Protein 8BES (pdb70)

Nearest PDB structures (foldseek):
  8bes-assembly1_A  TM=1.002E+00  e=0.000E+00  Rhodotorula dairenensis
  8bes-assembly2_D  TM=1.001E+00  e=0.000E+00  Rhodotorula dairenensis
  8bet-assembly1_B  TM=1.001E+00  e=0.000E+00  Rhodotorula dairenensis
  8bet-assembly2_C  TM=1.001E+00  e=0.000E+00  Rhodotorula dairenensis
  8beu-assembly2_C  TM=1.000E+00  e=0.000E+00  Rhodotorula dairenensis

Organism: NCBI:txid86832

Radius of gyration: 52.95 Å; Cα contacts (8 Å, |Δi|>4): 6449; chains: 4; bounding box: 134×66×147 Å

InterPro domains:
  IPR001362 Glycoside hydrolase, family 32 [SM00640] (178-631)
  IPR013148 Glycosyl hydrolase family 32, N-terminal [PF00251] (178-472)
  IPR013189 Glycosyl hydrolase family 32, C-terminal [PF08244] (577-649)
  IPR013320 Concanavalin A-like lectin/glucanase domain superfamily [SSF49899] (571-672)
  IPR018053 Glycoside hydrolase, family 32, active site [PS00609] (178-191)
  IPR023296 Glycosyl hydrolase, five-bladed beta-propeller domain superfamily [G3DSA:2.115.10.20] (169-485)
  IPR023296 Glycosyl hydrolase, five-bladed beta-propeller domain superfamily [SSF75005] (170-477)

Structure (mmCIF, N/CA/C/O backbone):
data_8BES
#
_entry.id   8BES
#
_cell.length_a   80.846
_cell.length_b   112.693
_cell.length_c   139.617
_cell.angle_alpha   90.00
_cell.angle_beta   104.90
_cell.angle_gamma   90.00
#
_symmetry.space_group_name_H-M   'P 1 21 1'
#
loop_
_entity.id
_entity.type
_entity.pdbx_description
1 polymer Beta-fructofuranosidase
2 branched alpha-D-mannopyranose-(1-3)-beta-D-mannopyranose-(1-4)-2-acetamido-2-deoxy-beta-D-glucopyranose-(1-4)-2-acetamido-2-deoxy-beta-D-glucopyranose
3 branched beta-D-mannopyranose-(1-4)-2-acetamido-2-deoxy-beta-D-glucopyranose-(1-4)-2-acetamido-2-deoxy-beta-D-glucopyranose
4 branched 2-acetamido-2-deoxy-beta-D-glucopyranose-(1-4)-2-acetamido-2-deoxy-beta-D-glucopyranose
5 branched alpha-D-mannopyranose-(1-3)-alpha-D-mannopyranose-(1-6)-[alpha-D-mannopyranose-(1-3)]beta-D-mannopyranose-(1-4)-2-acetamido-2-deoxy-beta-D-glucopyranose-(1-4)-2-acetamido-2-deoxy-beta-D-glucopyranose
6 non-polymer alpha-D-mannopyranose
7 non-polymer 2-acetamido-2-deoxy-beta-D-glucopyranose
8 non-polymer 2-[BIS-(2-HYDROXY-ETHYL)-AMINO]-2-HYDROXYMETHYL-PROPANE-1,3-DIOL
9 non-polymer beta-D-fructofuranose
10 non-polymer DI(HYDROXYETHYL)ETHER
11 water water
#
loop_
_atom_site.group_PDB
_atom_site.id
_atom_site.type_symbol
_atom_site.label_atom_id
_atom_site.label_alt_id
_atom_site.label_comp_id
_atom_site.label_asym_id
_atom_site.label_entity_id
_atom_site.label_seq_id
_atom_site.pdbx_PDB_ins_code
_atom_site.Cartn_x
_atom_site.Cartn_y
_atom_site.Cartn_z
_atom_site.occupancy
_atom_site.B_iso_or_equiv
_atom_site.auth_seq_id
_atom_site.auth_comp_id
_atom_site.auth_asym_id
_atom_site.auth_atom_id
_atom_site.pdbx_PDB_model_num
ATOM 1 N N . SER A 1 142 ? 20.294 -30.438 24.633 1.00 56.37 142 SER A N 1
ATOM 2 C CA . SER A 1 142 ? 19.422 -29.768 25.643 1.00 56.27 142 SER A CA 1
ATOM 3 C C . SER A 1 142 ? 18.364 -28.909 24.935 1.00 55.81 142 SER A C 1
ATOM 4 O O . SER A 1 142 ? 18.752 -28.006 24.171 1.00 59.14 142 SER A O 1
ATOM 7 N N . CYS A 1 143 ? 17.080 -29.202 25.162 1.00 52.45 143 CYS A N 1
ATOM 8 C CA . CYS A 1 143 ? 15.934 -28.319 24.812 1.00 49.93 143 CYS A CA 1
ATOM 9 C C . CYS A 1 143 ? 15.844 -27.190 25.845 1.00 45.20 143 CYS A C 1
ATOM 10 O O . CYS A 1 143 ? 16.062 -27.466 27.045 1.00 41.50 143 CYS A O 1
ATOM 13 N N . ALA A 1 144 ? 15.529 -25.968 25.407 1.00 39.08 144 ALA A N 1
ATOM 14 C CA . ALA A 1 144 ? 15.298 -24.812 26.306 1.00 36.98 144 ALA A CA 1
ATOM 15 C C . ALA A 1 144 ? 14.164 -25.163 27.269 1.00 34.18 144 ALA A C 1
ATOM 16 O O . ALA A 1 144 ? 13.154 -25.732 26.857 1.00 29.91 144 ALA A O 1
ATOM 18 N N . PRO A 1 145 ? 14.301 -24.876 28.584 1.00 34.45 145 PRO A N 1
ATOM 19 C CA . PRO A 1 145 ? 13.240 -25.183 29.545 1.00 34.80 145 PRO A CA 1
ATOM 20 C C . PRO A 1 145 ? 11.965 -24.353 29.326 1.00 35.05 145 PRO A C 1
ATOM 21 O O . PRO A 1 145 ? 12.072 -23.203 28.930 1.00 31.60 145 PRO A O 1
ATOM 25 N N . THR A 1 146 ? 10.804 -24.956 29.599 1.00 37.02 146 THR A N 1
ATOM 26 C CA . THR A 1 146 ? 9.450 -24.343 29.473 1.00 42.21 146 THR A CA 1
ATOM 27 C C . THR A 1 146 ? 8.982 -23.808 30.833 1.00 43.38 146 THR A C 1
ATOM 28 O O . THR A 1 146 ? 8.023 -23.004 30.848 1.00 45.34 146 THR A O 1
ATOM 32 N N . SER A 1 147 ? 9.628 -24.250 31.918 1.00 43.86 147 SER A N 1
ATOM 33 C CA . SER A 1 147 ? 9.438 -23.770 33.311 1.00 45.87 147 SER A CA 1
ATOM 34 C C . SER A 1 147 ? 10.813 -23.690 33.982 1.00 44.98 147 SER A C 1
ATOM 35 O O . SER A 1 147 ? 11.659 -24.547 33.668 1.00 47.38 147 SER A O 1
ATOM 38 N N . LEU A 1 148 ? 11.028 -22.705 34.860 1.00 43.30 148 LEU A N 1
ATOM 39 C CA . LEU A 1 148 ? 12.346 -22.433 35.498 1.00 41.79 148 LEU A CA 1
ATOM 40 C C . LEU A 1 148 ? 12.309 -22.803 36.981 1.00 43.36 148 LEU A C 1
ATOM 41 O O . LEU A 1 148 ? 11.235 -22.980 37.552 1.00 43.12 148 LEU A O 1
ATOM 46 N N . PRO A 1 149 ? 13.485 -22.934 37.641 1.00 44.16 149 PRO A N 1
ATOM 47 C CA . PRO A 1 149 ? 13.547 -23.064 39.097 1.00 46.29 149 PRO A CA 1
ATOM 48 C C . PRO A 1 149 ? 12.762 -21.952 39.816 1.00 48.96 149 PRO A C 1
ATOM 49 O O . PRO A 1 149 ? 12.678 -20.849 39.290 1.00 47.33 149 PRO A O 1
ATOM 53 N N . ALA A 1 150 ? 12.225 -22.256 41.002 1.00 49.05 150 ALA A N 1
ATOM 54 C CA . ALA A 1 150 ? 11.429 -21.331 41.845 1.00 48.43 150 ALA A CA 1
ATOM 55 C C . ALA A 1 150 ? 12.206 -20.031 42.097 1.00 46.93 150 ALA A C 1
ATOM 56 O O . ALA A 1 150 ? 11.581 -18.959 42.043 1.00 47.35 150 ALA A O 1
ATOM 58 N N . SER A 1 151 ? 13.517 -20.118 42.348 1.00 46.38 151 SER A N 1
ATOM 59 C CA . SER A 1 151 ? 14.391 -18.962 42.686 1.00 47.00 151 SER A CA 1
ATOM 60 C C . SER A 1 151 ? 14.488 -17.993 41.498 1.00 46.42 151 SER A C 1
ATOM 61 O O . SER A 1 151 ? 14.733 -16.789 41.737 1.00 46.81 151 SER A O 1
ATOM 64 N N . ALA A 1 152 ? 14.318 -18.496 40.271 1.00 43.05 152 ALA A N 1
ATOM 65 C CA . ALA A 1 152 ? 14.373 -17.697 39.026 1.00 40.98 152 ALA A CA 1
ATOM 66 C C . ALA A 1 152 ? 13.081 -16.887 38.855 1.00 38.24 152 ALA A C 1
ATOM 67 O O . ALA A 1 152 ? 13.179 -15.762 38.327 1.00 39.05 152 ALA A O 1
ATOM 69 N N . THR A 1 153 ? 11.921 -17.428 39.250 1.00 37.28 153 THR A N 1
ATOM 70 C CA . THR A 1 153 ? 10.592 -16.815 38.965 1.00 40.60 153 THR A CA 1
ATOM 71 C C . THR A 1 153 ? 10.020 -16.093 40.192 1.00 40.02 153 THR A C 1
ATOM 72 O O . THR A 1 153 ? 9.187 -15.194 39.978 1.00 37.55 153 THR A O 1
ATOM 76 N N . GLU A 1 154 ? 10.402 -16.475 41.417 1.00 40.62 154 GLU A N 1
ATOM 77 C CA . GLU A 1 154 ? 9.839 -15.865 42.656 1.00 41.81 154 GLU A CA 1
ATOM 78 C C . GLU A 1 154 ? 10.283 -14.402 42.727 1.00 38.22 154 GLU A C 1
ATOM 79 O O . GLU A 1 154 ? 11.502 -14.144 42.670 1.00 37.35 154 GLU A O 1
ATOM 85 N N . LEU A 1 155 ? 9.320 -13.483 42.811 1.00 38.85 155 LEU A N 1
ATOM 86 C CA . LEU A 1 155 ? 9.584 -12.022 42.870 1.00 38.61 155 LEU A CA 1
ATOM 87 C C . LEU A 1 155 ? 9.758 -11.611 44.326 1.00 38.95 155 LEU A C 1
ATOM 88 O O . LEU A 1 155 ? 9.073 -12.137 45.201 1.00 37.50 155 LEU A O 1
ATOM 93 N N . PRO A 1 156 ? 10.657 -10.645 44.622 1.00 40.08 156 PRO A N 1
ATOM 94 C CA . PRO A 1 156 ? 10.830 -10.164 45.992 1.00 41.14 156 PRO A CA 1
ATOM 95 C C . PRO A 1 156 ? 9.560 -9.426 46.438 1.00 41.64 156 PRO A C 1
ATOM 96 O O . PRO A 1 156 ? 8.799 -9.011 45.576 1.00 43.03 156 PRO A O 1
ATOM 100 N N . THR A 1 157 ? 9.343 -9.313 47.751 1.00 41.24 157 THR A N 1
ATOM 101 C CA . THR A 1 157 ? 8.189 -8.594 48.357 1.00 41.87 157 THR A CA 1
ATOM 102 C C . THR A 1 157 ? 8.568 -7.130 48.603 1.00 39.14 157 THR A C 1
ATOM 103 O O . THR A 1 157 ? 7.652 -6.325 48.827 1.00 39.56 157 THR A O 1
ATOM 107 N N . THR A 1 158 ? 9.863 -6.809 48.557 1.00 39.72 158 THR A N 1
ATOM 108 C CA . THR A 1 158 ? 10.398 -5.426 48.652 1.00 40.31 158 THR A CA 1
ATOM 109 C C . THR A 1 158 ? 11.239 -5.135 47.404 1.00 38.00 158 THR A C 1
ATOM 110 O O . THR A 1 158 ? 11.920 -6.057 46.913 1.00 38.12 158 THR A O 1
ATOM 114 N N . VAL A 1 159 ? 11.206 -3.892 46.928 1.00 35.89 159 VAL A N 1
ATOM 115 C CA . VAL A 1 159 ? 11.935 -3.459 45.701 1.00 34.13 159 VAL A CA 1
ATOM 116 C C . VAL A 1 159 ? 13.425 -3.414 46.028 1.00 34.69 159 VAL A C 1
ATOM 117 O O . VAL A 1 159 ? 13.824 -2.788 47.003 1.00 33.70 159 VAL A O 1
ATOM 121 N N . PRO A 1 160 ? 14.298 -4.083 45.242 1.00 34.70 160 PRO A N 1
ATOM 122 C CA . PRO A 1 160 ? 15.739 -3.986 45.456 1.00 36.06 160 PRO A CA 1
ATOM 123 C C . PRO A 1 160 ? 16.270 -2.598 45.068 1.00 36.82 160 PRO A C 1
ATOM 124 O O . PRO A 1 160 ? 15.913 -2.121 44.011 1.00 37.21 160 PRO A O 1
ATOM 128 N N . THR A 1 161 ? 17.101 -2.005 45.928 1.00 35.44 161 THR A N 1
ATOM 129 C CA . THR A 1 161 ? 17.777 -0.696 45.721 1.00 36.59 161 THR A CA 1
ATOM 130 C C . THR A 1 161 ? 19.284 -0.934 45.592 1.00 36.44 161 THR A C 1
ATOM 131 O O . THR A 1 161 ? 19.821 -1.727 46.391 1.00 37.70 161 THR A O 1
ATOM 135 N N . GLY A 1 162 ? 19.924 -0.290 44.611 1.00 35.70 162 GLY A N 1
ATOM 136 C CA . GLY A 1 162 ? 21.392 -0.194 44.482 1.00 34.44 162 GLY A CA 1
ATOM 137 C C . GLY A 1 162 ? 22.053 -1.517 44.135 1.00 32.87 162 GLY A C 1
ATOM 138 O O . GLY A 1 162 ? 23.286 -1.617 44.301 1.00 31.34 162 GLY A O 1
ATOM 139 N N . THR A 1 163 ? 21.283 -2.496 43.655 1.00 32.76 163 THR A N 1
ATOM 140 C CA . THR A 1 163 ? 21.789 -3.845 43.284 1.00 33.44 163 THR A CA 1
ATOM 141 C C . THR A 1 163 ? 21.077 -4.325 42.012 1.00 34.22 163 THR A C 1
ATOM 142 O O . THR A 1 163 ? 19.871 -4.022 41.842 1.00 33.12 163 THR A O 1
ATOM 146 N N . VAL A 1 164 ? 21.800 -5.063 41.167 1.00 35.13 164 VAL A N 1
ATOM 147 C CA . VAL A 1 164 ? 21.284 -5.602 39.876 1.00 36.95 164 VAL A CA 1
ATOM 148 C C . VAL A 1 164 ? 20.399 -6.806 40.197 1.00 38.72 164 VAL A C 1
ATOM 149 O O . VAL A 1 164 ? 20.837 -7.676 40.971 1.00 38.11 164 VAL A O 1
ATOM 153 N N . ILE A 1 165 ? 19.188 -6.828 39.639 1.00 41.67 165 ILE A N 1
ATOM 154 C CA . ILE A 1 165 ? 18.250 -7.983 39.729 1.00 42.07 165 ILE A CA 1
ATOM 155 C C . ILE A 1 165 ? 18.767 -9.064 38.772 1.00 42.08 165 ILE A C 1
ATOM 156 O O . ILE A 1 165 ? 18.874 -8.789 37.563 1.00 43.66 165 ILE A O 1
ATOM 161 N N A THR A 1 166 ? 19.097 -10.247 39.301 0.50 41.60 166 THR A N 1
ATOM 162 N N B THR A 1 166 ? 19.090 -10.245 39.304 0.50 40.61 166 THR A N 1
ATOM 163 C CA A THR A 1 166 ? 19.665 -11.376 38.520 0.50 41.62 166 THR A CA 1
ATOM 164 C CA B THR A 1 166 ? 19.647 -11.392 38.542 0.50 40.09 166 THR A CA 1
ATOM 165 C C A THR A 1 166 ? 18.541 -12.022 37.702 0.50 39.26 166 THR A C 1
ATOM 166 C C B THR A 1 166 ? 18.530 -12.013 37.697 0.50 38.35 166 THR A C 1
ATOM 167 O O A THR A 1 166 ? 17.412 -12.141 38.231 0.50 39.00 166 THR A O 1
ATOM 168 O O B THR A 1 166 ? 17.388 -12.109 38.204 0.50 38.00 166 THR A O 1
ATOM 175 N N . GLY A 1 167 ? 18.848 -12.398 36.456 1.00 36.05 167 GLY A N 1
ATOM 176 C CA . GLY A 1 167 ? 17.872 -12.940 35.496 1.00 32.63 167 GLY A CA 1
ATOM 177 C C . GLY A 1 167 ? 18.317 -14.278 34.937 1.00 29.08 167 GLY A C 1
ATOM 178 O O . GLY A 1 167 ? 19.512 -14.427 34.647 1.00 27.95 167 GLY A O 1
ATOM 179 N N . ASP A 1 168 ? 17.377 -15.209 34.797 1.00 27.26 168 ASP A N 1
ATOM 180 C CA . ASP A 1 168 ? 17.545 -16.478 34.042 1.00 25.99 168 ASP A CA 1
ATOM 181 C C . ASP A 1 168 ? 16.910 -16.267 32.664 1.00 23.41 168 ASP A C 1
ATOM 182 O O . ASP A 1 168 ? 15.671 -16.154 32.598 1.00 24.33 168 ASP A O 1
ATOM 187 N N . TYR A 1 169 ? 17.739 -16.207 31.621 1.00 22.87 169 TYR A N 1
ATOM 188 C CA . TYR A 1 169 ? 17.339 -15.837 30.237 1.00 22.00 169 TYR A CA 1
ATOM 189 C C . TYR A 1 169 ? 17.264 -17.095 29.352 1.00 22.08 169 TYR A C 1
ATOM 190 O O . TYR A 1 169 ? 17.418 -16.956 28.130 1.00 21.78 169 TYR A O 1
ATOM 199 N N . THR A 1 170 ? 17.004 -18.278 29.930 1.00 21.94 170 THR A N 1
ATOM 200 C CA . THR A 1 170 ? 17.093 -19.587 29.215 1.00 21.45 170 THR A CA 1
ATOM 201 C C . THR A 1 170 ? 15.714 -20.114 28.797 1.00 20.71 170 THR A C 1
ATOM 202 O O . THR A 1 170 ? 15.696 -21.102 28.051 1.00 21.76 170 THR A O 1
ATOM 206 N N . GLY A 1 171 ? 14.609 -19.493 29.224 1.00 19.76 171 GLY A N 1
ATOM 207 C CA . GLY A 1 171 ? 13.237 -19.901 28.852 1.00 18.66 171 GLY A CA 1
ATOM 208 C C . GLY A 1 171 ? 13.041 -20.089 27.348 1.00 18.62 171 GLY A C 1
ATOM 209 O O . GLY A 1 171 ? 13.609 -19.298 26.563 1.00 17.48 171 GLY A O 1
ATOM 210 N N . SER A 1 172 ? 12.227 -21.077 26.950 1.00 18.63 172 SER A N 1
ATOM 211 C CA . SER A 1 172 ? 11.913 -21.412 25.532 1.00 19.39 172 SER A CA 1
ATOM 212 C C . SER A 1 172 ? 11.265 -20.226 24.794 1.00 19.52 172 SER A C 1
ATOM 213 O O . SER A 1 172 ? 11.289 -20.236 23.547 1.00 19.03 172 SER A O 1
ATOM 216 N N . TYR A 1 173 ? 10.662 -19.272 25.510 1.00 19.61 173 TYR A N 1
ATOM 217 C CA . TYR A 1 173 ? 10.039 -18.060 24.904 1.00 19.50 173 TYR A CA 1
ATOM 218 C C . TYR A 1 173 ? 10.892 -16.803 25.136 1.00 19.11 173 TYR A C 1
ATOM 219 O O . TYR A 1 173 ? 10.479 -15.713 24.646 1.00 17.79 173 TYR A O 1
ATOM 228 N N . ARG A 1 174 ? 12.012 -16.906 25.855 1.00 18.19 174 ARG A N 1
ATOM 229 C CA . ARG A 1 174 ? 12.850 -15.728 26.202 1.00 18.79 174 ARG A CA 1
ATOM 230 C C . ARG A 1 174 ? 13.625 -15.303 24.960 1.00 18.87 174 ARG A C 1
ATOM 231 O O . ARG A 1 174 ? 14.466 -16.051 24.470 1.00 19.54 174 ARG A O 1
ATOM 239 N N . PRO A 1 175 ? 13.380 -14.095 24.405 1.00 18.60 175 PRO A N 1
ATOM 240 C CA . PRO A 1 175 ? 14.137 -13.640 23.241 1.00 18.39 175 PRO A CA 1
ATOM 241 C C . PRO A 1 175 ? 15.622 -13.486 23.602 1.00 18.50 175 PRO A C 1
ATOM 242 O O . PRO A 1 175 ? 15.919 -13.070 24.708 1.00 19.13 175 PRO A O 1
ATOM 246 N N . GLN A 1 176 ? 16.513 -13.825 22.674 1.00 17.88 176 GLN A N 1
ATOM 247 C CA . GLN A 1 176 ? 17.975 -13.857 22.916 1.00 18.24 176 GLN A CA 1
ATOM 248 C C . GLN A 1 176 ? 18.669 -12.624 22.328 1.00 18.51 176 GLN A C 1
ATOM 249 O O . GLN A 1 176 ? 19.806 -12.385 22.741 1.00 19.11 176 GLN A O 1
ATOM 255 N N . VAL A 1 177 ? 18.028 -11.863 21.431 1.00 18.81 177 VAL A N 1
ATOM 256 C CA . VAL A 1 177 ? 18.633 -10.620 20.857 1.00 19.36 177 VAL A CA 1
ATOM 257 C C . VAL A 1 177 ? 17.714 -9.409 21.093 1.00 19.27 177 VAL A C 1
ATOM 258 O O . VAL A 1 177 ? 18.043 -8.331 20.582 1.00 20.20 177 VAL A O 1
ATOM 262 N N . HIS A 1 178 ? 16.615 -9.567 21.829 1.00 19.25 178 HIS A N 1
ATOM 263 C CA . HIS A 1 178 ? 15.738 -8.441 22.256 1.00 18.68 178 HIS A CA 1
ATOM 264 C C . HIS A 1 178 ? 15.935 -8.199 23.747 1.00 19.15 178 HIS A C 1
ATOM 265 O O . HIS A 1 178 ? 16.209 -9.178 24.476 1.00 19.15 178 HIS A O 1
ATOM 272 N N . TYR A 1 179 ? 15.743 -6.959 24.202 1.00 18.33 179 TYR A N 1
ATOM 273 C CA . TYR A 1 179 ? 15.754 -6.672 25.656 1.00 17.74 179 TYR A CA 1
ATOM 274 C C . TYR A 1 179 ? 14.458 -7.183 26.301 1.00 17.18 179 TYR A C 1
ATOM 275 O O . TYR A 1 179 ? 13.348 -6.975 25.787 1.00 16.44 179 TYR A O 1
ATOM 284 N N . SER A 1 180 ? 14.607 -7.852 27.447 1.00 17.24 180 SER A N 1
ATOM 285 C CA . SER A 1 180 ? 13.499 -8.159 28.383 1.00 17.78 180 SER A CA 1
ATOM 286 C C . SER A 1 180 ? 14.063 -8.072 29.801 1.00 17.70 180 SER A C 1
ATOM 287 O O . SER A 1 180 ? 15.265 -8.235 29.999 1.00 16.49 180 SER A O 1
ATOM 290 N N . PRO A 1 181 ? 13.234 -7.768 30.820 1.00 19.40 181 PRO A N 1
ATOM 291 C CA . PRO A 1 181 ? 13.750 -7.530 32.169 1.00 20.56 181 PRO A CA 1
ATOM 292 C C . PRO A 1 181 ? 14.163 -8.839 32.838 1.00 21.07 181 PRO A C 1
ATOM 293 O O . PRO A 1 181 ? 13.588 -9.883 32.550 1.00 19.88 181 PRO A O 1
ATOM 297 N N . PRO A 1 182 ? 15.162 -8.833 33.752 1.00 23.12 182 PRO A N 1
ATOM 298 C CA . PRO A 1 182 ? 15.644 -10.073 34.367 1.00 23.81 182 PRO A CA 1
ATOM 299 C C . PRO A 1 182 ? 14.482 -10.841 35.015 1.00 24.44 182 PRO A C 1
ATOM 300 O O . PRO A 1 182 ? 14.407 -12.057 34.871 1.00 24.81 182 PRO A O 1
ATOM 304 N N . LYS A 1 183 ? 13.584 -10.114 35.678 1.00 24.98 183 LYS A N 1
ATOM 305 C CA . LYS A 1 183 ? 12.350 -10.662 36.289 1.00 27.83 183 LYS A CA 1
ATOM 306 C C . LYS A 1 183 ? 11.301 -9.555 36.343 1.00 26.36 183 LYS A C 1
ATOM 307 O O . LYS A 1 183 ? 11.697 -8.390 36.445 1.00 28.78 183 LYS A O 1
ATOM 313 N N . GLY A 1 184 ? 10.024 -9.914 36.285 1.00 24.41 184 GLY A N 1
ATOM 314 C CA . GLY A 1 184 ? 8.911 -8.968 36.483 1.00 24.20 184 GLY A CA 1
ATOM 315 C C . GLY A 1 184 ? 8.256 -8.550 35.175 1.00 23.46 184 GLY A C 1
ATOM 316 O O . GLY A 1 184 ? 8.467 -9.224 34.148 1.00 23.31 184 GLY A O 1
ATOM 317 N N . PHE A 1 185 ? 7.480 -7.466 35.220 1.00 22.80 185 PHE A N 1
ATOM 318 C CA . PHE A 1 185 ? 6.646 -6.976 34.094 1.00 21.42 185 PHE A CA 1
ATOM 319 C C . PHE A 1 185 ? 7.183 -5.631 33.604 1.00 21.54 185 PHE A C 1
ATOM 320 O O . PHE A 1 185 ? 7.364 -4.691 34.411 1.00 20.21 185 PHE A O 1
ATOM 328 N N . MET A 1 186 ? 7.408 -5.543 32.293 1.00 20.69 186 MET A N 1
ATOM 329 C CA . MET A 1 186 ? 7.954 -4.339 31.622 1.00 20.99 186 MET A CA 1
ATOM 330 C C . MET A 1 186 ? 6.921 -3.822 30.618 1.00 20.97 186 MET A C 1
ATOM 331 O O . MET A 1 186 ? 6.199 -4.652 30.028 1.00 19.72 186 MET A O 1
ATOM 336 N N . ASN A 1 187 ? 6.834 -2.499 30.441 1.00 21.27 187 ASN A N 1
ATOM 337 C CA . ASN A 1 187 ? 6.135 -1.912 29.268 1.00 21.09 187 ASN A CA 1
ATOM 338 C C . ASN A 1 187 ? 7.041 -0.850 28.635 1.00 20.19 187 ASN A C 1
ATOM 339 O O . ASN A 1 187 ? 8.152 -1.214 28.202 1.00 19.91 187 ASN A O 1
ATOM 344 N N . ALA A 1 188 ? 6.586 0.398 28.541 1.00 19.56 188 ALA A N 1
ATOM 345 C CA . ALA A 1 188 ? 7.127 1.406 27.604 1.00 18.80 188 ALA A CA 1
ATOM 346 C C . ALA A 1 188 ? 8.609 1.659 27.857 1.00 17.98 188 ALA A C 1
ATOM 347 O O . ALA A 1 188 ? 9.058 1.698 29.003 1.00 17.91 188 ALA A O 1
ATOM 349 N N . PRO A 1 189 ? 9.407 1.858 26.781 1.00 17.06 189 PRO A N 1
ATOM 350 C CA . PRO A 1 189 ? 10.768 2.361 26.902 1.00 16.49 189 PRO A CA 1
ATOM 351 C C . PRO A 1 189 ? 10.712 3.813 27.383 1.00 17.01 189 PRO A C 1
ATOM 352 O O . PRO A 1 189 ? 9.780 4.515 27.024 1.00 16.67 189 PRO A O 1
ATOM 356 N N . ASN A 1 190 ? 11.705 4.212 28.173 1.00 17.23 190 ASN A N 1
ATOM 357 C CA . ASN A 1 190 ? 11.765 5.550 28.812 1.00 18.12 190 ASN A CA 1
ATOM 358 C C . ASN A 1 190 ? 13.216 6.025 28.856 1.00 18.20 190 ASN A C 1
ATOM 359 O O . ASN A 1 190 ? 14.131 5.176 28.828 1.00 17.99 190 ASN A O 1
ATOM 364 N N . GLY A 1 191 ? 13.414 7.343 28.920 1.00 18.25 191 GLY A N 1
ATOM 365 C CA . GLY A 1 191 ? 14.720 7.975 29.181 1.00 18.69 191 GLY A CA 1
ATOM 366 C C . GLY A 1 191 ? 15.773 7.622 28.151 1.00 18.99 191 GLY A C 1
ATOM 367 O O . GLY A 1 191 ? 16.960 7.776 28.459 1.00 20.54 191 GLY A O 1
ATOM 368 N N . CYS A 1 192 ? 15.366 7.171 26.962 1.00 19.19 192 CYS A N 1
ATOM 369 C CA . CYS A 1 192 ? 16.288 6.651 25.924 1.00 19.44 192 CYS A CA 1
ATOM 370 C C . CYS A 1 192 ? 17.251 7.754 25.492 1.00 20.09 192 CYS A C 1
ATOM 371 O O . CYS A 1 192 ? 16.783 8.792 24.996 1.00 18.94 192 CYS A O 1
ATOM 374 N N . HIS A 1 193 ? 18.550 7.535 25.680 1.00 19.90 193 HIS A N 1
ATOM 375 C CA . HIS A 1 193 ? 19.594 8.496 25.249 1.00 20.19 193 HIS A CA 1
ATOM 376 C C . HIS A 1 193 ? 20.941 7.790 25.139 1.00 20.85 193 HIS A C 1
ATOM 377 O O . HIS A 1 193 ? 21.108 6.719 25.751 1.00 21.02 193 HIS A O 1
ATOM 384 N N . ARG A 1 194 ? 21.854 8.395 24.382 1.00 21.41 194 ARG A N 1
ATOM 385 C CA . ARG A 1 194 ? 23.256 7.950 24.222 1.00 23.76 194 ARG A CA 1
ATOM 386 C C . ARG A 1 194 ? 24.145 8.943 24.975 1.00 24.47 194 ARG A C 1
ATOM 387 O O . ARG A 1 194 ? 24.044 10.143 24.689 1.00 23.18 194 ARG A O 1
ATOM 395 N N . ASP A 1 195 ? 24.991 8.468 25.887 1.00 25.80 195 ASP A N 1
ATOM 396 C CA . ASP A 1 195 ? 25.929 9.352 26.632 1.00 28.02 195 ASP A CA 1
ATOM 397 C C . ASP A 1 195 ? 27.138 9.648 25.734 1.00 29.94 195 ASP A C 1
ATOM 398 O O . ASP A 1 195 ? 27.261 9.018 24.662 1.00 27.96 195 ASP A O 1
ATOM 403 N N . ARG A 1 196 ? 27.986 10.594 26.151 1.00 32.74 196 ARG A N 1
ATOM 404 C CA . ARG A 1 196 ? 29.127 11.129 25.356 1.00 36.44 196 ARG A CA 1
ATOM 405 C C . ARG A 1 196 ? 30.133 10.004 25.064 1.00 36.41 196 ARG A C 1
ATOM 406 O O . ARG A 1 196 ? 30.851 10.094 24.048 1.00 35.29 196 ARG A O 1
ATOM 414 N N . ASN A 1 197 ? 30.176 8.987 25.926 1.00 35.91 197 ASN A N 1
ATOM 415 C CA . ASN A 1 197 ? 31.091 7.817 25.840 1.00 37.96 197 ASN A CA 1
ATOM 416 C C . ASN A 1 197 ? 30.580 6.795 24.811 1.00 35.12 197 ASN A C 1
ATOM 417 O O . ASN A 1 197 ? 31.332 5.852 24.511 1.00 34.98 197 ASN A O 1
ATOM 422 N N . GLY A 1 198 ? 29.351 6.956 24.307 1.00 32.68 198 GLY A N 1
ATOM 423 C CA . GLY A 1 198 ? 28.744 6.061 23.303 1.00 30.15 198 GLY A CA 1
ATOM 424 C C . GLY A 1 198 ? 27.890 4.968 23.924 1.00 27.73 198 GLY A C 1
ATOM 425 O O . GLY A 1 198 ? 27.444 4.085 23.172 1.00 28.16 198 GLY A O 1
ATOM 426 N N . THR A 1 199 ? 27.644 5.005 25.236 1.00 25.44 199 THR A N 1
ATOM 427 C CA . THR A 1 199 ? 26.741 4.032 25.903 1.00 24.63 199 THR A CA 1
ATOM 428 C C . THR A 1 199 ? 25.292 4.467 25.677 1.00 22.84 199 THR A C 1
ATOM 429 O O . THR A 1 199 ? 24.942 5.612 26.030 1.00 23.65 199 THR A O 1
ATOM 433 N N . TYR A 1 200 ? 24.485 3.571 25.112 1.00 21.26 200 TYR A N 1
ATOM 434 C CA . TYR A 1 200 ? 23.011 3.709 25.018 1.00 20.57 200 TYR A CA 1
ATOM 435 C C . TYR A 1 200 ? 22.393 3.327 26.364 1.00 19.62 200 TYR A C 1
ATOM 436 O O . TYR A 1 200 ? 22.679 2.243 26.894 1.00 19.93 200 TYR A O 1
ATOM 445 N N . HIS A 1 201 ? 21.578 4.225 26.910 1.00 19.24 201 HIS A N 1
ATOM 446 C CA . HIS A 1 201 ? 20.783 3.998 28.144 1.00 19.97 201 HIS A CA 1
ATOM 447 C C . HIS A 1 201 ? 19.330 3.729 27.754 1.00 20.20 201 HIS A C 1
ATOM 448 O O . HIS A 1 201 ? 18.685 4.632 27.166 1.00 20.41 201 HIS A O 1
ATOM 455 N N . LEU A 1 202 ? 18.850 2.521 28.048 1.00 18.80 202 LEU A N 1
ATOM 456 C CA . LEU A 1 202 ? 17.424 2.145 27.944 1.00 18.68 202 LEU A CA 1
ATOM 457 C C . LEU A 1 202 ? 16.840 2.144 29.356 1.00 18.91 202 LEU A C 1
ATOM 458 O O . LEU A 1 202 ? 17.307 1.349 30.193 1.00 18.66 202 LEU A O 1
ATOM 463 N N . TYR A 1 203 ? 15.860 3.002 29.630 1.00 18.39 203 TYR A N 1
ATOM 464 C CA . TYR A 1 203 ? 15.035 2.853 30.850 1.00 18.07 203 TYR A CA 1
ATOM 465 C C . TYR A 1 203 ? 13.705 2.272 30.399 1.00 18.54 203 TYR A C 1
ATOM 466 O O . TYR A 1 203 ? 13.416 2.261 29.173 1.00 17.96 203 TYR A O 1
ATOM 475 N N . TYR A 1 204 ? 12.930 1.761 31.342 1.00 17.97 204 TYR A N 1
ATOM 476 C CA . TYR A 1 204 ? 11.667 1.070 31.009 1.00 18.64 204 TYR A CA 1
ATOM 477 C C . TYR A 1 204 ? 10.718 1.065 32.201 1.00 19.12 204 TYR A C 1
ATOM 478 O O . TYR A 1 204 ? 11.175 0.953 33.357 1.00 18.82 204 TYR A O 1
ATOM 487 N N . GLN A 1 205 ? 9.428 1.204 31.897 1.00 19.41 205 GLN A N 1
ATOM 488 C CA . GLN A 1 205 ? 8.323 1.036 32.871 1.00 19.80 205 GLN A CA 1
ATOM 489 C C . GLN A 1 205 ? 8.453 -0.372 33.441 1.00 20.86 205 GLN A C 1
ATOM 490 O O . GLN A 1 205 ? 8.569 -1.322 32.645 1.00 20.49 205 GLN A O 1
ATOM 496 N N . TYR A 1 206 ? 8.495 -0.493 34.764 1.00 21.54 206 TYR A N 1
ATOM 497 C CA . TYR A 1 206 ? 8.936 -1.737 35.443 1.00 22.31 206 TYR A CA 1
ATOM 498 C C . TYR A 1 206 ? 8.135 -1.940 36.727 1.00 22.36 206 TYR A C 1
ATOM 499 O O . TYR A 1 206 ? 8.154 -1.056 37.606 1.00 21.57 206 TYR A O 1
ATOM 508 N N . ASN A 1 207 ? 7.430 -3.068 36.802 1.00 22.36 207 ASN A N 1
ATOM 509 C CA . ASN A 1 207 ? 6.850 -3.593 38.060 1.00 23.24 207 ASN A CA 1
ATOM 510 C C . ASN A 1 207 ? 7.810 -4.652 38.589 1.00 24.03 207 ASN A C 1
ATOM 511 O O . ASN A 1 207 ? 7.823 -5.774 38.092 1.00 22.78 207 ASN A O 1
ATOM 516 N N . PRO A 1 208 ? 8.647 -4.336 39.601 1.00 26.17 208 PRO A N 1
ATOM 517 C CA . PRO A 1 208 ? 9.576 -5.324 40.149 1.00 27.39 208 PRO A CA 1
ATOM 518 C C . PRO A 1 208 ? 8.880 -6.396 41.009 1.00 28.23 208 PRO A C 1
ATOM 519 O O . PRO A 1 208 ? 9.522 -7.397 41.318 1.00 28.96 208 PRO A O 1
ATOM 523 N N . LEU A 1 209 ? 7.607 -6.186 41.366 1.00 27.30 209 LEU A N 1
ATOM 524 C CA . LEU A 1 209 ? 6.897 -6.963 42.420 1.00 27.34 209 LEU A CA 1
ATOM 525 C C . LEU A 1 209 ? 5.878 -7.943 41.831 1.00 26.11 209 LEU A C 1
ATOM 526 O O . LEU A 1 209 ? 5.389 -8.779 42.606 1.00 24.68 209 LEU A O 1
ATOM 531 N N . GLU A 1 210 ? 5.536 -7.840 40.542 1.00 25.21 210 GLU A N 1
ATOM 532 C CA . GLU A 1 210 ? 4.450 -8.653 39.925 1.00 25.20 210 GLU A CA 1
ATOM 533 C C . GLU A 1 210 ? 4.751 -8.892 38.443 1.00 23.93 210 GLU A C 1
ATOM 534 O O . GLU A 1 210 ? 5.611 -8.182 37.896 1.00 23.38 210 GLU A O 1
ATOM 540 N N . TYR A 1 211 ? 4.035 -9.840 37.832 1.00 22.74 211 TYR A N 1
ATOM 541 C CA . TYR A 1 211 ? 4.085 -10.148 36.379 1.00 24.17 211 TYR A CA 1
ATOM 542 C C . TYR A 1 211 ? 2.918 -9.446 35.666 1.00 23.26 211 TYR A C 1
ATOM 543 O O . TYR A 1 211 ? 2.544 -9.873 34.568 1.00 23.58 211 TYR A O 1
ATOM 552 N N . VAL A 1 212 ? 2.369 -8.387 36.273 1.00 23.36 212 VAL A N 1
ATOM 553 C CA . VAL A 1 212 ? 1.308 -7.529 35.668 1.00 23.54 212 VAL A CA 1
ATOM 554 C C . VAL A 1 212 ? 1.703 -6.068 35.883 1.00 23.22 212 VAL A C 1
ATOM 555 O O . VAL A 1 212 ? 2.711 -5.814 36.582 1.00 21.40 212 VAL A O 1
ATOM 559 N N . ALA A 1 213 ? 0.964 -5.147 35.264 1.00 23.65 213 ALA A N 1
ATOM 560 C CA . ALA A 1 213 ? 1.228 -3.695 35.327 1.00 24.40 213 ALA A CA 1
ATOM 561 C C . ALA A 1 213 ? 1.004 -3.220 36.768 1.00 24.47 213 ALA A C 1
ATOM 562 O O . ALA A 1 213 ? 0.078 -3.739 37.424 1.00 24.17 213 ALA A O 1
ATOM 564 N N . GLY A 1 214 ? 1.826 -2.279 37.234 1.00 25.48 214 GLY A N 1
ATOM 565 C CA . GLY A 1 214 ? 1.675 -1.647 38.561 1.00 25.40 214 GLY A CA 1
ATOM 566 C C . GLY A 1 214 ? 3.008 -1.226 39.146 1.00 26.01 214 GLY A C 1
ATOM 567 O O . GLY A 1 214 ? 4.056 -1.565 38.558 1.00 25.24 214 GLY A O 1
ATOM 568 N N . ASN A 1 215 ? 2.970 -0.491 40.258 1.00 24.94 215 ASN A N 1
ATOM 569 C CA . ASN A 1 215 ? 4.151 -0.203 41.109 1.00 25.74 215 ASN A CA 1
ATOM 570 C C . ASN A 1 215 ? 5.273 0.355 40.236 1.00 24.05 215 ASN A C 1
ATOM 571 O O . ASN A 1 215 ? 6.427 -0.011 40.468 1.00 23.76 215 ASN A O 1
ATOM 576 N N . GLN A 1 216 ? 4.950 1.206 39.257 1.00 23.42 216 GLN A N 1
ATOM 577 C CA . GLN A 1 216 ? 5.896 1.510 38.152 1.00 23.43 216 GLN A CA 1
ATOM 578 C C . GLN A 1 216 ? 7.143 2.196 38.713 1.00 21.80 216 GLN A C 1
ATOM 579 O O . GLN A 1 216 ? 7.004 3.184 39.455 1.00 21.57 216 GLN A O 1
ATOM 585 N N . HIS A 1 217 ? 8.303 1.632 38.376 1.00 19.86 217 HIS A N 1
ATOM 586 C CA . HIS A 1 217 ? 9.658 2.212 38.513 1.00 20.13 217 HIS A CA 1
ATOM 587 C C . HIS A 1 217 ? 10.255 2.370 37.112 1.00 19.16 217 HIS A C 1
ATOM 588 O O . HIS A 1 217 ? 9.714 1.763 36.163 1.00 19.69 217 HIS A O 1
ATOM 595 N N . TRP A 1 218 ? 11.328 3.145 36.980 1.00 19.14 218 TRP A N 1
ATOM 596 C CA . TRP A 1 218 ? 12.204 3.092 35.782 1.00 18.72 218 TRP A CA 1
ATOM 597 C C . TRP A 1 218 ? 13.302 2.051 36.020 1.00 19.17 218 TRP A C 1
ATOM 598 O O . TRP A 1 218 ? 14.247 2.328 36.803 1.00 19.57 218 TRP A O 1
ATOM 609 N N . GLY A 1 219 ? 13.199 0.912 35.335 1.00 19.44 219 GLY A N 1
ATOM 610 C CA . GLY A 1 219 ? 14.311 -0.032 35.165 1.00 19.77 219 GLY A CA 1
ATOM 611 C C . GLY A 1 219 ? 15.372 0.586 34.285 1.00 20.97 219 GLY A C 1
ATOM 612 O O . GLY A 1 219 ? 15.077 1.612 33.627 1.00 20.06 219 GLY A O 1
ATOM 613 N N . HIS A 1 220 ? 16.566 0.000 34.265 1.00 19.74 220 HIS A N 1
ATOM 614 C CA . HIS A 1 220 ? 17.731 0.547 33.532 1.00 20.20 220 HIS A CA 1
ATOM 615 C C . HIS A 1 220 ? 18.576 -0.598 32.974 1.00 20.06 220 HIS A C 1
ATOM 616 O O . HIS A 1 220 ? 18.904 -1.518 33.744 1.00 20.13 220 HIS A O 1
ATOM 623 N N . ALA A 1 221 ? 18.914 -0.524 31.684 1.00 19.37 221 ALA A N 1
ATOM 624 C CA . ALA A 1 221 ? 19.898 -1.407 31.022 1.00 19.47 221 ALA A CA 1
ATOM 625 C C . ALA A 1 221 ? 20.759 -0.548 30.100 1.00 20.14 221 ALA A C 1
ATOM 626 O O . ALA A 1 221 ? 20.254 0.485 29.596 1.00 20.21 221 ALA A O 1
ATOM 628 N N . THR A 1 222 ? 22.012 -0.944 29.901 1.00 18.88 222 THR A N 1
ATOM 629 C CA . THR A 1 222 ? 22.993 -0.206 29.077 1.00 19.74 222 THR A CA 1
ATOM 630 C C . THR A 1 222 ? 23.550 -1.140 28.006 1.00 20.19 222 THR A C 1
ATOM 631 O O . THR A 1 222 ? 23.596 -2.360 28.227 1.00 19.82 222 THR A O 1
ATOM 635 N N A SER A 1 223 ? 23.965 -0.560 26.882 0.50 20.62 223 SER A N 1
ATOM 636 N N B SER A 1 223 ? 23.954 -0.565 26.874 0.50 20.80 223 SER A N 1
ATOM 637 C CA A SER A 1 223 ? 24.571 -1.266 25.727 0.50 21.28 223 SER A CA 1
ATOM 638 C CA B SER A 1 223 ? 24.577 -1.272 25.729 0.50 21.60 223 SER A CA 1
ATOM 639 C C A SER A 1 223 ? 25.362 -0.254 24.897 0.50 22.19 223 SER A C 1
ATOM 640 C C B SER A 1 223 ? 25.362 -0.254 24.899 0.50 22.57 223 SER A C 1
ATOM 641 O O A SER A 1 223 ? 24.977 0.933 24.891 0.50 22.91 223 SER A O 1
ATOM 642 O O B SER A 1 223 ? 24.971 0.931 24.897 0.50 23.27 223 SER A O 1
ATOM 647 N N A ASP A 1 224 ? 26.431 -0.693 24.234 0.50 23.21 224 ASP A N 1
ATOM 648 N N B ASP A 1 224 ? 26.432 -0.684 24.230 0.50 23.71 224 ASP A N 1
ATOM 649 C CA A ASP A 1 224 ? 27.178 0.152 23.269 0.50 23.83 224 ASP A CA 1
ATOM 650 C CA B ASP A 1 224 ? 27.163 0.172 23.261 0.50 24.44 224 ASP A CA 1
ATOM 651 C C A ASP A 1 224 ? 26.691 -0.146 21.844 0.50 23.25 224 ASP A C 1
ATOM 652 C C B ASP A 1 224 ? 26.682 -0.138 21.838 0.50 23.57 224 ASP A C 1
ATOM 653 O O A ASP A 1 224 ? 27.086 0.608 20.930 0.50 23.31 224 ASP A O 1
ATOM 654 O O B ASP A 1 224 ? 27.081 0.606 20.918 0.50 23.55 224 ASP A O 1
ATOM 663 N N . ASP A 1 225 ? 25.857 -1.179 21.653 1.00 22.43 225 ASP A N 1
ATOM 664 C CA . ASP A 1 225 ? 25.432 -1.623 20.295 1.00 21.64 225 ASP A CA 1
ATOM 665 C C . ASP A 1 225 ? 23.922 -1.882 20.184 1.00 20.18 225 ASP A C 1
ATOM 666 O O . ASP A 1 225 ? 23.495 -2.285 19.084 1.00 19.76 225 ASP A O 1
ATOM 671 N N . LEU A 1 226 ? 23.150 -1.659 21.250 1.00 18.73 226 LEU A N 1
ATOM 672 C CA . LEU A 1 226 ? 21.668 -1.819 21.302 1.00 19.01 226 LEU A CA 1
ATOM 673 C C . LEU A 1 226 ? 21.264 -3.297 21.181 1.00 18.43 226 LEU A C 1
ATOM 674 O O . LEU A 1 226 ? 20.062 -3.554 20.974 1.00 18.99 226 LEU A O 1
ATOM 679 N N . TYR A 1 227 ? 22.200 -4.238 21.364 1.00 17.91 227 TYR A N 1
ATOM 680 C CA . TYR A 1 227 ? 21.901 -5.693 21.406 1.00 18.27 227 TYR A CA 1
ATOM 681 C C . TYR A 1 227 ? 22.489 -6.357 22.656 1.00 18.08 227 TYR A C 1
ATOM 682 O O . TYR A 1 227 ? 21.783 -7.191 23.246 1.00 17.98 227 TYR A O 1
ATOM 691 N N . HIS A 1 228 ? 23.730 -6.041 23.024 1.00 18.01 228 HIS A N 1
ATOM 692 C CA . HIS A 1 228 ? 24.394 -6.647 24.211 1.00 19.74 228 HIS A CA 1
ATOM 693 C C . HIS A 1 228 ? 24.080 -5.788 25.434 1.00 19.59 228 HIS A C 1
ATOM 694 O O . HIS A 1 228 ? 24.827 -4.828 25.686 1.00 22.02 228 HIS A O 1
ATOM 701 N N . TRP A 1 229 ? 23.002 -6.129 26.142 1.00 19.63 229 TRP A N 1
ATOM 702 C CA . TRP A 1 229 ? 22.462 -5.332 27.271 1.00 20.12 229 TRP A CA 1
ATOM 703 C C . TRP A 1 229 ? 23.106 -5.806 28.573 1.00 21.60 229 TRP A C 1
ATOM 704 O O . TRP A 1 229 ? 23.255 -7.033 28.747 1.00 21.11 229 TRP A O 1
ATOM 715 N N . THR A 1 230 ? 23.458 -4.861 29.444 1.00 20.89 230 THR A N 1
ATOM 716 C CA . THR A 1 230 ? 23.821 -5.124 30.857 1.00 21.21 230 THR A CA 1
ATOM 717 C C . THR A 1 230 ? 22.734 -4.515 31.744 1.00 20.85 230 THR A C 1
ATOM 718 O O . THR A 1 230 ? 22.452 -3.300 31.618 1.00 19.14 230 THR A O 1
ATOM 722 N N . ASN A 1 231 ? 22.132 -5.339 32.595 1.00 20.04 231 ASN A N 1
ATOM 723 C CA . ASN A 1 231 ? 21.100 -4.888 33.557 1.00 21.21 231 ASN A CA 1
ATOM 724 C C . ASN A 1 231 ? 21.781 -4.028 34.622 1.00 22.15 231 ASN A C 1
ATOM 725 O O . ASN A 1 231 ? 22.939 -4.337 35.010 1.00 20.87 231 ASN A O 1
ATOM 730 N N . GLN A 1 232 ? 21.094 -2.963 35.029 1.00 21.82 232 GLN A N 1
ATOM 731 C CA . GLN A 1 232 ? 21.586 -1.984 36.024 1.00 22.35 232 GLN A CA 1
ATOM 732 C C . GLN A 1 232 ? 20.584 -1.947 37.166 1.00 21.64 232 GLN A C 1
ATOM 733 O O . GLN A 1 232 ? 19.479 -2.482 37.051 1.00 21.46 232 GLN A O 1
ATOM 739 N N . PRO A 1 233 ? 20.952 -1.345 38.316 1.00 21.68 233 PRO A N 1
ATOM 740 C CA . PRO A 1 233 ? 19.995 -1.142 39.394 1.00 21.71 233 PRO A CA 1
ATOM 741 C C . PRO A 1 233 ? 18.859 -0.241 38.894 1.00 22.25 233 PRO A C 1
ATOM 742 O O . PRO A 1 233 ? 19.083 0.528 37.960 1.00 22.00 233 PRO A O 1
ATOM 746 N N . ILE A 1 234 ? 17.685 -0.363 39.511 1.00 22.66 234 ILE A N 1
ATOM 747 C CA . ILE A 1 234 ? 16.513 0.520 39.243 1.00 24.02 234 ILE A CA 1
ATOM 748 C C . ILE A 1 234 ? 16.995 1.974 39.371 1.00 24.63 234 ILE A C 1
ATOM 749 O O . ILE A 1 234 ? 17.764 2.264 40.313 1.00 23.31 234 ILE A O 1
ATOM 754 N N . ALA A 1 235 ? 16.611 2.831 38.418 1.00 24.22 235 ALA A N 1
ATOM 755 C CA . ALA A 1 235 ? 17.135 4.206 38.234 1.00 23.90 235 ALA A CA 1
ATOM 756 C C . ALA A 1 235 ? 16.236 5.238 38.925 1.00 24.16 235 ALA A C 1
ATOM 757 O O . ALA A 1 235 ? 16.790 6.181 39.529 1.00 25.28 235 ALA A O 1
ATOM 759 N N . ILE A 1 236 ? 14.913 5.106 38.809 1.00 23.91 236 ILE A N 1
ATOM 760 C CA . ILE A 1 236 ? 13.944 6.085 39.388 1.00 25.04 236 ILE A CA 1
ATOM 761 C C . ILE A 1 236 ? 12.872 5.330 40.171 1.00 25.18 236 ILE A C 1
ATOM 762 O O . ILE A 1 236 ? 12.236 4.414 39.603 1.00 23.61 236 ILE A O 1
ATOM 767 N N . PHE A 1 237 ? 12.697 5.735 41.431 1.00 25.36 237 PHE A N 1
ATOM 768 C CA . PHE A 1 237 ? 11.748 5.155 42.408 1.00 25.35 237 PHE A CA 1
ATOM 769 C C . PHE A 1 237 ? 10.644 6.167 42.683 1.00 25.61 237 PHE A C 1
ATOM 770 O O . PHE A 1 237 ? 10.894 7.374 42.731 1.00 25.31 237 PHE A O 1
ATOM 778 N N . PRO A 1 238 ? 9.399 5.707 42.912 1.00 24.90 238 PRO A N 1
ATOM 779 C CA . PRO A 1 238 ? 8.344 6.593 43.381 1.00 27.12 238 PRO A CA 1
ATOM 780 C C . PRO A 1 238 ? 8.684 7.006 44.811 1.00 29.05 238 PRO A C 1
ATOM 781 O O . PRO A 1 238 ? 9.470 6.335 45.481 1.00 27.40 238 PRO A O 1
ATOM 785 N N . PRO A 1 239 ? 8.125 8.129 45.307 1.00 31.29 239 PRO A N 1
ATOM 786 C CA . PRO A 1 239 ? 8.451 8.624 46.644 1.00 33.33 239 PRO A CA 1
ATOM 787 C C . PRO A 1 239 ? 7.870 7.741 47.757 1.00 34.16 239 PRO A C 1
ATOM 788 O O . PRO A 1 239 ? 8.353 7.824 48.871 1.00 35.88 239 PRO A O 1
ATOM 792 N N . ASN A 1 240 ? 6.865 6.924 47.429 1.00 34.21 240 ASN A N 1
ATOM 793 C CA . ASN A 1 240 ? 6.162 6.046 48.400 1.00 35.29 240 ASN A CA 1
ATOM 794 C C . ASN A 1 240 ? 5.438 4.925 47.646 1.00 35.98 240 ASN A C 1
ATOM 795 O O . ASN A 1 240 ? 5.643 4.807 46.421 1.00 35.26 240 ASN A O 1
ATOM 800 N N . SER A 1 241 ? 4.611 4.152 48.356 1.00 36.44 241 SER A N 1
ATOM 801 C CA . SER A 1 241 ? 3.960 2.917 47.851 1.00 38.84 241 SER A CA 1
ATOM 802 C C . SER A 1 241 ? 2.610 3.229 47.192 1.00 38.02 241 SER A C 1
ATOM 803 O O . SER A 1 241 ? 2.004 2.288 46.651 1.00 41.04 241 SER A O 1
ATOM 806 N N . THR A 1 242 ? 2.143 4.481 47.245 1.00 36.73 242 THR A N 1
ATOM 807 C CA . THR A 1 242 ? 0.831 4.902 46.679 1.00 35.91 242 THR A CA 1
ATOM 808 C C . THR A 1 242 ? 1.037 5.869 45.507 1.00 33.88 242 THR A C 1
ATOM 809 O O . THR A 1 242 ? 0.088 6.616 45.193 1.00 35.32 242 THR A O 1
ATOM 813 N N . SER A 1 243 ? 2.223 5.865 44.893 1.00 30.61 243 SER A N 1
ATOM 814 C CA . SER A 1 243 ? 2.564 6.696 43.707 1.00 28.41 243 SER A CA 1
ATOM 815 C C . SER A 1 243 ? 3.445 5.873 42.756 1.00 25.87 243 SER A C 1
ATOM 816 O O . SER A 1 243 ? 4.041 4.877 43.209 1.00 23.51 243 SER A O 1
ATOM 819 N N . GLN A 1 244 ? 3.478 6.235 41.474 1.00 23.93 244 GLN A N 1
ATOM 820 C CA . GLN A 1 244 ? 4.158 5.440 40.417 1.00 24.24 244 GLN A CA 1
A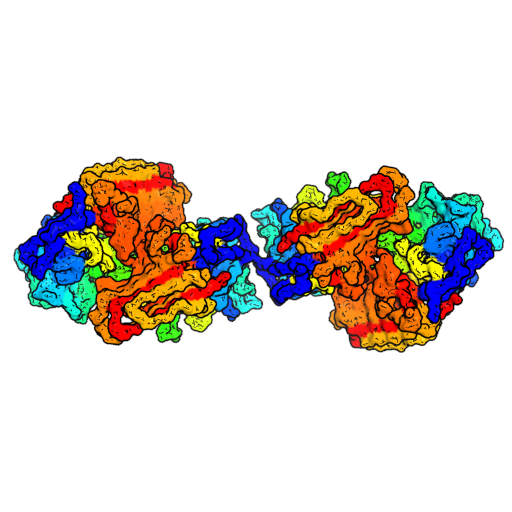TOM 821 C C . GLN A 1 244 ? 4.925 6.386 39.498 1.00 22.77 244 GLN A C 1
ATOM 822 O O . GLN A 1 244 ? 4.436 7.515 39.272 1.00 20.65 244 GLN A O 1
ATOM 828 N N . VAL A 1 245 ? 6.088 5.937 39.023 1.00 21.70 245 VAL A N 1
ATOM 829 C CA . VAL A 1 245 ? 6.934 6.666 38.039 1.00 21.37 245 VAL A CA 1
ATOM 830 C C . VAL A 1 245 ? 6.497 6.193 36.650 1.00 21.27 245 VAL A C 1
ATOM 831 O O . VAL A 1 245 ? 6.921 5.109 36.218 1.00 20.04 245 VAL A O 1
ATOM 835 N N . PHE A 1 246 ? 5.634 6.973 36.003 1.00 20.83 246 PHE A N 1
ATOM 836 C CA . PHE A 1 246 ? 5.098 6.694 34.647 1.00 20.61 246 PHE A CA 1
ATOM 837 C C . PHE A 1 246 ? 6.133 7.165 33.621 1.00 19.45 246 PHE A C 1
ATOM 838 O O . PHE A 1 246 ? 7.263 7.524 33.992 1.00 18.29 246 PHE A O 1
ATOM 846 N N . SER A 1 247 ? 5.777 7.131 32.338 1.00 18.93 247 SER A N 1
ATOM 847 C CA . SER A 1 247 ? 6.747 7.284 31.230 1.00 18.36 247 SER A CA 1
ATOM 848 C C . SER A 1 247 ? 7.330 8.698 31.197 1.00 18.25 247 SER A C 1
ATOM 849 O O . SER A 1 247 ? 6.760 9.628 31.818 1.00 19.64 247 SER A O 1
ATOM 852 N N . GLY A 1 248 ? 8.455 8.826 30.508 1.00 17.51 248 GLY A N 1
ATOM 853 C CA . GLY A 1 248 ? 9.168 10.097 30.333 1.00 17.79 248 GLY A CA 1
ATOM 854 C C . GLY A 1 248 ? 10.416 9.891 29.520 1.00 18.58 248 GLY A C 1
ATOM 855 O O . GLY A 1 248 ? 10.615 8.779 28.962 1.00 18.89 248 GLY A O 1
ATOM 856 N N . SER A 1 249 ? 11.232 10.929 29.459 1.00 18.41 249 SER A N 1
ATOM 857 C CA . SER A 1 249 ? 12.377 11.041 28.537 1.00 19.16 249 SER A CA 1
ATOM 858 C C . SER A 1 249 ? 13.584 11.502 29.342 1.00 19.00 249 SER A C 1
ATOM 859 O O . SER A 1 249 ? 13.424 11.789 30.539 1.00 19.98 249 SER A O 1
ATOM 862 N N . ALA A 1 250 ? 14.743 11.562 28.700 1.00 20.11 250 ALA A N 1
ATOM 863 C CA . ALA A 1 250 ? 15.986 12.072 29.309 1.00 20.28 250 ALA A CA 1
ATOM 864 C C . ALA A 1 250 ? 16.761 12.847 28.255 1.00 21.93 250 ALA A C 1
ATOM 865 O O . ALA A 1 250 ? 16.658 12.523 27.052 1.00 22.56 250 ALA A O 1
ATOM 867 N N . VAL A 1 251 ? 17.492 13.857 28.703 1.00 21.57 251 VAL A N 1
ATOM 868 C CA . VAL A 1 251 ? 18.351 14.694 27.830 1.00 22.16 251 VAL A CA 1
ATOM 869 C C . VAL A 1 251 ? 19.684 14.900 28.548 1.00 22.78 251 VAL A C 1
ATOM 870 O O . VAL A 1 251 ? 19.687 14.933 29.790 1.00 23.92 251 VAL A O 1
ATOM 874 N N . LEU A 1 252 ? 20.763 15.011 27.780 1.00 24.11 252 LEU A N 1
ATOM 875 C CA . LEU A 1 252 ? 22.069 15.511 28.272 1.00 24.19 252 LEU A CA 1
ATOM 876 C C . LEU A 1 252 ? 21.949 17.028 28.415 1.00 24.78 252 LEU A C 1
ATOM 877 O O . LEU A 1 252 ? 21.269 17.640 27.583 1.00 23.43 252 LEU A O 1
ATOM 882 N N . ASP A 1 253 ? 22.539 17.600 29.465 1.00 25.42 253 ASP A N 1
ATOM 883 C CA . ASP A 1 253 ? 22.541 19.065 29.717 1.00 26.02 253 ASP A CA 1
ATOM 884 C C . ASP A 1 253 ? 23.990 19.501 29.885 1.00 27.05 253 ASP A C 1
ATOM 885 O O . ASP A 1 253 ? 24.373 19.969 30.953 1.00 28.50 253 ASP A O 1
ATOM 890 N N . PRO A 1 254 ? 24.834 19.358 28.839 1.00 28.42 254 PRO A N 1
ATOM 891 C CA . PRO A 1 254 ? 26.270 19.609 28.962 1.00 30.36 254 PRO A CA 1
ATOM 892 C C . PRO A 1 254 ? 26.617 21.072 29.281 1.00 32.07 254 PRO A C 1
ATOM 893 O O . PRO A 1 254 ? 27.698 21.314 29.790 1.00 33.28 254 PRO A O 1
ATOM 897 N N . ASN A 1 255 ? 25.693 21.992 28.989 1.00 33.89 255 ASN A N 1
ATOM 898 C CA . ASN A 1 255 ? 25.867 23.458 29.162 1.00 34.34 255 ASN A CA 1
ATOM 899 C C . ASN A 1 255 ? 25.223 23.924 30.473 1.00 32.20 255 ASN A C 1
ATOM 900 O O . ASN A 1 255 ? 25.220 25.148 30.710 1.00 32.26 255 ASN A O 1
ATOM 905 N N . ASN A 1 256 ? 24.702 23.001 31.288 1.00 29.94 256 ASN A N 1
ATOM 906 C CA . ASN A 1 256 ? 24.154 23.290 32.640 1.00 30.13 256 ASN A CA 1
ATOM 907 C C . ASN A 1 256 ? 23.068 24.372 32.544 1.00 29.87 256 ASN A C 1
ATOM 908 O O . ASN A 1 256 ? 23.050 25.283 33.395 1.00 28.32 256 ASN A O 1
ATOM 913 N N . THR A 1 257 ? 22.170 24.278 31.560 1.00 28.80 257 THR A N 1
ATOM 914 C CA . THR A 1 257 ? 20.994 25.180 31.458 1.00 27.49 257 THR A CA 1
ATOM 915 C C . THR A 1 257 ? 20.110 24.978 32.695 1.00 26.61 257 THR A C 1
ATOM 916 O O . THR A 1 257 ? 19.429 25.927 33.080 1.00 25.51 257 THR A O 1
ATOM 920 N N . SER A 1 258 ? 20.124 23.782 33.292 1.00 26.16 258 SER A N 1
ATOM 921 C CA . SER A 1 258 ? 19.267 23.410 34.449 1.00 25.91 258 SER A CA 1
ATOM 922 C C . SER A 1 258 ? 19.786 24.031 35.751 1.00 25.71 258 SER A C 1
ATOM 923 O O . SER A 1 258 ? 18.976 24.188 36.673 1.00 27.30 258 SER A O 1
ATOM 926 N N . GLY A 1 259 ? 21.090 24.298 35.840 1.00 27.57 259 GLY A N 1
ATOM 927 C CA . GLY A 1 259 ? 21.768 24.711 37.085 1.00 28.25 259 GLY A CA 1
ATOM 928 C C . GLY A 1 259 ? 22.105 23.533 37.990 1.00 30.10 259 GLY A C 1
ATOM 929 O O . GLY A 1 259 ? 22.655 23.787 39.072 1.00 30.91 259 GLY A O 1
ATOM 930 N N . PHE A 1 260 ? 21.813 22.289 37.584 1.00 29.08 260 PHE A N 1
ATOM 931 C CA . PHE A 1 260 ? 22.055 21.071 38.410 1.00 28.22 260 PHE A CA 1
ATOM 932 C C . PHE A 1 260 ? 23.524 20.636 38.348 1.00 27.43 260 PHE A C 1
ATOM 933 O O . PHE A 1 260 ? 23.909 19.802 39.180 1.00 28.48 260 PHE A O 1
ATOM 941 N N . PHE A 1 261 ? 24.312 21.159 37.403 1.00 26.99 261 PHE A N 1
ATOM 942 C CA . PHE A 1 261 ? 25.611 20.572 36.980 1.00 27.59 261 PHE A CA 1
ATOM 943 C C . PHE A 1 261 ? 26.717 21.626 36.981 1.00 29.11 261 PHE A C 1
ATOM 944 O O . PHE A 1 261 ? 27.387 21.827 35.965 1.00 29.16 261 PHE A O 1
ATOM 952 N N . PRO A 1 262 ? 26.989 22.294 38.129 1.00 32.27 262 PRO A N 1
ATOM 953 C CA . PRO A 1 262 ? 28.064 23.288 38.196 1.00 35.01 262 PRO A CA 1
ATOM 954 C C . PRO A 1 262 ? 29.470 22.735 37.898 1.00 37.73 262 PRO A C 1
ATOM 955 O O . PRO A 1 262 ? 30.295 23.514 37.469 1.00 40.96 262 PRO A O 1
ATOM 959 N N . ASN A 1 263 ? 29.717 21.431 38.083 1.00 39.44 263 ASN A N 1
ATOM 960 C CA . ASN A 1 263 ? 31.087 20.851 37.995 1.00 41.95 263 ASN A CA 1
ATOM 961 C C . ASN A 1 263 ? 31.153 19.660 37.029 1.00 40.72 263 ASN A C 1
ATOM 962 O O . ASN A 1 263 ? 32.142 18.908 37.119 1.00 40.89 263 ASN A O 1
ATOM 967 N N . THR A 1 264 ? 30.188 19.494 36.115 1.00 37.90 264 THR A N 1
ATOM 968 C CA . THR A 1 264 ? 30.208 18.399 35.103 1.00 36.44 264 THR A CA 1
ATOM 969 C C . THR A 1 264 ? 29.521 18.855 33.813 1.00 35.20 264 THR A C 1
ATOM 970 O O . THR A 1 264 ? 28.592 19.680 33.890 1.00 35.00 264 THR A O 1
ATOM 974 N N . THR A 1 265 ? 29.987 18.330 32.678 1.00 35.09 265 THR A N 1
ATOM 975 C CA . THR A 1 265 ? 29.372 18.505 31.337 1.00 34.99 265 THR A CA 1
ATOM 976 C C . THR A 1 265 ? 28.648 17.215 30.930 1.00 33.78 265 THR A C 1
ATOM 977 O O . THR A 1 265 ? 28.198 17.152 29.773 1.00 33.52 265 THR A O 1
ATOM 981 N N . ASP A 1 266 ? 28.532 16.236 31.838 1.00 33.55 266 ASP A N 1
ATOM 982 C CA . ASP A 1 266 ? 27.939 14.901 31.550 1.00 32.69 266 ASP A CA 1
ATOM 983 C C . ASP A 1 266 ? 26.609 14.733 32.293 1.00 28.98 266 ASP A C 1
ATOM 984 O O . ASP A 1 266 ? 26.124 13.586 32.376 1.00 27.52 266 ASP A O 1
ATOM 989 N N . GLY A 1 267 ? 26.020 15.827 32.784 1.00 25.19 267 GLY A N 1
ATOM 990 C CA . GLY A 1 267 ? 24.726 15.802 33.487 1.00 24.20 267 GLY A CA 1
ATOM 991 C C . GLY A 1 267 ? 23.619 15.239 32.606 1.00 22.95 267 GLY A C 1
ATOM 992 O O . GLY A 1 267 ? 23.610 15.553 31.396 1.00 21.31 267 GLY A O 1
ATOM 993 N N . VAL A 1 268 ? 22.748 14.420 33.201 1.00 22.25 268 VAL A N 1
ATOM 994 C CA . VAL A 1 268 ? 21.530 13.818 32.578 1.00 22.57 268 VAL A CA 1
ATOM 995 C C . VAL A 1 268 ? 20.330 14.344 33.355 1.00 21.65 268 VAL A C 1
ATOM 996 O O . VAL A 1 268 ? 20.369 14.254 34.587 1.00 22.42 268 VAL A O 1
ATOM 1000 N N . VAL A 1 269 ? 19.281 14.790 32.665 1.00 19.91 269 VAL A N 1
ATOM 1001 C CA . VAL A 1 269 ? 17.999 15.186 33.305 1.00 19.82 269 VAL A CA 1
ATOM 1002 C C . VAL A 1 269 ? 16.894 14.256 32.800 1.00 20.10 269 VAL A C 1
ATOM 1003 O O . VAL A 1 269 ? 16.724 14.132 31.567 1.00 18.78 269 VAL A O 1
ATOM 1007 N N . ALA A 1 270 ? 16.204 13.592 33.727 1.00 19.76 270 ALA A N 1
ATOM 1008 C CA . ALA A 1 270 ? 14.971 12.833 33.449 1.00 20.97 270 ALA A CA 1
ATOM 1009 C C . ALA A 1 270 ? 13.778 13.759 33.667 1.00 22.62 270 ALA A C 1
ATOM 1010 O O . ALA A 1 270 ? 13.736 14.465 34.703 1.00 22.05 270 ALA A O 1
ATOM 1012 N N . VAL A 1 271 ? 12.853 13.753 32.713 1.00 21.78 271 VAL A N 1
ATOM 1013 C CA . VAL A 1 271 ? 11.536 14.431 32.816 1.00 21.65 271 VAL A CA 1
ATOM 1014 C C . VAL A 1 271 ? 10.481 13.346 32.654 1.00 20.76 271 VAL A C 1
ATOM 1015 O O . VAL A 1 271 ? 10.474 12.688 31.602 1.00 20.02 271 VAL A O 1
ATOM 1019 N N . TYR A 1 272 ? 9.646 13.148 33.666 1.00 21.25 272 TYR A N 1
ATOM 1020 C CA . TYR A 1 272 ? 8.735 11.982 33.726 1.00 22.28 272 TYR A CA 1
ATOM 1021 C C . TYR A 1 272 ? 7.438 12.379 34.413 1.00 21.82 272 TYR A C 1
ATOM 1022 O O . TYR A 1 272 ? 7.388 13.407 35.124 1.00 21.48 272 TYR A O 1
ATOM 1031 N N . THR A 1 273 ? 6.413 11.561 34.200 1.00 20.98 273 THR A N 1
ATOM 1032 C CA . THR A 1 273 ? 5.096 11.697 34.855 1.00 20.57 273 THR A CA 1
ATOM 1033 C C . THR A 1 273 ? 5.137 10.987 36.209 1.00 21.31 273 THR A C 1
ATOM 1034 O O . THR A 1 273 ? 5.489 9.786 36.251 1.00 20.21 273 THR A O 1
ATOM 1038 N N . LEU A 1 274 ? 4.783 11.708 37.272 1.00 21.89 274 LEU A N 1
ATOM 1039 C CA . LEU A 1 274 ? 4.440 11.096 38.577 1.00 23.36 274 LEU A CA 1
ATOM 1040 C C . LEU A 1 274 ? 2.932 10.883 38.617 1.00 23.54 274 LEU A C 1
ATOM 1041 O O . LEU A 1 274 ? 2.178 11.872 38.503 1.00 25.23 274 LEU A O 1
ATOM 1046 N N . ASN A 1 275 ? 2.522 9.630 38.781 1.00 23.12 275 ASN A N 1
ATOM 1047 C CA . ASN A 1 275 ? 1.106 9.243 38.945 1.00 24.27 275 ASN A CA 1
ATOM 1048 C C . ASN A 1 275 ? 0.789 9.200 40.440 1.00 27.14 275 ASN A C 1
ATOM 1049 O O . ASN A 1 275 ? 1.422 8.386 41.150 1.00 24.62 275 ASN A O 1
ATOM 1054 N N . THR A 1 276 ? -0.121 10.078 40.879 1.00 30.48 276 THR A N 1
ATOM 1055 C CA . THR A 1 276 ? -0.747 10.103 42.230 1.00 34.97 276 THR A CA 1
ATOM 1056 C C . THR A 1 276 ? -2.127 9.468 42.101 1.00 37.34 276 THR A C 1
ATOM 1057 O O . THR A 1 276 ? -2.608 9.283 40.983 1.00 38.41 276 THR A O 1
ATOM 1061 N N . PRO A 1 277 ? -2.812 9.110 43.214 1.00 40.22 277 PRO A N 1
ATOM 1062 C CA . PRO A 1 277 ? -4.186 8.611 43.125 1.00 40.60 277 PRO A CA 1
ATOM 1063 C C . PRO A 1 277 ? -5.149 9.589 42.427 1.00 39.19 277 PRO A C 1
ATOM 1064 O O . PRO A 1 277 ? -6.120 9.114 41.853 1.00 40.33 277 PRO A O 1
ATOM 1068 N N . THR A 1 278 ? -4.870 10.901 42.463 1.00 35.47 278 THR A N 1
ATOM 1069 C CA . THR A 1 278 ? -5.785 11.955 41.941 1.00 34.68 278 THR A CA 1
ATOM 1070 C C . THR A 1 278 ? -5.186 12.719 40.749 1.00 32.32 278 THR A C 1
ATOM 1071 O O . THR A 1 278 ? -5.983 13.374 40.049 1.00 32.31 278 THR A O 1
ATOM 1075 N N . LEU A 1 279 ? -3.864 12.689 40.532 1.00 28.74 279 LEU A N 1
ATOM 1076 C CA . LEU A 1 279 ? -3.210 13.566 39.522 1.00 28.43 279 LEU A CA 1
ATOM 1077 C C . LEU A 1 279 ? -2.114 12.835 38.744 1.00 26.86 279 LEU A C 1
ATOM 1078 O O . LEU A 1 279 ? -1.529 11.854 39.250 1.00 27.42 279 LEU A O 1
ATOM 1083 N N . GLN A 1 280 ? -1.838 13.358 37.552 1.00 24.20 280 GLN A N 1
ATOM 1084 C CA . GLN A 1 280 ? -0.612 13.089 36.770 1.00 23.04 280 GLN A CA 1
ATOM 1085 C C . GLN A 1 280 ? 0.102 14.426 36.584 1.00 21.87 280 GLN A C 1
ATOM 1086 O O . GLN A 1 280 ? -0.512 15.363 36.025 1.00 21.02 280 GLN A O 1
ATOM 1092 N N . VAL A 1 281 ? 1.342 14.515 37.062 1.00 22.00 281 VAL A N 1
ATOM 1093 C CA . VAL A 1 281 ? 2.157 15.761 37.021 1.00 21.83 281 VAL A CA 1
ATOM 1094 C C . VAL A 1 281 ? 3.519 15.424 36.425 1.00 21.42 281 VAL A C 1
ATOM 1095 O O . VAL A 1 281 ? 3.938 14.251 36.503 1.00 23.18 281 VAL A O 1
ATOM 1099 N N . GLN A 1 282 ? 4.190 16.416 35.852 1.00 21.22 282 GLN A N 1
ATOM 1100 C CA . GLN A 1 282 ? 5.548 16.235 35.288 1.00 21.42 282 GLN A CA 1
ATOM 1101 C C . GLN A 1 282 ? 6.572 16.629 36.350 1.00 22.69 282 GLN A C 1
ATOM 1102 O O . GLN A 1 282 ? 6.406 17.702 37.002 1.00 23.57 282 GLN A O 1
ATOM 1108 N N . GLU A 1 283 ? 7.572 15.770 36.519 1.00 23.71 283 GLU A N 1
ATOM 1109 C CA . GLU A 1 283 ? 8.660 15.928 37.507 1.00 25.00 283 GLU A CA 1
ATOM 1110 C C . GLU A 1 283 ? 10.003 15.839 36.795 1.00 25.18 283 GLU A C 1
ATOM 1111 O O . GLU A 1 283 ? 10.072 15.311 35.656 1.00 25.80 283 GLU A O 1
ATOM 1117 N N . VAL A 1 284 ? 11.032 16.332 37.471 1.00 23.73 284 VAL A N 1
ATOM 1118 C CA . VAL A 1 284 ? 12.428 16.366 36.976 1.00 25.37 284 VAL A CA 1
ATOM 1119 C C . VAL A 1 284 ? 13.300 15.651 38.010 1.00 25.27 284 VAL A C 1
ATOM 1120 O O . VAL A 1 284 ? 13.026 15.778 39.226 1.00 24.72 284 VAL A O 1
ATOM 1124 N N . ALA A 1 285 ? 14.271 14.879 37.535 1.00 23.44 285 ALA A N 1
ATOM 1125 C CA . ALA A 1 285 ? 15.328 14.275 38.370 1.00 23.26 285 ALA A CA 1
ATOM 1126 C C . ALA A 1 285 ? 16.633 14.374 37.589 1.00 24.16 285 ALA A C 1
ATOM 1127 O O . ALA A 1 285 ? 16.577 14.388 36.342 1.00 24.06 285 ALA A O 1
ATOM 1129 N N . TYR A 1 286 ? 17.762 14.506 38.284 1.00 23.52 286 TYR A N 1
ATOM 1130 C CA . TYR A 1 286 ? 19.067 14.737 37.625 1.00 24.99 286 TYR A CA 1
ATOM 1131 C C . TYR A 1 286 ? 20.080 13.715 38.139 1.00 24.84 286 TYR A C 1
ATOM 1132 O O . TYR A 1 286 ? 19.943 13.245 39.287 1.00 25.04 286 TYR A O 1
ATOM 1141 N N . SER A 1 287 ? 21.035 13.365 37.275 1.00 24.01 287 SER A N 1
ATOM 1142 C CA . SER A 1 287 ? 22.122 12.388 37.531 1.00 23.50 287 SER A CA 1
ATOM 1143 C C . SER A 1 287 ? 23.466 13.027 37.191 1.00 23.99 287 SER A C 1
ATOM 1144 O O . SER A 1 287 ? 23.604 13.581 36.078 1.00 23.67 287 SER A O 1
ATOM 1147 N N . THR A 1 288 ? 24.418 12.951 38.121 1.00 24.85 288 THR A N 1
ATOM 1148 C CA . THR A 1 288 ? 25.815 13.415 37.935 1.00 26.09 288 THR A CA 1
ATOM 1149 C C . THR A 1 288 ? 26.739 12.217 37.672 1.00 27.82 288 THR A C 1
ATOM 1150 O O . THR A 1 288 ? 27.936 12.460 37.408 1.00 29.72 288 THR A O 1
ATOM 1154 N N . ASP A 1 289 ? 26.219 10.983 37.702 1.00 27.50 289 ASP A N 1
ATOM 1155 C CA . ASP A 1 289 ? 27.048 9.745 37.639 1.00 28.26 289 ASP A CA 1
ATOM 1156 C C . ASP A 1 289 ? 26.832 9.003 36.309 1.00 28.94 289 ASP A C 1
ATOM 1157 O O . ASP A 1 289 ? 27.216 7.812 36.228 1.00 29.00 289 ASP A O 1
ATOM 1162 N N . GLY A 1 290 ? 26.270 9.669 35.296 1.00 27.81 290 GLY A N 1
ATOM 1163 C CA . GLY A 1 290 ? 26.081 9.097 33.948 1.00 27.64 290 GLY A CA 1
ATOM 1164 C C . GLY A 1 290 ? 24.727 8.423 33.764 1.00 26.52 290 GLY A C 1
ATOM 1165 O O . GLY A 1 290 ? 24.579 7.684 32.765 1.00 27.95 290 GLY A O 1
ATOM 1166 N N . GLY A 1 291 ? 23.772 8.660 34.671 1.00 24.19 291 GLY A N 1
ATOM 1167 C CA . GLY A 1 291 ? 22.363 8.237 34.527 1.00 24.19 291 GLY A CA 1
ATOM 1168 C C . GLY A 1 291 ? 22.023 6.946 35.261 1.00 24.43 291 GLY A C 1
ATOM 1169 O O . GLY A 1 291 ? 21.016 6.311 34.885 1.00 24.21 291 GLY A O 1
ATOM 1170 N N . TYR A 1 292 ? 22.788 6.582 36.294 1.00 24.50 292 TYR A N 1
ATOM 1171 C CA . TYR A 1 292 ? 22.574 5.361 37.118 1.00 25.19 292 TYR A CA 1
ATOM 1172 C C . TYR A 1 292 ? 21.766 5.717 38.367 1.00 26.34 292 TYR A C 1
ATOM 1173 O O . TYR A 1 292 ? 20.837 4.960 38.700 1.00 25.10 292 TYR A O 1
ATOM 1182 N N . ASN A 1 293 ? 22.103 6.842 39.009 1.00 27.16 293 ASN A N 1
ATOM 1183 C CA . ASN A 1 293 ? 21.418 7.360 40.220 1.00 29.34 293 ASN A CA 1
ATOM 1184 C C . ASN A 1 293 ? 20.869 8.756 39.924 1.00 27.11 293 ASN A C 1
ATOM 1185 O O . ASN A 1 293 ? 21.626 9.579 39.375 1.00 26.66 293 ASN A O 1
ATOM 1190 N N . PHE A 1 294 ? 19.611 8.991 40.296 1.00 26.79 294 PHE A N 1
ATOM 1191 C CA . PHE A 1 294 ? 18.864 10.247 40.038 1.00 27.40 294 PHE A CA 1
ATOM 1192 C C . PHE A 1 294 ? 18.421 10.874 41.361 1.00 28.02 294 PHE A C 1
ATOM 1193 O O . PHE A 1 294 ? 17.889 10.165 42.230 1.00 29.33 294 PHE A O 1
ATOM 1201 N N . THR A 1 295 ? 18.644 12.182 41.485 1.00 28.66 295 THR A N 1
ATOM 1202 C CA . THR A 1 295 ? 18.142 13.023 42.597 1.00 28.49 295 THR A CA 1
ATOM 1203 C C . THR A 1 295 ? 16.901 13.758 42.114 1.00 27.94 295 THR A C 1
ATOM 1204 O O . THR A 1 295 ? 16.966 14.463 41.113 1.00 26.87 295 THR A O 1
ATOM 1208 N N . PRO A 1 296 ? 15.746 13.623 42.802 1.00 28.70 296 PRO A N 1
ATOM 1209 C CA . PRO A 1 296 ? 14.564 14.400 42.450 1.00 29.88 296 PRO A CA 1
ATOM 1210 C C . PRO A 1 296 ? 14.835 15.894 42.666 1.00 30.46 296 PRO A C 1
ATOM 1211 O O . PRO A 1 296 ? 15.477 16.238 43.643 1.00 28.94 296 PRO A O 1
ATOM 1215 N N . TYR A 1 297 ? 14.384 16.722 41.722 1.00 30.24 297 TYR A N 1
ATOM 1216 C CA . TYR A 1 297 ? 14.382 18.202 41.826 1.00 31.24 297 TYR A CA 1
ATOM 1217 C C . TYR A 1 297 ? 13.625 18.594 43.099 1.00 30.71 297 TYR A C 1
ATOM 1218 O O . TYR A 1 297 ? 12.534 18.041 43.340 1.00 27.59 297 TYR A O 1
ATOM 1227 N N . GLU A 1 298 ? 14.202 19.510 43.884 1.00 33.24 298 GLU A N 1
ATOM 1228 C CA . GLU A 1 298 ? 13.689 19.922 45.220 1.00 34.99 298 GLU A CA 1
ATOM 1229 C C . GLU A 1 298 ? 12.316 20.607 45.098 1.00 33.62 298 GLU A C 1
ATOM 1230 O O . GLU A 1 298 ? 11.536 20.492 46.062 1.00 34.39 298 GLU A O 1
ATOM 1236 N N . ASN A 1 299 ? 12.007 21.271 43.977 1.00 30.87 299 ASN A N 1
ATOM 1237 C CA . ASN A 1 299 ? 10.732 22.028 43.825 1.00 30.07 299 ASN A CA 1
ATOM 1238 C C . ASN A 1 299 ? 9.795 21.335 42.827 1.00 28.19 299 ASN A C 1
ATOM 1239 O O . ASN A 1 299 ? 9.002 22.044 42.194 1.00 26.45 299 ASN A O 1
ATOM 1244 N N . ASN A 1 300 ? 9.845 20.001 42.723 1.00 26.63 300 ASN A N 1
ATOM 1245 C CA . ASN A 1 300 ? 8.866 19.198 41.943 1.00 25.86 300 ASN A CA 1
ATOM 1246 C C . ASN A 1 300 ? 7.478 19.377 42.545 1.00 26.15 300 ASN A C 1
ATOM 1247 O O . ASN A 1 300 ? 7.358 19.612 43.744 1.00 28.26 300 ASN A O 1
ATOM 1252 N N . PRO A 1 301 ? 6.387 19.209 41.763 1.00 25.05 301 PRO A N 1
ATOM 1253 C CA . PRO A 1 301 ? 6.462 19.029 40.309 1.00 24.90 301 PRO A CA 1
ATOM 1254 C C . PRO A 1 301 ? 6.724 20.327 39.530 1.00 25.43 301 PRO A C 1
ATOM 1255 O O . PRO A 1 301 ? 6.519 21.410 40.073 1.00 23.70 301 PRO A O 1
ATOM 1259 N N . VAL A 1 302 ? 7.158 20.194 38.276 1.00 23.78 302 VAL A N 1
ATOM 1260 C CA . VAL A 1 302 ? 7.539 21.347 37.410 1.00 24.24 302 VAL A CA 1
ATOM 1261 C C . VAL A 1 302 ? 6.348 21.748 36.531 1.00 24.94 302 VAL A C 1
ATOM 1262 O O . VAL A 1 302 ? 6.344 22.900 36.074 1.00 26.63 302 VAL A O 1
ATOM 1266 N N . LEU A 1 303 ? 5.369 20.864 36.321 1.00 24.44 303 LEU A N 1
ATOM 1267 C CA . LEU A 1 303 ? 4.223 21.145 35.415 1.00 24.00 303 LEU A CA 1
ATOM 1268 C C . LEU A 1 303 ? 3.013 20.298 35.805 1.00 22.27 303 LEU A C 1
ATOM 1269 O O . LEU A 1 303 ? 3.140 19.067 35.920 1.00 23.08 303 LEU A O 1
ATOM 1274 N N . SER A 1 304 ? 1.872 20.953 35.984 1.00 21.73 304 SER A N 1
ATOM 1275 C CA . SER A 1 304 ? 0.550 20.326 36.212 1.00 21.96 304 SER A CA 1
ATOM 1276 C C . SER A 1 304 ? -0.515 21.180 35.522 1.00 23.97 304 SER A C 1
ATOM 1277 O O . SER A 1 304 ? -0.300 22.404 35.383 1.00 25.93 304 SER A O 1
ATOM 1280 N N . VAL A 1 305 ? -1.609 20.550 35.101 1.00 24.71 305 VAL A N 1
ATOM 1281 C CA . VAL A 1 305 ? -2.834 21.241 34.606 1.00 25.12 305 VAL A CA 1
ATOM 1282 C C . VAL A 1 305 ? -4.029 20.751 35.426 1.00 24.73 305 VAL A C 1
ATOM 1283 O O . VAL A 1 305 ? -5.167 20.919 34.966 1.00 26.17 305 VAL A O 1
ATOM 1287 N N . GLY A 1 306 ? -3.777 20.174 36.604 1.00 25.39 306 GLY A N 1
ATOM 1288 C CA . GLY A 1 306 ? -4.827 19.711 37.530 1.00 24.76 306 GLY A CA 1
ATOM 1289 C C . GLY A 1 306 ? -5.613 18.537 36.978 1.00 24.43 306 GLY A C 1
ATOM 1290 O O . GLY A 1 306 ? -6.805 18.420 37.313 1.00 24.36 306 GLY A O 1
ATOM 1291 N N . SER A 1 307 ? -4.968 17.666 36.197 1.00 24.73 307 SER A N 1
ATOM 1292 C CA . SER A 1 307 ? -5.614 16.525 35.496 1.00 24.74 307 SER A CA 1
ATOM 1293 C C . SER A 1 307 ? -4.978 15.203 35.930 1.00 24.74 307 SER A C 1
ATOM 1294 O O . SER A 1 307 ? -3.780 15.193 36.284 1.00 25.21 307 SER A O 1
ATOM 1297 N N A ASN A 1 308 ? -5.754 14.117 35.907 0.50 24.93 308 ASN A N 1
ATOM 1298 N N B ASN A 1 308 ? -5.771 14.132 35.874 0.50 24.72 308 ASN A N 1
ATOM 1299 C CA A ASN A 1 308 ? -5.239 12.735 36.099 0.50 25.49 308 ASN A CA 1
ATOM 1300 C CA B ASN A 1 308 ? -5.324 12.733 36.081 0.50 25.17 308 ASN A CA 1
ATOM 1301 C C A ASN A 1 308 ? -5.056 12.064 34.730 0.50 24.37 308 ASN A C 1
ATOM 1302 C C B ASN A 1 308 ? -5.034 12.068 34.730 0.50 24.16 308 ASN A C 1
ATOM 1303 O O A ASN A 1 308 ? -4.991 10.819 34.695 0.50 24.39 308 ASN A O 1
ATOM 1304 O O B ASN A 1 308 ? -4.897 10.829 34.705 0.50 24.19 308 ASN A O 1
ATOM 1313 N N . GLN A 1 309 ? -4.989 12.849 33.648 1.00 23.86 309 GLN A N 1
ATOM 1314 C CA . GLN A 1 309 ? -4.772 12.329 32.267 1.00 23.52 309 GLN A CA 1
ATOM 1315 C C . GLN A 1 309 ? -3.845 13.300 31.534 1.00 23.00 309 GLN A C 1
ATOM 1316 O O . GLN A 1 309 ? -4.311 14.029 30.640 1.00 23.15 309 GLN A O 1
ATOM 1322 N N . PHE A 1 310 ? -2.569 13.300 31.916 1.00 22.25 310 PHE A N 1
ATOM 1323 C CA . PHE A 1 310 ? -1.576 14.327 31.529 1.00 22.24 310 PHE A CA 1
ATOM 1324 C C . PHE A 1 310 ? -0.179 13.726 31.701 1.00 22.27 310 PHE A C 1
ATOM 1325 O O . PHE A 1 310 ? 0.374 13.795 32.817 1.00 21.93 310 PHE A O 1
ATOM 1333 N N . ARG A 1 311 ? 0.377 13.108 30.657 1.00 19.50 311 ARG A N 1
ATOM 1334 C CA . ARG A 1 311 ? 1.518 12.189 30.879 1.00 18.86 311 ARG A CA 1
ATOM 1335 C C . ARG A 1 311 ? 2.419 12.041 29.655 1.00 19.03 311 ARG A C 1
ATOM 1336 O O . ARG A 1 311 ? 2.014 12.423 28.531 1.00 18.00 311 ARG A O 1
ATOM 1344 N N . ASP A 1 312 ? 3.605 11.487 29.914 1.00 18.34 312 ASP A N 1
ATOM 1345 C CA . ASP A 1 312 ? 4.568 10.970 28.913 1.00 19.18 312 ASP A CA 1
ATOM 1346 C C . ASP A 1 312 ? 5.308 12.130 28.256 1.00 18.24 312 ASP A C 1
ATOM 1347 O O . ASP A 1 312 ? 5.313 12.220 27.031 1.00 17.78 312 ASP A O 1
ATOM 1352 N N . PRO A 1 313 ? 6.007 12.998 29.032 1.00 18.27 313 PRO A N 1
ATOM 1353 C CA . PRO A 1 313 ? 6.751 14.117 28.455 1.00 18.97 313 PRO A CA 1
ATOM 1354 C C . PRO A 1 313 ? 7.980 13.657 27.661 1.00 19.08 313 PRO A C 1
ATOM 1355 O O . PRO A 1 313 ? 8.793 12.897 28.175 1.00 19.65 313 PRO A O 1
ATOM 1359 N N . LYS A 1 314 ? 8.094 14.136 26.425 1.00 18.76 314 LYS A N 1
ATOM 1360 C CA . LYS A 1 314 ? 9.276 13.912 25.566 1.00 19.70 314 LYS A CA 1
ATOM 1361 C C . LYS A 1 314 ? 9.956 15.262 25.345 1.00 19.34 314 LYS A C 1
ATOM 1362 O O . LYS A 1 314 ? 9.356 16.137 24.688 1.00 19.63 314 LYS A O 1
ATOM 1368 N N . VAL A 1 315 ? 11.156 15.417 25.889 1.00 19.30 315 VAL A N 1
ATOM 1369 C CA . VAL A 1 315 ? 11.877 16.716 25.919 1.00 19.69 315 VAL A CA 1
ATOM 1370 C C . VAL A 1 315 ? 13.064 16.645 24.965 1.00 19.90 315 VAL A C 1
ATOM 1371 O O . VAL A 1 315 ? 13.701 15.581 24.875 1.00 20.45 315 VAL A O 1
ATOM 1375 N N . PHE A 1 316 ? 13.336 17.747 24.269 1.00 20.00 316 PHE A N 1
ATOM 1376 C CA . PHE A 1 316 ? 14.484 17.886 23.343 1.00 20.93 316 PHE A CA 1
ATOM 1377 C C . PHE A 1 316 ? 14.841 19.369 23.218 1.00 21.23 316 PHE A C 1
ATOM 1378 O O . PHE A 1 316 ? 13.992 20.231 23.509 1.00 19.56 316 PHE A O 1
ATOM 1386 N N . TRP A 1 317 ? 16.077 19.631 22.800 1.00 23.36 317 TRP A N 1
ATOM 1387 C CA . TRP A 1 317 ? 16.613 20.991 22.543 1.00 24.98 317 TRP A CA 1
ATOM 1388 C C . TRP A 1 317 ? 16.234 21.417 21.123 1.00 25.04 317 TRP A C 1
ATOM 1389 O O . TRP A 1 317 ? 16.483 20.640 20.181 1.00 24.33 317 TRP A O 1
ATOM 1400 N N . TYR A 1 318 ? 15.661 22.612 20.987 1.00 25.93 318 TYR A N 1
ATOM 1401 C CA . TYR A 1 318 ? 15.418 23.280 19.685 1.00 26.72 318 TYR A CA 1
ATOM 1402 C C . TYR A 1 318 ? 16.088 24.660 19.695 1.00 27.62 318 TYR A C 1
ATOM 1403 O O . TYR A 1 318 ? 15.470 25.632 20.165 1.00 26.72 318 TYR A O 1
ATOM 1412 N N . GLU A 1 319 ? 17.330 24.704 19.208 1.00 29.97 319 GLU A N 1
ATOM 1413 C CA . GLU A 1 319 ? 18.104 25.923 18.849 1.00 32.13 319 GLU A CA 1
ATOM 1414 C C . GLU A 1 319 ? 18.534 26.678 20.113 1.00 32.26 319 GLU A C 1
ATOM 1415 O O . GLU A 1 319 ? 19.752 26.777 20.342 1.00 34.62 319 GLU A O 1
ATOM 1421 N N . ASP A 1 320 ? 17.578 27.217 20.871 1.00 33.00 320 ASP A N 1
ATOM 1422 C CA . ASP A 1 320 ? 17.844 28.148 22.000 1.00 33.62 320 ASP A CA 1
ATOM 1423 C C . ASP A 1 320 ? 16.914 27.852 23.180 1.00 31.64 320 ASP A C 1
ATOM 1424 O O . ASP A 1 320 ? 16.882 28.666 24.120 1.00 30.31 320 ASP A O 1
ATOM 1429 N N . HIS A 1 321 ? 16.171 26.744 23.147 1.00 29.03 321 HIS A N 1
ATOM 1430 C CA . HIS A 1 321 ? 15.252 26.385 24.254 1.00 26.73 321 HIS A CA 1
ATOM 1431 C C . HIS A 1 321 ? 14.941 24.887 24.237 1.00 24.70 321 HIS A C 1
ATOM 1432 O O . HIS A 1 321 ? 15.178 24.221 23.209 1.00 24.32 321 HIS A O 1
ATOM 1439 N N . TRP A 1 322 ? 14.449 24.411 25.376 1.00 23.40 322 TRP A N 1
ATOM 1440 C CA . TRP A 1 322 ? 13.907 23.046 25.568 1.00 23.08 322 TRP A CA 1
ATOM 1441 C C . TRP A 1 322 ? 12.456 23.035 25.097 1.00 21.99 322 TRP A C 1
ATOM 1442 O O . TRP A 1 322 ? 11.736 24.018 25.340 1.00 21.31 322 TRP A O 1
ATOM 1453 N N . VAL A 1 323 ? 12.052 21.944 24.457 1.00 21.11 323 VAL A N 1
ATOM 1454 C CA . VAL A 1 323 ? 10.644 21.697 24.059 1.00 20.20 323 VAL A CA 1
ATOM 1455 C C . VAL A 1 323 ? 10.180 20.438 24.782 1.00 20.69 323 VAL A C 1
ATOM 1456 O O . VAL A 1 323 ? 10.966 19.472 24.842 1.00 21.64 323 VAL A O 1
ATOM 1460 N N . MET A 1 324 ? 8.951 20.454 25.284 1.00 20.07 324 MET A N 1
ATOM 1461 C CA . MET A 1 324 ? 8.270 19.257 25.825 1.00 20.86 324 MET A CA 1
ATOM 1462 C C . MET A 1 324 ? 7.026 18.978 24.980 1.00 19.98 324 MET A C 1
ATOM 1463 O O . MET A 1 324 ? 6.202 19.895 24.841 1.00 20.36 324 MET A O 1
ATOM 1468 N N . ALA A 1 325 ? 6.900 17.764 24.437 1.00 18.68 325 ALA A N 1
ATOM 1469 C CA . ALA A 1 325 ? 5.620 17.215 23.944 1.00 18.42 325 ALA A CA 1
ATOM 1470 C C . ALA A 1 325 ? 5.042 16.316 25.039 1.00 18.09 325 ALA A C 1
ATOM 1471 O O . ALA A 1 325 ? 5.768 15.420 25.507 1.00 18.15 325 ALA A O 1
ATOM 1473 N N . VAL A 1 326 ? 3.801 16.556 25.454 1.00 17.25 326 VAL A N 1
ATOM 1474 C CA . VAL A 1 326 ? 3.161 15.789 26.557 1.00 17.73 326 VAL A CA 1
ATOM 1475 C C . VAL A 1 326 ? 1.695 15.559 26.191 1.00 18.14 326 VAL A C 1
ATOM 1476 O O . VAL A 1 326 ? 1.114 16.413 25.492 1.00 17.70 326 VAL A O 1
ATOM 1480 N N . ALA A 1 327 ? 1.126 14.421 26.597 1.00 18.44 327 ALA A N 1
ATOM 1481 C CA . ALA A 1 327 ? -0.231 13.998 26.184 1.00 18.84 327 ALA A CA 1
ATOM 1482 C C . ALA A 1 327 ? -1.264 14.424 27.223 1.00 19.55 327 ALA A C 1
ATOM 1483 O O . ALA A 1 327 ? -1.199 13.918 28.367 1.00 19.47 327 ALA A O 1
ATOM 1485 N N . ALA A 1 328 ? -2.198 15.295 26.834 1.00 19.50 328 ALA A N 1
ATOM 1486 C CA . ALA A 1 328 ? -3.529 15.393 27.473 1.00 19.64 328 ALA A CA 1
ATOM 1487 C C . ALA A 1 328 ? -4.336 14.205 26.953 1.00 19.49 328 ALA A C 1
ATOM 1488 O O . ALA A 1 328 ? -5.113 14.364 25.983 1.00 18.57 328 ALA A O 1
ATOM 1490 N N . ALA A 1 329 ? -4.109 13.043 27.568 1.00 19.78 329 ALA A N 1
ATOM 1491 C CA . ALA A 1 329 ? -4.334 11.707 26.976 1.00 19.68 329 ALA A CA 1
ATOM 1492 C C . ALA A 1 329 ? -5.791 11.550 26.537 1.00 19.96 329 ALA A C 1
ATOM 1493 O O . ALA A 1 329 ? -6.012 11.182 25.374 1.00 18.58 329 ALA A O 1
ATOM 1495 N N . ASN A 1 330 ? -6.753 11.857 27.408 1.00 19.95 330 ASN A N 1
ATOM 1496 C CA . ASN A 1 330 ? -8.190 11.572 27.151 1.00 20.28 330 ASN A CA 1
ATOM 1497 C C . ASN A 1 330 ? -8.852 12.752 26.426 1.00 19.87 330 ASN A C 1
ATOM 1498 O O . ASN A 1 330 ? -10.037 12.634 26.093 1.00 20.42 330 ASN A O 1
ATOM 1503 N N . ASP A 1 331 ? -8.105 13.820 26.146 1.00 21.36 331 ASP A N 1
ATOM 1504 C CA . ASP A 1 331 ? -8.563 14.968 25.317 1.00 22.59 331 ASP A CA 1
ATOM 1505 C C . ASP A 1 331 ? -8.019 14.846 23.889 1.00 21.51 331 ASP A C 1
ATOM 1506 O O . ASP A 1 331 ? -8.311 15.748 23.091 1.00 21.49 331 ASP A O 1
ATOM 1511 N N . PHE A 1 332 ? -7.255 13.792 23.576 1.00 19.25 332 PHE A N 1
ATOM 1512 C CA . PHE A 1 332 ? -6.644 13.576 22.236 1.00 18.95 332 PHE A CA 1
ATOM 1513 C C . PHE A 1 332 ? -5.893 14.843 21.818 1.00 18.71 332 PHE A C 1
ATOM 1514 O O . PHE A 1 332 ? -6.065 15.341 20.685 1.00 18.42 332 PHE A O 1
ATOM 1522 N N . THR A 1 333 ? -5.062 15.351 22.724 1.00 18.03 333 THR A N 1
ATOM 1523 C CA . THR A 1 333 ? -4.243 16.560 22.497 1.00 18.66 333 THR A CA 1
ATOM 1524 C C . THR A 1 333 ? -2.806 16.284 22.932 1.00 17.51 333 THR A C 1
ATOM 1525 O O . THR A 1 333 ? -2.602 15.783 24.047 1.00 17.45 333 THR A O 1
ATOM 1529 N N . ILE A 1 334 ? -1.853 16.586 22.063 1.00 18.15 334 ILE A N 1
ATOM 1530 C CA . ILE A 1 334 ? -0.429 16.740 22.454 1.00 18.16 334 ILE A CA 1
ATOM 1531 C C . ILE A 1 334 ? -0.218 18.222 22.743 1.00 18.58 334 ILE A C 1
ATOM 1532 O O . ILE A 1 334 ? -0.460 19.046 21.831 1.00 18.18 334 ILE A O 1
ATOM 1537 N N . GLU A 1 335 ? 0.151 18.534 23.982 1.00 19.47 335 GLU A N 1
ATOM 1538 C CA . GLU A 1 335 ? 0.505 19.914 24.393 1.00 20.47 335 GLU A CA 1
ATOM 1539 C C . GLU A 1 335 ? 2.012 20.094 24.232 1.00 20.24 335 GLU A C 1
ATOM 1540 O O . GLU A 1 335 ? 2.782 19.164 24.589 1.00 20.72 335 GLU A O 1
ATOM 1546 N N . ILE A 1 336 ? 2.415 21.232 23.678 1.00 19.99 336 ILE A N 1
ATOM 1547 C CA . ILE A 1 336 ? 3.844 21.618 23.535 1.00 20.75 336 ILE A CA 1
ATOM 1548 C C . ILE A 1 336 ? 4.116 22.766 24.509 1.00 21.03 336 ILE A C 1
ATOM 1549 O O . ILE A 1 336 ? 3.376 23.776 24.460 1.00 19.94 336 ILE A O 1
ATOM 1554 N N . TYR A 1 337 ? 5.129 22.582 25.356 1.00 20.70 337 TYR A N 1
ATOM 1555 C CA . TYR A 1 337 ? 5.654 23.576 26.323 1.00 20.79 337 TYR A CA 1
ATOM 1556 C C . TYR A 1 337 ? 7.116 23.866 25.991 1.00 21.58 337 TYR A C 1
ATOM 1557 O O . TYR A 1 337 ? 7.784 23.007 25.374 1.00 20.99 337 TYR A O 1
ATOM 1566 N N . THR A 1 338 ? 7.605 25.044 26.389 1.00 21.38 338 THR A N 1
ATOM 1567 C CA . THR A 1 338 ? 9.017 25.459 26.197 1.00 21.54 338 THR A CA 1
ATOM 1568 C C . THR A 1 338 ? 9.610 25.832 27.559 1.00 21.97 338 THR A C 1
ATOM 1569 O O . THR A 1 338 ? 8.834 26.171 28.475 1.00 21.47 338 THR A O 1
ATOM 1573 N N . SER A 1 339 ? 10.934 25.762 27.670 1.00 23.85 339 SER A N 1
ATOM 1574 C CA . SER A 1 339 ? 11.688 26.063 28.913 1.00 24.82 339 SER A CA 1
ATOM 1575 C C . SER A 1 339 ? 13.123 26.442 28.574 1.00 25.40 339 SER A C 1
ATOM 1576 O O . SER A 1 339 ? 13.745 25.831 27.708 1.00 23.78 339 SER A O 1
ATOM 1579 N N . PRO A 1 340 ? 13.693 27.462 29.254 1.00 26.01 340 PRO A N 1
ATOM 1580 C CA . PRO A 1 340 ? 15.126 27.727 29.160 1.00 26.24 340 PRO A CA 1
ATOM 1581 C C . PRO A 1 340 ? 15.981 26.785 30.025 1.00 26.62 340 PRO A C 1
ATOM 1582 O O . PRO A 1 340 ? 17.158 26.674 29.738 1.00 26.49 340 PRO A O 1
ATOM 1586 N N . ASN A 1 341 ? 15.395 26.148 31.046 1.00 27.29 341 ASN A N 1
ATOM 1587 C CA . ASN A 1 341 ? 16.170 25.482 32.134 1.00 30.61 341 ASN A CA 1
ATOM 1588 C C . ASN A 1 341 ? 15.550 24.158 32.617 1.00 29.54 341 ASN A C 1
ATOM 1589 O O . ASN A 1 341 ? 16.053 23.633 33.630 1.00 28.46 341 ASN A O 1
ATOM 1594 N N . LEU A 1 342 ? 14.511 23.638 31.954 1.00 27.80 342 LEU A N 1
ATOM 1595 C CA . LEU A 1 342 ? 13.904 22.299 32.211 1.00 27.31 342 LEU A CA 1
ATOM 1596 C C . LEU A 1 342 ? 13.017 22.288 33.467 1.00 27.03 342 LEU A C 1
ATOM 1597 O O . LEU A 1 342 ? 12.417 21.230 33.713 1.00 27.43 342 LEU A O 1
ATOM 1602 N N . THR A 1 343 ? 12.904 23.386 34.232 1.00 26.68 343 THR A N 1
ATOM 1603 C CA . THR A 1 343 ? 12.099 23.439 35.490 1.00 28.06 343 THR A CA 1
ATOM 1604 C C . THR A 1 343 ? 10.947 24.442 35.352 1.00 28.74 343 THR A C 1
ATOM 1605 O O . THR A 1 343 ? 9.892 24.208 35.959 1.00 30.56 343 THR A O 1
ATOM 1609 N N . SER A 1 344 ? 11.142 25.518 34.589 1.00 29.65 344 SER A N 1
ATOM 1610 C CA . SER A 1 344 ? 10.108 26.545 34.301 1.00 29.73 344 SER A CA 1
ATOM 1611 C C . SER A 1 344 ? 9.541 26.335 32.896 1.00 26.39 344 SER A C 1
ATOM 1612 O O . SER A 1 344 ? 10.257 26.627 31.917 1.00 27.57 344 SER A O 1
ATOM 1615 N N . TRP A 1 345 ? 8.289 25.889 32.811 1.00 25.41 345 TRP A N 1
ATOM 1616 C CA . TRP A 1 345 ? 7.624 25.505 31.535 1.00 24.95 345 TRP A CA 1
ATOM 1617 C C . TRP A 1 345 ? 6.520 26.507 31.191 1.00 24.92 345 TRP A C 1
ATOM 1618 O O . TRP A 1 345 ? 5.747 26.876 32.095 1.00 24.57 345 TRP A O 1
ATOM 1629 N N . THR A 1 346 ? 6.473 26.925 29.923 1.00 25.23 346 THR A N 1
ATOM 1630 C CA . THR A 1 346 ? 5.470 27.869 29.369 1.00 25.52 346 THR A CA 1
ATOM 1631 C C . THR A 1 346 ? 4.725 27.187 28.224 1.00 23.90 346 THR A C 1
ATOM 1632 O O . THR A 1 346 ? 5.397 26.613 27.351 1.00 22.81 346 THR A O 1
ATOM 1636 N N . PHE A 1 347 ? 3.394 27.250 28.237 1.00 23.84 347 PHE A N 1
ATOM 1637 C CA . PHE A 1 347 ? 2.540 26.679 27.168 1.00 23.82 347 PHE A CA 1
ATOM 1638 C C . PHE A 1 347 ? 2.891 27.348 25.836 1.00 24.24 347 PHE A C 1
ATOM 1639 O O . PHE A 1 347 ? 2.991 28.593 25.785 1.00 23.44 347 PHE A O 1
ATOM 1647 N N . ALA A 1 348 ? 3.051 26.544 24.781 1.00 22.35 348 ALA A N 1
ATOM 1648 C CA . ALA A 1 348 ? 3.320 27.013 23.403 1.00 22.20 348 ALA A CA 1
ATOM 1649 C C . ALA A 1 348 ? 2.113 26.734 22.497 1.00 22.30 348 ALA A C 1
ATOM 1650 O O . ALA A 1 348 ? 1.596 27.688 21.897 1.00 19.33 348 ALA A O 1
ATOM 1652 N N . SER A 1 349 ? 1.683 25.478 22.361 1.00 21.26 349 SER A N 1
ATOM 1653 C CA . SER A 1 349 ? 0.640 25.118 21.365 1.00 21.56 349 SER A CA 1
ATOM 1654 C C . SER A 1 349 ? -0.001 23.767 21.678 1.00 21.63 349 SER A C 1
ATOM 1655 O O . SER A 1 349 ? 0.552 22.989 22.490 1.00 19.85 349 SER A O 1
ATOM 1658 N N . ASN A 1 350 ? -1.149 23.529 21.042 1.00 21.38 350 ASN A N 1
ATOM 1659 C CA . ASN A 1 350 ? -1.905 22.257 21.097 1.00 21.32 350 ASN A CA 1
ATOM 1660 C C . ASN A 1 350 ? -1.923 21.618 19.706 1.00 21.15 350 ASN A C 1
ATOM 1661 O O . ASN A 1 350 ? -2.016 22.356 18.701 1.00 20.03 350 ASN A O 1
ATOM 1666 N N . PHE A 1 351 ? -1.828 20.291 19.666 1.00 20.28 351 PHE A N 1
ATOM 1667 C CA . PHE A 1 351 ? -2.046 19.453 18.459 1.00 19.54 351 PHE A CA 1
ATOM 1668 C C . PHE A 1 351 ? -3.167 18.466 18.796 1.00 19.84 351 PHE A C 1
ATOM 1669 O O . PHE A 1 351 ? -2.895 17.538 19.569 1.00 19.86 351 PHE A O 1
ATOM 1677 N N . THR A 1 352 ? -4.394 18.680 18.303 1.00 19.68 352 THR A N 1
ATOM 1678 C CA . THR A 1 352 ? -5.599 17.980 18.829 1.00 20.35 352 THR A CA 1
ATOM 1679 C C . THR A 1 352 ? -6.426 17.316 17.723 1.00 19.84 352 THR A C 1
ATOM 1680 O O . THR A 1 352 ? -6.555 17.896 16.636 1.00 20.21 352 THR A O 1
ATOM 1684 N N . HIS A 1 353 ? -6.991 16.149 18.043 1.00 19.53 353 HIS A N 1
ATOM 1685 C CA . HIS A 1 353 ? -7.959 15.385 17.205 1.00 19.46 353 HIS A CA 1
ATOM 1686 C C . HIS A 1 353 ? -7.367 15.162 15.807 1.00 18.94 353 HIS A C 1
ATOM 1687 O O . HIS A 1 353 ? -8.041 15.488 14.806 1.00 18.97 353 HIS A O 1
ATOM 1694 N N . HIS A 1 354 ? -6.149 14.611 15.756 1.00 18.26 354 HIS A N 1
ATOM 1695 C CA . HIS A 1 354 ? -5.461 14.201 14.505 1.00 17.95 354 HIS A CA 1
ATOM 1696 C C . HIS A 1 354 ? -5.416 12.672 14.419 1.00 17.17 354 HIS A C 1
ATOM 1697 O O . HIS A 1 354 ? -5.203 12.011 15.458 1.00 15.84 354 HIS A O 1
ATOM 1704 N N . GLY A 1 355 ? -5.614 12.143 13.211 1.00 16.26 355 GLY A N 1
ATOM 1705 C CA . GLY A 1 355 ? -5.513 10.703 12.914 1.00 16.06 355 GLY A CA 1
ATOM 1706 C C . GLY A 1 355 ? -6.530 9.902 13.701 1.00 16.13 355 GLY A C 1
ATOM 1707 O O . GLY A 1 355 ? -7.612 10.432 14.010 1.00 15.10 355 GLY A O 1
ATOM 1708 N N . LEU A 1 356 ? -6.188 8.663 14.046 1.00 16.20 356 LEU A N 1
ATOM 1709 C CA . LEU A 1 356 ? -7.066 7.779 14.845 1.00 16.92 356 LEU A CA 1
ATOM 1710 C C . LEU A 1 356 ? -7.042 8.265 16.293 1.00 16.90 356 LEU A C 1
ATOM 1711 O O . LEU A 1 356 ? -5.930 8.544 16.793 1.00 17.49 356 LEU A O 1
ATOM 1716 N N . LEU A 1 357 ? -8.211 8.394 16.925 1.00 17.13 357 LEU A N 1
ATOM 1717 C CA . LEU A 1 357 ? -8.293 8.836 18.341 1.00 17.81 357 LEU A CA 1
ATOM 1718 C C . LEU A 1 357 ? -7.995 7.643 19.263 1.00 18.08 357 LEU A C 1
ATOM 1719 O O . LEU A 1 357 ? -7.255 7.835 20.254 1.00 17.79 357 LEU A O 1
ATOM 1724 N N . GLY A 1 358 ? -8.524 6.457 18.948 1.00 17.46 358 GLY A N 1
ATOM 1725 C CA . GLY A 1 358 ? -8.613 5.364 19.931 1.00 17.84 358 GLY A CA 1
ATOM 1726 C C . GLY A 1 358 ? -9.299 5.874 21.192 1.00 18.33 358 GLY A C 1
ATOM 1727 O O . GLY A 1 358 ? -10.264 6.662 21.064 1.00 18.44 358 GLY A O 1
ATOM 1728 N N . LEU A 1 359 ? -8.814 5.482 22.371 1.00 18.46 359 LEU A N 1
ATOM 1729 C CA . LEU A 1 359 ? -9.402 5.901 23.674 1.00 18.94 359 LEU A CA 1
ATOM 1730 C C . LEU A 1 359 ? -8.476 6.882 24.403 1.00 19.12 359 LEU A C 1
ATOM 1731 O O . LEU A 1 359 ? -8.931 7.445 25.422 1.00 20.47 359 LEU A O 1
ATOM 1736 N N . ALA A 1 360 ? -7.238 7.069 23.935 1.00 19.12 360 ALA A N 1
ATOM 1737 C CA . ALA A 1 360 ? -6.249 7.990 24.545 1.00 18.95 360 ALA A CA 1
ATOM 1738 C C . ALA A 1 360 ? -5.041 8.168 23.631 1.00 18.55 360 ALA A C 1
ATOM 1739 O O . ALA A 1 360 ? -4.662 7.206 22.930 1.00 18.67 360 ALA A O 1
ATOM 1741 N N . TYR A 1 361 ? -4.461 9.366 23.655 1.00 17.47 361 TYR A N 1
ATOM 1742 C CA . TYR A 1 361 ? -3.110 9.666 23.131 1.00 17.59 361 TYR A CA 1
ATOM 1743 C C . TYR A 1 361 ? -2.084 9.363 24.221 1.00 18.23 361 TYR A C 1
ATOM 1744 O O . TYR A 1 361 ? -2.274 9.818 25.366 1.00 18.54 361 TYR A O 1
ATOM 1753 N N . GLU A 1 362 ? -1.001 8.680 23.861 1.00 18.56 362 GLU A N 1
ATOM 1754 C CA . GLU A 1 362 ? 0.094 8.339 24.809 1.00 19.16 362 GLU A CA 1
ATOM 1755 C C . GLU A 1 362 ? 1.451 8.494 24.124 1.00 18.39 362 GLU A C 1
ATOM 1756 O O . GLU A 1 362 ? 1.501 8.485 22.882 1.00 19.20 362 GLU A O 1
ATOM 1762 N N . CYS A 1 363 ? 2.510 8.644 24.929 1.00 17.87 363 CYS A N 1
ATOM 1763 C CA . CYS A 1 363 ? 3.939 8.554 24.530 1.00 17.58 363 CYS A CA 1
ATOM 1764 C C . CYS A 1 363 ? 4.207 9.309 23.234 1.00 17.37 363 CYS A C 1
ATOM 1765 O O . CYS A 1 363 ? 4.777 8.761 22.294 1.00 16.74 363 CYS A O 1
ATOM 1768 N N . PRO A 1 364 ? 3.843 10.607 23.165 1.00 16.85 364 PRO A N 1
ATOM 1769 C CA . PRO A 1 364 ? 4.160 11.426 22.000 1.00 17.17 364 PRO A CA 1
ATOM 1770 C C . PRO A 1 364 ? 5.677 11.560 21.820 1.00 16.93 364 PRO A C 1
ATOM 1771 O O . PRO A 1 364 ? 6.378 11.767 22.787 1.00 17.59 364 PRO A O 1
ATOM 1775 N N . ASN A 1 365 ? 6.147 11.433 20.584 1.00 16.79 365 ASN A N 1
ATOM 1776 C CA . ASN A 1 365 ? 7.532 11.772 20.189 1.00 17.20 365 ASN A CA 1
ATOM 1777 C C . ASN A 1 365 ? 7.469 12.770 19.033 1.00 18.23 365 ASN A C 1
ATOM 1778 O O . ASN A 1 365 ? 6.750 12.504 18.048 1.00 17.11 365 ASN A O 1
ATOM 1783 N N . LEU A 1 366 ? 8.175 13.888 19.181 1.00 18.19 366 LEU A N 1
ATOM 1784 C CA . LEU A 1 366 ? 8.307 14.937 18.141 1.00 19.04 366 LEU A CA 1
ATOM 1785 C C . LEU A 1 366 ? 9.769 14.983 17.713 1.00 19.04 366 LEU A C 1
ATOM 1786 O O . LEU A 1 366 ? 10.610 15.450 18.507 1.00 20.40 366 LEU A O 1
ATOM 1791 N N . VAL A 1 367 ? 10.067 14.474 16.521 1.00 18.93 367 VAL A N 1
ATOM 1792 C CA . VAL A 1 367 ? 11.463 14.153 16.115 1.00 18.98 367 VAL A CA 1
ATOM 1793 C C . VAL A 1 367 ? 11.684 14.541 14.661 1.00 19.46 367 VAL A C 1
ATOM 1794 O O . VAL A 1 367 ? 10.721 14.526 13.869 1.00 19.57 367 VAL A O 1
ATOM 1798 N N . GLN A 1 368 ? 12.945 14.827 14.356 1.00 19.51 368 GLN A N 1
ATOM 1799 C CA . GLN A 1 368 ? 13.446 15.163 13.011 1.00 21.71 368 GLN A CA 1
ATOM 1800 C C . GLN A 1 368 ? 13.975 13.868 12.394 1.00 20.58 368 GLN A C 1
ATOM 1801 O O . GLN A 1 368 ? 14.899 13.259 12.971 1.00 20.87 368 GLN A O 1
ATOM 1807 N N . VAL A 1 369 ? 13.373 13.426 11.294 1.00 19.20 369 VAL A N 1
ATOM 1808 C CA . VAL A 1 369 ? 13.690 12.115 10.668 1.00 18.42 369 VAL A CA 1
ATOM 1809 C C . VAL A 1 369 ? 14.264 12.374 9.284 1.00 18.50 369 VAL A C 1
ATOM 1810 O O . VAL A 1 369 ? 13.649 13.052 8.461 1.00 18.82 369 VAL A O 1
ATOM 1814 N N . PRO A 1 370 ? 15.467 11.845 8.987 1.00 18.74 370 PRO A N 1
ATOM 1815 C CA . PRO A 1 370 ? 16.087 12.062 7.683 1.00 19.49 370 PRO A CA 1
ATOM 1816 C C . PRO A 1 370 ? 15.399 11.244 6.582 1.00 18.92 370 PRO A C 1
ATOM 1817 O O . PRO A 1 370 ? 14.817 10.208 6.875 1.00 18.02 370 PRO A O 1
ATOM 1821 N N . PHE A 1 371 ? 15.501 11.723 5.341 1.00 19.38 371 PHE A N 1
ATOM 1822 C CA . PHE A 1 371 ? 14.985 11.027 4.136 1.00 19.94 371 PHE A CA 1
ATOM 1823 C C . PHE A 1 371 ? 15.899 9.839 3.835 1.00 20.39 371 PHE A C 1
ATOM 1824 O O . PHE A 1 371 ? 17.139 9.979 3.916 1.00 20.44 371 PHE A O 1
ATOM 1832 N N . GLN A 1 372 ? 15.304 8.688 3.510 1.00 20.44 372 GLN A N 1
ATOM 1833 C CA . GLN A 1 372 ? 16.059 7.430 3.265 1.00 21.72 372 GLN A CA 1
ATOM 1834 C C . GLN A 1 372 ? 17.033 7.619 2.092 1.00 23.63 372 GLN A C 1
ATOM 1835 O O . GLN A 1 372 ? 18.172 7.129 2.190 1.00 24.40 372 GLN A O 1
ATOM 1841 N N . ASP A 1 373 ? 16.601 8.313 1.038 1.00 26.71 373 ASP A N 1
ATOM 1842 C CA . ASP A 1 373 ? 17.345 8.419 -0.246 1.00 31.17 373 ASP A CA 1
ATOM 1843 C C . ASP A 1 373 ? 18.270 9.648 -0.236 1.00 31.64 373 ASP A C 1
ATOM 1844 O O . ASP A 1 373 ? 19.047 9.787 -1.196 1.00 32.60 373 ASP A O 1
ATOM 1849 N N . ASP A 1 374 ? 18.192 10.511 0.783 1.00 32.25 374 ASP A N 1
ATOM 1850 C CA . ASP A 1 374 ? 18.974 11.780 0.840 1.00 32.30 374 ASP A CA 1
ATOM 1851 C C . ASP A 1 374 ? 19.164 12.209 2.293 1.00 32.18 374 ASP A C 1
ATOM 1852 O O . ASP A 1 374 ? 18.336 12.926 2.855 1.00 27.56 374 ASP A O 1
ATOM 1857 N N . PRO A 1 375 ? 20.291 11.798 2.921 1.00 34.82 375 PRO A N 1
ATOM 1858 C CA . PRO A 1 375 ? 20.612 12.157 4.305 1.00 35.75 375 PRO A CA 1
ATOM 1859 C C . PRO A 1 375 ? 20.586 13.654 4.650 1.00 34.72 375 PRO A C 1
ATOM 1860 O O . PRO A 1 375 ? 20.383 13.974 5.802 1.00 33.65 375 PRO A O 1
ATOM 1864 N N . SER A 1 376 ? 20.817 14.524 3.663 1.00 33.77 376 SER A N 1
ATOM 1865 C CA . SER A 1 376 ? 20.893 15.999 3.835 1.00 32.83 376 SER A CA 1
ATOM 1866 C C . SER A 1 376 ? 19.490 16.595 4.021 1.00 31.50 376 SER A C 1
ATOM 1867 O O . SER A 1 376 ? 19.396 17.767 4.409 1.00 31.01 376 SER A O 1
ATOM 1870 N N . LYS A 1 377 ? 18.433 15.834 3.729 1.00 29.37 377 LYS A N 1
ATOM 1871 C CA . LYS A 1 377 ? 17.033 16.302 3.898 1.00 28.80 377 LYS A CA 1
ATOM 1872 C C . LYS A 1 377 ? 16.386 15.569 5.079 1.00 25.65 377 LYS A C 1
ATOM 1873 O O . LYS A 1 377 ? 16.772 14.425 5.376 1.00 22.60 377 LYS A O 1
ATOM 1879 N N . SER A 1 378 ? 15.416 16.214 5.710 1.00 24.51 378 SER A N 1
ATOM 1880 C CA . SER A 1 378 ? 14.665 15.659 6.860 1.00 24.83 378 SER A CA 1
ATOM 1881 C C . SER A 1 378 ? 13.309 16.353 6.946 1.00 23.58 378 SER A C 1
ATOM 1882 O O . SER A 1 378 ? 13.125 17.404 6.303 1.00 22.54 378 SER A O 1
ATOM 1885 N N . ALA A 1 379 ? 12.385 15.771 7.698 1.00 21.62 379 ALA A N 1
ATOM 1886 C CA . ALA A 1 379 ? 11.129 16.435 8.093 1.00 20.92 379 ALA A CA 1
ATOM 1887 C C . ALA A 1 379 ? 10.845 16.087 9.547 1.00 19.66 379 ALA A C 1
ATOM 1888 O O . ALA A 1 379 ? 11.365 15.060 10.039 1.00 19.13 379 ALA A O 1
ATOM 1890 N N . TRP A 1 380 ? 10.047 16.926 10.188 1.00 19.32 380 TRP A N 1
ATOM 1891 C CA . TRP A 1 380 ? 9.534 16.685 11.554 1.00 19.78 380 TRP A CA 1
ATOM 1892 C C . TRP A 1 380 ? 8.410 15.658 11.484 1.00 19.90 380 TRP A C 1
ATOM 1893 O O . TRP A 1 380 ? 7.658 15.628 10.485 1.00 18.94 380 TRP A O 1
ATOM 1904 N N . LEU A 1 381 ? 8.329 14.844 12.526 1.00 19.76 381 LEU A N 1
ATOM 1905 C CA . LEU A 1 381 ? 7.349 13.754 12.635 1.00 20.84 381 LEU A CA 1
ATOM 1906 C C . LEU A 1 381 ? 6.818 13.769 14.059 1.00 19.16 381 LEU A C 1
ATOM 1907 O O . LEU A 1 381 ? 7.642 13.788 15.002 1.00 19.66 381 LEU A O 1
ATOM 1912 N N . MET A 1 382 ? 5.500 13.841 14.192 1.00 17.00 382 MET A N 1
ATOM 1913 C CA . MET A 1 382 ? 4.801 13.607 15.474 1.00 17.08 382 MET A CA 1
ATOM 1914 C C . MET A 1 382 ? 4.382 12.134 15.472 1.00 16.47 382 MET A C 1
ATOM 1915 O O . MET A 1 382 ? 3.614 11.738 14.576 1.00 15.22 382 MET A O 1
ATOM 1920 N N . TYR A 1 383 ? 4.934 11.344 16.391 1.00 15.50 383 TYR A N 1
ATOM 1921 C CA . TYR A 1 383 ? 4.541 9.931 16.604 1.00 15.50 383 TYR A CA 1
ATOM 1922 C C . TYR A 1 383 ? 3.657 9.879 17.843 1.00 15.03 383 TYR A C 1
ATOM 1923 O O . TYR A 1 383 ? 4.065 10.447 18.873 1.00 16.23 383 TYR A O 1
ATOM 1932 N N . ILE A 1 384 ? 2.481 9.262 17.743 1.00 14.77 384 ILE A N 1
ATOM 1933 C CA . ILE A 1 384 ? 1.536 9.152 18.889 1.00 15.16 384 ILE A CA 1
ATOM 1934 C C . ILE A 1 384 ? 1.124 7.689 19.012 1.00 15.58 384 ILE A C 1
ATOM 1935 O O . ILE A 1 384 ? 0.724 7.084 17.986 1.00 15.98 384 ILE A O 1
ATOM 1940 N N . SER A 1 385 ? 1.208 7.157 20.231 1.00 15.47 385 SER A N 1
ATOM 1941 C CA . SER A 1 385 ? 0.669 5.824 20.593 1.00 15.81 385 SER A CA 1
ATOM 1942 C C . SER A 1 385 ? -0.777 6.003 21.064 1.00 16.10 385 SER A C 1
ATOM 1943 O O . SER A 1 385 ? -1.047 6.989 21.803 1.00 16.69 385 SER A O 1
ATOM 1946 N N . ILE A 1 386 ? -1.684 5.112 20.657 1.00 15.92 386 ILE A N 1
ATOM 1947 C CA . ILE A 1 386 ? -3.096 5.136 21.134 1.00 16.02 386 ILE A CA 1
ATOM 1948 C C . ILE A 1 386 ? -3.460 3.794 21.756 1.00 16.63 386 ILE A C 1
ATOM 1949 O O . ILE A 1 386 ? -3.045 2.741 21.226 1.00 16.48 386 ILE A O 1
ATOM 1954 N N . ASN A 1 387 ? -4.201 3.847 22.864 1.00 16.38 387 ASN A N 1
ATOM 1955 C CA . ASN A 1 387 ? -4.673 2.635 23.567 1.00 16.72 387 ASN A CA 1
ATOM 1956 C C . ASN A 1 387 ? -5.763 2.991 24.567 1.00 16.73 387 ASN A C 1
ATOM 1957 O O . ASN A 1 387 ? -5.642 3.994 25.264 1.00 17.60 387 ASN A O 1
ATOM 1962 N N . PRO A 1 388 ? -6.830 2.173 24.701 1.00 16.96 388 PRO A N 1
ATOM 1963 C CA . PRO A 1 388 ? -7.202 1.186 23.689 1.00 17.17 388 PRO A CA 1
ATOM 1964 C C . PRO A 1 388 ? -7.805 1.852 22.440 1.00 17.28 388 PRO A C 1
ATOM 1965 O O . PRO A 1 388 ? -7.585 3.042 22.230 1.00 18.07 388 PRO A O 1
ATOM 1969 N N . GLY A 1 389 ? -8.532 1.074 21.634 1.00 17.23 389 GLY A N 1
ATOM 1970 C CA . GLY A 1 389 ? -9.328 1.582 20.502 1.00 17.96 389 GLY A CA 1
ATOM 1971 C C . GLY A 1 389 ? -8.609 1.518 19.161 1.00 17.76 389 GLY A C 1
ATOM 1972 O O . GLY A 1 389 ? -9.183 2.030 18.184 1.00 17.75 389 GLY A O 1
ATOM 1973 N N . ALA A 1 390 ? -7.439 0.881 19.082 1.00 17.87 390 ALA A N 1
ATOM 1974 C CA . ALA A 1 390 ? -6.712 0.654 17.809 1.00 17.58 390 ALA A CA 1
ATOM 1975 C C . ALA A 1 390 ? -7.572 -0.215 16.897 1.00 18.67 390 ALA A C 1
ATOM 1976 O O . ALA A 1 390 ? -8.326 -1.065 17.373 1.00 18.01 390 ALA A O 1
ATOM 1978 N N . PRO A 1 391 ? -7.481 -0.044 15.558 1.00 18.57 391 PRO A N 1
ATOM 1979 C CA . PRO A 1 391 ? -8.282 -0.845 14.628 1.00 19.11 391 PRO A CA 1
ATOM 1980 C C . PRO A 1 391 ? -8.182 -2.370 14.817 1.00 18.90 391 PRO A C 1
ATOM 1981 O O . PRO A 1 391 ? -9.210 -3.016 14.755 1.00 19.97 391 PRO A O 1
ATOM 1985 N N . LEU A 1 392 ? -6.979 -2.914 15.040 1.00 18.93 392 LEU A N 1
ATOM 1986 C CA . LEU A 1 392 ? -6.768 -4.375 15.259 1.00 19.25 392 LEU A CA 1
ATOM 1987 C C . LEU A 1 392 ? -7.137 -4.766 16.694 1.00 19.00 392 LEU A C 1
ATOM 1988 O O . LEU A 1 392 ? -7.047 -5.965 17.015 1.00 19.92 392 LEU A O 1
ATOM 1993 N N . GLY A 1 393 ? -7.490 -3.791 17.528 1.00 18.39 393 GLY A N 1
ATOM 1994 C CA . GLY A 1 393 ? -7.765 -3.994 18.961 1.00 18.30 393 GLY A CA 1
ATOM 1995 C C . GLY A 1 393 ? -6.607 -3.516 19.809 1.00 18.21 393 GLY A C 1
ATOM 1996 O O . GLY A 1 393 ? -5.430 -3.777 19.444 1.00 17.13 393 GLY A O 1
ATOM 1997 N N . GLY A 1 394 ? -6.923 -2.833 20.910 1.00 18.05 394 GLY A N 1
ATOM 1998 C CA . GLY A 1 394 ? -5.930 -2.415 21.910 1.00 17.84 394 GLY A CA 1
ATOM 1999 C C . GLY A 1 394 ? -5.072 -1.258 21.430 1.00 17.41 394 GLY A C 1
ATOM 2000 O O . GLY A 1 394 ? -5.625 -0.189 21.097 1.00 17.66 394 GLY A O 1
ATOM 2001 N N . SER A 1 395 ? -3.762 -1.483 21.398 1.00 17.83 395 SER A N 1
ATOM 2002 C CA . SER A 1 395 ? -2.706 -0.447 21.300 1.00 17.26 395 SER A CA 1
ATOM 2003 C C . SER A 1 395 ? -2.100 -0.433 19.891 1.00 17.35 395 SER A C 1
ATOM 2004 O O . SER A 1 395 ? -1.936 -1.519 19.282 1.00 17.21 395 SER A O 1
ATOM 2007 N N . VAL A 1 396 ? -1.765 0.753 19.383 1.00 16.63 396 VAL A N 1
ATOM 2008 C CA . VAL A 1 396 ? -1.022 0.884 18.098 1.00 16.88 396 VAL A CA 1
ATOM 2009 C C . VAL A 1 396 ? -0.341 2.253 18.045 1.00 15.89 396 VAL A C 1
ATOM 2010 O O . VAL A 1 396 ? -0.797 3.177 18.744 1.00 15.54 396 VAL A O 1
ATOM 2014 N N . GLY A 1 397 ? 0.701 2.367 17.226 1.00 15.55 397 GLY A N 1
ATOM 2015 C CA . GLY A 1 397 ? 1.388 3.642 16.956 1.00 15.45 397 GLY A CA 1
ATOM 2016 C C . GLY A 1 397 ? 0.941 4.237 15.636 1.00 15.55 397 GLY A C 1
ATOM 2017 O O . GLY A 1 397 ? 0.641 3.475 14.702 1.00 15.38 397 GLY A O 1
ATOM 2018 N N . GLN A 1 398 ? 0.891 5.567 15.555 1.00 15.07 398 GLN A N 1
ATOM 2019 C CA . GLN A 1 398 ? 0.596 6.297 14.297 1.00 15.05 398 GLN A CA 1
ATOM 2020 C C . GLN A 1 398 ? 1.532 7.504 14.227 1.00 14.78 398 GLN A C 1
ATOM 2021 O O . GLN A 1 398 ? 2.173 7.837 15.239 1.00 13.23 398 GLN A O 1
ATOM 2027 N N . TYR A 1 399 ? 1.636 8.137 13.066 1.00 14.43 399 TYR A N 1
ATOM 2028 C CA . TYR A 1 399 ? 2.574 9.267 12.896 1.00 14.02 399 TYR A CA 1
ATOM 2029 C C . TYR A 1 399 ? 1.997 10.271 11.903 1.00 14.54 399 TYR A C 1
ATOM 2030 O O . TYR A 1 399 ? 1.082 9.940 11.110 1.00 13.64 399 TYR A O 1
ATOM 2039 N N . PHE A 1 400 ? 2.562 11.473 11.959 1.00 14.42 400 PHE A N 1
ATOM 2040 C CA . PHE A 1 400 ? 2.158 12.657 11.168 1.00 15.24 400 PHE A CA 1
ATOM 2041 C C . PHE A 1 400 ? 3.426 13.370 10.718 1.00 15.77 400 PHE A C 1
ATOM 2042 O O . PHE A 1 400 ? 4.141 13.912 11.556 1.00 15.86 400 PHE A O 1
ATOM 2050 N N . PRO A 1 401 ? 3.765 13.359 9.410 1.00 16.44 401 PRO A N 1
ATOM 2051 C CA . PRO A 1 401 ? 4.856 14.182 8.896 1.00 16.88 401 PRO A CA 1
ATOM 2052 C C . PRO A 1 401 ? 4.424 15.650 8.848 1.00 17.09 401 PRO A C 1
ATOM 2053 O O . PRO A 1 401 ? 3.256 15.944 8.574 1.00 16.75 401 PRO A O 1
ATOM 2057 N N . GLY A 1 402 ? 5.356 16.556 9.122 1.00 16.95 402 GLY A N 1
ATOM 2058 C CA . GLY A 1 402 ? 4.994 17.979 9.196 1.00 17.63 402 GLY A CA 1
ATOM 2059 C C . GLY A 1 402 ? 6.170 18.889 9.485 1.00 18.00 402 GLY A C 1
ATOM 2060 O O . GLY A 1 402 ? 7.325 18.470 9.319 1.00 18.58 402 GLY A O 1
ATOM 2061 N N . ASP A 1 403 ? 5.842 20.117 9.874 1.00 20.59 403 ASP A N 1
ATOM 2062 C CA . ASP A 1 403 ? 6.808 21.210 10.141 1.00 22.97 403 ASP A CA 1
ATOM 2063 C C . ASP A 1 403 ? 6.748 21.548 11.629 1.00 21.16 403 ASP A C 1
ATOM 2064 O O . ASP A 1 403 ? 5.639 21.628 12.167 1.00 20.66 403 ASP A O 1
ATOM 2069 N N . PHE A 1 404 ? 7.907 21.765 12.245 1.00 21.37 404 PHE A N 1
ATOM 2070 C CA . PHE A 1 404 ? 8.037 22.261 13.636 1.00 21.09 404 PHE A CA 1
ATOM 2071 C C . PHE A 1 404 ? 8.966 23.475 13.629 1.00 21.01 404 PHE A C 1
ATOM 2072 O O . PHE A 1 404 ? 10.037 23.389 13.012 1.00 20.30 404 PHE A O 1
ATOM 2080 N N . ASN A 1 405 ? 8.566 24.557 14.299 1.00 23.03 405 ASN A N 1
ATOM 2081 C CA . ASN A 1 405 ? 9.297 25.853 14.257 1.00 25.03 405 ASN A CA 1
ATOM 2082 C C . ASN A 1 405 ? 9.768 26.249 15.663 1.00 25.31 405 ASN A C 1
ATOM 2083 O O . ASN A 1 405 ? 10.179 27.414 15.826 1.00 24.44 405 ASN A O 1
ATOM 2088 N N . GLY A 1 406 ? 9.719 25.327 16.632 1.00 24.26 406 GLY A N 1
ATOM 2089 C CA . GLY A 1 406 ? 10.144 25.571 18.024 1.00 23.88 406 GLY A CA 1
ATOM 2090 C C . GLY A 1 406 ? 8.971 25.744 18.974 1.00 23.17 406 GLY A C 1
ATOM 2091 O O . GLY A 1 406 ? 9.180 25.553 20.190 1.00 22.88 406 GLY A O 1
ATOM 2092 N N . THR A 1 407 ? 7.783 26.103 18.468 1.00 22.41 407 THR A N 1
ATOM 2093 C CA . THR A 1 407 ? 6.555 26.313 19.285 1.00 22.34 407 THR A CA 1
ATOM 2094 C C . THR A 1 407 ? 5.353 25.530 18.736 1.00 21.90 407 THR A C 1
ATOM 2095 O O . THR A 1 407 ? 4.534 25.093 19.556 1.00 21.13 407 THR A O 1
ATOM 2099 N N . HIS A 1 408 ? 5.217 25.406 17.412 1.00 21.28 408 HIS A N 1
ATOM 2100 C CA . HIS A 1 408 ? 4.026 24.785 16.775 1.00 20.97 408 HIS A CA 1
ATOM 2101 C C . HIS A 1 408 ? 4.450 23.680 15.814 1.00 18.92 408 HIS A C 1
ATOM 2102 O O . HIS A 1 408 ? 5.356 23.915 14.983 1.00 18.51 408 HIS A O 1
ATOM 2109 N N . PHE A 1 409 ? 3.769 22.539 15.907 1.00 18.51 409 PHE A N 1
ATOM 2110 C CA . PHE A 1 409 ? 3.819 21.445 14.909 1.00 18.15 409 PHE A CA 1
ATOM 2111 C C . PHE A 1 409 ? 2.584 21.549 14.003 1.00 17.89 409 PHE A C 1
ATOM 2112 O O . PHE A 1 409 ? 1.458 21.548 14.521 1.00 17.83 409 PHE A O 1
ATOM 2120 N N . VAL A 1 410 ? 2.799 21.624 12.690 1.00 19.11 410 VAL A N 1
ATOM 2121 C CA . VAL A 1 410 ? 1.716 21.655 11.668 1.00 20.04 410 VAL A CA 1
ATOM 2122 C C . VAL A 1 410 ? 1.921 20.469 10.721 1.00 18.70 410 VAL A C 1
ATOM 2123 O O . VAL A 1 410 ? 2.946 20.440 10.005 1.00 18.55 410 VAL A O 1
ATOM 2127 N N . ALA A 1 411 ? 0.973 19.533 10.729 1.00 18.62 411 ALA A N 1
ATOM 2128 C CA . ALA A 1 411 ? 0.980 18.340 9.851 1.00 18.52 411 ALA A CA 1
ATOM 2129 C C . ALA A 1 411 ? 0.843 18.798 8.395 1.00 18.49 411 ALA A C 1
ATOM 2130 O O . ALA A 1 411 ? 0.101 19.763 8.133 1.00 17.69 411 ALA A O 1
ATOM 2132 N N . TYR A 1 412 ? 1.497 18.106 7.470 1.00 18.16 412 TYR A N 1
ATOM 2133 C CA . TYR A 1 412 ? 1.449 18.447 6.026 1.00 19.06 412 TYR A CA 1
ATOM 2134 C C . TYR A 1 412 ? 0.043 18.207 5.459 1.00 19.64 412 TYR A C 1
ATOM 2135 O O . TYR A 1 412 ? -0.326 18.923 4.499 1.00 18.82 412 TYR A O 1
ATOM 2144 N N . ASP A 1 413 ? -0.721 17.263 6.023 1.00 18.09 413 ASP A N 1
ATOM 2145 C CA . ASP A 1 413 ? -2.100 16.946 5.562 1.00 18.73 413 ASP A CA 1
ATOM 2146 C C . ASP A 1 413 ? -2.911 16.372 6.725 1.00 19.16 413 ASP A C 1
ATOM 2147 O O . ASP A 1 413 ? -2.375 16.303 7.848 1.00 20.24 413 ASP A O 1
ATOM 2152 N N . SER A 1 414 ? -4.160 15.983 6.458 1.00 19.01 414 SER A N 1
ATOM 2153 C CA . SER A 1 414 ? -5.120 15.499 7.481 1.00 18.76 414 SER A CA 1
ATOM 2154 C C . SER A 1 414 ? -5.206 13.968 7.478 1.00 17.68 414 SER A C 1
ATOM 2155 O O . SER A 1 414 ? -6.198 13.452 8.034 1.00 17.92 414 SER A O 1
ATOM 2158 N N . ALA A 1 415 ? -4.227 13.276 6.884 1.00 17.15 415 ALA A N 1
ATOM 2159 C CA . ALA A 1 415 ? -4.225 11.800 6.764 1.00 16.41 415 ALA A CA 1
ATOM 2160 C C . ALA A 1 415 ? -3.797 11.171 8.094 1.00 16.41 415 ALA A C 1
ATOM 2161 O O . ALA A 1 415 ? -3.046 11.805 8.882 1.00 16.39 415 ALA A O 1
ATOM 2163 N N . ALA A 1 416 ? -4.280 9.956 8.330 1.00 15.74 416 ALA A N 1
ATOM 2164 C CA . ALA A 1 416 ? -3.861 9.063 9.428 1.00 15.64 416 ALA A CA 1
ATOM 2165 C C . ALA A 1 416 ? -2.957 7.988 8.820 1.00 15.13 416 ALA A C 1
ATOM 2166 O O . ALA A 1 416 ? -3.306 7.486 7.731 1.00 13.70 416 ALA A O 1
ATOM 2168 N N . ARG A 1 417 ? -1.838 7.675 9.476 1.00 14.93 417 ARG A N 1
ATOM 2169 C CA . ARG A 1 417 ? -0.830 6.703 8.977 1.00 15.53 417 ARG A CA 1
ATOM 2170 C C . ARG A 1 417 ? -0.400 5.800 10.136 1.00 15.99 417 ARG A C 1
ATOM 2171 O O . ARG A 1 417 ? 0.144 6.326 11.125 1.00 15.22 417 ARG A O 1
ATOM 2179 N N . ILE A 1 418 ? -0.649 4.493 10.006 1.00 16.41 418 ILE A N 1
ATOM 2180 C CA . ILE A 1 418 ? -0.311 3.457 11.028 1.00 17.10 418 ILE A CA 1
ATOM 2181 C C . ILE A 1 418 ? 1.118 2.969 10.768 1.00 16.91 418 ILE A C 1
ATOM 2182 O O . ILE A 1 418 ? 1.439 2.660 9.608 1.00 16.86 418 ILE A O 1
ATOM 2187 N N . ALA A 1 419 ? 1.922 2.857 11.826 1.00 17.68 419 ALA A N 1
ATOM 2188 C CA . ALA A 1 419 ? 3.389 2.649 11.769 1.00 18.76 419 ALA A CA 1
ATOM 2189 C C . ALA A 1 419 ? 3.741 1.177 11.498 1.00 19.32 419 ALA A C 1
ATOM 2190 O O . ALA A 1 419 ? 4.766 0.930 10.855 1.00 22.84 419 ALA A O 1
ATOM 2192 N N . ASP A 1 420 ? 2.918 0.245 11.968 1.00 18.85 420 ASP A N 1
ATOM 2193 C CA . ASP A 1 420 ? 3.213 -1.219 11.958 1.00 19.12 420 ASP A CA 1
ATOM 2194 C C . ASP A 1 420 ? 1.910 -1.926 11.583 1.00 17.76 420 ASP A C 1
ATOM 2195 O O . ASP A 1 420 ? 0.872 -1.492 12.104 1.00 19.03 420 ASP A O 1
ATOM 2200 N N . PHE A 1 421 ? 1.930 -2.938 10.706 1.00 16.70 421 PHE A N 1
ATOM 2201 C CA . PHE A 1 421 ? 0.679 -3.551 10.188 1.00 15.78 421 PHE A CA 1
ATOM 2202 C C . PHE A 1 421 ? 0.274 -4.787 11.008 1.00 15.84 421 PHE A C 1
ATOM 2203 O O . PHE A 1 421 ? -0.739 -5.394 10.635 1.00 15.42 421 PHE A O 1
ATOM 2211 N N . ALA A 1 422 ? 0.961 -5.108 12.108 1.00 15.64 422 ALA A N 1
ATOM 2212 C CA . ALA A 1 422 ? 0.491 -6.124 13.080 1.00 16.09 422 ALA A CA 1
ATOM 2213 C C . ALA A 1 422 ? 0.090 -5.420 14.383 1.00 17.08 422 ALA A C 1
ATOM 2214 O O . ALA A 1 422 ? -0.189 -4.212 14.326 1.00 17.69 422 ALA A O 1
ATOM 2216 N N . LYS A 1 423 ? 0.008 -6.113 15.523 1.00 18.58 423 LYS A N 1
ATOM 2217 C CA . LYS A 1 423 ? -0.575 -5.465 16.731 1.00 19.48 423 LYS A CA 1
ATOM 2218 C C . LYS A 1 423 ? 0.383 -5.483 17.928 1.00 18.96 423 LYS A C 1
ATOM 2219 O O . LYS A 1 423 ? -0.077 -5.038 18.993 1.00 19.36 423 LYS A O 1
ATOM 2225 N N . ASP A 1 424 ? 1.665 -5.843 17.762 1.00 17.16 424 ASP A N 1
ATOM 2226 C CA . ASP A 1 424 ? 2.633 -5.966 18.893 1.00 16.49 424 ASP A CA 1
ATOM 2227 C C . ASP A 1 424 ? 3.773 -4.955 18.757 1.00 15.93 424 ASP A C 1
ATOM 2228 O O . ASP A 1 424 ? 4.937 -5.334 18.917 1.00 15.12 424 ASP A O 1
ATOM 2233 N N . ASN A 1 425 ? 3.441 -3.682 18.539 1.00 16.56 425 ASN A N 1
ATOM 2234 C CA . ASN A 1 425 ? 4.448 -2.592 18.482 1.00 16.56 425 ASN A CA 1
ATOM 2235 C C . ASN A 1 425 ? 3.805 -1.336 19.071 1.00 16.77 425 ASN A C 1
ATOM 2236 O O . ASN A 1 425 ? 2.833 -0.821 18.470 1.00 16.26 425 ASN A O 1
ATOM 2241 N N . TYR A 1 426 ? 4.302 -0.875 20.216 1.00 16.55 426 TYR A N 1
ATOM 2242 C CA . TYR A 1 426 ? 3.651 0.220 20.974 1.00 16.27 426 TYR A CA 1
ATOM 2243 C C . TYR A 1 426 ? 4.682 1.048 21.741 1.00 15.99 426 TYR A C 1
ATOM 2244 O O . TYR A 1 426 ? 5.755 0.540 22.120 1.00 15.38 426 TYR A O 1
ATOM 2253 N N . ALA A 1 427 ? 4.344 2.323 21.950 1.00 15.94 427 ALA A N 1
ATOM 2254 C CA . ALA A 1 427 ? 5.074 3.239 22.848 1.00 15.47 427 ALA A CA 1
ATOM 2255 C C . ALA A 1 427 ? 6.506 3.426 22.347 1.00 15.62 427 ALA A C 1
ATOM 2256 O O . ALA A 1 427 ? 7.419 3.580 23.191 1.00 15.91 427 ALA A O 1
ATOM 2258 N N . SER A 1 428 ? 6.707 3.446 21.024 1.00 15.40 428 SER A N 1
ATOM 2259 C CA . SER A 1 428 ? 8.010 3.798 20.407 1.00 16.33 428 SER A CA 1
ATOM 2260 C C . SER A 1 428 ? 8.553 5.046 21.112 1.00 16.50 428 SER A C 1
ATOM 2261 O O . SER A 1 428 ? 7.778 5.994 21.341 1.00 17.07 428 SER A O 1
ATOM 2264 N N . GLN A 1 429 ? 9.815 5.013 21.522 1.00 16.76 429 GLN A N 1
ATOM 2265 C CA . GLN A 1 429 ? 10.538 6.232 21.960 1.00 16.93 429 GLN A CA 1
ATOM 2266 C C . GLN A 1 429 ? 11.845 6.359 21.177 1.00 16.84 429 GLN A C 1
ATOM 2267 O O . GLN A 1 429 ? 12.530 5.347 20.942 1.00 16.50 429 GLN A O 1
ATOM 2273 N N . TRP A 1 430 ? 12.187 7.591 20.813 1.00 16.40 430 TRP A N 1
ATOM 2274 C CA . TRP A 1 430 ? 13.430 7.920 20.083 1.00 16.96 430 TRP A CA 1
ATOM 2275 C C . TRP A 1 430 ? 14.548 8.233 21.086 1.00 17.89 430 TRP A C 1
ATOM 2276 O O . TRP A 1 430 ? 14.293 8.926 22.095 1.00 18.54 430 TRP A O 1
ATOM 2287 N N . PHE A 1 431 ? 15.742 7.715 20.822 1.00 18.66 431 PHE A N 1
ATOM 2288 C CA . PHE A 1 431 ? 16.971 8.007 21.605 1.00 19.55 431 PHE A CA 1
ATOM 2289 C C . PHE A 1 431 ? 17.372 9.469 21.385 1.00 19.21 431 PHE A C 1
ATOM 2290 O O . PHE A 1 431 ? 17.433 9.919 20.237 1.00 18.73 431 PHE A O 1
ATOM 2298 N N . ALA A 1 432 ? 17.605 10.186 22.482 1.00 20.52 432 ALA A N 1
ATOM 2299 C CA . ALA A 1 432 ? 18.180 11.547 22.499 1.00 21.70 432 ALA A CA 1
ATOM 2300 C C . ALA A 1 432 ? 19.696 11.455 22.298 1.00 23.37 432 ALA A C 1
ATOM 2301 O O . ALA A 1 432 ? 20.310 10.448 22.727 1.00 21.87 432 ALA A O 1
ATOM 2303 N N . ASP A 1 433 ? 20.287 12.468 21.662 1.00 25.00 433 ASP A N 1
ATOM 2304 C CA . ASP A 1 433 ? 21.761 12.669 21.617 1.00 26.72 433 ASP A CA 1
ATOM 2305 C C . ASP A 1 433 ? 22.424 11.561 20.786 1.00 27.61 433 ASP A C 1
ATOM 2306 O O . ASP A 1 433 ? 23.536 11.132 21.151 1.00 26.09 433 ASP A O 1
ATOM 2311 N N . THR A 1 434 ? 21.791 11.136 19.686 1.00 27.91 434 THR A N 1
ATOM 2312 C CA . THR A 1 434 ? 22.371 10.155 18.732 1.00 30.04 434 THR A CA 1
ATOM 2313 C C . THR A 1 434 ? 23.528 10.816 17.973 1.00 31.77 434 THR A C 1
ATOM 2314 O O . THR A 1 434 ? 23.601 12.056 17.959 1.00 29.14 434 THR A O 1
ATOM 2318 N N . GLU A 1 435 ? 24.387 10.000 17.369 1.00 36.10 435 GLU A N 1
ATOM 2319 C CA . GLU A 1 435 ? 25.538 10.445 16.541 1.00 41.61 435 GLU A CA 1
ATOM 2320 C C . GLU A 1 435 ? 25.126 10.450 15.068 1.00 42.50 435 GLU A C 1
ATOM 2321 O O . GLU A 1 435 ? 24.347 9.553 14.676 1.00 42.53 435 GLU A O 1
ATOM 2327 N N . ASN A 1 436 ? 25.636 11.414 14.294 1.00 42.62 436 ASN A N 1
ATOM 2328 C CA . ASN A 1 436 ? 25.595 11.407 12.806 1.00 42.98 436 ASN A CA 1
ATOM 2329 C C . ASN A 1 436 ? 24.151 11.446 12.294 1.00 43.02 436 ASN A C 1
ATOM 2330 O O . ASN A 1 436 ? 23.853 10.682 11.349 1.00 47.17 436 ASN A O 1
ATOM 2335 N N . GLY A 1 437 ? 23.302 12.309 12.863 1.00 42.78 437 GLY A N 1
ATOM 2336 C CA . GLY A 1 437 ? 21.906 12.488 12.418 1.00 42.78 437 GLY A CA 1
ATOM 2337 C C . GLY A 1 437 ? 21.199 11.153 12.224 1.00 40.72 437 GLY A C 1
ATOM 2338 O O . GLY A 1 437 ? 20.389 11.048 11.285 1.00 42.22 437 GLY A O 1
ATOM 2339 N N . GLU A 1 438 ? 21.511 10.159 13.061 1.00 37.54 438 GLU A N 1
ATOM 2340 C CA . GLU A 1 438 ? 20.825 8.840 13.064 1.00 33.44 438 GLU A CA 1
ATOM 2341 C C . GLU A 1 438 ? 19.523 9.000 13.848 1.00 28.24 438 GLU A C 1
ATOM 2342 O O . GLU A 1 438 ? 19.572 9.540 14.975 1.00 27.58 438 GLU A O 1
ATOM 2348 N N . SER A 1 439 ? 18.402 8.582 13.260 1.00 23.44 439 SER A N 1
ATOM 2349 C CA . SER A 1 439 ? 17.092 8.463 13.942 1.00 20.43 439 SER A CA 1
ATOM 2350 C C . SER A 1 439 ? 16.987 7.030 14.463 1.00 19.40 439 SER A C 1
ATOM 2351 O O . SER A 1 439 ? 16.904 6.111 13.629 1.00 17.84 439 SER A O 1
ATOM 2354 N N . ILE A 1 440 ? 17.076 6.853 15.782 1.00 18.36 440 ILE A N 1
ATOM 2355 C CA . ILE A 1 440 ? 17.125 5.515 16.437 1.00 17.31 440 ILE A CA 1
ATOM 2356 C C . ILE A 1 440 ? 15.990 5.459 17.438 1.00 16.62 440 ILE A C 1
ATOM 2357 O O . ILE A 1 440 ? 15.914 6.363 18.290 1.00 17.54 440 ILE A O 1
ATOM 2362 N N . SER A 1 441 ? 15.139 4.442 17.324 1.00 15.41 441 SER A N 1
ATOM 2363 C CA . SER A 1 441 ? 13.965 4.246 18.202 1.00 15.66 441 SER A CA 1
ATOM 2364 C C . SER A 1 441 ? 13.921 2.795 18.683 1.00 16.04 441 SER A C 1
ATOM 2365 O O . SER A 1 441 ? 14.655 1.929 18.126 1.00 15.96 441 SER A O 1
ATOM 2368 N N . ILE A 1 442 ? 13.125 2.565 19.722 1.00 16.12 442 ILE A N 1
ATOM 2369 C CA . ILE A 1 442 ? 12.794 1.203 20.216 1.00 16.18 442 ILE A CA 1
ATOM 2370 C C . ILE A 1 442 ? 11.359 1.238 20.729 1.00 15.63 442 ILE A C 1
ATOM 2371 O O . ILE A 1 442 ? 10.919 2.292 21.217 1.00 16.24 442 ILE A O 1
ATOM 2376 N N . ALA A 1 443 ? 10.631 0.138 20.568 1.00 15.39 443 ALA A N 1
ATOM 2377 C CA . ALA A 1 443 ? 9.229 0.025 21.008 1.00 15.65 443 ALA A CA 1
ATOM 2378 C C . ALA A 1 443 ? 9.099 -1.126 21.993 1.00 15.94 443 ALA A C 1
ATOM 2379 O O . ALA A 1 443 ? 10.005 -1.987 22.068 1.00 16.37 443 ALA A O 1
ATOM 2381 N N . TRP A 1 444 ? 7.987 -1.122 22.701 1.00 15.95 444 TRP A N 1
ATOM 2382 C CA . TRP A 1 444 ? 7.500 -2.269 23.494 1.00 17.07 444 TRP A CA 1
ATOM 2383 C C . TRP A 1 444 ? 6.772 -3.224 22.543 1.00 16.49 444 TRP A C 1
ATOM 2384 O O . TRP A 1 444 ? 5.828 -2.789 21.864 1.00 16.62 444 TRP A O 1
ATOM 2395 N N . ALA A 1 445 ? 7.257 -4.462 22.434 1.00 16.32 445 ALA A N 1
ATOM 2396 C CA . ALA A 1 445 ? 6.762 -5.458 21.457 1.00 16.75 445 ALA A CA 1
ATOM 2397 C C . ALA A 1 445 ? 5.642 -6.283 22.092 1.00 17.54 445 ALA A C 1
ATOM 2398 O O . ALA A 1 445 ? 5.852 -7.485 22.367 1.00 18.85 445 ALA A O 1
ATOM 2400 N N . SER A 1 446 ? 4.487 -5.658 22.311 1.00 17.21 446 SER A N 1
ATOM 2401 C CA . SER A 1 446 ? 3.301 -6.295 22.935 1.00 17.07 446 SER A CA 1
ATOM 2402 C C . SER A 1 446 ? 2.045 -5.487 22.614 1.00 17.48 446 SER A C 1
ATOM 2403 O O . SER A 1 446 ? 2.139 -4.509 21.831 1.00 17.47 446 SER A O 1
ATOM 2406 N N . ASN A 1 447 ? 0.907 -5.924 23.153 1.00 17.10 447 ASN A N 1
ATOM 2407 C CA . ASN A 1 447 ? -0.405 -5.253 23.001 1.00 17.17 447 ASN A CA 1
ATOM 2408 C C . ASN A 1 447 ? -1.089 -5.262 24.365 1.00 17.98 447 ASN A C 1
ATOM 2409 O O . ASN A 1 447 ? -1.121 -6.346 25.012 1.00 16.59 447 ASN A O 1
ATOM 2414 N N . TRP A 1 448 ? -1.630 -4.118 24.787 1.00 17.96 448 TRP A N 1
ATOM 2415 C CA . TRP A 1 448 ? -2.296 -3.982 26.110 1.00 18.92 448 TRP A CA 1
ATOM 2416 C C . TRP A 1 448 ? -3.459 -4.973 26.263 1.00 19.37 448 TRP A C 1
ATOM 2417 O O . TRP A 1 448 ? -3.816 -5.260 27.429 1.00 19.44 448 TRP A O 1
ATOM 2428 N N . GLN A 1 449 ? -4.043 -5.494 25.181 1.00 18.96 449 GLN A N 1
ATOM 2429 C CA . GLN A 1 449 ? -5.198 -6.422 25.307 1.00 19.79 449 GLN A CA 1
ATOM 2430 C C . GLN A 1 449 ? -4.761 -7.780 25.877 1.00 19.50 449 GLN A C 1
ATOM 2431 O O . GLN A 1 449 ? -5.644 -8.470 26.401 1.00 23.11 449 GLN A O 1
ATOM 2437 N N . TYR A 1 450 ? -3.497 -8.193 25.757 1.00 18.70 450 TYR A N 1
ATOM 2438 C CA . TYR A 1 450 ? -3.069 -9.522 26.282 1.00 18.12 450 TYR A CA 1
ATOM 2439 C C . TYR A 1 450 ? -1.672 -9.519 26.911 1.00 18.02 450 TYR A C 1
ATOM 2440 O O . TYR A 1 450 ? -1.237 -10.616 27.330 1.00 19.55 450 TYR A O 1
ATOM 2449 N N . THR A 1 451 ? -0.994 -8.374 27.041 1.00 17.66 451 THR A N 1
ATOM 2450 C CA . THR A 1 451 ? 0.402 -8.323 27.550 1.00 18.82 451 THR A CA 1
ATOM 2451 C C . THR A 1 451 ? 0.492 -8.893 28.975 1.00 18.77 451 THR A C 1
ATOM 2452 O O . THR A 1 451 ? 1.544 -9.451 29.293 1.00 19.26 451 THR A O 1
ATOM 2456 N N . GLN A 1 452 ? -0.555 -8.747 29.791 1.00 19.65 452 GLN A N 1
ATOM 2457 C CA . GLN A 1 452 ? -0.548 -9.173 31.219 1.00 21.05 452 GLN A CA 1
ATOM 2458 C C . GLN A 1 452 ? -0.991 -10.639 31.337 1.00 21.92 452 GLN A C 1
ATOM 2459 O O . GLN A 1 452 ? -1.029 -11.144 32.470 1.00 21.48 452 GLN A O 1
ATOM 2465 N N . GLN A 1 453 ? -1.312 -11.289 30.217 1.00 22.84 453 GLN A N 1
ATOM 2466 C CA . GLN A 1 453 ? -1.828 -12.684 30.176 1.00 23.95 453 GLN A CA 1
ATOM 2467 C C . GLN A 1 453 ? -0.919 -13.608 29.347 1.00 22.91 453 GLN A C 1
ATOM 2468 O O . GLN A 1 453 ? -1.186 -14.822 29.366 1.00 21.66 453 GLN A O 1
ATOM 2474 N N . VAL A 1 454 ? 0.111 -13.100 28.656 1.00 22.82 454 VAL A N 1
ATOM 2475 C CA . VAL A 1 454 ? 0.986 -13.942 27.778 1.00 21.94 454 VAL A CA 1
ATOM 2476 C C . VAL A 1 454 ? 1.689 -14.996 28.636 1.00 22.37 454 VAL A C 1
ATOM 2477 O O . VAL A 1 454 ? 2.062 -14.736 29.781 1.00 21.46 454 VAL A O 1
ATOM 2481 N N . PRO A 1 455 ? 1.892 -16.223 28.103 1.00 22.62 455 PRO A N 1
ATOM 2482 C CA . PRO A 1 455 ? 2.381 -17.344 28.914 1.00 23.35 455 PRO A CA 1
ATOM 2483 C C . PRO A 1 455 ? 3.907 -17.405 29.097 1.00 22.99 455 PRO A C 1
ATOM 2484 O O . PRO A 1 455 ? 4.487 -18.428 28.809 1.00 25.12 455 PRO A O 1
ATOM 2488 N N . THR A 1 456 ? 4.523 -16.328 29.591 1.00 21.65 456 THR A N 1
ATOM 2489 C CA . THR A 1 456 ? 5.989 -16.229 29.798 1.00 21.51 456 THR A CA 1
ATOM 2490 C C . THR A 1 456 ? 6.329 -16.086 31.290 1.00 21.09 456 THR A C 1
ATOM 2491 O O . THR A 1 456 ? 7.530 -16.117 31.606 1.00 20.17 456 THR A O 1
ATOM 2495 N N . SER A 1 457 ? 5.342 -15.913 32.172 1.00 22.32 457 SER A N 1
ATOM 2496 C CA . SER A 1 457 ? 5.586 -15.649 33.620 1.00 23.72 457 SER A CA 1
ATOM 2497 C C . SER A 1 457 ? 6.284 -16.858 34.264 1.00 24.00 457 SER A C 1
ATOM 2498 O O . SER A 1 457 ? 7.132 -16.645 35.146 1.00 25.16 457 SER A O 1
ATOM 2501 N N . ALA A 1 458 ? 6.013 -18.073 33.784 1.00 24.41 458 ALA A N 1
ATOM 2502 C CA . ALA A 1 458 ? 6.707 -19.304 34.235 1.00 25.74 458 ALA A CA 1
ATOM 2503 C C . ALA A 1 458 ? 8.172 -19.287 33.777 1.00 25.45 458 ALA A C 1
ATOM 2504 O O . ALA A 1 458 ? 8.953 -20.097 34.301 1.00 26.11 458 ALA A O 1
ATOM 2506 N N . GLN A 1 459 ? 8.548 -18.378 32.869 1.00 23.90 459 GLN A N 1
ATOM 2507 C CA . GLN A 1 459 ? 9.950 -18.212 32.401 1.00 23.47 459 GLN A CA 1
ATOM 2508 C C . GLN A 1 459 ? 10.542 -16.906 32.947 1.00 23.70 459 GLN A C 1
ATOM 2509 O O . GLN A 1 459 ? 11.583 -16.478 32.422 1.00 24.82 459 GLN A O 1
ATOM 2515 N N . ALA A 1 460 ? 9.950 -16.339 34.005 1.00 23.66 460 ALA A N 1
ATOM 2516 C CA . ALA A 1 460 ? 10.543 -15.267 34.846 1.00 24.77 460 ALA A CA 1
ATOM 2517 C C . ALA A 1 460 ? 10.443 -13.891 34.175 1.00 24.90 460 ALA A C 1
ATOM 2518 O O . ALA A 1 460 ? 11.261 -13.022 34.527 1.00 27.20 460 ALA A O 1
ATOM 2520 N N . PHE A 1 461 ? 9.493 -13.657 33.263 1.00 23.73 461 PHE A N 1
ATOM 2521 C CA . PHE A 1 461 ? 9.324 -12.299 32.675 1.00 22.25 461 PHE A CA 1
ATOM 2522 C C . PHE A 1 461 ? 7.984 -12.161 31.961 1.00 21.59 461 PHE A C 1
ATOM 2523 O O . PHE A 1 461 ? 7.394 -13.159 31.504 1.00 20.29 461 PHE A O 1
ATOM 2531 N N . ARG A 1 462 ? 7.548 -10.910 31.827 1.00 21.36 462 ARG A N 1
ATOM 2532 C CA . ARG A 1 462 ? 6.489 -10.515 30.873 1.00 21.01 462 ARG A CA 1
ATOM 2533 C C . ARG A 1 462 ? 6.978 -9.270 30.128 1.00 21.67 462 ARG A C 1
ATOM 2534 O O . ARG A 1 462 ? 7.388 -8.283 30.802 1.00 19.93 462 ARG A O 1
ATOM 2542 N N . SER A 1 463 ? 7.041 -9.373 28.795 1.00 20.51 463 SER A N 1
ATOM 2543 C CA . SER A 1 463 ? 7.261 -8.258 27.844 1.00 20.04 463 SER A CA 1
ATOM 2544 C C . SER A 1 463 ? 8.725 -8.193 27.406 1.00 19.78 463 SER A C 1
ATOM 2545 O O . SER A 1 463 ? 9.651 -8.342 28.245 1.00 18.70 463 SER A O 1
ATOM 2548 N N . ALA A 1 464 ? 8.916 -7.930 26.116 1.00 18.39 464 ALA A N 1
ATOM 2549 C CA . ALA A 1 464 ? 10.213 -7.589 25.510 1.00 17.46 464 ALA A CA 1
ATOM 2550 C C . ALA A 1 464 ? 10.063 -6.330 24.659 1.00 16.29 464 ALA A C 1
ATOM 2551 O O . ALA A 1 464 ? 8.927 -6.011 24.250 1.00 16.62 464 ALA A O 1
ATOM 2553 N N . MET A 1 465 ? 11.176 -5.651 24.431 1.00 16.41 465 MET A N 1
ATOM 2554 C CA . MET A 1 465 ? 11.274 -4.541 23.454 1.00 16.42 465 MET A CA 1
ATOM 2555 C C . MET A 1 465 ? 11.345 -5.141 22.052 1.00 16.23 465 MET A C 1
ATOM 2556 O O . MET A 1 465 ? 11.705 -6.329 21.915 1.00 15.76 465 MET A O 1
ATOM 2561 N N . SER A 1 466 ? 10.991 -4.339 21.053 1.00 15.07 466 SER A N 1
ATOM 2562 C CA . SER A 1 466 ? 11.237 -4.622 19.622 1.00 14.98 466 SER A CA 1
ATOM 2563 C C . SER A 1 466 ? 12.746 -4.668 19.387 1.00 15.25 466 SER A C 1
ATOM 2564 O O . SER A 1 466 ? 13.514 -4.225 20.266 1.00 15.84 466 SER A O 1
ATOM 2567 N N . LEU A 1 467 ? 13.172 -5.136 18.217 1.00 15.02 467 LEU A N 1
ATOM 2568 C CA . LEU A 1 467 ? 14.523 -4.795 17.735 1.00 15.29 467 LEU A CA 1
ATOM 2569 C C . LEU A 1 467 ? 14.650 -3.277 17.803 1.00 15.52 467 LEU A C 1
ATOM 2570 O O . LEU A 1 467 ? 13.681 -2.550 17.548 1.00 15.68 467 LEU A O 1
ATOM 2575 N N . PRO A 1 468 ? 15.853 -2.767 18.129 1.00 15.85 468 PRO A N 1
ATOM 2576 C CA . PRO A 1 468 ? 16.145 -1.343 17.993 1.00 15.82 468 PRO A CA 1
ATOM 2577 C C . PRO A 1 468 ? 16.054 -1.010 16.501 1.00 16.22 468 PRO A C 1
ATOM 2578 O O . PRO A 1 468 ? 16.427 -1.863 15.699 1.00 16.47 468 PRO A O 1
ATOM 2582 N N . ARG A 1 469 ? 15.543 0.177 16.172 1.00 16.15 469 ARG A N 1
ATOM 2583 C CA . ARG A 1 469 ? 15.192 0.562 14.785 1.00 16.22 469 ARG A CA 1
ATOM 2584 C C . ARG A 1 469 ? 15.997 1.786 14.349 1.00 16.44 469 ARG A C 1
ATOM 2585 O O . ARG A 1 469 ? 16.194 2.722 15.158 1.00 15.69 469 ARG A O 1
ATOM 2593 N N . ARG A 1 470 ? 16.439 1.740 13.101 1.00 16.08 470 ARG A N 1
ATOM 2594 C CA . ARG A 1 470 ? 16.882 2.899 12.300 1.00 17.23 470 ARG A CA 1
ATOM 2595 C C . ARG A 1 470 ? 15.653 3.420 11.547 1.00 16.59 470 ARG A C 1
ATOM 2596 O O . ARG A 1 470 ? 14.987 2.603 10.879 1.00 16.40 470 ARG A O 1
ATOM 2604 N N . ASN A 1 471 ? 15.336 4.706 11.681 1.00 15.92 471 ASN A N 1
ATOM 2605 C CA . ASN A 1 471 ? 14.138 5.307 11.045 1.00 15.89 471 ASN A CA 1
ATOM 2606 C C . ASN A 1 471 ? 14.548 6.289 9.953 1.00 16.07 471 ASN A C 1
ATOM 2607 O O . ASN A 1 471 ? 15.559 6.995 10.104 1.00 16.30 471 ASN A O 1
ATOM 2612 N N . TYR A 1 472 ? 13.744 6.326 8.901 1.00 16.48 472 TYR A N 1
ATOM 2613 C CA . TYR A 1 472 ? 13.830 7.315 7.805 1.00 16.61 472 TYR A CA 1
ATOM 2614 C C . TYR A 1 472 ? 12.414 7.676 7.385 1.00 16.82 472 TYR A C 1
ATOM 2615 O O . TYR A 1 472 ? 11.453 6.979 7.777 1.00 15.54 472 TYR A O 1
ATOM 2624 N N . LEU A 1 473 ? 12.302 8.729 6.585 1.00 17.27 473 LEU A N 1
ATOM 2625 C CA . LEU A 1 473 ? 11.072 9.044 5.826 1.00 17.28 473 LEU A CA 1
ATOM 2626 C C . LEU A 1 473 ? 11.349 8.783 4.351 1.00 17.45 473 LEU A C 1
ATOM 2627 O O . LEU A 1 473 ? 12.482 9.035 3.893 1.00 15.95 473 LEU A O 1
ATOM 2632 N N . THR A 1 474 ? 10.356 8.262 3.638 1.00 17.06 474 THR A N 1
ATOM 2633 C CA . THR A 1 474 ? 10.416 8.123 2.169 1.00 17.98 474 THR A CA 1
ATOM 2634 C C . THR A 1 474 ? 9.023 8.390 1.606 1.00 17.90 474 THR A C 1
ATOM 2635 O O . THR A 1 474 ? 8.061 8.463 2.394 1.00 18.13 474 THR A O 1
ATOM 2639 N N . ASN A 1 475 ? 8.951 8.590 0.294 1.00 17.60 475 ASN A N 1
ATOM 2640 C CA . ASN A 1 475 ? 7.674 8.590 -0.450 1.00 17.36 475 ASN A CA 1
ATOM 2641 C C . ASN A 1 475 ? 7.552 7.237 -1.143 1.00 16.84 475 ASN A C 1
ATOM 2642 O O . ASN A 1 475 ? 8.472 6.879 -1.907 1.00 16.62 475 ASN A O 1
ATOM 2647 N N . ILE A 1 476 ? 6.462 6.522 -0.887 1.00 15.47 476 ILE A N 1
ATOM 2648 C CA . ILE A 1 476 ? 6.180 5.236 -1.584 1.00 15.47 476 ILE A CA 1
ATOM 2649 C C . ILE A 1 476 ? 5.139 5.506 -2.670 1.00 15.25 476 ILE A C 1
ATOM 2650 O O . ILE A 1 476 ? 4.384 6.515 -2.586 1.00 14.01 476 ILE A O 1
ATOM 2655 N N . THR A 1 477 ? 5.120 4.639 -3.673 1.00 14.92 477 THR A N 1
ATOM 2656 C CA . THR A 1 477 ? 4.253 4.781 -4.860 1.00 15.56 477 THR A CA 1
ATOM 2657 C C . THR A 1 477 ? 2.812 5.013 -4.405 1.00 14.70 477 THR A C 1
ATOM 2658 O O . THR A 1 477 ? 2.318 4.239 -3.551 1.00 14.44 477 THR A O 1
ATOM 2662 N N . ARG A 1 478 ? 2.192 6.070 -4.940 1.00 14.23 478 ARG A N 1
ATOM 2663 C CA . ARG A 1 478 ? 0.767 6.446 -4.759 1.00 14.13 478 ARG A CA 1
ATOM 2664 C C . ARG A 1 478 ? 0.506 6.993 -3.349 1.00 14.25 478 ARG A C 1
ATOM 2665 O O . ARG A 1 478 ? -0.042 8.096 -3.263 1.00 14.83 478 ARG A O 1
ATOM 2673 N N . LEU A 1 479 ? 0.809 6.229 -2.295 1.00 14.37 479 LEU A N 1
ATOM 2674 C CA . LEU A 1 479 ? 0.456 6.588 -0.895 1.00 14.59 479 LEU A CA 1
ATOM 2675 C C . LEU A 1 479 ? 1.243 7.831 -0.445 1.00 14.68 479 LEU A C 1
ATOM 2676 O O . LEU A 1 479 ? 0.730 8.575 0.412 1.00 15.55 479 LEU A O 1
ATOM 2681 N N . GLY A 1 480 ? 2.456 8.035 -0.954 1.00 14.22 480 GLY A N 1
ATOM 2682 C CA . GLY A 1 480 ? 3.309 9.168 -0.544 1.00 14.58 480 GLY A CA 1
ATOM 2683 C C . GLY A 1 480 ? 4.014 8.898 0.775 1.00 14.55 480 GLY A C 1
ATOM 2684 O O . GLY A 1 480 ? 4.746 7.905 0.861 1.00 14.23 480 GLY A O 1
ATOM 2685 N N . TRP A 1 481 ? 3.823 9.759 1.773 1.00 14.93 481 TRP A N 1
ATOM 2686 C CA . TRP A 1 481 ? 4.651 9.780 3.005 1.00 15.67 481 TRP A CA 1
ATOM 2687 C C . TRP A 1 481 ? 4.666 8.397 3.669 1.00 15.25 481 TRP A C 1
ATOM 2688 O O . TRP A 1 481 ? 3.590 7.791 3.823 1.00 15.20 481 TRP A O 1
ATOM 2699 N N . ASP A 1 482 ? 5.841 7.949 4.102 1.00 14.91 482 ASP A N 1
ATOM 2700 C CA . ASP A 1 482 ? 5.982 6.636 4.773 1.00 15.48 482 ASP A CA 1
ATOM 2701 C C . ASP A 1 482 ? 7.106 6.707 5.808 1.00 15.40 482 ASP A C 1
ATOM 2702 O O . ASP A 1 482 ? 8.194 7.207 5.465 1.00 16.61 482 ASP A O 1
ATOM 2707 N N . LEU A 1 483 ? 6.835 6.223 7.020 1.00 15.47 483 LEU A N 1
ATOM 2708 C CA . LEU A 1 483 ? 7.856 6.045 8.081 1.00 16.08 483 LEU A CA 1
ATOM 2709 C C . LEU A 1 483 ? 8.547 4.704 7.852 1.00 16.58 483 LEU A C 1
ATOM 2710 O O . LEU A 1 483 ? 7.871 3.636 7.939 1.00 17.05 483 LEU A O 1
ATOM 2715 N N . VAL A 1 484 ? 9.832 4.775 7.520 1.00 15.92 484 VAL A N 1
ATOM 2716 C CA . VAL A 1 484 ? 10.702 3.596 7.278 1.00 16.23 484 VAL A CA 1
ATOM 2717 C C . VAL A 1 484 ? 11.230 3.144 8.635 1.00 16.49 484 VAL A C 1
ATOM 2718 O O . VAL A 1 484 ? 11.591 4.008 9.464 1.00 16.15 484 VAL A O 1
ATOM 2722 N N . SER A 1 485 ? 11.258 1.833 8.851 1.00 17.13 485 SER A N 1
ATOM 2723 C CA . SER A 1 485 ? 11.836 1.206 10.063 1.00 17.03 485 SER A CA 1
ATOM 2724 C C . SER A 1 485 ? 12.662 0.005 9.606 1.00 17.27 485 SER A C 1
ATOM 2725 O O . SER A 1 485 ? 12.117 -0.834 8.852 1.00 16.90 485 SER A O 1
ATOM 2728 N N . LEU A 1 486 ? 13.944 -0.023 9.976 1.00 17.03 486 LEU A N 1
ATOM 2729 C CA . LEU A 1 486 ? 14.859 -1.158 9.718 1.00 17.84 486 LEU A CA 1
ATOM 2730 C C . LEU A 1 486 ? 15.524 -1.558 11.029 1.00 17.74 486 LEU A C 1
ATOM 2731 O O . LEU A 1 486 ? 15.678 -0.732 11.926 1.00 16.96 486 LEU A O 1
ATOM 2736 N N . PRO A 1 487 ? 15.920 -2.840 11.186 1.00 18.01 487 PRO A N 1
ATOM 2737 C CA . PRO A 1 487 ? 16.663 -3.260 12.369 1.00 17.87 487 PRO A CA 1
ATOM 2738 C C . PRO A 1 487 ? 17.971 -2.467 12.420 1.00 18.66 487 PRO A C 1
ATOM 2739 O O . PRO A 1 487 ? 18.659 -2.390 11.409 1.00 17.75 487 PRO A O 1
ATOM 2743 N N . TYR A 1 488 ? 18.265 -1.862 13.567 1.00 18.61 488 TYR A N 1
ATOM 2744 C CA . TYR A 1 488 ? 19.574 -1.220 13.829 1.00 20.14 488 TYR A CA 1
ATOM 2745 C C . TYR A 1 488 ? 20.679 -2.262 13.610 1.00 19.85 488 TYR A C 1
ATOM 2746 O O . TYR A 1 488 ? 20.488 -3.422 14.018 1.00 19.38 488 TYR A O 1
ATOM 2755 N N . ASP A 1 489 ? 21.774 -1.851 12.959 1.00 19.95 489 ASP A N 1
ATOM 2756 C CA . ASP A 1 489 ? 22.957 -2.689 12.612 1.00 21.23 489 ASP A CA 1
ATOM 2757 C C . ASP A 1 489 ? 22.983 -3.990 13.429 1.00 20.61 489 ASP A C 1
ATOM 2758 O O . ASP A 1 489 ? 23.410 -3.953 14.592 1.00 19.47 489 ASP A O 1
ATOM 2763 N N . LEU A 1 490 ? 22.585 -5.108 12.818 1.00 21.53 490 LEU A N 1
ATOM 2764 C CA . LEU A 1 490 ? 22.497 -6.437 13.487 1.00 22.86 490 LEU A CA 1
ATOM 2765 C C . LEU A 1 490 ? 23.855 -7.155 13.491 1.00 23.07 490 LEU A C 1
ATOM 2766 O O . LEU A 1 490 ? 23.934 -8.216 14.138 1.00 22.19 490 LEU A O 1
ATOM 2771 N N . SER A 1 491 ? 24.892 -6.616 12.840 1.00 24.03 491 SER A N 1
ATOM 2772 C CA . SER A 1 491 ? 26.184 -7.328 12.635 1.00 26.26 491 SER A CA 1
ATOM 2773 C C . SER A 1 491 ? 26.746 -7.869 13.957 1.00 25.67 491 SER A C 1
ATOM 2774 O O . SER A 1 491 ? 27.319 -8.950 13.964 1.00 25.09 491 SER A O 1
ATOM 2777 N N . PRO A 1 492 ? 26.595 -7.210 15.130 1.00 24.44 492 PRO A N 1
ATOM 2778 C CA . PRO A 1 492 ? 27.132 -7.773 16.376 1.00 24.25 492 PRO A CA 1
ATOM 2779 C C . PRO A 1 492 ? 26.482 -9.072 16.891 1.00 23.54 492 PRO A C 1
ATOM 2780 O O . PRO A 1 492 ? 27.044 -9.671 17.800 1.00 22.42 492 PRO A O 1
ATOM 2784 N N . VAL A 1 493 ? 25.344 -9.497 16.329 1.00 21.71 493 VAL A N 1
ATOM 2785 C CA . VAL A 1 493 ? 24.632 -10.734 16.777 1.00 21.80 493 VAL A CA 1
ATOM 2786 C C . VAL A 1 493 ? 24.538 -11.750 15.631 1.00 21.92 493 VAL A C 1
ATOM 2787 O O . VAL A 1 493 ? 23.981 -12.832 15.875 1.00 21.78 493 VAL A O 1
ATOM 2791 N N . VAL A 1 494 ? 25.011 -11.425 14.428 1.00 20.93 494 VAL A N 1
ATOM 2792 C CA . VAL A 1 494 ? 24.853 -12.329 13.252 1.00 22.94 494 VAL A CA 1
ATOM 2793 C C . VAL A 1 494 ? 25.906 -13.435 13.364 1.00 22.52 494 VAL A C 1
ATOM 2794 O O . VAL A 1 494 ? 27.096 -13.114 13.464 1.00 21.79 494 VAL A O 1
ATOM 2798 N N . GLY A 1 495 ? 25.451 -14.688 13.396 1.00 23.05 495 GLY A N 1
ATOM 2799 C CA . GLY A 1 495 ? 26.310 -15.881 13.457 1.00 23.47 495 GLY A CA 1
ATOM 2800 C C . GLY A 1 495 ? 26.529 -16.481 12.074 1.00 24.49 495 GLY A C 1
ATOM 2801 O O . GLY A 1 495 ? 26.332 -15.821 11.053 1.00 24.60 495 GLY A O 1
ATOM 2802 N N . PRO A 1 496 ? 26.969 -17.753 12.008 1.00 25.67 496 PRO A N 1
ATOM 2803 C CA . PRO A 1 496 ? 27.310 -18.361 10.728 1.00 25.06 496 PRO A CA 1
ATOM 2804 C C . PRO A 1 496 ? 26.086 -18.555 9.819 1.00 22.94 496 PRO A C 1
ATOM 2805 O O . PRO A 1 496 ? 24.968 -18.677 10.310 1.00 22.06 496 PRO A O 1
ATOM 2809 N N . SER A 1 497 ? 26.341 -18.569 8.511 1.00 22.21 497 SER A N 1
ATOM 2810 C CA . SER A 1 497 ? 25.336 -18.788 7.441 1.00 21.48 497 SER A CA 1
ATOM 2811 C C . SER A 1 497 ? 24.714 -20.177 7.604 1.00 21.54 497 SER A C 1
ATOM 2812 O O . SER A 1 497 ? 25.473 -21.140 7.818 1.00 21.05 497 SER A O 1
ATOM 2815 N N . LEU A 1 498 ? 23.385 -20.270 7.525 1.00 20.59 498 LEU A N 1
ATOM 2816 C CA . LEU A 1 498 ? 22.640 -21.555 7.477 1.00 21.13 498 LEU A CA 1
ATOM 2817 C C . LEU A 1 498 ? 22.338 -21.906 6.018 1.00 21.37 498 LEU A C 1
ATOM 2818 O O . LEU A 1 498 ? 22.271 -23.116 5.690 1.00 21.47 498 LEU A O 1
ATOM 2823 N N . LEU A 1 499 ? 22.149 -20.896 5.170 1.00 21.07 499 LEU A N 1
ATOM 2824 C CA . LEU A 1 499 ? 21.849 -21.105 3.736 1.00 22.60 499 LEU A CA 1
ATOM 2825 C C . LEU A 1 499 ? 22.131 -19.827 2.948 1.00 22.83 499 LEU A C 1
ATOM 2826 O O . LEU A 1 499 ? 21.740 -18.746 3.406 1.00 22.16 499 LEU A O 1
ATOM 2831 N N . SER A 1 500 ? 22.765 -19.989 1.789 1.00 23.00 500 SER A N 1
ATOM 2832 C CA . SER A 1 500 ? 22.889 -18.976 0.715 1.00 24.01 500 SER A CA 1
ATOM 2833 C C . SER A 1 500 ? 22.356 -19.627 -0.563 1.00 23.73 500 SER A C 1
ATOM 2834 O O . SER A 1 500 ? 22.854 -20.713 -0.905 1.00 22.78 500 SER A O 1
ATOM 2837 N N . SER A 1 501 ? 21.322 -19.056 -1.185 1.00 22.02 501 SER A N 1
ATOM 2838 C CA . SER A 1 501 ? 20.625 -19.666 -2.348 1.00 22.95 501 SER A CA 1
ATOM 2839 C C . SER A 1 501 ? 20.275 -18.588 -3.375 1.00 23.48 501 SER A C 1
ATOM 2840 O O . SER A 1 501 ? 19.853 -17.487 -2.975 1.00 21.99 501 SER A O 1
ATOM 2843 N N . SER A 1 502 ? 20.457 -18.904 -4.655 1.00 24.74 502 SER A N 1
ATOM 2844 C CA . SER A 1 502 ? 20.068 -18.042 -5.800 1.00 26.69 502 SER A CA 1
ATOM 2845 C C . SER A 1 502 ? 18.987 -18.748 -6.627 1.00 27.01 502 SER A C 1
ATOM 2846 O O . SER A 1 502 ? 18.730 -18.305 -7.750 1.00 27.38 502 SER A O 1
ATOM 2849 N N . GLU A 1 503 ? 18.355 -19.780 -6.058 1.00 28.79 503 GLU A N 1
ATOM 2850 C CA . GLU A 1 503 ? 17.344 -20.639 -6.731 1.00 30.39 503 GLU A CA 1
ATOM 2851 C C . GLU A 1 503 ? 15.994 -19.911 -6.776 1.00 29.08 503 GLU A C 1
ATOM 2852 O O . GLU A 1 503 ? 15.498 -19.513 -5.705 1.00 28.61 503 GLU A O 1
ATOM 2858 N N . ALA A 1 504 ? 15.420 -19.761 -7.972 1.00 27.50 504 ALA A N 1
ATOM 2859 C CA . ALA A 1 504 ? 14.051 -19.241 -8.204 1.00 26.23 504 ALA A CA 1
ATOM 2860 C C . ALA A 1 504 ? 13.095 -20.419 -8.419 1.00 25.73 504 ALA A C 1
ATOM 2861 O O . ALA A 1 504 ? 13.562 -21.460 -8.919 1.00 24.09 504 ALA A O 1
ATOM 2863 N N . ASN A 1 505 ? 11.812 -20.258 -8.065 1.00 24.08 505 ASN A N 1
ATOM 2864 C CA . ASN A 1 505 ? 10.743 -21.275 -8.272 1.00 24.43 505 ASN A CA 1
ATOM 2865 C C . ASN A 1 505 ? 11.115 -22.566 -7.533 1.00 25.03 505 ASN A C 1
ATOM 2866 O O . ASN A 1 505 ? 10.935 -23.669 -8.098 1.00 23.01 505 ASN A O 1
ATOM 2871 N N . SER A 1 506 ? 11.621 -22.434 -6.312 1.00 26.30 506 SER A N 1
ATOM 2872 C CA . SER A 1 506 ? 12.071 -23.569 -5.473 1.00 26.10 506 SER A CA 1
ATOM 2873 C C . SER A 1 506 ? 11.609 -23.340 -4.036 1.00 25.48 506 SER A C 1
ATOM 2874 O O . SER A 1 506 ? 11.114 -22.228 -3.727 1.00 21.24 506 SER A O 1
ATOM 2877 N N . THR A 1 507 ? 11.735 -24.376 -3.210 1.00 23.58 507 THR A N 1
ATOM 2878 C CA . THR A 1 507 ? 11.534 -24.304 -1.746 1.00 24.04 507 THR A CA 1
ATOM 2879 C C . THR A 1 507 ? 12.896 -24.552 -1.098 1.00 23.31 507 THR A C 1
ATOM 2880 O O . THR A 1 507 ? 13.524 -25.579 -1.426 1.00 21.94 507 THR A O 1
ATOM 2884 N N . ALA A 1 508 ? 13.361 -23.599 -0.285 1.00 21.78 508 ALA A N 1
ATOM 2885 C CA . ALA A 1 508 ? 14.558 -23.745 0.567 1.00 22.72 508 ALA A CA 1
ATOM 2886 C C . ALA A 1 508 ? 14.096 -24.174 1.961 1.00 23.46 508 ALA A C 1
ATOM 2887 O O . ALA A 1 508 ? 13.304 -23.450 2.589 1.00 22.50 508 ALA A O 1
ATOM 2889 N N . ASP A 1 509 ? 14.558 -25.335 2.414 1.00 23.70 509 ASP A N 1
ATOM 2890 C CA . ASP A 1 509 ? 14.192 -25.910 3.730 1.00 25.96 509 ASP A CA 1
ATOM 2891 C C . ASP A 1 509 ? 15.406 -25.730 4.643 1.00 25.39 509 ASP A C 1
ATOM 2892 O O . ASP A 1 509 ? 16.448 -26.348 4.354 1.00 25.09 509 ASP A O 1
ATOM 2897 N N . VAL A 1 510 ? 15.300 -24.874 5.663 1.00 23.63 510 VAL A N 1
ATOM 2898 C CA . VAL A 1 510 ? 16.457 -24.453 6.504 1.00 23.87 510 VAL A CA 1
ATOM 2899 C C . VAL A 1 510 ? 16.198 -24.890 7.945 1.00 22.42 510 VAL A C 1
ATOM 2900 O O . VAL A 1 510 ? 15.319 -24.292 8.591 1.00 21.61 510 VAL A O 1
ATOM 2904 N N . ASP A 1 511 ? 16.938 -25.889 8.423 1.00 22.26 511 ASP A N 1
ATOM 2905 C CA . ASP A 1 511 ? 16.862 -26.366 9.826 1.00 22.54 511 ASP A CA 1
ATOM 2906 C C . ASP A 1 511 ? 17.760 -25.471 10.685 1.00 21.45 511 ASP A C 1
ATOM 2907 O O . ASP A 1 511 ? 18.858 -25.135 10.221 1.00 22.14 511 ASP A O 1
ATOM 2912 N N . PHE A 1 512 ? 17.306 -25.077 11.876 1.00 21.11 512 PHE A N 1
ATOM 2913 C CA . PHE A 1 512 ? 18.140 -24.327 12.851 1.00 21.38 512 PHE A CA 1
ATOM 2914 C C . PHE A 1 512 ? 17.980 -24.911 14.261 1.00 21.92 512 PHE A C 1
ATOM 2915 O O . PHE A 1 512 ? 18.175 -24.179 15.239 1.00 20.69 512 PHE A O 1
ATOM 2923 N N . THR A 1 513 ? 17.748 -26.221 14.375 1.00 22.63 513 THR A N 1
ATOM 2924 C CA . THR A 1 513 ? 17.698 -26.907 15.693 1.00 23.20 513 THR A CA 1
ATOM 2925 C C . THR A 1 513 ? 19.075 -26.846 16.369 1.00 24.04 513 THR A C 1
ATOM 2926 O O . THR A 1 513 ? 19.081 -26.919 17.614 1.00 25.28 513 THR A O 1
ATOM 2930 N N . ASN A 1 514 ? 20.181 -26.712 15.615 1.00 23.93 514 ASN A N 1
ATOM 2931 C CA . ASN A 1 514 ? 21.565 -26.647 16.176 1.00 26.40 514 ASN A CA 1
ATOM 2932 C C . ASN A 1 514 ? 21.962 -25.197 16.498 1.00 24.64 514 ASN A C 1
ATOM 2933 O O . ASN A 1 514 ? 23.119 -24.987 16.925 1.00 24.18 514 ASN A O 1
ATOM 2938 N N . VAL A 1 515 ? 21.064 -24.231 16.284 1.00 21.56 515 VAL A N 1
ATOM 2939 C CA . VAL A 1 515 ? 21.283 -22.803 16.663 1.00 20.69 515 VAL A CA 1
ATOM 2940 C C . VAL A 1 515 ? 20.705 -22.625 18.073 1.00 19.35 515 VAL A C 1
ATOM 2941 O O . VAL A 1 515 ? 19.473 -22.578 18.203 1.00 19.43 515 VAL A O 1
ATOM 2945 N N . THR A 1 516 ? 21.571 -22.573 19.088 1.00 20.10 516 THR A N 1
ATOM 2946 C CA . THR A 1 516 ? 21.181 -22.634 20.526 1.00 20.68 516 THR A CA 1
ATOM 2947 C C . THR A 1 516 ? 20.311 -21.418 20.875 1.00 18.67 516 THR A C 1
ATOM 2948 O O . THR A 1 516 ? 19.422 -21.566 21.717 1.00 16.82 516 THR A O 1
ATOM 2952 N N . SER A 1 517 ? 20.535 -20.274 20.222 1.00 18.28 517 SER A N 1
ATOM 2953 C CA . SER A 1 517 ? 19.722 -19.034 20.382 1.00 18.17 517 SER A CA 1
ATOM 2954 C C . SER A 1 517 ? 18.250 -19.292 20.049 1.00 17.67 517 SER A C 1
ATOM 2955 O O . SER A 1 517 ? 17.400 -18.592 20.610 1.00 17.31 517 SER A O 1
ATOM 2958 N N . ASN A 1 518 ? 17.958 -20.212 19.119 1.00 17.88 518 ASN A N 1
ATOM 2959 C CA . ASN A 1 518 ? 16.606 -20.396 18.531 1.00 17.50 518 ASN A CA 1
ATOM 2960 C C . ASN A 1 518 ? 16.170 -19.059 17.908 1.00 17.30 518 ASN A C 1
ATOM 2961 O O . ASN A 1 518 ? 14.976 -18.711 17.983 1.00 16.44 518 ASN A O 1
ATOM 2966 N N . ALA A 1 519 ? 17.123 -18.348 17.313 1.00 17.24 519 ALA A N 1
ATOM 2967 C CA . ALA A 1 519 ? 16.909 -17.043 16.650 1.00 17.11 519 ALA A CA 1
ATOM 2968 C C . ALA A 1 519 ? 17.662 -17.031 15.321 1.00 17.15 519 ALA A C 1
ATOM 2969 O O . ALA A 1 519 ? 18.825 -17.503 15.276 1.00 16.77 519 ALA A O 1
ATOM 2971 N N . VAL A 1 520 ? 17.014 -16.514 14.273 1.00 16.92 520 VAL A N 1
ATOM 2972 C CA . VAL A 1 520 ? 17.593 -16.445 12.908 1.00 17.13 520 VAL A CA 1
ATOM 2973 C C . VAL A 1 520 ? 17.234 -15.098 12.282 1.00 16.45 520 VAL A C 1
ATOM 2974 O O . VAL A 1 520 ? 16.212 -14.506 12.670 1.00 16.27 520 VAL A O 1
ATOM 2978 N N . TRP A 1 521 ? 18.094 -14.657 11.375 1.00 16.70 521 TRP A N 1
ATOM 2979 C CA . TRP A 1 521 ? 17.887 -13.523 10.448 1.00 17.17 521 TRP A CA 1
ATOM 2980 C C . TRP A 1 521 ? 17.781 -14.120 9.050 1.00 16.97 521 TRP A C 1
ATOM 2981 O O . TRP A 1 521 ? 18.495 -15.086 8.785 1.00 16.65 521 TRP A O 1
ATOM 2992 N N . PHE A 1 522 ? 16.898 -13.589 8.212 1.00 16.89 522 PHE A N 1
ATOM 2993 C CA . PHE A 1 522 ? 16.826 -13.972 6.785 1.00 17.98 522 PHE A CA 1
ATOM 2994 C C . PHE A 1 522 ? 16.667 -12.698 5.957 1.00 17.33 522 PHE A C 1
ATOM 2995 O O . PHE A 1 522 ? 16.076 -11.691 6.433 1.00 16.24 522 PHE A O 1
ATOM 3003 N N . SER A 1 523 ? 17.183 -12.767 4.738 1.00 16.64 523 SER A N 1
ATOM 3004 C CA . SER A 1 523 ? 17.069 -11.711 3.712 1.00 17.07 523 SER A CA 1
ATOM 3005 C C . SER A 1 523 ? 16.697 -12.387 2.396 1.00 17.11 523 SER A C 1
ATOM 3006 O O . SER A 1 523 ? 17.354 -13.379 2.045 1.00 16.93 523 SER A O 1
ATOM 3009 N N . LEU A 1 524 ? 15.610 -11.939 1.772 1.00 17.28 524 LEU A N 1
ATOM 3010 C CA A LEU A 1 524 ? 15.166 -12.428 0.444 0.50 17.47 524 LEU A CA 1
ATOM 3011 C CA B LEU A 1 524 ? 15.166 -12.428 0.444 0.50 17.47 524 LEU A CA 1
ATOM 3012 C C . LEU A 1 524 ? 15.081 -11.225 -0.495 1.00 17.28 524 LEU A C 1
ATOM 3013 O O . LEU A 1 524 ? 14.306 -10.306 -0.184 1.00 17.35 524 LEU A O 1
ATOM 3022 N N . ASN A 1 525 ? 15.879 -11.235 -1.562 1.00 17.96 525 ASN A N 1
ATOM 3023 C CA . ASN A 1 525 ? 15.787 -10.229 -2.649 1.00 18.73 525 ASN A CA 1
ATOM 3024 C C . ASN A 1 525 ? 15.190 -10.925 -3.871 1.00 17.84 525 ASN A C 1
ATOM 3025 O O . ASN A 1 525 ? 15.635 -12.050 -4.195 1.00 17.20 525 ASN A O 1
ATOM 3030 N N . VAL A 1 526 ? 14.198 -10.288 -4.491 1.00 17.34 526 VAL A N 1
ATOM 3031 C CA . VAL A 1 526 ? 13.576 -10.752 -5.761 1.00 17.68 526 VAL A CA 1
ATOM 3032 C C . VAL A 1 526 ? 13.636 -9.567 -6.718 1.00 18.15 526 VAL A C 1
ATOM 3033 O O . VAL A 1 526 ? 13.035 -8.540 -6.381 1.00 17.23 526 VAL A O 1
ATOM 3037 N N . THR A 1 527 ? 14.369 -9.698 -7.824 1.00 19.22 527 THR A N 1
ATOM 3038 C CA . THR A 1 527 ? 14.497 -8.641 -8.856 1.00 20.33 527 THR A CA 1
ATOM 3039 C C . THR A 1 527 ? 13.834 -9.162 -10.132 1.00 20.01 527 THR A C 1
ATOM 3040 O O . THR A 1 527 ? 14.394 -10.067 -10.780 1.00 18.96 527 THR A O 1
ATOM 3044 N N . LEU A 1 528 ? 12.629 -8.669 -10.412 1.00 19.73 528 LEU A N 1
ATOM 3045 C CA . LEU A 1 528 ? 11.880 -9.009 -11.643 1.00 19.68 528 LEU A CA 1
ATOM 3046 C C . LEU A 1 528 ? 12.687 -8.506 -12.834 1.00 19.02 528 LEU A C 1
ATOM 3047 O O . LEU A 1 528 ? 13.429 -7.528 -12.724 1.00 18.49 528 LEU A O 1
ATOM 3052 N N . PRO A 1 529 ? 12.561 -9.143 -14.016 1.00 18.73 529 PRO A N 1
ATOM 3053 C CA . PRO A 1 529 ? 13.150 -8.587 -15.232 1.00 18.92 529 PRO A CA 1
ATOM 3054 C C . PRO A 1 529 ? 12.440 -7.258 -15.518 1.00 18.39 529 PRO A C 1
ATOM 3055 O O . PRO A 1 529 ? 11.276 -7.143 -15.162 1.00 17.62 529 PRO A O 1
ATOM 3059 N N . ASP A 1 530 ? 13.115 -6.295 -16.149 1.00 18.88 530 ASP A N 1
ATOM 3060 C CA . ASP A 1 530 ? 12.510 -4.957 -16.384 1.00 20.65 530 ASP A CA 1
ATOM 3061 C C . ASP A 1 530 ? 11.250 -5.107 -17.247 1.00 19.19 530 ASP A C 1
ATOM 3062 O O . ASP A 1 530 ? 10.348 -4.280 -17.086 1.00 19.59 530 ASP A O 1
ATOM 3067 N N . ALA A 1 531 ? 11.160 -6.141 -18.094 1.00 18.82 531 ALA A N 1
ATOM 3068 C CA . ALA A 1 531 ? 9.963 -6.398 -18.930 1.00 18.74 531 ALA A CA 1
ATOM 3069 C C . ALA A 1 531 ? 8.709 -6.518 -18.049 1.00 19.27 531 ALA A C 1
ATOM 3070 O O . ALA A 1 531 ? 7.643 -6.031 -18.485 1.00 18.87 531 ALA A O 1
ATOM 3072 N N . ALA A 1 532 ? 8.828 -7.130 -16.864 1.00 19.55 532 ALA A N 1
ATOM 3073 C CA . ALA A 1 532 ? 7.704 -7.377 -15.927 1.00 20.50 532 ALA A CA 1
ATOM 3074 C C . ALA A 1 532 ? 7.386 -6.114 -15.119 1.00 21.24 532 ALA A C 1
ATOM 3075 O O . ALA A 1 532 ? 6.276 -6.030 -14.578 1.00 21.85 532 ALA A O 1
ATOM 3077 N N . ILE A 1 533 ? 8.317 -5.162 -15.033 1.00 21.98 533 ILE A N 1
ATOM 3078 C CA . ILE A 1 533 ? 8.061 -3.832 -14.404 1.00 23.19 533 ILE A CA 1
ATOM 3079 C C . ILE A 1 533 ? 7.278 -2.963 -15.392 1.00 23.60 533 ILE A C 1
ATOM 3080 O O . ILE A 1 533 ? 6.307 -2.328 -14.965 1.00 23.38 533 ILE A O 1
ATOM 3085 N N . GLN A 1 534 ? 7.670 -2.951 -16.669 1.00 22.76 534 GLN A N 1
ATOM 3086 C CA . GLN A 1 534 ? 7.000 -2.148 -17.723 1.00 22.71 534 GLN A CA 1
ATOM 3087 C C . GLN A 1 534 ? 5.609 -2.725 -18.005 1.00 22.48 534 GLN A C 1
ATOM 3088 O O . GLN A 1 534 ? 4.713 -1.925 -18.307 1.00 22.33 534 GLN A O 1
ATOM 3094 N N . ASN A 1 535 ? 5.446 -4.050 -17.917 1.00 22.71 535 ASN A N 1
ATOM 3095 C CA . ASN A 1 535 ? 4.166 -4.742 -18.223 1.00 22.90 535 ASN A CA 1
ATOM 3096 C C . ASN A 1 535 ? 3.867 -5.807 -17.159 1.00 21.37 535 ASN A C 1
ATOM 3097 O O . ASN A 1 535 ? 4.234 -6.980 -17.368 1.00 19.90 535 ASN A O 1
ATOM 3102 N N . ALA A 1 536 ? 3.194 -5.420 -16.074 1.00 21.22 536 ALA A N 1
ATOM 3103 C CA . ALA A 1 536 ? 2.828 -6.330 -14.961 1.00 21.92 536 ALA A CA 1
ATOM 3104 C C . ALA A 1 536 ? 1.913 -7.457 -15.459 1.00 20.84 536 ALA A C 1
ATOM 3105 O O . ALA A 1 536 ? 1.928 -8.511 -14.821 1.00 20.32 536 ALA A O 1
ATOM 3107 N N . SER A 1 537 ? 1.180 -7.276 -16.568 1.00 22.16 537 SER A N 1
ATOM 3108 C CA . SER A 1 537 ? 0.271 -8.313 -17.136 1.00 23.25 537 SER A CA 1
ATOM 3109 C C . SER A 1 537 ? 1.072 -9.552 -17.563 1.00 23.33 537 SER A C 1
ATOM 3110 O O . SER A 1 537 ? 0.449 -10.613 -17.737 1.00 23.58 537 SER A O 1
ATOM 3113 N N . LEU A 1 538 ? 2.398 -9.434 -17.715 1.00 23.18 538 LEU A N 1
ATOM 3114 C CA . LEU A 1 538 ? 3.292 -10.572 -18.063 1.00 23.03 538 LEU A CA 1
ATOM 3115 C C . LEU A 1 538 ? 3.519 -11.477 -16.847 1.00 22.45 538 LEU A C 1
ATOM 3116 O O . LEU A 1 538 ? 3.997 -12.601 -17.062 1.00 22.29 538 LEU A O 1
ATOM 3121 N N . ILE A 1 539 ? 3.244 -11.016 -15.620 1.00 20.37 539 ILE A N 1
ATOM 3122 C CA . ILE A 1 539 ? 3.474 -11.836 -14.390 1.00 19.55 539 ILE A CA 1
ATOM 3123 C C . ILE A 1 539 ? 2.339 -12.861 -14.252 1.00 19.89 539 ILE A C 1
ATOM 3124 O O . ILE A 1 539 ? 1.167 -12.470 -14.344 1.00 20.34 539 ILE A O 1
ATOM 3129 N N . SER A 1 540 ? 2.679 -14.126 -14.007 1.00 21.11 540 SER A N 1
ATOM 3130 C CA . SER A 1 540 ? 1.721 -15.231 -13.742 1.00 22.88 540 SER A CA 1
ATOM 3131 C C . SER A 1 540 ? 0.853 -14.914 -12.515 1.00 22.99 540 SER A C 1
ATOM 3132 O O . SER A 1 540 ? 1.394 -14.415 -11.516 1.00 21.43 540 SER A O 1
ATOM 3135 N N . ALA A 1 541 ? -0.437 -15.256 -12.569 1.00 23.81 541 ALA A N 1
ATOM 3136 C CA . ALA A 1 541 ? -1.391 -15.127 -11.440 1.00 24.66 541 ALA A CA 1
ATOM 3137 C C . ALA A 1 541 ? -0.848 -15.861 -10.204 1.00 25.22 541 ALA A C 1
ATOM 3138 O O . ALA A 1 541 ? -1.205 -15.460 -9.087 1.00 25.80 541 ALA A O 1
ATOM 3140 N N . ASP A 1 542 ? -0.011 -16.882 -10.407 1.00 25.91 542 ASP A N 1
ATOM 3141 C CA . ASP A 1 542 ? 0.548 -17.769 -9.350 1.00 27.95 542 ASP A CA 1
ATOM 3142 C C . ASP A 1 542 ? 1.874 -17.235 -8.787 1.00 24.44 542 ASP A C 1
ATOM 3143 O O . ASP A 1 542 ? 2.404 -17.883 -7.871 1.00 24.20 542 ASP A O 1
ATOM 3148 N N . ALA A 1 543 ? 2.427 -16.139 -9.316 1.00 20.70 543 ALA A N 1
ATOM 3149 C CA . ALA A 1 543 ? 3.718 -15.583 -8.842 1.00 19.45 543 ALA A CA 1
ATOM 3150 C C . ALA A 1 543 ? 3.575 -15.237 -7.355 1.00 18.78 543 ALA A C 1
ATOM 3151 O O . ALA A 1 543 ? 2.737 -14.367 -7.028 1.00 18.60 543 ALA A O 1
ATOM 3153 N N . SER A 1 544 ? 4.328 -15.905 -6.475 1.00 17.89 544 SER A N 1
ATOM 3154 C CA . SER A 1 544 ? 4.138 -15.774 -5.008 1.00 18.32 544 SER A CA 1
ATOM 3155 C C . SER A 1 544 ? 5.403 -16.117 -4.217 1.00 17.62 544 SER A C 1
ATOM 3156 O O . SER A 1 544 ? 6.317 -16.762 -4.756 1.00 16.19 544 SER A O 1
ATOM 3159 N N . ILE A 1 545 ? 5.425 -15.654 -2.965 1.00 17.49 545 ILE A N 1
ATOM 3160 C CA . ILE A 1 545 ? 6.438 -15.977 -1.924 1.00 17.16 545 ILE A CA 1
ATOM 3161 C C . ILE A 1 545 ? 5.674 -16.554 -0.734 1.00 17.86 545 ILE A C 1
ATOM 3162 O O . ILE A 1 545 ? 4.683 -15.935 -0.319 1.00 15.78 545 ILE A O 1
ATOM 3167 N N . ASN A 1 546 ? 6.127 -17.687 -0.205 1.00 18.29 546 ASN A N 1
ATOM 3168 C CA . ASN A 1 546 ? 5.547 -18.327 1.000 1.00 20.95 546 ASN A CA 1
ATOM 3169 C C . ASN A 1 546 ? 6.689 -18.639 1.957 1.00 19.55 546 ASN A C 1
ATOM 3170 O O . ASN A 1 546 ? 7.623 -19.336 1.545 1.00 20.41 546 ASN A O 1
ATOM 3175 N N . ILE A 1 547 ? 6.606 -18.126 3.182 1.00 18.42 547 ILE A N 1
ATOM 3176 C CA . ILE A 1 547 ? 7.576 -18.426 4.268 1.00 18.70 547 ILE A CA 1
ATOM 3177 C C . ILE A 1 547 ? 6.789 -19.085 5.401 1.00 18.07 547 ILE A C 1
ATOM 3178 O O . ILE A 1 547 ? 5.700 -18.596 5.730 1.00 17.04 547 ILE A O 1
ATOM 3183 N N . THR A 1 548 ? 7.294 -20.196 5.931 1.00 18.16 548 THR A N 1
ATOM 3184 C CA . THR A 1 548 ? 6.669 -20.908 7.072 1.00 18.89 548 THR A CA 1
ATOM 3185 C C . THR A 1 548 ? 7.761 -21.223 8.097 1.00 18.13 548 THR A C 1
ATOM 3186 O O . THR A 1 548 ? 8.865 -21.609 7.694 1.00 18.07 548 THR A O 1
ATOM 3190 N N . PHE A 1 549 ? 7.454 -20.993 9.370 1.00 17.30 549 PHE A N 1
ATOM 3191 C CA . PHE A 1 549 ? 8.263 -21.405 10.540 1.00 17.59 549 PHE A CA 1
ATOM 3192 C C . PHE A 1 549 ? 7.604 -22.657 11.112 1.00 17.89 549 PHE A C 1
ATOM 3193 O O . PHE A 1 549 ? 6.407 -22.599 11.435 1.00 17.91 549 PHE A O 1
ATOM 3201 N N . LEU A 1 550 ? 8.356 -23.756 11.178 1.00 19.45 550 LEU A N 1
ATOM 3202 C CA . LEU A 1 550 ? 7.809 -25.105 11.464 1.00 20.14 550 LEU A CA 1
ATOM 3203 C C . LEU A 1 550 ? 8.311 -25.598 12.813 1.00 20.39 550 LEU A C 1
ATOM 3204 O O . LEU A 1 550 ? 9.428 -25.291 13.232 1.00 19.77 550 LEU A O 1
ATOM 3209 N N . PRO A 1 551 ? 7.487 -26.388 13.527 1.00 20.77 551 PRO A N 1
ATOM 3210 C CA . PRO A 1 551 ? 7.885 -26.928 14.822 1.00 21.72 551 PRO A CA 1
ATOM 3211 C C . PRO A 1 551 ? 9.110 -27.849 14.720 1.00 22.04 551 PRO A C 1
ATOM 3212 O O . PRO A 1 551 ? 9.267 -28.566 13.731 1.00 20.94 551 PRO A O 1
ATOM 3216 N N . SER A 1 552 ? 9.946 -27.779 15.755 1.00 22.98 552 SER A N 1
ATOM 3217 C CA . SER A 1 552 ? 11.197 -28.550 15.941 1.00 24.20 552 SER A CA 1
ATOM 3218 C C . SER A 1 552 ? 10.883 -30.050 15.965 1.00 26.14 552 SER A C 1
ATOM 3219 O O . SER A 1 552 ? 9.894 -30.455 16.614 1.00 24.13 552 SER A O 1
ATOM 3222 N N . THR A 1 553 ? 11.714 -30.835 15.278 1.00 27.37 553 THR A N 1
ATOM 3223 C CA . THR A 1 553 ? 11.695 -32.318 15.304 1.00 30.19 553 THR A CA 1
ATOM 3224 C C . THR A 1 553 ? 12.342 -32.821 16.601 1.00 34.42 553 THR A C 1
ATOM 3225 O O . THR A 1 553 ? 12.141 -34.007 16.917 1.00 36.66 553 THR A O 1
ATOM 3229 N N . LYS A 1 554 ? 13.078 -31.962 17.318 1.00 37.28 554 LYS A N 1
ATOM 3230 C CA . LYS A 1 554 ? 13.907 -32.351 18.494 1.00 42.44 554 LYS A CA 1
ATOM 3231 C C . LYS A 1 554 ? 13.234 -31.982 19.823 1.00 45.41 554 LYS A C 1
ATOM 3232 O O . LYS A 1 554 ? 13.467 -32.723 20.801 1.00 46.20 554 LYS A O 1
ATOM 3238 N N . CYS A 1 555 ? 12.447 -30.901 19.882 1.00 48.21 555 CYS A N 1
ATOM 3239 C CA . CYS A 1 555 ? 11.948 -30.323 21.161 1.00 49.73 555 CYS A CA 1
ATOM 3240 C C . CYS A 1 555 ? 10.414 -30.263 21.209 1.00 51.92 555 CYS A C 1
ATOM 3241 O O . CYS A 1 555 ? 9.891 -29.457 22.000 1.00 51.32 555 CYS A O 1
ATOM 3244 N N . SER A 1 556 ? 9.721 -31.113 20.444 1.00 55.00 556 SER A N 1
ATOM 3245 C CA . SER A 1 556 ? 8.240 -31.278 20.482 1.00 57.85 556 SER A CA 1
ATOM 3246 C C . SER A 1 556 ? 7.717 -31.090 21.915 1.00 59.76 556 SER A C 1
ATOM 3247 O O . SER A 1 556 ? 7.615 -32.107 22.631 1.00 61.84 556 SER A O 1
ATOM 3250 N N . GLY A 1 562 ? 1.048 -32.660 19.703 1.00 61.45 562 GLY A N 1
ATOM 3251 C CA . GLY A 1 562 ? 1.712 -31.570 18.962 1.00 60.16 562 GLY A CA 1
ATOM 3252 C C . GLY A 1 562 ? 1.287 -31.545 17.505 1.00 58.38 562 GLY A C 1
ATOM 3253 O O . GLY A 1 562 ? 1.706 -32.450 16.760 1.00 58.69 562 GLY A O 1
ATOM 3254 N N . SER A 1 563 ? 0.487 -30.552 17.103 1.00 56.31 563 SER A N 1
ATOM 3255 C CA . SER A 1 563 ? 0.060 -30.372 15.690 1.00 53.22 563 SER A CA 1
ATOM 3256 C C . SER A 1 563 ? 1.288 -30.019 14.841 1.00 49.52 563 SER A C 1
ATOM 3257 O O . SER A 1 563 ? 2.296 -29.512 15.400 1.00 46.22 563 SER A O 1
ATOM 3260 N N . ASP A 1 564 ? 1.205 -30.299 13.540 1.00 44.19 564 ASP A N 1
ATOM 3261 C CA . ASP A 1 564 ? 2.271 -30.010 12.548 1.00 43.81 564 ASP A CA 1
ATOM 3262 C C . ASP A 1 564 ? 2.101 -28.576 12.032 1.00 38.14 564 ASP A C 1
ATOM 3263 O O . ASP A 1 564 ? 2.855 -28.193 11.108 1.00 37.80 564 ASP A O 1
ATOM 3268 N N . SER A 1 565 ? 1.151 -27.814 12.590 1.00 31.39 565 SER A N 1
ATOM 3269 C CA . SER A 1 565 ? 0.844 -26.435 12.135 1.00 28.01 565 SER A CA 1
ATOM 3270 C C . SER A 1 565 ? 2.109 -25.588 12.201 1.00 24.13 565 SER A C 1
ATOM 3271 O O . SER A 1 565 ? 2.876 -25.675 13.160 1.00 21.77 565 SER A O 1
ATOM 3274 N N . PRO A 1 566 ? 2.350 -24.729 11.189 1.00 22.21 566 PRO A N 1
ATOM 3275 C CA . PRO A 1 566 ? 3.381 -23.702 11.289 1.00 20.86 566 PRO A CA 1
ATOM 3276 C C . PRO A 1 566 ? 3.082 -22.802 12.493 1.00 18.53 566 PRO A C 1
ATOM 3277 O O . PRO A 1 566 ? 1.922 -22.637 12.802 1.00 17.94 566 PRO A O 1
ATOM 3281 N N . ALA A 1 567 ? 4.124 -22.258 13.119 1.00 17.50 567 ALA A N 1
ATOM 3282 C CA . ALA A 1 567 ? 4.042 -21.250 14.204 1.00 16.91 567 ALA A CA 1
ATOM 3283 C C . ALA A 1 567 ? 3.773 -19.858 13.616 1.00 17.17 567 ALA A C 1
ATOM 3284 O O . ALA A 1 567 ? 3.188 -19.010 14.323 1.00 15.90 567 ALA A O 1
ATOM 3286 N N . ALA A 1 568 ? 4.234 -19.617 12.392 1.00 17.14 568 ALA A N 1
ATOM 3287 C CA . ALA A 1 568 ? 4.141 -18.299 11.717 1.00 16.94 568 ALA A CA 1
ATOM 3288 C C . ALA A 1 568 ? 4.270 -18.509 10.217 1.00 17.01 568 ALA A C 1
ATOM 3289 O O . ALA A 1 568 ? 5.065 -19.377 9.806 1.00 16.49 568 ALA A O 1
ATOM 3291 N N . THR A 1 569 ? 3.522 -17.728 9.441 1.00 17.26 569 THR A N 1
ATOM 3292 C CA . THR A 1 569 ? 3.555 -17.779 7.964 1.00 17.83 569 THR A CA 1
ATOM 3293 C C . THR A 1 569 ? 3.625 -16.352 7.427 1.00 17.73 569 THR A C 1
ATOM 3294 O O . THR A 1 569 ? 3.112 -15.436 8.093 1.00 16.75 569 THR A O 1
ATOM 3298 N N . LEU A 1 570 ? 4.275 -16.197 6.281 1.00 17.57 570 LEU A N 1
ATOM 3299 C CA . LEU A 1 570 ? 4.172 -14.993 5.430 1.00 17.29 570 LEU A CA 1
ATOM 3300 C C . LEU A 1 570 ? 3.848 -15.473 4.017 1.00 17.50 570 LEU A C 1
ATOM 3301 O O . LEU A 1 570 ? 4.545 -16.393 3.544 1.00 17.64 570 LEU A O 1
ATOM 3306 N N . THR A 1 571 ? 2.812 -14.897 3.404 1.00 17.09 571 THR A N 1
ATOM 3307 C CA . THR A 1 571 ? 2.340 -15.203 2.031 1.00 17.82 571 THR A CA 1
ATOM 3308 C C . THR A 1 571 ? 2.210 -13.879 1.278 1.00 17.54 571 THR A C 1
ATOM 3309 O O . THR A 1 571 ? 1.527 -12.985 1.793 1.00 16.40 571 THR A O 1
ATOM 3313 N N . TYR A 1 572 ? 2.854 -13.761 0.116 1.00 16.70 572 TYR A N 1
ATOM 3314 C CA . TYR A 1 572 ? 2.778 -12.552 -0.738 1.00 16.14 572 TYR A CA 1
ATOM 3315 C C . TYR A 1 572 ? 2.456 -12.963 -2.176 1.00 16.45 572 TYR A C 1
ATOM 3316 O O . TYR A 1 572 ? 3.045 -13.943 -2.671 1.00 16.43 572 TYR A O 1
ATOM 3325 N N . PHE A 1 573 ? 1.560 -12.212 -2.823 1.00 16.55 573 PHE A N 1
ATOM 3326 C CA . PHE A 1 573 ? 1.153 -12.399 -4.237 1.00 16.90 573 PHE A CA 1
ATOM 3327 C C . PHE A 1 573 ? 1.597 -11.196 -5.075 1.00 16.39 573 PHE A C 1
ATOM 3328 O O . PHE A 1 573 ? 1.210 -10.058 -4.716 1.00 14.54 573 PHE A O 1
ATOM 3336 N N . TYR A 1 574 ? 2.331 -11.449 -6.165 1.00 15.50 574 TYR A N 1
ATOM 3337 C CA . TYR A 1 574 ? 2.759 -10.420 -7.155 1.00 16.14 574 TYR A CA 1
ATOM 3338 C C . TYR A 1 574 ? 1.565 -9.985 -8.006 1.00 16.78 574 TYR A C 1
ATOM 3339 O O . TYR A 1 574 ? 1.553 -8.837 -8.472 1.00 17.68 574 TYR A O 1
ATOM 3348 N N . ALA A 1 575 ? 0.604 -10.881 -8.233 1.00 16.45 575 ALA A N 1
ATOM 3349 C CA . ALA A 1 575 ? -0.509 -10.649 -9.180 1.00 17.79 575 ALA A CA 1
ATOM 3350 C C . ALA A 1 575 ? -1.751 -11.395 -8.693 1.00 18.29 575 ALA A C 1
ATOM 3351 O O . ALA A 1 575 ? -1.898 -11.530 -7.468 1.00 18.23 575 ALA A O 1
ATOM 3353 N N . GLY A 1 576 ? -2.621 -11.842 -9.606 1.00 18.86 576 GLY A N 1
ATOM 3354 C CA . GLY A 1 576 ? -3.827 -12.612 -9.253 1.00 19.36 576 GLY A CA 1
ATOM 3355 C C . GLY A 1 576 ? -4.913 -11.724 -8.672 1.00 19.84 576 GLY A C 1
ATOM 3356 O O . GLY A 1 576 ? -4.839 -10.497 -8.856 1.00 19.61 576 GLY A O 1
ATOM 3357 N N . LEU A 1 577 ? -5.882 -12.317 -7.971 1.00 20.11 577 LEU A N 1
ATOM 3358 C CA . LEU A 1 577 ? -7.101 -11.603 -7.501 1.00 20.72 577 LEU A CA 1
ATOM 3359 C C . LEU A 1 577 ? -6.789 -10.718 -6.281 1.00 20.49 577 LEU A C 1
ATOM 3360 O O . LEU A 1 577 ? -7.531 -9.749 -6.069 1.00 20.86 577 LEU A O 1
ATOM 3365 N N . THR A 1 578 ? -5.734 -11.024 -5.521 1.00 19.65 578 THR A N 1
ATOM 3366 C CA . THR A 1 578 ? -5.271 -10.234 -4.346 1.00 20.05 578 THR A CA 1
ATOM 3367 C C . THR A 1 578 ? -3.853 -9.731 -4.639 1.00 18.87 578 THR A C 1
ATOM 3368 O O . THR A 1 578 ? -2.940 -9.999 -3.853 1.00 17.48 578 THR A O 1
ATOM 3372 N N . ASN A 1 579 ? -3.691 -9.026 -5.758 1.00 17.50 579 ASN A N 1
ATOM 3373 C CA . ASN A 1 579 ? -2.381 -8.513 -6.238 1.00 17.78 579 ASN A CA 1
ATOM 3374 C C . ASN A 1 579 ? -1.744 -7.603 -5.178 1.00 16.04 579 ASN A C 1
ATOM 3375 O O . ASN A 1 579 ? -2.407 -6.652 -4.728 1.00 15.61 579 ASN A O 1
ATOM 3380 N N . GLY A 1 580 ? -0.499 -7.895 -4.797 1.00 15.04 580 GLY A N 1
ATOM 3381 C CA . GLY A 1 580 ? 0.306 -7.078 -3.872 1.00 15.43 580 GLY A CA 1
ATOM 3382 C C . GLY A 1 580 ? 0.019 -7.389 -2.416 1.00 15.17 580 GLY A C 1
ATOM 3383 O O . GLY A 1 580 ? 0.709 -6.808 -1.564 1.00 15.52 580 GLY A O 1
ATOM 3384 N N . ALA A 1 581 ? -0.946 -8.268 -2.123 1.00 14.87 581 ALA A N 1
ATOM 3385 C CA . ALA A 1 581 ? -1.378 -8.566 -0.737 1.00 15.38 581 ALA A CA 1
ATOM 3386 C C . ALA A 1 581 ? -0.298 -9.402 -0.052 1.00 16.02 581 ALA A C 1
ATOM 3387 O O . ALA A 1 581 ? 0.121 -10.441 -0.613 1.00 15.96 581 ALA A O 1
ATOM 3389 N N . LEU A 1 582 ? 0.139 -8.952 1.122 1.00 16.29 582 LEU A N 1
ATOM 3390 C CA . LEU A 1 582 ? 1.073 -9.700 1.990 1.00 16.05 582 LEU A CA 1
ATOM 3391 C C . LEU A 1 582 ? 0.322 -10.063 3.269 1.00 15.56 582 LEU A C 1
ATOM 3392 O O . LEU A 1 582 ? -0.163 -9.139 3.934 1.00 15.78 582 LEU A O 1
ATOM 3397 N N . ALA A 1 583 ? 0.212 -11.360 3.564 1.00 15.29 583 ALA A N 1
ATOM 3398 C CA . ALA A 1 583 ? -0.388 -11.898 4.801 1.00 15.30 583 ALA A CA 1
ATOM 3399 C C . ALA A 1 583 ? 0.730 -12.341 5.751 1.00 15.41 583 ALA A C 1
ATOM 3400 O O . ALA A 1 583 ? 1.666 -13.039 5.315 1.00 16.29 583 ALA A O 1
ATOM 3402 N N . LEU A 1 584 ? 0.636 -11.916 7.007 1.00 15.40 584 LEU A N 1
ATOM 3403 C CA . LEU A 1 584 ? 1.494 -12.388 8.114 1.00 16.16 584 LEU A CA 1
ATOM 3404 C C . LEU A 1 584 ? 0.580 -13.080 9.125 1.00 16.23 584 LEU A C 1
ATOM 3405 O O . LEU A 1 584 ? -0.372 -12.429 9.564 1.00 15.81 584 LEU A O 1
ATOM 3410 N N . THR A 1 585 ? 0.819 -14.358 9.446 1.00 16.74 585 THR A N 1
ATOM 3411 C CA . THR A 1 585 ? -0.130 -15.147 10.278 1.00 16.77 585 THR A CA 1
ATOM 3412 C C . THR A 1 585 ? 0.609 -15.885 11.397 1.00 15.67 585 THR A C 1
ATOM 3413 O O . THR A 1 585 ? 1.789 -16.226 11.224 1.00 13.52 585 THR A O 1
ATOM 3417 N N . ARG A 1 586 ? -0.087 -16.050 12.522 1.00 15.27 586 ARG A N 1
ATOM 3418 C CA . ARG A 1 586 ? 0.297 -16.938 13.649 1.00 15.84 586 ARG A CA 1
ATOM 3419 C C . ARG A 1 586 ? -0.858 -17.926 13.820 1.00 16.17 586 ARG A C 1
ATOM 3420 O O . ARG A 1 586 ? -1.841 -17.630 14.484 1.00 16.72 586 ARG A O 1
ATOM 3428 N N . PRO A 1 587 ? -0.830 -19.100 13.146 1.00 17.54 587 PRO A N 1
ATOM 3429 C CA . PRO A 1 587 ? -1.986 -19.999 13.137 1.00 17.70 587 PRO A CA 1
ATOM 3430 C C . PRO A 1 587 ? -2.447 -20.350 14.557 1.00 17.82 587 PRO A C 1
ATOM 3431 O O . PRO A 1 587 ? -1.613 -20.696 15.376 1.00 18.77 587 PRO A O 1
ATOM 3435 N N . ALA A 1 588 ? -3.747 -20.205 14.814 1.00 18.07 588 ALA A N 1
ATOM 3436 C CA . ALA A 1 588 ? -4.409 -20.560 16.091 1.00 19.32 588 ALA A CA 1
ATOM 3437 C C . ALA A 1 588 ? -4.100 -22.021 16.445 1.00 20.07 588 ALA A C 1
ATOM 3438 O O . ALA A 1 588 ? -3.909 -22.321 17.655 1.00 19.76 588 ALA A O 1
ATOM 3440 N N . ALA A 1 589 ? -4.013 -22.884 15.429 1.00 20.43 589 ALA A N 1
ATOM 3441 C CA . ALA A 1 589 ? -3.763 -24.342 15.553 1.00 21.90 589 ALA A CA 1
ATOM 3442 C C . ALA A 1 589 ? -2.405 -24.617 16.219 1.00 22.76 589 ALA A C 1
ATOM 3443 O O . ALA A 1 589 ? -2.248 -25.711 16.801 1.00 24.68 589 ALA A O 1
ATOM 3445 N N . SER A 1 590 ? -1.446 -23.688 16.136 1.00 20.74 590 SER A N 1
ATOM 3446 C CA . SER A 1 590 ? -0.063 -23.884 16.644 1.00 20.77 590 SER A CA 1
ATOM 3447 C C . SER A 1 590 ? 0.031 -23.589 18.147 1.00 20.30 590 SER A C 1
ATOM 3448 O O . SER A 1 590 ? 1.070 -23.948 18.739 1.00 22.11 590 SER A O 1
ATOM 3451 N N . SER A 1 591 ? -0.979 -22.942 18.738 1.00 21.08 591 SER A N 1
ATOM 3452 C CA . SER A 1 591 ? -0.945 -22.425 20.136 1.00 21.30 591 SER A CA 1
ATOM 3453 C C . SER A 1 591 ? -2.301 -22.570 20.831 1.00 21.79 591 SER A C 1
ATOM 3454 O O . SER A 1 591 ? -3.264 -21.864 20.456 1.00 21.67 591 SER A O 1
ATOM 3457 N N A SER A 1 592 ? -2.374 -23.421 21.860 0.50 22.08 592 SER A N 1
ATOM 3458 N N B SER A 1 592 ? -2.371 -23.425 21.856 0.50 22.09 592 SER A N 1
ATOM 3459 C CA A SER A 1 592 ? -3.588 -23.584 22.699 0.50 22.78 592 SER A CA 1
ATOM 3460 C CA B SER A 1 592 ? -3.573 -23.585 22.714 0.50 22.80 592 SER A CA 1
ATOM 3461 C C A SER A 1 592 ? -3.899 -22.253 23.400 0.50 22.06 592 SER A C 1
ATOM 3462 C C B SER A 1 592 ? -3.894 -22.247 23.389 0.50 22.06 592 SER A C 1
ATOM 3463 O O A SER A 1 592 ? -5.077 -21.845 23.385 0.50 22.85 592 SER A O 1
ATOM 3464 O O B SER A 1 592 ? -5.071 -21.835 23.352 0.50 22.83 592 SER A O 1
ATOM 3469 N N . TRP A 1 593 ? -2.880 -21.580 23.948 1.00 22.00 593 TRP A N 1
ATOM 3470 C CA . TRP A 1 593 ? -3.050 -20.262 24.621 1.00 22.44 593 TRP A CA 1
ATOM 3471 C C . TRP A 1 593 ? -3.573 -19.233 23.609 1.00 21.23 593 TRP A C 1
ATOM 3472 O O . TRP A 1 593 ? -4.575 -18.575 23.905 1.00 21.10 593 TRP A O 1
ATOM 3483 N N . GLY A 1 594 ? -2.903 -19.104 22.462 1.00 21.82 594 GLY A N 1
ATOM 3484 C CA . GLY A 1 594 ? -3.238 -18.105 21.426 1.00 21.47 594 GLY A CA 1
ATOM 3485 C C . GLY A 1 594 ? -4.646 -18.290 20.893 1.00 21.67 594 GLY A C 1
ATOM 3486 O O . GLY A 1 594 ? -5.388 -17.299 20.803 1.00 21.22 594 GLY A O 1
ATOM 3487 N N . ALA A 1 595 ? -5.035 -19.524 20.573 1.00 22.34 595 ALA A N 1
ATOM 3488 C CA . ALA A 1 595 ? -6.386 -19.826 20.049 1.00 22.88 595 ALA A CA 1
ATOM 3489 C C . ALA A 1 595 ? -7.440 -19.412 21.084 1.00 24.49 595 ALA A C 1
ATOM 3490 O O . ALA A 1 595 ? -8.484 -18.878 20.675 1.00 24.43 595 ALA A O 1
ATOM 3492 N N . GLU A 1 596 ? -7.174 -19.619 22.377 1.00 26.44 596 GLU A N 1
ATOM 3493 C CA . GLU A 1 596 ? -8.168 -19.356 23.452 1.00 28.62 596 GLU A CA 1
ATOM 3494 C C . GLU A 1 596 ? -8.237 -17.858 23.782 1.00 26.40 596 GLU A C 1
ATOM 3495 O O . GLU A 1 596 ? -9.342 -17.405 24.113 1.00 29.16 596 GLU A O 1
ATOM 3501 N N . ASN A 1 597 ? -7.124 -17.118 23.719 1.00 23.05 597 ASN A N 1
ATOM 3502 C CA . ASN A 1 597 ? -7.118 -15.676 24.082 1.00 22.69 597 ASN A CA 1
ATOM 3503 C C . ASN A 1 597 ? -7.967 -14.925 23.060 1.00 22.72 597 ASN A C 1
ATOM 3504 O O . ASN A 1 597 ? -7.667 -14.946 21.866 1.00 20.90 597 ASN A O 1
ATOM 3509 N N . PRO A 1 598 ? -9.053 -14.253 23.503 1.00 22.64 598 PRO A N 1
ATOM 3510 C CA . PRO A 1 598 ? -10.027 -13.663 22.588 1.00 23.05 598 PRO A CA 1
ATOM 3511 C C . PRO A 1 598 ? -9.497 -12.487 21.757 1.00 21.22 598 PRO A C 1
ATOM 3512 O O . PRO A 1 598 ? -10.175 -12.114 20.820 1.00 21.03 598 PRO A O 1
ATOM 3516 N N . PHE A 1 599 ? -8.359 -11.912 22.149 1.00 20.95 599 PHE A N 1
ATOM 3517 C CA . PHE A 1 599 ? -7.776 -10.694 21.527 1.00 21.22 599 PHE A CA 1
ATOM 3518 C C . PHE A 1 599 ? -6.536 -11.027 20.694 1.00 20.65 599 PHE A C 1
ATOM 3519 O O . PHE A 1 599 ? -6.028 -10.102 20.028 1.00 19.98 599 PHE A O 1
ATOM 3527 N N . PHE A 1 600 ? -6.055 -12.276 20.740 1.00 20.06 600 PHE A N 1
ATOM 3528 C CA . PHE A 1 600 ? -4.791 -12.706 20.092 1.00 18.84 600 PHE A CA 1
ATOM 3529 C C . PHE A 1 600 ? -5.061 -13.013 18.612 1.00 19.43 600 PHE A C 1
ATOM 3530 O O . PHE A 1 600 ? -5.073 -14.188 18.197 1.00 19.16 600 PHE A O 1
ATOM 3538 N N . THR A 1 601 ? -5.253 -11.953 17.823 1.00 18.18 601 THR A N 1
ATOM 3539 C CA . THR A 1 601 ? -5.557 -11.995 16.366 1.00 18.21 601 THR A CA 1
ATOM 3540 C C . THR A 1 601 ? -4.555 -12.891 15.618 1.00 17.53 601 THR A C 1
ATOM 3541 O O . THR A 1 601 ? -3.345 -12.784 15.889 1.00 17.19 601 THR A O 1
ATOM 3545 N N . ASP A 1 602 ? -5.036 -13.736 14.694 1.00 17.07 602 ASP A N 1
ATOM 3546 C CA . ASP A 1 602 ? -4.204 -14.755 13.991 1.00 17.74 602 ASP A CA 1
ATOM 3547 C C . ASP A 1 602 ? -3.570 -14.183 12.711 1.00 16.67 602 ASP A C 1
ATOM 3548 O O . ASP A 1 602 ? -2.507 -14.678 12.321 1.00 16.07 602 ASP A O 1
ATOM 3553 N N . LYS A 1 603 ? -4.193 -13.201 12.057 1.00 15.77 603 LYS A N 1
ATOM 3554 C CA . LYS A 1 603 ? -3.813 -12.822 10.668 1.00 15.62 603 LYS A CA 1
ATOM 3555 C C . LYS A 1 603 ? -3.784 -11.300 10.518 1.00 15.67 603 LYS A C 1
ATOM 3556 O O . LYS A 1 603 ? -4.707 -10.633 11.017 1.00 16.68 603 LYS A O 1
ATOM 3562 N N . PHE A 1 604 ? -2.722 -10.813 9.882 1.00 15.07 604 PHE A N 1
ATOM 3563 C CA . PHE A 1 604 ? -2.421 -9.385 9.623 1.00 14.78 604 PHE A CA 1
ATOM 3564 C C . PHE A 1 604 ? -2.098 -9.271 8.143 1.00 14.41 604 PHE A C 1
ATOM 3565 O O . PHE A 1 604 ? -1.664 -10.272 7.555 1.00 13.74 604 PHE A O 1
ATOM 3573 N N . SER A 1 605 ? -2.274 -8.098 7.555 1.00 14.04 605 SER A N 1
ATOM 3574 C CA . SER A 1 605 ? -1.921 -7.934 6.133 1.00 14.13 605 SER A CA 1
ATOM 3575 C C . SER A 1 605 ? -1.609 -6.481 5.826 1.00 14.70 605 SER A C 1
ATOM 3576 O O . SER A 1 605 ? -2.070 -5.580 6.555 1.00 15.87 605 SER A O 1
ATOM 3579 N N . TYR A 1 606 ? -0.793 -6.332 4.795 1.00 14.03 606 TYR A N 1
ATOM 3580 C CA . TYR A 1 606 ? -0.426 -5.053 4.160 1.00 14.01 606 TYR A CA 1
ATOM 3581 C C . TYR A 1 606 ? -0.450 -5.298 2.653 1.00 13.46 606 TYR A C 1
ATOM 3582 O O . TYR A 1 606 ? 0.005 -6.369 2.207 1.00 13.66 606 TYR A O 1
ATOM 3591 N N . THR A 1 607 ? -0.988 -4.360 1.886 1.00 13.18 607 THR A N 1
ATOM 3592 C CA . THR A 1 607 ? -1.034 -4.497 0.409 1.00 12.83 607 THR A CA 1
ATOM 3593 C C . THR A 1 607 ? -0.064 -3.492 -0.214 1.00 13.45 607 THR A C 1
ATOM 3594 O O . THR A 1 607 ? -0.240 -2.263 -0.010 1.00 12.79 607 THR A O 1
ATOM 3598 N N . LEU A 1 608 ? 0.909 -4.012 -0.962 1.00 14.04 608 LEU A N 1
ATOM 3599 C CA . LEU A 1 608 ? 1.905 -3.201 -1.704 1.00 14.95 608 LEU A CA 1
ATOM 3600 C C . LEU A 1 608 ? 1.249 -2.689 -2.986 1.00 15.10 608 LEU A C 1
ATOM 3601 O O . LEU A 1 608 ? 0.281 -3.325 -3.470 1.00 15.63 608 LEU A O 1
ATOM 3606 N N . VAL A 1 609 ? 1.772 -1.584 -3.505 1.00 15.02 609 VAL A N 1
ATOM 3607 C CA . VAL A 1 609 ? 1.526 -1.114 -4.896 1.00 15.28 609 VAL A CA 1
ATOM 3608 C C . VAL A 1 609 ? 2.679 -1.627 -5.771 1.00 15.74 609 VAL A C 1
ATOM 3609 O O . VAL A 1 609 ? 2.405 -2.337 -6.755 1.00 15.64 609 VAL A O 1
ATOM 3613 N N . ASP A 1 610 ? 3.923 -1.281 -5.428 1.00 16.30 610 ASP A N 1
ATOM 3614 C CA . ASP A 1 610 ? 5.131 -1.783 -6.137 1.00 17.00 610 ASP A CA 1
ATOM 3615 C C . ASP A 1 610 ? 5.280 -3.275 -5.870 1.00 16.94 610 ASP A C 1
ATOM 3616 O O . ASP A 1 610 ? 4.857 -3.771 -4.824 1.00 15.99 610 ASP A O 1
ATOM 3621 N N . PRO A 1 611 ? 5.906 -4.037 -6.791 1.00 17.06 611 PRO A N 1
ATOM 3622 C CA . PRO A 1 611 ? 6.300 -5.408 -6.480 1.00 17.28 611 PRO A CA 1
ATOM 3623 C C . PRO A 1 611 ? 7.205 -5.468 -5.241 1.00 17.09 611 PRO A C 1
ATOM 3624 O O . PRO A 1 611 ? 7.966 -4.529 -5.000 1.00 16.88 611 PRO A O 1
ATOM 3628 N N . LEU A 1 612 ? 7.108 -6.565 -4.486 1.00 17.31 612 LEU A N 1
ATOM 3629 C CA . LEU A 1 612 ? 8.062 -6.897 -3.401 1.00 17.45 612 LEU A CA 1
ATOM 3630 C C . LEU A 1 612 ? 9.427 -7.183 -4.034 1.00 17.59 612 LEU A C 1
ATOM 3631 O O . LEU A 1 612 ? 9.511 -8.125 -4.857 1.00 17.19 612 LEU A O 1
ATOM 3636 N N . THR A 1 613 ? 10.447 -6.395 -3.679 1.00 17.68 613 THR A N 1
ATOM 3637 C CA . THR A 1 613 ? 11.843 -6.589 -4.152 1.00 18.12 613 THR A CA 1
ATOM 3638 C C . THR A 1 613 ? 12.784 -6.946 -2.998 1.00 17.15 613 THR A C 1
ATOM 3639 O O . THR A 1 613 ? 13.835 -7.507 -3.297 1.00 16.34 613 THR A O 1
ATOM 3643 N N . SER A 1 614 ? 12.451 -6.645 -1.741 1.00 16.58 614 SER A N 1
ATOM 3644 C CA . SER A 1 614 ? 13.271 -7.084 -0.582 1.00 17.06 614 SER A CA 1
ATOM 3645 C C . SER A 1 614 ? 12.391 -7.397 0.629 1.00 16.92 614 SER A C 1
ATOM 3646 O O . SER A 1 614 ? 11.323 -6.763 0.813 1.00 15.69 614 SER A O 1
ATOM 3649 N N . LEU A 1 615 ? 12.843 -8.383 1.399 1.00 17.08 615 LEU A N 1
ATOM 3650 C CA . LEU A 1 615 ? 12.213 -8.857 2.647 1.00 17.89 615 LEU A CA 1
ATOM 3651 C C . LEU A 1 615 ? 13.337 -9.252 3.601 1.00 18.11 615 LEU A C 1
ATOM 3652 O O . LEU A 1 615 ? 14.233 -10.030 3.194 1.00 18.13 615 LEU A O 1
ATOM 3657 N N . VAL A 1 616 ? 13.313 -8.684 4.801 1.00 17.47 616 VAL A N 1
ATOM 3658 C CA . VAL A 1 616 ? 14.242 -9.027 5.908 1.00 18.38 616 VAL A CA 1
ATOM 3659 C C . VAL A 1 616 ? 13.369 -9.433 7.088 1.00 17.66 616 VAL A C 1
ATOM 3660 O O . VAL A 1 616 ? 12.298 -8.827 7.279 1.00 16.45 616 VAL A O 1
ATOM 3664 N N . GLY A 1 617 ? 13.799 -10.446 7.831 1.00 17.69 617 GLY A N 1
ATOM 3665 C CA . GLY A 1 617 ? 13.052 -10.921 9.004 1.00 18.09 617 GLY A CA 1
ATOM 3666 C C . GLY A 1 617 ? 13.983 -11.372 10.103 1.00 17.16 617 GLY A C 1
ATOM 3667 O O . GLY A 1 617 ? 15.106 -11.798 9.795 1.00 17.03 617 GLY A O 1
ATOM 3668 N N . VAL A 1 618 ? 13.531 -11.234 11.344 1.00 17.05 618 VAL A N 1
ATOM 3669 C CA . VAL A 1 618 ? 14.211 -11.815 12.532 1.00 17.11 618 VAL A CA 1
ATOM 3670 C C . VAL A 1 618 ? 13.164 -12.616 13.293 1.00 16.16 618 VAL A C 1
ATOM 3671 O O . VAL A 1 618 ? 12.095 -12.070 13.599 1.00 15.75 618 VAL A O 1
ATOM 3675 N N . PHE A 1 619 ? 13.474 -13.885 13.532 1.00 16.23 619 PHE A N 1
ATOM 3676 C CA . PHE A 1 619 ? 12.725 -14.772 14.447 1.00 16.61 619 PHE A CA 1
ATOM 3677 C C . PHE A 1 619 ? 13.578 -14.948 15.702 1.00 16.00 619 PHE A C 1
ATOM 3678 O O . PHE A 1 619 ? 14.779 -15.244 15.562 1.00 15.43 619 PHE A O 1
ATOM 3686 N N . ASP A 1 620 ? 12.988 -14.725 16.875 1.00 16.54 620 ASP A N 1
ATOM 3687 C CA . ASP A 1 620 ? 13.703 -14.790 18.174 1.00 17.11 620 ASP A CA 1
ATOM 3688 C C . ASP A 1 620 ? 12.797 -15.467 19.207 1.00 17.25 620 ASP A C 1
ATOM 3689 O O . ASP A 1 620 ? 12.204 -14.763 20.046 1.00 16.61 620 ASP A O 1
ATOM 3694 N N . ARG A 1 621 ? 12.702 -16.798 19.116 1.00 17.36 621 ARG A N 1
ATOM 3695 C CA . ARG A 1 621 ? 12.022 -17.716 20.075 1.00 18.59 621 ARG A CA 1
ATOM 3696 C C . ARG A 1 621 ? 10.501 -17.515 20.083 1.00 18.81 621 ARG A C 1
ATOM 3697 O O . ARG A 1 621 ? 9.791 -18.525 19.860 1.00 19.61 621 ARG A O 1
ATOM 3705 N N . SER A 1 622 ? 10.012 -16.302 20.381 1.00 17.37 622 SER A N 1
ATOM 3706 C CA . SER A 1 622 ? 8.575 -15.995 20.607 1.00 17.22 622 SER A CA 1
ATOM 3707 C C . SER A 1 622 ? 8.148 -14.719 19.862 1.00 17.24 622 SER A C 1
ATOM 3708 O O . SER A 1 622 ? 7.093 -14.158 20.208 1.00 16.67 622 SER A O 1
ATOM 3711 N N . MET A 1 623 ? 8.935 -14.272 18.883 1.00 17.48 623 MET A N 1
ATOM 3712 C CA . MET A 1 623 ? 8.690 -12.996 18.166 1.00 18.31 623 MET A CA 1
ATOM 3713 C C . MET A 1 623 ? 9.150 -13.147 16.728 1.00 16.35 623 MET A C 1
ATOM 3714 O O . MET A 1 623 ? 10.206 -13.750 16.524 1.00 16.67 623 MET A O 1
ATOM 3719 N N . LEU A 1 624 ? 8.437 -12.504 15.811 1.00 16.77 624 LEU A N 1
ATOM 3720 C CA . LEU A 1 624 ? 8.844 -12.354 14.397 1.00 16.48 624 LEU A CA 1
ATOM 3721 C C . LEU A 1 624 ? 8.655 -10.887 14.015 1.00 16.18 624 LEU A C 1
ATOM 3722 O O . LEU A 1 624 ? 7.556 -10.342 14.263 1.00 15.94 624 LEU A O 1
ATOM 3727 N N . GLU A 1 625 ? 9.703 -10.280 13.472 1.00 16.05 625 GLU A N 1
ATOM 3728 C CA . GLU A 1 625 ? 9.659 -8.923 12.884 1.00 15.72 625 GLU A CA 1
ATOM 3729 C C . GLU A 1 625 ? 10.024 -9.036 11.408 1.00 15.02 625 GLU A C 1
ATOM 3730 O O . GLU A 1 625 ? 11.022 -9.696 11.087 1.00 14.08 625 GLU A O 1
ATOM 3736 N N . VAL A 1 626 ? 9.226 -8.411 10.548 1.00 14.42 626 VAL A N 1
ATOM 3737 C CA . VAL A 1 626 ? 9.488 -8.399 9.086 1.00 14.44 626 VAL A CA 1
ATOM 3738 C C . VAL A 1 626 ? 9.529 -6.954 8.597 1.00 14.13 626 VAL A C 1
ATOM 3739 O O . VAL A 1 626 ? 8.815 -6.090 9.153 1.00 12.63 626 VAL A O 1
ATOM 3743 N N . PHE A 1 627 ? 10.356 -6.749 7.575 1.00 14.42 627 PHE A N 1
ATOM 3744 C CA . PHE A 1 627 ? 10.700 -5.444 6.965 1.00 14.00 627 PHE A CA 1
ATOM 3745 C C . PHE A 1 627 ? 10.648 -5.629 5.449 1.00 13.69 627 PHE A C 1
ATOM 3746 O O . PHE A 1 627 ? 11.391 -6.467 4.947 1.00 14.58 627 PHE A O 1
ATOM 3754 N N . VAL A 1 628 ? 9.741 -4.924 4.772 1.00 14.00 628 VAL A N 1
ATOM 3755 C CA . VAL A 1 628 ? 9.423 -5.121 3.329 1.00 14.20 628 VAL A CA 1
ATOM 3756 C C . VAL A 1 628 ? 9.902 -3.892 2.550 1.00 14.88 628 VAL A C 1
ATOM 3757 O O . VAL A 1 628 ? 9.594 -2.769 2.993 1.00 14.64 628 VAL A O 1
ATOM 3761 N N . ASN A 1 629 ? 10.616 -4.115 1.438 1.00 14.42 629 ASN A N 1
ATOM 3762 C CA . ASN A 1 629 ? 11.075 -3.069 0.485 1.00 14.92 629 ASN A CA 1
ATOM 3763 C C . ASN A 1 629 ? 11.893 -2.018 1.250 1.00 15.80 629 ASN A C 1
ATOM 3764 O O . ASN A 1 629 ? 11.461 -0.842 1.345 1.00 15.44 629 ASN A O 1
ATOM 3769 N N . GLU A 1 630 ? 13.053 -2.443 1.753 1.00 16.64 630 GLU A N 1
ATOM 3770 C CA . GLU A 1 630 ? 14.004 -1.589 2.507 1.00 18.56 630 GLU A CA 1
ATOM 3771 C C . GLU A 1 630 ? 13.266 -0.890 3.656 1.00 16.60 630 GLU A C 1
ATOM 3772 O O . GLU A 1 630 ? 13.460 0.330 3.841 1.00 16.50 630 GLU A O 1
ATOM 3778 N N . GLY A 1 631 ? 12.428 -1.623 4.391 1.00 15.76 631 GLY A N 1
ATOM 3779 C CA . GLY A 1 631 ? 11.764 -1.124 5.613 1.00 15.39 631 GLY A CA 1
ATOM 3780 C C . GLY A 1 631 ? 10.606 -0.167 5.347 1.00 14.94 631 GLY A C 1
ATOM 3781 O O . GLY A 1 631 ? 10.141 0.457 6.317 1.00 15.35 631 GLY A O 1
ATOM 3782 N N . ALA A 1 632 ? 10.107 -0.064 4.111 1.00 14.76 632 ALA A N 1
ATOM 3783 C CA . ALA A 1 632 ? 8.912 0.751 3.765 1.00 14.59 632 ALA A CA 1
ATOM 3784 C C . ALA A 1 632 ? 7.724 0.302 4.621 1.00 14.74 632 ALA A C 1
ATOM 3785 O O . ALA A 1 632 ? 6.967 1.162 5.084 1.00 14.65 632 ALA A O 1
ATOM 3787 N N . HIS A 1 633 ? 7.571 -1.015 4.800 1.00 14.62 633 HIS A N 1
ATOM 3788 C CA . HIS A 1 633 ? 6.467 -1.650 5.565 1.00 14.59 633 HIS A CA 1
ATOM 3789 C C . HIS A 1 633 ? 7.086 -2.592 6.592 1.00 14.71 633 HIS A C 1
ATOM 3790 O O . HIS A 1 633 ? 8.030 -3.312 6.234 1.00 14.91 633 HIS A O 1
ATOM 3797 N N . SER A 1 634 ? 6.588 -2.571 7.821 1.00 15.00 634 SER A N 1
ATOM 3798 C CA . SER A 1 634 ? 7.158 -3.403 8.906 1.00 15.39 634 SER A CA 1
ATOM 3799 C C . SER A 1 634 ? 6.044 -3.884 9.823 1.00 15.02 634 SER A C 1
ATOM 3800 O O . SER A 1 634 ? 4.984 -3.227 9.909 1.00 14.45 634 SER A O 1
ATOM 3803 N N . ALA A 1 635 ? 6.271 -5.033 10.451 1.00 14.97 635 ALA A N 1
ATOM 3804 C CA . ALA A 1 635 ? 5.311 -5.663 11.375 1.00 14.82 635 ALA A CA 1
ATOM 3805 C C . ALA A 1 635 ? 6.094 -6.379 12.470 1.00 14.87 635 ALA A C 1
ATOM 3806 O O . ALA A 1 635 ? 7.155 -6.966 12.172 1.00 14.84 635 ALA A O 1
ATOM 3808 N N . THR A 1 636 ? 5.571 -6.287 13.687 1.00 14.75 636 THR A N 1
ATOM 3809 C CA . THR A 1 636 ? 6.099 -6.930 14.909 1.00 15.74 636 THR A CA 1
ATOM 3810 C C . THR A 1 636 ? 5.010 -7.863 15.434 1.00 15.62 636 THR A C 1
ATOM 3811 O O . THR A 1 636 ? 3.925 -7.348 15.731 1.00 15.76 636 THR A O 1
ATOM 3815 N N . MET A 1 637 ? 5.286 -9.166 15.544 1.00 15.92 637 MET A N 1
ATOM 3816 C CA . MET A 1 637 ? 4.258 -10.184 15.875 1.00 15.62 637 MET A CA 1
ATOM 3817 C C . MET A 1 637 ? 4.804 -11.177 16.909 1.00 16.04 637 MET A C 1
ATOM 3818 O O . MET A 1 637 ? 5.818 -11.840 16.629 1.00 15.66 637 MET A O 1
ATOM 3823 N N . LEU A 1 638 ? 4.140 -11.262 18.061 1.00 15.51 638 LEU A N 1
ATOM 3824 C CA . LEU A 1 638 ? 4.435 -12.285 19.094 1.00 15.73 638 LEU A CA 1
ATOM 3825 C C . LEU A 1 638 ? 3.887 -13.637 18.626 1.00 15.23 638 LEU A C 1
ATOM 3826 O O . LEU A 1 638 ? 2.833 -13.668 17.967 1.00 14.32 638 LEU A O 1
ATOM 3831 N N . VAL A 1 639 ? 4.594 -14.719 18.951 1.00 16.27 639 VAL A N 1
ATOM 3832 C CA . VAL A 1 639 ? 4.084 -16.108 18.756 1.00 16.82 639 VAL A CA 1
ATOM 3833 C C . VAL A 1 639 ? 4.413 -16.942 20.004 1.00 16.44 639 VAL A C 1
ATOM 3834 O O . VAL A 1 639 ? 5.528 -16.825 20.540 1.00 16.79 639 VAL A O 1
ATOM 3838 N N . PHE A 1 640 ? 3.452 -17.739 20.453 1.00 17.28 640 PHE A N 1
ATOM 3839 C CA . PHE A 1 640 ? 3.584 -18.629 21.636 1.00 18.13 640 PHE A CA 1
ATOM 3840 C C . PHE A 1 640 ? 3.197 -20.044 21.227 1.00 18.76 640 PHE A C 1
ATOM 3841 O O . PHE A 1 640 ? 2.243 -20.618 21.756 1.00 19.71 640 PHE A O 1
ATOM 3849 N N . PRO A 1 641 ? 3.930 -20.648 20.267 1.00 19.07 641 PRO A N 1
ATOM 3850 C CA . PRO A 1 641 ? 3.597 -21.992 19.802 1.00 20.55 641 PRO A CA 1
ATOM 3851 C C . PRO A 1 641 ? 3.773 -23.022 20.927 1.00 21.35 641 PRO A C 1
ATOM 3852 O O . PRO A 1 641 ? 4.679 -22.860 21.731 1.00 21.98 641 PRO A O 1
ATOM 3856 N N . ASP A 1 642 ? 2.914 -24.042 20.942 1.00 23.50 642 ASP A N 1
ATOM 3857 C CA . ASP A 1 642 ? 2.978 -25.170 21.914 1.00 26.35 642 ASP A CA 1
ATOM 3858 C C . ASP A 1 642 ? 4.363 -25.819 21.832 1.00 26.26 642 ASP A C 1
ATOM 3859 O O . ASP A 1 642 ? 4.931 -26.146 22.884 1.00 27.78 642 ASP A O 1
ATOM 3864 N N . SER A 1 643 ? 4.876 -26.015 20.619 1.00 27.06 643 SER A N 1
ATOM 3865 C CA . SER A 1 643 ? 6.227 -26.573 20.366 1.00 27.92 643 SER A CA 1
ATOM 3866 C C . SER A 1 643 ? 7.130 -25.474 19.827 1.00 26.53 643 SER A C 1
ATOM 3867 O O . SER A 1 643 ? 6.710 -24.709 18.965 1.00 24.47 643 SER A O 1
ATOM 3870 N N . PRO A 1 644 ? 8.397 -25.392 20.286 1.00 26.14 644 PRO A N 1
ATOM 3871 C CA . PRO A 1 644 ? 9.341 -24.422 19.741 1.00 25.17 644 PRO A CA 1
ATOM 3872 C C . PRO A 1 644 ? 9.590 -24.642 18.243 1.00 23.47 644 PRO A C 1
ATOM 3873 O O . PRO A 1 644 ? 9.533 -25.771 17.777 1.00 22.69 644 PRO A O 1
ATOM 3877 N N . VAL A 1 645 ? 9.857 -23.544 17.536 1.00 21.75 645 VAL A N 1
ATOM 3878 C CA . VAL A 1 645 ? 10.187 -23.528 16.084 1.00 20.43 645 VAL A CA 1
ATOM 3879 C C . VAL A 1 645 ? 11.576 -24.141 15.892 1.00 19.79 645 VAL A C 1
ATOM 3880 O O . VAL A 1 645 ? 12.491 -23.836 16.687 1.00 19.31 645 VAL A O 1
ATOM 3884 N N . GLY A 1 646 ? 11.732 -24.998 14.884 1.00 19.09 646 GLY A N 1
ATOM 3885 C CA . GLY A 1 646 ? 13.023 -25.656 14.613 1.00 19.51 646 GLY A CA 1
ATOM 3886 C C . GLY A 1 646 ? 13.503 -25.487 13.182 1.00 18.63 646 GLY A C 1
ATOM 3887 O O . GLY A 1 646 ? 14.668 -25.802 12.933 1.00 19.85 646 GLY A O 1
ATOM 3888 N N . SER A 1 647 ? 12.659 -25.017 12.263 1.00 18.51 647 SER A N 1
ATOM 3889 C CA . SER A 1 647 ? 13.054 -24.822 10.846 1.00 18.01 647 SER A CA 1
ATOM 3890 C C . SER A 1 647 ? 12.159 -23.780 10.175 1.00 18.26 647 SER A C 1
ATOM 3891 O O . SER A 1 647 ? 11.127 -23.394 10.750 1.00 17.01 647 SER A O 1
ATOM 3894 N N . MET A 1 648 ? 12.562 -23.352 8.985 1.00 18.80 648 MET A N 1
ATOM 3895 C CA . MET A 1 648 ? 11.760 -22.449 8.133 1.00 20.10 648 MET A CA 1
ATOM 3896 C C . MET A 1 648 ? 11.862 -22.918 6.682 1.00 19.55 648 MET A C 1
ATOM 3897 O O . MET A 1 648 ? 12.917 -23.478 6.299 1.00 20.11 648 MET A O 1
ATOM 3902 N N . LYS A 1 649 ? 10.777 -22.752 5.933 1.00 19.21 649 LYS A N 1
ATOM 3903 C CA . LYS A 1 649 ? 10.725 -23.021 4.476 1.00 19.83 649 LYS A CA 1
ATOM 3904 C C . LYS A 1 649 ? 10.500 -21.677 3.782 1.00 19.01 649 LYS A C 1
ATOM 3905 O O . LYS A 1 649 ? 9.637 -20.919 4.248 1.00 17.39 649 LYS A O 1
ATOM 3911 N N . VAL A 1 650 ? 11.299 -21.382 2.762 1.00 18.33 650 VAL A N 1
ATOM 3912 C CA . VAL A 1 650 ? 11.145 -20.168 1.911 1.00 18.51 650 VAL A CA 1
ATOM 3913 C C . VAL A 1 650 ? 10.891 -20.669 0.490 1.00 17.66 650 VAL A C 1
ATOM 3914 O O . VAL A 1 650 ? 11.814 -21.279 -0.095 1.00 17.63 650 VAL A O 1
ATOM 3918 N N . ALA A 1 651 ? 9.672 -20.468 -0.008 1.00 17.16 651 ALA A N 1
ATOM 3919 C CA . ALA A 1 651 ? 9.234 -20.917 -1.346 1.00 17.34 651 ALA A CA 1
ATOM 3920 C C . ALA A 1 651 ? 8.963 -19.691 -2.215 1.00 18.31 651 ALA A C 1
ATOM 3921 O O . ALA A 1 651 ? 8.359 -18.730 -1.710 1.00 18.26 651 ALA A O 1
ATOM 3923 N N . THR A 1 652 ? 9.457 -19.712 -3.451 1.00 18.90 652 THR A N 1
ATOM 3924 C CA . THR A 1 652 ? 9.012 -18.801 -4.532 1.00 19.44 652 THR A CA 1
ATOM 3925 C C . THR A 1 652 ? 8.402 -19.676 -5.625 1.00 20.05 652 THR A C 1
ATOM 3926 O O . THR A 1 652 ? 8.797 -20.861 -5.741 1.00 19.72 652 THR A O 1
ATOM 3930 N N . GLY A 1 653 ? 7.430 -19.142 -6.359 1.00 20.14 653 GLY A N 1
ATOM 3931 C CA . GLY A 1 653 ? 6.814 -19.870 -7.482 1.00 19.42 653 GLY A CA 1
ATOM 3932 C C . GLY A 1 653 ? 6.259 -18.918 -8.515 1.00 18.97 653 GLY A C 1
ATOM 3933 O O . GLY A 1 653 ? 5.945 -17.776 -8.153 1.00 16.69 653 GLY A O 1
ATOM 3934 N N . GLY A 1 654 ? 6.146 -19.385 -9.760 1.00 18.83 654 GLY A N 1
ATOM 3935 C CA . GLY A 1 654 ? 5.473 -18.661 -10.851 1.00 19.60 654 GLY A CA 1
ATOM 3936 C C . GLY A 1 654 ? 6.183 -17.369 -11.219 1.00 19.15 654 GLY A C 1
ATOM 3937 O O . GLY A 1 654 ? 5.539 -16.509 -11.823 1.00 20.05 654 GLY A O 1
ATOM 3938 N N . LEU A 1 655 ? 7.473 -17.240 -10.903 1.00 18.64 655 LEU A N 1
ATOM 3939 C CA . LEU A 1 655 ? 8.233 -15.982 -11.122 1.00 18.49 655 LEU A CA 1
ATOM 3940 C C . LEU A 1 655 ? 8.563 -15.843 -12.603 1.00 19.38 655 LEU A C 1
ATOM 3941 O O . LEU A 1 655 ? 8.876 -16.827 -13.264 1.00 20.02 655 LEU A O 1
ATOM 3946 N N . PRO A 1 656 ? 8.512 -14.618 -13.169 1.00 19.17 656 PRO A N 1
ATOM 3947 C CA . PRO A 1 656 ? 8.858 -14.408 -14.575 1.00 20.27 656 PRO A CA 1
ATOM 3948 C C . PRO A 1 656 ? 10.253 -14.930 -14.951 1.00 21.38 656 PRO A C 1
ATOM 3949 O O . PRO A 1 656 ? 11.167 -14.861 -14.127 1.00 19.35 656 PRO A O 1
ATOM 3953 N N . GLU A 1 657 ? 10.403 -15.416 -16.188 1.00 23.38 657 GLU A N 1
ATOM 3954 C CA . GLU A 1 657 ? 11.728 -15.750 -16.776 1.00 25.68 657 GLU A CA 1
ATOM 3955 C C . GLU A 1 657 ? 12.675 -14.566 -16.573 1.00 23.10 657 GLU A C 1
ATOM 3956 O O . GLU A 1 657 ? 12.270 -13.423 -16.889 1.00 23.94 657 GLU A O 1
ATOM 3962 N N . GLY A 1 658 ? 13.884 -14.827 -16.070 1.00 22.16 658 GLY A N 1
ATOM 3963 C CA . GLY A 1 658 ? 14.926 -13.801 -15.873 1.00 21.30 658 GLY A CA 1
ATOM 3964 C C . GLY A 1 658 ? 14.892 -13.174 -14.483 1.00 20.30 658 GLY A C 1
ATOM 3965 O O . GLY A 1 658 ? 15.778 -12.360 -14.195 1.00 19.41 658 GLY A O 1
ATOM 3966 N N . THR A 1 659 ? 13.927 -13.537 -13.636 1.00 19.69 659 THR A N 1
ATOM 3967 C CA . THR A 1 659 ? 13.861 -13.054 -12.232 1.00 19.87 659 THR A CA 1
ATOM 3968 C C . THR A 1 659 ? 15.121 -13.513 -11.493 1.00 20.47 659 THR A C 1
ATOM 3969 O O . THR A 1 659 ? 15.487 -14.683 -11.626 1.00 20.55 659 THR A O 1
ATOM 3973 N N A GLN A 1 660 ? 15.778 -12.599 -10.770 0.50 20.96 660 GLN A N 1
ATOM 3974 N N B GLN A 1 660 ? 15.735 -12.618 -10.720 0.50 21.35 660 GLN A N 1
ATOM 3975 C CA A GLN A 1 660 ? 16.926 -12.892 -9.869 0.50 21.60 660 GLN A CA 1
ATOM 3976 C CA B GLN A 1 660 ? 16.914 -12.927 -9.873 0.50 22.34 660 GLN A CA 1
ATOM 3977 C C A GLN A 1 660 ? 16.399 -13.074 -8.441 0.50 21.47 660 GLN A C 1
ATOM 3978 C C B GLN A 1 660 ? 16.442 -13.055 -8.423 0.50 21.84 660 GLN A C 1
ATOM 3979 O O A GLN A 1 660 ? 15.705 -12.160 -7.954 0.50 21.65 660 GLN A O 1
ATOM 3980 O O B GLN A 1 660 ? 15.803 -12.108 -7.922 0.50 21.92 660 GLN A O 1
ATOM 3991 N N . VAL A 1 661 ? 16.718 -14.200 -7.798 1.00 21.21 661 VAL A N 1
ATOM 3992 C CA . VAL A 1 661 ? 16.355 -14.478 -6.380 1.00 20.64 661 VAL A CA 1
ATOM 3993 C C . VAL A 1 661 ? 17.666 -14.639 -5.610 1.00 20.62 661 VAL A C 1
ATOM 3994 O O . VAL A 1 661 ? 18.556 -15.359 -6.102 1.00 20.32 661 VAL A O 1
ATOM 3998 N N . ASN A 1 662 ? 17.786 -13.991 -4.455 1.00 20.41 662 ASN A N 1
ATOM 3999 C CA . ASN A 1 662 ? 18.898 -14.246 -3.509 1.00 21.35 662 ASN A CA 1
ATOM 4000 C C . ASN A 1 662 ? 18.318 -14.384 -2.099 1.00 19.12 662 ASN A C 1
ATOM 4001 O O . ASN A 1 662 ? 17.687 -13.432 -1.622 1.00 17.83 662 ASN A O 1
ATOM 4006 N N . LEU A 1 663 ? 18.545 -15.540 -1.478 1.00 17.65 663 LEU A N 1
ATOM 4007 C CA . LEU A 1 663 ? 18.123 -15.857 -0.094 1.00 17.00 663 LEU A CA 1
ATOM 4008 C C . LEU A 1 663 ? 19.370 -16.082 0.763 1.00 18.22 663 LEU A C 1
ATOM 4009 O O . LEU A 1 663 ? 20.238 -16.895 0.364 1.00 17.90 663 LEU A O 1
ATOM 4014 N N . GLN A 1 664 ? 19.434 -15.394 1.903 1.00 18.44 664 GLN A N 1
ATOM 4015 C CA . GLN A 1 664 ? 20.480 -15.577 2.932 1.00 19.12 664 GLN A CA 1
ATOM 4016 C C . GLN A 1 664 ? 19.784 -15.843 4.266 1.00 18.14 664 GLN A C 1
ATOM 4017 O O . GLN A 1 664 ? 18.832 -15.111 4.597 1.00 17.51 664 GLN A O 1
ATOM 4023 N N . VAL A 1 665 ? 20.215 -16.878 4.989 1.00 17.97 665 VAL A N 1
ATOM 4024 C CA . VAL A 1 665 ? 19.689 -17.196 6.346 1.00 17.86 665 VAL A CA 1
ATOM 4025 C C . VAL A 1 665 ? 20.883 -17.408 7.273 1.00 18.48 665 VAL A C 1
ATOM 4026 O O . VAL A 1 665 ? 21.801 -18.184 6.909 1.00 18.29 665 VAL A O 1
ATOM 4030 N N . ASN A 1 666 ? 20.864 -16.727 8.418 1.00 18.15 666 ASN A N 1
ATOM 4031 C CA . ASN A 1 666 ? 21.946 -16.785 9.430 1.00 18.96 666 ASN A CA 1
ATOM 4032 C C . ASN A 1 666 ? 21.329 -17.057 10.794 1.00 18.75 666 ASN A C 1
ATOM 4033 O O . ASN A 1 666 ? 20.289 -16.440 11.121 1.00 19.57 666 ASN A O 1
ATOM 4038 N N . GLY A 1 667 ? 21.970 -17.932 11.564 1.00 17.88 667 GLY A N 1
ATOM 4039 C CA . GLY A 1 667 ? 21.699 -18.059 13.000 1.00 18.06 667 GLY A CA 1
ATOM 4040 C C . GLY A 1 667 ? 22.174 -16.806 13.703 1.00 17.88 667 GLY A C 1
ATOM 4041 O O . GLY A 1 667 ? 23.122 -16.177 13.209 1.00 18.26 667 GLY A O 1
ATOM 4042 N N . LEU A 1 668 ? 21.518 -16.436 14.796 1.00 18.77 668 LEU A N 1
ATOM 4043 C CA . LEU A 1 668 ? 21.958 -15.303 15.639 1.00 19.75 668 LEU A CA 1
ATOM 4044 C C . LEU A 1 668 ? 22.589 -15.846 16.917 1.00 20.97 668 LEU A C 1
ATOM 4045 O O . LEU A 1 668 ? 22.206 -16.934 17.364 1.00 23.25 668 LEU A O 1
ATOM 4050 N N . GLU A 1 669 ? 23.544 -15.100 17.458 1.00 23.08 669 GLU A N 1
ATOM 4051 C CA . GLU A 1 669 ? 24.242 -15.439 18.721 1.00 24.53 669 GLU A CA 1
ATOM 4052 C C . GLU A 1 669 ? 23.510 -14.741 19.868 1.00 24.10 669 GLU A C 1
ATOM 4053 O O . GLU A 1 669 ? 23.266 -13.520 19.763 1.00 22.89 669 GLU A O 1
ATOM 4059 N N . SER A 1 670 ? 23.141 -15.500 20.900 1.00 22.24 670 SER A N 1
ATOM 4060 C CA . SER A 1 670 ? 22.483 -14.990 22.123 1.00 22.95 670 SER A CA 1
ATOM 4061 C C . SER A 1 670 ? 23.326 -13.866 22.732 1.00 22.56 670 SER A C 1
ATOM 4062 O O . SER A 1 670 ? 24.572 -13.969 22.699 1.00 22.10 670 SER A O 1
ATOM 4065 N N . THR A 1 671 ? 22.653 -12.859 23.296 1.00 22.45 671 THR A N 1
ATOM 4066 C CA . THR A 1 671 ? 23.262 -11.663 23.937 1.00 22.99 671 THR A CA 1
ATOM 4067 C C . THR A 1 671 ? 23.425 -11.888 25.446 1.00 24.17 671 THR A C 1
ATOM 4068 O O . THR A 1 671 ? 24.079 -11.054 26.087 1.00 23.65 671 THR A O 1
ATOM 4072 N N . TRP A 1 672 ? 22.860 -12.965 25.992 1.00 26.59 672 TRP A N 1
ATOM 4073 C CA . TRP A 1 672 ? 22.728 -13.175 27.459 1.00 28.53 672 TRP A CA 1
ATOM 4074 C C . TRP A 1 672 ? 23.792 -14.159 27.966 1.00 31.93 672 TRP A C 1
ATOM 4075 O O . TRP A 1 672 ? 24.065 -15.161 27.316 1.00 39.60 672 TRP A O 1
ATOM 4086 N N . SER B 1 142 ? -34.372 -32.548 5.441 1.00 77.58 142 SER B N 1
ATOM 4087 C CA . SER B 1 142 ? -34.340 -32.010 6.842 1.00 77.92 142 SER B CA 1
ATOM 4088 C C . SER B 1 142 ? -33.233 -30.958 6.991 1.00 75.92 142 SER B C 1
ATOM 4089 O O . SER B 1 142 ? -33.529 -29.863 7.510 1.00 75.40 142 SER B O 1
ATOM 4092 N N . CYS B 1 143 ? -32.007 -31.288 6.570 1.00 73.22 143 CYS B N 1
ATOM 4093 C CA . CYS B 1 143 ? -30.812 -30.403 6.640 1.00 69.86 143 CYS B CA 1
ATOM 4094 C C . CYS B 1 143 ? -30.722 -29.554 5.369 1.00 63.26 143 CYS B C 1
ATOM 4095 O O . CYS B 1 143 ? -30.992 -30.100 4.279 1.00 60.87 143 CYS B O 1
ATOM 4098 N N . ALA B 1 144 ? -30.352 -28.274 5.501 1.00 57.44 144 ALA B N 1
ATOM 4099 C CA . ALA B 1 144 ? -30.143 -27.364 4.351 1.00 54.19 144 ALA B CA 1
ATOM 4100 C C . ALA B 1 144 ? -29.043 -27.943 3.467 1.00 50.11 144 ALA B C 1
ATOM 4101 O O . ALA B 1 144 ? -28.030 -28.428 3.966 1.00 49.34 144 ALA B O 1
ATOM 4103 N N . PRO B 1 145 ? -29.231 -27.939 2.130 1.00 48.94 145 PRO B N 1
ATOM 4104 C CA . PRO B 1 145 ? -28.231 -28.470 1.200 1.00 48.11 145 PRO B CA 1
ATOM 4105 C C . PRO B 1 145 ? -26.912 -27.677 1.210 1.00 48.29 145 PRO B C 1
ATOM 4106 O O . PRO B 1 145 ? -26.962 -26.462 1.329 1.00 42.10 145 PRO B O 1
ATOM 4110 N N . THR B 1 146 ? -25.780 -28.384 1.101 1.00 48.83 146 THR B N 1
ATOM 4111 C CA . THR B 1 146 ? -24.403 -27.816 1.022 1.00 50.39 146 THR B CA 1
ATOM 4112 C C . THR B 1 146 ? -23.942 -27.764 -0.442 1.00 53.33 146 THR B C 1
ATOM 4113 O O . THR B 1 146 ? -22.928 -27.088 -0.718 1.00 55.90 146 THR B O 1
ATOM 4117 N N . SER B 1 147 ? -24.652 -28.471 -1.327 1.00 54.60 147 SER B N 1
ATOM 4118 C CA . SER B 1 147 ? -24.447 -28.512 -2.799 1.00 57.79 147 SER B CA 1
ATOM 4119 C C . SER B 1 147 ? -25.823 -28.505 -3.480 1.00 57.18 147 SER B C 1
ATOM 4120 O O . SER B 1 147 ? -26.732 -29.189 -2.964 1.00 58.79 147 SER B O 1
ATOM 4123 N N . LEU B 1 148 ? -25.977 -27.753 -4.575 1.00 54.95 148 LEU B N 1
ATOM 4124 C CA . LEU B 1 148 ? -27.277 -27.570 -5.282 1.00 54.40 148 LEU B CA 1
ATOM 4125 C C . LEU B 1 148 ? -27.259 -28.312 -6.617 1.00 53.15 148 LEU B C 1
ATOM 4126 O O . LEU B 1 148 ? -26.198 -28.681 -7.113 1.00 51.89 148 LEU B O 1
ATOM 4131 N N . PRO B 1 149 ? -28.442 -28.554 -7.233 1.00 54.12 149 PRO B N 1
ATOM 4132 C CA . PRO B 1 149 ? -28.514 -29.070 -8.600 1.00 55.35 149 PRO B CA 1
ATOM 4133 C C . PRO B 1 149 ? -27.676 -28.235 -9.583 1.00 55.43 149 PRO B C 1
ATOM 4134 O O . PRO B 1 149 ? -27.505 -27.052 -9.344 1.00 56.63 149 PRO B O 1
ATOM 4138 N N . ALA B 1 150 ? -27.192 -28.861 -10.660 1.00 54.53 150 ALA B N 1
ATOM 4139 C CA . ALA B 1 150 ? -26.382 -28.216 -11.721 1.00 52.44 150 ALA B CA 1
ATOM 4140 C C . ALA B 1 150 ? -27.133 -27.008 -12.294 1.00 51.20 150 ALA B C 1
ATOM 4141 O O . ALA B 1 150 ? -26.486 -25.967 -12.507 1.00 52.86 150 ALA B O 1
ATOM 4143 N N . SER B 1 151 ? -28.444 -27.135 -12.523 1.00 49.08 151 SER B N 1
ATOM 4144 C CA . SER B 1 151 ? -29.297 -26.077 -13.130 1.00 47.74 151 SER B CA 1
ATOM 4145 C C . SER B 1 151 ? -29.313 -24.827 -12.237 1.00 45.17 151 SER B C 1
ATOM 4146 O O . SER B 1 151 ? -29.447 -23.721 -12.790 1.00 43.58 151 SER B O 1
ATOM 4149 N N . ALA B 1 152 ? -29.172 -24.993 -10.916 1.00 43.74 152 ALA B N 1
ATOM 4150 C CA . ALA B 1 152 ? -29.188 -23.891 -9.924 1.00 42.70 152 ALA B CA 1
ATOM 4151 C C . ALA B 1 152 ? -27.885 -23.079 -9.995 1.00 42.12 152 ALA B C 1
ATOM 4152 O O . ALA B 1 152 ? -27.976 -21.846 -9.850 1.00 40.70 152 ALA B O 1
ATOM 4154 N N . THR B 1 153 ? -26.730 -23.725 -10.212 1.00 41.61 153 THR B N 1
ATOM 4155 C CA . THR B 1 153 ? -25.389 -23.073 -10.149 1.00 43.35 153 THR B CA 1
ATOM 4156 C C . THR B 1 153 ? -24.836 -22.751 -11.546 1.00 43.42 153 THR B C 1
ATOM 4157 O O . THR B 1 153 ? -23.955 -21.871 -11.619 1.00 40.76 153 THR B O 1
ATOM 4161 N N . GLU B 1 154 ? -25.296 -23.419 -12.610 1.00 43.16 154 GLU B N 1
ATOM 4162 C CA . GLU B 1 154 ? -24.767 -23.174 -13.982 1.00 45.61 154 GLU B CA 1
ATOM 4163 C C . GLU B 1 154 ? -25.160 -21.758 -14.421 1.00 42.30 154 GLU B C 1
ATOM 4164 O O . GLU B 1 154 ? -26.361 -21.436 -14.398 1.00 39.72 154 GLU B O 1
ATOM 4170 N N . LEU B 1 155 ? -24.166 -20.941 -14.777 1.00 42.10 155 LEU B N 1
ATOM 4171 C CA . LEU B 1 155 ? -24.359 -19.545 -15.246 1.00 42.13 155 LEU B CA 1
ATOM 4172 C C . LEU B 1 155 ? -24.519 -19.560 -16.759 1.00 41.73 155 LEU B C 1
ATOM 4173 O O . LEU B 1 155 ? -23.858 -20.338 -17.437 1.00 42.38 155 LEU B O 1
ATOM 4178 N N . PRO B 1 156 ? -25.374 -18.690 -17.335 1.00 45.27 156 PRO B N 1
ATOM 4179 C CA . PRO B 1 156 ? -25.529 -18.629 -18.786 1.00 45.95 156 PRO B CA 1
ATOM 4180 C C . PRO B 1 156 ? -24.226 -18.102 -19.403 1.00 46.43 156 PRO B C 1
ATOM 4181 O O . PRO B 1 156 ? -23.433 -17.522 -18.675 1.00 46.03 156 PRO B O 1
ATOM 4185 N N . THR B 1 157 ? -24.016 -18.343 -20.699 1.00 46.18 157 THR B N 1
ATOM 4186 C CA . THR B 1 157 ? -22.835 -17.863 -21.466 1.00 46.67 157 THR B CA 1
ATOM 4187 C C . THR B 1 157 ? -23.157 -16.510 -22.110 1.00 44.00 157 THR B C 1
ATOM 4188 O O . THR B 1 157 ? -22.205 -15.835 -22.536 1.00 43.93 157 THR B O 1
ATOM 4192 N N . THR B 1 158 ? -24.441 -16.143 -22.191 1.00 43.67 158 THR B N 1
ATOM 4193 C CA . THR B 1 158 ? -24.914 -14.807 -22.645 1.00 44.30 158 THR B CA 1
ATOM 4194 C C . THR B 1 158 ? -25.782 -14.189 -21.542 1.00 41.68 158 THR B C 1
ATOM 4195 O O . THR B 1 158 ? -26.508 -14.939 -20.857 1.00 40.49 158 THR B O 1
ATOM 4199 N N . VAL B 1 159 ? -25.705 -12.868 -21.378 1.00 38.63 159 VAL B N 1
ATOM 4200 C CA . VAL B 1 159 ? -26.429 -12.127 -20.305 1.00 37.08 159 VAL B CA 1
ATOM 4201 C C . VAL B 1 159 ? -27.911 -12.095 -20.671 1.00 35.94 159 VAL B C 1
ATOM 4202 O O . VAL B 1 159 ? -28.262 -11.655 -21.760 1.00 33.54 159 VAL B O 1
ATOM 4206 N N . PRO B 1 160 ? -28.832 -12.531 -19.781 1.00 35.89 160 PRO B N 1
ATOM 4207 C CA . PRO B 1 160 ? -30.264 -12.414 -20.048 1.00 37.17 160 PRO B CA 1
ATOM 4208 C C . PRO B 1 160 ? -30.724 -10.947 -20.016 1.00 38.00 160 PRO B C 1
ATOM 4209 O O . PRO B 1 160 ? -30.344 -10.243 -19.097 1.00 38.38 160 PRO B O 1
ATOM 4213 N N . THR B 1 161 ? -31.525 -10.539 -21.006 1.00 37.40 161 THR B N 1
ATOM 4214 C CA . THR B 1 161 ? -32.140 -9.189 -21.131 1.00 39.74 161 THR B CA 1
ATOM 4215 C C . THR B 1 161 ? -33.664 -9.290 -20.988 1.00 39.41 161 THR B C 1
ATOM 4216 O O . THR B 1 161 ? -34.263 -10.138 -21.679 1.00 38.73 161 THR B O 1
ATOM 4220 N N . GLY B 1 162 ? -34.260 -8.443 -20.145 1.00 38.21 162 GLY B N 1
ATOM 4221 C CA . GLY B 1 162 ? -35.722 -8.284 -20.012 1.00 38.88 162 GLY B CA 1
ATOM 4222 C C . GLY B 1 162 ? -36.384 -9.441 -19.281 1.00 39.42 162 GLY B C 1
ATOM 4223 O O . GLY B 1 162 ? -37.626 -9.498 -19.298 1.00 41.77 162 GLY B O 1
ATOM 4224 N N . THR B 1 163 ? -35.604 -10.321 -18.644 1.00 38.65 163 THR B N 1
ATOM 4225 C CA . THR B 1 163 ? -36.116 -11.488 -17.880 1.00 38.67 163 THR B CA 1
ATOM 4226 C C . THR B 1 163 ? -35.415 -11.562 -16.519 1.00 37.29 163 THR B C 1
ATOM 4227 O O . THR B 1 163 ? -34.200 -11.273 -16.456 1.00 35.48 163 THR B O 1
ATOM 4231 N N . VAL B 1 164 ? -36.167 -11.951 -15.485 1.00 35.63 164 VAL B N 1
ATOM 4232 C CA . VAL B 1 164 ? -35.668 -12.188 -14.099 1.00 36.68 164 VAL B CA 1
ATOM 4233 C C . VAL B 1 164 ? -34.803 -13.451 -14.127 1.00 36.91 164 VAL B C 1
ATOM 4234 O O . VAL B 1 164 ? -35.225 -14.437 -14.754 1.00 36.16 164 VAL B O 1
ATOM 4238 N N . ILE B 1 165 ? -33.628 -13.408 -13.494 1.00 34.54 165 ILE B N 1
ATOM 4239 C CA . ILE B 1 165 ? -32.760 -14.601 -13.284 1.00 34.70 165 ILE B CA 1
ATOM 4240 C C . ILE B 1 165 ? -33.312 -15.364 -12.075 1.00 33.99 165 ILE B C 1
ATOM 4241 O O . ILE B 1 165 ? -33.445 -14.746 -11.001 1.00 35.63 165 ILE B O 1
ATOM 4246 N N . THR B 1 166 ? -33.658 -16.642 -12.257 1.00 34.80 166 THR B N 1
ATOM 4247 C CA . THR B 1 166 ? -34.273 -17.492 -11.201 1.00 35.31 166 THR B CA 1
ATOM 4248 C C . THR B 1 166 ? -33.167 -17.924 -10.236 1.00 33.25 166 THR B C 1
ATOM 4249 O O . THR B 1 166 ? -32.046 -18.192 -10.705 1.00 31.73 166 THR B O 1
ATOM 4253 N N . GLY B 1 167 ? -33.473 -17.964 -8.939 1.00 32.06 167 GLY B N 1
ATOM 4254 C CA . GLY B 1 167 ? -32.496 -18.271 -7.883 1.00 32.27 167 GLY B CA 1
ATOM 4255 C C . GLY B 1 167 ? -32.957 -19.416 -7.005 1.00 30.98 167 GLY B C 1
ATOM 4256 O O . GLY B 1 167 ? -34.159 -19.496 -6.712 1.00 31.39 167 GLY B O 1
ATOM 4257 N N . ASP B 1 168 ? -32.022 -20.276 -6.605 1.00 31.02 168 ASP B N 1
ATOM 4258 C CA . ASP B 1 168 ? -32.220 -21.267 -5.520 1.00 29.85 168 ASP B CA 1
ATOM 4259 C C . ASP B 1 168 ? -31.585 -20.685 -4.257 1.00 27.84 168 ASP B C 1
ATOM 4260 O O . ASP B 1 168 ? -30.347 -20.568 -4.230 1.00 27.78 168 ASP B O 1
ATOM 4265 N N . TYR B 1 169 ? -32.406 -20.349 -3.260 1.00 25.70 169 TYR B N 1
ATOM 4266 C CA . TYR B 1 169 ? -31.993 -19.646 -2.017 1.00 25.29 169 TYR B CA 1
ATOM 4267 C C . TYR B 1 169 ? -31.971 -20.613 -0.822 1.00 25.72 169 TYR B C 1
ATOM 4268 O O . TYR B 1 169 ? -32.106 -20.133 0.320 1.00 26.36 169 TYR B O 1
ATOM 4277 N N . THR B 1 170 ? -31.742 -21.914 -1.052 1.00 26.53 170 THR B N 1
ATOM 4278 C CA . THR B 1 170 ? -31.846 -22.976 -0.006 1.00 26.66 170 THR B CA 1
ATOM 4279 C C . THR B 1 170 ? -30.473 -23.380 0.562 1.00 26.98 170 THR B C 1
ATOM 4280 O O . THR B 1 170 ? -30.458 -24.142 1.550 1.00 27.04 170 THR B O 1
ATOM 4284 N N . GLY B 1 171 ? -29.361 -22.875 0.017 1.00 27.38 171 GLY B N 1
ATOM 4285 C CA . GLY B 1 171 ? -27.999 -23.241 0.462 1.00 25.73 171 GLY B CA 1
ATOM 4286 C C . GLY B 1 171 ? -27.805 -23.053 1.959 1.00 24.87 171 GLY B C 1
ATOM 4287 O O . GLY B 1 171 ? -28.353 -22.081 2.514 1.00 24.08 171 GLY B O 1
ATOM 4288 N N . SER B 1 172 ? -27.008 -23.915 2.598 1.00 24.18 172 SER B N 1
ATOM 4289 C CA . SER B 1 172 ? -26.694 -23.855 4.054 1.00 24.55 172 SER B CA 1
ATOM 4290 C C . SER B 1 172 ? -26.006 -22.530 4.426 1.00 23.67 172 SER B C 1
ATOM 4291 O O . SER B 1 172 ? -26.038 -22.176 5.621 1.00 22.33 172 SER B O 1
ATOM 4294 N N . TYR B 1 173 ? -25.384 -21.836 3.464 1.00 23.97 173 TYR B N 1
ATOM 4295 C CA . TYR B 1 173 ? -24.722 -20.522 3.699 1.00 23.47 173 TYR B CA 1
ATOM 4296 C C . TYR B 1 173 ? -25.556 -19.357 3.152 1.00 23.76 173 TYR B C 1
ATOM 4297 O O . TYR B 1 173 ? -25.156 -18.210 3.395 1.00 23.04 173 TYR B O 1
ATOM 4306 N N . ARG B 1 174 ? -26.665 -19.617 2.451 1.00 23.34 174 ARG B N 1
ATOM 4307 C CA . ARG B 1 174 ? -27.501 -18.546 1.841 1.00 23.12 174 ARG B CA 1
ATOM 4308 C C . ARG B 1 174 ? -28.249 -17.798 2.939 1.00 23.60 174 ARG B C 1
ATOM 4309 O O . ARG B 1 174 ? -29.066 -18.383 3.647 1.00 23.12 174 ARG B O 1
ATOM 4317 N N . PRO B 1 175 ? -28.002 -16.480 3.123 1.00 23.25 175 PRO B N 1
ATOM 4318 C CA . PRO B 1 175 ? -28.748 -15.697 4.105 1.00 23.27 175 PRO B CA 1
ATOM 4319 C C . PRO B 1 175 ? -30.235 -15.633 3.725 1.00 23.05 175 PRO B C 1
ATOM 4320 O O . PRO B 1 175 ? -30.539 -15.584 2.548 1.00 23.53 175 PRO B O 1
ATOM 4324 N N . GLN B 1 176 ? -31.120 -15.641 4.722 1.00 23.65 176 GLN B N 1
ATOM 4325 C CA . GLN B 1 176 ? -32.587 -15.720 4.507 1.00 24.60 176 GLN B CA 1
ATOM 4326 C C . GLN B 1 176 ? -33.253 -14.362 4.749 1.00 24.07 176 GLN B C 1
ATOM 4327 O O . GLN B 1 176 ? -34.404 -14.224 4.314 1.00 24.99 176 GLN B O 1
ATOM 4333 N N . VAL B 1 177 ? -32.573 -13.400 5.389 1.00 25.16 177 VAL B N 1
ATOM 4334 C CA . VAL B 1 177 ? -33.124 -12.032 5.640 1.00 24.37 177 VAL B CA 1
ATOM 4335 C C . VAL B 1 177 ? -32.203 -10.940 5.052 1.00 24.70 177 VAL B C 1
ATOM 4336 O O . VAL B 1 177 ? -32.541 -9.749 5.205 1.00 25.29 177 VAL B O 1
ATOM 4340 N N . HIS B 1 178 ? -31.104 -11.313 4.396 1.00 23.04 178 HIS B N 1
ATOM 4341 C CA . HIS B 1 178 ? -30.187 -10.387 3.677 1.00 22.53 178 HIS B CA 1
ATOM 4342 C C . HIS B 1 178 ? -30.397 -10.558 2.174 1.00 22.21 178 HIS B C 1
ATOM 4343 O O . HIS B 1 178 ? -30.732 -11.690 1.754 1.00 23.48 178 HIS B O 1
ATOM 4350 N N . TYR B 1 179 ? -30.187 -9.505 1.379 1.00 20.69 179 TYR B N 1
ATOM 4351 C CA . TYR B 1 179 ? -30.194 -9.631 -0.100 1.00 20.70 179 TYR B CA 1
ATOM 4352 C C . TYR B 1 179 ? -28.907 -10.322 -0.567 1.00 21.52 179 TYR B C 1
ATOM 4353 O O . TYR B 1 179 ? -27.801 -9.996 -0.089 1.00 21.28 179 TYR B O 1
ATOM 4362 N N . SER B 1 180 ? -29.063 -11.274 -1.486 1.00 21.83 180 SER B N 1
ATOM 4363 C CA . SER B 1 180 ? -27.973 -11.869 -2.298 1.00 22.71 180 SER B CA 1
ATOM 4364 C C . SER B 1 180 ? -28.538 -12.171 -3.682 1.00 22.60 180 SER B C 1
ATOM 4365 O O . SER B 1 180 ? -29.746 -12.350 -3.838 1.00 23.64 180 SER B O 1
ATOM 4368 N N . PRO B 1 181 ? -27.704 -12.186 -4.742 1.00 21.90 181 PRO B N 1
ATOM 4369 C CA . PRO B 1 181 ? -28.210 -12.285 -6.106 1.00 21.71 181 PRO B CA 1
ATOM 4370 C C . PRO B 1 181 ? -28.662 -13.711 -6.386 1.00 22.63 181 PRO B C 1
ATOM 4371 O O . PRO B 1 181 ? -28.120 -14.632 -5.782 1.00 21.09 181 PRO B O 1
ATOM 4375 N N . PRO B 1 182 ? -29.647 -13.926 -7.288 1.00 23.19 182 PRO B N 1
ATOM 4376 C CA . PRO B 1 182 ? -30.154 -15.273 -7.561 1.00 24.54 182 PRO B CA 1
ATOM 4377 C C . PRO B 1 182 ? -29.039 -16.233 -8.007 1.00 25.32 182 PRO B C 1
ATOM 4378 O O . PRO B 1 182 ? -29.017 -17.371 -7.554 1.00 26.36 182 PRO B O 1
ATOM 4382 N N . LYS B 1 183 ? -28.147 -15.758 -8.878 1.00 25.16 183 LYS B N 1
ATOM 4383 C CA . LYS B 1 183 ? -26.897 -16.458 -9.267 1.00 27.08 183 LYS B CA 1
ATOM 4384 C C . LYS B 1 183 ? -25.813 -15.426 -9.563 1.00 25.35 183 LYS B C 1
ATOM 4385 O O . LYS B 1 183 ? -26.168 -14.298 -9.934 1.00 26.31 183 LYS B O 1
ATOM 4391 N N . GLY B 1 184 ? -24.550 -15.845 -9.500 1.00 24.62 184 GLY B N 1
ATOM 4392 C CA . GLY B 1 184 ? -23.400 -15.036 -9.942 1.00 22.48 184 GLY B CA 1
ATOM 4393 C C . GLY B 1 184 ? -22.779 -14.265 -8.791 1.00 21.38 184 GLY B C 1
ATOM 4394 O O . GLY B 1 184 ? -23.027 -14.618 -7.615 1.00 19.15 184 GLY B O 1
ATOM 4395 N N . PHE B 1 185 ? -21.993 -13.242 -9.124 1.00 19.79 185 PHE B N 1
ATOM 4396 C CA . PHE B 1 185 ? -21.146 -12.487 -8.168 1.00 19.05 185 PHE B CA 1
ATOM 4397 C C . PHE B 1 185 ? -21.669 -11.054 -8.044 1.00 18.30 185 PHE B C 1
ATOM 4398 O O . PHE B 1 185 ? -21.854 -10.389 -9.070 1.00 17.81 185 PHE B O 1
ATOM 4406 N N . MET B 1 186 ? -21.884 -10.599 -6.810 1.00 17.49 186 MET B N 1
ATOM 4407 C CA . MET B 1 186 ? -22.368 -9.228 -6.503 1.00 18.02 186 MET B CA 1
ATOM 4408 C C . MET B 1 186 ? -21.301 -8.486 -5.688 1.00 17.66 186 MET B C 1
ATOM 4409 O O . MET B 1 186 ? -20.616 -9.135 -4.891 1.00 16.50 186 MET B O 1
ATOM 4414 N N . ASN B 1 187 ? -21.182 -7.167 -5.854 1.00 18.72 187 ASN B N 1
ATOM 4415 C CA . ASN B 1 187 ? -20.430 -6.335 -4.875 1.00 18.91 187 ASN B CA 1
ATOM 4416 C C . ASN B 1 187 ? -21.282 -5.108 -4.528 1.00 18.64 187 ASN B C 1
ATOM 4417 O O . ASN B 1 187 ? -22.376 -5.319 -3.954 1.00 18.08 187 ASN B O 1
ATOM 4422 N N . ALA B 1 188 ? -20.817 -3.890 -4.816 1.00 16.62 188 ALA B N 1
ATOM 4423 C CA . ALA B 1 188 ? -21.319 -2.653 -4.176 1.00 15.72 188 ALA B CA 1
ATOM 4424 C C . ALA B 1 188 ? -22.786 -2.399 -4.522 1.00 15.47 188 ALA B C 1
ATOM 4425 O O . ALA B 1 188 ? -23.223 -2.611 -5.652 1.00 14.66 188 ALA B O 1
ATOM 4427 N N . PRO B 1 189 ? -23.587 -1.933 -3.535 1.00 15.48 189 PRO B N 1
ATOM 4428 C CA . PRO B 1 189 ? -24.937 -1.437 -3.789 1.00 15.44 189 PRO B CA 1
ATOM 4429 C C . PRO B 1 189 ? -24.864 -0.169 -4.645 1.00 15.73 189 PRO B C 1
ATOM 4430 O O . PRO B 1 189 ? -23.976 0.636 -4.418 1.00 15.20 189 PRO B O 1
ATOM 4434 N N . ASN B 1 190 ? -25.793 -0.039 -5.588 1.00 16.03 190 ASN B N 1
ATOM 4435 C CA . ASN B 1 190 ? -25.861 1.085 -6.556 1.00 16.71 190 ASN B CA 1
ATOM 4436 C C . ASN B 1 190 ? -27.305 1.584 -6.671 1.00 17.57 190 ASN B C 1
ATOM 4437 O O . ASN B 1 190 ? -28.237 0.799 -6.402 1.00 17.27 190 ASN B O 1
ATOM 4442 N N . GLY B 1 191 ? -27.474 2.845 -7.077 1.00 17.73 191 GLY B N 1
ATOM 4443 C CA . GLY B 1 191 ? -28.771 3.412 -7.496 1.00 18.56 191 GLY B CA 1
ATOM 4444 C C . GLY B 1 191 ? -29.820 3.391 -6.401 1.00 18.32 191 GLY B C 1
ATOM 4445 O O . GLY B 1 191 ? -31.013 3.494 -6.742 1.00 19.16 191 GLY B O 1
ATOM 4446 N N . CYS B 1 192 ? -29.410 3.275 -5.137 1.00 18.58 192 CYS B N 1
ATOM 4447 C CA . CYS B 1 192 ? -30.328 3.082 -3.986 1.00 18.73 192 CYS B CA 1
ATOM 4448 C C . CYS B 1 192 ? -31.259 4.289 -3.861 1.00 18.77 192 CYS B C 1
ATOM 4449 O O . CYS B 1 192 ? -30.762 5.413 -3.685 1.00 16.56 192 CYS B O 1
ATOM 4452 N N . HIS B 1 193 ? -32.568 4.064 -3.957 1.00 18.62 193 HIS B N 1
ATOM 4453 C CA . HIS B 1 193 ? -33.573 5.145 -3.817 1.00 19.22 193 HIS B CA 1
ATOM 4454 C C . HIS B 1 193 ? -34.949 4.547 -3.518 1.00 20.59 193 HIS B C 1
ATOM 4455 O O . HIS B 1 193 ? -35.166 3.350 -3.784 1.00 19.70 193 HIS B O 1
ATOM 4462 N N . ARG B 1 194 ? -35.817 5.369 -2.937 1.00 22.71 194 ARG B N 1
ATOM 4463 C CA . ARG B 1 194 ? -37.232 5.036 -2.649 1.00 24.03 194 ARG B CA 1
ATOM 4464 C C . ARG B 1 194 ? -38.073 5.781 -3.680 1.00 24.79 194 ARG B C 1
ATOM 4465 O O . ARG B 1 194 ? -37.882 7.006 -3.808 1.00 22.88 194 ARG B O 1
ATOM 4473 N N . ASP B 1 195 ? -38.945 5.084 -4.410 1.00 24.90 195 ASP B N 1
ATOM 4474 C CA . ASP B 1 195 ? -39.862 5.764 -5.362 1.00 26.22 195 ASP B CA 1
ATOM 4475 C C . ASP B 1 195 ? -41.017 6.378 -4.565 1.00 27.93 195 ASP B C 1
ATOM 4476 O O . ASP B 1 195 ? -41.154 6.062 -3.373 1.00 26.41 195 ASP B O 1
ATOM 4481 N N . ARG B 1 196 ? -41.804 7.247 -5.202 1.00 32.42 196 ARG B N 1
ATOM 4482 C CA . ARG B 1 196 ? -42.870 8.032 -4.521 1.00 38.08 196 ARG B CA 1
ATOM 4483 C C . ARG B 1 196 ? -43.904 7.112 -3.857 1.00 37.55 196 ARG B C 1
ATOM 4484 O O . ARG B 1 196 ? -44.475 7.537 -2.833 1.00 39.53 196 ARG B O 1
ATOM 4492 N N . ASN B 1 197 ? -44.129 5.910 -4.399 1.00 36.60 197 ASN B N 1
ATOM 4493 C CA . ASN B 1 197 ? -45.155 4.952 -3.900 1.00 37.33 197 ASN B CA 1
ATOM 4494 C C . ASN B 1 197 ? -44.587 4.032 -2.811 1.00 35.04 197 ASN B C 1
ATOM 4495 O O . ASN B 1 197 ? -45.336 3.141 -2.363 1.00 34.85 197 ASN B O 1
ATOM 4500 N N . GLY B 1 198 ? -43.337 4.235 -2.382 1.00 31.03 198 GLY B N 1
ATOM 4501 C CA . GLY B 1 198 ? -42.778 3.556 -1.198 1.00 29.50 198 GLY B CA 1
ATOM 4502 C C . GLY B 1 198 ? -42.015 2.291 -1.540 1.00 28.24 198 GLY B C 1
ATOM 4503 O O . GLY B 1 198 ? -41.665 1.561 -0.604 1.00 30.50 198 GLY B O 1
ATOM 4504 N N . THR B 1 199 ? -41.747 2.019 -2.817 1.00 27.37 199 THR B N 1
ATOM 4505 C CA . THR B 1 199 ? -40.883 0.876 -3.209 1.00 26.97 199 THR B CA 1
ATOM 4506 C C . THR B 1 199 ? -39.416 1.311 -3.132 1.00 25.88 199 THR B C 1
ATOM 4507 O O . THR B 1 199 ? -39.054 2.301 -3.797 1.00 25.10 199 THR B O 1
ATOM 4511 N N . TYR B 1 200 ? -38.619 0.580 -2.350 1.00 23.63 200 TYR B N 1
ATOM 4512 C CA . TYR B 1 200 ? -37.143 0.721 -2.290 1.00 23.60 200 TYR B CA 1
ATOM 4513 C C . TYR B 1 200 ? -36.537 -0.044 -3.465 1.00 22.43 200 TYR B C 1
ATOM 4514 O O . TYR B 1 200 ? -36.879 -1.227 -3.674 1.00 22.60 200 TYR B O 1
ATOM 4523 N N . HIS B 1 201 ? -35.694 0.642 -4.240 1.00 21.07 201 HIS B N 1
ATOM 4524 C CA . HIS B 1 201 ? -34.926 0.060 -5.368 1.00 20.42 201 HIS B CA 1
ATOM 4525 C C . HIS B 1 201 ? -33.471 -0.128 -4.939 1.00 20.29 201 HIS B C 1
ATOM 4526 O O . HIS B 1 201 ? -32.812 0.879 -4.614 1.00 18.81 201 HIS B O 1
ATOM 4533 N N . LEU B 1 202 ? -33.019 -1.379 -4.925 1.00 19.58 202 LEU B N 1
ATOM 4534 C CA . LEU B 1 202 ? -31.605 -1.751 -4.703 1.00 19.52 202 LEU B CA 1
ATOM 4535 C C . LEU B 1 202 ? -31.031 -2.198 -6.041 1.00 19.56 202 LEU B C 1
ATOM 4536 O O . LEU B 1 202 ? -31.500 -3.224 -6.572 1.00 21.28 202 LEU B O 1
ATOM 4541 N N . TYR B 1 203 ? -30.066 -1.456 -6.579 1.00 17.38 203 TYR B N 1
ATOM 4542 C CA . TYR B 1 203 ? -29.241 -1.957 -7.698 1.00 16.86 203 TYR B CA 1
ATOM 4543 C C . TYR B 1 203 ? -27.920 -2.423 -7.099 1.00 16.46 203 TYR B C 1
ATOM 4544 O O . TYR B 1 203 ? -27.626 -2.116 -5.920 1.00 15.85 203 TYR B O 1
ATOM 4553 N N . TYR B 1 204 ? -27.155 -3.182 -7.869 1.00 17.29 204 TYR B N 1
ATOM 4554 C CA . TYR B 1 204 ? -25.888 -3.759 -7.365 1.00 17.64 204 TYR B CA 1
ATOM 4555 C C . TYR B 1 204 ? -24.975 -4.127 -8.527 1.00 17.50 204 TYR B C 1
ATOM 4556 O O . TYR B 1 204 ? -25.449 -4.551 -9.597 1.00 16.84 204 TYR B O 1
ATOM 4565 N N . GLN B 1 205 ? -23.673 -3.941 -8.284 1.00 17.19 205 GLN B N 1
ATOM 4566 C CA . GLN B 1 205 ? -22.582 -4.413 -9.162 1.00 16.56 205 GLN B CA 1
ATOM 4567 C C . GLN B 1 205 ? -22.743 -5.925 -9.330 1.00 16.40 205 GLN B C 1
ATOM 4568 O O . GLN B 1 205 ? -22.818 -6.620 -8.312 1.00 16.48 205 GLN B O 1
ATOM 4574 N N . TYR B 1 206 ? -22.819 -6.389 -10.572 1.00 17.00 206 TYR B N 1
ATOM 4575 C CA . TYR B 1 206 ? -23.282 -7.760 -10.897 1.00 19.19 206 TYR B CA 1
ATOM 4576 C C . TYR B 1 206 ? -22.484 -8.331 -12.069 1.00 18.90 206 TYR B C 1
ATOM 4577 O O . TYR B 1 206 ? -22.478 -7.751 -13.153 1.00 18.34 206 TYR B O 1
ATOM 4586 N N . ASN B 1 207 ? -21.807 -9.451 -11.825 1.00 20.34 207 ASN B N 1
ATOM 4587 C CA . ASN B 1 207 ? -21.256 -10.317 -12.890 1.00 20.31 207 ASN B CA 1
ATOM 4588 C C . ASN B 1 207 ? -22.248 -11.456 -13.095 1.00 21.58 207 ASN B C 1
ATOM 4589 O O . ASN B 1 207 ? -22.298 -12.372 -12.284 1.00 20.41 207 ASN B O 1
ATOM 4594 N N . PRO B 1 208 ? -23.082 -11.416 -14.156 1.00 24.00 208 PRO B N 1
ATOM 4595 C CA . PRO B 1 208 ? -24.046 -12.485 -14.409 1.00 24.60 208 PRO B CA 1
ATOM 4596 C C . PRO B 1 208 ? -23.393 -13.758 -14.975 1.00 25.90 208 PRO B C 1
ATOM 4597 O O . PRO B 1 208 ? -24.074 -14.770 -15.021 1.00 26.91 208 PRO B O 1
ATOM 4601 N N . LEU B 1 209 ? -22.116 -13.693 -15.379 1.00 25.47 209 LEU B N 1
ATOM 4602 C CA . LEU B 1 209 ? -21.442 -14.758 -16.171 1.00 25.58 209 LEU B CA 1
ATOM 4603 C C . LEU B 1 209 ? -20.442 -15.561 -15.331 1.00 25.68 209 LEU B C 1
ATOM 4604 O O . LEU B 1 209 ? -19.977 -16.601 -15.844 1.00 24.01 209 LEU B O 1
ATOM 4609 N N . GLU B 1 210 ? -20.075 -15.102 -14.131 1.00 24.62 210 GLU B N 1
ATOM 4610 C CA . GLU B 1 210 ? -19.013 -15.748 -13.314 1.00 25.44 210 GLU B CA 1
ATOM 4611 C C . GLU B 1 210 ? -19.283 -15.552 -11.823 1.00 24.48 210 GLU B C 1
ATOM 4612 O O . GLU B 1 210 ? -20.092 -14.666 -11.460 1.00 25.70 210 GLU B O 1
ATOM 4618 N N . TYR B 1 211 ? -18.594 -16.336 -10.994 1.00 22.89 211 TYR B N 1
ATOM 4619 C CA . TYR B 1 211 ? -18.649 -16.237 -9.515 1.00 22.72 211 TYR B CA 1
ATOM 4620 C C . TYR B 1 211 ? -17.461 -15.408 -9.010 1.00 20.83 211 TYR B C 1
ATOM 4621 O O . TYR B 1 211 ? -17.108 -15.548 -7.834 1.00 19.89 211 TYR B O 1
ATOM 4630 N N . VAL B 1 212 ? -16.873 -14.578 -9.875 1.00 20.36 212 VAL B N 1
ATOM 4631 C CA . VAL B 1 212 ? -15.795 -13.605 -9.518 1.00 19.47 212 VAL B CA 1
ATOM 4632 C C . VAL B 1 212 ? -16.150 -12.243 -10.127 1.00 18.75 212 VAL B C 1
ATOM 4633 O O . VAL B 1 212 ? -17.126 -12.168 -10.896 1.00 18.00 212 VAL B O 1
ATOM 4637 N N . ALA B 1 213 ? -15.378 -11.203 -9.800 1.00 18.54 213 ALA B N 1
ATOM 4638 C CA . ALA B 1 213 ? -15.593 -9.817 -10.275 1.00 18.49 213 ALA B CA 1
ATOM 4639 C C . ALA B 1 213 ? -15.325 -9.751 -11.778 1.00 18.30 213 ALA B C 1
ATOM 4640 O O . ALA B 1 213 ? -14.414 -10.459 -12.252 1.00 19.02 213 ALA B O 1
ATOM 4642 N N . GLY B 1 214 ? -16.117 -8.954 -12.496 1.00 18.67 214 GLY B N 1
ATOM 4643 C CA . GLY B 1 214 ? -15.970 -8.739 -13.946 1.00 19.16 214 GLY B CA 1
ATOM 4644 C C . GLY B 1 214 ? -17.308 -8.489 -14.614 1.00 19.50 214 GLY B C 1
ATOM 4645 O O . GLY B 1 214 ? -18.351 -8.595 -13.928 1.00 20.07 214 GLY B O 1
ATOM 4646 N N . ASN B 1 215 ? -17.271 -8.128 -15.897 1.00 19.85 215 ASN B N 1
ATOM 4647 C CA . ASN B 1 215 ? -18.462 -8.007 -16.774 1.00 20.47 215 ASN B CA 1
ATOM 4648 C C . ASN B 1 215 ? -19.550 -7.210 -16.043 1.00 20.54 215 ASN B C 1
ATOM 4649 O O . ASN B 1 215 ? -20.704 -7.661 -16.050 1.00 19.51 215 ASN B O 1
ATOM 4654 N N . GLN B 1 216 ? -19.217 -6.081 -15.409 1.00 19.73 216 GLN B N 1
ATOM 4655 C CA . GLN B 1 216 ? -20.156 -5.462 -14.436 1.00 20.10 216 GLN B CA 1
ATOM 4656 C C . GLN B 1 216 ? -21.391 -4.893 -15.149 1.00 19.31 216 GLN B C 1
ATOM 4657 O O . GLN B 1 216 ? -21.248 -4.138 -16.133 1.00 17.56 216 GLN B O 1
ATOM 4663 N N . HIS B 1 217 ? -22.557 -5.279 -14.627 1.00 18.82 217 HIS B N 1
ATOM 4664 C CA . HIS B 1 217 ? -23.902 -4.730 -14.930 1.00 19.50 217 HIS B CA 1
ATOM 4665 C C . HIS B 1 217 ? -24.495 -4.197 -13.623 1.00 18.22 217 HIS B C 1
ATOM 4666 O O . HIS B 1 217 ? -23.965 -4.534 -12.546 1.00 19.07 217 HIS B O 1
ATOM 4673 N N . TRP B 1 218 ? -25.582 -3.436 -13.697 1.00 17.83 218 TRP B N 1
ATOM 4674 C CA . TRP B 1 218 ? -26.435 -3.157 -12.522 1.00 17.13 218 TRP B CA 1
ATOM 4675 C C . TRP B 1 218 ? -27.553 -4.203 -12.482 1.00 17.89 218 TRP B C 1
ATOM 4676 O O . TRP B 1 218 ? -28.489 -4.101 -13.317 1.00 18.07 218 TRP B O 1
ATOM 4687 N N . GLY B 1 219 ? -27.469 -5.136 -11.535 1.00 17.92 219 GLY B N 1
ATOM 4688 C CA . GLY B 1 219 ? -28.616 -5.954 -11.098 1.00 19.22 219 GLY B CA 1
ATOM 4689 C C . GLY B 1 219 ? -29.627 -5.093 -10.359 1.00 19.65 219 GLY B C 1
ATOM 4690 O O . GLY B 1 219 ? -29.266 -3.965 -9.961 1.00 19.93 219 GLY B O 1
ATOM 4691 N N . HIS B 1 220 ? -30.854 -5.586 -10.185 1.00 19.27 220 HIS B N 1
ATOM 4692 C CA . HIS B 1 220 ? -31.991 -4.814 -9.619 1.00 19.68 220 HIS B CA 1
ATOM 4693 C C . HIS B 1 220 ? -32.873 -5.733 -8.767 1.00 19.97 220 HIS B C 1
ATOM 4694 O O . HIS B 1 220 ? -33.210 -6.829 -9.239 1.00 19.85 220 HIS B O 1
ATOM 4701 N N . ALA B 1 221 ? -33.216 -5.291 -7.556 1.00 19.95 221 ALA B N 1
ATOM 4702 C CA . ALA B 1 221 ? -34.218 -5.927 -6.671 1.00 20.68 221 ALA B CA 1
ATOM 4703 C C . ALA B 1 221 ? -35.051 -4.827 -6.009 1.00 21.83 221 ALA B C 1
ATOM 4704 O O . ALA B 1 221 ? -34.522 -3.707 -5.826 1.00 20.46 221 ALA B O 1
ATOM 4706 N N . THR B 1 222 ? -36.321 -5.120 -5.715 1.00 22.13 222 THR B N 1
ATOM 4707 C CA . THR B 1 222 ? -37.276 -4.160 -5.109 1.00 22.51 222 THR B CA 1
ATOM 4708 C C . THR B 1 222 ? -37.836 -4.758 -3.820 1.00 23.72 222 THR B C 1
ATOM 4709 O O . THR B 1 222 ? -37.905 -6.005 -3.704 1.00 22.61 222 THR B O 1
ATOM 4713 N N . SER B 1 223 ? -38.216 -3.882 -2.897 1.00 24.27 223 SER B N 1
ATOM 4714 C CA . SER B 1 223 ? -38.821 -4.224 -1.591 1.00 26.90 223 SER B CA 1
ATOM 4715 C C . SER B 1 223 ? -39.580 -3.001 -1.085 1.00 27.75 223 SER B C 1
ATOM 4716 O O . SER B 1 223 ? -39.183 -1.880 -1.439 1.00 26.42 223 SER B O 1
ATOM 4719 N N A ASP B 1 224 ? -40.633 -3.207 -0.287 0.50 28.58 224 ASP B N 1
ATOM 4720 N N B ASP B 1 224 ? -40.629 -3.216 -0.286 0.50 28.05 224 ASP B N 1
ATOM 4721 C CA A ASP B 1 224 ? -41.364 -2.106 0.398 0.50 29.20 224 ASP B CA 1
ATOM 4722 C CA B ASP B 1 224 ? -41.382 -2.129 0.397 0.50 28.37 224 ASP B CA 1
ATOM 4723 C C A ASP B 1 224 ? -40.888 -1.998 1.851 0.50 28.20 224 ASP B C 1
ATOM 4724 C C B ASP B 1 224 ? -40.898 -2.007 1.848 0.50 27.71 224 ASP B C 1
ATOM 4725 O O A ASP B 1 224 ? -41.253 -1.002 2.505 0.50 27.88 224 ASP B O 1
ATOM 4726 O O B ASP B 1 224 ? -41.265 -1.008 2.495 0.50 27.41 224 ASP B O 1
ATOM 4735 N N . ASP B 1 225 ? -40.084 -2.957 2.331 1.00 26.99 225 ASP B N 1
ATOM 4736 C CA . ASP B 1 225 ? -39.647 -3.010 3.755 1.00 26.62 225 ASP B CA 1
ATOM 4737 C C . ASP B 1 225 ? -38.142 -3.297 3.917 1.00 25.16 225 ASP B C 1
ATOM 4738 O O . ASP B 1 225 ? -37.710 -3.426 5.082 1.00 24.31 225 ASP B O 1
ATOM 4743 N N . LEU B 1 226 ? -37.380 -3.413 2.820 1.00 24.48 226 LEU B N 1
ATOM 4744 C CA . LEU B 1 226 ? -35.901 -3.626 2.802 1.00 23.81 226 LEU B CA 1
ATOM 4745 C C . LEU B 1 226 ? -35.541 -5.024 3.332 1.00 23.75 226 LEU B C 1
ATOM 4746 O O . LEU B 1 226 ? -34.354 -5.253 3.630 1.00 22.47 226 LEU B O 1
ATOM 4751 N N . TYR B 1 227 ? -36.502 -5.952 3.392 1.00 23.63 227 TYR B N 1
ATOM 4752 C CA . TYR B 1 227 ? -36.246 -7.362 3.800 1.00 23.18 227 TYR B CA 1
ATOM 4753 C C . TYR B 1 227 ? -36.853 -8.335 2.785 1.00 23.78 227 TYR B C 1
ATOM 4754 O O . TYR B 1 227 ? -36.156 -9.310 2.404 1.00 24.48 227 TYR B O 1
ATOM 4763 N N . HIS B 1 228 ? -38.093 -8.102 2.348 1.00 24.24 228 HIS B N 1
ATOM 4764 C CA . HIS B 1 228 ? -38.766 -8.957 1.335 1.00 24.85 228 HIS B CA 1
ATOM 4765 C C . HIS B 1 228 ? -38.415 -8.447 -0.061 1.00 23.77 228 HIS B C 1
ATOM 4766 O O . HIS B 1 228 ? -39.118 -7.549 -0.560 1.00 27.42 228 HIS B O 1
ATOM 4773 N N . TRP B 1 229 ? -37.375 -9.023 -0.664 1.00 24.35 229 TRP B N 1
ATOM 4774 C CA . TRP B 1 229 ? -36.837 -8.598 -1.983 1.00 24.12 229 TRP B CA 1
ATOM 4775 C C . TRP B 1 229 ? -37.494 -9.398 -3.099 1.00 23.94 229 TRP B C 1
ATOM 4776 O O . TRP B 1 229 ? -37.652 -10.627 -2.941 1.00 23.89 229 TRP B O 1
ATOM 4787 N N . THR B 1 230 ? -37.835 -8.713 -4.187 1.00 23.58 230 THR B N 1
ATOM 4788 C CA . THR B 1 230 ? -38.205 -9.335 -5.477 1.00 25.69 230 THR B CA 1
ATOM 4789 C C . THR B 1 230 ? -37.108 -9.016 -6.492 1.00 25.10 230 THR B C 1
ATOM 4790 O O . THR B 1 230 ? -36.834 -7.817 -6.708 1.00 24.16 230 THR B O 1
ATOM 4794 N N . ASN B 1 231 ? -36.516 -10.057 -7.080 1.00 24.24 231 ASN B N 1
ATOM 4795 C CA . ASN B 1 231 ? -35.504 -9.934 -8.160 1.00 24.67 231 ASN B CA 1
ATOM 4796 C C . ASN B 1 231 ? -36.180 -9.370 -9.409 1.00 24.78 231 ASN B C 1
ATOM 4797 O O . ASN B 1 231 ? -37.333 -9.767 -9.708 1.00 23.74 231 ASN B O 1
ATOM 4802 N N . GLN B 1 232 ? -35.489 -8.456 -10.087 1.00 22.90 232 GLN B N 1
ATOM 4803 C CA . GLN B 1 232 ? -35.969 -7.795 -11.325 1.00 23.13 232 GLN B CA 1
ATOM 4804 C C . GLN B 1 232 ? -35.003 -8.133 -12.454 1.00 21.90 232 GLN B C 1
ATOM 4805 O O . GLN B 1 232 ? -33.925 -8.660 -12.198 1.00 22.57 232 GLN B O 1
ATOM 4811 N N . PRO B 1 233 ? -35.366 -7.856 -13.726 1.00 22.59 233 PRO B N 1
ATOM 4812 C CA . PRO B 1 233 ? -34.418 -7.949 -14.835 1.00 23.12 233 PRO B CA 1
ATOM 4813 C C . PRO B 1 233 ? -33.234 -6.998 -14.602 1.00 22.95 233 PRO B C 1
ATOM 4814 O O . PRO B 1 233 ? -33.391 -6.041 -13.866 1.00 22.86 233 PRO B O 1
ATOM 4818 N N . ILE B 1 234 ? -32.083 -7.304 -15.195 1.00 22.85 234 ILE B N 1
ATOM 4819 C CA . ILE B 1 234 ? -30.870 -6.438 -15.123 1.00 22.90 234 ILE B CA 1
ATOM 4820 C C . ILE B 1 234 ? -31.278 -5.049 -15.632 1.00 22.74 234 ILE B C 1
ATOM 4821 O O . ILE B 1 234 ? -32.019 -4.979 -16.640 1.00 21.30 234 ILE B O 1
ATOM 4826 N N . ALA B 1 235 ? -30.850 -3.987 -14.940 1.00 21.47 235 ALA B N 1
ATOM 4827 C CA . ALA B 1 235 ? -31.340 -2.602 -15.136 1.00 22.28 235 ALA B CA 1
ATOM 4828 C C . ALA B 1 235 ? -30.433 -1.819 -16.089 1.00 21.89 235 ALA B C 1
ATOM 4829 O O . ALA B 1 235 ? -30.973 -1.054 -16.901 1.00 22.62 235 ALA B O 1
ATOM 4831 N N . ILE B 1 236 ? -29.111 -1.968 -15.976 1.00 21.74 236 ILE B N 1
ATOM 4832 C CA . ILE B 1 236 ? -28.131 -1.231 -16.824 1.00 21.38 236 ILE B CA 1
ATOM 4833 C C . ILE B 1 236 ? -27.096 -2.228 -17.343 1.00 22.13 236 ILE B C 1
ATOM 4834 O O . ILE B 1 236 ? -26.516 -2.977 -16.526 1.00 19.98 236 ILE B O 1
ATOM 4839 N N . PHE B 1 237 ? -26.901 -2.202 -18.662 1.00 22.82 237 PHE B N 1
ATOM 4840 C CA . PHE B 1 237 ? -25.969 -3.051 -19.436 1.00 24.95 237 PHE B CA 1
ATOM 4841 C C . PHE B 1 237 ? -24.842 -2.180 -19.980 1.00 25.73 237 PHE B C 1
ATOM 4842 O O . PHE B 1 237 ? -25.069 -1.035 -20.368 1.00 25.50 237 PHE B O 1
ATOM 4850 N N . PRO B 1 238 ? -23.606 -2.709 -20.066 1.00 26.75 238 PRO B N 1
ATOM 4851 C CA . PRO B 1 238 ? -22.541 -2.029 -20.793 1.00 29.27 238 PRO B CA 1
ATOM 4852 C C . PRO B 1 238 ? -22.917 -2.036 -22.272 1.00 31.17 238 PRO B C 1
ATOM 4853 O O . PRO B 1 238 ? -23.612 -2.942 -22.729 1.00 31.00 238 PRO B O 1
ATOM 4857 N N . PRO B 1 239 ? -22.487 -1.026 -23.055 1.00 33.37 239 PRO B N 1
ATOM 4858 C CA . PRO B 1 239 ? -22.865 -0.935 -24.467 1.00 34.15 239 PRO B CA 1
ATOM 4859 C C . PRO B 1 239 ? -22.205 -1.986 -25.376 1.00 34.59 239 PRO B C 1
ATOM 4860 O O . PRO B 1 239 ? -22.671 -2.139 -26.491 1.00 34.09 239 PRO B O 1
ATOM 4864 N N . ASN B 1 240 ? -21.167 -2.683 -24.897 1.00 33.79 240 ASN B N 1
ATOM 4865 C CA . ASN B 1 240 ? -20.412 -3.703 -25.678 1.00 34.65 240 ASN B CA 1
ATOM 4866 C C . ASN B 1 240 ? -19.667 -4.640 -24.718 1.00 34.63 240 ASN B C 1
ATOM 4867 O O . ASN B 1 240 ? -19.828 -4.489 -23.493 1.00 33.04 240 ASN B O 1
ATOM 4872 N N . SER B 1 241 ? -18.860 -5.554 -25.266 1.00 33.72 241 SER B N 1
ATOM 4873 C CA . SER B 1 241 ? -18.204 -6.667 -24.533 1.00 34.23 241 SER B CA 1
ATOM 4874 C C . SER B 1 241 ? -16.879 -6.220 -23.905 1.00 32.92 241 SER B C 1
ATOM 4875 O O . SER B 1 241 ? -16.292 -7.045 -23.178 1.00 34.26 241 SER B O 1
ATOM 4878 N N . THR B 1 242 ? -16.418 -4.994 -24.183 1.00 31.47 242 THR B N 1
ATOM 4879 C CA . THR B 1 242 ? -15.111 -4.454 -23.713 1.00 32.70 242 THR B CA 1
ATOM 4880 C C . THR B 1 242 ? -15.323 -3.267 -22.764 1.00 31.32 242 THR B C 1
ATOM 4881 O O . THR B 1 242 ? -14.385 -2.461 -22.631 1.00 34.94 242 THR B O 1
ATOM 4885 N N . SER B 1 243 ? -16.489 -3.163 -22.119 1.00 28.42 243 SER B N 1
ATOM 4886 C CA . SER B 1 243 ? -16.811 -2.075 -21.155 1.00 25.40 243 SER B CA 1
ATOM 4887 C C . SER B 1 243 ? -17.658 -2.639 -20.017 1.00 23.58 243 SER B C 1
ATOM 4888 O O . SER B 1 243 ? -18.239 -3.726 -20.193 1.00 21.59 243 SER B O 1
ATOM 4891 N N . GLN B 1 244 ? -17.686 -1.945 -18.877 1.00 21.27 244 GLN B N 1
ATOM 4892 C CA . GLN B 1 244 ? -18.373 -2.409 -17.651 1.00 21.33 244 GLN B CA 1
ATOM 4893 C C . GLN B 1 244 ? -19.091 -1.224 -17.005 1.00 20.13 244 GLN B C 1
ATOM 4894 O O . GLN B 1 244 ? -18.560 -0.095 -17.059 1.00 20.06 244 GLN B O 1
ATOM 4900 N N . VAL B 1 245 ? -20.273 -1.488 -16.451 1.00 19.10 245 VAL B N 1
ATOM 4901 C CA . VAL B 1 245 ? -21.086 -0.495 -15.697 1.00 18.95 245 VAL B CA 1
ATOM 4902 C C . VAL B 1 245 ? -20.655 -0.580 -14.229 1.00 18.06 245 VAL B C 1
ATOM 4903 O O . VAL B 1 245 ? -21.109 -1.496 -13.512 1.00 17.50 245 VAL B O 1
ATOM 4907 N N . PHE B 1 246 ? -19.779 0.338 -13.816 1.00 16.66 246 PHE B N 1
ATOM 4908 C CA . PHE B 1 246 ? -19.231 0.435 -12.442 1.00 16.58 246 PHE B CA 1
ATOM 4909 C C . PHE B 1 246 ? -20.252 1.162 -11.562 1.00 16.19 246 PHE B C 1
ATOM 4910 O O . PHE B 1 246 ? -21.393 1.399 -12.006 1.00 15.77 246 PHE B O 1
ATOM 4918 N N . SER B 1 247 ? -19.871 1.477 -10.328 1.00 15.50 247 SER B N 1
ATOM 4919 C CA . SER B 1 247 ? -20.805 1.961 -9.284 1.00 15.70 247 SER B CA 1
ATOM 4920 C C . SER B 1 247 ? -21.355 3.342 -9.639 1.00 15.42 247 SER B C 1
ATOM 4921 O O . SER B 1 247 ? -20.779 4.056 -10.511 1.00 14.72 247 SER B O 1
ATOM 4924 N N . GLY B 1 248 ? -22.481 3.668 -9.010 1.00 15.86 248 GLY B N 1
ATOM 4925 C CA . GLY B 1 248 ? -23.140 4.969 -9.144 1.00 15.76 248 GLY B CA 1
ATOM 4926 C C . GLY B 1 248 ? -24.400 5.027 -8.314 1.00 16.01 248 GLY B C 1
ATOM 4927 O O . GLY B 1 248 ? -24.630 4.111 -7.482 1.00 15.70 248 GLY B O 1
ATOM 4928 N N . SER B 1 249 ? -25.193 6.062 -8.555 1.00 14.88 249 SER B N 1
ATOM 4929 C CA . SER B 1 249 ? -26.320 6.469 -7.695 1.00 15.78 249 SER B CA 1
ATOM 4930 C C . SER B 1 249 ? -27.519 6.765 -8.587 1.00 15.65 249 SER B C 1
ATOM 4931 O O . SER B 1 249 ? -27.364 6.749 -9.826 1.00 16.22 249 SER B O 1
ATOM 4934 N N . ALA B 1 250 ? -28.673 7.004 -7.974 1.00 16.95 250 ALA B N 1
ATOM 4935 C CA . ALA B 1 250 ? -29.907 7.359 -8.698 1.00 17.31 250 ALA B CA 1
ATOM 4936 C C . ALA B 1 250 ? -30.665 8.410 -7.900 1.00 17.74 250 ALA B C 1
ATOM 4937 O O . ALA B 1 250 ? -30.584 8.413 -6.659 1.00 17.90 250 ALA B O 1
ATOM 4939 N N . VAL B 1 251 ? -31.345 9.293 -8.615 1.00 18.12 251 VAL B N 1
ATOM 4940 C CA . VAL B 1 251 ? -32.155 10.375 -8.003 1.00 19.19 251 VAL B CA 1
ATOM 4941 C C . VAL B 1 251 ? -33.487 10.439 -8.747 1.00 19.74 251 VAL B C 1
ATOM 4942 O O . VAL B 1 251 ? -33.515 10.129 -9.961 1.00 18.67 251 VAL B O 1
ATOM 4946 N N . LEU B 1 252 ? -34.542 10.820 -8.030 1.00 20.58 252 LEU B N 1
ATOM 4947 C CA . LEU B 1 252 ? -35.836 11.204 -8.643 1.00 21.32 252 LEU B CA 1
ATOM 4948 C C . LEU B 1 252 ? -35.668 12.621 -9.197 1.00 21.10 252 LEU B C 1
ATOM 4949 O O . LEU B 1 252 ? -35.018 13.437 -8.528 1.00 20.26 252 LEU B O 1
ATOM 4954 N N . ASP B 1 253 ? -36.209 12.886 -10.386 1.00 21.21 253 ASP B N 1
ATOM 4955 C CA . ASP B 1 253 ? -36.194 14.222 -11.037 1.00 21.37 253 ASP B CA 1
ATOM 4956 C C . ASP B 1 253 ? -37.636 14.675 -11.277 1.00 22.21 253 ASP B C 1
ATOM 4957 O O . ASP B 1 253 ? -38.061 14.858 -12.418 1.00 21.64 253 ASP B O 1
ATOM 4962 N N . PRO B 1 254 ? -38.433 14.894 -10.209 1.00 23.59 254 PRO B N 1
ATOM 4963 C CA . PRO B 1 254 ? -39.859 15.192 -10.357 1.00 24.58 254 PRO B CA 1
ATOM 4964 C C . PRO B 1 254 ? -40.157 16.489 -11.122 1.00 26.50 254 PRO B C 1
ATOM 4965 O O . PRO B 1 254 ? -41.223 16.581 -11.721 1.00 26.52 254 PRO B O 1
ATOM 4969 N N . ASN B 1 255 ? -39.220 17.443 -11.106 1.00 27.35 255 ASN B N 1
ATOM 4970 C CA . ASN B 1 255 ? -39.401 18.792 -11.708 1.00 28.24 255 ASN B CA 1
ATOM 4971 C C . ASN B 1 255 ? -38.752 18.836 -13.095 1.00 25.34 255 ASN B C 1
ATOM 4972 O O . ASN B 1 255 ? -38.713 19.929 -13.676 1.00 25.71 255 ASN B O 1
ATOM 4977 N N . ASN B 1 256 ? -38.296 17.688 -13.611 1.00 23.56 256 ASN B N 1
ATOM 4978 C CA . ASN B 1 256 ? -37.749 17.527 -14.987 1.00 22.18 256 ASN B CA 1
ATOM 4979 C C . ASN B 1 256 ? -36.627 18.544 -15.243 1.00 21.62 256 ASN B C 1
ATOM 4980 O O . ASN B 1 256 ? -36.597 19.151 -16.332 1.00 21.25 256 ASN B O 1
ATOM 4985 N N . THR B 1 257 ? -35.704 18.703 -14.295 1.00 21.80 257 THR B N 1
ATOM 4986 C CA . THR B 1 257 ? -34.483 19.532 -14.477 1.00 21.52 257 THR B CA 1
ATOM 4987 C C . THR B 1 257 ? -33.650 18.951 -15.626 1.00 21.62 257 THR B C 1
ATOM 4988 O O . THR B 1 257 ? -32.973 19.728 -16.317 1.00 21.95 257 THR B O 1
ATOM 4992 N N . SER B 1 258 ? -33.696 17.632 -15.831 1.00 21.70 258 SER B N 1
ATOM 4993 C CA . SER B 1 258 ? -32.871 16.915 -16.835 1.00 23.07 258 SER B CA 1
ATOM 4994 C C . SER B 1 258 ? -33.397 17.137 -18.261 1.00 24.18 258 SER B C 1
ATOM 4995 O O . SER B 1 258 ? -32.605 16.954 -19.218 1.00 23.84 258 SER B O 1
ATOM 4998 N N . GLY B 1 259 ? -34.689 17.450 -18.408 1.00 24.68 259 GLY B N 1
ATOM 4999 C CA . GLY B 1 259 ? -35.374 17.508 -19.716 1.00 24.26 259 GLY B CA 1
ATOM 5000 C C . GLY B 1 259 ? -35.732 16.125 -20.250 1.00 24.55 259 GLY B C 1
ATOM 5001 O O . GLY B 1 259 ? -36.222 16.045 -21.402 1.00 24.86 259 GLY B O 1
ATOM 5002 N N . PHE B 1 260 ? -35.498 15.057 -19.481 1.00 23.37 260 PHE B N 1
ATOM 5003 C CA . PHE B 1 260 ? -35.767 13.664 -19.927 1.00 23.40 260 PHE B CA 1
ATOM 5004 C C . PHE B 1 260 ? -37.249 13.311 -19.769 1.00 23.32 260 PHE B C 1
ATOM 5005 O O . PHE B 1 260 ? -37.655 12.285 -20.346 1.00 24.34 260 PHE B O 1
ATOM 5013 N N . PHE B 1 261 ? -38.013 14.107 -19.013 1.00 22.36 261 PHE B N 1
ATOM 5014 C CA . PHE B 1 261 ? -39.322 13.713 -18.434 1.00 22.08 261 PHE B CA 1
ATOM 5015 C C . PHE B 1 261 ? -40.379 14.771 -18.728 1.00 23.12 261 PHE B C 1
ATOM 5016 O O . PHE B 1 261 ? -40.998 15.297 -17.806 1.00 23.11 261 PHE B O 1
ATOM 5024 N N . PRO B 1 262 ? -40.639 15.095 -20.015 1.00 24.48 262 PRO B N 1
ATOM 5025 C CA . PRO B 1 262 ? -41.685 16.062 -20.356 1.00 26.91 262 PRO B CA 1
ATOM 5026 C C . PRO B 1 262 ? -43.096 15.629 -19.923 1.00 27.91 262 PRO B C 1
ATOM 5027 O O . PRO B 1 262 ? -43.912 16.506 -19.700 1.00 27.78 262 PRO B O 1
ATOM 5031 N N . ASN B 1 263 ? -43.351 14.322 -19.762 1.00 29.09 263 ASN B N 1
ATOM 5032 C CA . ASN B 1 263 ? -44.724 13.782 -19.552 1.00 29.73 263 ASN B CA 1
ATOM 5033 C C . ASN B 1 263 ? -44.841 12.964 -18.258 1.00 30.26 263 ASN B C 1
ATOM 5034 O O . ASN B 1 263 ? -45.888 12.305 -18.095 1.00 31.39 263 ASN B O 1
ATOM 5039 N N . THR B 1 264 ? -43.866 13.024 -17.340 1.00 27.48 264 THR B N 1
ATOM 5040 C CA . THR B 1 264 ? -43.956 12.324 -16.029 1.00 26.96 264 THR B CA 1
ATOM 5041 C C . THR B 1 264 ? -43.226 13.115 -14.941 1.00 26.96 264 THR B C 1
ATOM 5042 O O . THR B 1 264 ? -42.224 13.793 -15.252 1.00 27.83 264 THR B O 1
ATOM 5046 N N . THR B 1 265 ? -43.706 12.992 -13.704 1.00 27.96 265 THR B N 1
ATOM 5047 C CA . THR B 1 265 ? -43.064 13.542 -12.486 1.00 27.83 265 THR B CA 1
ATOM 5048 C C . THR B 1 265 ? -42.392 12.402 -11.708 1.00 26.33 265 THR B C 1
ATOM 5049 O O . THR B 1 265 ? -41.908 12.663 -10.602 1.00 25.11 265 THR B O 1
ATOM 5053 N N . ASP B 1 266 ? -42.360 11.187 -12.267 1.00 26.16 266 ASP B N 1
ATOM 5054 C CA . ASP B 1 266 ? -41.831 9.976 -11.583 1.00 26.74 266 ASP B CA 1
ATOM 5055 C C . ASP B 1 266 ? -40.501 9.546 -12.218 1.00 24.10 266 ASP B C 1
ATOM 5056 O O . ASP B 1 266 ? -40.060 8.427 -11.917 1.00 25.12 266 ASP B O 1
ATOM 5061 N N . GLY B 1 267 ? -39.873 10.407 -13.028 1.00 22.90 267 GLY B N 1
ATOM 5062 C CA . GLY B 1 267 ? -38.597 10.111 -13.703 1.00 22.31 267 GLY B CA 1
ATOM 5063 C C . GLY B 1 267 ? -37.502 9.785 -12.698 1.00 21.38 267 GLY B C 1
ATOM 5064 O O . GLY B 1 267 ? -37.429 10.475 -11.655 1.00 21.07 267 GLY B O 1
ATOM 5065 N N . VAL B 1 268 ? -36.696 8.761 -12.982 1.00 21.62 268 VAL B N 1
ATOM 5066 C CA . VAL B 1 268 ? -35.458 8.439 -12.206 1.00 20.98 268 VAL B CA 1
ATOM 5067 C C . VAL B 1 268 ? -34.247 8.556 -13.143 1.00 20.28 268 VAL B C 1
ATOM 5068 O O . VAL B 1 268 ? -34.324 8.104 -14.301 1.00 18.82 268 VAL B O 1
ATOM 5072 N N . VAL B 1 269 ? -33.162 9.166 -12.651 1.00 19.32 269 VAL B N 1
ATOM 5073 C CA . VAL B 1 269 ? -31.887 9.306 -13.410 1.00 18.99 269 VAL B CA 1
ATOM 5074 C C . VAL B 1 269 ? -30.806 8.527 -12.663 1.00 17.61 269 VAL B C 1
ATOM 5075 O O . VAL B 1 269 ? -30.610 8.795 -11.471 1.00 16.95 269 VAL B O 1
ATOM 5079 N N . ALA B 1 270 ? -30.154 7.591 -13.351 1.00 18.28 270 ALA B N 1
ATOM 5080 C CA . ALA B 1 270 ? -28.953 6.880 -12.860 1.00 17.83 270 ALA B CA 1
ATOM 5081 C C . ALA B 1 270 ? -27.716 7.636 -13.341 1.00 17.66 270 ALA B C 1
ATOM 5082 O O . ALA B 1 270 ? -27.647 7.997 -14.536 1.00 16.03 270 ALA B O 1
ATOM 5084 N N . VAL B 1 271 ? -26.773 7.859 -12.429 1.00 17.27 271 VAL B N 1
ATOM 5085 C CA . VAL B 1 271 ? -25.444 8.452 -12.729 1.00 17.31 271 VAL B CA 1
ATOM 5086 C C . VAL B 1 271 ? -24.395 7.432 -12.289 1.00 16.60 271 VAL B C 1
ATOM 5087 O O . VAL B 1 271 ? -24.387 7.056 -11.097 1.00 15.54 271 VAL B O 1
ATOM 5091 N N . TYR B 1 272 ? -23.571 6.970 -13.218 1.00 16.21 272 TYR B N 1
ATOM 5092 C CA . TYR B 1 272 ? -22.701 5.795 -12.985 1.00 17.26 272 TYR B CA 1
ATOM 5093 C C . TYR B 1 272 ? -21.405 5.947 -13.769 1.00 16.62 272 TYR B C 1
ATOM 5094 O O . TYR B 1 272 ? -21.334 6.707 -14.754 1.00 16.41 272 TYR B O 1
ATOM 5103 N N . THR B 1 273 ? -20.390 5.221 -13.316 1.00 16.24 273 THR B N 1
ATOM 5104 C CA . THR B 1 273 ? -19.076 5.154 -13.978 1.00 16.33 273 THR B CA 1
ATOM 5105 C C . THR B 1 273 ? -19.156 4.101 -15.072 1.00 16.75 273 THR B C 1
ATOM 5106 O O . THR B 1 273 ? -19.559 2.966 -14.769 1.00 17.02 273 THR B O 1
ATOM 5110 N N . LEU B 1 274 ? -18.787 4.479 -16.286 1.00 17.67 274 LEU B N 1
ATOM 5111 C CA . LEU B 1 274 ? -18.483 3.507 -17.356 1.00 19.28 274 LEU B CA 1
ATOM 5112 C C . LEU B 1 274 ? -16.978 3.273 -17.384 1.00 18.81 274 LEU B C 1
ATOM 5113 O O . LEU B 1 274 ? -16.205 4.236 -17.612 1.00 18.40 274 LEU B O 1
ATOM 5118 N N . ASN B 1 275 ? -16.601 2.015 -17.175 1.00 19.46 275 ASN B N 1
ATOM 5119 C CA . ASN B 1 275 ? -15.196 1.558 -17.195 1.00 19.84 275 ASN B CA 1
ATOM 5120 C C . ASN B 1 275 ? -14.876 0.993 -18.580 1.00 21.27 275 ASN B C 1
ATOM 5121 O O . ASN B 1 275 ? -15.625 0.102 -19.063 1.00 20.45 275 ASN B O 1
ATOM 5126 N N . THR B 1 276 ? -13.813 1.521 -19.183 1.00 22.76 276 THR B N 1
ATOM 5127 C CA . THR B 1 276 ? -13.127 0.972 -20.377 1.00 24.30 276 THR B CA 1
ATOM 5128 C C . THR B 1 276 ? -11.713 0.592 -19.949 1.00 25.49 276 THR B C 1
ATOM 5129 O O . THR B 1 276 ? -11.267 0.969 -18.866 1.00 23.47 276 THR B O 1
ATOM 5133 N N . PRO B 1 277 ? -10.957 -0.183 -20.756 1.00 28.02 277 PRO B N 1
ATOM 5134 C CA . PRO B 1 277 ? -9.583 -0.530 -20.388 1.00 28.81 277 PRO B CA 1
ATOM 5135 C C . PRO B 1 277 ? -8.710 0.697 -20.071 1.00 28.30 277 PRO B C 1
ATOM 5136 O O . PRO B 1 277 ? -7.837 0.570 -19.226 1.00 29.01 277 PRO B O 1
ATOM 5140 N N . THR B 1 278 ? -8.973 1.851 -20.696 1.00 27.37 278 THR B N 1
ATOM 5141 C CA . THR B 1 278 ? -8.090 3.046 -20.588 1.00 27.48 278 THR B CA 1
ATOM 5142 C C . THR B 1 278 ? -8.738 4.191 -19.804 1.00 25.48 278 THR B C 1
ATOM 5143 O O . THR B 1 278 ? -7.965 5.085 -19.413 1.00 24.25 278 THR B O 1
ATOM 5147 N N . LEU B 1 279 ? -10.063 4.195 -19.584 1.00 23.05 279 LEU B N 1
ATOM 5148 C CA . LEU B 1 279 ? -10.766 5.358 -18.974 1.00 22.49 279 LEU B CA 1
ATOM 5149 C C . LEU B 1 279 ? -11.856 4.915 -17.995 1.00 20.49 279 LEU B C 1
ATOM 5150 O O . LEU B 1 279 ? -12.384 3.791 -18.120 1.00 19.18 279 LEU B O 1
ATOM 5155 N N . GLN B 1 280 ? -12.146 5.806 -17.051 1.00 18.69 280 GLN B N 1
ATOM 5156 C CA . GLN B 1 280 ? -13.351 5.805 -16.190 1.00 18.19 280 GLN B CA 1
ATOM 5157 C C . GLN B 1 280 ? -14.021 7.163 -16.384 1.00 17.89 280 GLN B C 1
ATOM 5158 O O . GLN B 1 280 ? -13.372 8.192 -16.108 1.00 18.61 280 GLN B O 1
ATOM 5164 N N . VAL B 1 281 ? -15.250 7.157 -16.883 1.00 17.60 281 VAL B N 1
ATOM 5165 C CA . VAL B 1 281 ? -16.038 8.385 -17.179 1.00 18.12 281 VAL B CA 1
ATOM 5166 C C . VAL B 1 281 ? -17.399 8.254 -16.504 1.00 17.99 281 VAL B C 1
ATOM 5167 O O . VAL B 1 281 ? -17.803 7.115 -16.204 1.00 18.87 281 VAL B O 1
ATOM 5171 N N . GLN B 1 282 ? -18.068 9.380 -16.260 1.00 16.95 282 GLN B N 1
ATOM 5172 C CA . GLN B 1 282 ? -19.422 9.381 -15.660 1.00 17.40 282 GLN B CA 1
ATOM 5173 C C . GLN B 1 282 ? -20.439 9.481 -16.795 1.00 17.66 282 GLN B C 1
ATOM 5174 O O . GLN B 1 282 ? -20.262 10.323 -17.696 1.00 17.77 282 GLN B O 1
ATOM 5180 N N . GLU B 1 283 ? -21.449 8.624 -16.736 1.00 18.68 283 GLU B N 1
ATOM 5181 C CA . GLU B 1 283 ? -22.553 8.566 -17.720 1.00 20.27 283 GLU B CA 1
ATOM 5182 C C . GLU B 1 283 ? -23.884 8.704 -16.989 1.00 19.78 283 GLU B C 1
ATOM 5183 O O . GLU B 1 283 ? -23.934 8.493 -15.764 1.00 18.34 283 GLU B O 1
ATOM 5189 N N . VAL B 1 284 ? -24.925 9.000 -17.760 1.00 20.01 284 VAL B N 1
ATOM 5190 C CA . VAL B 1 284 ? -26.317 9.175 -17.281 1.00 20.62 284 VAL B CA 1
ATOM 5191 C C . VAL B 1 284 ? -27.204 8.227 -18.091 1.00 20.05 284 VAL B C 1
ATOM 5192 O O . VAL B 1 284 ? -26.961 8.066 -19.306 1.00 19.86 284 VAL B O 1
ATOM 5196 N N . ALA B 1 285 ? -28.160 7.592 -17.423 1.00 19.50 285 ALA B N 1
ATOM 5197 C CA . ALA B 1 285 ? -29.291 6.880 -18.056 1.00 19.24 285 ALA B CA 1
ATOM 5198 C C . ALA B 1 285 ? -30.564 7.271 -17.309 1.00 20.02 285 ALA B C 1
ATOM 5199 O O . ALA B 1 285 ? -30.478 7.632 -16.106 1.00 18.92 285 ALA B O 1
ATOM 5201 N N . TYR B 1 286 ? -31.705 7.245 -17.994 1.00 19.92 286 TYR B N 1
ATOM 5202 C CA . TYR B 1 286 ? -32.993 7.688 -17.412 1.00 20.65 286 TYR B CA 1
ATOM 5203 C C . TYR B 1 286 ? -34.058 6.612 -17.642 1.00 19.88 286 TYR B C 1
ATOM 5204 O O . TYR B 1 286 ? -33.977 5.860 -18.641 1.00 18.62 286 TYR B O 1
ATOM 5213 N N . SER B 1 287 ? -35.005 6.541 -16.708 1.00 19.67 287 SER B N 1
ATOM 5214 C CA . SER B 1 287 ? -36.155 5.605 -16.699 1.00 20.13 287 SER B CA 1
ATOM 5215 C C . SER B 1 287 ? -37.439 6.396 -16.464 1.00 21.08 287 SER B C 1
ATOM 5216 O O . SER B 1 287 ? -37.479 7.215 -15.518 1.00 20.19 287 SER B O 1
ATOM 5219 N N . THR B 1 288 ? -38.453 6.126 -17.285 1.00 22.92 288 THR B N 1
ATOM 5220 C CA . THR B 1 288 ? -39.812 6.712 -17.183 1.00 23.53 288 THR B CA 1
ATOM 5221 C C . THR B 1 288 ? -40.777 5.698 -16.556 1.00 24.97 288 THR B C 1
ATOM 5222 O O . THR B 1 288 ? -41.924 6.093 -16.296 1.00 26.30 288 THR B O 1
ATOM 5226 N N . ASP B 1 289 ? -40.335 4.456 -16.306 1.00 25.11 289 ASP B N 1
ATOM 5227 C CA . ASP B 1 289 ? -41.225 3.324 -15.921 1.00 25.40 289 ASP B CA 1
ATOM 5228 C C . ASP B 1 289 ? -41.016 2.924 -14.454 1.00 24.86 289 ASP B C 1
ATOM 5229 O O . ASP B 1 289 ? -41.538 1.858 -14.068 1.00 24.21 289 ASP B O 1
ATOM 5234 N N . GLY B 1 290 ? -40.327 3.754 -13.660 1.00 24.65 290 GLY B N 1
ATOM 5235 C CA . GLY B 1 290 ? -40.114 3.529 -12.216 1.00 24.12 290 GLY B CA 1
ATOM 5236 C C . GLY B 1 290 ? -38.760 2.902 -11.896 1.00 23.17 290 GLY B C 1
ATOM 5237 O O . GLY B 1 290 ? -38.571 2.476 -10.737 1.00 23.66 290 GLY B O 1
ATOM 5238 N N . GLY B 1 291 ? -37.852 2.829 -12.870 1.00 23.02 291 GLY B N 1
ATOM 5239 C CA . GLY B 1 291 ? -36.451 2.413 -12.656 1.00 22.87 291 GLY B CA 1
ATOM 5240 C C . GLY B 1 291 ? -36.193 0.966 -13.040 1.00 23.17 291 GLY B C 1
ATOM 5241 O O . GLY B 1 291 ? -35.231 0.386 -12.502 1.00 22.34 291 GLY B O 1
ATOM 5242 N N . TYR B 1 292 ? -37.004 0.394 -13.938 1.00 21.76 292 TYR B N 1
ATOM 5243 C CA . TYR B 1 292 ? -36.881 -1.020 -14.388 1.00 22.20 292 TYR B CA 1
ATOM 5244 C C . TYR B 1 292 ? -36.125 -1.071 -15.713 1.00 22.45 292 TYR B C 1
ATOM 5245 O O . TYR B 1 292 ? -35.286 -1.971 -15.880 1.00 25.40 292 TYR B O 1
ATOM 5254 N N . ASN B 1 293 ? -36.420 -0.133 -16.614 1.00 23.05 293 ASN B N 1
ATOM 5255 C CA . ASN B 1 293 ? -35.780 -0.009 -17.948 1.00 23.71 293 ASN B CA 1
ATOM 5256 C C . ASN B 1 293 ? -35.178 1.388 -18.074 1.00 22.95 293 ASN B C 1
ATOM 5257 O O . ASN B 1 293 ? -35.885 2.368 -17.769 1.00 22.40 293 ASN B O 1
ATOM 5262 N N . PHE B 1 294 ? -33.920 1.457 -18.505 1.00 22.71 294 PHE B N 1
ATOM 5263 C CA . PHE B 1 294 ? -33.132 2.710 -18.594 1.00 21.95 294 PHE B CA 1
ATOM 5264 C C . PHE B 1 294 ? -32.709 2.945 -20.039 1.00 22.61 294 PHE B C 1
ATOM 5265 O O . PHE B 1 294 ? -32.333 1.978 -20.732 1.00 25.44 294 PHE B O 1
ATOM 5273 N N . THR B 1 295 ? -32.767 4.207 -20.462 1.00 22.93 295 THR B N 1
ATOM 5274 C CA . THR B 1 295 ? -32.268 4.687 -21.770 1.00 23.41 295 THR B CA 1
ATOM 5275 C C . THR B 1 295 ? -31.012 5.506 -21.524 1.00 23.37 295 THR B C 1
ATOM 5276 O O . THR B 1 295 ? -31.040 6.419 -20.703 1.00 21.50 295 THR B O 1
ATOM 5280 N N . PRO B 1 296 ? -29.887 5.204 -22.210 1.00 24.08 296 PRO B N 1
ATOM 5281 C CA . PRO B 1 296 ? -28.682 6.018 -22.083 1.00 24.55 296 PRO B CA 1
ATOM 5282 C C . PRO B 1 296 ? -28.927 7.432 -22.625 1.00 25.63 296 PRO B C 1
ATOM 5283 O O . PRO B 1 296 ? -29.633 7.597 -23.612 1.00 24.59 296 PRO B O 1
ATOM 5287 N N . TYR B 1 297 ? -28.374 8.429 -21.940 1.00 24.75 297 TYR B N 1
ATOM 5288 C CA . TYR B 1 297 ? -28.290 9.823 -22.435 1.00 25.59 297 TYR B CA 1
ATOM 5289 C C . TYR B 1 297 ? -27.553 9.832 -23.780 1.00 26.96 297 TYR B C 1
ATOM 5290 O O . TYR B 1 297 ? -26.482 9.203 -23.893 1.00 25.27 297 TYR B O 1
ATOM 5299 N N . GLU B 1 298 ? -28.121 10.527 -24.771 1.00 29.29 298 GLU B N 1
ATOM 5300 C CA . GLU B 1 298 ? -27.624 10.535 -26.174 1.00 31.81 298 GLU B CA 1
ATOM 5301 C C . GLU B 1 298 ? -26.214 11.147 -26.253 1.00 30.70 298 GLU B C 1
ATOM 5302 O O . GLU B 1 298 ? -25.473 10.739 -27.167 1.00 31.90 298 GLU B O 1
ATOM 5308 N N . ASN B 1 299 ? -25.841 12.064 -25.350 1.00 28.58 299 ASN B N 1
ATOM 5309 C CA . ASN B 1 299 ? -24.523 12.764 -25.400 1.00 27.59 299 ASN B CA 1
ATOM 5310 C C . ASN B 1 299 ? -23.608 12.306 -24.252 1.00 24.57 299 ASN B C 1
ATOM 5311 O O 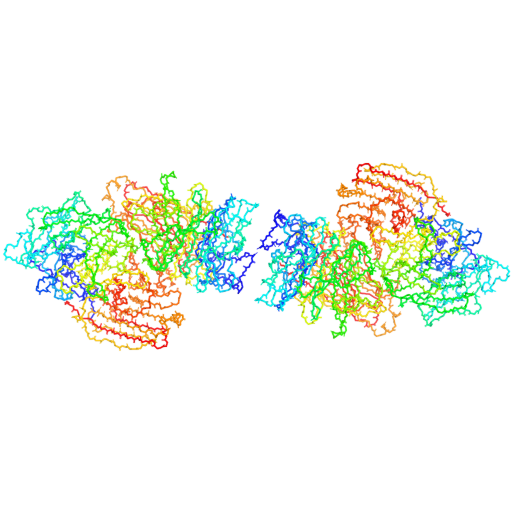. ASN B 1 299 ? -22.774 13.121 -23.797 1.00 23.12 299 ASN B O 1
ATOM 5316 N N . ASN B 1 300 ? -23.707 11.043 -23.825 1.00 22.48 300 ASN B N 1
ATOM 5317 C CA . ASN B 1 300 ? -22.746 10.442 -22.858 1.00 21.39 300 ASN B CA 1
ATOM 5318 C C . ASN B 1 300 ? -21.347 10.447 -23.474 1.00 21.24 300 ASN B C 1
ATOM 5319 O O . ASN B 1 300 ? -21.213 10.295 -24.685 1.00 21.04 300 ASN B O 1
ATOM 5324 N N . PRO B 1 301 ? -20.255 10.571 -22.683 1.00 21.10 301 PRO B N 1
ATOM 5325 C CA . PRO B 1 301 ? -20.330 10.741 -21.229 1.00 20.72 301 PRO B CA 1
ATOM 5326 C C . PRO B 1 301 ? -20.648 12.175 -20.789 1.00 19.68 301 PRO B C 1
ATOM 5327 O O . PRO B 1 301 ? -20.462 13.078 -21.566 1.00 20.52 301 PRO B O 1
ATOM 5331 N N . VAL B 1 302 ? -21.080 12.354 -19.541 1.00 18.70 302 VAL B N 1
ATOM 5332 C CA . VAL B 1 302 ? -21.444 13.692 -18.986 1.00 19.18 302 VAL B CA 1
ATOM 5333 C C . VAL B 1 302 ? -20.246 14.289 -18.237 1.00 19.10 302 VAL B C 1
ATOM 5334 O O . VAL B 1 302 ? -20.258 15.517 -18.009 1.00 20.14 302 VAL B O 1
ATOM 5338 N N . LEU B 1 303 ? -19.254 13.480 -17.862 1.00 18.48 303 LEU B N 1
ATOM 5339 C CA . LEU B 1 303 ? -18.077 13.988 -17.107 1.00 18.07 303 LEU B CA 1
ATOM 5340 C C . LEU B 1 303 ? -16.872 13.068 -17.307 1.00 19.41 303 LEU B C 1
ATOM 5341 O O . LEU B 1 303 ? -16.943 11.874 -16.946 1.00 19.09 303 LEU B O 1
ATOM 5346 N N . SER B 1 304 ? -15.795 13.627 -17.857 1.00 21.28 304 SER B N 1
ATOM 5347 C CA . SER B 1 304 ? -14.475 12.967 -17.971 1.00 22.63 304 SER B CA 1
ATOM 5348 C C . SER B 1 304 ? -13.377 13.964 -17.606 1.00 23.68 304 SER B C 1
ATOM 5349 O O . SER B 1 304 ? -13.563 15.170 -17.856 1.00 25.48 304 SER B O 1
ATOM 5352 N N . VAL B 1 305 ? -12.296 13.473 -17.008 1.00 23.76 305 VAL B N 1
ATOM 5353 C CA . VAL B 1 305 ? -11.078 14.279 -16.714 1.00 23.95 305 VAL B CA 1
ATOM 5354 C C . VAL B 1 305 ? -9.880 13.591 -17.376 1.00 23.34 305 VAL B C 1
ATOM 5355 O O . VAL B 1 305 ? -8.752 13.959 -17.056 1.00 24.41 305 VAL B O 1
ATOM 5359 N N . GLY B 1 306 ? -10.126 12.644 -18.290 1.00 22.54 306 GLY B N 1
ATOM 5360 C CA . GLY B 1 306 ? -9.077 11.853 -18.964 1.00 22.33 306 GLY B CA 1
ATOM 5361 C C . GLY B 1 306 ? -8.330 10.943 -18.003 1.00 22.19 306 GLY B C 1
ATOM 5362 O O . GLY B 1 306 ? -7.100 10.781 -18.170 1.00 21.89 306 GLY B O 1
ATOM 5363 N N . SER B 1 307 ? -9.029 10.372 -17.014 1.00 20.81 307 SER B N 1
ATOM 5364 C CA . SER B 1 307 ? -8.428 9.516 -15.957 1.00 20.68 307 SER B CA 1
ATOM 5365 C C . SER B 1 307 ? -8.966 8.087 -16.059 1.00 20.22 307 SER B C 1
ATOM 5366 O O . SER B 1 307 ? -10.097 7.906 -16.545 1.00 19.02 307 SER B O 1
ATOM 5369 N N . ASN B 1 308 ? -8.168 7.121 -15.598 1.00 19.29 308 ASN B N 1
ATOM 5370 C CA . ASN B 1 308 ? -8.578 5.707 -15.435 1.00 19.88 308 ASN B CA 1
ATOM 5371 C C . ASN B 1 308 ? -8.841 5.411 -13.952 1.00 18.63 308 ASN B C 1
ATOM 5372 O O . ASN B 1 308 ? -9.017 4.224 -13.616 1.00 18.64 308 ASN B O 1
ATOM 5377 N N . GLN B 1 309 ? -8.881 6.442 -13.100 1.00 17.52 309 GLN B N 1
ATOM 5378 C CA . GLN B 1 309 ? -9.150 6.295 -11.642 1.00 17.39 309 GLN B CA 1
ATOM 5379 C C . GLN B 1 309 ? -10.082 7.428 -11.196 1.00 16.52 309 GLN B C 1
ATOM 5380 O O . GLN B 1 309 ? -9.627 8.344 -10.496 1.00 17.04 309 GLN B O 1
ATOM 5386 N N . PHE B 1 310 ? -11.354 7.352 -11.582 1.00 15.67 310 PHE B N 1
ATOM 5387 C CA . PHE B 1 310 ? -12.336 8.460 -11.484 1.00 15.82 310 PHE B CA 1
ATOM 5388 C C . PHE B 1 310 ? -13.730 7.840 -11.481 1.00 15.34 310 PHE B C 1
ATOM 5389 O O . PHE B 1 310 ? -14.224 7.518 -12.565 1.00 15.04 310 PHE B O 1
ATOM 5397 N N . ARG B 1 311 ? -14.310 7.575 -10.309 1.00 14.93 311 ARG B N 1
ATOM 5398 C CA . ARG B 1 311 ? -15.467 6.649 -10.264 1.00 15.03 311 ARG B CA 1
ATOM 5399 C C . ARG B 1 311 ? -16.369 6.862 -9.042 1.00 15.04 311 ARG B C 1
ATOM 5400 O O . ARG B 1 311 ? -15.955 7.516 -8.053 1.00 13.87 311 ARG B O 1
ATOM 5408 N N . ASP B 1 312 ? -17.573 6.298 -9.154 1.00 15.29 312 ASP B N 1
ATOM 5409 C CA . ASP B 1 312 ? -18.554 6.083 -8.058 1.00 15.98 312 ASP B CA 1
ATOM 5410 C C . ASP B 1 312 ? -19.263 7.391 -7.724 1.00 14.86 312 ASP B C 1
ATOM 5411 O O . ASP B 1 312 ? -19.266 7.814 -6.565 1.00 14.29 312 ASP B O 1
ATOM 5416 N N . PRO B 1 313 ? -19.913 8.046 -8.715 1.00 14.40 313 PRO B N 1
ATOM 5417 C CA . PRO B 1 313 ? -20.616 9.301 -8.469 1.00 14.76 313 PRO B CA 1
ATOM 5418 C C . PRO B 1 313 ? -21.866 9.108 -7.597 1.00 16.24 313 PRO B C 1
ATOM 5419 O O . PRO B 1 313 ? -22.711 8.270 -7.910 1.00 15.77 313 PRO B O 1
ATOM 5423 N N . LYS B 1 314 ? -21.949 9.887 -6.522 1.00 16.03 314 LYS B N 1
ATOM 5424 C CA . LYS B 1 314 ? -23.124 9.955 -5.628 1.00 17.07 314 LYS B CA 1
ATOM 5425 C C . LYS B 1 314 ? -23.756 11.334 -5.801 1.00 17.20 314 LYS B C 1
ATOM 5426 O O . LYS B 1 314 ? -23.101 12.342 -5.462 1.00 16.40 314 LYS B O 1
ATOM 5432 N N . VAL B 1 315 ? -24.963 11.366 -6.356 1.00 16.32 315 VAL B N 1
ATOM 5433 C CA . VAL B 1 315 ? -25.641 12.624 -6.763 1.00 16.48 315 VAL B CA 1
ATOM 5434 C C . VAL B 1 315 ? -26.808 12.892 -5.807 1.00 16.36 315 VAL B C 1
ATOM 5435 O O . VAL B 1 315 ? -27.452 11.936 -5.332 1.00 16.46 315 VAL B O 1
ATOM 5439 N N . PHE B 1 316 ? -27.047 14.160 -5.498 1.00 16.19 316 PHE B N 1
ATOM 5440 C CA . PHE B 1 316 ? -28.180 14.589 -4.643 1.00 16.72 316 PHE B CA 1
ATOM 5441 C C . PHE B 1 316 ? -28.500 16.051 -4.929 1.00 17.24 316 PHE B C 1
ATOM 5442 O O . PHE B 1 316 ? -27.651 16.783 -5.471 1.00 16.87 316 PHE B O 1
ATOM 5450 N N . TRP B 1 317 ? -29.719 16.435 -4.577 1.00 18.52 317 TRP B N 1
ATOM 5451 C CA . TRP B 1 317 ? -30.247 17.813 -4.720 1.00 19.85 317 TRP B CA 1
ATOM 5452 C C . TRP B 1 317 ? -29.858 18.629 -3.486 1.00 20.28 317 TRP B C 1
ATOM 5453 O O . TRP B 1 317 ? -30.134 18.159 -2.363 1.00 21.00 317 TRP B O 1
ATOM 5464 N N . TYR B 1 318 ? -29.264 19.808 -3.693 1.00 20.95 318 TYR B N 1
ATOM 5465 C CA . TYR B 1 318 ? -28.984 20.808 -2.629 1.00 21.71 318 TYR B CA 1
ATOM 5466 C C . TYR B 1 318 ? -29.596 22.153 -3.036 1.00 22.50 318 TYR B C 1
ATOM 5467 O O . TYR B 1 318 ? -28.972 22.864 -3.843 1.00 21.06 318 TYR B O 1
ATOM 5476 N N . GLU B 1 319 ? -30.799 22.446 -2.531 1.00 24.58 319 GLU B N 1
ATOM 5477 C CA . GLU B 1 319 ? -31.469 23.780 -2.586 1.00 27.03 319 GLU B CA 1
ATOM 5478 C C . GLU B 1 319 ? -31.875 24.161 -4.019 1.00 27.00 319 GLU B C 1
ATOM 5479 O O . GLU B 1 319 ? -33.086 24.335 -4.244 1.00 29.96 319 GLU B O 1
ATOM 5485 N N . ASP B 1 320 ? -30.924 24.341 -4.939 1.00 27.11 320 ASP B N 1
ATOM 5486 C CA . ASP B 1 320 ? -31.195 24.889 -6.299 1.00 27.45 320 ASP B CA 1
ATOM 5487 C C . ASP B 1 320 ? -30.314 24.220 -7.358 1.00 25.23 320 ASP B C 1
ATOM 5488 O O . ASP B 1 320 ? -30.330 24.673 -8.523 1.00 24.93 320 ASP B O 1
ATOM 5493 N N . HIS B 1 321 ? -29.563 23.182 -6.996 1.00 22.37 321 HIS B N 1
ATOM 5494 C CA . HIS B 1 321 ? -28.654 22.502 -7.946 1.00 20.63 321 HIS B CA 1
ATOM 5495 C C . HIS B 1 321 ? -28.402 21.064 -7.500 1.00 18.68 321 HIS B C 1
ATOM 5496 O O . HIS B 1 321 ? -28.651 20.731 -6.328 1.00 17.89 321 HIS B O 1
ATOM 5503 N N . TRP B 1 322 ? -27.944 20.254 -8.446 1.00 18.15 322 TRP B N 1
ATOM 5504 C CA . TRP B 1 322 ? -27.451 18.879 -8.197 1.00 17.69 322 TRP B CA 1
ATOM 5505 C C . TRP B 1 322 ? -25.998 18.961 -7.738 1.00 17.04 322 TRP B C 1
ATOM 5506 O O . TRP B 1 322 ? -25.252 19.814 -8.246 1.00 17.55 322 TRP B O 1
ATOM 5517 N N . VAL B 1 323 ? -25.628 18.076 -6.826 1.00 16.49 323 VAL B N 1
ATOM 5518 C CA . VAL B 1 323 ? -24.233 17.891 -6.348 1.00 15.94 323 VAL B CA 1
ATOM 5519 C C . VAL B 1 323 ? -23.813 16.462 -6.683 1.00 15.98 323 VAL B C 1
ATOM 5520 O O . VAL B 1 323 ? -24.641 15.534 -6.507 1.00 15.29 323 VAL B O 1
ATOM 5524 N N . MET B 1 324 ? -22.583 16.302 -7.157 1.00 15.70 324 MET B N 1
ATOM 5525 C CA . MET B 1 324 ? -21.946 14.981 -7.359 1.00 16.01 324 MET B CA 1
ATOM 5526 C C . MET B 1 324 ? -20.689 14.909 -6.492 1.00 15.69 324 MET B C 1
ATOM 5527 O O . MET B 1 324 ? -19.818 15.798 -6.623 1.00 15.36 324 MET B O 1
ATOM 5532 N N . ALA B 1 325 ? -20.604 13.895 -5.633 1.00 14.89 325 ALA B N 1
ATOM 5533 C CA . ALA B 1 325 ? -19.347 13.474 -4.983 1.00 14.61 325 ALA B CA 1
ATOM 5534 C C . ALA B 1 325 ? -18.801 12.295 -5.783 1.00 14.52 325 ALA B C 1
ATOM 5535 O O . ALA B 1 325 ? -19.549 11.313 -5.997 1.00 14.19 325 ALA B O 1
ATOM 5537 N N . VAL B 1 326 ? -17.562 12.389 -6.239 1.00 13.80 326 VAL B N 1
ATOM 5538 C CA . VAL B 1 326 ? -16.964 11.332 -7.097 1.00 14.11 326 VAL B CA 1
ATOM 5539 C C . VAL B 1 326 ? -15.502 11.159 -6.683 1.00 14.03 326 VAL B C 1
ATOM 5540 O O . VAL B 1 326 ? -14.880 12.149 -6.267 1.00 14.19 326 VAL B O 1
ATOM 5544 N N . ALA B 1 327 ? -14.984 9.935 -6.755 1.00 13.64 327 ALA B N 1
ATOM 5545 C CA . ALA B 1 327 ? -13.631 9.604 -6.258 1.00 13.89 327 ALA B CA 1
ATOM 5546 C C . ALA B 1 327 ? -12.589 9.706 -7.376 1.00 13.89 327 ALA B C 1
ATOM 5547 O O . ALA B 1 327 ? -12.658 8.901 -8.325 1.00 13.59 327 ALA B O 1
ATOM 5549 N N . ALA B 1 328 ? -11.634 10.636 -7.243 1.00 14.43 328 ALA B N 1
ATOM 5550 C CA . ALA B 1 328 ? -10.304 10.540 -7.888 1.00 14.61 328 ALA B CA 1
ATOM 5551 C C . ALA B 1 328 ? -9.513 9.527 -7.060 1.00 14.95 328 ALA B C 1
ATOM 5552 O O . ALA B 1 328 ? -8.753 9.940 -6.153 1.00 14.29 328 ALA B O 1
ATOM 5554 N N . ALA B 1 329 ? -9.755 8.244 -7.335 1.00 14.58 329 ALA B N 1
ATOM 5555 C CA . ALA B 1 329 ? -9.582 7.133 -6.375 1.00 14.57 329 ALA B CA 1
ATOM 5556 C C . ALA B 1 329 ? -8.123 7.052 -5.917 1.00 14.26 329 ALA B C 1
ATOM 5557 O O . ALA B 1 329 ? -7.898 6.977 -4.702 1.00 14.31 329 ALA B O 1
ATOM 5559 N N . ASN B 1 330 ? -7.166 7.073 -6.848 1.00 14.64 330 ASN B N 1
ATOM 5560 C CA . ASN B 1 330 ? -5.735 6.836 -6.528 1.00 14.71 330 ASN B CA 1
ATOM 5561 C C . ASN B 1 330 ? -5.046 8.155 -6.151 1.00 15.51 330 ASN B C 1
ATOM 5562 O O . ASN B 1 330 ? -3.851 8.100 -5.806 1.00 16.49 330 ASN B O 1
ATOM 5567 N N . ASP B 1 331 ? -5.771 9.275 -6.140 1.00 15.48 331 ASP B N 1
ATOM 5568 C CA . ASP B 1 331 ? -5.249 10.587 -5.674 1.00 16.72 331 ASP B CA 1
ATOM 5569 C C . ASP B 1 331 ? -5.764 10.878 -4.258 1.00 16.04 331 ASP B C 1
ATOM 5570 O O . ASP B 1 331 ? -5.447 11.954 -3.743 1.00 15.87 331 ASP B O 1
ATOM 5575 N N . PHE B 1 332 ? -6.557 9.976 -3.667 1.00 15.09 332 PHE B N 1
ATOM 5576 C CA . PHE B 1 332 ? -7.171 10.127 -2.321 1.00 14.76 332 PHE B CA 1
ATOM 5577 C C . PHE B 1 332 ? -7.908 11.462 -2.249 1.00 14.56 332 PHE B C 1
ATOM 5578 O O . PHE B 1 332 ? -7.715 12.228 -1.282 1.00 13.82 332 PHE B O 1
ATOM 5586 N N . THR B 1 333 ? -8.726 11.726 -3.264 1.00 14.74 333 THR B N 1
ATOM 5587 C CA . THR B 1 333 ? -9.497 12.983 -3.399 1.00 15.19 333 THR B CA 1
ATOM 5588 C C . THR B 1 333 ? -10.943 12.644 -3.750 1.00 14.84 333 THR B C 1
ATOM 5589 O O . THR B 1 333 ? -11.159 11.865 -4.677 1.00 15.08 333 THR B O 1
ATOM 5593 N N . ILE B 1 334 ? -11.883 13.205 -3.002 1.00 14.79 334 ILE B N 1
ATOM 5594 C CA . ILE B 1 334 ? -13.308 13.269 -3.412 1.00 14.60 334 ILE B CA 1
ATOM 5595 C C . ILE B 1 334 ? -13.494 14.624 -4.076 1.00 14.63 334 ILE B C 1
ATOM 5596 O O . ILE B 1 334 ? -13.235 15.648 -3.411 1.00 14.15 334 ILE B O 1
ATOM 5601 N N . GLU B 1 335 ? -13.857 14.600 -5.354 1.00 15.35 335 GLU B N 1
ATOM 5602 C CA . GLU B 1 335 ? -14.175 15.817 -6.135 1.00 16.84 335 GLU B CA 1
ATOM 5603 C C . GLU B 1 335 ? -15.678 16.067 -6.032 1.00 16.43 335 GLU B C 1
ATOM 5604 O O . GLU B 1 335 ? -16.471 15.099 -6.144 1.00 16.06 335 GLU B O 1
ATOM 5610 N N . ILE B 1 336 ? -16.045 17.327 -5.832 1.00 16.48 336 ILE B N 1
ATOM 5611 C CA . ILE B 1 336 ? -17.461 17.782 -5.788 1.00 17.17 336 ILE B CA 1
ATOM 5612 C C . ILE B 1 336 ? -17.717 18.607 -7.048 1.00 16.91 336 ILE B C 1
ATOM 5613 O O . ILE B 1 336 ? -16.926 19.532 -7.327 1.00 15.54 336 ILE B O 1
ATOM 5618 N N . TYR B 1 337 ? -18.760 18.227 -7.789 1.00 16.11 337 TYR B N 1
ATOM 5619 C CA . TYR B 1 337 ? -19.233 18.898 -9.024 1.00 16.35 337 TYR B CA 1
ATOM 5620 C C . TYR B 1 337 ? -20.675 19.351 -8.796 1.00 16.16 337 TYR B C 1
ATOM 5621 O O . TYR B 1 337 ? -21.395 18.736 -7.967 1.00 16.50 337 TYR B O 1
ATOM 5630 N N . THR B 1 338 ? -21.100 20.389 -9.513 1.00 16.25 338 THR B N 1
ATOM 5631 C CA . THR B 1 338 ? -22.498 20.885 -9.465 1.00 16.77 338 THR B CA 1
ATOM 5632 C C . THR B 1 338 ? -23.086 20.871 -10.877 1.00 16.84 338 THR B C 1
ATOM 5633 O O . THR B 1 338 ? -22.323 20.942 -11.856 1.00 16.34 338 THR B O 1
ATOM 5637 N N . SER B 1 339 ? -24.409 20.776 -10.966 1.00 18.67 339 SER B N 1
ATOM 5638 C CA . SER B 1 339 ? -25.146 20.724 -12.252 1.00 19.49 339 SER B CA 1
ATOM 5639 C C . SER B 1 339 ? -26.568 21.228 -12.054 1.00 20.22 339 SER B C 1
ATOM 5640 O O . SER B 1 339 ? -27.223 20.887 -11.072 1.00 18.21 339 SER B O 1
ATOM 5643 N N . PRO B 1 340 ? -27.090 22.050 -12.988 1.00 21.11 340 PRO B N 1
ATOM 5644 C CA . PRO B 1 340 ? -28.507 22.399 -12.963 1.00 22.06 340 PRO B CA 1
ATOM 5645 C C . PRO B 1 340 ? -29.401 21.278 -13.515 1.00 21.83 340 PRO B C 1
ATOM 5646 O O . PRO B 1 340 ? -30.585 21.327 -13.240 1.00 21.96 340 PRO B O 1
ATOM 5650 N N . ASN B 1 341 ? -28.839 20.332 -14.284 1.00 22.31 341 ASN B N 1
ATOM 5651 C CA . ASN B 1 341 ? -29.651 19.431 -15.155 1.00 23.29 341 ASN B CA 1
ATOM 5652 C C . ASN B 1 341 ? -29.117 17.993 -15.253 1.00 21.66 341 ASN B C 1
ATOM 5653 O O . ASN B 1 341 ? -29.682 17.230 -16.069 1.00 21.17 341 ASN B O 1
ATOM 5658 N N . LEU B 1 342 ? -28.101 17.619 -14.468 1.00 20.24 342 LEU B N 1
ATOM 5659 C CA . LEU B 1 342 ? -27.549 16.240 -14.362 1.00 19.62 342 LEU B CA 1
ATOM 5660 C C . LEU B 1 342 ? -26.690 15.853 -15.578 1.00 19.53 342 LEU B C 1
ATOM 5661 O O . LEU B 1 342 ? -26.075 14.775 -15.504 1.00 18.74 342 LEU B O 1
ATOM 5666 N N . THR B 1 343 ? -26.600 16.677 -16.633 1.00 19.47 343 THR B N 1
ATOM 5667 C CA . THR B 1 343 ? -25.795 16.368 -17.847 1.00 20.71 343 THR B CA 1
ATOM 5668 C C . THR B 1 343 ? -24.590 17.314 -17.998 1.00 21.03 343 THR B C 1
ATOM 5669 O O . THR B 1 343 ? -23.582 16.870 -18.594 1.00 21.27 343 THR B O 1
ATOM 5673 N N . SER B 1 344 ? -24.678 18.552 -17.509 1.00 21.16 344 SER B N 1
ATOM 5674 C CA . SER B 1 344 ? -23.579 19.554 -17.537 1.00 21.83 344 SER B CA 1
ATOM 5675 C C . SER B 1 344 ? -23.014 19.732 -16.128 1.00 19.94 344 SER B C 1
ATOM 5676 O O . SER B 1 344 ? -23.717 20.293 -15.276 1.00 21.25 344 SER B O 1
ATOM 5679 N N . TRP B 1 345 ? -21.779 19.281 -15.909 1.00 18.73 345 TRP B N 1
ATOM 5680 C CA . TRP B 1 345 ? -21.134 19.270 -14.574 1.00 17.88 345 TRP B CA 1
ATOM 5681 C C . TRP B 1 345 ? -19.993 20.289 -14.524 1.00 17.65 345 TRP B C 1
ATOM 5682 O O . TRP B 1 345 ? -19.201 20.360 -15.478 1.00 17.91 345 TRP B O 1
ATOM 5693 N N . THR B 1 346 ? -19.927 21.041 -13.431 1.00 18.26 346 THR B N 1
ATOM 5694 C CA . THR B 1 346 ? -18.894 22.074 -13.174 1.00 18.17 346 THR B CA 1
ATOM 5695 C C . THR B 1 346 ? -18.151 21.718 -11.890 1.00 16.79 346 THR B C 1
ATOM 5696 O O . THR B 1 346 ? -18.814 21.466 -10.882 1.00 15.37 346 THR B O 1
ATOM 5700 N N . PHE B 1 347 ? -16.821 21.713 -11.936 1.00 17.27 347 PHE B N 1
ATOM 5701 C CA . PHE B 1 347 ? -15.968 21.437 -10.756 1.00 16.98 347 PHE B CA 1
ATOM 5702 C C . PHE B 1 347 ? -16.287 22.468 -9.671 1.00 17.38 347 PHE B C 1
ATOM 5703 O O . PHE B 1 347 ? -16.365 23.662 -9.988 1.00 16.91 347 PHE B O 1
ATOM 5711 N N . ALA B 1 348 ? -16.468 22.025 -8.426 1.00 17.14 348 ALA B N 1
ATOM 5712 C CA . ALA B 1 348 ? -16.717 22.918 -7.273 1.00 17.83 348 ALA B CA 1
ATOM 5713 C C . ALA B 1 348 ? -15.525 22.887 -6.316 1.00 17.84 348 ALA B C 1
ATOM 5714 O O . ALA B 1 348 ? -15.002 23.978 -5.999 1.00 17.40 348 ALA B O 1
ATOM 5716 N N . SER B 1 349 ? -15.129 21.713 -5.821 1.00 16.20 349 SER B N 1
ATOM 5717 C CA . SER B 1 349 ? -14.119 21.626 -4.735 1.00 16.26 349 SER B CA 1
ATOM 5718 C C . SER B 1 349 ? -13.536 20.219 -4.617 1.00 16.18 349 SER B C 1
ATOM 5719 O O . SER B 1 349 ? -14.138 19.254 -5.151 1.00 14.54 349 SER B O 1
ATOM 5722 N N . ASN B 1 350 ? -12.403 20.140 -3.919 1.00 16.63 350 ASN B N 1
ATOM 5723 C CA . ASN B 1 350 ? -11.681 18.879 -3.616 1.00 17.04 350 ASN B CA 1
ATOM 5724 C C . ASN B 1 350 ? -11.617 18.663 -2.107 1.00 17.49 350 ASN B C 1
ATOM 5725 O O . ASN B 1 350 ? -11.332 19.626 -1.376 1.00 17.33 350 ASN B O 1
ATOM 5730 N N . PHE B 1 351 ? -11.836 17.419 -1.678 1.00 16.25 351 PHE B N 1
ATOM 5731 C CA . PHE B 1 351 ? -11.629 16.934 -0.293 1.00 16.68 351 PHE B CA 1
ATOM 5732 C C . PHE B 1 351 ? -10.537 15.859 -0.364 1.00 16.64 351 PHE B C 1
ATOM 5733 O O . PHE B 1 351 ? -10.836 14.781 -0.883 1.00 16.19 351 PHE B O 1
ATOM 5741 N N . THR B 1 352 ? -9.305 16.162 0.063 1.00 16.64 352 THR B N 1
ATOM 5742 C CA . THR B 1 352 ? -8.110 15.338 -0.265 1.00 17.37 352 THR B CA 1
ATOM 5743 C C . THR B 1 352 ? -7.337 14.936 0.996 1.00 17.13 352 THR B C 1
ATOM 5744 O O . THR B 1 352 ? -7.200 15.770 1.918 1.00 15.75 352 THR B O 1
ATOM 5748 N N . HIS B 1 353 ? -6.824 13.702 0.995 1.00 16.94 353 HIS B N 1
ATOM 5749 C CA . HIS B 1 353 ? -5.850 13.174 1.991 1.00 16.96 353 HIS B CA 1
ATOM 5750 C C . HIS B 1 353 ? -6.398 13.381 3.401 1.00 16.88 353 HIS B C 1
ATOM 5751 O O . HIS B 1 353 ? -5.686 13.974 4.252 1.00 17.83 353 HIS B O 1
ATOM 5758 N N . HIS B 1 354 ? -7.626 12.919 3.628 1.00 16.63 354 HIS B N 1
ATOM 5759 C CA . HIS B 1 354 ? -8.281 12.894 4.960 1.00 16.40 354 HIS B CA 1
ATOM 5760 C C . HIS B 1 354 ? -8.376 11.448 5.453 1.00 15.95 354 HIS B C 1
ATOM 5761 O O . HIS B 1 354 ? -8.625 10.530 4.620 1.00 15.38 354 HIS B O 1
ATOM 5768 N N . GLY B 1 355 ? -8.182 11.263 6.759 1.00 15.06 355 GLY B N 1
ATOM 5769 C CA . GLY B 1 355 ? -8.296 9.957 7.425 1.00 14.96 355 GLY B CA 1
ATOM 5770 C C . GLY B 1 355 ? -7.329 8.940 6.850 1.00 14.93 355 GLY B C 1
ATOM 5771 O O . GLY B 1 355 ? -6.209 9.309 6.404 1.00 13.26 355 GLY B O 1
ATOM 5772 N N . LEU B 1 356 ? -7.727 7.673 6.873 1.00 15.05 356 LEU B N 1
ATOM 5773 C CA . LEU B 1 356 ? -6.885 6.583 6.343 1.00 15.50 356 LEU B CA 1
ATOM 5774 C C . LEU B 1 356 ? -6.923 6.654 4.817 1.00 15.20 356 LEU B C 1
ATOM 5775 O O . LEU B 1 356 ? -8.016 6.815 4.257 1.00 15.94 356 LEU B O 1
ATOM 5780 N N . LEU B 1 357 ? -5.764 6.577 4.177 1.00 14.78 357 LEU B N 1
ATOM 5781 C CA . LEU B 1 357 ? -5.680 6.618 2.698 1.00 15.22 357 LEU B CA 1
ATOM 5782 C C . LEU B 1 357 ? -6.020 5.232 2.140 1.00 14.75 357 LEU B C 1
ATOM 5783 O O . LEU B 1 357 ? -6.713 5.162 1.117 1.00 15.29 357 LEU B O 1
ATOM 5788 N N . GLY B 1 358 ? -5.540 4.166 2.776 1.00 14.72 358 GLY B N 1
ATOM 5789 C CA . GLY B 1 358 ? -5.489 2.842 2.127 1.00 14.55 358 GLY B CA 1
ATOM 5790 C C . GLY B 1 358 ? -4.770 2.961 0.794 1.00 14.43 358 GLY B C 1
ATOM 5791 O O . GLY B 1 358 ? -3.795 3.750 0.720 1.00 14.56 358 GLY B O 1
ATOM 5792 N N . LEU B 1 359 ? -5.242 2.255 -0.237 1.00 14.12 359 LEU B N 1
ATOM 5793 C CA . LEU B 1 359 ? -4.654 2.308 -1.602 1.00 14.38 359 LEU B CA 1
ATOM 5794 C C . LEU B 1 359 ? -5.563 3.084 -2.562 1.00 14.49 359 LEU B C 1
ATOM 5795 O O . LEU B 1 359 ? -5.116 3.340 -3.699 1.00 15.47 359 LEU B O 1
ATOM 5800 N N . ALA B 1 360 ? -6.784 3.441 -2.153 1.00 13.96 360 ALA B N 1
ATOM 5801 C CA . ALA B 1 360 ? -7.765 4.148 -3.012 1.00 13.62 360 ALA B CA 1
ATOM 5802 C C . ALA B 1 360 ? -8.971 4.589 -2.191 1.00 13.66 360 ALA B C 1
ATOM 5803 O O . ALA B 1 360 ? -9.415 3.822 -1.305 1.00 13.61 360 ALA B O 1
ATOM 5805 N N . TYR B 1 361 ? -9.487 5.774 -2.512 1.00 13.51 361 TYR B N 1
ATOM 5806 C CA . TYR B 1 361 ? -10.827 6.258 -2.117 1.00 13.45 361 TYR B CA 1
ATOM 5807 C C . TYR B 1 361 ? -11.848 5.684 -3.105 1.00 13.59 361 TYR B C 1
ATOM 5808 O O . TYR B 1 361 ? -11.628 5.793 -4.331 1.00 13.33 361 TYR B O 1
ATOM 5817 N N . GLU B 1 362 ? -12.944 5.131 -2.588 1.00 13.39 362 GLU B N 1
ATOM 5818 C CA . GLU B 1 362 ? -14.059 4.570 -3.402 1.00 14.49 362 GLU B CA 1
ATOM 5819 C C . GLU B 1 362 ? -15.408 4.952 -2.782 1.00 14.09 362 GLU B C 1
ATOM 5820 O O . GLU B 1 362 ? -15.448 5.249 -1.576 1.00 13.57 362 GLU B O 1
ATOM 5826 N N . CYS B 1 363 ? -16.465 4.949 -3.601 1.00 14.68 363 CYS B N 1
ATOM 5827 C CA . CYS B 1 363 ? -17.891 4.978 -3.185 1.00 14.85 363 CYS B CA 1
ATOM 5828 C C . CYS B 1 363 ? -18.153 6.063 -2.142 1.00 14.32 363 CYS B C 1
ATOM 5829 O O . CYS B 1 363 ? -18.725 5.800 -1.089 1.00 12.95 363 CYS B O 1
ATOM 5832 N N . PRO B 1 364 ? -17.787 7.335 -2.422 1.00 13.56 364 PRO B N 1
ATOM 5833 C CA . PRO B 1 364 ? -18.075 8.425 -1.496 1.00 13.62 364 PRO B CA 1
ATOM 5834 C C . PRO B 1 364 ? -19.586 8.641 -1.358 1.00 13.97 364 PRO B C 1
ATOM 5835 O O . PRO B 1 364 ? -20.300 8.578 -2.356 1.00 14.35 364 PRO B O 1
ATOM 5839 N N . ASN B 1 365 ? -20.036 8.909 -0.135 1.00 14.47 365 ASN B N 1
ATOM 5840 C CA . ASN B 1 365 ? -21.419 9.368 0.144 1.00 15.46 365 ASN B CA 1
ATOM 5841 C C . ASN B 1 365 ? -21.319 10.636 0.986 1.00 16.31 365 ASN B C 1
ATOM 5842 O O . ASN B 1 365 ? -20.602 10.628 2.001 1.00 16.13 365 ASN B O 1
ATOM 5847 N N . LEU B 1 366 ? -21.971 11.695 0.520 1.00 17.07 366 LEU B N 1
ATOM 5848 C CA . LEU B 1 366 ? -22.082 12.986 1.232 1.00 17.09 366 LEU B CA 1
ATOM 5849 C C . LEU B 1 366 ? -23.553 13.163 1.598 1.00 17.32 366 LEU B C 1
ATOM 5850 O O . LEU B 1 366 ? -24.368 13.375 0.680 1.00 16.40 366 LEU B O 1
ATOM 5855 N N . VAL B 1 367 ? -23.879 13.013 2.881 1.00 18.04 367 VAL B N 1
ATOM 5856 C CA . VAL B 1 367 ? -25.289 12.909 3.346 1.00 19.45 367 VAL B CA 1
ATOM 5857 C C . VAL B 1 367 ? -25.488 13.680 4.652 1.00 20.29 367 VAL B C 1
ATOM 5858 O O . VAL B 1 367 ? -24.529 13.804 5.439 1.00 20.71 367 VAL B O 1
ATOM 5862 N N . GLN B 1 368 ? -26.719 14.143 4.868 1.00 20.98 368 GLN B N 1
ATOM 5863 C CA . GLN B 1 368 ? -27.165 14.799 6.120 1.00 22.81 368 GLN B CA 1
ATOM 5864 C C . GLN B 1 368 ? -27.701 13.715 7.051 1.00 22.35 368 GLN B C 1
ATOM 5865 O O . GLN B 1 368 ? -28.638 13.005 6.645 1.00 23.29 368 GLN B O 1
ATOM 5871 N N . VAL B 1 369 ? -27.121 13.577 8.238 1.00 20.80 369 VAL B N 1
ATOM 5872 C CA . VAL B 1 369 ? -27.482 12.480 9.175 1.00 20.81 369 VAL B CA 1
ATOM 5873 C C . VAL B 1 369 ? -28.053 13.096 10.451 1.00 21.34 369 VAL B C 1
ATOM 5874 O O . VAL B 1 369 ? -27.408 13.928 11.086 1.00 22.39 369 VAL B O 1
ATOM 5878 N N . PRO B 1 370 ? -29.287 12.719 10.854 1.00 21.66 370 PRO B N 1
ATOM 5879 C CA . PRO B 1 370 ? -29.908 13.289 12.050 1.00 22.27 370 PRO B CA 1
ATOM 5880 C C . PRO B 1 370 ? -29.233 12.815 13.343 1.00 23.03 370 PRO B C 1
ATOM 5881 O O . PRO B 1 370 ? -28.649 11.744 13.336 1.00 23.17 370 PRO B O 1
ATOM 5885 N N . PHE B 1 371 ? -29.328 13.623 14.403 1.00 22.45 371 PHE B N 1
ATOM 5886 C CA . PHE B 1 371 ? -28.808 13.311 15.759 1.00 23.65 371 PHE B CA 1
ATOM 5887 C C . PHE B 1 371 ? -29.735 12.280 16.407 1.00 24.01 371 PHE B C 1
ATOM 5888 O O . PHE B 1 371 ? -30.966 12.453 16.336 1.00 24.20 371 PHE B O 1
ATOM 5896 N N . GLN B 1 372 ? -29.168 11.237 17.014 1.00 24.41 372 GLN B N 1
ATOM 5897 C CA . GLN B 1 372 ? -29.948 10.136 17.638 1.00 26.07 372 GLN B CA 1
ATOM 5898 C C . GLN B 1 372 ? -30.850 10.692 18.746 1.00 28.53 372 GLN B C 1
ATOM 5899 O O . GLN B 1 372 ? -31.991 10.229 18.846 1.00 28.63 372 GLN B O 1
ATOM 5905 N N . ASP B 1 373 ? -30.340 11.631 19.548 1.00 32.25 373 ASP B N 1
ATOM 5906 C CA . ASP B 1 373 ? -31.026 12.161 20.757 1.00 36.23 373 ASP B CA 1
ATOM 5907 C C . ASP B 1 373 ? -31.956 13.329 20.395 1.00 37.64 373 ASP B C 1
ATOM 5908 O O . ASP B 1 373 ? -32.697 13.763 21.289 1.00 38.67 373 ASP B O 1
ATOM 5913 N N . ASP B 1 374 ? -31.927 13.825 19.152 1.00 36.80 374 ASP B N 1
ATOM 5914 C CA . ASP B 1 374 ? -32.696 15.032 18.738 1.00 37.79 374 ASP B CA 1
ATOM 5915 C C . ASP B 1 374 ? -32.906 15.019 17.224 1.00 37.34 374 ASP B C 1
ATOM 5916 O O . ASP B 1 374 ? -32.067 15.503 16.470 1.00 36.05 374 ASP B O 1
ATOM 5921 N N . PRO B 1 375 ? -34.050 14.480 16.744 1.00 39.57 375 PRO B N 1
ATOM 5922 C CA . PRO B 1 375 ? -34.373 14.448 15.316 1.00 39.27 375 PRO B CA 1
ATOM 5923 C C . PRO B 1 375 ? -34.344 15.795 14.574 1.00 38.09 375 PRO B C 1
ATOM 5924 O O . PRO B 1 375 ? -34.187 15.782 13.367 1.00 38.74 375 PRO B O 1
ATOM 5928 N N . SER B 1 376 ? -34.514 16.912 15.287 1.00 37.70 376 SER B N 1
ATOM 5929 C CA . SER B 1 376 ? -34.574 18.278 14.701 1.00 37.26 376 SER B CA 1
ATOM 5930 C C . SER B 1 376 ? -33.169 18.768 14.323 1.00 35.35 376 SER B C 1
ATOM 5931 O O . SER B 1 376 ? -33.076 19.801 13.632 1.00 36.09 376 SER B O 1
ATOM 5934 N N . LYS B 1 377 ? -32.116 18.080 14.776 1.00 32.14 377 LYS B N 1
ATOM 5935 C CA . LYS B 1 377 ? -30.709 18.453 14.477 1.00 31.85 377 LYS B CA 1
ATOM 5936 C C . LYS B 1 377 ? -30.097 17.405 13.544 1.00 29.09 377 LYS B C 1
ATOM 5937 O O . LYS B 1 377 ? -30.509 16.225 13.583 1.00 26.15 377 LYS B O 1
ATOM 5943 N N . SER B 1 378 ? -29.140 17.835 12.730 1.00 26.42 378 SER B N 1
ATOM 5944 C CA . SER B 1 378 ? -28.391 16.952 11.808 1.00 25.61 378 SER B CA 1
ATOM 5945 C C . SER B 1 378 ? -27.031 17.581 11.533 1.00 24.08 378 SER B C 1
ATOM 5946 O O . SER B 1 378 ? -26.830 18.769 11.870 1.00 23.37 378 SER B O 1
ATOM 5949 N N . ALA B 1 379 ? -26.126 16.800 10.960 1.00 22.19 379 ALA B N 1
ATOM 5950 C CA . ALA B 1 379 ? -24.842 17.293 10.437 1.00 20.75 379 ALA B CA 1
ATOM 5951 C C . ALA B 1 379 ? -24.537 16.547 9.145 1.00 19.51 379 ALA B C 1
ATOM 5952 O O . ALA B 1 379 ? -25.050 15.430 8.937 1.00 18.38 379 ALA B O 1
ATOM 5954 N N . TRP B 1 380 ? -23.747 17.180 8.295 1.00 18.73 380 TRP B N 1
ATOM 5955 C CA . TRP B 1 380 ? -23.239 16.547 7.062 1.00 18.53 380 TRP B CA 1
ATOM 5956 C C . TRP B 1 380 ? -22.163 15.529 7.428 1.00 18.26 380 TRP B C 1
ATOM 5957 O O . TRP B 1 380 ? -21.429 15.724 8.418 1.00 17.93 380 TRP B O 1
ATOM 5968 N N . LEU B 1 381 ? -22.107 14.465 6.643 1.00 18.88 381 LEU B N 1
ATOM 5969 C CA . LEU B 1 381 ? -21.148 13.363 6.842 1.00 19.21 381 LEU B CA 1
ATOM 5970 C C . LEU B 1 381 ? -20.614 12.969 5.468 1.00 17.35 381 LEU B C 1
ATOM 5971 O O . LEU B 1 381 ? -21.422 12.782 4.545 1.00 16.89 381 LEU B O 1
ATOM 5976 N N . MET B 1 382 ? -19.297 12.925 5.336 1.00 16.50 382 MET B N 1
ATOM 5977 C CA . MET B 1 382 ? -18.625 12.333 4.162 1.00 16.02 382 MET B CA 1
ATOM 5978 C C . MET B 1 382 ? -18.231 10.911 4.566 1.00 15.34 382 MET B C 1
ATOM 5979 O O . MET B 1 382 ? -17.462 10.752 5.533 1.00 15.07 382 MET B O 1
ATOM 5984 N N . TYR B 1 383 ? -18.788 9.918 3.887 1.00 14.43 383 TYR B N 1
ATOM 5985 C CA . TYR B 1 383 ? -18.432 8.493 4.068 1.00 13.97 383 TYR B CA 1
ATOM 5986 C C . TYR B 1 383 ? -17.552 8.097 2.885 1.00 13.67 383 TYR B C 1
ATOM 5987 O O . TYR B 1 383 ? -17.958 8.351 1.737 1.00 13.22 383 TYR B O 1
ATOM 5996 N N . ILE B 1 384 ? -16.392 7.505 3.157 1.00 13.28 384 ILE B N 1
ATOM 5997 C CA . ILE B 1 384 ? -15.460 7.040 2.092 1.00 13.49 384 ILE B CA 1
ATOM 5998 C C . ILE B 1 384 ? -15.083 5.587 2.372 1.00 13.17 384 ILE B C 1
ATOM 5999 O O . ILE B 1 384 ? -14.665 5.271 3.502 1.00 12.74 384 ILE B O 1
ATOM 6004 N N . SER B 1 385 ? -15.221 4.743 1.359 1.00 13.04 385 SER B N 1
ATOM 6005 C CA . SER B 1 385 ? -14.707 3.355 1.379 1.00 13.41 385 SER B CA 1
ATOM 6006 C C . SER B 1 385 ? -13.258 3.363 0.877 1.00 13.58 385 SER B C 1
ATOM 6007 O O . SER B 1 385 ? -12.937 4.110 -0.077 1.00 13.94 385 SER B O 1
ATOM 6010 N N . ILE B 1 386 ? -12.386 2.570 1.491 1.00 13.69 386 ILE B N 1
ATOM 6011 C CA . ILE B 1 386 ? -10.987 2.433 1.009 1.00 13.24 386 ILE B CA 1
ATOM 6012 C C . ILE B 1 386 ? -10.653 0.964 0.773 1.00 13.11 386 ILE B C 1
ATOM 6013 O O . ILE B 1 386 ? -11.066 0.113 1.570 1.00 12.97 386 ILE B O 1
ATOM 6018 N N . ASN B 1 387 ? -9.888 0.710 -0.279 1.00 12.36 387 ASN B N 1
ATOM 6019 C CA . ASN B 1 387 ? -9.445 -0.660 -0.632 1.00 12.53 387 ASN B CA 1
ATOM 6020 C C . ASN B 1 387 ? -8.380 -0.614 -1.711 1.00 12.40 387 ASN B C 1
ATOM 6021 O O . ASN B 1 387 ? -8.533 0.139 -2.663 1.00 12.62 387 ASN B O 1
ATOM 6026 N N . PRO B 1 388 ? -7.331 -1.472 -1.641 1.00 12.76 388 PRO B N 1
ATOM 6027 C CA . PRO B 1 388 ? -6.944 -2.153 -0.404 1.00 12.85 388 PRO B CA 1
ATOM 6028 C C . PRO B 1 388 ? -6.390 -1.198 0.670 1.00 13.62 388 PRO B C 1
ATOM 6029 O O . PRO B 1 388 ? -6.645 0.004 0.593 1.00 14.07 388 PRO B O 1
ATOM 6033 N N . GLY B 1 389 ? -5.639 -1.734 1.639 1.00 13.61 389 GLY B N 1
ATOM 6034 C CA . GLY B 1 389 ? -4.882 -0.943 2.628 1.00 13.86 389 GLY B CA 1
ATOM 6035 C C . GLY B 1 389 ? -5.633 -0.645 3.916 1.00 14.66 389 GLY B C 1
ATOM 6036 O O . GLY B 1 389 ? -5.090 0.129 4.728 1.00 15.09 389 GLY B O 1
ATOM 6037 N N . ALA B 1 390 ? -6.812 -1.229 4.151 1.00 14.85 390 ALA B N 1
ATOM 6038 C CA . ALA B 1 390 ? -7.530 -1.076 5.444 1.00 15.61 390 ALA B CA 1
ATOM 6039 C C . ALA B 1 390 ? -6.681 -1.675 6.567 1.00 16.05 390 ALA B C 1
ATOM 6040 O O . ALA B 1 390 ? -5.932 -2.617 6.339 1.00 16.03 390 ALA B O 1
ATOM 6042 N N . PRO B 1 391 ? -6.743 -1.131 7.805 1.00 16.75 391 PRO B N 1
ATOM 6043 C CA . PRO B 1 391 ? -5.955 -1.658 8.923 1.00 16.98 391 PRO B CA 1
ATOM 6044 C C . PRO B 1 391 ? -6.069 -3.177 9.151 1.00 16.79 391 PRO B C 1
ATOM 6045 O O . PRO B 1 391 ? -5.051 -3.800 9.380 1.00 16.71 391 PRO B O 1
ATOM 6049 N N . LEU B 1 392 ? -7.275 -3.743 9.048 1.00 17.35 392 LEU B N 1
ATOM 6050 C CA . LEU B 1 392 ? -7.528 -5.198 9.273 1.00 18.68 392 LEU B CA 1
ATOM 6051 C C . LEU B 1 392 ? -7.205 -5.980 8.000 1.00 18.53 392 LEU B C 1
ATOM 6052 O O . LEU B 1 392 ? -7.335 -7.220 8.022 1.00 19.89 392 LEU B O 1
ATOM 6057 N N . GLY B 1 393 ? -6.796 -5.280 6.938 1.00 17.22 393 GLY B N 1
ATOM 6058 C CA . GLY B 1 393 ? -6.549 -5.872 5.615 1.00 17.23 393 GLY B CA 1
ATOM 6059 C C . GLY B 1 393 ? -7.706 -5.620 4.674 1.00 16.23 393 GLY B C 1
ATOM 6060 O O . GLY B 1 393 ? -8.876 -5.755 5.091 1.00 15.99 393 GLY B O 1
ATOM 6061 N N . GLY B 1 394 ? -7.390 -5.267 3.433 1.00 15.73 394 GLY B N 1
ATOM 6062 C CA . GLY B 1 394 ? -8.376 -5.114 2.353 1.00 15.40 394 GLY B CA 1
ATOM 6063 C C . GLY B 1 394 ? -9.196 -3.847 2.492 1.00 15.41 394 GLY B C 1
ATOM 6064 O O . GLY B 1 394 ? -8.611 -2.748 2.463 1.00 14.82 394 GLY B O 1
ATOM 6065 N N . SER B 1 395 ? -10.513 -4.010 2.622 1.00 14.99 395 SER B N 1
ATOM 6066 C CA . SER B 1 395 ? -11.539 -2.962 2.405 1.00 14.81 395 SER B CA 1
ATOM 6067 C C . SER B 1 395 ? -12.149 -2.546 3.744 1.00 14.95 395 SER B C 1
ATOM 6068 O O . SER B 1 395 ? -12.304 -3.406 4.633 1.00 14.20 395 SER B O 1
ATOM 6071 N N . VAL B 1 396 ? -12.462 -1.261 3.905 1.00 14.42 396 VAL B N 1
ATOM 6072 C CA . VAL B 1 396 ? -13.163 -0.756 5.119 1.00 14.44 396 VAL B CA 1
ATOM 6073 C C . VAL B 1 396 ? -13.820 0.584 4.795 1.00 14.11 396 VAL B C 1
ATOM 6074 O O . VAL B 1 396 ? -13.357 1.263 3.848 1.00 12.77 396 VAL B O 1
ATOM 6078 N N . GLY B 1 397 ? -14.848 0.940 5.565 1.00 13.84 397 GLY B N 1
ATOM 6079 C CA . GLY B 1 397 ? -15.507 2.255 5.474 1.00 14.65 397 GLY B CA 1
ATOM 6080 C C . GLY B 1 397 ? -15.030 3.189 6.566 1.00 14.84 397 GLY B C 1
ATOM 6081 O O . GLY B 1 397 ? -14.761 2.722 7.699 1.00 15.89 397 GLY B O 1
ATOM 6082 N N . GLN B 1 398 ? -14.927 4.483 6.259 1.00 14.37 398 GLN B N 1
ATOM 6083 C CA . GLN B 1 398 ? -14.609 5.513 7.277 1.00 14.13 398 GLN B CA 1
ATOM 6084 C C . GLN B 1 398 ? -15.514 6.721 7.029 1.00 14.03 398 GLN B C 1
ATOM 6085 O O . GLN B 1 398 ? -16.152 6.787 5.960 1.00 13.64 398 GLN B O 1
ATOM 6091 N N . TYR B 1 399 ? -15.582 7.650 7.979 1.00 13.91 399 TYR B N 1
ATOM 6092 C CA . TYR B 1 399 ? -16.477 8.819 7.845 1.00 14.14 399 TYR B CA 1
ATOM 6093 C C . TYR B 1 399 ? -15.861 10.047 8.510 1.00 14.34 399 TYR B C 1
ATOM 6094 O O . TYR B 1 399 ? -14.894 9.956 9.297 1.00 14.36 399 TYR B O 1
ATOM 6103 N N . PHE B 1 400 ? -16.417 11.195 8.136 1.00 15.08 400 PHE B N 1
ATOM 6104 C CA . PHE B 1 400 ? -15.960 12.540 8.552 1.00 14.91 400 PHE B CA 1
ATOM 6105 C C . PHE B 1 400 ? -17.206 13.382 8.786 1.00 16.15 400 PHE B C 1
ATOM 6106 O O . PHE B 1 400 ? -17.931 13.676 7.845 1.00 16.58 400 PHE B O 1
ATOM 6114 N N . PRO B 1 401 ? -17.534 13.742 10.043 1.00 16.48 401 PRO B N 1
ATOM 6115 C CA . PRO B 1 401 ? -18.606 14.703 10.290 1.00 16.64 401 PRO B CA 1
ATOM 6116 C C . PRO B 1 401 ? -18.142 16.119 9.923 1.00 16.54 401 PRO B C 1
ATOM 6117 O O . PRO B 1 401 ? -16.957 16.438 10.065 1.00 16.29 401 PRO B O 1
ATOM 6121 N N . GLY B 1 402 ? -19.056 16.945 9.426 1.00 17.16 402 GLY B N 1
ATOM 6122 C CA . GLY B 1 402 ? -18.665 18.323 9.097 1.00 18.11 402 GLY B CA 1
ATOM 6123 C C . GLY B 1 402 ? -19.766 19.154 8.478 1.00 18.75 402 GLY B C 1
ATOM 6124 O O . GLY B 1 402 ? -20.955 18.858 8.688 1.00 19.26 402 GLY B O 1
ATOM 6125 N N A ASP B 1 403 ? -19.354 20.204 7.765 0.50 19.60 403 ASP B N 1
ATOM 6126 N N B ASP B 1 403 ? -19.348 20.203 7.767 0.50 19.59 403 ASP B N 1
ATOM 6127 C CA A ASP B 1 403 ? -20.235 21.235 7.165 0.50 20.56 403 ASP B CA 1
ATOM 6128 C CA B ASP B 1 403 ? -20.219 21.231 7.146 0.50 20.54 403 ASP B CA 1
ATOM 6129 C C A ASP B 1 403 ? -20.200 21.095 5.644 0.50 19.34 403 ASP B C 1
ATOM 6130 C C B ASP B 1 403 ? -20.198 21.068 5.631 0.50 19.34 403 ASP B C 1
ATOM 6131 O O A ASP B 1 403 ? -19.103 20.914 5.102 0.50 18.63 403 ASP B O 1
ATOM 6132 O O B ASP B 1 403 ? -19.108 20.871 5.080 0.50 18.69 403 ASP B O 1
ATOM 6141 N N . PHE B 1 404 ? -21.364 21.202 5.001 1.00 18.81 404 PHE B N 1
ATOM 6142 C CA . PHE B 1 404 ? -21.503 21.294 3.532 1.00 18.08 404 PHE B CA 1
ATOM 6143 C C . PHE B 1 404 ? -22.376 22.506 3.218 1.00 18.27 404 PHE B C 1
ATOM 6144 O O . PHE B 1 404 ? -23.426 22.677 3.867 1.00 17.55 404 PHE B O 1
ATOM 6152 N N . ASN B 1 405 ? -21.964 23.307 2.237 1.00 18.33 405 ASN B N 1
ATOM 6153 C CA . ASN B 1 405 ? -22.655 24.576 1.895 1.00 18.47 405 ASN B CA 1
ATOM 6154 C C . ASN B 1 405 ? -23.079 24.584 0.420 1.00 19.03 405 ASN B C 1
ATOM 6155 O O . ASN B 1 405 ? -23.387 25.673 -0.091 1.00 18.89 405 ASN B O 1
ATOM 6160 N N . GLY B 1 406 ? -23.101 23.426 -0.243 1.00 18.48 406 GLY B N 1
ATOM 6161 C CA . GLY B 1 406 ? -23.548 23.304 -1.644 1.00 18.85 406 GLY B CA 1
ATOM 6162 C C . GLY B 1 406 ? -22.393 23.183 -2.622 1.00 18.11 406 GLY B C 1
ATOM 6163 O O . GLY B 1 406 ? -22.639 22.718 -3.751 1.00 17.41 406 GLY B O 1
ATOM 6164 N N . THR B 1 407 ? -21.181 23.581 -2.216 1.00 17.61 407 THR B N 1
ATOM 6165 C CA . THR B 1 407 ? -19.959 23.567 -3.062 1.00 17.49 407 THR B CA 1
ATOM 6166 C C . THR B 1 407 ? -18.789 22.889 -2.338 1.00 16.89 407 THR B C 1
ATOM 6167 O O . THR B 1 407 ? -18.016 22.202 -3.016 1.00 17.26 407 THR B O 1
ATOM 6171 N N . HIS B 1 408 ? -18.652 23.100 -1.027 1.00 16.69 408 HIS B N 1
ATOM 6172 C CA . HIS B 1 408 ? -17.469 22.702 -0.226 1.00 16.13 408 HIS B CA 1
ATOM 6173 C C . HIS B 1 408 ? -17.897 21.908 1.010 1.00 15.45 408 HIS B C 1
ATOM 6174 O O . HIS B 1 408 ? -18.762 22.386 1.760 1.00 15.88 408 HIS B O 1
ATOM 6181 N N . PHE B 1 409 ? -17.258 20.759 1.232 1.00 15.37 409 PHE B N 1
ATOM 6182 C CA . PHE B 1 409 ? -17.350 19.983 2.491 1.00 15.32 409 PHE B CA 1
ATOM 6183 C C . PHE B 1 409 ? -16.112 20.284 3.340 1.00 15.57 409 PHE B C 1
ATOM 6184 O O . PHE B 1 409 ? -14.985 20.132 2.841 1.00 15.45 409 PHE B O 1
ATOM 6192 N N . VAL B 1 410 ? -16.321 20.701 4.586 1.00 16.19 410 VAL B N 1
ATOM 6193 C CA . VAL B 1 410 ? -15.226 20.986 5.556 1.00 16.74 410 VAL B CA 1
ATOM 6194 C C . VAL B 1 410 ? -15.468 20.122 6.790 1.00 16.91 410 VAL B C 1
ATOM 6195 O O . VAL B 1 410 ? -16.496 20.334 7.468 1.00 17.06 410 VAL B O 1
ATOM 6199 N N . ALA B 1 411 ? -14.555 19.181 7.051 1.00 17.13 411 ALA B N 1
ATOM 6200 C CA . ALA B 1 411 ? -14.590 18.286 8.230 1.00 17.80 411 ALA B CA 1
ATOM 6201 C C . ALA B 1 411 ? -14.457 19.137 9.496 1.00 17.97 411 ALA B C 1
ATOM 6202 O O . ALA B 1 411 ? -13.719 20.138 9.460 1.00 17.92 411 ALA B O 1
ATOM 6204 N N . TYR B 1 412 ? -15.123 18.755 10.582 1.00 18.88 412 TYR B N 1
ATOM 6205 C CA . TYR B 1 412 ? -15.057 19.498 11.867 1.00 19.81 412 TYR B CA 1
ATOM 6206 C C . TYR B 1 412 ? -13.657 19.386 12.479 1.00 20.70 412 TYR B C 1
ATOM 6207 O O . TYR B 1 412 ? -13.253 20.325 13.186 1.00 20.19 412 TYR B O 1
ATOM 6216 N N . ASP B 1 413 ? -12.940 18.287 12.229 1.00 19.79 413 ASP B N 1
ATOM 6217 C CA . ASP B 1 413 ? -11.567 18.093 12.759 1.00 20.11 413 ASP B CA 1
ATOM 6218 C C . ASP B 1 413 ? -10.772 17.208 11.798 1.00 19.89 413 ASP B C 1
ATOM 6219 O O . ASP B 1 413 ? -11.294 16.868 10.719 1.00 19.18 413 ASP B O 1
ATOM 6224 N N . SER B 1 414 ? -9.545 16.865 12.183 1.00 19.96 414 SER B N 1
ATOM 6225 C CA . SER B 1 414 ? -8.584 16.092 11.361 1.00 20.35 414 SER B CA 1
ATOM 6226 C C . SER B 1 414 ? -8.567 14.617 11.785 1.00 19.39 414 SER B C 1
ATOM 6227 O O . SER B 1 414 ? -7.589 13.935 11.452 1.00 21.14 414 SER B O 1
ATOM 6230 N N . ALA B 1 415 ? -9.599 14.130 12.474 1.00 18.41 415 ALA B N 1
ATOM 6231 C CA . ALA B 1 415 ? -9.622 12.747 13.008 1.00 17.60 415 ALA B CA 1
ATOM 6232 C C . ALA B 1 415 ? -10.059 11.766 11.913 1.00 17.56 415 ALA B C 1
ATOM 6233 O O . ALA B 1 415 ? -10.814 12.162 10.992 1.00 16.78 415 ALA B O 1
ATOM 6235 N N . ALA B 1 416 ? -9.591 10.521 12.026 1.00 17.58 416 ALA B N 1
ATOM 6236 C CA . ALA B 1 416 ? -10.023 9.363 11.219 1.00 17.98 416 ALA B CA 1
ATOM 6237 C C . ALA B 1 416 ? -10.966 8.529 12.084 1.00 17.74 416 ALA B C 1
ATOM 6238 O O . ALA B 1 416 ? -10.643 8.341 13.270 1.00 17.48 416 ALA B O 1
ATOM 6240 N N . ARG B 1 417 ? -12.093 8.089 11.523 1.00 18.08 417 ARG B N 1
ATOM 6241 C CA . ARG B 1 417 ? -13.147 7.345 12.266 1.00 17.94 417 ARG B CA 1
ATOM 6242 C C . ARG B 1 417 ? -13.611 6.163 11.410 1.00 17.43 417 ARG B C 1
ATOM 6243 O O . ARG B 1 417 ? -14.137 6.391 10.318 1.00 16.25 417 ARG B O 1
ATOM 6251 N N . ILE B 1 418 ? -13.397 4.942 11.902 1.00 18.47 418 ILE B N 1
ATOM 6252 C CA . ILE B 1 418 ? -13.776 3.680 11.208 1.00 19.45 418 ILE B CA 1
ATOM 6253 C C . ILE B 1 418 ? -15.211 3.318 11.611 1.00 19.93 418 ILE B C 1
ATOM 6254 O O . ILE B 1 418 ? -15.502 3.325 12.820 1.00 18.70 418 ILE B O 1
ATOM 6259 N N . ALA B 1 419 ? -16.037 2.944 10.630 1.00 20.40 419 ALA B N 1
ATOM 6260 C CA . ALA B 1 419 ? -17.510 2.799 10.744 1.00 22.81 419 ALA B CA 1
ATOM 6261 C C . ALA B 1 419 ? -17.904 1.488 11.439 1.00 24.07 419 ALA B C 1
ATOM 6262 O O . ALA B 1 419 ? -18.907 1.496 12.178 1.00 28.18 419 ALA B O 1
ATOM 6264 N N . ASP B 1 420 ? -17.153 0.414 11.201 1.00 22.96 420 ASP B N 1
ATOM 6265 C CA . ASP B 1 420 ? -17.487 -0.986 11.591 1.00 21.78 420 ASP B CA 1
ATOM 6266 C C . ASP B 1 420 ? -16.201 -1.612 12.132 1.00 20.51 420 ASP B C 1
ATOM 6267 O O . ASP B 1 420 ? -15.158 -1.424 11.470 1.00 19.76 420 ASP B O 1
ATOM 6272 N N . PHE B 1 421 ? -16.235 -2.314 13.271 1.00 19.77 421 PHE B N 1
ATOM 6273 C CA . PHE B 1 421 ? -14.986 -2.802 13.920 1.00 19.46 421 PHE B CA 1
ATOM 6274 C C . PHE B 1 421 ? -14.596 -4.209 13.445 1.00 19.41 421 PHE B C 1
ATOM 6275 O O . PHE B 1 421 ? -13.570 -4.713 13.948 1.00 19.82 421 PHE B O 1
ATOM 6283 N N . ALA B 1 422 ? -15.301 -4.813 12.485 1.00 18.85 422 ALA B N 1
ATOM 6284 C CA . ALA B 1 422 ? -14.843 -6.070 11.846 1.00 18.94 422 ALA B CA 1
ATOM 6285 C C . ALA B 1 422 ? -14.416 -5.766 10.402 1.00 20.03 422 ALA B C 1
ATOM 6286 O O . ALA B 1 422 ? -14.075 -4.594 10.155 1.00 19.81 422 ALA B O 1
ATOM 6288 N N . LYS B 1 423 ? -14.353 -6.751 9.494 1.00 20.13 423 LYS B N 1
ATOM 6289 C CA . LYS B 1 423 ? -13.738 -6.507 8.153 1.00 21.05 423 LYS B CA 1
ATOM 6290 C C . LYS B 1 423 ? -14.715 -6.807 7.002 1.00 19.58 423 LYS B C 1
ATOM 6291 O O . LYS B 1 423 ? -14.278 -6.664 5.842 1.00 18.01 423 LYS B O 1
ATOM 6297 N N . ASP B 1 424 ? -16.000 -7.082 7.274 1.00 18.57 424 ASP B N 1
ATOM 6298 C CA . ASP B 1 424 ? -16.974 -7.477 6.217 1.00 18.16 424 ASP B CA 1
ATOM 6299 C C . ASP B 1 424 ? -18.090 -6.433 6.065 1.00 18.25 424 ASP B C 1
ATOM 6300 O O . ASP B 1 424 ? -19.265 -6.821 5.980 1.00 19.21 424 ASP B O 1
ATOM 6305 N N . ASN B 1 425 ? -17.734 -5.156 5.927 1.00 18.10 425 ASN B N 1
ATOM 6306 C CA . ASN B 1 425 ? -18.718 -4.068 5.687 1.00 17.47 425 ASN B CA 1
ATOM 6307 C C . ASN B 1 425 ? -18.059 -3.023 4.787 1.00 16.61 425 ASN B C 1
ATOM 6308 O O . ASN B 1 425 ? -17.114 -2.382 5.234 1.00 16.11 425 ASN B O 1
ATOM 6313 N N . TYR B 1 426 ? -18.532 -2.904 3.549 1.00 16.37 426 TYR B N 1
ATOM 6314 C CA . TYR B 1 426 ? -17.868 -2.071 2.515 1.00 15.47 426 TYR B CA 1
ATOM 6315 C C . TYR B 1 426 ? -18.878 -1.458 1.550 1.00 15.52 426 TYR B C 1
ATOM 6316 O O . TYR B 1 426 ? -19.948 -2.046 1.292 1.00 15.45 426 TYR B O 1
ATOM 6325 N N . ALA B 1 427 ? -18.498 -0.306 0.985 1.00 15.56 427 ALA B N 1
ATOM 6326 C CA . ALA B 1 427 ? -19.215 0.354 -0.124 1.00 15.15 427 ALA B CA 1
ATOM 6327 C C . ALA B 1 427 ? -20.644 0.701 0.312 1.00 15.25 427 ALA B C 1
ATOM 6328 O O . ALA B 1 427 ? -21.548 0.654 -0.543 1.00 15.07 427 ALA B O 1
ATOM 6330 N N . SER B 1 428 ? -20.847 1.072 1.585 1.00 15.80 428 SER B N 1
ATOM 6331 C CA . SER B 1 428 ? -22.153 1.586 2.078 1.00 16.36 428 SER B CA 1
ATOM 6332 C C . SER B 1 428 ? -22.657 2.643 1.091 1.00 16.76 428 SER B C 1
ATOM 6333 O O . SER B 1 428 ? -21.861 3.514 0.668 1.00 15.86 428 SER B O 1
ATOM 6336 N N . GLN B 1 429 ? -23.921 2.544 0.683 1.00 16.83 429 GLN B N 1
ATOM 6337 C CA . GLN B 1 429 ? -24.599 3.637 -0.049 1.00 16.97 429 GLN B CA 1
ATOM 6338 C C . GLN B 1 429 ? -25.893 3.997 0.679 1.00 16.84 429 GLN B C 1
ATOM 6339 O O . GLN B 1 429 ? -26.621 3.088 1.139 1.00 15.48 429 GLN B O 1
ATOM 6345 N N . TRP B 1 430 ? -26.189 5.293 0.709 1.00 15.90 430 TRP B N 1
ATOM 6346 C CA . TRP B 1 430 ? -27.420 5.850 1.310 1.00 15.89 430 TRP B CA 1
ATOM 6347 C C . TRP B 1 430 ? -28.529 5.904 0.256 1.00 16.21 430 TRP B C 1
ATOM 6348 O O . TRP B 1 430 ? -28.259 6.282 -0.906 1.00 16.09 430 TRP B O 1
ATOM 6359 N N . PHE B 1 431 ? -29.741 5.519 0.653 1.00 16.55 431 PHE B N 1
ATOM 6360 C CA . PHE B 1 431 ? -30.959 5.608 -0.190 1.00 17.06 431 PHE B CA 1
ATOM 6361 C C . PHE B 1 431 ? -31.329 7.080 -0.374 1.00 17.68 431 PHE B C 1
ATOM 6362 O O . PHE B 1 431 ? -31.421 7.820 0.629 1.00 16.91 431 PHE B O 1
ATOM 6370 N N . ALA B 1 432 ? -31.513 7.483 -1.629 1.00 18.67 432 ALA B N 1
ATOM 6371 C CA . ALA B 1 432 ? -32.053 8.802 -2.015 1.00 20.39 432 ALA B CA 1
ATOM 6372 C C . ALA B 1 432 ? -33.570 8.816 -1.788 1.00 22.57 432 ALA B C 1
ATOM 6373 O O . ALA B 1 432 ? -34.202 7.745 -1.886 1.00 21.79 432 ALA B O 1
ATOM 6375 N N . ASP B 1 433 ? -34.122 9.995 -1.484 1.00 24.68 433 ASP B N 1
ATOM 6376 C CA . ASP B 1 433 ? -35.580 10.286 -1.523 1.00 27.24 433 ASP B CA 1
ATOM 6377 C C . ASP B 1 433 ? -36.301 9.444 -0.464 1.00 28.13 433 ASP B C 1
ATOM 6378 O O . ASP B 1 433 ? -37.427 8.973 -0.732 1.00 27.05 433 ASP B O 1
ATOM 6383 N N . THR B 1 434 ? -35.680 9.265 0.702 1.00 27.91 434 THR B N 1
ATOM 6384 C CA . THR B 1 434 ? -36.309 8.598 1.867 1.00 31.20 434 THR B CA 1
ATOM 6385 C C . THR B 1 434 ? -37.377 9.536 2.438 1.00 35.52 434 THR B C 1
ATOM 6386 O O . THR B 1 434 ? -37.419 10.711 2.030 1.00 35.21 434 THR B O 1
ATOM 6390 N N . GLU B 1 435 ? -38.183 9.029 3.367 1.00 41.58 435 GLU B N 1
ATOM 6391 C CA . GLU B 1 435 ? -39.289 9.774 4.019 1.00 48.02 435 GLU B CA 1
ATOM 6392 C C . GLU B 1 435 ? -38.897 10.095 5.468 1.00 49.05 435 GLU B C 1
ATOM 6393 O O . GLU B 1 435 ? -38.113 9.324 6.046 1.00 48.52 435 GLU B O 1
ATOM 6399 N N . ASN B 1 436 ? -39.425 11.191 6.021 1.00 51.67 436 ASN B N 1
ATOM 6400 C CA . ASN B 1 436 ? -39.428 11.495 7.482 1.00 52.95 436 ASN B CA 1
ATOM 6401 C C . ASN B 1 436 ? -37.999 11.637 8.021 1.00 51.45 436 ASN B C 1
ATOM 6402 O O . ASN B 1 436 ? -37.723 11.068 9.101 1.00 52.48 436 ASN B O 1
ATOM 6407 N N . GLY B 1 437 ? -37.138 12.379 7.320 1.00 48.58 437 GLY B N 1
ATOM 6408 C CA . GLY B 1 437 ? -35.740 12.623 7.727 1.00 47.75 437 GLY B CA 1
ATOM 6409 C C . GLY B 1 437 ? -35.018 11.333 8.081 1.00 45.70 437 GLY B C 1
ATOM 6410 O O . GLY B 1 437 ? -34.161 11.376 8.983 1.00 49.40 437 GLY B O 1
ATOM 6411 N N . GLU B 1 438 ? -35.349 10.225 7.408 1.00 40.14 438 GLU B N 1
ATOM 6412 C CA . GLU B 1 438 ? -34.758 8.895 7.698 1.00 37.01 438 GLU B CA 1
ATOM 6413 C C . GLU B 1 438 ? -33.448 8.777 6.919 1.00 32.29 438 GLU B C 1
ATOM 6414 O O . GLU B 1 438 ? -33.458 8.981 5.689 1.00 30.22 438 GLU B O 1
ATOM 6420 N N . SER B 1 439 ? -32.356 8.509 7.627 1.00 27.71 439 SER B N 1
ATOM 6421 C CA . SER B 1 439 ? -31.045 8.172 7.029 1.00 25.22 439 SER B CA 1
ATOM 6422 C C . SER B 1 439 ? -30.972 6.649 6.926 1.00 22.69 439 SER B C 1
ATOM 6423 O O . SER B 1 439 ? -30.898 5.999 7.981 1.00 22.03 439 SER B O 1
ATOM 6426 N N . ILE B 1 440 ? -31.080 6.112 5.710 1.00 20.41 440 ILE B N 1
ATOM 6427 C CA . ILE B 1 440 ? -31.123 4.644 5.453 1.00 20.12 440 ILE B CA 1
ATOM 6428 C C . ILE B 1 440 ? -29.967 4.298 4.523 1.00 18.59 440 ILE B C 1
ATOM 6429 O O . ILE B 1 440 ? -29.877 4.913 3.449 1.00 18.11 440 ILE B O 1
ATOM 6434 N N . SER B 1 441 ? -29.152 3.317 4.909 1.00 17.94 441 SER B N 1
ATOM 6435 C CA . SER B 1 441 ? -28.003 2.840 4.103 1.00 17.08 441 SER B CA 1
ATOM 6436 C C . SER B 1 441 ? -27.991 1.313 4.051 1.00 16.91 441 SER B C 1
ATOM 6437 O O . SER B 1 441 ? -28.672 0.664 4.866 1.00 16.74 441 SER B O 1
ATOM 6440 N N . ILE B 1 442 ? -27.236 0.778 3.103 1.00 17.27 442 ILE B N 1
ATOM 6441 C CA . ILE B 1 442 ? -26.929 -0.672 3.000 1.00 17.26 442 ILE B CA 1
ATOM 6442 C C . ILE B 1 442 ? -25.490 -0.807 2.494 1.00 16.94 442 ILE B C 1
ATOM 6443 O O . ILE B 1 442 ? -25.020 0.071 1.737 1.00 17.28 442 ILE B O 1
ATOM 6448 N N . ALA B 1 443 ? -24.806 -1.866 2.912 1.00 16.35 443 ALA B N 1
ATOM 6449 C CA . ALA B 1 443 ? -23.401 -2.125 2.542 1.00 16.31 443 ALA B CA 1
ATOM 6450 C C . ALA B 1 443 ? -23.299 -3.519 1.932 1.00 16.73 443 ALA B C 1
ATOM 6451 O O . ALA B 1 443 ? -24.222 -4.358 2.129 1.00 16.62 443 ALA B O 1
ATOM 6453 N N . TRP B 1 444 ? -22.217 -3.732 1.196 1.00 15.99 444 TRP B N 1
ATOM 6454 C CA . TRP B 1 444 ? -21.778 -5.066 0.731 1.00 16.47 444 TRP B CA 1
ATOM 6455 C C . TRP B 1 444 ? -21.074 -5.757 1.904 1.00 16.19 444 TRP B C 1
ATOM 6456 O O . TRP B 1 444 ? -20.097 -5.187 2.428 1.00 14.63 444 TRP B O 1
ATOM 6467 N N . ALA B 1 445 ? -21.582 -6.915 2.345 1.00 15.69 445 ALA B N 1
ATOM 6468 C CA . ALA B 1 445 ? -21.099 -7.603 3.564 1.00 16.67 445 ALA B CA 1
ATOM 6469 C C . ALA B 1 445 ? -19.989 -8.576 3.174 1.00 17.29 445 ALA B C 1
ATOM 6470 O O . ALA B 1 445 ? -20.188 -9.798 3.250 1.00 17.03 445 ALA B O 1
ATOM 6472 N N . SER B 1 446 ? -18.840 -8.046 2.761 1.00 17.16 446 SER B N 1
ATOM 6473 C CA . SER B 1 446 ? -17.670 -8.861 2.368 1.00 17.04 446 SER B CA 1
ATOM 6474 C C . SER B 1 446 ? -16.398 -8.018 2.459 1.00 16.69 446 SER B C 1
ATOM 6475 O O . SER B 1 446 ? -16.462 -6.852 2.911 1.00 15.80 446 SER B O 1
ATOM 6478 N N . ASN B 1 447 ? -15.280 -8.625 2.091 1.00 16.14 447 ASN B N 1
ATOM 6479 C CA . ASN B 1 447 ? -13.957 -7.961 2.055 1.00 15.70 447 ASN B CA 1
ATOM 6480 C C . ASN B 1 447 ? -13.284 -8.365 0.749 1.00 15.84 447 ASN B C 1
ATOM 6481 O O . ASN B 1 447 ? -13.298 -9.574 0.424 1.00 15.76 447 ASN B O 1
ATOM 6486 N N . TRP B 1 448 ? -12.705 -7.402 0.032 1.00 14.84 448 TRP B N 1
ATOM 6487 C CA . TRP B 1 448 ? -12.044 -7.660 -1.272 1.00 15.40 448 TRP B CA 1
ATOM 6488 C C . TRP B 1 448 ? -10.916 -8.700 -1.157 1.00 14.90 448 TRP B C 1
ATOM 6489 O O . TRP B 1 448 ? -10.608 -9.317 -2.183 1.00 15.57 448 TRP B O 1
ATOM 6500 N N . GLN B 1 449 ? -10.316 -8.923 0.014 1.00 15.12 449 GLN B N 1
ATOM 6501 C CA . GLN B 1 449 ? -9.181 -9.881 0.120 1.00 15.25 449 GLN B CA 1
ATOM 6502 C C . GLN B 1 449 ? -9.667 -11.329 -0.076 1.00 15.61 449 GLN B C 1
ATOM 6503 O O . GLN B 1 449 ? -8.830 -12.165 -0.482 1.00 17.17 449 GLN B O 1
ATOM 6509 N N . TYR B 1 450 ? -10.931 -11.654 0.202 1.00 15.50 450 TYR B N 1
ATOM 6510 C CA . TYR B 1 450 ? -11.399 -13.066 0.088 1.00 15.74 450 TYR B CA 1
ATOM 6511 C C . TYR B 1 450 ? -12.789 -13.192 -0.546 1.00 16.79 450 TYR B C 1
ATOM 6512 O O . TYR B 1 450 ? -13.226 -14.348 -0.724 1.00 16.85 450 TYR B O 1
ATOM 6521 N N . THR B 1 451 ? -13.438 -12.098 -0.950 1.00 17.14 451 THR B N 1
ATOM 6522 C CA . THR B 1 451 ? -14.824 -12.142 -1.484 1.00 17.93 451 THR B CA 1
ATOM 6523 C C . THR B 1 451 ? -14.897 -13.090 -2.693 1.00 17.58 451 THR B C 1
ATOM 6524 O O . THR B 1 451 ? -15.948 -13.722 -2.866 1.00 18.92 451 THR B O 1
ATOM 6528 N N . GLN B 1 452 ? -13.854 -13.168 -3.520 1.00 17.93 452 GLN B N 1
ATOM 6529 C CA . GLN B 1 452 ? -13.896 -13.980 -4.768 1.00 17.81 452 GLN B CA 1
ATOM 6530 C C . GLN B 1 452 ? -13.532 -15.442 -4.475 1.00 18.54 452 GLN B C 1
ATOM 6531 O O . GLN B 1 452 ? -13.570 -16.238 -5.429 1.00 18.34 452 GLN B O 1
ATOM 6537 N N . GLN B 1 453 ? -13.227 -15.784 -3.220 1.00 19.00 453 GLN B N 1
ATOM 6538 C CA . GLN B 1 453 ? -12.736 -17.131 -2.829 1.00 21.47 453 GLN B CA 1
ATOM 6539 C C . GLN B 1 453 ? -13.679 -17.791 -1.812 1.00 21.07 453 GLN B C 1
ATOM 6540 O O . GLN B 1 453 ? -13.445 -18.974 -1.507 1.00 21.48 453 GLN B O 1
ATOM 6546 N N . VAL B 1 454 ? -14.693 -17.087 -1.301 1.00 20.05 454 VAL B N 1
ATOM 6547 C CA . VAL B 1 454 ? -15.596 -17.619 -0.234 1.00 20.35 454 VAL B CA 1
ATOM 6548 C C . VAL B 1 454 ? -16.315 -18.862 -0.763 1.00 20.50 454 VAL B C 1
ATOM 6549 O O . VAL B 1 454 ? -16.615 -18.953 -1.951 1.00 19.89 454 VAL B O 1
ATOM 6553 N N . PRO B 1 455 ? -16.572 -19.865 0.106 1.00 21.78 455 PRO B N 1
ATOM 6554 C CA . PRO B 1 455 ? -17.090 -21.164 -0.334 1.00 22.17 455 PRO B CA 1
ATOM 6555 C C . PRO B 1 455 ? -18.616 -21.225 -0.509 1.00 24.01 455 PRO B C 1
ATOM 6556 O O . PRO B 1 455 ? -19.237 -22.126 0.032 1.00 24.51 455 PRO B O 1
ATOM 6560 N N . THR B 1 456 ? -19.185 -20.305 -1.290 1.00 23.05 456 THR B N 1
ATOM 6561 C CA . THR B 1 456 ? -20.653 -20.206 -1.509 1.00 23.06 456 THR B CA 1
ATOM 6562 C C . THR B 1 456 ? -21.007 -20.443 -2.985 1.00 22.53 456 THR B C 1
ATOM 6563 O O . THR B 1 456 ? -22.215 -20.513 -3.269 1.00 24.21 456 THR B O 1
ATOM 6567 N N . SER B 1 457 ? -20.033 -20.576 -3.894 1.00 23.70 457 SER B N 1
ATOM 6568 C CA . SER B 1 457 ? -20.290 -20.703 -5.357 1.00 24.42 457 SER B CA 1
ATOM 6569 C C . SER B 1 457 ? -21.034 -22.014 -5.652 1.00 25.22 457 SER B C 1
ATOM 6570 O O . SER B 1 457 ? -21.860 -22.027 -6.580 1.00 24.81 457 SER B O 1
ATOM 6573 N N . ALA B 1 458 ? -20.792 -23.061 -4.860 1.00 26.34 458 ALA B N 1
ATOM 6574 C CA . ALA B 1 458 ? -21.507 -24.358 -4.956 1.00 26.85 458 ALA B CA 1
ATOM 6575 C C . ALA B 1 458 ? -22.969 -24.183 -4.510 1.00 26.92 458 ALA B C 1
ATOM 6576 O O . ALA B 1 458 ? -23.781 -25.099 -4.770 1.00 26.36 458 ALA B O 1
ATOM 6578 N N . GLN B 1 459 ? -23.300 -23.056 -3.866 1.00 24.64 459 GLN B N 1
ATOM 6579 C CA . GLN B 1 459 ? -24.682 -22.716 -3.434 1.00 24.86 459 GLN B CA 1
ATOM 6580 C C . GLN B 1 459 ? -25.258 -21.580 -4.290 1.00 23.82 459 GLN B C 1
ATOM 6581 O O . GLN B 1 459 ? -26.243 -20.978 -3.845 1.00 23.76 459 GLN B O 1
ATOM 6587 N N . ALA B 1 460 ? -24.701 -21.345 -5.484 1.00 24.21 460 ALA B N 1
ATOM 6588 C CA . ALA B 1 460 ? -25.284 -20.511 -6.566 1.00 25.69 460 ALA B CA 1
ATOM 6589 C C . ALA B 1 460 ? -25.119 -19.007 -6.303 1.00 25.75 460 ALA B C 1
ATOM 6590 O O . ALA B 1 460 ? -25.921 -18.232 -6.865 1.00 28.60 460 ALA B O 1
ATOM 6592 N N . PHE B 1 461 ? -24.128 -18.573 -5.521 1.00 24.19 461 PHE B N 1
ATOM 6593 C CA . PHE B 1 461 ? -23.906 -17.115 -5.319 1.00 22.93 461 PHE B CA 1
ATOM 6594 C C . PHE B 1 461 ? -22.561 -16.833 -4.652 1.00 22.09 461 PHE B C 1
ATOM 6595 O O . PHE B 1 461 ? -22.035 -17.676 -3.911 1.00 21.26 461 PHE B O 1
ATOM 6603 N N . ARG B 1 462 ? -22.074 -15.613 -4.875 1.00 21.06 462 ARG B N 1
ATOM 6604 C CA . ARG B 1 462 ? -21.022 -14.982 -4.050 1.00 20.61 462 ARG B CA 1
ATOM 6605 C C . ARG B 1 462 ? -21.504 -13.575 -3.698 1.00 21.00 462 ARG B C 1
ATOM 6606 O O . ARG B 1 462 ? -21.849 -12.822 -4.634 1.00 19.58 462 ARG B O 1
ATOM 6614 N N . SER B 1 463 ? -21.589 -13.284 -2.397 1.00 20.40 463 SER B N 1
ATOM 6615 C CA . SER B 1 463 ? -21.778 -11.930 -1.823 1.00 21.55 463 SER B CA 1
ATOM 6616 C C . SER B 1 463 ? -23.230 -11.728 -1.391 1.00 21.26 463 SER B C 1
ATOM 6617 O O . SER B 1 463 ? -24.168 -12.106 -2.141 1.00 21.10 463 SER B O 1
ATOM 6620 N N . ALA B 1 464 ? -23.387 -11.134 -0.213 1.00 20.08 464 ALA B N 1
ATOM 6621 C CA . ALA B 1 464 ? -24.669 -10.664 0.344 1.00 19.93 464 ALA B CA 1
ATOM 6622 C C . ALA B 1 464 ? -24.507 -9.210 0.783 1.00 18.72 464 ALA B C 1
ATOM 6623 O O . ALA B 1 464 ? -23.368 -8.795 1.076 1.00 18.36 464 ALA B O 1
ATOM 6625 N N . MET B 1 465 ? -25.610 -8.471 0.832 1.00 18.51 465 MET B N 1
ATOM 6626 C CA . MET B 1 465 ? -25.632 -7.123 1.443 1.00 18.58 465 MET B CA 1
ATOM 6627 C C . MET B 1 465 ? -25.676 -7.299 2.961 1.00 18.44 465 MET B C 1
ATOM 6628 O O . MET B 1 465 ? -26.071 -8.382 3.415 1.00 19.06 465 MET B O 1
ATOM 6633 N N . SER B 1 466 ? -25.253 -6.280 3.706 1.00 17.71 466 SER B N 1
ATOM 6634 C CA . SER B 1 466 ? -25.509 -6.137 5.159 1.00 18.15 466 SER B CA 1
ATOM 6635 C C . SER B 1 466 ? -27.021 -6.068 5.389 1.00 18.13 466 SER B C 1
ATOM 6636 O O . SER B 1 466 ? -27.776 -5.873 4.407 1.00 17.95 466 SER B O 1
ATOM 6639 N N . LEU B 1 467 ? -27.455 -6.156 6.644 1.00 19.39 467 LEU B N 1
ATOM 6640 C CA . LEU B 1 467 ? -28.812 -5.679 7.007 1.00 20.48 467 LEU B CA 1
ATOM 6641 C C . LEU B 1 467 ? -28.929 -4.231 6.556 1.00 21.64 467 LEU B C 1
ATOM 6642 O O . LEU B 1 467 ? -27.975 -3.463 6.702 1.00 20.83 467 LEU B O 1
ATOM 6647 N N . PRO B 1 468 ? -30.123 -3.802 6.088 1.00 22.67 468 PRO B N 1
ATOM 6648 C CA . PRO B 1 468 ? -30.385 -2.386 5.852 1.00 22.31 468 PRO B CA 1
ATOM 6649 C C . PRO B 1 468 ? -30.238 -1.674 7.201 1.00 21.75 468 PRO B C 1
ATOM 6650 O O . PRO B 1 468 ? -30.575 -2.265 8.220 1.00 21.47 468 PRO B O 1
ATOM 6654 N N . ARG B 1 469 ? -29.714 -0.451 7.186 1.00 20.68 469 ARG B N 1
ATOM 6655 C CA . ARG B 1 469 ? -29.328 0.277 8.419 1.00 20.18 469 ARG B CA 1
ATOM 6656 C C . ARG B 1 469 ? -30.094 1.592 8.514 1.00 19.88 469 ARG B C 1
ATOM 6657 O O . ARG B 1 469 ? -30.263 2.267 7.493 1.00 19.38 469 ARG B O 1
ATOM 6665 N N . ARG B 1 470 ? -30.529 1.903 9.729 1.00 20.91 470 ARG B N 1
ATOM 6666 C CA . ARG B 1 470 ? -30.961 3.246 10.165 1.00 22.73 470 ARG B CA 1
ATOM 6667 C C . ARG B 1 470 ? -29.729 3.929 10.764 1.00 22.00 470 ARG B C 1
ATOM 6668 O O . ARG B 1 470 ? -29.109 3.330 11.658 1.00 22.15 470 ARG B O 1
ATOM 6676 N N . ASN B 1 471 ? -29.366 5.111 10.268 1.00 21.00 471 ASN B N 1
ATOM 6677 C CA . ASN B 1 471 ? -28.146 5.837 10.703 1.00 20.77 471 ASN B CA 1
ATOM 6678 C C . ASN B 1 471 ? -28.529 7.076 11.507 1.00 20.80 471 ASN B C 1
ATOM 6679 O O . ASN B 1 471 ? -29.541 7.714 11.185 1.00 22.04 471 ASN B O 1
ATOM 6684 N N . TYR B 1 472 ? -27.696 7.402 12.489 1.00 20.58 472 TYR B N 1
ATOM 6685 C CA . TYR B 1 472 ? -27.746 8.663 13.263 1.00 21.54 472 TYR B CA 1
ATOM 6686 C C . TYR B 1 472 ? -26.312 9.092 13.540 1.00 21.35 472 TYR B C 1
ATOM 6687 O O . TYR B 1 472 ? -25.388 8.284 13.341 1.00 20.22 472 TYR B O 1
ATOM 6696 N N . LEU B 1 473 ? -26.152 10.322 14.010 1.00 20.53 473 LEU B N 1
ATOM 6697 C CA . LEU B 1 473 ? -24.911 10.792 14.656 1.00 21.44 473 LEU B CA 1
ATOM 6698 C C . LEU B 1 473 ? -25.189 10.955 16.147 1.00 22.34 473 LEU B C 1
ATOM 6699 O O . LEU B 1 473 ? -26.315 11.373 16.519 1.00 21.00 473 LEU B O 1
ATOM 6704 N N . THR B 1 474 ? -24.209 10.625 16.973 1.00 22.08 474 THR B N 1
ATOM 6705 C CA . THR B 1 474 ? -24.262 10.916 18.422 1.00 23.10 474 THR B CA 1
ATOM 6706 C C . THR B 1 474 ? -22.858 11.268 18.908 1.00 22.93 474 THR B C 1
ATOM 6707 O O . THR B 1 474 ? -21.892 11.048 18.158 1.00 22.28 474 THR B O 1
ATOM 6711 N N . ASN B 1 475 ? -22.776 11.833 20.109 1.00 22.93 475 ASN B N 1
ATOM 6712 C CA . ASN B 1 475 ? -21.506 11.992 20.853 1.00 24.40 475 ASN B CA 1
ATOM 6713 C C . ASN B 1 475 ? -21.427 10.865 21.877 1.00 24.44 475 ASN B C 1
ATOM 6714 O O . ASN B 1 475 ? -22.367 10.735 22.668 1.00 27.10 475 ASN B O 1
ATOM 6719 N N . ILE B 1 476 ? -20.361 10.070 21.839 1.00 24.01 476 ILE B N 1
ATOM 6720 C CA . ILE B 1 476 ? -20.120 8.995 22.844 1.00 23.99 476 ILE B CA 1
ATOM 6721 C C . ILE B 1 476 ? -19.070 9.506 23.827 1.00 22.57 476 ILE B C 1
ATOM 6722 O O . ILE B 1 476 ? -18.299 10.418 23.473 1.00 21.71 476 ILE B O 1
ATOM 6727 N N . THR B 1 477 ? -19.066 8.952 25.036 1.00 23.15 477 THR B N 1
ATOM 6728 C CA . THR B 1 477 ? -18.188 9.409 26.136 1.00 22.62 477 THR B CA 1
ATOM 6729 C C . THR B 1 477 ? -16.738 9.469 25.644 1.00 21.75 477 THR B C 1
ATOM 6730 O O . THR B 1 477 ? -16.266 8.464 25.077 1.00 23.60 477 THR B O 1
ATOM 6734 N N . ARG B 1 478 ? -16.095 10.625 25.834 1.00 20.47 478 ARG B N 1
ATOM 6735 C CA . ARG B 1 478 ? -14.658 10.908 25.563 1.00 20.73 478 ARG B CA 1
ATOM 6736 C C . ARG B 1 478 ? -14.397 11.049 24.056 1.00 20.05 478 ARG B C 1
ATOM 6737 O O . ARG B 1 478 ? -13.817 12.082 23.652 1.00 20.05 478 ARG B O 1
ATOM 6745 N N . LEU B 1 479 ? -14.750 10.035 23.262 1.00 19.66 479 LEU B N 1
ATOM 6746 C CA . LEU B 1 479 ? -14.392 9.948 21.817 1.00 20.17 479 LEU B CA 1
ATOM 6747 C C . LEU B 1 479 ? -15.148 11.019 21.017 1.00 20.31 479 LEU B C 1
ATOM 6748 O O . LEU B 1 479 ? -14.630 11.446 19.966 1.00 20.52 479 LEU B O 1
ATOM 6753 N N . GLY B 1 480 ? -16.339 11.423 21.468 1.00 20.73 480 GLY B N 1
ATOM 6754 C CA . GLY B 1 480 ? -17.160 12.443 20.784 1.00 20.84 480 GLY B CA 1
ATOM 6755 C C . GLY B 1 480 ? -17.928 11.856 19.609 1.00 20.45 480 GLY B C 1
ATOM 6756 O O . GLY B 1 480 ? -18.694 10.907 19.819 1.00 21.06 480 GLY B O 1
ATOM 6757 N N . TRP B 1 481 ? -17.723 12.397 18.406 1.00 20.06 481 TRP B N 1
ATOM 6758 C CA . TRP B 1 481 ? -18.535 12.094 17.201 1.00 20.08 481 TRP B CA 1
ATOM 6759 C C . TRP B 1 481 ? -18.557 10.586 16.944 1.00 19.99 481 TRP B C 1
ATOM 6760 O O . TRP B 1 481 ? -17.489 9.944 17.018 1.00 19.80 481 TRP B O 1
ATOM 6771 N N . ASP B 1 482 ? -19.732 10.060 16.606 1.00 19.47 482 ASP B N 1
ATOM 6772 C CA . ASP B 1 482 ? -19.916 8.618 16.327 1.00 20.47 482 ASP B CA 1
ATOM 6773 C C . ASP B 1 482 ? -21.051 8.431 15.318 1.00 19.48 482 ASP B C 1
ATOM 6774 O O . ASP B 1 482 ? -22.108 9.058 15.484 1.00 19.15 482 ASP B O 1
ATOM 6779 N N . LEU B 1 483 ? -20.806 7.631 14.278 1.00 18.89 483 LEU B N 1
ATOM 6780 C CA . LEU B 1 483 ? -21.843 7.188 13.323 1.00 19.20 483 LEU B CA 1
ATOM 6781 C C . LEU B 1 483 ? -22.552 5.988 13.940 1.00 19.28 483 LEU B C 1
ATOM 6782 O O . LEU B 1 483 ? -21.903 4.928 14.109 1.00 20.13 483 LEU B O 1
ATOM 6787 N N . VAL B 1 484 ? -23.821 6.184 14.286 1.00 19.08 484 VAL B N 1
ATOM 6788 C CA . VAL B 1 484 ? -24.738 5.140 14.805 1.00 19.57 484 VAL B CA 1
ATOM 6789 C C . VAL B 1 484 ? -25.272 4.365 13.603 1.00 19.96 484 VAL B C 1
ATOM 6790 O O . VAL B 1 484 ? -25.642 5.002 12.598 1.00 19.92 484 VAL B O 1
ATOM 6794 N N . SER B 1 485 ? -25.290 3.041 13.718 1.00 19.60 485 SER B N 1
ATOM 6795 C CA . SER B 1 485 ? -25.906 2.110 12.748 1.00 21.08 485 SER B CA 1
ATOM 6796 C C . SER B 1 485 ? -26.765 1.117 13.531 1.00 21.15 485 SER B C 1
ATOM 6797 O O . SER B 1 485 ? -26.245 0.517 14.476 1.00 22.06 485 SER B O 1
ATOM 6800 N N . LEU B 1 486 ? -28.040 0.998 13.163 1.00 22.23 486 LEU B N 1
ATOM 6801 C CA . LEU B 1 486 ? -28.985 0.011 13.740 1.00 22.18 486 LEU B CA 1
ATOM 6802 C C . LEU B 1 486 ? -29.680 -0.714 12.596 1.00 23.03 486 LEU B C 1
ATOM 6803 O O . LEU B 1 486 ? -29.843 -0.159 11.507 1.00 22.57 486 LEU B O 1
ATOM 6808 N N . PRO B 1 487 ? -30.112 -1.977 12.802 1.00 23.27 487 PRO B N 1
ATOM 6809 C CA . PRO B 1 487 ? -30.880 -2.687 11.787 1.00 23.74 487 PRO B CA 1
ATOM 6810 C C . PRO B 1 487 ? -32.159 -1.894 11.503 1.00 23.84 487 PRO B C 1
ATOM 6811 O O . PRO B 1 487 ? -32.764 -1.398 12.438 1.00 24.08 487 PRO B O 1
ATOM 6815 N N . TYR B 1 488 ? -32.514 -1.734 10.234 1.00 24.38 488 TYR B N 1
ATOM 6816 C CA . TYR B 1 488 ? -33.793 -1.090 9.848 1.00 25.74 488 TYR B CA 1
ATOM 6817 C C . TYR B 1 488 ? -34.933 -2.004 10.310 1.00 24.89 488 TYR B C 1
ATOM 6818 O O . TYR B 1 488 ? -34.784 -3.220 10.190 1.00 23.70 488 TYR B O 1
ATOM 6827 N N . ASP B 1 489 ? -36.001 -1.413 10.850 1.00 26.71 489 ASP B N 1
ATOM 6828 C CA . ASP B 1 489 ? -37.215 -2.095 11.380 1.00 28.09 489 ASP B CA 1
ATOM 6829 C C . ASP B 1 489 ? -37.268 -3.566 10.949 1.00 26.08 489 ASP B C 1
ATOM 6830 O O . ASP B 1 489 ? -37.690 -3.849 9.817 1.00 26.41 489 ASP B O 1
ATOM 6835 N N . LEU B 1 490 ? -36.898 -4.471 11.852 1.00 26.94 490 LEU B N 1
ATOM 6836 C CA . LEU B 1 490 ? -36.855 -5.931 11.589 1.00 28.87 490 LEU B CA 1
ATOM 6837 C C . LEU B 1 490 ? -38.235 -6.574 11.776 1.00 30.53 490 LEU B C 1
ATOM 6838 O O . LEU B 1 490 ? -38.363 -7.764 11.435 1.00 30.70 490 LEU B O 1
ATOM 6843 N N . SER B 1 491 ? -39.226 -5.841 12.294 1.00 31.25 491 SER B N 1
ATOM 6844 C CA . SER B 1 491 ? -40.542 -6.414 12.689 1.00 32.26 491 SER B CA 1
ATOM 6845 C C . SER B 1 491 ? -41.124 -7.289 11.575 1.00 32.35 491 SER B C 1
ATOM 6846 O O . SER B 1 491 ? -41.689 -8.336 11.885 1.00 33.84 491 SER B O 1
ATOM 6849 N N . PRO B 1 492 ? -40.983 -6.963 10.262 1.00 31.57 492 PRO B N 1
ATOM 6850 C CA . PRO B 1 492 ? -41.526 -7.822 9.205 1.00 30.76 492 PRO B CA 1
ATOM 6851 C C . PRO B 1 492 ? -40.907 -9.221 9.046 1.00 30.34 492 PRO B C 1
ATOM 6852 O O . PRO B 1 492 ? -41.471 -9.991 8.294 1.00 32.65 492 PRO B O 1
ATOM 6856 N N . VAL B 1 493 ? -39.783 -9.526 9.708 1.00 29.31 493 VAL B N 1
ATOM 6857 C CA . VAL B 1 493 ? -39.112 -10.860 9.604 1.00 30.14 493 VAL B CA 1
ATOM 6858 C C . VAL B 1 493 ? -39.027 -11.538 10.978 1.00 30.05 493 VAL B C 1
ATOM 6859 O O . VAL B 1 493 ? -38.525 -12.672 11.018 1.00 29.02 493 VAL B O 1
ATOM 6863 N N . VAL B 1 494 ? -39.460 -10.882 12.058 1.00 31.14 494 VAL B N 1
ATOM 6864 C CA . VAL B 1 494 ? -39.320 -11.434 13.437 1.00 34.94 494 VAL B CA 1
ATOM 6865 C C . VAL B 1 494 ? -40.404 -12.500 13.639 1.00 36.54 494 VAL B C 1
ATOM 6866 O O . VAL B 1 494 ? -41.594 -12.177 13.481 1.00 34.97 494 VAL B O 1
ATOM 6870 N N . GLY B 1 495 ? -39.979 -13.732 13.924 1.00 38.75 495 GLY B N 1
ATOM 6871 C CA . GLY B 1 495 ? -40.859 -14.880 14.209 1.00 39.30 495 GLY B CA 1
ATOM 6872 C C . GLY B 1 495 ? -41.102 -15.040 15.706 1.00 39.39 495 GLY B C 1
ATOM 6873 O O . GLY B 1 495 ? -40.854 -14.123 16.487 1.00 38.94 495 GLY B O 1
ATOM 6874 N N . PRO B 1 496 ? -41.604 -16.212 16.149 1.00 40.12 496 PRO B N 1
ATOM 6875 C CA . PRO B 1 496 ? -41.933 -16.417 17.559 1.00 40.38 496 PRO B CA 1
ATOM 6876 C C . PRO B 1 496 ? -40.705 -16.413 18.484 1.00 40.10 496 PRO B C 1
ATOM 6877 O O . PRO B 1 496 ? -39.624 -16.796 18.051 1.00 41.29 496 PRO B O 1
ATOM 6881 N N . SER B 1 497 ? -40.913 -15.971 19.729 1.00 39.38 497 SER B N 1
ATOM 6882 C CA . SER B 1 497 ? -39.905 -15.946 20.819 1.00 39.12 497 SER B CA 1
ATOM 6883 C C . SER B 1 497 ? -39.349 -17.356 21.032 1.00 38.75 497 SER B C 1
ATOM 6884 O O . SER B 1 497 ? -40.153 -18.303 21.029 1.00 41.39 497 SER B O 1
ATOM 6887 N N . LEU B 1 498 ? -38.025 -17.484 21.164 1.00 38.00 498 LEU B N 1
ATOM 6888 C CA . LEU B 1 498 ? -37.326 -18.744 21.540 1.00 37.23 498 LEU B CA 1
ATOM 6889 C C . LEU B 1 498 ? -36.967 -18.699 23.028 1.00 38.14 498 LEU B C 1
ATOM 6890 O O . LEU B 1 498 ? -36.809 -19.776 23.635 1.00 39.53 498 LEU B O 1
ATOM 6895 N N . LEU B 1 499 ? -36.782 -17.500 23.581 1.00 38.72 499 LEU B N 1
ATOM 6896 C CA . LEU B 1 499 ? -36.425 -17.316 25.007 1.00 40.87 499 LEU B CA 1
ATOM 6897 C C . LEU B 1 499 ? -36.680 -15.868 25.422 1.00 43.16 499 LEU B C 1
ATOM 6898 O O . LEU B 1 499 ? -36.300 -14.948 24.665 1.00 40.33 499 LEU B O 1
ATOM 6903 N N . SER B 1 500 ? -37.311 -15.700 26.584 1.00 43.65 500 SER B N 1
ATOM 6904 C CA . SER B 1 500 ? -37.391 -14.436 27.353 1.00 45.41 500 SER B CA 1
ATOM 6905 C C . SER B 1 500 ? -36.900 -14.731 28.773 1.00 45.87 500 SER B C 1
ATOM 6906 O O . SER B 1 500 ? -37.529 -15.572 29.435 1.00 46.55 500 SER B O 1
ATOM 6909 N N . SER B 1 501 ? -35.804 -14.103 29.206 1.00 43.73 501 SER B N 1
ATOM 6910 C CA . SER B 1 501 ? -35.151 -14.382 30.510 1.00 44.48 501 SER B CA 1
ATOM 6911 C C . SER B 1 501 ? -34.759 -13.075 31.205 1.00 46.05 501 SER B C 1
ATOM 6912 O O . SER B 1 501 ? -34.326 -12.132 30.515 1.00 46.70 501 SER B O 1
ATOM 6915 N N . SER B 1 502 ? -34.924 -13.035 32.529 1.00 44.67 502 SER B N 1
ATOM 6916 C CA . SER B 1 502 ? -34.493 -11.924 33.415 1.00 45.56 502 SER B CA 1
ATOM 6917 C C . SER B 1 502 ? -33.412 -12.424 34.382 1.00 44.15 502 SER B C 1
ATOM 6918 O O . SER B 1 502 ? -33.116 -11.709 35.354 1.00 45.07 502 SER B O 1
ATOM 6921 N N . GLU B 1 503 ? -32.826 -13.589 34.098 1.00 45.92 503 GLU B N 1
ATOM 6922 C CA . GLU B 1 503 ? -31.803 -14.249 34.951 1.00 48.73 503 GLU B CA 1
ATOM 6923 C C . GLU B 1 503 ? -30.441 -13.580 34.735 1.00 48.57 503 GLU B C 1
ATOM 6924 O O . GLU B 1 503 ? -30.001 -13.494 33.573 1.00 46.57 503 GLU B O 1
ATOM 6930 N N . ALA B 1 504 ? -29.822 -13.116 35.827 1.00 47.80 504 ALA B N 1
ATOM 6931 C CA . ALA B 1 504 ? -28.435 -12.599 35.889 1.00 47.77 504 ALA B CA 1
ATOM 6932 C C . ALA B 1 504 ? -27.528 -13.705 36.438 1.00 49.63 504 ALA B C 1
ATOM 6933 O O . ALA B 1 504 ? -28.045 -14.591 37.150 1.00 48.04 504 ALA B O 1
ATOM 6935 N N . ASN B 1 505 ? -26.234 -13.662 36.108 1.00 48.24 505 ASN B N 1
ATOM 6936 C CA . ASN B 1 505 ? -25.218 -14.644 36.571 1.00 49.08 505 ASN B CA 1
ATOM 6937 C C . ASN B 1 505 ? -25.641 -16.064 36.178 1.00 49.42 505 ASN B C 1
ATOM 6938 O O . ASN B 1 505 ? -25.462 -16.978 37.004 1.00 50.42 505 ASN B O 1
ATOM 6943 N N . SER B 1 506 ? -26.187 -16.243 34.972 1.00 48.94 506 SER B N 1
ATOM 6944 C CA . SER B 1 506 ? -26.705 -17.539 34.460 1.00 48.73 506 SER B CA 1
ATOM 6945 C C . SER B 1 506 ? -26.166 -17.785 33.051 1.00 46.51 506 SER B C 1
ATOM 6946 O O . SER B 1 506 ? -25.625 -16.833 32.456 1.00 45.32 506 SER B O 1
ATOM 6949 N N . THR B 1 507 ? -26.292 -19.020 32.561 1.00 44.73 507 THR B N 1
ATOM 6950 C CA . THR B 1 507 ? -26.067 -19.404 31.143 1.00 45.20 507 THR B CA 1
ATOM 6951 C C . THR B 1 507 ? -27.403 -19.868 30.560 1.00 44.00 507 THR B C 1
ATOM 6952 O O . THR B 1 507 ? -27.954 -20.857 31.077 1.00 46.03 507 THR B O 1
ATOM 6956 N N . ALA B 1 508 ? -27.908 -19.156 29.549 1.00 42.56 508 ALA B N 1
ATOM 6957 C CA . ALA B 1 508 ? -29.103 -19.533 28.761 1.00 42.18 508 ALA B CA 1
ATOM 6958 C C . ALA B 1 508 ? -28.645 -20.312 27.527 1.00 43.83 508 ALA B C 1
ATOM 6959 O O . ALA B 1 508 ? -27.819 -19.774 26.766 1.00 41.36 508 ALA B O 1
ATOM 6961 N N . ASP B 1 509 ? -29.147 -21.537 27.357 1.00 43.82 509 ASP B N 1
ATOM 6962 C CA . ASP B 1 509 ? -28.907 -22.388 26.164 1.00 45.47 509 ASP B CA 1
ATOM 6963 C C . ASP B 1 509 ? -30.163 -22.328 25.289 1.00 44.89 509 ASP B C 1
ATOM 6964 O O . ASP B 1 509 ? -31.221 -22.787 25.753 1.00 42.91 509 ASP B O 1
ATOM 6969 N N . VAL B 1 510 ? -30.052 -21.758 24.085 1.00 42.00 510 VAL B N 1
ATOM 6970 C CA . VAL B 1 510 ? -31.190 -21.565 23.139 1.00 42.61 510 VAL B CA 1
ATOM 6971 C C . VAL B 1 510 ? -30.946 -22.453 21.916 1.00 43.29 510 VAL B C 1
ATOM 6972 O O . VAL B 1 510 ? -29.992 -22.183 21.169 1.00 42.52 510 VAL B O 1
ATOM 6976 N N . ASP B 1 511 ? -31.765 -23.491 21.735 1.00 43.42 511 ASP B N 1
ATOM 6977 C CA . ASP B 1 511 ? -31.712 -24.366 20.536 1.00 44.12 511 ASP B CA 1
ATOM 6978 C C . ASP B 1 511 ? -32.610 -23.751 19.463 1.00 44.38 511 ASP B C 1
ATOM 6979 O O . ASP B 1 511 ? -33.724 -23.324 19.805 1.00 42.93 511 ASP B O 1
ATOM 6984 N N . PHE B 1 512 ? -32.145 -23.688 18.214 1.00 45.10 512 PHE B N 1
ATOM 6985 C CA . PHE B 1 512 ? -32.969 -23.193 17.083 1.00 47.58 512 PHE B CA 1
ATOM 6986 C C . PHE B 1 512 ? -32.810 -24.121 15.875 1.00 48.83 512 PHE B C 1
ATOM 6987 O O . PHE B 1 512 ? -32.885 -23.643 14.731 1.00 49.96 512 PHE B O 1
ATOM 6995 N N . THR B 1 513 ? -32.688 -25.427 16.125 1.00 51.02 513 THR B N 1
ATOM 6996 C CA . THR B 1 513 ? -32.703 -26.482 15.075 1.00 52.71 513 THR B CA 1
ATOM 6997 C C . THR B 1 513 ? -34.115 -26.598 14.477 1.00 51.63 513 THR B C 1
ATOM 6998 O O . THR B 1 513 ? -34.227 -27.171 13.374 1.00 52.68 513 THR B O 1
ATOM 7002 N N . ASN B 1 514 ? -35.144 -26.076 15.162 1.00 47.94 514 ASN B N 1
ATOM 7003 C CA . ASN B 1 514 ? -36.551 -26.041 14.667 1.00 48.38 514 ASN B CA 1
ATOM 7004 C C . ASN B 1 514 ? -36.832 -24.750 13.878 1.00 44.93 514 ASN B C 1
ATOM 7005 O O . ASN B 1 514 ? -37.926 -24.656 13.287 1.00 42.84 514 ASN B O 1
ATOM 7010 N N . VAL B 1 515 ? -35.901 -23.791 13.856 1.00 40.47 515 VAL B N 1
ATOM 7011 C CA . VAL B 1 515 ? -36.044 -22.527 13.073 1.00 36.93 515 VAL B CA 1
ATOM 7012 C C . VAL B 1 515 ? -35.465 -22.785 11.681 1.00 34.87 515 VAL B C 1
ATOM 7013 O O . VAL B 1 515 ? -34.226 -22.799 11.567 1.00 35.56 515 VAL B O 1
ATOM 7017 N N . THR B 1 516 ? -36.326 -23.017 10.683 1.00 32.58 516 THR B N 1
ATOM 7018 C CA . THR B 1 516 ? -35.932 -23.487 9.324 1.00 32.29 516 THR B CA 1
ATOM 7019 C C . THR B 1 516 ? -35.057 -22.424 8.642 1.00 30.28 516 THR B C 1
ATOM 7020 O O . THR B 1 516 ? -34.230 -22.817 7.806 1.00 28.37 516 THR B O 1
ATOM 7024 N N . SER B 1 517 ? -35.228 -21.149 9.007 1.00 28.92 517 SER B N 1
ATOM 7025 C CA . SER B 1 517 ? -34.449 -19.991 8.485 1.00 28.10 517 SER B CA 1
ATOM 7026 C C . SER B 1 517 ? -32.957 -20.157 8.811 1.00 28.60 517 SER B C 1
ATOM 7027 O O . SER B 1 517 ? -32.123 -19.695 7.998 1.00 29.27 517 SER B O 1
ATOM 7030 N N . ASN B 1 518 ? -32.638 -20.775 9.956 1.00 27.76 518 ASN B N 1
ATOM 7031 C CA . ASN B 1 518 ? -31.273 -20.798 10.548 1.00 29.02 518 ASN B CA 1
ATOM 7032 C C . ASN B 1 518 ? -30.823 -19.339 10.734 1.00 29.58 518 ASN B C 1
ATOM 7033 O O . ASN B 1 518 ? -29.621 -19.039 10.533 1.00 28.65 518 ASN B O 1
ATOM 7038 N N . ALA B 1 519 ? -31.767 -18.473 11.117 1.00 28.34 519 ALA B N 1
ATOM 7039 C CA . ALA B 1 519 ? -31.551 -17.036 11.382 1.00 29.17 519 ALA B CA 1
ATOM 7040 C C . ALA B 1 519 ? -32.275 -16.642 12.671 1.00 29.65 519 ALA B C 1
ATOM 7041 O O . ALA B 1 519 ? -33.459 -17.016 12.825 1.00 30.14 519 ALA B O 1
ATOM 7043 N N . VAL B 1 520 ? -31.587 -15.933 13.567 1.00 29.29 520 VAL B N 1
ATOM 7044 C CA . VAL B 1 520 ? -32.149 -15.475 14.869 1.00 30.51 520 VAL B CA 1
ATOM 7045 C C . VAL B 1 520 ? -31.768 -14.013 15.104 1.00 30.98 520 VAL B C 1
ATOM 7046 O O . VAL B 1 520 ? -30.739 -13.552 14.558 1.00 31.07 520 VAL B O 1
ATOM 7050 N N . TRP B 1 521 ? -32.610 -13.328 15.873 1.00 29.44 521 TRP B N 1
ATOM 7051 C CA . TRP B 1 521 ? -32.377 -11.998 16.477 1.00 30.23 521 TRP B CA 1
ATOM 7052 C C . TRP B 1 521 ? -32.277 -12.195 17.988 1.00 31.18 521 TRP B C 1
ATOM 7053 O O . TRP B 1 521 ? -33.047 -13.019 18.530 1.00 28.89 521 TRP B O 1
ATOM 7064 N N . PHE B 1 522 ? -31.351 -11.498 18.640 1.00 30.03 522 PHE B N 1
ATOM 7065 C CA . PHE B 1 522 ? -31.238 -11.477 20.116 1.00 31.47 522 PHE B CA 1
ATOM 7066 C C . PHE B 1 522 ? -31.010 -10.039 20.568 1.00 31.15 522 PHE B C 1
ATOM 7067 O O . PHE B 1 522 ? -30.417 -9.239 19.810 1.00 29.27 522 PHE B O 1
ATOM 7075 N N . SER B 1 523 ? -31.513 -9.736 21.764 1.00 29.19 523 SER B N 1
ATOM 7076 C CA . SER B 1 523 ? -31.398 -8.433 22.457 1.00 30.02 523 SER B CA 1
ATOM 7077 C C . SER B 1 523 ? -31.027 -8.716 23.912 1.00 30.68 523 SER B C 1
ATOM 7078 O O . SER B 1 523 ? -31.685 -9.570 24.527 1.00 28.20 523 SER B O 1
ATOM 7081 N N . LEU B 1 524 ? -29.978 -8.070 24.416 1.00 31.29 524 LEU B N 1
ATOM 7082 C CA . LEU B 1 524 ? -29.539 -8.214 25.823 1.00 32.95 524 LEU B CA 1
ATOM 7083 C C . LEU B 1 524 ? -29.380 -6.822 26.423 1.00 34.52 524 LEU B C 1
ATOM 7084 O O . LEU B 1 524 ? -28.564 -6.040 25.896 1.00 33.11 524 LEU B O 1
ATOM 7089 N N . ASN B 1 525 ? -30.145 -6.529 27.476 1.00 34.51 525 ASN B N 1
ATOM 7090 C CA . ASN B 1 525 ? -29.986 -5.290 28.274 1.00 34.22 525 ASN B CA 1
ATOM 7091 C C . ASN B 1 525 ? -29.377 -5.661 29.624 1.00 34.22 525 ASN B C 1
ATOM 7092 O O . ASN B 1 525 ? -29.767 -6.699 30.189 1.00 33.14 525 ASN B O 1
ATOM 7097 N N . VAL B 1 526 ? -28.421 -4.858 30.081 1.00 34.13 526 VAL B N 1
ATOM 7098 C CA . VAL B 1 526 ? -27.833 -4.949 31.444 1.00 34.61 526 VAL B CA 1
ATOM 7099 C C . VAL B 1 526 ? -27.942 -3.556 32.058 1.00 37.55 526 VAL B C 1
ATOM 7100 O O . VAL B 1 526 ? -27.442 -2.596 31.440 1.00 36.73 526 VAL B O 1
ATOM 7104 N N . THR B 1 527 ? -28.620 -3.456 33.201 1.00 37.92 527 THR B N 1
ATOM 7105 C CA . THR B 1 527 ? -28.692 -2.225 34.022 1.00 38.77 527 THR B CA 1
ATOM 7106 C C . THR B 1 527 ? -27.926 -2.500 35.315 1.00 39.83 527 THR B C 1
ATOM 7107 O O . THR B 1 527 ? -28.429 -3.287 36.140 1.00 38.99 527 THR B O 1
ATOM 7111 N N . LEU B 1 528 ? -26.729 -1.926 35.445 1.00 39.53 528 LEU B N 1
ATOM 7112 C CA . LEU B 1 528 ? -25.933 -1.972 36.695 1.00 41.86 528 LEU B CA 1
ATOM 7113 C C . LEU B 1 528 ? -26.671 -1.154 37.748 1.00 42.68 528 LEU B C 1
ATOM 7114 O O . LEU B 1 528 ? -27.392 -0.217 37.409 1.00 39.39 528 LEU B O 1
ATOM 7119 N N . PRO B 1 529 ? -26.517 -1.479 39.052 1.00 44.80 529 PRO B N 1
ATOM 7120 C CA . PRO B 1 529 ? -27.074 -0.644 40.113 1.00 45.91 529 PRO B CA 1
ATOM 7121 C C . PRO B 1 529 ? -26.349 0.710 40.147 1.00 48.35 529 PRO B C 1
ATOM 7122 O O . PRO B 1 529 ? -25.196 0.771 39.741 1.00 47.67 529 PRO B O 1
ATOM 7126 N N . ASP B 1 530 ? -27.036 1.751 40.622 1.00 50.26 530 ASP B N 1
ATOM 7127 C CA . ASP B 1 530 ? -26.531 3.150 40.655 1.00 53.82 530 ASP B CA 1
ATOM 7128 C C . ASP B 1 530 ? -25.137 3.188 41.291 1.00 52.59 530 ASP B C 1
ATOM 7129 O O . ASP B 1 530 ? -24.282 3.948 40.796 1.00 51.66 530 ASP B O 1
ATOM 7134 N N . ALA B 1 531 ? -24.925 2.403 42.350 1.00 52.68 531 ALA B N 1
ATOM 7135 C CA . ALA B 1 531 ? -23.675 2.373 43.144 1.00 53.05 531 ALA B CA 1
ATOM 7136 C C . ALA B 1 531 ? -22.474 2.106 42.226 1.00 52.56 531 ALA B C 1
ATOM 7137 O O . ALA B 1 531 ? -21.453 2.807 42.373 1.00 49.43 531 ALA B O 1
ATOM 7139 N N . ALA B 1 532 ? -22.599 1.144 41.306 1.00 54.04 532 ALA B N 1
ATOM 7140 C CA . ALA B 1 532 ? -21.498 0.675 40.430 1.00 54.33 532 ALA B CA 1
ATOM 7141 C C . ALA B 1 532 ? -21.332 1.612 39.228 1.00 54.89 532 ALA B C 1
ATOM 7142 O O . ALA B 1 532 ? -20.203 1.690 38.701 1.00 55.78 532 ALA B O 1
ATOM 7144 N N . ILE B 1 533 ? -22.408 2.285 38.802 1.00 55.51 533 ILE B N 1
ATOM 7145 C CA . ILE B 1 533 ? -22.359 3.324 37.729 1.00 56.86 533 ILE B CA 1
ATOM 7146 C C . ILE B 1 533 ? -21.546 4.513 38.254 1.00 60.04 533 ILE B C 1
ATOM 7147 O O . ILE B 1 533 ? -20.839 5.151 37.449 1.00 60.22 533 ILE B O 1
ATOM 7152 N N . GLN B 1 534 ? -21.627 4.775 39.561 1.00 64.18 534 GLN B N 1
ATOM 7153 C CA . GLN B 1 534 ? -20.953 5.917 40.231 1.00 67.38 534 GLN B CA 1
ATOM 7154 C C . GLN B 1 534 ? -19.541 5.503 40.653 1.00 66.72 534 GLN B C 1
ATOM 7155 O O . GLN B 1 534 ? -18.622 6.333 40.512 1.00 66.22 534 GLN B O 1
ATOM 7161 N N . ASN B 1 535 ? -19.379 4.275 41.153 1.00 67.09 535 ASN B N 1
ATOM 7162 C CA . ASN B 1 535 ? -18.062 3.724 41.567 1.00 66.54 535 ASN B CA 1
ATOM 7163 C C . ASN B 1 535 ? -17.852 2.379 40.866 1.00 63.30 535 ASN B C 1
ATOM 7164 O O . ASN B 1 535 ? -18.348 1.364 41.380 1.00 61.34 535 ASN B O 1
ATOM 7169 N N . ALA B 1 536 ? -17.149 2.378 39.728 1.00 61.34 536 ALA B N 1
ATOM 7170 C CA . ALA B 1 536 ? -16.887 1.165 38.919 1.00 59.18 536 ALA B CA 1
ATOM 7171 C C . ALA B 1 536 ? -15.917 0.240 39.660 1.00 57.51 536 ALA B C 1
ATOM 7172 O O . ALA B 1 536 ? -15.914 -0.963 39.340 1.00 56.86 536 ALA B O 1
ATOM 7174 N N . SER B 1 537 ? -15.139 0.771 40.614 1.00 56.33 537 SER B N 1
ATOM 7175 C CA . SER B 1 537 ? -14.204 -0.012 41.468 1.00 55.42 537 SER B CA 1
ATOM 7176 C C . SER B 1 537 ? -14.983 -1.094 42.227 1.00 53.62 537 SER B C 1
ATOM 7177 O O . SER B 1 537 ? -14.341 -2.028 42.747 1.00 53.64 537 SER B O 1
ATOM 7180 N N . LEU B 1 538 ? -16.313 -0.966 42.282 1.00 50.66 538 LEU B N 1
ATOM 7181 C CA . LEU B 1 538 ? -17.225 -1.938 42.942 1.00 48.79 538 LEU B CA 1
ATOM 7182 C C . LEU B 1 538 ? -17.500 -3.131 42.017 1.00 47.13 538 LEU B C 1
ATOM 7183 O O . LEU B 1 538 ? -18.017 -4.148 42.523 1.00 45.19 538 LEU B O 1
ATOM 7188 N N . ILE B 1 539 ? -17.177 -3.031 40.723 1.00 43.61 539 ILE B N 1
ATOM 7189 C CA . ILE B 1 539 ? -17.434 -4.131 39.745 1.00 41.68 539 ILE B CA 1
ATOM 7190 C C . ILE B 1 539 ? -16.318 -5.173 39.874 1.00 39.77 539 ILE B C 1
ATOM 7191 O O . ILE B 1 539 ? -15.126 -4.791 39.857 1.00 39.31 539 ILE B O 1
ATOM 7196 N N . SER B 1 540 ? -16.711 -6.440 40.011 1.00 38.13 540 SER B N 1
ATOM 7197 C CA . SER B 1 540 ? -15.814 -7.623 40.061 1.00 38.44 540 SER B CA 1
ATOM 7198 C C . SER B 1 540 ? -15.000 -7.694 38.766 1.00 38.76 540 SER B C 1
ATOM 7199 O O . SER B 1 540 ? -15.565 -7.389 37.699 1.00 38.19 540 SER B O 1
ATOM 7202 N N . ALA B 1 541 ? -13.730 -8.096 38.867 1.00 39.13 541 ALA B N 1
ATOM 7203 C CA . ALA B 1 541 ? -12.814 -8.336 37.727 1.00 39.01 541 ALA B CA 1
ATOM 7204 C C . ALA B 1 541 ? -13.441 -9.353 36.764 1.00 40.03 541 ALA B C 1
ATOM 7205 O O . ALA B 1 541 ? -13.112 -9.302 35.566 1.00 40.09 541 ALA B O 1
ATOM 7207 N N . ASP B 1 542 ? -14.322 -10.225 37.270 1.00 40.11 542 ASP B N 1
ATOM 7208 C CA . ASP B 1 542 ? -14.932 -11.357 36.520 1.00 41.00 542 ASP B CA 1
ATOM 7209 C C . ASP B 1 542 ? -16.232 -10.943 35.816 1.00 36.62 542 ASP B C 1
ATOM 7210 O O . ASP B 1 542 ? -16.780 -11.793 35.087 1.00 35.07 542 ASP B O 1
ATOM 7215 N N . ALA B 1 543 ? -16.730 -9.720 36.030 1.00 33.84 543 ALA B N 1
ATOM 7216 C CA . ALA B 1 543 ? -18.024 -9.249 35.474 1.00 32.30 543 ALA B CA 1
ATOM 7217 C C . ALA B 1 543 ? -17.944 -9.263 33.944 1.00 32.79 543 ALA B C 1
ATOM 7218 O O . ALA B 1 543 ? -17.185 -8.445 33.383 1.00 31.84 543 ALA B O 1
ATOM 7220 N N . SER B 1 544 ? -18.685 -10.160 33.291 1.00 31.91 544 SER B N 1
ATOM 7221 C CA . SER B 1 544 ? -18.521 -10.435 31.843 1.00 32.68 544 SER B CA 1
ATOM 7222 C C . SER B 1 544 ? -19.804 -10.982 31.214 1.00 32.15 544 SER B C 1
ATOM 7223 O O . SER B 1 544 ? -20.683 -11.483 31.940 1.00 32.56 544 SER B O 1
ATOM 7226 N N . ILE B 1 545 ? -19.891 -10.841 29.892 1.00 31.50 545 ILE B N 1
ATOM 7227 C CA . ILE B 1 545 ? -20.940 -11.424 29.012 1.00 31.43 545 ILE B CA 1
ATOM 7228 C C . ILE B 1 545 ? -20.223 -12.272 27.964 1.00 33.08 545 ILE B C 1
ATOM 7229 O O . ILE B 1 545 ? -19.288 -11.748 27.327 1.00 31.24 545 ILE B O 1
ATOM 7234 N N . ASN B 1 546 ? -20.635 -13.529 27.799 1.00 33.23 546 ASN B N 1
ATOM 7235 C CA . ASN B 1 546 ? -20.038 -14.459 26.808 1.00 35.32 546 ASN B CA 1
ATOM 7236 C C . ASN B 1 546 ? -21.171 -15.081 25.991 1.00 34.70 546 ASN B C 1
ATOM 7237 O O . ASN B 1 546 ? -22.012 -15.778 26.587 1.00 36.61 546 ASN B O 1
ATOM 7242 N N . ILE B 1 547 ? -21.194 -14.816 24.684 1.00 31.39 547 ILE B N 1
ATOM 7243 C CA . ILE B 1 547 ? -22.170 -15.411 23.728 1.00 29.22 547 ILE B CA 1
ATOM 7244 C C . ILE B 1 547 ? -21.395 -16.327 22.781 1.00 30.05 547 ILE B C 1
ATOM 7245 O O . ILE B 1 547 ? -20.314 -15.918 22.301 1.00 30.04 547 ILE B O 1
ATOM 7250 N N . THR B 1 548 ? -21.909 -17.536 22.551 1.00 28.58 548 THR B N 1
ATOM 7251 C CA . THR B 1 548 ? -21.313 -18.531 21.625 1.00 29.17 548 THR B CA 1
ATOM 7252 C C . THR B 1 548 ? -22.424 -19.063 20.720 1.00 29.45 548 THR B C 1
ATOM 7253 O O . THR B 1 548 ? -23.542 -19.288 21.220 1.00 29.48 548 THR B O 1
ATOM 7257 N N . PHE B 1 549 ? -22.124 -19.188 19.427 1.00 27.94 549 PHE B N 1
ATOM 7258 C CA . PHE B 1 549 ? -22.957 -19.870 18.409 1.00 27.74 549 PHE B CA 1
ATOM 7259 C C . PHE B 1 549 ? -22.335 -21.242 18.176 1.00 29.17 549 PHE B C 1
ATOM 7260 O O . PHE B 1 549 ? -21.169 -21.293 17.766 1.00 30.15 549 PHE B O 1
ATOM 7268 N N . LEU B 1 550 ? -23.081 -22.306 18.488 1.00 31.01 550 LEU B N 1
ATOM 7269 C CA . LEU B 1 550 ? -22.556 -23.693 18.561 1.00 31.80 550 LEU B CA 1
ATOM 7270 C C . LEU B 1 550 ? -23.069 -24.514 17.385 1.00 30.54 550 LEU B C 1
ATOM 7271 O O . LEU B 1 550 ? -24.199 -24.331 16.938 1.00 30.71 550 LEU B O 1
ATOM 7276 N N . PRO B 1 551 ? -22.238 -25.443 16.863 1.00 30.95 551 PRO B N 1
ATOM 7277 C CA . PRO B 1 551 ? -22.617 -26.267 15.720 1.00 33.10 551 PRO B CA 1
ATOM 7278 C C . PRO B 1 551 ? -23.765 -27.232 16.048 1.00 36.40 551 PRO B C 1
ATOM 7279 O O . PRO B 1 551 ? -23.838 -27.723 17.162 1.00 35.23 551 PRO B O 1
ATOM 7283 N N . SER B 1 552 ? -24.637 -27.449 15.063 1.00 39.72 552 SER B N 1
ATOM 7284 C CA . SER B 1 552 ? -25.759 -28.418 15.102 1.00 44.58 552 SER B CA 1
ATOM 7285 C C . SER B 1 552 ? -25.185 -29.829 15.252 1.00 48.95 552 SER B C 1
ATOM 7286 O O . SER B 1 552 ? -24.135 -30.113 14.631 1.00 48.36 552 SER B O 1
ATOM 7289 N N . THR B 1 553 ? -25.842 -30.670 16.052 1.00 55.62 553 THR B N 1
ATOM 7290 C CA . THR B 1 553 ? -25.522 -32.116 16.183 1.00 62.64 553 THR B CA 1
ATOM 7291 C C . THR B 1 553 ? -26.376 -32.918 15.190 1.00 65.56 553 THR B C 1
ATOM 7292 O O . THR B 1 553 ? -25.982 -34.055 14.864 1.00 67.31 553 THR B O 1
ATOM 7296 N N . LYS B 1 554 ? -27.478 -32.337 14.702 1.00 69.61 554 LYS B N 1
ATOM 7297 C CA . LYS B 1 554 ? -28.441 -33.014 13.792 1.00 72.83 554 LYS B CA 1
ATOM 7298 C C . LYS B 1 554 ? -27.992 -32.907 12.328 1.00 73.27 554 LYS B C 1
ATOM 7299 O O . LYS B 1 554 ? -28.414 -33.777 11.539 1.00 71.50 554 LYS B O 1
ATOM 7305 N N . CYS B 1 555 ? -27.184 -31.901 11.967 1.00 74.11 555 CYS B N 1
ATOM 7306 C CA . CYS B 1 555 ? -26.804 -31.607 10.554 1.00 75.39 555 CYS B CA 1
ATOM 7307 C C . CYS B 1 555 ? -25.287 -31.424 10.402 1.00 76.48 555 CYS B C 1
ATOM 7308 O O . CYS B 1 555 ? -24.876 -30.705 9.466 1.00 75.58 555 CYS B O 1
ATOM 7311 N N . SER B 1 556 ? -24.486 -32.068 11.261 1.00 76.57 556 SER B N 1
ATOM 7312 C CA . SER B 1 556 ? -22.999 -32.112 11.169 1.00 77.24 556 SER B CA 1
ATOM 7313 C C . SER B 1 556 ? -22.561 -32.680 9.810 1.00 76.50 556 SER B C 1
ATOM 7314 O O . SER B 1 556 ? -23.384 -33.378 9.181 1.00 75.97 556 SER B O 1
ATOM 7317 N N . GLY B 1 562 ? -16.123 -33.591 12.861 1.00 61.48 562 GLY B N 1
ATOM 7318 C CA . GLY B 1 562 ? -16.920 -32.543 13.527 1.00 61.81 562 GLY B CA 1
ATOM 7319 C C . GLY B 1 562 ? -16.241 -32.033 14.786 1.00 62.53 562 GLY B C 1
ATOM 7320 O O . GLY B 1 562 ? -16.177 -32.798 15.769 1.00 66.09 562 GLY B O 1
ATOM 7321 N N . SER B 1 563 ? -15.739 -30.793 14.762 1.00 60.89 563 SER B N 1
ATOM 7322 C CA . SER B 1 563 ? -15.202 -30.086 15.955 1.00 56.67 563 SER B CA 1
ATOM 7323 C C . SER B 1 563 ? -16.377 -29.485 16.731 1.00 51.46 563 SER B C 1
ATOM 7324 O O . SER B 1 563 ? -17.394 -29.146 16.095 1.00 49.66 563 SER B O 1
ATOM 7327 N N . ASP B 1 564 ? -16.243 -29.375 18.054 1.00 48.72 564 ASP B N 1
ATOM 7328 C CA . ASP B 1 564 ? -17.272 -28.769 18.939 1.00 48.06 564 ASP B CA 1
ATOM 7329 C C . ASP B 1 564 ? -17.012 -27.262 19.063 1.00 41.41 564 ASP B C 1
ATOM 7330 O O . ASP B 1 564 ? -17.738 -26.606 19.841 1.00 36.66 564 ASP B O 1
ATOM 7335 N N . SER B 1 565 ? -16.033 -26.729 18.319 1.00 37.06 565 SER B N 1
ATOM 7336 C CA . SER B 1 565 ? -15.681 -25.285 18.332 1.00 33.69 565 SER B CA 1
ATOM 7337 C C . SER B 1 565 ? -16.916 -24.458 18.005 1.00 29.78 565 SER B C 1
ATOM 7338 O O . SER B 1 565 ? -17.631 -24.766 17.054 1.00 29.19 565 SER B O 1
ATOM 7341 N N . PRO B 1 566 ? -17.181 -23.365 18.753 1.00 28.41 566 PRO B N 1
ATOM 7342 C CA . PRO B 1 566 ? -18.179 -22.383 18.337 1.00 27.57 566 PRO B CA 1
ATOM 7343 C C . PRO B 1 566 ? -17.864 -21.859 16.928 1.00 27.01 566 PRO B C 1
ATOM 7344 O O . PRO B 1 566 ? -16.706 -21.822 16.572 1.00 27.21 566 PRO B O 1
ATOM 7348 N N . ALA B 1 567 ? -18.898 -21.503 16.163 1.00 27.07 567 ALA B N 1
ATOM 7349 C CA . ALA B 1 567 ? -18.790 -20.855 14.834 1.00 26.52 567 ALA B CA 1
ATOM 7350 C C . ALA B 1 567 ? -18.488 -19.361 15.006 1.00 25.95 567 ALA B C 1
ATOM 7351 O O . ALA B 1 567 ? -17.890 -18.771 14.093 1.00 25.49 567 ALA B O 1
ATOM 7353 N N . ALA B 1 568 ? -18.915 -18.774 16.123 1.00 24.74 568 ALA B N 1
ATOM 7354 C CA . ALA B 1 568 ? -18.797 -17.325 16.405 1.00 25.07 568 ALA B CA 1
ATOM 7355 C C . ALA B 1 568 ? -18.905 -17.109 17.912 1.00 25.88 568 ALA B C 1
ATOM 7356 O O . ALA B 1 568 ? -19.670 -17.853 18.562 1.00 25.21 568 ALA B O 1
ATOM 7358 N N . THR B 1 569 ? -18.137 -16.159 18.447 1.00 25.06 569 THR B N 1
ATOM 7359 C CA . THR B 1 569 ? -18.148 -15.805 19.887 1.00 25.62 569 THR B CA 1
ATOM 7360 C C . THR B 1 569 ? -18.205 -14.288 20.041 1.00 25.95 569 THR B C 1
ATOM 7361 O O . THR B 1 569 ? -17.700 -13.569 19.155 1.00 24.07 569 THR B O 1
ATOM 7365 N N . LEU B 1 570 ? -18.819 -13.836 21.131 1.00 24.12 570 LEU B N 1
ATOM 7366 C CA . LEU B 1 570 ? -18.702 -12.452 21.636 1.00 24.80 570 LEU B CA 1
ATOM 7367 C C . LEU B 1 570 ? -18.370 -12.550 23.125 1.00 25.70 570 LEU B C 1
ATOM 7368 O O . LEU B 1 570 ? -19.091 -13.269 23.845 1.00 25.90 570 LEU B O 1
ATOM 7373 N N . THR B 1 571 ? -17.299 -11.884 23.548 1.00 25.08 571 THR B N 1
ATOM 7374 C CA . THR B 1 571 ? -16.832 -11.805 24.953 1.00 25.89 571 THR B CA 1
ATOM 7375 C C . THR B 1 571 ? -16.664 -10.327 25.304 1.00 26.68 571 THR B C 1
ATOM 7376 O O . THR B 1 571 ? -15.946 -9.627 24.554 1.00 25.28 571 THR B O 1
ATOM 7380 N N . TYR B 1 572 ? -17.313 -9.865 26.374 1.00 25.05 572 TYR B N 1
ATOM 7381 C CA . TYR B 1 572 ? -17.198 -8.470 26.869 1.00 24.38 572 TYR B CA 1
ATOM 7382 C C . TYR B 1 572 ? -16.879 -8.500 28.366 1.00 26.12 572 TYR B C 1
ATOM 7383 O O . TYR B 1 572 ? -17.477 -9.328 29.085 1.00 25.15 572 TYR B O 1
ATOM 7392 N N . PHE B 1 573 ? -15.973 -7.619 28.805 1.00 26.74 573 PHE B N 1
ATOM 7393 C CA . PHE B 1 573 ? -15.565 -7.433 30.220 1.00 27.62 573 PHE B CA 1
ATOM 7394 C C . PHE B 1 573 ? -15.939 -6.025 30.700 1.00 28.24 573 PHE B C 1
ATOM 7395 O O . PHE B 1 573 ? -15.548 -5.037 30.051 1.00 26.66 573 PHE B O 1
ATOM 7403 N N . TYR B 1 574 ? -16.646 -5.938 31.834 1.00 26.66 574 TYR B N 1
ATOM 7404 C CA . TYR B 1 574 ? -17.019 -4.663 32.499 1.00 26.32 574 TYR B CA 1
ATOM 7405 C C . TYR B 1 574 ? -15.800 -4.045 33.183 1.00 27.41 574 TYR B C 1
ATOM 7406 O O . TYR B 1 574 ? -15.768 -2.813 33.321 1.00 28.16 574 TYR B O 1
ATOM 7415 N N . ALA B 1 575 ? -14.845 -4.866 33.623 1.00 27.30 575 ALA B N 1
ATOM 7416 C CA . ALA B 1 575 ? -13.661 -4.401 34.379 1.00 28.63 575 ALA B CA 1
ATOM 7417 C C . ALA B 1 575 ? -12.497 -5.370 34.162 1.00 28.53 575 ALA B C 1
ATOM 7418 O O . ALA B 1 575 ? -12.374 -5.893 33.048 1.00 30.31 575 ALA B O 1
ATOM 7420 N N . GLY B 1 576 ? -11.664 -5.591 35.181 1.00 28.10 576 GLY B N 1
ATOM 7421 C CA . GLY B 1 576 ? -10.468 -6.443 35.070 1.00 28.45 576 GLY B CA 1
ATOM 7422 C C . GLY B 1 576 ? -9.377 -5.770 34.255 1.00 28.68 576 GLY B C 1
ATOM 7423 O O . GLY B 1 576 ? -9.390 -4.528 34.137 1.00 30.81 576 GLY B O 1
ATOM 7424 N N . LEU B 1 577 ? -8.469 -6.564 33.695 1.00 29.45 577 LEU B N 1
ATOM 7425 C CA . LEU B 1 577 ? -7.228 -6.066 33.047 1.00 28.85 577 LEU B CA 1
ATOM 7426 C C . LEU B 1 577 ? -7.531 -5.535 31.641 1.00 27.31 577 LEU B C 1
ATOM 7427 O O . LEU B 1 577 ? -6.760 -4.672 31.175 1.00 27.44 577 LEU B O 1
ATOM 7432 N N . THR B 1 578 ? -8.603 -6.016 31.006 1.00 25.68 578 THR B N 1
ATOM 7433 C CA . THR B 1 578 ? -9.086 -5.550 29.676 1.00 26.83 578 THR B CA 1
ATOM 7434 C C . THR B 1 578 ? -10.481 -4.936 29.836 1.00 25.85 578 THR B C 1
ATOM 7435 O O . THR B 1 578 ? -11.431 -5.423 29.193 1.00 24.65 578 THR B O 1
ATOM 7439 N N . ASN B 1 579 ? -10.587 -3.895 30.664 1.00 25.97 579 ASN B N 1
ATOM 7440 C CA . ASN B 1 579 ? -11.881 -3.258 31.032 1.00 26.11 579 ASN B CA 1
ATOM 7441 C C . ASN B 1 579 ? -12.521 -2.617 29.792 1.00 24.48 579 ASN B C 1
ATOM 7442 O O . ASN B 1 579 ? -11.859 -1.775 29.148 1.00 24.80 579 ASN B O 1
ATOM 7447 N N . GLY B 1 580 ? -13.765 -3.001 29.489 1.00 23.72 580 GLY B N 1
ATOM 7448 C CA . GLY B 1 580 ? -14.585 -2.436 28.400 1.00 23.21 580 GLY B CA 1
ATOM 7449 C C . GLY B 1 580 ? -14.320 -3.125 27.070 1.00 23.31 580 GLY B C 1
ATOM 7450 O O . GLY B 1 580 ? -15.014 -2.789 26.087 1.00 22.03 580 GLY B O 1
ATOM 7451 N N . ALA B 1 581 ? -13.363 -4.056 27.024 1.00 22.41 581 ALA B N 1
ATOM 7452 C CA . ALA B 1 581 ? -12.953 -4.733 25.773 1.00 22.38 581 ALA B CA 1
ATOM 7453 C C . ALA B 1 581 ? -14.049 -5.715 25.355 1.00 22.41 581 ALA B C 1
ATOM 7454 O O . ALA B 1 581 ? -14.474 -6.551 26.189 1.00 22.36 581 ALA B O 1
ATOM 7456 N N . LEU B 1 582 ? -14.503 -5.597 24.110 1.00 21.31 582 LEU B N 1
ATOM 7457 C CA . LEU B 1 582 ? -15.468 -6.529 23.485 1.00 22.19 582 LEU B CA 1
ATOM 7458 C C . LEU B 1 582 ? -14.755 -7.244 22.337 1.00 22.77 582 LEU B C 1
ATOM 7459 O O . LEU B 1 582 ? -14.296 -6.540 21.416 1.00 22.22 582 LEU B O 1
ATOM 7464 N N . ALA B 1 583 ? -14.654 -8.578 22.407 1.00 21.00 583 ALA B N 1
ATOM 7465 C CA . ALA B 1 583 ? -14.076 -9.440 21.354 1.00 21.03 583 ALA B CA 1
ATOM 7466 C C . ALA B 1 583 ? -15.203 -10.100 20.555 1.00 21.09 583 ALA B C 1
ATOM 7467 O O . ALA B 1 583 ? -16.143 -10.638 21.168 1.00 20.82 583 ALA B O 1
ATOM 7469 N N . LEU B 1 584 ? -15.102 -10.054 19.227 1.00 21.17 584 LEU B N 1
ATOM 7470 C CA . LEU B 1 584 ? -15.992 -10.770 18.278 1.00 21.46 584 LEU B CA 1
ATOM 7471 C C . LEU B 1 584 ? -15.111 -11.720 17.467 1.00 22.85 584 LEU B C 1
ATOM 7472 O O . LEU B 1 584 ? -14.131 -11.229 16.869 1.00 22.33 584 LEU B O 1
ATOM 7477 N N . THR B 1 585 ? -15.376 -13.029 17.496 1.00 21.33 585 THR B N 1
ATOM 7478 C CA . THR B 1 585 ? -14.433 -14.023 16.919 1.00 21.42 585 THR B CA 1
ATOM 7479 C C . THR B 1 585 ? -15.183 -15.015 16.032 1.00 20.31 585 THR B C 1
ATOM 7480 O O . THR B 1 585 ? -16.386 -15.251 16.260 1.00 18.84 585 THR B O 1
ATOM 7484 N N . ARG B 1 586 ? -14.469 -15.547 15.040 1.00 20.78 586 ARG B N 1
ATOM 7485 C CA . ARG B 1 586 ? -14.886 -16.676 14.179 1.00 20.43 586 ARG B CA 1
ATOM 7486 C C . ARG B 1 586 ? -13.755 -17.697 14.260 1.00 21.88 586 ARG B C 1
ATOM 7487 O O . ARG B 1 586 ? -12.758 -17.598 13.544 1.00 21.41 586 ARG B O 1
ATOM 7495 N N . PRO B 1 587 ? -13.819 -18.651 15.218 1.00 21.58 587 PRO B N 1
ATOM 7496 C CA . PRO B 1 587 ? -12.687 -19.541 15.474 1.00 21.18 587 PRO B CA 1
ATOM 7497 C C . PRO B 1 587 ? -12.224 -20.251 14.198 1.00 20.75 587 PRO B C 1
ATOM 7498 O O . PRO B 1 587 ? -13.059 -20.746 13.457 1.00 21.24 587 PRO B O 1
ATOM 7502 N N . ALA B 1 588 ? -10.912 -20.256 13.959 1.00 21.01 588 ALA B N 1
ATOM 7503 C CA . ALA B 1 588 ? -10.255 -20.985 12.848 1.00 22.36 588 ALA B CA 1
ATOM 7504 C C . ALA B 1 588 ? -10.642 -22.468 12.921 1.00 22.83 588 ALA B C 1
ATOM 7505 O O . ALA B 1 588 ? -10.839 -23.088 11.861 1.00 22.83 588 ALA B O 1
ATOM 7507 N N . ALA B 1 589 ? -10.778 -23.000 14.138 1.00 24.60 589 ALA B N 1
ATOM 7508 C CA . ALA B 1 589 ? -11.053 -24.430 14.414 1.00 25.90 589 ALA B CA 1
ATOM 7509 C C . ALA B 1 589 ? -12.415 -24.854 13.842 1.00 26.66 589 ALA B C 1
ATOM 7510 O O . ALA B 1 589 ? -12.587 -26.061 13.574 1.00 27.17 589 ALA B O 1
ATOM 7512 N N . SER B 1 590 ? -13.355 -23.918 13.664 1.00 24.93 590 SER B N 1
ATOM 7513 C CA . SER B 1 590 ? -14.752 -24.197 13.232 1.00 24.94 590 SER B CA 1
ATOM 7514 C C . SER B 1 590 ? -14.862 -24.337 11.706 1.00 24.53 590 SER B C 1
ATOM 7515 O O . SER B 1 590 ? -15.912 -24.824 11.244 1.00 24.05 590 SER B O 1
ATOM 7518 N N . SER B 1 591 ? -13.839 -23.923 10.946 1.00 24.22 591 SER B N 1
ATOM 7519 C CA . SER B 1 591 ? -13.900 -23.764 9.468 1.00 23.59 591 SER B CA 1
ATOM 7520 C C . SER B 1 591 ? -12.552 -24.107 8.830 1.00 23.99 591 SER B C 1
ATOM 7521 O O . SER B 1 591 ? -11.585 -23.349 9.028 1.00 22.40 591 SER B O 1
ATOM 7524 N N . SER B 1 592 ? -12.487 -25.215 8.090 1.00 23.50 592 SER B N 1
ATOM 7525 C CA . SER B 1 592 ? -11.292 -25.622 7.311 1.00 24.87 592 SER B CA 1
ATOM 7526 C C . SER B 1 592 ? -10.961 -24.528 6.283 1.00 23.49 592 SER B C 1
ATOM 7527 O O . SER B 1 592 ? -9.767 -24.163 6.167 1.00 23.10 592 SER B O 1
ATOM 7530 N N . TRP B 1 593 ? -11.969 -24.013 5.572 1.00 22.58 593 TRP B N 1
ATOM 7531 C CA . TRP B 1 593 ? -11.771 -22.936 4.563 1.00 21.87 593 TRP B CA 1
ATOM 7532 C C . TRP B 1 593 ? -11.228 -21.681 5.262 1.00 21.47 593 TRP B C 1
ATOM 7533 O O . TRP B 1 593 ? -10.206 -21.128 4.787 1.00 22.79 593 TRP B O 1
ATOM 7544 N N . GLY B 1 594 ? -11.891 -21.244 6.334 1.00 21.35 594 GLY B N 1
ATOM 7545 C CA . GLY B 1 594 ? -11.517 -20.045 7.112 1.00 21.14 594 GLY B CA 1
ATOM 7546 C C . GLY B 1 594 ? -10.096 -20.127 7.642 1.00 21.49 594 GLY B C 1
ATOM 7547 O O . GLY B 1 594 ? -9.332 -19.147 7.470 1.00 20.01 594 GLY B O 1
ATOM 7548 N N . ALA B 1 595 ? -9.735 -21.243 8.281 1.00 20.71 595 ALA B N 1
ATOM 7549 C CA . ALA B 1 595 ? -8.382 -21.459 8.840 1.00 20.98 595 ALA B CA 1
ATOM 7550 C C . ALA B 1 595 ? -7.331 -21.307 7.732 1.00 21.22 595 ALA B C 1
ATOM 7551 O O . ALA B 1 595 ? -6.293 -20.685 7.995 1.00 21.45 595 ALA B O 1
ATOM 7553 N N . GLU B 1 596 ? -7.588 -21.849 6.539 1.00 22.82 596 GLU B N 1
ATOM 7554 C CA . GLU B 1 596 ? -6.587 -21.912 5.443 1.00 24.64 596 GLU B CA 1
ATOM 7555 C C . GLU B 1 596 ? -6.472 -20.551 4.743 1.00 22.33 596 GLU B C 1
ATOM 7556 O O . GLU B 1 596 ? -5.376 -20.251 4.252 1.00 23.68 596 GLU B O 1
ATOM 7562 N N . ASN B 1 597 ? -7.551 -19.771 4.642 1.00 20.75 597 ASN B N 1
ATOM 7563 C CA . ASN B 1 597 ? -7.503 -18.500 3.868 1.00 19.18 597 ASN B CA 1
ATOM 7564 C C . ASN B 1 597 ? -6.612 -17.512 4.621 1.00 18.86 597 ASN B C 1
ATOM 7565 O O . ASN B 1 597 ? -6.891 -17.181 5.773 1.00 18.93 597 ASN B O 1
ATOM 7570 N N . PRO B 1 598 ? -5.520 -17.004 3.998 1.00 19.30 598 PRO B N 1
ATOM 7571 C CA . PRO B 1 598 ? -4.532 -16.197 4.718 1.00 18.97 598 PRO B CA 1
ATOM 7572 C C . PRO B 1 598 ? -5.043 -14.830 5.193 1.00 17.92 598 PRO B C 1
ATOM 7573 O O . PRO B 1 598 ? -4.383 -14.247 6.040 1.00 17.57 598 PRO B O 1
ATOM 7577 N N . PHE B 1 599 ? -6.166 -14.352 4.649 1.00 17.19 599 PHE B N 1
ATOM 7578 C CA . PHE B 1 599 ? -6.733 -13.004 4.940 1.00 17.34 599 PHE B CA 1
ATOM 7579 C C . PHE B 1 599 ? -7.984 -13.081 5.823 1.00 17.22 599 PHE B C 1
ATOM 7580 O O . PHE B 1 599 ? -8.485 -12.016 6.235 1.00 16.06 599 PHE B O 1
ATOM 7588 N N . PHE B 1 600 ? -8.476 -14.283 6.130 1.00 17.44 600 PHE B N 1
ATOM 7589 C CA . PHE B 1 600 ? -9.751 -14.477 6.870 1.00 17.90 600 PHE B CA 1
ATOM 7590 C C . PHE B 1 600 ? -9.472 -14.390 8.375 1.00 17.46 600 PHE B C 1
ATOM 7591 O O . PHE B 1 600 ? -9.448 -15.412 9.085 1.00 17.84 600 PHE B O 1
ATOM 7599 N N . THR B 1 601 ? -9.246 -13.159 8.843 1.00 16.85 601 THR B N 1
ATOM 7600 C CA . THR B 1 601 ? -8.923 -12.806 10.246 1.00 16.43 601 THR B CA 1
ATOM 7601 C C . THR B 1 601 ? -9.950 -13.424 11.212 1.00 16.53 601 THR B C 1
ATOM 7602 O O . THR B 1 601 ? -11.168 -13.316 10.945 1.00 15.94 601 THR B O 1
ATOM 7606 N N . ASP B 1 602 ? -9.477 -14.027 12.308 1.00 17.30 602 ASP B N 1
ATOM 7607 C CA . ASP B 1 602 ? -10.326 -14.795 13.260 1.00 18.38 602 ASP B CA 1
ATOM 7608 C C . ASP B 1 602 ? -10.960 -13.872 14.312 1.00 18.35 602 ASP B C 1
ATOM 7609 O O . ASP B 1 602 ? -12.046 -14.225 14.790 1.00 19.43 602 ASP B O 1
ATOM 7614 N N . LYS B 1 603 ? -10.333 -12.749 14.676 1.00 18.03 603 LYS B N 1
ATOM 7615 C CA . LYS B 1 603 ? -10.694 -12.005 15.916 1.00 18.38 603 LYS B CA 1
ATOM 7616 C C . LYS B 1 603 ? -10.710 -10.493 15.666 1.00 18.90 603 LYS B C 1
ATOM 7617 O O . LYS B 1 603 ? -9.763 -9.970 15.040 1.00 18.92 603 LYS B O 1
ATOM 7623 N N . PHE B 1 604 ? -11.766 -9.840 16.153 1.00 17.95 604 PHE B N 1
ATOM 7624 C CA . PHE B 1 604 ? -12.030 -8.382 16.044 1.00 17.53 604 PHE B CA 1
ATOM 7625 C C . PHE B 1 604 ? -12.376 -7.882 17.437 1.00 18.89 604 PHE B C 1
ATOM 7626 O O . PHE B 1 604 ? -12.861 -8.686 18.261 1.00 18.48 604 PHE B O 1
ATOM 7634 N N . SER B 1 605 ? -12.131 -6.609 17.714 1.00 19.07 605 SER B N 1
ATOM 7635 C CA . SER B 1 605 ? -12.499 -6.046 19.028 1.00 19.45 605 SER B CA 1
ATOM 7636 C C . SER B 1 605 ? -12.766 -4.551 18.931 1.00 20.25 605 SER B C 1
ATOM 7637 O O . SER B 1 605 ? -12.295 -3.870 17.990 1.00 20.93 605 SER B O 1
ATOM 7640 N N . TYR B 1 606 ? -13.555 -4.096 19.889 1.00 19.81 606 TYR B N 1
ATOM 7641 C CA . TYR B 1 606 ? -13.866 -2.679 20.140 1.00 19.37 606 TYR B CA 1
ATOM 7642 C C . TYR B 1 606 ? -13.840 -2.503 21.659 1.00 19.72 606 TYR B C 1
ATOM 7643 O O . TYR B 1 606 ? -14.307 -3.424 22.366 1.00 20.11 606 TYR B O 1
ATOM 7652 N N . THR B 1 607 ? -13.256 -1.409 22.145 1.00 19.40 607 THR B N 1
ATOM 7653 C CA . THR B 1 607 ? -13.193 -1.111 23.596 1.00 18.71 607 THR B CA 1
ATOM 7654 C C . THR B 1 607 ? -14.140 0.052 23.907 1.00 19.80 607 THR B C 1
ATOM 7655 O O . THR B 1 607 ? -13.944 1.161 23.368 1.00 19.09 607 THR B O 1
ATOM 7659 N N . LEU B 1 608 ? -15.132 -0.220 24.758 1.00 20.61 608 LEU B N 1
ATOM 7660 C CA . LEU B 1 608 ? -16.095 0.779 25.278 1.00 21.22 608 LEU B CA 1
ATOM 7661 C C . LEU B 1 608 ? -15.416 1.606 26.369 1.00 22.04 608 LEU B C 1
ATOM 7662 O O . LEU B 1 608 ? -14.460 1.100 27.007 1.00 21.97 608 LEU B O 1
ATOM 7667 N N . VAL B 1 609 ? -15.903 2.828 26.571 1.00 23.21 609 VAL B N 1
ATOM 7668 C CA . VAL B 1 609 ? -15.604 3.657 27.775 1.00 24.18 609 VAL B CA 1
ATOM 7669 C C . VAL B 1 609 ? -16.742 3.449 28.782 1.00 25.22 609 VAL B C 1
ATOM 7670 O O . VAL B 1 609 ? -16.454 3.017 29.916 1.00 25.69 609 VAL B O 1
ATOM 7674 N N . ASP B 1 610 ? -17.985 3.712 28.370 1.00 25.94 610 ASP B N 1
ATOM 7675 C CA . ASP B 1 610 ? -19.202 3.447 29.183 1.00 26.83 610 ASP B CA 1
ATOM 7676 C C . ASP B 1 610 ? -19.391 1.942 29.340 1.00 27.50 610 ASP B C 1
ATOM 7677 O O . ASP B 1 610 ? -19.009 1.171 28.467 1.00 27.43 610 ASP B O 1
ATOM 7682 N N . PRO B 1 611 ? -20.028 1.468 30.432 1.00 27.35 611 PRO B N 1
ATOM 7683 C CA . PRO B 1 611 ? -20.427 0.065 30.520 1.00 26.94 611 PRO B CA 1
ATOM 7684 C C . PRO B 1 611 ? -21.345 -0.331 29.354 1.00 25.67 611 PRO B C 1
ATOM 7685 O O . PRO B 1 611 ? -22.080 0.512 28.867 1.00 26.29 611 PRO B O 1
ATOM 7689 N N . LEU B 1 612 ? -21.284 -1.594 28.921 1.00 26.10 612 LEU B N 1
ATOM 7690 C CA . LEU B 1 612 ? -22.258 -2.161 27.950 1.00 26.69 612 LEU B CA 1
ATOM 7691 C C . LEU B 1 612 ? -23.624 -2.241 28.642 1.00 29.04 612 LEU B C 1
ATOM 7692 O O . LEU B 1 612 ? -23.713 -2.938 29.672 1.00 28.62 612 LEU B O 1
ATOM 7697 N N . THR B 1 613 ? -24.636 -1.547 28.113 1.00 28.77 613 THR B N 1
ATOM 7698 C CA . THR B 1 613 ? -26.022 -1.548 28.659 1.00 29.70 613 THR B CA 1
ATOM 7699 C C . THR B 1 613 ? -27.007 -2.178 27.666 1.00 28.88 613 THR B C 1
ATOM 7700 O O . THR B 1 613 ? -28.085 -2.614 28.123 1.00 26.62 613 THR B O 1
ATOM 7704 N N . SER B 1 614 ? -26.681 -2.242 26.371 1.00 28.31 614 SER B N 1
ATOM 7705 C CA . SER B 1 614 ? -27.533 -2.918 25.359 1.00 27.97 614 SER B CA 1
ATOM 7706 C C . SER B 1 614 ? -26.681 -3.561 24.259 1.00 28.47 614 SER B C 1
ATOM 7707 O O . SER B 1 614 ? -25.594 -3.033 23.920 1.00 27.64 614 SER B O 1
ATOM 7710 N N . LEU B 1 615 ? -27.173 -4.686 23.752 1.00 27.31 615 LEU B N 1
ATOM 7711 C CA . LEU B 1 615 ? -26.538 -5.499 22.693 1.00 28.69 615 LEU B CA 1
ATOM 7712 C C . LEU B 1 615 ? -27.648 -6.138 21.867 1.00 29.22 615 LEU B C 1
ATOM 7713 O O . LEU B 1 615 ? -28.511 -6.819 22.457 1.00 31.11 615 LEU B O 1
ATOM 7718 N N . VAL B 1 616 ? -27.631 -5.894 20.559 1.00 27.40 616 VAL B N 1
ATOM 7719 C CA . VAL B 1 616 ? -28.564 -6.508 19.581 1.00 27.50 616 VAL B CA 1
ATOM 7720 C C . VAL B 1 616 ? -27.705 -7.233 18.547 1.00 27.77 616 VAL B C 1
ATOM 7721 O O . VAL B 1 616 ? -26.614 -6.729 18.210 1.00 25.96 616 VAL B O 1
ATOM 7725 N N . GLY B 1 617 ? -28.167 -8.388 18.088 1.00 26.79 617 GLY B N 1
ATOM 7726 C CA . GLY B 1 617 ? -27.429 -9.205 17.114 1.00 27.17 617 GLY B CA 1
ATOM 7727 C C . GLY B 1 617 ? -28.374 -9.938 16.196 1.00 27.06 617 GLY B C 1
ATOM 7728 O O . GLY B 1 617 ? -29.501 -10.273 16.637 1.00 29.44 617 GLY B O 1
ATOM 7729 N N . VAL B 1 618 ? -27.942 -10.149 14.958 1.00 25.19 618 VAL B N 1
ATOM 7730 C CA . VAL B 1 618 ? -28.655 -10.994 13.966 1.00 24.27 618 VAL B CA 1
ATOM 7731 C C . VAL B 1 618 ? -27.653 -11.997 13.409 1.00 25.23 618 VAL B C 1
ATOM 7732 O O . VAL B 1 618 ? -26.616 -11.564 12.851 1.00 23.88 618 VAL B O 1
ATOM 7736 N N . PHE B 1 619 ? -27.960 -13.283 13.573 1.00 24.34 619 PHE B N 1
ATOM 7737 C CA . PHE B 1 619 ? -27.263 -14.405 12.907 1.00 24.99 619 PHE B CA 1
ATOM 7738 C C . PHE B 1 619 ? -28.125 -14.870 11.735 1.00 25.24 619 PHE B C 1
ATOM 7739 O O . PHE B 1 619 ? -29.343 -15.044 11.935 1.00 24.67 619 PHE B O 1
ATOM 7747 N N . ASP B 1 620 ? -27.524 -15.044 10.553 1.00 24.63 620 ASP B N 1
ATOM 7748 C CA . ASP B 1 620 ? -28.248 -15.440 9.317 1.00 24.96 620 ASP B CA 1
ATOM 7749 C C . ASP B 1 620 ? -27.368 -16.397 8.504 1.00 26.25 620 ASP B C 1
ATOM 7750 O O . ASP B 1 620 ? -26.781 -15.966 7.487 1.00 24.49 620 ASP B O 1
ATOM 7755 N N . ARG B 1 621 ? -27.290 -17.654 8.959 1.00 25.31 621 ARG B N 1
ATOM 7756 C CA . ARG B 1 621 ? -26.661 -18.814 8.266 1.00 25.56 621 ARG B CA 1
ATOM 7757 C C . ARG B 1 621 ? -25.136 -18.666 8.177 1.00 25.88 621 ARG B C 1
ATOM 7758 O O . ARG B 1 621 ? -24.440 -19.592 8.647 1.00 26.71 621 ARG B O 1
ATOM 7766 N N . SER B 1 622 ? -24.636 -17.589 7.559 1.00 25.61 622 SER B N 1
ATOM 7767 C CA . SER B 1 622 ? -23.191 -17.376 7.274 1.00 24.61 622 SER B CA 1
ATOM 7768 C C . SER B 1 622 ? -22.740 -15.957 7.648 1.00 24.28 622 SER B C 1
ATOM 7769 O O . SER B 1 622 ? -21.695 -15.529 7.121 1.00 22.56 622 SER B O 1
ATOM 7772 N N . MET B 1 623 ? -23.495 -15.253 8.497 1.00 24.33 623 MET B N 1
ATOM 7773 C CA . MET B 1 623 ? -23.240 -13.829 8.834 1.00 25.51 623 MET B CA 1
ATOM 7774 C C . MET B 1 623 ? -23.682 -13.558 10.265 1.00 25.12 623 MET B C 1
ATOM 7775 O O . MET B 1 623 ? -24.760 -14.044 10.655 1.00 24.92 623 MET B O 1
ATOM 7780 N N . LEU B 1 624 ? -22.925 -12.722 10.965 1.00 23.35 624 LEU B N 1
ATOM 7781 C CA . LEU B 1 624 ? -23.306 -12.199 12.294 1.00 23.66 624 LEU B CA 1
ATOM 7782 C C . LEU B 1 624 ? -23.076 -10.690 12.286 1.00 24.01 624 LEU B C 1
ATOM 7783 O O . LEU B 1 624 ? -21.955 -10.273 11.934 1.00 22.74 624 LEU B O 1
ATOM 7788 N N . GLU B 1 625 ? -24.112 -9.924 12.627 1.00 23.58 625 GLU B N 1
ATOM 7789 C CA . GLU B 1 625 ? -24.040 -8.457 12.823 1.00 23.97 625 GLU B CA 1
ATOM 7790 C C . GLU B 1 625 ? -24.393 -8.158 14.276 1.00 23.26 625 GLU B C 1
ATOM 7791 O O . GLU B 1 625 ? -25.399 -8.706 14.757 1.00 22.78 625 GLU B O 1
ATOM 7797 N N . VAL B 1 626 ? -23.571 -7.359 14.952 1.00 22.59 626 VAL B N 1
ATOM 7798 C CA . VAL B 1 626 ? -23.817 -6.949 16.363 1.00 22.81 626 VAL B CA 1
ATOM 7799 C C . VAL B 1 626 ? -23.810 -5.422 16.445 1.00 24.04 626 VAL B C 1
ATOM 7800 O O . VAL B 1 626 ? -23.092 -4.760 15.648 1.00 22.16 626 VAL B O 1
ATOM 7804 N N . PHE B 1 627 ? -24.616 -4.904 17.372 1.00 22.41 627 PHE B N 1
ATOM 7805 C CA . PHE B 1 627 ? -24.920 -3.469 17.572 1.00 21.76 627 PHE B CA 1
ATOM 7806 C C . PHE B 1 627 ? -24.888 -3.212 19.078 1.00 22.74 627 PHE B C 1
ATOM 7807 O O . PHE B 1 627 ? -25.669 -3.866 19.795 1.00 24.04 627 PHE B O 1
ATOM 7815 N N . VAL B 1 628 ? -23.982 -2.351 19.542 1.00 23.19 628 VAL B N 1
ATOM 7816 C CA . VAL B 1 628 ? -23.673 -2.168 20.990 1.00 23.70 628 VAL B CA 1
ATOM 7817 C C . VAL B 1 628 ? -24.111 -0.764 21.413 1.00 24.06 628 VAL B C 1
ATOM 7818 O O . VAL B 1 628 ? -23.783 0.204 20.693 1.00 21.19 628 VAL B O 1
ATOM 7822 N N . ASN B 1 629 ? -24.812 -0.671 22.550 1.00 24.34 629 ASN B N 1
ATOM 7823 C CA . ASN B 1 629 ? -25.239 0.605 23.187 1.00 24.32 629 ASN B CA 1
ATOM 7824 C C . ASN B 1 629 ? -26.033 1.426 22.162 1.00 24.26 629 ASN B C 1
ATOM 7825 O O . ASN B 1 629 ? -25.569 2.520 21.769 1.00 24.83 629 ASN B O 1
ATOM 7830 N N . GLU B 1 630 ? -27.182 0.896 21.740 1.00 24.91 630 GLU B N 1
ATOM 7831 C CA . GLU B 1 630 ? -28.137 1.556 20.811 1.00 28.06 630 GLU B CA 1
ATOM 7832 C C . GLU B 1 630 ? -27.407 1.921 19.511 1.00 25.80 630 GLU B C 1
ATOM 7833 O O . GLU B 1 630 ? -27.585 3.056 19.018 1.00 25.16 630 GLU B O 1
ATOM 7839 N N . GLY B 1 631 ? -26.595 0.993 19.005 1.00 23.65 631 GLY B N 1
ATOM 7840 C CA . GLY B 1 631 ? -25.921 1.101 17.698 1.00 23.05 631 GLY B CA 1
ATOM 7841 C C . GLY B 1 631 ? -24.736 2.055 17.693 1.00 21.75 631 GLY B C 1
ATOM 7842 O O . GLY B 1 631 ? -24.273 2.379 16.580 1.00 20.66 631 GLY B O 1
ATOM 7843 N N . ALA B 1 632 ? -24.230 2.473 18.859 1.00 20.12 632 ALA B N 1
ATOM 7844 C CA . ALA B 1 632 ? -23.017 3.321 18.968 1.00 19.87 632 ALA B CA 1
ATOM 7845 C C . ALA B 1 632 ? -21.846 2.626 18.264 1.00 20.23 632 ALA B C 1
ATOM 7846 O O . ALA B 1 632 ? -21.059 3.321 17.606 1.00 19.89 632 ALA B O 1
ATOM 7848 N N . HIS B 1 633 ? -21.737 1.303 18.432 1.00 20.09 633 HIS B N 1
ATOM 7849 C CA . HIS B 1 633 ? -20.662 0.453 17.861 1.00 20.21 633 HIS B CA 1
ATOM 7850 C C . HIS B 1 633 ? -21.311 -0.729 17.147 1.00 20.72 633 HIS B C 1
ATOM 7851 O O . HIS B 1 633 ? -22.276 -1.280 17.690 1.00 20.70 633 HIS B O 1
ATOM 7858 N N . SER B 1 634 ? -20.816 -1.088 15.965 1.00 19.70 634 SER B N 1
ATOM 7859 C CA . SER B 1 634 ? -21.406 -2.166 15.138 1.00 19.66 634 SER B CA 1
ATOM 7860 C C . SER B 1 634 ? -20.302 -2.903 14.384 1.00 19.31 634 SER B C 1
ATOM 7861 O O . SER B 1 634 ? -19.224 -2.314 14.129 1.00 18.82 634 SER B O 1
ATOM 7864 N N . ALA B 1 635 ? -20.553 -4.172 14.092 1.00 19.11 635 ALA B N 1
ATOM 7865 C CA . ALA B 1 635 ? -19.620 -5.058 13.373 1.00 19.32 635 ALA B CA 1
ATOM 7866 C C . ALA B 1 635 ? -20.424 -6.024 12.509 1.00 19.54 635 ALA B C 1
ATOM 7867 O O . ALA B 1 635 ? -21.511 -6.465 12.933 1.00 19.52 635 ALA B O 1
ATOM 7869 N N . THR B 1 636 ? -19.899 -6.287 11.317 1.00 20.24 636 THR B N 1
ATOM 7870 C CA . THR B 1 636 ? -20.431 -7.222 10.303 1.00 20.07 636 THR B CA 1
ATOM 7871 C C . THR B 1 636 ? -19.351 -8.278 10.064 1.00 20.19 636 THR B C 1
ATOM 7872 O O . THR B 1 636 ? -18.214 -7.890 9.719 1.00 19.02 636 THR B O 1
ATOM 7876 N N . MET B 1 637 ? -19.678 -9.556 10.265 1.00 19.91 637 MET B N 1
ATOM 7877 C CA . MET B 1 637 ? -18.689 -10.656 10.229 1.00 19.81 637 MET B CA 1
ATOM 7878 C C . MET B 1 637 ? -19.287 -11.862 9.501 1.00 20.02 637 MET B C 1
ATOM 7879 O O . MET B 1 637 ? -20.354 -12.345 9.913 1.00 19.82 637 MET B O 1
ATOM 7884 N N . LEU B 1 638 ? -18.624 -12.306 8.436 1.00 18.78 638 LEU B N 1
ATOM 7885 C CA . LEU B 1 638 ? -18.966 -13.557 7.717 1.00 19.28 638 LEU B CA 1
ATOM 7886 C C . LEU B 1 638 ? -18.446 -14.746 8.532 1.00 19.05 638 LEU B C 1
ATOM 7887 O O . LEU B 1 638 ? -17.395 -14.615 9.195 1.00 17.46 638 LEU B O 1
ATOM 7892 N N . VAL B 1 639 ? -19.174 -15.863 8.497 1.00 20.51 639 VAL B N 1
ATOM 7893 C CA . VAL B 1 639 ? -18.724 -17.154 9.094 1.00 20.68 639 VAL B CA 1
ATOM 7894 C C . VAL B 1 639 ? -19.071 -18.277 8.105 1.00 20.47 639 VAL B C 1
ATOM 7895 O O . VAL B 1 639 ? -20.161 -18.229 7.497 1.00 19.68 639 VAL B O 1
ATOM 7899 N N . PHE B 1 640 ? -18.137 -19.206 7.896 1.00 20.61 640 PHE B N 1
ATOM 7900 C CA . PHE B 1 640 ? -18.294 -20.376 6.994 1.00 20.85 640 PHE B CA 1
ATOM 7901 C C . PHE B 1 640 ? -17.951 -21.638 7.776 1.00 21.60 640 PHE B C 1
ATOM 7902 O O . PHE B 1 640 ? -17.012 -22.348 7.437 1.00 20.92 640 PHE B O 1
ATOM 7910 N N . PRO B 1 641 ? -18.695 -21.944 8.861 1.00 22.95 641 PRO B N 1
ATOM 7911 C CA . PRO B 1 641 ? -18.406 -23.130 9.666 1.00 24.53 641 PRO B CA 1
ATOM 7912 C C . PRO B 1 641 ? -18.620 -24.408 8.844 1.00 24.18 641 PRO B C 1
ATOM 7913 O O . PRO B 1 641 ? -19.469 -24.409 7.978 1.00 24.50 641 PRO B O 1
ATOM 7917 N N . ASP B 1 642 ? -17.826 -25.441 9.126 1.00 26.84 642 ASP B N 1
ATOM 7918 C CA . ASP B 1 642 ? -17.910 -26.773 8.470 1.00 27.84 642 ASP B CA 1
ATOM 7919 C C . ASP B 1 642 ? -19.317 -27.343 8.676 1.00 28.02 642 ASP B C 1
ATOM 7920 O O . ASP B 1 642 ? -19.874 -27.889 7.710 1.00 28.96 642 ASP B O 1
ATOM 7925 N N . SER B 1 643 ? -19.853 -27.217 9.892 1.00 28.20 643 SER B N 1
ATOM 7926 C CA . SER B 1 643 ? -21.224 -27.639 10.275 1.00 30.57 643 SER B CA 1
ATOM 7927 C C . SER B 1 643 ? -22.082 -26.407 10.537 1.00 30.44 643 SER B C 1
ATOM 7928 O O . SER B 1 643 ? -21.617 -25.441 11.141 1.00 30.38 643 SER B O 1
ATOM 7931 N N . PRO B 1 644 ? -23.360 -26.403 10.104 1.00 30.90 644 PRO B N 1
ATOM 7932 C CA . PRO B 1 644 ? -24.253 -25.284 10.390 1.00 30.92 644 PRO B CA 1
ATOM 7933 C C . PRO B 1 644 ? -24.449 -25.064 11.897 1.00 30.97 644 PRO B C 1
ATOM 7934 O O . PRO B 1 644 ? -24.373 -26.020 12.659 1.00 31.58 644 PRO B O 1
ATOM 7938 N N . VAL B 1 645 ? -24.675 -23.806 12.286 1.00 28.83 645 VAL B N 1
ATOM 7939 C CA . VAL B 1 645 ? -24.993 -23.399 13.685 1.00 28.84 645 VAL B CA 1
ATOM 7940 C C . VAL B 1 645 ? -26.372 -23.962 14.039 1.00 28.99 645 VAL B C 1
ATOM 7941 O O . VAL B 1 645 ? -27.272 -23.868 13.184 1.00 26.16 645 VAL B O 1
ATOM 7945 N N . GLY B 1 646 ? -26.511 -24.529 15.243 1.00 31.61 646 GLY B N 1
ATOM 7946 C CA . GLY B 1 646 ? -27.754 -25.165 15.728 1.00 31.96 646 GLY B CA 1
ATOM 7947 C C . GLY B 1 646 ? -28.289 -24.530 17.001 1.00 32.77 646 GLY B C 1
ATOM 7948 O O . GLY B 1 646 ? -29.489 -24.724 17.288 1.00 33.65 646 GLY B O 1
ATOM 7949 N N . SER B 1 647 ? -27.453 -23.808 17.753 1.00 32.62 647 SER B N 1
ATOM 7950 C CA . SER B 1 647 ? -27.828 -23.211 19.059 1.00 33.31 647 SER B CA 1
ATOM 7951 C C . SER B 1 647 ? -26.918 -22.031 19.406 1.00 34.22 647 SER B C 1
ATOM 7952 O O . SER B 1 647 ? -25.882 -21.848 18.739 1.00 32.14 647 SER B O 1
ATOM 7955 N N . MET B 1 648 ? -27.295 -21.276 20.437 1.00 33.67 648 MET B N 1
ATOM 7956 C CA . MET B 1 648 ? -26.439 -20.223 21.035 1.00 36.75 648 MET B CA 1
ATOM 7957 C C . MET B 1 648 ? -26.533 -20.305 22.559 1.00 37.51 648 MET B C 1
ATOM 7958 O O . MET B 1 648 ? -27.605 -20.693 23.069 1.00 39.22 648 MET B O 1
ATOM 7963 N N . LYS B 1 649 ? -25.429 -19.999 23.239 1.00 35.80 649 LYS B N 1
ATOM 7964 C CA . LYS B 1 649 ? -25.360 -19.841 24.710 1.00 36.89 649 LYS B CA 1
ATOM 7965 C C . LYS B 1 649 ? -25.102 -18.367 25.018 1.00 36.00 649 LYS B C 1
ATOM 7966 O O . LYS B 1 649 ? -24.199 -17.783 24.389 1.00 33.07 649 LYS B O 1
ATOM 7972 N N . VAL B 1 650 ? -25.891 -17.793 25.926 1.00 34.17 650 VAL B N 1
ATOM 7973 C CA . VAL B 1 650 ? -25.698 -16.418 26.468 1.00 34.20 650 VAL B CA 1
ATOM 7974 C C . VAL B 1 650 ? -25.427 -16.556 27.967 1.00 35.99 650 VAL B C 1
ATOM 7975 O O . VAL B 1 650 ? -26.358 -16.950 28.698 1.00 38.44 650 VAL B O 1
ATOM 7979 N N . ALA B 1 651 ? -24.195 -16.274 28.394 1.00 35.17 651 ALA B N 1
ATOM 7980 C CA . ALA B 1 651 ? -23.762 -16.336 29.807 1.00 35.88 651 ALA B CA 1
ATOM 7981 C C . ALA B 1 651 ? -23.458 -14.921 30.304 1.00 37.52 651 ALA B C 1
ATOM 7982 O O . ALA B 1 651 ? -22.814 -14.154 29.558 1.00 38.44 651 ALA B O 1
ATOM 7984 N N . THR B 1 652 ? -23.929 -14.586 31.506 1.00 36.03 652 THR B N 1
ATOM 7985 C CA . THR B 1 652 ? -23.455 -13.419 32.293 1.00 36.71 652 THR B CA 1
ATOM 7986 C C . THR B 1 652 ? -22.893 -13.961 33.609 1.00 37.13 652 THR B C 1
ATOM 7987 O O . THR B 1 652 ? -23.316 -15.056 34.029 1.00 36.66 652 THR B O 1
ATOM 7991 N N . GLY B 1 653 ? -21.940 -13.247 34.200 1.00 37.96 653 GLY B N 1
ATOM 7992 C CA . GLY B 1 653 ? -21.235 -13.693 35.413 1.00 36.24 653 GLY B CA 1
ATOM 7993 C C . GLY B 1 653 ? -20.567 -12.527 36.100 1.00 36.74 653 GLY B C 1
ATOM 7994 O O . GLY B 1 653 ? -20.260 -11.538 35.406 1.00 36.04 653 GLY B O 1
ATOM 7995 N N . GLY B 1 654 ? -20.384 -12.633 37.417 1.00 33.48 654 GLY B N 1
ATOM 7996 C CA . GLY B 1 654 ? -19.650 -11.664 38.248 1.00 33.91 654 GLY B CA 1
ATOM 7997 C C . GLY B 1 654 ? -20.318 -10.302 38.301 1.00 33.04 654 GLY B C 1
ATOM 7998 O O . GLY B 1 654 ? -19.630 -9.349 38.686 1.00 33.90 654 GLY B O 1
ATOM 7999 N N . LEU B 1 655 ? -21.608 -10.202 37.959 1.00 34.32 655 LEU B N 1
ATOM 8000 C CA . LEU B 1 655 ? -22.344 -8.910 37.909 1.00 35.36 655 LEU B CA 1
ATOM 8001 C C . LEU B 1 655 ? -22.639 -8.421 39.326 1.00 37.63 655 LEU B C 1
ATOM 8002 O O . LEU B 1 655 ? -22.946 -9.219 40.206 1.00 35.37 655 LEU B O 1
ATOM 8007 N N . PRO B 1 656 ? -22.559 -7.095 39.587 1.00 38.85 656 PRO B N 1
ATOM 8008 C CA . PRO B 1 656 ? -22.875 -6.541 40.905 1.00 40.15 656 PRO B CA 1
ATOM 8009 C C . PRO B 1 656 ? -24.274 -6.930 41.415 1.00 40.77 656 PRO B C 1
ATOM 8010 O O . PRO B 1 656 ? -25.187 -7.055 40.606 1.00 37.17 656 PRO B O 1
ATOM 8014 N N . GLU B 1 657 ? -24.418 -7.107 42.734 1.00 43.31 657 GLU B N 1
ATOM 8015 C CA . GLU B 1 657 ? -25.739 -7.281 43.401 1.00 45.77 657 GLU B CA 1
ATOM 8016 C C . GLU B 1 657 ? -26.689 -6.182 42.921 1.00 41.52 657 GLU B C 1
ATOM 8017 O O . GLU B 1 657 ? -26.304 -5.002 43.017 1.00 39.77 657 GLU B O 1
ATOM 8023 N N . GLY B 1 658 ? -27.871 -6.565 42.431 1.00 39.23 658 GLY B N 1
ATOM 8024 C CA . GLY B 1 658 ? -28.940 -5.636 42.019 1.00 39.81 658 GLY B CA 1
ATOM 8025 C C . GLY B 1 658 ? -28.913 -5.344 40.528 1.00 39.76 658 GLY B C 1
ATOM 8026 O O . GLY B 1 658 ? -29.809 -4.607 40.073 1.00 40.02 658 GLY B O 1
ATOM 8027 N N . THR B 1 659 ? -27.929 -5.881 39.793 1.00 39.26 659 THR B N 1
ATOM 8028 C CA . THR B 1 659 ? -27.842 -5.769 38.312 1.00 38.13 659 THR B CA 1
ATOM 8029 C C . THR B 1 659 ? -29.088 -6.415 37.701 1.00 37.30 659 THR B C 1
ATOM 8030 O O . THR B 1 659 ? -29.385 -7.569 38.071 1.00 36.07 659 THR B O 1
ATOM 8034 N N . GLN B 1 660 ? -29.770 -5.697 36.803 1.00 36.45 660 GLN B N 1
ATOM 8035 C CA . GLN B 1 660 ? -30.933 -6.206 36.027 1.00 37.85 660 GLN B CA 1
ATOM 8036 C C . GLN B 1 660 ? -30.447 -6.653 34.646 1.00 37.23 660 GLN B C 1
ATOM 8037 O O . GLN B 1 660 ? -29.800 -5.833 33.964 1.00 36.69 660 GLN B O 1
ATOM 8043 N N . VAL B 1 661 ? -30.746 -7.899 34.276 1.00 35.96 661 VAL B N 1
ATOM 8044 C CA . VAL B 1 661 ? -30.431 -8.518 32.956 1.00 35.92 661 VAL B CA 1
ATOM 8045 C C . VAL B 1 661 ? -31.753 -8.903 32.293 1.00 36.71 661 VAL B C 1
ATOM 8046 O O . VAL B 1 661 ? -32.570 -9.556 32.962 1.00 34.31 661 VAL B O 1
ATOM 8050 N N . ASN B 1 662 ? -31.947 -8.516 31.033 1.00 35.72 662 ASN B N 1
ATOM 8051 C CA . ASN B 1 662 ? -33.098 -8.961 30.211 1.00 36.12 662 ASN B CA 1
ATOM 8052 C C . ASN B 1 662 ? -32.563 -9.480 28.874 1.00 35.89 662 ASN B C 1
ATOM 8053 O O . ASN B 1 662 ? -31.880 -8.707 28.177 1.00 35.29 662 ASN B O 1
ATOM 8058 N N . LEU B 1 663 ? -32.843 -10.747 28.560 1.00 32.71 663 LEU B N 1
ATOM 8059 C CA . LEU B 1 663 ? -32.431 -11.419 27.302 1.00 32.59 663 LEU B CA 1
ATOM 8060 C C . LEU B 1 663 ? -33.685 -11.836 26.535 1.00 33.61 663 LEU B C 1
ATOM 8061 O O . LEU B 1 663 ? -34.548 -12.509 27.133 1.00 32.92 663 LEU B O 1
ATOM 8066 N N . GLN B 1 664 ? -33.776 -11.433 25.266 1.00 32.83 664 GLN B N 1
ATOM 8067 C CA . GLN B 1 664 ? -34.837 -11.866 24.326 1.00 34.01 664 GLN B CA 1
ATOM 8068 C C . GLN B 1 664 ? -34.167 -12.471 23.093 1.00 34.26 664 GLN B C 1
ATOM 8069 O O . GLN B 1 664 ? -33.240 -11.832 22.552 1.00 33.48 664 GLN B O 1
ATOM 8075 N N . VAL B 1 665 ? -34.607 -13.664 22.693 1.00 32.93 665 VAL B N 1
ATOM 8076 C CA . VAL B 1 665 ? -34.160 -14.343 21.444 1.00 33.83 665 VAL B CA 1
ATOM 8077 C C . VAL B 1 665 ? -35.406 -14.739 20.651 1.00 34.77 665 VAL B C 1
ATOM 8078 O O . VAL B 1 665 ? -36.321 -15.352 21.245 1.00 35.92 665 VAL B O 1
ATOM 8082 N N . ASN B 1 666 ? -35.431 -14.379 19.366 1.00 32.99 666 ASN B N 1
ATOM 8083 C CA . ASN B 1 666 ? -36.518 -14.706 18.411 1.00 32.63 666 ASN B CA 1
ATOM 8084 C C . ASN B 1 666 ? -35.906 -15.358 17.178 1.00 33.09 666 ASN B C 1
ATOM 8085 O O . ASN B 1 666 ? -34.833 -14.896 16.742 1.00 32.86 666 ASN B O 1
ATOM 8090 N N . GLY B 1 667 ? -36.576 -16.375 16.632 1.00 33.11 667 GLY B N 1
ATOM 8091 C CA . GLY B 1 667 ? -36.297 -16.888 15.280 1.00 33.73 667 GLY B CA 1
ATOM 8092 C C . GLY B 1 667 ? -36.732 -15.862 14.252 1.00 33.78 667 GLY B C 1
ATOM 8093 O O . GLY B 1 667 ? -37.629 -15.053 14.579 1.00 34.44 667 GLY B O 1
ATOM 8094 N N . LEU B 1 668 ? -36.103 -15.853 13.076 1.00 32.86 668 LEU B N 1
ATOM 8095 C CA . LEU B 1 668 ? -36.504 -14.969 11.952 1.00 33.28 668 LEU B CA 1
ATOM 8096 C C . LEU B 1 668 ? -37.133 -15.836 10.866 1.00 32.78 668 LEU B C 1
ATOM 8097 O O . LEU B 1 668 ? -36.747 -17.008 10.745 1.00 34.08 668 LEU B O 1
ATOM 8102 N N . GLU B 1 669 ? -38.087 -15.271 10.132 1.00 34.98 669 GLU B N 1
ATOM 8103 C CA . GLU B 1 669 ? -38.816 -15.964 9.043 1.00 37.46 669 GLU B CA 1
ATOM 8104 C C . GLU B 1 669 ? -38.138 -15.618 7.717 1.00 35.24 669 GLU B C 1
ATOM 8105 O O . GLU B 1 669 ? -37.949 -14.420 7.452 1.00 33.64 669 GLU B O 1
ATOM 8111 N N . SER B 1 670 ? -37.769 -16.637 6.939 1.00 32.86 670 SER B N 1
ATOM 8112 C CA . SER B 1 670 ? -37.120 -16.495 5.611 1.00 32.19 670 SER B CA 1
ATOM 8113 C C . SER B 1 670 ? -37.965 -15.581 4.716 1.00 32.23 670 SER B C 1
ATOM 8114 O O . SER B 1 670 ? -39.210 -15.670 4.759 1.00 29.77 670 SER B O 1
ATOM 8117 N N . THR B 1 671 ? -37.297 -14.720 3.943 1.00 30.18 671 THR B N 1
ATOM 8118 C CA . THR B 1 671 ? -37.926 -13.759 3.003 1.00 28.97 671 THR B CA 1
ATOM 8119 C C . THR B 1 671 ? -37.999 -14.383 1.608 1.00 28.08 671 THR B C 1
ATOM 8120 O O . THR B 1 671 ? -38.631 -13.775 0.728 1.00 28.83 671 THR B O 1
ATOM 8124 N N . TRP B 1 672 ? -37.350 -15.532 1.410 1.00 28.89 672 TRP B N 1
ATOM 8125 C CA . TRP B 1 672 ? -37.345 -16.270 0.119 1.00 30.97 672 TRP B CA 1
ATOM 8126 C C . TRP B 1 672 ? -38.383 -17.399 0.194 1.00 33.36 672 TRP B C 1
ATOM 8127 O O . TRP B 1 672 ? -38.298 -18.371 -0.548 1.00 39.29 672 TRP B O 1
ATOM 8138 N N . CYS C 1 143 ? 42.658 -25.355 46.638 1.00 45.53 143 CYS C N 1
ATOM 8139 C CA . CYS C 1 143 ? 43.475 -24.346 47.396 1.00 47.17 143 CYS C CA 1
ATOM 8140 C C . CYS C 1 143 ? 42.888 -22.945 47.209 1.00 47.80 143 CYS C C 1
ATOM 8141 O O . CYS C 1 143 ? 42.507 -22.608 46.062 1.00 47.45 143 CYS C O 1
ATOM 8144 N N . ALA C 1 144 ? 42.832 -22.152 48.283 1.00 48.88 144 ALA C N 1
ATOM 8145 C CA . ALA C 1 144 ? 42.346 -20.755 48.236 1.00 49.03 144 ALA C CA 1
ATOM 8146 C C . ALA C 1 144 ? 43.402 -19.882 47.560 1.00 49.12 144 ALA C C 1
ATOM 8147 O O . ALA C 1 144 ? 44.596 -20.040 47.805 1.00 50.23 144 ALA C O 1
ATOM 8149 N N . PRO C 1 145 ? 42.982 -18.945 46.679 1.00 49.07 145 PRO C N 1
ATOM 8150 C CA . PRO C 1 145 ? 43.909 -18.071 45.954 1.00 49.29 145 PRO C CA 1
ATOM 8151 C C . PRO C 1 145 ? 44.670 -17.054 46.819 1.00 50.45 145 PRO C C 1
ATOM 8152 O O . PRO C 1 145 ? 44.081 -16.501 47.723 1.00 49.11 145 PRO C O 1
ATOM 8156 N N . THR C 1 146 ? 45.944 -16.812 46.492 1.00 51.96 146 THR C N 1
ATOM 8157 C CA . THR C 1 146 ? 46.819 -15.799 47.143 1.00 54.03 146 THR C CA 1
ATOM 8158 C C . THR C 1 146 ? 46.896 -14.555 46.252 1.00 52.58 146 THR C C 1
ATOM 8159 O O . THR C 1 146 ? 47.386 -13.516 46.730 1.00 53.32 146 THR C O 1
ATOM 8163 N N . SER C 1 147 ? 46.429 -14.673 45.006 1.00 51.70 147 SER C N 1
ATOM 8164 C CA . SER C 1 147 ? 46.327 -13.578 44.008 1.00 51.82 147 SER C CA 1
ATOM 8165 C C . SER C 1 147 ? 44.958 -13.659 43.324 1.00 49.86 147 SER C C 1
ATOM 8166 O O . SER C 1 147 ? 44.528 -14.784 42.999 1.00 48.68 147 SER C O 1
ATOM 8169 N N . LEU C 1 148 ? 44.295 -12.515 43.137 1.00 47.47 148 LEU C N 1
ATOM 8170 C CA . LEU C 1 148 ? 42.918 -12.440 42.579 1.00 47.64 148 LEU C CA 1
ATOM 8171 C C . LEU C 1 148 ? 42.955 -11.790 41.198 1.00 49.11 148 LEU C C 1
ATOM 8172 O O . LEU C 1 148 ? 43.915 -11.103 40.855 1.00 49.83 148 LEU C O 1
ATOM 8177 N N . PRO C 1 149 ? 41.902 -11.980 40.370 1.00 49.76 149 PRO C N 1
ATOM 8178 C CA . PRO C 1 149 ? 41.759 -11.240 39.116 1.00 50.19 149 PRO C CA 1
ATOM 8179 C C . PRO C 1 149 ? 41.887 -9.722 39.313 1.00 51.27 149 PRO C C 1
ATOM 8180 O O . PRO C 1 149 ? 41.578 -9.236 40.391 1.00 49.65 149 PRO C O 1
ATOM 8184 N N . ALA C 1 150 ? 42.326 -9.018 38.267 1.00 49.93 150 ALA C N 1
ATOM 8185 C CA . ALA C 1 150 ? 42.577 -7.559 38.272 1.00 50.42 150 ALA C CA 1
ATOM 8186 C C . ALA C 1 150 ? 41.311 -6.804 38.687 1.00 48.94 150 ALA C C 1
ATOM 8187 O O . ALA C 1 150 ? 41.443 -5.826 39.445 1.00 50.99 150 ALA C O 1
ATOM 8189 N N . SER C 1 151 ? 40.140 -7.241 38.208 1.00 48.69 151 SER C N 1
ATOM 8190 C CA . SER C 1 151 ? 38.824 -6.594 38.463 1.00 50.73 151 SER C CA 1
ATOM 8191 C C . SER C 1 151 ? 38.500 -6.634 39.965 1.00 48.18 151 SER C C 1
ATOM 8192 O O . SER C 1 151 ? 37.828 -5.702 40.446 1.00 48.79 151 SER C O 1
ATOM 8195 N N . ALA C 1 152 ? 38.960 -7.668 40.677 1.00 46.35 152 ALA C N 1
ATOM 8196 C CA . ALA C 1 152 ? 38.714 -7.869 42.127 1.00 44.19 152 ALA C CA 1
ATOM 8197 C C . ALA C 1 152 ? 39.513 -6.853 42.956 1.00 42.26 152 ALA C C 1
ATOM 8198 O O . ALA C 1 152 ? 38.968 -6.363 43.957 1.00 38.56 152 ALA C O 1
ATOM 8200 N N . THR C 1 153 ? 40.754 -6.539 42.568 1.00 42.62 153 THR C N 1
ATOM 8201 C CA . THR C 1 153 ? 41.680 -5.700 43.379 1.00 43.32 153 THR C CA 1
ATOM 8202 C C . THR C 1 153 ? 41.700 -4.249 42.881 1.00 44.29 153 THR C C 1
ATOM 8203 O O . THR C 1 153 ? 42.030 -3.368 43.697 1.00 40.88 153 THR C O 1
ATOM 8207 N N . GLU C 1 154 ? 41.394 -3.994 41.603 1.00 48.23 154 GLU C N 1
ATOM 8208 C CA . GLU C 1 154 ? 41.419 -2.617 41.034 1.00 48.64 154 GLU C CA 1
ATOM 8209 C C . GLU C 1 154 ? 40.373 -1.773 41.765 1.00 45.33 154 GLU C C 1
ATOM 8210 O O . GLU C 1 154 ? 39.201 -2.194 41.802 1.00 45.02 154 GLU C O 1
ATOM 8216 N N . LEU C 1 155 ? 40.801 -0.652 42.350 1.00 42.17 155 LEU C N 1
ATOM 8217 C CA . LEU C 1 155 ? 39.920 0.315 43.053 1.00 43.12 155 LEU C CA 1
ATOM 8218 C C . LEU C 1 155 ? 39.488 1.375 42.046 1.00 44.68 155 LEU C C 1
ATOM 8219 O O . LEU C 1 155 ? 40.259 1.729 41.158 1.00 45.88 155 LEU C O 1
ATOM 8224 N N . PRO C 1 156 ? 38.248 1.903 42.142 1.00 46.29 156 PRO C N 1
ATOM 8225 C CA . PRO C 1 156 ? 37.806 2.973 41.248 1.00 46.44 156 PRO C CA 1
ATOM 8226 C C . PRO C 1 156 ? 38.565 4.264 41.589 1.00 45.79 156 PRO C C 1
ATOM 8227 O O . PRO C 1 156 ? 39.072 4.361 42.691 1.00 44.44 156 PRO C O 1
ATOM 8231 N N . THR C 1 157 ? 38.638 5.206 40.646 1.00 44.43 157 THR C N 1
ATOM 8232 C CA . THR C 1 157 ? 39.287 6.532 40.834 1.00 44.41 157 THR C CA 1
ATOM 8233 C C . THR C 1 157 ? 38.251 7.537 41.350 1.00 41.45 157 THR C C 1
ATOM 8234 O O . THR C 1 157 ? 38.666 8.585 41.876 1.00 40.99 157 THR C O 1
ATOM 8238 N N . THR C 1 158 ? 36.956 7.236 41.204 1.00 40.91 158 THR C N 1
ATOM 8239 C CA . THR C 1 158 ? 35.847 8.051 41.769 1.00 41.74 158 THR C CA 1
ATOM 8240 C C . THR C 1 158 ? 35.012 7.173 42.709 1.00 40.26 158 THR C C 1
ATOM 8241 O O . THR C 1 158 ? 34.853 5.966 42.428 1.00 37.58 158 THR C O 1
ATOM 8245 N N . VAL C 1 159 ? 34.498 7.768 43.785 1.00 39.34 159 VAL C N 1
ATOM 8246 C CA . VAL C 1 159 ? 33.745 7.041 44.846 1.00 39.68 159 VAL C CA 1
ATOM 8247 C C . VAL C 1 159 ? 32.360 6.688 44.307 1.00 40.06 159 VAL C C 1
ATOM 8248 O O . VAL C 1 159 ? 31.622 7.565 43.859 1.00 38.98 159 VAL C O 1
ATOM 8252 N N . PRO C 1 160 ? 31.976 5.391 44.329 1.00 40.47 160 PRO C N 1
ATOM 8253 C CA . PRO C 1 160 ? 30.640 4.967 43.912 1.00 40.46 160 PRO C CA 1
ATOM 8254 C C . PRO C 1 160 ? 29.562 5.428 44.900 1.00 40.06 160 PRO C C 1
ATOM 8255 O O . PRO C 1 160 ? 29.753 5.246 46.096 1.00 38.55 160 PRO C O 1
ATOM 8259 N N . THR C 1 161 ? 28.470 5.991 44.377 1.00 37.98 161 THR C N 1
ATOM 8260 C CA . THR C 1 161 ? 27.285 6.451 45.145 1.00 37.77 161 THR C CA 1
ATOM 8261 C C . THR C 1 161 ? 26.080 5.586 44.757 1.00 36.22 161 THR C C 1
ATOM 8262 O O . THR C 1 161 ? 25.954 5.263 43.559 1.00 35.25 161 THR C O 1
ATOM 8266 N N . GLY C 1 162 ? 25.263 5.193 45.740 1.00 33.98 162 GLY C N 1
ATOM 8267 C CA . GLY C 1 162 ? 23.984 4.483 45.539 1.00 33.60 162 GLY C CA 1
ATOM 8268 C C . GLY C 1 162 ? 24.152 3.110 44.914 1.00 33.03 162 GLY C C 1
ATOM 8269 O O . GLY C 1 162 ? 23.165 2.608 44.363 1.00 35.31 162 GLY C O 1
ATOM 8270 N N . THR C 1 163 ? 25.342 2.506 45.008 1.00 33.60 163 THR C N 1
ATOM 8271 C CA . THR C 1 163 ? 25.656 1.176 44.423 1.00 33.67 163 THR C CA 1
ATOM 8272 C C . THR C 1 163 ? 26.441 0.338 45.435 1.00 33.62 163 THR C C 1
ATOM 8273 O O . THR C 1 163 ? 27.327 0.900 46.112 1.00 30.96 163 THR C O 1
ATOM 8277 N N . VAL C 1 164 ? 26.146 -0.960 45.504 1.00 33.91 164 VAL C N 1
ATOM 8278 C CA . VAL C 1 164 ? 26.902 -1.930 46.347 1.00 36.06 164 VAL C CA 1
ATOM 8279 C C . VAL C 1 164 ? 28.213 -2.256 45.628 1.00 37.52 164 VAL C C 1
ATOM 8280 O O . VAL C 1 164 ? 28.160 -2.636 44.434 1.00 38.59 164 VAL C O 1
ATOM 8284 N N . ILE C 1 165 ? 29.343 -2.114 46.326 1.00 36.76 165 ILE C N 1
ATOM 8285 C CA . ILE C 1 165 ? 30.689 -2.445 45.777 1.00 36.20 165 ILE C CA 1
ATOM 8286 C C . ILE C 1 165 ? 30.845 -3.967 45.793 1.00 36.40 165 ILE C C 1
ATOM 8287 O O . ILE C 1 165 ? 30.617 -4.588 46.857 1.00 37.17 165 ILE C O 1
ATOM 8292 N N . THR C 1 166 ? 31.191 -4.543 44.641 1.00 35.19 166 THR C N 1
ATOM 8293 C CA . THR C 1 166 ? 31.384 -6.003 44.453 1.00 35.96 166 THR C CA 1
ATOM 8294 C C . THR C 1 166 ? 32.679 -6.431 45.148 1.00 33.95 166 THR C C 1
ATOM 8295 O O . THR C 1 166 ? 33.682 -5.690 45.062 1.00 34.78 166 THR C O 1
ATOM 8299 N N . GLY C 1 167 ? 32.640 -7.579 45.821 1.00 32.92 167 GLY C N 1
ATOM 8300 C CA . GLY C 1 167 ? 33.769 -8.104 46.605 1.00 32.16 167 GLY C CA 1
ATOM 8301 C C . GLY C 1 167 ? 34.049 -9.544 46.251 1.00 31.38 167 GLY C C 1
ATOM 8302 O O . GLY C 1 167 ? 33.087 -10.318 46.134 1.00 32.90 167 GLY C O 1
ATOM 8303 N N . ASP C 1 168 ? 35.326 -9.876 46.070 1.00 31.74 168 ASP C N 1
ATOM 8304 C CA . ASP C 1 168 ? 35.825 -11.267 45.959 1.00 32.18 168 ASP C CA 1
ATOM 8305 C C . ASP C 1 168 ? 36.360 -11.656 47.341 1.00 29.99 168 ASP C C 1
ATOM 8306 O O . ASP C 1 168 ? 37.365 -11.061 47.766 1.00 29.53 168 ASP C O 1
ATOM 8311 N N . TYR C 1 169 ? 35.703 -12.610 48.002 1.00 29.31 169 TYR C N 1
ATOM 8312 C CA . TYR C 1 169 ? 35.954 -12.989 49.419 1.00 27.68 169 TYR C CA 1
ATOM 8313 C C . TYR C 1 169 ? 36.662 -14.350 49.482 1.00 28.81 169 TYR C C 1
ATOM 8314 O O . TYR C 1 169 ? 36.541 -15.020 50.525 1.00 29.53 169 TYR C O 1
ATOM 8323 N N . THR C 1 170 ? 37.427 -14.724 48.442 1.00 27.24 170 THR C N 1
ATOM 8324 C CA . THR C 1 170 ? 38.008 -16.088 48.282 1.00 28.04 170 THR C CA 1
ATOM 8325 C C . THR C 1 170 ? 39.490 -16.137 48.684 1.00 26.86 170 THR C C 1
ATOM 8326 O O . THR C 1 170 ? 40.007 -17.262 48.789 1.00 29.72 170 THR C O 1
ATOM 8330 N N . GLY C 1 171 ? 40.139 -14.996 48.929 1.00 26.87 171 GLY C N 1
ATOM 8331 C CA . GLY C 1 171 ? 41.574 -14.920 49.275 1.00 28.33 171 GLY C CA 1
ATOM 8332 C C . GLY C 1 171 ? 41.942 -15.821 50.452 1.00 29.44 171 GLY C C 1
ATOM 8333 O O . GLY C 1 171 ? 41.107 -15.977 51.373 1.00 29.70 171 GLY C O 1
ATOM 8334 N N . SER C 1 172 ? 43.152 -16.392 50.430 1.00 28.20 172 SER C N 1
ATOM 8335 C CA . SER C 1 172 ? 43.682 -17.332 51.456 1.00 27.73 172 SER C CA 1
ATOM 8336 C C . SER C 1 172 ? 43.734 -16.672 52.845 1.00 27.20 172 SER C C 1
ATOM 8337 O O . SER C 1 172 ? 43.783 -17.428 53.835 1.00 26.70 172 SER C O 1
ATOM 8340 N N . TYR C 1 173 ? 43.753 -15.337 52.919 1.00 26.38 173 TYR C N 1
ATOM 8341 C CA . TYR C 1 173 ? 43.777 -14.560 54.188 1.00 26.56 173 TYR C CA 1
ATOM 8342 C C . TYR C 1 173 ? 42.421 -13.897 54.475 1.00 25.08 173 TYR C C 1
ATOM 8343 O O . TYR C 1 173 ? 42.309 -13.238 55.521 1.00 24.97 173 TYR C O 1
ATOM 8352 N N . ARG C 1 174 ? 41.432 -14.024 53.587 1.00 24.78 174 ARG C N 1
ATOM 8353 C CA . ARG C 1 174 ? 40.103 -13.379 53.776 1.00 24.24 174 ARG C CA 1
ATOM 8354 C C . ARG C 1 174 ? 39.326 -14.140 54.848 1.00 22.68 174 ARG C C 1
ATOM 8355 O O . ARG C 1 174 ? 38.986 -15.307 54.654 1.00 22.24 174 ARG C O 1
ATOM 8363 N N . PRO C 1 175 ? 39.004 -13.520 56.007 1.00 22.80 175 PRO C N 1
ATOM 8364 C CA . PRO C 1 175 ? 38.193 -14.192 57.023 1.00 23.42 175 PRO C CA 1
ATOM 8365 C C . PRO C 1 175 ? 36.793 -14.502 56.474 1.00 23.86 175 PRO C C 1
ATOM 8366 O O . PRO C 1 175 ? 36.258 -13.665 55.775 1.00 22.85 175 PRO C O 1
ATOM 8370 N N . GLN C 1 176 ? 36.241 -15.673 56.801 1.00 23.24 176 GLN C N 1
ATOM 8371 C CA . GLN C 1 176 ? 34.951 -16.163 56.248 1.00 24.21 176 GLN C CA 1
ATOM 8372 C C . GLN C 1 176 ? 33.787 -15.943 57.227 1.00 25.10 176 GLN C C 1
ATOM 8373 O O . GLN C 1 176 ? 32.629 -16.087 56.775 1.00 25.69 176 GLN C O 1
ATOM 8379 N N . VAL C 1 177 ? 34.048 -15.582 58.491 1.00 24.87 177 VAL C N 1
ATOM 8380 C CA . VAL C 1 177 ? 32.970 -15.340 59.502 1.00 24.69 177 VAL C CA 1
ATOM 8381 C C . VAL C 1 177 ? 33.186 -13.995 60.209 1.00 24.23 177 VAL C C 1
ATOM 8382 O O . VAL C 1 177 ? 32.438 -13.703 61.158 1.00 24.31 177 VAL C O 1
ATOM 8386 N N . HIS C 1 178 ? 34.152 -13.191 59.767 1.00 22.38 178 HIS C N 1
ATOM 8387 C CA . HIS C 1 178 ? 34.354 -11.804 60.255 1.00 20.82 178 HIS C CA 1
ATOM 8388 C C . HIS C 1 178 ? 34.017 -10.838 59.123 1.00 21.95 178 HIS C C 1
ATOM 8389 O O . HIS C 1 178 ? 34.243 -11.213 57.953 1.00 21.12 178 HIS C O 1
ATOM 8396 N N . TYR C 1 179 ? 33.570 -9.626 59.451 1.00 22.20 179 TYR C N 1
ATOM 8397 C CA . TYR C 1 179 ? 33.307 -8.595 58.421 1.00 21.4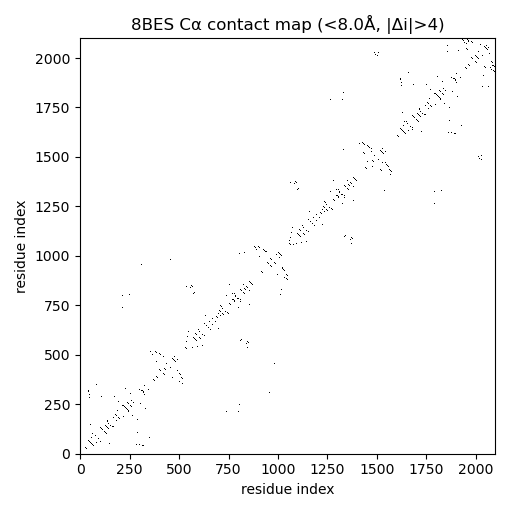9 179 TYR C CA 1
ATOM 8398 C C . TYR C 1 179 ? 34.634 -8.000 57.933 1.00 22.08 179 TYR C C 1
ATOM 8399 O O . TYR C 1 179 ? 35.514 -7.644 58.744 1.00 20.94 179 TYR C O 1
ATOM 8408 N N . SER C 1 180 ? 34.759 -7.883 56.609 1.00 21.52 180 SER C N 1
ATOM 8409 C CA . SER C 1 180 ? 35.813 -7.084 55.938 1.00 21.04 180 SER C CA 1
ATOM 8410 C C . SER C 1 180 ? 35.192 -6.452 54.699 1.00 21.83 180 SER C C 1
ATOM 8411 O O . SER C 1 180 ? 34.240 -6.998 54.142 1.00 21.54 180 SER C O 1
ATOM 8414 N N . PRO C 1 181 ? 35.694 -5.283 54.249 1.00 23.60 181 PRO C N 1
ATOM 8415 C CA . PRO C 1 181 ? 35.057 -4.549 53.154 1.00 24.15 181 PRO C CA 1
ATOM 8416 C C . PRO C 1 181 ? 35.272 -5.267 51.823 1.00 24.91 181 PRO C C 1
ATOM 8417 O O . PRO C 1 181 ? 36.243 -6.009 51.667 1.00 24.86 181 PRO C O 1
ATOM 8421 N N . PRO C 1 182 ? 34.355 -5.122 50.838 1.00 25.89 182 PRO C N 1
ATOM 8422 C CA . PRO C 1 182 ? 34.480 -5.836 49.566 1.00 26.19 182 PRO C CA 1
ATOM 8423 C C . PRO C 1 182 ? 35.805 -5.515 48.851 1.00 25.84 182 PRO C C 1
ATOM 8424 O O . PRO C 1 182 ? 36.412 -6.413 48.299 1.00 26.86 182 PRO C O 1
ATOM 8428 N N . LYS C 1 183 ? 36.220 -4.252 48.887 1.00 26.88 183 LYS C N 1
ATOM 8429 C CA . LYS C 1 183 ? 37.593 -3.824 48.518 1.00 29.80 183 LYS C CA 1
ATOM 8430 C C . LYS C 1 183 ? 37.930 -2.524 49.247 1.00 27.50 183 LYS C C 1
ATOM 8431 O O . LYS C 1 183 ? 37.003 -1.849 49.743 1.00 30.46 183 LYS C O 1
ATOM 8437 N N . GLY C 1 184 ? 39.223 -2.219 49.332 1.00 24.46 184 GLY C N 1
ATOM 8438 C CA . GLY C 1 184 ? 39.743 -1.001 49.970 1.00 23.79 184 GLY C CA 1
ATOM 8439 C C . GLY C 1 184 ? 40.164 -1.250 51.405 1.00 23.19 184 GLY C C 1
ATOM 8440 O O . GLY C 1 184 ? 40.350 -2.427 51.775 1.00 23.63 184 GLY C O 1
ATOM 8441 N N . PHE C 1 185 ? 40.338 -0.163 52.155 1.00 23.87 185 PHE C N 1
ATOM 8442 C CA . PHE C 1 185 ? 40.893 -0.129 53.531 1.00 23.73 185 PHE C CA 1
ATOM 8443 C C . PHE C 1 185 ? 39.804 0.303 54.519 1.00 23.57 185 PHE C C 1
ATOM 8444 O O . PHE C 1 185 ? 39.191 1.374 54.346 1.00 23.37 185 PHE C O 1
ATOM 8452 N N . MET C 1 186 ? 39.607 -0.501 55.561 1.00 22.81 186 MET C N 1
ATOM 8453 C CA . MET C 1 186 ? 38.641 -0.225 56.655 1.00 22.76 186 MET C CA 1
ATOM 8454 C C . MET C 1 186 ? 39.400 -0.034 57.970 1.00 22.61 186 MET C C 1
ATOM 8455 O O . MET C 1 186 ? 40.440 -0.708 58.155 1.00 21.65 186 MET C O 1
ATOM 8460 N N . ASN C 1 187 ? 38.901 0.834 58.857 1.00 22.81 187 ASN C N 1
ATOM 8461 C CA . ASN C 1 187 ? 39.289 0.802 60.293 1.00 23.17 187 ASN C CA 1
ATOM 8462 C C . ASN C 1 187 ? 38.026 0.784 61.169 1.00 21.64 187 ASN C C 1
ATOM 8463 O O . ASN C 1 187 ? 37.260 -0.188 61.054 1.00 22.55 187 ASN C O 1
ATOM 8468 N N . ALA C 1 188 ? 37.833 1.784 62.024 1.00 20.30 188 ALA C N 1
ATOM 8469 C CA . ALA C 1 188 ? 36.973 1.707 63.228 1.00 19.66 188 ALA C CA 1
ATOM 8470 C C . ALA C 1 188 ? 35.517 1.467 62.837 1.00 19.27 188 ALA C C 1
ATOM 8471 O O . ALA C 1 188 ? 35.027 2.025 61.852 1.00 18.65 188 ALA C O 1
ATOM 8473 N N . PRO C 1 189 ? 34.793 0.631 63.615 1.00 18.22 189 PRO C N 1
ATOM 8474 C CA . PRO C 1 189 ? 33.348 0.484 63.464 1.00 18.18 189 PRO C CA 1
ATOM 8475 C C . PRO C 1 189 ? 32.674 1.796 63.874 1.00 18.51 189 PRO C C 1
ATOM 8476 O O . PRO C 1 189 ? 33.156 2.454 64.793 1.00 19.03 189 PRO C O 1
ATOM 8480 N N . ASN C 1 190 ? 31.580 2.134 63.193 1.00 18.38 190 ASN C N 1
ATOM 8481 C CA . ASN C 1 190 ? 30.836 3.401 63.395 1.00 18.83 190 ASN C CA 1
ATOM 8482 C C . ASN C 1 190 ? 29.331 3.127 63.307 1.00 18.12 190 ASN C C 1
ATOM 8483 O O . ASN C 1 190 ? 28.941 2.139 62.664 1.00 19.41 190 ASN C O 1
ATOM 8488 N N . GLY C 1 191 ? 28.530 4.005 63.907 1.00 19.27 191 GLY C N 1
ATOM 8489 C CA . GLY C 1 191 ? 27.061 4.053 63.745 1.00 19.71 191 GLY C CA 1
ATOM 8490 C C . GLY C 1 191 ? 26.372 2.748 64.111 1.00 20.01 191 GLY C C 1
ATOM 8491 O O . GLY C 1 191 ? 25.228 2.539 63.657 1.00 20.00 191 GLY C O 1
ATOM 8492 N N . CYS C 1 192 ? 27.027 1.913 64.916 1.00 19.48 192 CYS C N 1
ATOM 8493 C CA . CYS C 1 192 ? 26.560 0.560 65.303 1.00 19.73 192 CYS C CA 1
ATOM 8494 C C . CYS C 1 192 ? 25.221 0.674 66.039 1.00 19.32 192 CYS C C 1
ATOM 8495 O O . CYS C 1 192 ? 25.157 1.347 67.088 1.00 18.32 192 CYS C O 1
ATOM 8498 N N . HIS C 1 193 ? 24.177 0.069 65.480 1.00 20.44 193 HIS C N 1
ATOM 8499 C CA . HIS C 1 193 ? 22.832 0.044 66.104 1.00 21.32 193 HIS C CA 1
ATOM 8500 C C . HIS C 1 193 ? 22.001 -1.089 65.511 1.00 22.36 193 HIS C C 1
ATOM 8501 O O . HIS C 1 193 ? 22.314 -1.567 64.402 1.00 21.34 193 HIS C O 1
ATOM 8508 N N . ARG C 1 194 ? 20.976 -1.490 66.256 1.00 23.52 194 ARG C N 1
ATOM 8509 C CA . ARG C 1 194 ? 19.981 -2.505 65.840 1.00 24.96 194 ARG C CA 1
ATOM 8510 C C . ARG C 1 194 ? 18.676 -1.760 65.554 1.00 24.43 194 ARG C C 1
ATOM 8511 O O . ARG C 1 194 ? 18.264 -0.973 66.418 1.00 23.78 194 ARG C O 1
ATOM 8519 N N . ASP C 1 195 ? 18.071 -1.954 64.384 1.00 26.02 195 ASP C N 1
ATOM 8520 C CA . ASP C 1 195 ? 16.773 -1.297 64.073 1.00 28.11 195 ASP C CA 1
ATOM 8521 C C . ASP C 1 195 ? 15.657 -2.126 64.720 1.00 30.04 195 ASP C C 1
ATOM 8522 O O . ASP C 1 195 ? 15.936 -3.249 65.183 1.00 28.18 195 ASP C O 1
ATOM 8527 N N . ARG C 1 196 ? 14.438 -1.583 64.758 1.00 34.33 196 ARG C N 1
ATOM 8528 C CA . ARG C 1 196 ? 13.275 -2.203 65.454 1.00 37.93 196 ARG C CA 1
ATOM 8529 C C . ARG C 1 196 ? 12.956 -3.572 64.830 1.00 38.22 196 ARG C C 1
ATOM 8530 O O . ARG C 1 196 ? 12.430 -4.435 65.557 1.00 39.51 196 ARG C O 1
ATOM 8538 N N . ASN C 1 197 ? 13.289 -3.783 63.551 1.00 36.95 197 ASN C N 1
ATOM 8539 C CA . ASN C 1 197 ? 13.030 -5.050 62.814 1.00 37.53 197 ASN C CA 1
ATOM 8540 C C . ASN C 1 197 ? 14.107 -6.101 63.134 1.00 36.27 197 ASN C C 1
ATOM 8541 O O . ASN C 1 197 ? 13.999 -7.232 62.621 1.00 35.53 197 ASN C O 1
ATOM 8546 N N . GLY C 1 198 ? 15.121 -5.749 63.934 1.00 34.97 198 GLY C N 1
ATOM 8547 C CA . GLY C 1 198 ? 16.158 -6.689 64.405 1.00 33.77 198 GLY C CA 1
ATOM 8548 C C . GLY C 1 198 ? 17.371 -6.747 63.486 1.00 31.27 198 GLY C C 1
ATOM 8549 O O . GLY C 1 198 ? 18.234 -7.620 63.724 1.00 30.21 198 GLY C O 1
ATOM 8550 N N . THR C 1 199 ? 17.455 -5.867 62.482 1.00 28.55 199 THR C N 1
ATOM 8551 C CA . THR C 1 199 ? 18.634 -5.763 61.580 1.00 26.86 199 THR C CA 1
ATOM 8552 C C . THR C 1 199 ? 19.734 -4.963 62.281 1.00 24.15 199 THR C C 1
ATOM 8553 O O . THR C 1 199 ? 19.481 -3.817 62.696 1.00 23.89 199 THR C O 1
ATOM 8557 N N . TYR C 1 200 ? 20.913 -5.565 62.404 1.00 23.30 200 TYR C N 1
ATOM 8558 C CA . TYR C 1 200 ? 22.137 -4.894 62.906 1.00 23.55 200 TYR C CA 1
ATOM 8559 C C . TYR C 1 200 ? 22.765 -4.117 61.748 1.00 21.76 200 TYR C C 1
ATOM 8560 O O . TYR C 1 200 ? 22.957 -4.696 60.667 1.00 22.31 200 TYR C O 1
ATOM 8569 N N . HIS C 1 201 ? 23.044 -2.842 61.997 1.00 21.09 201 HIS C N 1
ATOM 8570 C CA . HIS C 1 201 ? 23.726 -1.907 61.067 1.00 21.40 201 HIS C CA 1
ATOM 8571 C C . HIS C 1 201 ? 25.151 -1.658 61.560 1.00 20.83 201 HIS C C 1
ATOM 8572 O O . HIS C 1 201 ? 25.315 -1.041 62.636 1.00 20.27 201 HIS C O 1
ATOM 8579 N N . LEU C 1 202 ? 26.128 -2.171 60.813 1.00 20.10 202 LEU C N 1
ATOM 8580 C CA . LEU C 1 202 ? 27.567 -1.872 61.004 1.00 20.17 202 LEU C CA 1
ATOM 8581 C C . LEU C 1 202 ? 27.969 -0.821 59.972 1.00 20.15 202 LEU C C 1
ATOM 8582 O O . LEU C 1 202 ? 27.882 -1.119 58.771 1.00 20.87 202 LEU C O 1
ATOM 8587 N N . TYR C 1 203 ? 28.396 0.354 60.411 1.00 20.37 203 TYR C N 1
ATOM 8588 C CA . TYR C 1 203 ? 29.119 1.305 59.536 1.00 20.63 203 TYR C CA 1
ATOM 8589 C C . TYR C 1 203 ? 30.595 1.199 59.910 1.00 21.50 203 TYR C C 1
ATOM 8590 O O . TYR C 1 203 ? 30.945 0.568 60.938 1.00 20.72 203 TYR C O 1
ATOM 8599 N N . TYR C 1 204 ? 31.458 1.759 59.079 1.00 21.11 204 TYR C N 1
ATOM 8600 C CA . TYR C 1 204 ? 32.919 1.630 59.282 1.00 21.55 204 TYR C CA 1
ATOM 8601 C C . TYR C 1 204 ? 33.648 2.708 58.496 1.00 22.28 204 TYR C C 1
ATOM 8602 O O . TYR C 1 204 ? 33.225 3.047 57.367 1.00 21.34 204 TYR C O 1
ATOM 8611 N N . GLN C 1 205 ? 34.721 3.202 59.108 1.00 22.63 205 GLN C N 1
ATOM 8612 C CA . GLN C 1 205 ? 35.738 4.069 58.469 1.00 22.96 205 GLN C CA 1
ATOM 8613 C C . GLN C 1 205 ? 36.239 3.355 57.220 1.00 23.32 205 GLN C C 1
ATOM 8614 O O . GLN C 1 205 ? 36.707 2.204 57.331 1.00 21.85 205 GLN C O 1
ATOM 8620 N N . TYR C 1 206 ? 36.115 4.012 56.066 1.00 23.26 206 TYR C N 1
ATOM 8621 C CA . TYR C 1 206 ? 36.300 3.372 54.745 1.00 24.90 206 TYR C CA 1
ATOM 8622 C C . TYR C 1 206 ? 37.043 4.319 53.807 1.00 25.52 206 TYR C C 1
ATOM 8623 O O . TYR C 1 206 ? 36.561 5.448 53.613 1.00 25.24 206 TYR C O 1
ATOM 8632 N N . ASN C 1 207 ? 38.179 3.857 53.279 1.00 25.37 207 ASN C N 1
ATOM 8633 C CA . ASN C 1 207 ? 38.857 4.459 52.103 1.00 25.46 207 ASN C CA 1
ATOM 8634 C C . ASN C 1 207 ? 38.480 3.624 50.887 1.00 25.31 207 ASN C C 1
ATOM 8635 O O . ASN C 1 207 ? 39.036 2.547 50.671 1.00 24.09 207 ASN C O 1
ATOM 8640 N N . PRO C 1 208 ? 37.503 4.074 50.068 1.00 26.85 208 PRO C N 1
ATOM 8641 C CA . PRO C 1 208 ? 37.100 3.316 48.888 1.00 27.70 208 PRO C CA 1
ATOM 8642 C C . PRO C 1 208 ? 38.149 3.370 47.761 1.00 29.49 208 PRO C C 1
ATOM 8643 O O . PRO C 1 208 ? 38.062 2.558 46.859 1.00 30.39 208 PRO C O 1
ATOM 8647 N N . LEU C 1 209 ? 39.118 4.289 47.846 1.00 31.05 209 LEU C N 1
ATOM 8648 C CA . LEU C 1 209 ? 40.050 4.617 46.728 1.00 31.29 209 LEU C CA 1
ATOM 8649 C C . LEU C 1 209 ? 41.448 4.018 46.926 1.00 32.66 209 LEU C C 1
ATOM 8650 O O . LEU C 1 209 ? 42.206 4.012 45.928 1.00 30.11 209 LEU C O 1
ATOM 8655 N N . GLU C 1 210 ? 41.809 3.558 48.131 1.00 31.96 210 GLU C N 1
ATOM 8656 C CA . GLU C 1 210 ? 43.183 3.042 48.396 1.00 33.94 210 GLU C CA 1
ATOM 8657 C C . GLU C 1 210 ? 43.138 1.910 49.424 1.00 33.72 210 GLU C C 1
ATOM 8658 O O . GLU C 1 210 ? 42.089 1.735 50.077 1.00 34.60 210 GLU C O 1
ATOM 8664 N N . TYR C 1 211 ? 44.259 1.203 49.573 1.00 31.44 211 TYR C N 1
ATOM 8665 C CA . TYR C 1 211 ? 44.458 0.117 50.566 1.00 31.04 211 TYR C CA 1
ATOM 8666 C C . TY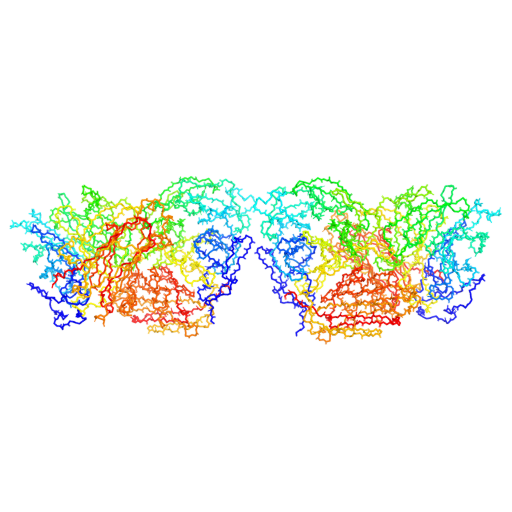R C 1 211 ? 45.216 0.671 51.778 1.00 28.81 211 TYR C C 1
ATOM 8667 O O . TYR C 1 211 ? 45.824 -0.119 52.511 1.00 29.55 211 TYR C O 1
ATOM 8676 N N . VAL C 1 212 ? 45.166 1.991 51.984 1.00 27.24 212 VAL C N 1
ATOM 8677 C CA . VAL C 1 212 ? 45.732 2.693 53.172 1.00 27.87 212 VAL C CA 1
ATOM 8678 C C . VAL C 1 212 ? 44.679 3.673 53.685 1.00 28.00 212 VAL C C 1
ATOM 8679 O O . VAL C 1 212 ? 43.635 3.837 52.998 1.00 27.53 212 VAL C O 1
ATOM 8683 N N . ALA C 1 213 ? 44.936 4.284 54.843 1.00 27.36 213 ALA C N 1
ATOM 8684 C CA . ALA C 1 213 ? 44.023 5.232 55.513 1.00 29.64 213 ALA C CA 1
ATOM 8685 C C . ALA C 1 213 ? 43.916 6.511 54.679 1.00 29.73 213 ALA C C 1
ATOM 8686 O O . ALA C 1 213 ? 44.938 6.958 54.133 1.00 30.41 213 ALA C O 1
ATOM 8688 N N . GLY C 1 214 ? 42.712 7.071 54.594 1.00 29.83 214 GLY C N 1
ATOM 8689 C CA . GLY C 1 214 ? 42.446 8.356 53.921 1.00 29.98 214 GLY C CA 1
ATOM 8690 C C . GLY C 1 214 ? 41.039 8.407 53.356 1.00 29.78 214 GLY C C 1
ATOM 8691 O O . GLY C 1 214 ? 40.309 7.393 53.467 1.00 29.76 214 GLY C O 1
ATOM 8692 N N . ASN C 1 215 ? 40.666 9.552 52.778 1.00 29.55 215 ASN C N 1
ATOM 8693 C CA . ASN C 1 215 ? 39.395 9.719 52.026 1.00 29.39 215 ASN C CA 1
ATOM 8694 C C . ASN C 1 215 ? 38.241 9.087 52.817 1.00 28.31 215 ASN C C 1
ATOM 8695 O O . ASN C 1 215 ? 37.465 8.333 52.204 1.00 27.65 215 ASN C O 1
ATOM 8700 N N . GLN C 1 216 ? 38.155 9.326 54.129 1.00 28.81 216 GLN C N 1
ATOM 8701 C CA . GLN C 1 216 ? 37.262 8.519 55.006 1.00 29.02 216 GLN C CA 1
ATOM 8702 C C . GLN C 1 216 ? 35.796 8.805 54.663 1.00 25.76 216 GLN C C 1
ATOM 8703 O O . GLN C 1 216 ? 35.391 9.981 54.680 1.00 24.28 216 GLN C O 1
ATOM 8709 N N . HIS C 1 217 ? 35.080 7.735 54.307 1.00 25.43 217 HIS C N 1
ATOM 8710 C CA . HIS C 1 217 ? 33.602 7.636 54.207 1.00 25.47 217 HIS C CA 1
ATOM 8711 C C . HIS C 1 217 ? 33.111 6.671 55.292 1.00 25.24 217 HIS C C 1
ATOM 8712 O O . HIS C 1 217 ? 33.955 5.921 55.830 1.00 22.60 217 HIS C O 1
ATOM 8719 N N . TRP C 1 218 ? 31.804 6.646 55.559 1.00 23.31 218 TRP C N 1
ATOM 8720 C CA . TRP C 1 218 ? 31.163 5.541 56.321 1.00 23.06 218 TRP C CA 1
ATOM 8721 C C . TRP C 1 218 ? 30.668 4.478 55.340 1.00 22.50 218 TRP C C 1
ATOM 8722 O O . TRP C 1 218 ? 29.651 4.724 54.659 1.00 24.15 218 TRP C O 1
ATOM 8733 N N . GLY C 1 219 ? 31.363 3.343 55.263 1.00 21.25 219 GLY C N 1
ATOM 8734 C CA . GLY C 1 219 ? 30.840 2.118 54.635 1.00 20.78 219 GLY C CA 1
ATOM 8735 C C . GLY C 1 219 ? 29.690 1.565 55.455 1.00 20.43 219 GLY C C 1
ATOM 8736 O O . GLY C 1 219 ? 29.519 2.022 56.588 1.00 20.32 219 GLY C O 1
ATOM 8737 N N . HIS C 1 220 ? 28.914 0.637 54.899 1.00 21.18 220 HIS C N 1
ATOM 8738 C CA . HIS C 1 220 ? 27.670 0.117 55.530 1.00 22.88 220 HIS C CA 1
ATOM 8739 C C . HIS C 1 220 ? 27.484 -1.353 55.166 1.00 22.24 220 HIS C C 1
ATOM 8740 O O . HIS C 1 220 ? 27.554 -1.678 53.971 1.00 22.95 220 HIS C O 1
ATOM 8747 N N . ALA C 1 221 ? 27.258 -2.200 56.173 1.00 21.65 221 ALA C N 1
ATOM 8748 C CA . ALA C 1 221 ? 26.844 -3.610 56.009 1.00 22.06 221 ALA C CA 1
ATOM 8749 C C . ALA C 1 221 ? 25.736 -3.919 57.019 1.00 21.89 221 ALA C C 1
ATOM 8750 O O . ALA C 1 221 ? 25.700 -3.271 58.085 1.00 21.39 221 ALA C O 1
ATOM 8752 N N . THR C 1 222 ? 24.840 -4.841 56.676 1.00 22.42 222 THR C N 1
ATOM 8753 C CA . THR C 1 222 ? 23.695 -5.228 57.537 1.00 23.18 222 THR C CA 1
ATOM 8754 C C . THR C 1 222 ? 23.733 -6.734 57.773 1.00 22.90 222 THR C C 1
ATOM 8755 O O . THR C 1 222 ? 24.245 -7.464 56.915 1.00 23.05 222 THR C O 1
ATOM 8759 N N . SER C 1 223 ? 23.198 -7.163 58.912 1.00 23.88 223 SER C N 1
ATOM 8760 C CA . SER C 1 223 ? 23.092 -8.585 59.314 1.00 24.67 223 SER C CA 1
ATOM 8761 C C . SER C 1 223 ? 21.957 -8.720 60.336 1.00 25.30 223 SER C C 1
ATOM 8762 O O . SER C 1 223 ? 21.682 -7.738 61.042 1.00 24.22 223 SER C O 1
ATOM 8765 N N . ASP C 1 224 ? 21.296 -9.872 60.384 1.00 27.88 224 ASP C N 1
ATOM 8766 C CA . ASP C 1 224 ? 20.269 -10.160 61.422 1.00 30.40 224 ASP C CA 1
ATOM 8767 C C . ASP C 1 224 ? 20.913 -10.953 62.563 1.00 27.99 224 ASP C C 1
ATOM 8768 O O . ASP C 1 224 ? 20.252 -11.092 63.611 1.00 27.61 224 ASP C O 1
ATOM 8773 N N . ASP C 1 225 ? 22.154 -11.424 62.385 1.00 26.18 225 ASP C N 1
ATOM 8774 C CA . ASP C 1 225 ? 22.820 -12.351 63.342 1.00 24.68 225 ASP C CA 1
ATOM 8775 C C . ASP C 1 225 ? 24.284 -11.962 63.614 1.00 23.40 225 ASP C C 1
ATOM 8776 O O . ASP C 1 225 ? 24.949 -12.733 64.311 1.00 23.06 225 ASP C O 1
ATOM 8781 N N . LEU C 1 226 ? 24.779 -10.855 63.047 1.00 22.73 226 LEU C N 1
ATOM 8782 C CA . LEU C 1 226 ? 26.156 -10.319 63.249 1.00 22.22 226 LEU C CA 1
ATOM 8783 C C . LEU C 1 226 ? 27.223 -11.238 62.639 1.00 22.18 226 LEU C C 1
ATOM 8784 O O . LEU C 1 226 ? 28.406 -11.019 62.945 1.00 21.13 226 LEU C O 1
ATOM 8789 N N . TYR C 1 227 ? 26.847 -12.182 61.765 1.00 22.05 227 TYR C N 1
ATOM 8790 C CA . TYR C 1 227 ? 27.804 -13.044 61.020 1.00 22.39 227 TYR C CA 1
ATOM 8791 C C . TYR C 1 227 ? 27.519 -13.024 59.510 1.00 22.73 227 TYR C C 1
ATOM 8792 O O . TYR C 1 227 ? 28.487 -12.919 58.746 1.00 21.44 227 TYR C O 1
ATOM 8801 N N . HIS C 1 228 ? 26.256 -13.137 59.094 1.00 23.79 228 HIS C N 1
ATOM 8802 C CA . HIS C 1 228 ? 25.855 -13.108 57.659 1.00 24.84 228 HIS C CA 1
ATOM 8803 C C . HIS C 1 228 ? 25.629 -11.659 57.230 1.00 24.41 228 HIS C C 1
ATOM 8804 O O . HIS C 1 228 ? 24.504 -11.155 57.402 1.00 25.56 228 HIS C O 1
ATOM 8811 N N . TRP C 1 229 ? 26.678 -11.031 56.697 1.00 23.27 229 TRP C N 1
ATOM 8812 C CA . TRP C 1 229 ? 26.693 -9.598 56.316 1.00 22.63 229 TRP C CA 1
ATOM 8813 C C . TRP C 1 229 ? 26.275 -9.459 54.851 1.00 22.58 229 TRP C C 1
ATOM 8814 O O . TRP C 1 229 ? 26.693 -10.285 54.018 1.00 22.94 229 TRP C O 1
ATOM 8825 N N . THR C 1 230 ? 25.453 -8.458 54.569 1.00 23.23 230 THR C N 1
ATOM 8826 C CA . THR C 1 230 ? 25.122 -8.012 53.195 1.00 23.73 230 THR C CA 1
ATOM 8827 C C . THR C 1 230 ? 25.738 -6.624 53.022 1.00 22.89 230 THR C C 1
ATOM 8828 O O . THR C 1 230 ? 25.460 -5.758 53.868 1.00 22.67 230 THR C O 1
ATOM 8832 N N . ASN C 1 231 ? 26.571 -6.423 51.997 1.00 22.27 231 ASN C N 1
ATOM 8833 C CA . ASN C 1 231 ? 27.191 -5.101 51.739 1.00 22.12 231 ASN C CA 1
ATOM 8834 C C . ASN C 1 231 ? 26.107 -4.138 51.250 1.00 23.00 231 ASN C C 1
ATOM 8835 O O . ASN C 1 231 ? 25.196 -4.574 50.529 1.00 24.20 231 ASN C O 1
ATOM 8840 N N . GLN C 1 232 ? 26.200 -2.881 51.669 1.00 23.59 232 GLN C N 1
ATOM 8841 C CA . GLN C 1 232 ? 25.262 -1.804 51.281 1.00 25.13 232 GLN C CA 1
ATOM 8842 C C . GLN C 1 232 ? 26.043 -0.696 50.585 1.00 26.09 232 GLN C C 1
ATOM 8843 O O . GLN C 1 232 ? 27.267 -0.638 50.685 1.00 25.85 232 GLN C O 1
ATOM 8849 N N . PRO C 1 233 ? 25.353 0.231 49.887 1.00 26.92 233 PRO C N 1
ATOM 8850 C CA . PRO C 1 233 ? 26.005 1.420 49.344 1.00 26.98 233 PRO C CA 1
ATOM 8851 C C . PRO C 1 233 ? 26.658 2.228 50.472 1.00 26.76 233 PRO C C 1
ATOM 8852 O O . PRO C 1 233 ? 26.208 2.129 51.588 1.00 25.78 233 PRO C O 1
ATOM 8856 N N . ILE C 1 234 ? 27.688 3.014 50.156 1.00 25.97 234 ILE C N 1
ATOM 8857 C CA . ILE C 1 234 ? 28.339 3.935 51.132 1.00 25.74 234 ILE C CA 1
ATOM 8858 C C . ILE C 1 234 ? 27.248 4.839 51.723 1.00 27.19 234 ILE C C 1
ATOM 8859 O O . ILE C 1 234 ? 26.383 5.301 50.956 1.00 26.33 234 ILE C O 1
ATOM 8864 N N . ALA C 1 235 ? 27.269 5.061 53.041 1.00 26.46 235 ALA C N 1
ATOM 8865 C CA . ALA C 1 235 ? 26.156 5.674 53.800 1.00 26.14 235 ALA C CA 1
ATOM 8866 C C . ALA C 1 235 ? 26.405 7.167 54.019 1.00 26.68 235 ALA C C 1
ATOM 8867 O O . ALA C 1 235 ? 25.426 7.932 53.951 1.00 26.84 235 ALA C O 1
ATOM 8869 N N . ILE C 1 236 ? 27.639 7.566 54.346 1.00 26.55 236 ILE C N 1
ATOM 8870 C CA . ILE C 1 236 ? 27.975 8.992 54.628 1.00 27.38 236 ILE C CA 1
ATOM 8871 C C . ILE C 1 236 ? 29.232 9.384 53.846 1.00 28.18 236 ILE C C 1
ATOM 8872 O O . ILE C 1 236 ? 30.270 8.699 53.977 1.00 26.74 236 ILE C O 1
ATOM 8877 N N . PHE C 1 237 ? 29.112 10.481 53.092 1.00 28.38 237 PHE C N 1
ATOM 8878 C CA . PHE C 1 237 ? 30.148 11.059 52.202 1.00 27.73 237 PHE C CA 1
ATOM 8879 C C . PHE C 1 237 ? 30.626 12.390 52.767 1.00 27.57 237 PHE C C 1
ATOM 8880 O O . PHE C 1 237 ? 29.848 13.145 53.346 1.00 26.91 237 PHE C O 1
ATOM 8888 N N . PRO C 1 238 ? 31.922 12.731 52.596 1.00 28.65 238 PRO C N 1
ATOM 8889 C CA . PRO C 1 238 ? 32.398 14.069 52.922 1.00 29.73 238 PRO C CA 1
ATOM 8890 C C . PRO C 1 238 ? 31.795 15.015 51.887 1.00 33.38 238 PRO C C 1
ATOM 8891 O O . PRO C 1 238 ? 31.483 14.591 50.775 1.00 33.28 238 PRO C O 1
ATOM 8895 N N . PRO C 1 239 ? 31.610 16.313 52.207 1.00 35.69 239 PRO C N 1
ATOM 8896 C CA . PRO C 1 239 ? 31.012 17.251 51.256 1.00 38.37 239 PRO C CA 1
ATOM 8897 C C . PRO C 1 239 ? 31.908 17.584 50.049 1.00 41.32 239 PRO C C 1
ATOM 8898 O O . PRO C 1 239 ? 31.384 18.087 49.074 1.00 43.57 239 PRO C O 1
ATOM 8902 N N . ASN C 1 240 ? 33.210 17.284 50.121 1.00 43.16 240 ASN C N 1
ATOM 8903 C CA . ASN C 1 240 ? 34.198 17.592 49.050 1.00 44.57 240 ASN C CA 1
ATOM 8904 C C . ASN C 1 240 ? 35.446 16.713 49.217 1.00 45.47 240 ASN C C 1
ATOM 8905 O O . ASN C 1 240 ? 35.432 15.819 50.086 1.00 44.66 240 ASN C O 1
ATOM 8910 N N . SER C 1 241 ? 36.487 16.977 48.417 1.00 44.84 241 SER C N 1
ATOM 8911 C CA . SER C 1 241 ? 37.719 16.154 48.295 1.00 44.44 241 SER C CA 1
ATOM 8912 C C . SER C 1 241 ? 38.765 16.540 49.349 1.00 42.16 241 SER C C 1
ATOM 8913 O O . SER C 1 241 ? 39.796 15.848 49.400 1.00 43.17 241 SER C O 1
ATOM 8916 N N . THR C 1 242 ? 38.534 17.601 50.134 1.00 41.03 242 THR C N 1
ATOM 8917 C CA . THR C 1 242 ? 39.486 18.113 51.162 1.00 42.06 242 THR C CA 1
ATOM 8918 C C . THR C 1 242 ? 38.875 17.994 52.564 1.00 40.66 242 THR C C 1
ATOM 8919 O O . THR C 1 242 ? 39.272 18.780 53.458 1.00 40.28 242 THR C O 1
ATOM 8923 N N . SER C 1 243 ? 37.948 17.053 52.761 1.00 36.36 243 SER C N 1
ATOM 8924 C CA . SER C 1 243 ? 37.333 16.761 54.081 1.00 35.38 243 SER C CA 1
ATOM 8925 C C . SER C 1 243 ? 37.053 15.261 54.183 1.00 32.26 243 SER C C 1
ATOM 8926 O O . SER C 1 243 ? 37.009 14.596 53.131 1.00 30.72 243 SER C O 1
ATOM 8929 N N . GLN C 1 244 ? 36.924 14.744 55.408 1.00 31.70 244 GLN C N 1
ATOM 8930 C CA . GLN C 1 244 ? 36.776 13.287 55.666 1.00 31.35 244 GLN C CA 1
ATOM 8931 C C . GLN C 1 244 ? 35.711 13.066 56.742 1.00 27.89 244 GLN C C 1
ATOM 8932 O O . GLN C 1 244 ? 35.598 13.902 57.663 1.00 27.01 244 GLN C O 1
ATOM 8938 N N . VAL C 1 245 ? 34.948 11.983 56.604 1.00 25.50 245 VAL C N 1
ATOM 8939 C CA . VAL C 1 245 ? 33.936 11.564 57.615 1.00 25.25 245 VAL C CA 1
ATOM 8940 C C . VAL C 1 245 ? 34.641 10.616 58.592 1.00 23.58 245 VAL C C 1
ATOM 8941 O O . VAL C 1 245 ? 34.810 9.432 58.256 1.00 24.38 245 VAL C O 1
ATOM 8945 N N . PHE C 1 246 ? 35.065 11.152 59.732 1.00 23.73 246 PHE C N 1
ATOM 8946 C CA . PHE C 1 246 ? 35.759 10.414 60.821 1.00 24.05 246 PHE C CA 1
ATOM 8947 C C . PHE C 1 246 ? 34.697 9.719 61.676 1.00 22.98 246 PHE C C 1
ATOM 8948 O O . PHE C 1 246 ? 33.512 9.753 61.308 1.00 23.24 246 PHE C O 1
ATOM 8956 N N . SER C 1 247 ? 35.114 9.083 62.769 1.00 21.14 247 SER C N 1
ATOM 8957 C CA . SER C 1 247 ? 34.272 8.123 63.521 1.00 19.94 247 SER C CA 1
ATOM 8958 C C . SER C 1 247 ? 33.083 8.830 64.169 1.00 19.55 247 SER C C 1
ATOM 8959 O O . SER C 1 247 ? 33.119 10.061 64.400 1.00 20.92 247 SER C O 1
ATOM 8962 N N . GLY C 1 248 ? 32.059 8.047 64.470 1.00 18.84 248 GLY C N 1
ATOM 8963 C CA . GLY C 1 248 ? 30.903 8.514 65.239 1.00 19.30 248 GLY C CA 1
ATOM 8964 C C . GLY C 1 248 ? 29.944 7.377 65.488 1.00 19.12 248 GLY C C 1
ATOM 8965 O O . GLY C 1 248 ? 30.311 6.206 65.267 1.00 18.56 248 GLY C O 1
ATOM 8966 N N . SER C 1 249 ? 28.741 7.731 65.912 1.00 19.82 249 SER C N 1
ATOM 8967 C CA . SER C 1 249 ? 27.744 6.784 66.454 1.00 19.65 249 SER C CA 1
ATOM 8968 C C . SER C 1 249 ? 26.404 7.063 65.781 1.00 19.84 249 SER C C 1
ATOM 8969 O O . SER C 1 249 ? 26.309 8.027 64.993 1.00 19.29 249 SER C O 1
ATOM 8972 N N . ALA C 1 250 ? 25.424 6.210 66.035 1.00 21.09 250 ALA C N 1
ATOM 8973 C CA . ALA C 1 250 ? 24.053 6.408 65.533 1.00 21.49 250 ALA C CA 1
ATOM 8974 C C . ALA C 1 250 ? 23.072 5.963 66.609 1.00 22.77 250 ALA C C 1
ATOM 8975 O O . ALA C 1 250 ? 23.407 5.053 67.400 1.00 22.28 250 ALA C O 1
ATOM 8977 N N . VAL C 1 251 ? 21.913 6.608 66.638 1.00 22.34 251 VAL C N 1
ATOM 8978 C CA . VAL C 1 251 ? 20.817 6.278 67.585 1.00 23.02 251 VAL C CA 1
ATOM 8979 C C . VAL C 1 251 ? 19.510 6.260 66.795 1.00 24.14 251 VAL C C 1
ATOM 8980 O O . VAL C 1 251 ? 19.405 7.010 65.796 1.00 22.01 251 VAL C O 1
ATOM 8984 N N . LEU C 1 252 ? 18.585 5.390 67.201 1.00 24.55 252 LEU C N 1
ATOM 8985 C CA . LEU C 1 252 ? 17.151 5.495 66.830 1.00 25.17 252 LEU C CA 1
ATOM 8986 C C . LEU C 1 252 ? 16.540 6.665 67.598 1.00 25.37 252 LEU C C 1
ATOM 8987 O O . LEU C 1 252 ? 16.893 6.840 68.774 1.00 26.65 252 LEU C O 1
ATOM 8992 N N . ASP C 1 253 ? 15.659 7.431 66.951 1.00 25.25 253 ASP C N 1
ATOM 8993 C CA . ASP C 1 253 ? 14.946 8.577 67.571 1.00 26.22 253 ASP C CA 1
ATOM 8994 C C . ASP C 1 253 ? 13.447 8.337 67.404 1.00 26.74 253 ASP C C 1
ATOM 8995 O O . ASP C 1 253 ? 12.762 9.095 66.719 1.00 28.14 253 ASP C O 1
ATOM 9000 N N . PRO C 1 254 ? 12.894 7.269 68.022 1.00 26.31 254 PRO C N 1
ATOM 9001 C CA . PRO C 1 254 ? 11.496 6.892 67.802 1.00 27.31 254 PRO C CA 1
ATOM 9002 C C . PRO C 1 254 ? 10.475 7.957 68.231 1.00 28.25 254 PRO C C 1
ATOM 9003 O O . PRO C 1 254 ? 9.410 7.992 67.647 1.00 29.83 254 PRO C O 1
ATOM 9007 N N . ASN C 1 255 ? 10.806 8.792 69.218 1.00 28.27 255 ASN C N 1
ATOM 9008 C CA . ASN C 1 255 ? 9.886 9.837 69.745 1.00 29.12 255 ASN C CA 1
ATOM 9009 C C . ASN C 1 255 ? 10.089 11.160 68.995 1.00 28.88 255 ASN C C 1
ATOM 9010 O O . ASN C 1 255 ? 9.440 12.153 69.381 1.00 27.47 255 ASN C O 1
ATOM 9015 N N . ASN C 1 256 ? 10.965 11.187 67.986 1.00 27.78 256 ASN C N 1
ATOM 9016 C CA . ASN C 1 256 ? 11.182 12.376 67.125 1.00 29.05 256 ASN C CA 1
ATOM 9017 C C . ASN C 1 256 ? 11.564 13.579 67.998 1.00 28.28 256 ASN C C 1
ATOM 9018 O O . ASN C 1 256 ? 10.979 14.659 67.811 1.00 28.22 256 ASN C O 1
ATOM 9023 N N . THR C 1 257 ? 12.528 13.409 68.905 1.00 26.67 257 THR C N 1
ATOM 9024 C CA . THR C 1 257 ? 13.143 14.515 69.688 1.00 26.63 257 THR C CA 1
ATOM 9025 C C . THR C 1 257 ? 13.893 15.463 68.739 1.00 26.51 257 THR C C 1
ATOM 9026 O O . THR C 1 257 ? 13.998 16.655 69.062 1.00 25.80 257 THR C O 1
ATOM 9030 N N . SER C 1 258 ? 14.399 14.948 67.613 1.00 28.33 258 SER C N 1
ATOM 9031 C CA . SER C 1 258 ? 15.230 15.698 66.632 1.00 29.23 258 SER C CA 1
ATOM 9032 C C . SER C 1 258 ? 14.367 16.608 65.747 1.00 30.57 258 SER C C 1
ATOM 9033 O O . SER C 1 258 ? 14.909 17.609 65.236 1.00 31.53 258 SER C O 1
ATOM 9036 N N . GLY C 1 259 ? 13.096 16.251 65.541 1.00 29.79 259 GLY C N 1
ATOM 9037 C CA . GLY C 1 259 ? 12.184 16.947 64.614 1.00 30.07 259 GLY C CA 1
ATOM 9038 C C . GLY C 1 259 ? 12.381 16.499 63.174 1.00 30.67 259 GLY C C 1
ATOM 9039 O O . GLY C 1 259 ? 11.649 17.004 62.299 1.00 29.77 259 GLY C O 1
ATOM 9040 N N . PHE C 1 260 ? 13.307 15.567 62.918 1.00 28.84 260 PHE C N 1
ATOM 9041 C CA . PHE C 1 260 ? 13.633 15.088 61.551 1.00 29.24 260 PHE C CA 1
ATOM 9042 C C . PHE C 1 260 ? 12.559 14.102 61.064 1.00 29.36 260 PHE C C 1
ATOM 9043 O O . PHE C 1 260 ? 12.515 13.838 59.858 1.00 29.49 260 PHE C O 1
ATOM 9051 N N . PHE C 1 261 ? 11.722 13.564 61.960 1.00 30.78 261 PHE C N 1
ATOM 9052 C CA . PHE C 1 261 ? 10.959 12.311 61.721 1.00 30.06 261 PHE C CA 1
ATOM 9053 C C . PHE C 1 261 ? 9.475 12.491 62.027 1.00 32.92 261 PHE C C 1
ATOM 9054 O O . PHE C 1 261 ? 8.901 11.725 62.803 1.00 31.68 261 PHE C O 1
ATOM 9062 N N . PRO C 1 262 ? 8.792 13.457 61.374 1.00 36.38 262 PRO C N 1
ATOM 9063 C CA . PRO C 1 262 ? 7.368 13.683 61.623 1.00 37.25 262 PRO C CA 1
ATOM 9064 C C . PRO C 1 262 ? 6.451 12.487 61.306 1.00 39.85 262 PRO C C 1
ATOM 9065 O O . PRO C 1 262 ? 5.401 12.411 61.937 1.00 41.93 262 PRO C O 1
ATOM 9069 N N . ASN C 1 263 ? 6.830 11.596 60.376 1.00 39.56 263 ASN C N 1
ATOM 9070 C CA . ASN C 1 263 ? 5.954 10.470 59.943 1.00 42.44 263 ASN C CA 1
ATOM 9071 C C . ASN C 1 263 ? 6.704 9.129 59.965 1.00 40.47 263 ASN C C 1
ATOM 9072 O O . ASN C 1 263 ? 6.325 8.243 59.174 1.00 41.65 263 ASN C O 1
ATOM 9077 N N . THR C 1 264 ? 7.689 8.948 60.856 1.00 38.06 264 THR C N 1
ATOM 9078 C CA . THR C 1 264 ? 8.319 7.621 61.116 1.00 34.87 264 THR C CA 1
ATOM 9079 C C . THR C 1 264 ? 8.782 7.532 62.574 1.00 32.46 264 THR C C 1
ATOM 9080 O O . THR C 1 264 ? 9.177 8.562 63.144 1.00 28.86 264 THR C O 1
ATOM 9084 N N . THR C 1 265 ? 8.735 6.326 63.141 1.00 30.84 265 THR C N 1
ATOM 9085 C CA . THR C 1 265 ? 9.280 6.007 64.484 1.00 30.66 265 THR C CA 1
ATOM 9086 C C . THR C 1 265 ? 10.570 5.191 64.321 1.00 30.42 265 THR C C 1
ATOM 9087 O O . THR C 1 265 ? 11.084 4.709 65.348 1.00 30.07 265 THR C O 1
ATOM 9091 N N . ASP C 1 266 ? 11.079 5.061 63.088 1.00 30.09 266 ASP C N 1
ATOM 9092 C CA . ASP C 1 266 ? 12.296 4.270 62.750 1.00 29.18 266 ASP C CA 1
ATOM 9093 C C . ASP C 1 266 ? 13.421 5.206 62.276 1.00 27.33 266 ASP C C 1
ATOM 9094 O O . ASP C 1 266 ? 14.334 4.726 61.586 1.00 27.38 266 ASP C O 1
ATOM 9099 N N . GLY C 1 267 ? 13.365 6.491 62.634 1.00 26.13 267 GLY C N 1
ATOM 9100 C CA . GLY C 1 267 ? 14.379 7.492 62.251 1.00 25.31 267 GLY C CA 1
ATOM 9101 C C . GLY C 1 267 ? 15.725 7.155 62.870 1.00 24.78 267 GLY C C 1
ATOM 9102 O O . GLY C 1 267 ? 15.742 6.798 64.064 1.00 23.03 267 GLY C O 1
ATOM 9103 N N . VAL C 1 268 ? 16.803 7.247 62.084 1.00 24.75 268 VAL C N 1
ATOM 9104 C CA . VAL C 1 268 ? 18.217 7.059 62.533 1.00 24.07 268 VAL C CA 1
ATOM 9105 C C . VAL C 1 268 ? 18.927 8.412 62.470 1.00 24.16 268 VAL C C 1
ATOM 9106 O O . VAL C 1 268 ? 18.857 9.060 61.402 1.00 24.42 268 VAL C O 1
ATOM 9110 N N . VAL C 1 269 ? 19.627 8.800 63.538 1.00 23.18 269 VAL C N 1
ATOM 9111 C CA . VAL C 1 269 ? 20.504 10.004 63.534 1.00 23.73 269 VAL C CA 1
ATOM 9112 C C . VAL C 1 269 ? 21.948 9.531 63.705 1.00 24.43 269 VAL C C 1
ATOM 9113 O O . VAL C 1 269 ? 22.201 8.784 64.670 1.00 23.13 269 VAL C O 1
ATOM 9117 N N . ALA C 1 270 ? 22.820 9.910 62.765 1.00 24.33 270 ALA C N 1
ATOM 9118 C CA . ALA C 1 270 ? 24.287 9.737 62.845 1.00 23.85 270 ALA C CA 1
ATOM 9119 C C . ALA C 1 270 ? 24.898 11.016 63.412 1.00 24.13 270 ALA C C 1
ATOM 9120 O O . ALA C 1 270 ? 24.536 12.118 62.954 1.00 23.74 270 ALA C O 1
ATOM 9122 N N . VAL C 1 271 ? 25.774 10.866 64.404 1.00 24.02 271 VAL C N 1
ATOM 9123 C CA . VAL C 1 271 ? 26.581 11.976 64.979 1.00 23.82 271 VAL C CA 1
ATOM 9124 C C . VAL C 1 271 ? 28.049 11.592 64.784 1.00 24.79 271 VAL C C 1
ATOM 9125 O O . VAL C 1 271 ? 28.468 10.529 65.291 1.00 21.58 271 VAL C O 1
ATOM 9129 N N . TYR C 1 272 ? 28.794 12.389 64.026 1.00 25.00 272 TYR C N 1
ATOM 9130 C CA . TYR C 1 272 ? 30.141 11.995 63.556 1.00 24.62 272 TYR C CA 1
ATOM 9131 C C . TYR C 1 272 ? 31.041 13.223 63.513 1.00 24.13 272 TYR C C 1
ATOM 9132 O O . TYR C 1 272 ? 30.548 14.371 63.533 1.00 22.25 272 TYR C O 1
ATOM 9141 N N . THR C 1 273 ? 32.341 12.962 63.463 1.00 23.28 273 THR C N 1
ATOM 9142 C CA . THR C 1 273 ? 33.386 13.999 63.342 1.00 23.61 273 THR C CA 1
ATOM 9143 C C . THR C 1 273 ? 33.598 14.276 61.857 1.00 23.74 273 THR C C 1
ATOM 9144 O O . THR C 1 273 ? 33.854 13.313 61.104 1.00 22.91 273 THR C O 1
ATOM 9148 N N . LEU C 1 274 ? 33.472 15.542 61.454 1.00 26.11 274 LEU C N 1
ATOM 9149 C CA . LEU C 1 274 ? 33.969 16.002 60.136 1.00 28.15 274 LEU C CA 1
ATOM 9150 C C . LEU C 1 274 ? 35.392 16.523 60.313 1.00 26.22 274 LEU C C 1
ATOM 9151 O O . LEU C 1 274 ? 35.595 17.454 61.116 1.00 26.97 274 LEU C O 1
ATOM 9156 N N . ASN C 1 275 ? 36.320 15.931 59.565 1.00 27.81 275 ASN C N 1
ATOM 9157 C CA . ASN C 1 275 ? 37.763 16.265 59.604 1.00 28.22 275 ASN C CA 1
ATOM 9158 C C . ASN C 1 275 ? 38.109 17.164 58.413 1.00 29.77 275 ASN C C 1
ATOM 9159 O O . ASN C 1 275 ? 37.874 16.744 57.256 1.00 28.35 275 ASN C O 1
ATOM 9164 N N . THR C 1 276 ? 38.657 18.340 58.714 1.00 32.76 276 THR C N 1
ATOM 9165 C CA . THR C 1 276 ? 39.294 19.279 57.757 1.00 36.45 276 THR C CA 1
ATOM 9166 C C . THR C 1 276 ? 40.777 19.352 58.113 1.00 40.35 276 THR C C 1
ATOM 9167 O O . THR C 1 276 ? 41.168 18.929 59.200 1.00 39.39 276 THR C O 1
ATOM 9171 N N . PRO C 1 277 ? 41.656 19.869 57.222 1.00 44.59 277 PRO C N 1
ATOM 9172 C CA . PRO C 1 277 ? 43.070 20.035 57.562 1.00 44.77 277 PRO C CA 1
ATOM 9173 C C . PRO C 1 277 ? 43.324 20.851 58.843 1.00 43.97 277 PRO C C 1
ATOM 9174 O O . PRO C 1 277 ? 44.349 20.623 59.456 1.00 47.01 277 PRO C O 1
ATOM 9178 N N . THR C 1 278 ? 42.405 21.746 59.234 1.00 42.91 278 THR C N 1
ATOM 9179 C CA . THR C 1 278 ? 42.597 22.677 60.381 1.00 41.81 278 THR C CA 1
ATOM 9180 C C . THR C 1 278 ? 41.625 22.390 61.536 1.00 38.69 278 THR C C 1
ATOM 9181 O O . THR C 1 278 ? 41.897 22.900 62.641 1.00 36.06 278 THR C O 1
ATOM 9185 N N . LEU C 1 279 ? 40.531 21.647 61.325 1.00 37.09 279 LEU C N 1
ATOM 9186 C CA . LEU C 1 279 ? 39.508 21.458 62.393 1.00 34.23 279 LEU C CA 1
ATOM 9187 C C . LEU C 1 279 ? 38.975 20.024 62.435 1.00 30.45 279 LEU C C 1
ATOM 9188 O O . LEU C 1 279 ? 39.003 19.319 61.403 1.00 28.72 279 LEU C O 1
ATOM 9193 N N . GLN C 1 280 ? 38.498 19.644 63.621 1.00 28.07 280 GLN C N 1
ATOM 9194 C CA . GLN C 1 280 ? 37.594 18.493 63.855 1.00 26.72 280 GLN C CA 1
ATOM 9195 C C . GLN C 1 280 ? 36.349 19.037 64.559 1.00 25.61 280 GLN C C 1
ATOM 9196 O O . GLN C 1 280 ? 36.480 19.612 65.657 1.00 26.34 280 GLN C O 1
ATOM 9202 N N . VAL C 1 281 ? 35.191 18.896 63.916 1.00 25.68 281 VAL C N 1
ATOM 9203 C CA . VAL C 1 281 ? 33.878 19.361 64.442 1.00 26.45 281 VAL C CA 1
ATOM 9204 C C . VAL C 1 281 ? 32.907 18.180 64.409 1.00 25.44 281 VAL C C 1
ATOM 9205 O O . VAL C 1 281 ? 33.135 17.263 63.597 1.00 25.75 281 VAL C O 1
ATOM 9209 N N . GLN C 1 282 ? 31.866 18.222 65.244 1.00 25.75 282 GLN C N 1
ATOM 9210 C CA . GLN C 1 282 ? 30.802 17.184 65.273 1.00 26.77 282 GLN C CA 1
ATOM 9211 C C . GLN C 1 282 ? 29.647 17.650 64.385 1.00 27.03 282 GLN C C 1
ATOM 9212 O O . GLN C 1 282 ? 29.254 18.828 64.484 1.00 27.39 282 GLN C O 1
ATOM 9218 N N . GLU C 1 283 ? 29.162 16.747 63.536 1.00 28.48 283 GLU C N 1
ATOM 9219 C CA . GLU C 1 283 ? 28.050 16.981 62.584 1.00 29.68 283 GLU C CA 1
ATOM 9220 C C . GLU C 1 283 ? 26.964 15.930 62.804 1.00 29.74 283 GLU C C 1
ATOM 9221 O O . GLU C 1 283 ? 27.249 14.872 63.412 1.00 27.51 283 GLU C O 1
ATOM 9227 N N . VAL C 1 284 ? 25.765 16.235 62.318 1.00 28.46 284 VAL C N 1
ATOM 9228 C CA . VAL C 1 284 ? 24.571 15.352 62.389 1.00 28.48 284 VAL C CA 1
ATOM 9229 C C . VAL C 1 284 ? 24.104 15.084 60.957 1.00 28.47 284 VAL C C 1
ATOM 9230 O O . VAL C 1 284 ? 24.162 16.003 60.112 1.00 27.70 284 VAL C O 1
ATOM 9234 N N . ALA C 1 285 ? 23.700 13.850 60.687 1.00 26.29 285 ALA C N 1
ATOM 9235 C CA . ALA C 1 285 ? 22.963 13.459 59.472 1.00 26.57 285 ALA C CA 1
ATOM 9236 C C . ALA C 1 285 ? 21.836 12.520 59.900 1.00 27.50 285 ALA C C 1
ATOM 9237 O O . ALA C 1 285 ? 21.995 11.842 60.942 1.00 25.84 285 ALA C O 1
ATOM 9239 N N . TYR C 1 286 ? 20.723 12.517 59.167 1.00 26.73 286 TYR C N 1
ATOM 9240 C CA . TYR C 1 286 ? 19.518 11.727 59.524 1.00 26.76 286 TYR C CA 1
ATOM 9241 C C . TYR C 1 286 ? 19.068 10.907 58.317 1.00 26.34 286 TYR C C 1
ATOM 9242 O O . TYR C 1 286 ? 19.259 11.337 57.158 1.00 25.21 286 TYR C O 1
ATOM 9251 N N . SER C 1 287 ? 18.514 9.731 58.607 1.00 25.22 287 SER C N 1
ATOM 9252 C CA . SER C 1 287 ? 17.980 8.767 57.620 1.00 25.55 287 SER C CA 1
ATOM 9253 C C . SER C 1 287 ? 16.518 8.459 57.955 1.00 27.51 287 SER C C 1
ATOM 9254 O O . SER C 1 287 ? 16.235 8.081 59.121 1.00 27.25 287 SER C O 1
ATOM 9257 N N . THR C 1 288 ? 15.641 8.593 56.954 1.00 28.05 288 THR C N 1
ATOM 9258 C CA . THR C 1 288 ? 14.203 8.236 57.023 1.00 29.30 288 THR C CA 1
ATOM 9259 C C . THR C 1 288 ? 13.957 6.909 56.294 1.00 29.64 288 THR C C 1
ATOM 9260 O O . THR C 1 288 ? 12.783 6.491 56.248 1.00 31.16 288 THR C O 1
ATOM 9264 N N . ASP C 1 289 ? 14.997 6.268 55.746 1.00 28.48 289 ASP C N 1
ATOM 9265 C CA . ASP C 1 289 ? 14.850 5.020 54.945 1.00 29.50 289 ASP C CA 1
ATOM 9266 C C . ASP C 1 289 ? 15.468 3.815 55.672 1.00 28.39 289 ASP C C 1
ATOM 9267 O O . ASP C 1 289 ? 15.680 2.791 55.002 1.00 29.98 289 ASP C O 1
ATOM 9272 N N . GLY C 1 290 ? 15.712 3.911 56.983 1.00 28.51 290 GLY C N 1
ATOM 9273 C CA . GLY C 1 290 ? 16.228 2.800 57.813 1.00 27.83 290 GLY C CA 1
ATOM 9274 C C . GLY C 1 290 ? 17.750 2.795 57.947 1.00 27.12 290 GLY C C 1
ATOM 9275 O O . GLY C 1 290 ? 18.288 1.760 58.395 1.00 27.96 290 GLY C O 1
ATOM 9276 N N . GLY C 1 291 ? 18.424 3.894 57.583 1.00 26.16 291 GLY C N 1
ATOM 9277 C CA . GLY C 1 291 ? 19.875 4.102 57.784 1.00 26.03 291 GLY C CA 1
ATOM 9278 C C . GLY C 1 291 ? 20.717 3.728 56.572 1.00 26.44 291 GLY C C 1
ATOM 9279 O O . GLY C 1 291 ? 21.907 3.391 56.767 1.00 25.92 291 GLY C O 1
ATOM 9280 N N . TYR C 1 292 ? 20.151 3.778 55.360 1.00 26.12 292 TYR C N 1
ATOM 9281 C CA . TYR C 1 292 ? 20.866 3.453 54.095 1.00 26.75 292 TYR C CA 1
ATOM 9282 C C . TYR C 1 292 ? 21.357 4.744 53.438 1.00 27.63 292 TYR C C 1
ATOM 9283 O O . TYR C 1 292 ? 22.509 4.770 52.969 1.00 29.48 292 TYR C O 1
ATOM 9292 N N . ASN C 1 293 ? 20.506 5.770 53.417 1.00 29.49 293 ASN C N 1
ATOM 9293 C CA . ASN C 1 293 ? 20.799 7.111 52.852 1.00 30.70 293 ASN C CA 1
ATOM 9294 C C . ASN C 1 293 ? 20.602 8.147 53.952 1.00 28.67 293 ASN C C 1
ATOM 9295 O O . ASN C 1 293 ? 19.583 8.067 54.666 1.00 30.08 293 ASN C O 1
ATOM 9300 N N . PHE C 1 294 ? 21.550 9.076 54.076 1.00 28.60 294 PHE C N 1
ATOM 9301 C CA . PHE C 1 294 ? 21.577 10.124 55.122 1.00 27.56 294 PHE C CA 1
ATOM 9302 C C . PHE C 1 294 ? 21.514 11.503 54.464 1.00 30.19 294 PHE C C 1
ATOM 9303 O O . PHE C 1 294 ? 22.122 11.709 53.402 1.00 32.56 294 PHE C O 1
ATOM 9311 N N . THR C 1 295 ? 20.771 12.410 55.094 1.00 31.72 295 THR C N 1
ATOM 9312 C CA . THR C 1 295 ? 20.716 13.851 54.758 1.00 32.42 295 THR C CA 1
ATOM 9313 C C . THR C 1 295 ? 21.486 14.615 55.824 1.00 32.06 295 THR C C 1
ATOM 9314 O O . THR C 1 295 ? 21.191 14.491 57.010 1.00 31.28 295 THR C O 1
ATOM 9318 N N . PRO C 1 296 ? 22.478 15.445 55.442 1.00 33.65 296 PRO C N 1
ATOM 9319 C CA . PRO C 1 296 ? 23.167 16.282 56.416 1.00 34.79 296 PRO C CA 1
ATOM 9320 C C . PRO C 1 296 ? 22.170 17.267 57.035 1.00 34.82 296 PRO C C 1
ATOM 9321 O O . PRO C 1 296 ? 21.290 17.736 56.333 1.00 34.22 296 PRO C O 1
ATOM 9325 N N . TYR C 1 297 ? 22.305 17.503 58.338 1.00 34.54 297 TYR C N 1
ATOM 9326 C CA . TYR C 1 297 ? 21.587 18.561 59.087 1.00 35.90 297 TYR C CA 1
ATOM 9327 C C . TYR C 1 297 ? 21.937 19.918 58.475 1.00 38.83 297 TYR C C 1
ATOM 9328 O O . TYR C 1 297 ? 23.138 20.172 58.247 1.00 36.94 297 TYR C O 1
ATOM 9337 N N . GLU C 1 298 ? 20.919 20.758 58.256 1.00 41.87 298 GLU C N 1
ATOM 9338 C CA . GLU C 1 298 ? 21.019 22.050 57.524 1.00 45.74 298 GLU C CA 1
ATOM 9339 C C . GLU C 1 298 ? 21.983 23.009 58.237 1.00 43.24 298 GLU C C 1
ATOM 9340 O O . GLU C 1 298 ? 22.634 23.795 57.527 1.00 43.16 298 GLU C O 1
ATOM 9346 N N . ASN C 1 299 ? 22.074 22.949 59.571 1.00 41.43 299 ASN C N 1
ATOM 9347 C CA . ASN C 1 299 ? 22.844 23.922 60.394 1.00 41.59 299 ASN C CA 1
ATOM 9348 C C . ASN C 1 299 ? 24.068 23.248 61.032 1.00 38.09 299 ASN C C 1
ATOM 9349 O O . ASN C 1 299 ? 24.450 23.658 62.144 1.00 37.86 299 ASN C O 1
ATOM 9354 N N . ASN C 1 300 ? 24.680 22.280 60.343 1.00 35.59 300 ASN C N 1
ATOM 9355 C CA . ASN C 1 300 ? 25.997 21.696 60.720 1.00 34.33 300 ASN C CA 1
ATOM 9356 C C . ASN C 1 300 ? 27.058 22.793 60.689 1.00 35.99 300 ASN C C 1
ATOM 9357 O O . ASN C 1 300 ? 26.939 23.739 59.913 1.00 36.21 300 ASN C O 1
ATOM 9362 N N . PRO C 1 301 ? 28.135 22.709 61.506 1.00 36.43 301 PRO C N 1
ATOM 9363 C CA . PRO C 1 301 ? 28.290 21.662 62.520 1.00 36.19 301 PRO C CA 1
ATOM 9364 C C . PRO C 1 301 ? 27.446 21.920 63.777 1.00 35.63 301 PRO C C 1
ATOM 9365 O O . PRO C 1 301 ? 27.047 23.049 63.991 1.00 34.69 301 PRO C O 1
ATOM 9369 N N . VAL C 1 302 ? 27.213 20.881 64.586 1.00 34.25 302 VAL C N 1
ATOM 9370 C CA . VAL C 1 302 ? 26.397 20.973 65.834 1.00 32.97 302 VAL C CA 1
ATOM 9371 C C . VAL C 1 302 ? 27.300 21.239 67.043 1.00 33.36 302 VAL C C 1
ATOM 9372 O O . VAL C 1 302 ? 26.768 21.701 68.065 1.00 33.69 302 VAL C O 1
ATOM 9376 N N . LEU C 1 303 ? 28.604 20.963 66.951 1.00 32.89 303 LEU C N 1
ATOM 9377 C CA . LEU C 1 303 ? 29.527 21.183 68.095 1.00 33.21 303 LEU C CA 1
ATOM 9378 C C . LEU C 1 303 ? 30.954 21.392 67.591 1.00 33.67 303 LEU C C 1
ATOM 9379 O O . LEU C 1 303 ? 31.471 20.525 66.863 1.00 31.41 303 LEU C O 1
ATOM 9384 N N . SER C 1 304 ? 31.545 22.526 67.963 1.00 36.20 304 SER C N 1
ATOM 9385 C CA . SER C 1 304 ? 32.965 22.868 67.710 1.00 37.64 304 SER C CA 1
ATOM 9386 C C . SER C 1 304 ? 33.524 23.587 68.938 1.00 38.14 304 SER C C 1
ATOM 9387 O O . SER C 1 304 ? 32.759 24.313 69.608 1.00 36.84 304 SER C O 1
ATOM 9390 N N . VAL C 1 305 ? 34.798 23.342 69.239 1.00 38.90 305 VAL C N 1
ATOM 9391 C CA . VAL C 1 305 ? 35.549 24.017 70.337 1.00 40.97 305 VAL C CA 1
ATOM 9392 C C . VAL C 1 305 ? 36.767 24.714 69.721 1.00 40.01 305 VAL C C 1
ATOM 9393 O O . VAL C 1 305 ? 37.610 25.212 70.494 1.00 39.90 305 VAL C O 1
ATOM 9397 N N . GLY C 1 306 ? 36.828 24.764 68.383 1.00 38.82 306 GLY C N 1
ATOM 9398 C CA . GLY C 1 306 ? 37.923 25.377 67.611 1.00 39.86 306 GLY C CA 1
ATOM 9399 C C . GLY C 1 306 ? 39.218 24.595 67.758 1.00 38.89 306 GLY C C 1
ATOM 9400 O O . GLY C 1 306 ? 40.269 25.230 67.966 1.00 38.12 306 GLY C O 1
ATOM 9401 N N . SER C 1 307 ? 39.149 23.266 67.646 1.00 36.32 307 SER C N 1
ATOM 9402 C CA . SER C 1 307 ? 40.294 22.338 67.844 1.00 33.85 307 SER C CA 1
ATOM 9403 C C . SER C 1 307 ? 40.392 21.381 66.655 1.00 32.43 307 SER C C 1
ATOM 9404 O O . SER C 1 307 ? 39.351 21.099 66.024 1.00 31.82 307 SER C O 1
ATOM 9407 N N A ASN C 1 308 ? 41.603 20.897 66.354 0.50 31.40 308 ASN C N 1
ATOM 9408 N N B ASN C 1 308 ? 41.606 20.896 66.369 0.50 30.82 308 ASN C N 1
ATOM 9409 C CA A ASN C 1 308 ? 41.832 19.844 65.329 0.50 31.48 308 ASN C CA 1
ATOM 9410 C CA B ASN C 1 308 ? 41.863 19.857 65.339 0.50 30.49 308 ASN C CA 1
ATOM 9411 C C A ASN C 1 308 ? 42.051 18.492 66.019 0.50 29.74 308 ASN C C 1
ATOM 9412 C C B ASN C 1 308 ? 42.041 18.492 66.016 0.50 29.23 308 ASN C C 1
ATOM 9413 O O A ASN C 1 308 ? 42.495 17.561 65.328 0.50 30.75 308 ASN C O 1
ATOM 9414 O O B ASN C 1 308 ? 42.452 17.553 65.316 0.50 30.30 308 ASN C O 1
ATOM 9423 N N . GLN C 1 309 ? 41.745 18.395 67.318 1.00 29.27 309 GLN C N 1
ATOM 9424 C CA . GLN C 1 309 ? 41.859 17.140 68.115 1.00 29.00 309 GLN C CA 1
ATOM 9425 C C . GLN C 1 309 ? 40.609 17.009 68.995 1.00 28.07 309 GLN C C 1
ATOM 9426 O O . GLN C 1 309 ? 40.714 17.214 70.222 1.00 27.88 309 GLN C O 1
ATOM 9432 N N . PHE C 1 310 ? 39.460 16.725 68.380 1.00 27.79 310 PHE C N 1
ATOM 9433 C CA . PHE C 1 310 ? 38.124 16.726 69.034 1.00 26.56 310 PHE C CA 1
ATOM 9434 C C . PHE C 1 310 ? 37.220 15.809 68.214 1.00 25.68 310 PHE C C 1
ATOM 9435 O O . PHE C 1 310 ? 36.715 16.259 67.168 1.00 24.66 310 PHE C O 1
ATOM 9443 N N . ARG C 1 311 ? 37.076 14.542 68.607 1.00 23.60 311 ARG C N 1
ATOM 9444 C CA . ARG C 1 311 ? 36.512 13.544 67.669 1.00 22.28 311 ARG C CA 1
ATOM 9445 C C . ARG C 1 311 ? 35.874 12.348 68.382 1.00 21.69 311 ARG C C 1
ATOM 9446 O O . ARG C 1 311 ? 36.106 12.157 69.594 1.00 20.18 311 ARG C O 1
ATOM 9454 N N . ASP C 1 312 ? 35.095 11.593 67.603 1.00 21.10 312 ASP C N 1
ATOM 9455 C CA . ASP C 1 312 ? 34.552 10.248 67.921 1.00 21.64 312 ASP C CA 1
ATOM 9456 C C . ASP C 1 312 ? 33.392 10.372 68.908 1.00 21.78 312 ASP C C 1
ATOM 9457 O O . ASP C 1 312 ? 33.401 9.738 69.962 1.00 21.65 312 ASP C O 1
ATOM 9462 N N . PRO C 1 313 ? 32.333 11.151 68.586 1.00 21.30 313 PRO C N 1
ATOM 9463 C CA . PRO C 1 313 ? 31.190 11.288 69.485 1.00 21.66 313 PRO C CA 1
ATOM 9464 C C . PRO C 1 313 ? 30.393 9.978 69.587 1.00 22.34 313 PRO C C 1
ATOM 9465 O O . PRO C 1 313 ? 30.039 9.395 68.562 1.00 22.30 313 PRO C O 1
ATOM 9469 N N . LYS C 1 314 ? 30.148 9.531 70.820 1.00 23.15 314 LYS C N 1
ATOM 9470 C CA . LYS C 1 314 ? 29.287 8.359 71.120 1.00 23.49 314 LYS C CA 1
ATOM 9471 C C . LYS C 1 314 ? 28.049 8.885 71.847 1.00 22.92 314 LYS C C 1
ATOM 9472 O O . LYS C 1 314 ? 28.183 9.397 72.972 1.00 22.24 314 LYS C O 1
ATOM 9478 N N . VAL C 1 315 ? 26.890 8.785 71.203 1.00 22.68 315 VAL C N 1
ATOM 9479 C CA . VAL C 1 315 ? 25.631 9.411 71.687 1.00 23.10 315 VAL C CA 1
ATOM 9480 C C . VAL C 1 315 ? 24.691 8.307 72.174 1.00 22.51 315 VAL C C 1
ATOM 9481 O O . VAL C 1 315 ? 24.677 7.219 71.576 1.00 21.86 315 VAL C O 1
ATOM 9485 N N . PHE C 1 316 ? 23.963 8.571 73.254 1.00 23.27 316 PHE C N 1
ATOM 9486 C CA . PHE C 1 316 ? 22.960 7.633 73.816 1.00 23.95 316 PHE C CA 1
ATOM 9487 C C . PHE C 1 316 ? 21.935 8.435 74.618 1.00 24.46 316 PHE C C 1
ATOM 9488 O O . PHE C 1 316 ? 22.235 9.573 75.036 1.00 23.48 316 PHE C O 1
ATOM 9496 N N . TRP C 1 317 ? 20.756 7.845 74.811 1.00 25.50 317 TRP C N 1
ATOM 9497 C CA . TRP C 1 317 ? 19.642 8.442 75.587 1.00 26.75 317 TRP C CA 1
ATOM 9498 C C . TRP C 1 317 ? 19.852 8.113 77.065 1.00 26.93 317 TRP C C 1
ATOM 9499 O O . TRP C 1 317 ? 20.059 6.924 77.365 1.00 27.35 317 TRP C O 1
ATOM 9510 N N . TYR C 1 318 ? 19.818 9.121 77.940 1.00 27.07 318 TYR C N 1
ATOM 9511 C CA . TYR C 1 318 ? 19.801 8.932 79.415 1.00 28.51 318 TYR C CA 1
ATOM 9512 C C . TYR C 1 318 ? 18.530 9.568 79.996 1.00 28.98 318 TYR C C 1
ATOM 9513 O O . TYR C 1 318 ? 18.520 10.788 80.259 1.00 28.46 318 TYR C O 1
ATOM 9522 N N . GLU C 1 319 ? 17.487 8.743 80.156 1.00 32.45 319 GLU C N 1
ATOM 9523 C CA . GLU C 1 319 ? 16.240 9.028 80.926 1.00 35.19 319 GLU C CA 1
ATOM 9524 C C . GLU C 1 319 ? 15.387 10.093 80.225 1.00 35.53 319 GLU C C 1
ATOM 9525 O O . GLU C 1 319 ? 14.248 9.774 79.855 1.00 35.87 319 GLU C O 1
ATOM 9531 N N . ASP C 1 320 ? 15.910 11.314 80.089 1.00 37.68 320 ASP C N 1
ATOM 9532 C CA . ASP C 1 320 ? 15.148 12.501 79.618 1.00 37.59 320 ASP C CA 1
ATOM 9533 C C . ASP C 1 320 ? 16.022 13.417 78.749 1.00 34.47 320 ASP C C 1
ATOM 9534 O O . ASP C 1 320 ? 15.557 14.521 78.409 1.00 33.00 320 ASP C O 1
ATOM 9539 N N . HIS C 1 321 ? 17.241 13.003 78.395 1.00 32.51 321 HIS C N 1
ATOM 9540 C CA . HIS C 1 321 ? 18.124 13.776 77.486 1.00 30.55 321 HIS C CA 1
ATOM 9541 C C . HIS C 1 321 ? 19.114 12.847 76.784 1.00 28.74 321 HIS C C 1
ATOM 9542 O O . HIS C 1 321 ? 19.329 11.705 77.249 1.00 27.75 321 HIS C O 1
ATOM 9549 N N . TRP C 1 322 ? 19.681 13.343 75.689 1.00 26.91 322 TRP C N 1
ATOM 9550 C CA . TRP C 1 322 ? 20.799 12.696 74.964 1.00 26.31 322 TRP C CA 1
ATOM 9551 C C . TRP C 1 322 ? 22.103 13.034 75.683 1.00 25.58 322 TRP C C 1
ATOM 9552 O O . TRP C 1 322 ? 22.224 14.156 76.204 1.00 25.22 322 TRP C O 1
ATOM 9563 N N . VAL C 1 323 ? 23.038 12.090 75.678 1.00 25.26 323 VAL C N 1
ATOM 9564 C CA . VAL C 1 323 ? 24.421 12.288 76.193 1.00 24.86 323 VAL C CA 1
ATOM 9565 C C . VAL C 1 323 ? 25.392 12.038 75.042 1.00 23.57 323 VAL C C 1
ATOM 9566 O O . VAL C 1 323 ? 25.168 11.090 74.278 1.00 24.43 323 VAL C O 1
ATOM 9570 N N . MET C 1 324 ? 26.424 12.869 74.931 1.00 23.11 324 MET C N 1
ATOM 9571 C CA . MET C 1 324 ? 27.567 12.654 74.013 1.00 23.80 324 MET C CA 1
ATOM 9572 C C . MET C 1 324 ? 28.840 12.488 74.847 1.00 23.05 324 MET C C 1
ATOM 9573 O O . MET C 1 324 ? 29.121 13.382 75.660 1.00 22.45 324 MET C O 1
ATOM 9578 N N . ALA C 1 325 ? 29.566 11.385 74.652 1.00 23.86 325 ALA C N 1
ATOM 9579 C CA . ALA C 1 325 ? 30.986 11.250 75.054 1.00 22.91 325 ALA C CA 1
ATOM 9580 C C . ALA C 1 325 ? 31.841 11.504 73.814 1.00 21.68 325 ALA C C 1
ATOM 9581 O O . ALA C 1 325 ? 31.594 10.857 72.794 1.00 21.63 325 ALA C O 1
ATOM 9583 N N . VAL C 1 326 ? 32.795 12.429 73.892 1.00 21.60 326 VAL C N 1
ATOM 9584 C CA . VAL C 1 326 ? 33.644 12.812 72.727 1.00 21.63 326 VAL C CA 1
ATOM 9585 C C . VAL C 1 326 ? 35.061 13.090 73.242 1.00 20.84 326 VAL C C 1
ATOM 9586 O O . VAL C 1 326 ? 35.191 13.558 74.386 1.00 20.33 326 VAL C O 1
ATOM 9590 N N . ALA C 1 327 ? 36.080 12.780 72.440 1.00 21.87 327 ALA C N 1
ATOM 9591 C CA . ALA C 1 327 ? 37.500 12.813 72.867 1.00 22.73 327 ALA C CA 1
ATOM 9592 C C . ALA C 1 327 ? 38.143 14.148 72.482 1.00 24.04 327 ALA C C 1
ATOM 9593 O O . ALA C 1 327 ? 38.302 14.396 71.270 1.00 24.79 327 ALA C O 1
ATOM 9595 N N . ALA C 1 328 ? 38.533 14.943 73.480 1.00 25.17 328 ALA C N 1
ATOM 9596 C CA . ALA C 1 328 ? 39.617 15.941 73.361 1.00 24.72 328 ALA C CA 1
ATOM 9597 C C . ALA C 1 328 ? 40.929 15.151 73.343 1.00 24.58 328 ALA C C 1
ATOM 9598 O O . ALA C 1 328 ? 41.571 15.028 74.401 1.00 23.86 328 ALA C O 1
ATOM 9600 N N . ALA C 1 329 ? 41.262 14.602 72.174 1.00 24.38 329 ALA C N 1
ATOM 9601 C CA . ALA C 1 329 ? 42.131 13.419 72.003 1.00 24.84 329 ALA C CA 1
ATOM 9602 C C . ALA C 1 329 ? 43.504 13.674 72.633 1.00 26.32 329 ALA C C 1
ATOM 9603 O O . ALA C 1 329 ? 43.939 12.849 73.456 1.00 23.51 329 ALA C O 1
ATOM 9605 N N . ASN C 1 330 ? 44.139 14.800 72.299 1.00 26.87 330 ASN C N 1
ATOM 9606 C CA . ASN C 1 330 ? 45.548 15.079 72.683 1.00 27.01 330 ASN C CA 1
ATOM 9607 C C . ASN C 1 330 ? 45.595 15.762 74.055 1.00 26.27 330 ASN C C 1
ATOM 9608 O O . ASN C 1 330 ? 46.716 16.003 74.537 1.00 27.25 330 ASN C O 1
ATOM 9613 N N . ASP C 1 331 ? 44.441 16.028 74.680 1.00 25.80 331 ASP C N 1
ATOM 9614 C CA . ASP C 1 331 ? 44.344 16.512 76.083 1.00 26.10 331 ASP C CA 1
ATOM 9615 C C . ASP C 1 331 ? 44.040 15.345 77.040 1.00 24.08 331 ASP C C 1
ATOM 9616 O O . ASP C 1 331 ? 43.947 15.595 78.252 1.00 23.04 331 ASP C O 1
ATOM 9621 N N . PHE C 1 332 ? 43.880 14.119 76.532 1.00 23.58 332 PHE C N 1
ATOM 9622 C CA . PHE C 1 332 ? 43.572 12.917 77.354 1.00 22.54 332 PHE C CA 1
ATOM 9623 C C . PHE C 1 332 ? 42.338 13.199 78.207 1.00 23.17 332 PHE C C 1
ATOM 9624 O O . PHE C 1 332 ? 42.357 12.966 79.434 1.00 22.99 332 PHE C O 1
ATOM 9632 N N . THR C 1 333 ? 41.305 13.738 77.562 1.00 22.62 333 THR C N 1
ATOM 9633 C CA . THR C 1 333 ? 40.032 14.124 78.203 1.00 23.37 333 THR C CA 1
ATOM 9634 C C . THR C 1 333 ? 38.885 13.582 77.355 1.00 23.37 333 THR C C 1
ATOM 9635 O O . THR C 1 333 ? 38.912 13.758 76.117 1.00 23.33 333 THR C O 1
ATOM 9639 N N . ILE C 1 334 ? 37.937 12.920 78.008 1.00 23.29 334 ILE C N 1
ATOM 9640 C CA . ILE C 1 334 ? 36.605 12.639 77.415 1.00 24.56 334 ILE C CA 1
ATOM 9641 C C . ILE C 1 334 ? 35.678 13.733 77.928 1.00 24.38 334 ILE C C 1
ATOM 9642 O O . ILE C 1 334 ? 35.551 13.871 79.153 1.00 25.40 334 ILE C O 1
ATOM 9647 N N . GLU C 1 335 ? 35.128 14.523 77.008 1.00 26.93 335 GLU C N 1
ATOM 9648 C CA . GLU C 1 335 ? 34.117 15.562 77.314 1.00 26.81 335 GLU C CA 1
ATOM 9649 C C . GLU C 1 335 ? 32.735 14.918 77.190 1.00 25.96 335 GLU C C 1
ATOM 9650 O O . GLU C 1 335 ? 32.518 14.139 76.236 1.00 24.69 335 GLU C O 1
ATOM 9656 N N . ILE C 1 336 ? 31.857 15.215 78.145 1.00 25.19 336 ILE C N 1
ATOM 9657 C CA . ILE C 1 336 ? 30.435 14.785 78.142 1.00 25.55 336 ILE C CA 1
ATOM 9658 C C . ILE C 1 336 ? 29.569 16.028 77.917 1.00 25.98 336 ILE C C 1
ATOM 9659 O O . ILE C 1 336 ? 29.745 17.022 78.647 1.00 24.15 336 ILE C O 1
ATOM 9664 N N . TYR C 1 337 ? 28.717 15.964 76.895 1.00 27.61 337 TYR C N 1
ATOM 9665 C CA . TYR C 1 337 ? 27.737 17.008 76.502 1.00 28.24 337 TYR C CA 1
ATOM 9666 C C . TYR C 1 337 ? 26.337 16.404 76.593 1.00 28.38 337 TYR C C 1
ATOM 9667 O O . TYR C 1 337 ? 26.213 15.166 76.468 1.00 26.61 337 TYR C O 1
ATOM 9676 N N . THR C 1 338 ? 25.323 17.251 76.790 1.00 28.01 338 THR C N 1
ATOM 9677 C CA . THR C 1 338 ? 23.894 16.853 76.850 1.00 28.80 338 THR C CA 1
ATOM 9678 C C . THR C 1 338 ? 23.107 17.648 75.801 1.00 29.34 338 THR C C 1
ATOM 9679 O O . THR C 1 338 ? 23.565 18.748 75.415 1.00 29.33 338 THR C O 1
ATOM 9683 N N . SER C 1 339 ? 21.983 17.093 75.344 1.00 29.90 339 SER C N 1
ATOM 9684 C CA . SER C 1 339 ? 21.114 17.695 74.301 1.00 31.02 339 SER C CA 1
ATOM 9685 C C . SER C 1 339 ? 19.690 17.171 74.431 1.00 31.55 339 SER C C 1
ATOM 9686 O O . SER C 1 339 ? 19.480 15.982 74.655 1.00 28.71 339 SER C O 1
ATOM 9689 N N . PRO C 1 340 ? 18.667 18.043 74.281 1.00 32.15 340 PRO C N 1
ATOM 9690 C CA . PRO C 1 340 ? 17.285 17.580 74.179 1.00 33.36 340 PRO C CA 1
ATOM 9691 C C . PRO C 1 340 ? 16.931 17.038 72.784 1.00 32.82 340 PRO C C 1
ATOM 9692 O O . PRO C 1 340 ? 15.979 16.287 72.697 1.00 34.21 340 PRO C O 1
ATOM 9696 N N . ASN C 1 341 ? 17.689 17.406 71.741 1.00 32.36 341 ASN C N 1
ATOM 9697 C CA . ASN C 1 341 ? 17.261 17.199 70.328 1.00 34.03 341 ASN C CA 1
ATOM 9698 C C . ASN C 1 341 ? 18.406 16.770 69.394 1.00 31.97 341 ASN C C 1
ATOM 9699 O O . ASN C 1 341 ? 18.146 16.700 68.180 1.00 29.55 341 ASN C O 1
ATOM 9704 N N . LEU C 1 342 ? 19.609 16.479 69.911 1.00 32.13 342 LEU C N 1
ATOM 9705 C CA . LEU C 1 342 ? 20.762 15.915 69.142 1.00 31.38 342 LEU C CA 1
ATOM 9706 C C . LEU C 1 342 ? 21.479 16.981 68.300 1.00 32.07 342 LEU C C 1
ATOM 9707 O O . LEU C 1 342 ? 22.515 16.626 67.707 1.00 31.91 342 LEU C O 1
ATOM 9712 N N . THR C 1 343 ? 20.978 18.221 68.226 1.00 32.04 343 THR C N 1
ATOM 9713 C CA . THR C 1 343 ? 21.595 19.306 67.410 1.00 33.81 343 THR C CA 1
ATOM 9714 C C . THR C 1 343 ? 22.136 20.423 68.308 1.00 32.58 343 THR C C 1
ATOM 9715 O O . THR C 1 343 ? 23.095 21.076 67.882 1.00 34.60 343 THR C O 1
ATOM 9719 N N . SER C 1 344 ? 21.545 20.642 69.484 1.00 34.21 344 SER C N 1
ATOM 9720 C CA . SER C 1 344 ? 21.965 21.679 70.463 1.00 35.18 344 SER C CA 1
ATOM 9721 C C . SER C 1 344 ? 22.648 21.006 71.658 1.00 34.88 344 SER C C 1
ATOM 9722 O O . SER C 1 344 ? 21.943 20.345 72.440 1.00 36.11 344 SER C O 1
ATOM 9725 N N . TRP C 1 345 ? 23.967 21.176 71.787 1.00 33.42 345 TRP C N 1
ATOM 9726 C CA . TRP C 1 345 ? 24.814 20.468 72.784 1.00 31.75 345 TRP C CA 1
ATOM 9727 C C . TRP C 1 345 ? 25.339 21.451 73.830 1.00 32.17 345 TRP C C 1
ATOM 9728 O O . TRP C 1 345 ? 25.836 22.525 73.440 1.00 31.55 345 TRP C O 1
ATOM 9739 N N . THR C 1 346 ? 25.216 21.076 75.108 1.00 32.42 346 THR C N 1
ATOM 9740 C CA . THR C 1 346 ? 25.656 21.859 76.290 1.00 33.57 346 THR C CA 1
ATOM 9741 C C . THR C 1 346 ? 26.715 21.051 77.045 1.00 32.87 346 THR C C 1
ATOM 9742 O O . THR C 1 346 ? 26.464 19.858 77.306 1.00 30.41 346 THR C O 1
ATOM 9746 N N . PHE C 1 347 ? 27.845 21.680 77.383 1.00 32.18 347 PHE C N 1
ATOM 9747 C CA . PHE C 1 347 ? 28.947 21.034 78.141 1.00 31.92 347 PHE C CA 1
ATOM 9748 C C . PHE C 1 347 ? 28.407 20.577 79.500 1.00 31.82 347 PHE C C 1
ATOM 9749 O O . PHE C 1 347 ? 27.676 21.362 80.142 1.00 31.18 347 PHE C O 1
ATOM 9757 N N . ALA C 1 348 ? 28.751 19.351 79.924 1.00 30.06 348 ALA C N 1
ATOM 9758 C CA . ALA C 1 348 ? 28.356 18.778 81.233 1.00 29.24 348 ALA C CA 1
ATOM 9759 C C . ALA C 1 348 ? 29.590 18.554 82.117 1.00 29.43 348 ALA C C 1
ATOM 9760 O O . ALA C 1 348 ? 29.602 19.082 83.249 1.00 29.50 348 ALA C O 1
ATOM 9762 N N . SER C 1 349 ? 30.579 17.785 81.651 1.00 28.16 349 SER C N 1
ATOM 9763 C CA . SER C 1 349 ? 31.743 17.401 82.494 1.00 28.94 349 SER C CA 1
ATOM 9764 C C . SER C 1 349 ? 32.921 16.893 81.664 1.00 28.38 349 SER C C 1
ATOM 9765 O O . SER C 1 349 ? 32.741 16.557 80.471 1.00 28.20 349 SER C O 1
ATOM 9768 N N . ASN C 1 350 ? 34.082 16.833 82.323 1.00 29.21 350 ASN C N 1
ATOM 9769 C CA . ASN C 1 350 ? 35.367 16.325 81.781 1.00 28.91 350 ASN C CA 1
ATOM 9770 C C . ASN C 1 350 ? 35.835 15.126 82.616 1.00 28.31 350 ASN C C 1
ATOM 9771 O O . ASN C 1 350 ? 35.780 15.212 83.856 1.00 27.29 350 ASN C O 1
ATOM 9776 N N . PHE C 1 351 ? 36.278 14.066 81.939 1.00 26.85 351 PHE C N 1
ATOM 9777 C CA . PHE C 1 351 ? 36.965 12.880 82.511 1.00 25.18 351 PHE C CA 1
ATOM 9778 C C . PHE C 1 351 ? 38.390 12.880 81.949 1.00 24.27 351 PHE C C 1
ATOM 9779 O O . PHE C 1 351 ? 38.521 12.590 80.747 1.00 23.43 351 PHE C O 1
ATOM 9787 N N . THR C 1 352 ? 39.401 13.250 82.750 1.00 23.79 352 THR C N 1
ATOM 9788 C CA . THR C 1 352 ? 40.763 13.591 82.244 1.00 24.83 352 THR C CA 1
ATOM 9789 C C . THR C 1 352 ? 41.865 12.792 82.953 1.00 24.19 352 THR C C 1
ATOM 9790 O O . THR C 1 352 ? 41.776 12.606 84.180 1.00 24.50 352 THR C O 1
ATOM 9794 N N . HIS C 1 353 ? 42.891 12.393 82.192 1.00 24.21 353 HIS C N 1
ATOM 9795 C CA . HIS C 1 353 ? 44.170 11.825 82.696 1.00 24.29 353 HIS C CA 1
ATOM 9796 C C . HIS C 1 353 ? 43.876 10.611 83.580 1.00 22.39 353 HIS C C 1
ATOM 9797 O O . HIS C 1 353 ? 44.359 10.568 84.730 1.00 21.52 353 HIS C O 1
ATOM 9804 N N . HIS C 1 354 ? 43.090 9.672 83.051 1.00 21.05 354 HIS C N 1
ATOM 9805 C CA . HIS C 1 354 ? 42.780 8.373 83.700 1.00 20.51 354 HIS C CA 1
ATOM 9806 C C . HIS C 1 354 ? 43.484 7.248 82.944 1.00 19.79 354 HIS C C 1
ATOM 9807 O O . HIS C 1 354 ? 43.541 7.301 81.697 1.00 19.02 354 HIS C O 1
ATOM 9814 N N . GLY C 1 355 ? 43.981 6.253 83.683 1.00 19.28 355 GLY C N 1
ATOM 9815 C CA . GLY C 1 355 ? 44.596 5.046 83.107 1.00 18.91 355 GLY C CA 1
ATOM 9816 C C . GLY C 1 355 ? 45.808 5.388 82.261 1.00 18.85 355 GLY C C 1
ATOM 9817 O O . GLY C 1 355 ? 46.487 6.395 82.561 1.00 17.10 355 GLY C O 1
ATOM 9818 N N . LEU C 1 356 ? 46.070 4.586 81.232 1.00 19.57 356 LEU C N 1
ATOM 9819 C CA . LEU C 1 356 ? 47.215 4.792 80.316 1.00 21.26 356 LEU C CA 1
ATOM 9820 C C . LEU C 1 356 ? 46.869 5.950 79.382 1.00 22.36 356 LEU C C 1
ATOM 9821 O O . LEU C 1 356 ? 45.734 5.977 78.867 1.00 21.37 356 LEU C O 1
ATOM 9826 N N . LEU C 1 357 ? 47.791 6.894 79.212 1.00 21.78 357 LEU C N 1
ATOM 9827 C CA . LEU C 1 357 ? 47.544 8.075 78.348 1.00 22.28 357 LEU C CA 1
ATOM 9828 C C . LEU C 1 357 ? 47.774 7.681 76.891 1.00 21.60 357 LEU C C 1
ATOM 9829 O O . LEU C 1 357 ? 46.968 8.109 76.043 1.00 23.34 357 LEU C O 1
ATOM 9834 N N . GLY C 1 358 ? 48.811 6.881 76.615 1.00 20.90 358 GLY C N 1
ATOM 9835 C CA . GLY C 1 358 ? 49.345 6.717 75.252 1.00 21.16 358 GLY C CA 1
ATOM 9836 C C . GLY C 1 358 ? 49.631 8.093 74.667 1.00 21.22 358 GLY C C 1
ATOM 9837 O O . GLY C 1 358 ? 50.065 8.972 75.437 1.00 20.32 358 GLY C O 1
ATOM 9838 N N . LEU C 1 359 ? 49.342 8.295 73.382 1.00 22.02 359 LEU C N 1
ATOM 9839 C CA . LEU C 1 359 ? 49.545 9.599 72.692 1.00 21.75 359 LEU C CA 1
ATOM 9840 C C . LEU C 1 359 ? 48.206 10.311 72.454 1.00 22.44 359 LEU C C 1
ATOM 9841 O O . LEU C 1 359 ? 48.238 11.498 72.073 1.00 21.68 359 LEU C O 1
ATOM 9846 N N . ALA C 1 360 ? 47.069 9.640 72.674 1.00 20.80 360 ALA C N 1
ATOM 9847 C CA . ALA C 1 360 ? 45.728 10.211 72.404 1.00 20.83 360 ALA C CA 1
ATOM 9848 C C . ALA C 1 360 ? 44.623 9.279 72.914 1.00 20.89 360 ALA C C 1
ATOM 9849 O O . ALA C 1 360 ? 44.775 8.051 72.792 1.00 19.91 360 ALA C O 1
ATOM 9851 N N . TYR C 1 361 ? 43.560 9.874 73.458 1.00 20.20 361 TYR C N 1
ATOM 9852 C CA . TYR C 1 361 ? 42.244 9.240 73.710 1.00 20.22 361 TYR C CA 1
ATOM 9853 C C . TYR C 1 361 ? 41.436 9.243 72.409 1.00 20.72 361 TYR C C 1
ATOM 9854 O O . TYR C 1 361 ? 41.370 10.293 71.744 1.00 21.83 361 TYR C O 1
ATOM 9863 N N . GLU C 1 362 ? 40.836 8.107 72.056 1.00 21.09 362 GLU C N 1
ATOM 9864 C CA . GLU C 1 362 ? 40.003 7.948 70.836 1.00 21.80 362 GLU C CA 1
ATOM 9865 C C . GLU C 1 362 ? 38.790 7.066 71.150 1.00 21.68 362 GLU C C 1
ATOM 9866 O O . GLU C 1 362 ? 38.848 6.293 72.122 1.00 19.83 362 GLU C O 1
ATOM 9872 N N . CYS C 1 363 ? 37.732 7.208 70.350 1.00 21.26 363 CYS C N 1
ATOM 9873 C CA . CYS C 1 363 ? 36.552 6.303 70.304 1.00 20.73 363 CYS C CA 1
ATOM 9874 C C . CYS C 1 363 ? 36.048 5.967 71.706 1.00 19.18 363 CYS C C 1
ATOM 9875 O O . CYS C 1 363 ? 35.903 4.795 72.048 1.00 17.94 363 CYS C O 1
ATOM 9878 N N . PRO C 1 364 ? 35.718 6.982 72.532 1.00 18.83 364 PRO C N 1
ATOM 9879 C CA . PRO C 1 364 ? 35.120 6.757 73.847 1.00 18.72 364 PRO C CA 1
ATOM 9880 C C . PRO C 1 364 ? 33.744 6.085 73.739 1.00 19.12 364 PRO C C 1
ATOM 9881 O O . PRO C 1 364 ? 32.955 6.486 72.909 1.00 18.55 364 PRO C O 1
ATOM 9885 N N . ASN C 1 365 ? 33.505 5.062 74.562 1.00 19.00 365 ASN C N 1
ATOM 9886 C CA . ASN C 1 365 ? 32.158 4.460 74.757 1.00 19.15 365 ASN C CA 1
ATOM 9887 C C . ASN C 1 365 ? 31.804 4.529 76.241 1.00 20.19 365 ASN C C 1
ATOM 9888 O O . ASN C 1 365 ? 32.573 3.983 77.055 1.00 19.13 365 ASN C O 1
ATOM 9893 N N . LEU C 1 366 ? 30.690 5.190 76.568 1.00 20.06 366 LEU C N 1
ATOM 9894 C CA . LEU C 1 366 ? 30.110 5.222 77.932 1.00 21.08 366 LEU C CA 1
ATOM 9895 C C . LEU C 1 366 ? 28.834 4.374 77.929 1.00 21.40 366 LEU C C 1
ATOM 9896 O O . LEU C 1 366 ? 27.827 4.791 77.320 1.00 21.87 366 LEU C O 1
ATOM 9901 N N . VAL C 1 367 ? 28.897 3.195 78.547 1.00 21.29 367 VAL C N 1
ATOM 9902 C CA . VAL C 1 367 ? 27.862 2.140 78.380 1.00 21.33 367 VAL C CA 1
ATOM 9903 C C . VAL C 1 367 ? 27.576 1.480 79.725 1.00 21.85 367 VAL C C 1
ATOM 9904 O O . VAL C 1 367 ? 28.474 1.404 80.586 1.00 19.46 367 VAL C O 1
ATOM 9908 N N . GLN C 1 368 ? 26.349 0.995 79.848 1.00 21.55 368 GLN C N 1
ATOM 9909 C CA . GLN C 1 368 ? 25.842 0.256 81.020 1.00 22.88 368 GLN C CA 1
ATOM 9910 C C . GLN C 1 368 ? 26.016 -1.228 80.702 1.00 20.90 368 GLN C C 1
ATOM 9911 O O . GLN C 1 368 ? 25.440 -1.683 79.695 1.00 19.78 368 GLN C O 1
ATOM 9917 N N . VAL C 1 369 ? 26.823 -1.936 81.487 1.00 18.99 369 VAL C N 1
ATOM 9918 C CA . VAL C 1 369 ? 27.177 -3.356 81.209 1.00 19.14 369 VAL C CA 1
ATOM 9919 C C . VAL C 1 369 ? 26.623 -4.226 82.333 1.00 19.71 369 VAL C C 1
ATOM 9920 O O . VAL C 1 369 ? 26.886 -3.973 83.508 1.00 19.59 369 VAL C O 1
ATOM 9924 N N . PRO C 1 370 ? 25.831 -5.272 82.007 1.00 21.10 370 PRO C N 1
ATOM 9925 C CA . PRO C 1 370 ? 25.277 -6.163 83.027 1.00 21.09 370 PRO C CA 1
ATOM 9926 C C . PRO C 1 370 ? 26.322 -7.105 83.643 1.00 20.69 370 PRO C C 1
ATOM 9927 O O . PRO C 1 370 ? 27.326 -7.421 83.004 1.00 19.77 370 PRO C O 1
ATOM 9931 N N . PHE C 1 371 ? 26.065 -7.543 84.875 1.00 20.31 371 PHE C N 1
ATOM 9932 C CA . PHE C 1 371 ? 26.943 -8.477 85.622 1.00 20.81 371 PHE C CA 1
ATOM 9933 C C . PHE C 1 371 ? 26.757 -9.873 85.030 1.00 21.33 371 PHE C C 1
ATOM 9934 O O . PHE C 1 371 ? 25.592 -10.255 84.763 1.00 22.36 371 PHE C O 1
ATOM 9942 N N . GLN C 1 372 ? 27.850 -10.610 84.825 1.00 20.90 372 GLN C N 1
ATOM 9943 C CA . GLN C 1 372 ? 27.808 -11.957 84.199 1.00 23.11 372 GLN C CA 1
ATOM 9944 C C . GLN C 1 372 ? 26.979 -12.907 85.072 1.00 26.24 372 GLN C C 1
ATOM 9945 O O . GLN C 1 372 ? 26.235 -13.727 84.504 1.00 27.11 372 GLN C O 1
ATOM 9951 N N . ASP C 1 373 ? 27.123 -12.814 86.394 1.00 30.07 373 ASP C N 1
ATOM 9952 C CA . ASP C 1 373 ? 26.522 -13.778 87.355 1.00 34.85 373 ASP C CA 1
ATOM 9953 C C . ASP C 1 373 ? 25.093 -13.348 87.712 1.00 36.63 373 ASP C C 1
ATOM 9954 O O . ASP C 1 373 ? 24.360 -14.198 88.254 1.00 39.10 373 ASP C O 1
ATOM 9959 N N . ASP C 1 374 ? 24.697 -12.105 87.412 1.00 37.00 374 ASP C N 1
ATOM 9960 C CA . ASP C 1 374 ? 23.371 -11.548 87.803 1.00 36.92 374 ASP C CA 1
ATOM 9961 C C . ASP C 1 374 ? 22.909 -10.498 86.792 1.00 36.19 374 ASP C C 1
ATOM 9962 O O . ASP C 1 374 ? 23.198 -9.311 86.942 1.00 32.80 374 ASP C O 1
ATOM 9967 N N . PRO C 1 375 ? 22.121 -10.907 85.770 1.00 39.20 375 PRO C N 1
ATOM 9968 C CA . PRO C 1 375 ? 21.583 -9.994 84.757 1.00 40.52 375 PRO C CA 1
ATOM 9969 C C . PRO C 1 375 ? 20.837 -8.749 85.264 1.00 39.86 375 PRO C C 1
ATOM 9970 O O . PRO C 1 375 ? 20.770 -7.781 84.529 1.00 41.22 375 PRO C O 1
ATOM 9974 N N . SER C 1 376 ? 20.289 -8.803 86.482 1.00 39.17 376 SER C N 1
ATOM 9975 C CA . SER C 1 376 ? 19.465 -7.722 87.085 1.00 38.84 376 SER C CA 1
ATOM 9976 C C . SER C 1 376 ? 20.359 -6.568 87.560 1.00 37.31 376 SER C C 1
ATOM 9977 O O . SER C 1 376 ? 19.820 -5.471 87.807 1.00 38.47 376 SER C O 1
ATOM 9980 N N . LYS C 1 377 ? 21.671 -6.802 87.683 1.00 33.66 377 LYS C N 1
ATOM 9981 C CA . LYS C 1 377 ? 22.648 -5.778 88.131 1.00 31.44 377 LYS C CA 1
ATOM 9982 C C . LYS C 1 377 ? 23.506 -5.333 86.944 1.00 27.19 377 LYS C C 1
ATOM 9983 O O . LYS C 1 377 ? 23.727 -6.133 86.026 1.00 23.99 377 LYS C O 1
ATOM 9989 N N . SER C 1 378 ? 24.001 -4.102 86.995 1.00 25.78 378 SER C N 1
ATOM 9990 C CA . SER C 1 378 ? 24.885 -3.530 85.951 1.00 25.50 378 SER C CA 1
ATOM 9991 C C . SER C 1 378 ? 25.762 -2.448 86.576 1.00 24.74 378 SER C C 1
ATOM 9992 O O . SER C 1 378 ? 25.476 -2.027 87.708 1.00 23.31 378 SER C O 1
ATOM 9995 N N . ALA C 1 379 ? 26.806 -2.027 85.872 1.00 22.28 379 ALA C N 1
ATOM 9996 C CA . ALA C 1 379 ? 27.556 -0.802 86.213 1.00 21.71 379 ALA C CA 1
ATOM 9997 C C . ALA C 1 379 ? 27.882 -0.069 84.919 1.00 20.56 379 ALA C C 1
ATOM 9998 O O . ALA C 1 379 ? 27.868 -0.703 83.846 1.00 19.58 379 ALA C O 1
ATOM 10000 N N . TRP C 1 380 ? 28.125 1.229 85.032 1.00 20.25 380 TRP C N 1
ATOM 10001 C CA . TRP C 1 380 ? 28.607 2.053 83.904 1.00 20.40 380 TRP C CA 1
ATOM 10002 C C . TRP C 1 380 ? 30.087 1.756 83.681 1.00 21.36 380 TRP C C 1
ATOM 10003 O O . TRP C 1 380 ? 30.820 1.431 84.651 1.00 19.32 380 TRP C O 1
ATOM 10014 N N . LEU C 1 381 ? 30.479 1.816 82.419 1.00 21.85 381 LEU C N 1
ATOM 10015 C CA . LEU C 1 381 ? 31.858 1.556 81.971 1.00 22.78 381 LEU C CA 1
ATOM 10016 C C . LEU C 1 381 ? 32.208 2.641 80.961 1.00 21.34 381 LEU C C 1
ATOM 10017 O O . LEU C 1 381 ? 31.410 2.851 80.028 1.00 20.19 381 LEU C O 1
ATOM 10022 N N . MET C 1 382 ? 33.313 3.338 81.193 1.00 20.75 382 MET C N 1
ATOM 10023 C CA . MET C 1 382 ? 33.961 4.190 80.174 1.00 20.22 382 MET C CA 1
ATOM 10024 C C . MET C 1 382 ? 35.039 3.344 79.490 1.00 18.47 382 MET C C 1
ATOM 10025 O O . MET C 1 382 ? 35.965 2.873 80.180 1.00 18.36 382 MET C O 1
ATOM 10030 N N . TYR C 1 383 ? 34.876 3.092 78.194 1.00 17.39 383 TYR C N 1
ATOM 10031 C CA . TYR C 1 383 ? 35.878 2.398 77.348 1.00 17.17 383 TYR C CA 1
ATOM 10032 C C . TYR C 1 383 ? 36.598 3.478 76.545 1.00 17.43 383 TYR C C 1
ATOM 10033 O O . TYR C 1 383 ? 35.903 4.300 75.931 1.00 17.69 383 TYR C O 1
ATOM 10042 N N . ILE C 1 384 ? 37.928 3.501 76.577 1.00 17.01 384 ILE C N 1
ATOM 10043 C CA . ILE C 1 384 ? 38.731 4.481 75.790 1.00 17.14 384 ILE C CA 1
ATOM 10044 C C . ILE C 1 384 ? 39.777 3.715 74.981 1.00 16.90 384 ILE C C 1
ATOM 10045 O O . ILE C 1 384 ? 40.484 2.862 75.546 1.00 17.41 384 ILE C O 1
ATOM 10050 N N . SER C 1 385 ? 39.871 4.021 73.693 1.00 16.25 385 SER C N 1
ATOM 10051 C CA . SER C 1 385 ? 40.934 3.501 72.800 1.00 16.35 385 SER C CA 1
ATOM 10052 C C . SER C 1 385 ? 42.101 4.492 72.835 1.00 16.71 385 SER C C 1
ATOM 10053 O O . SER C 1 385 ? 41.827 5.713 72.853 1.00 17.32 385 SER C O 1
ATOM 10056 N N . ILE C 1 386 ? 43.347 4.010 72.892 1.00 17.24 386 ILE C N 1
ATOM 10057 C CA . ILE C 1 386 ? 44.532 4.916 72.866 1.00 17.25 386 ILE C CA 1
ATOM 10058 C C . ILE C 1 386 ? 45.451 4.515 71.716 1.00 17.56 386 ILE C C 1
ATOM 10059 O O . ILE C 1 386 ? 45.649 3.306 71.465 1.00 17.17 386 ILE C O 1
ATOM 10064 N N . ASN C 1 387 ? 46.014 5.518 71.048 1.00 18.57 387 ASN C N 1
ATOM 10065 C CA . ASN C 1 387 ? 46.948 5.292 69.923 1.00 19.23 387 ASN C CA 1
ATOM 10066 C C . ASN C 1 387 ? 47.660 6.595 69.576 1.00 20.05 387 ASN C C 1
ATOM 10067 O O . ASN C 1 387 ? 47.047 7.659 69.582 1.00 20.48 387 ASN C O 1
ATOM 10072 N N . PRO C 1 388 ? 48.971 6.549 69.248 1.00 20.94 388 PRO C N 1
ATOM 10073 C CA . PRO C 1 388 ? 49.834 5.417 69.596 1.00 20.24 388 PRO C CA 1
ATOM 10074 C C . PRO C 1 388 ? 50.100 5.355 71.108 1.00 19.82 388 PRO C C 1
ATOM 10075 O O . PRO C 1 388 ? 49.353 5.960 71.874 1.00 21.11 388 PRO C O 1
ATOM 10079 N N . GLY C 1 389 ? 51.148 4.636 71.521 1.00 19.90 389 GLY C N 1
ATOM 10080 C CA . GLY C 1 389 ? 51.648 4.698 72.908 1.00 19.85 389 GLY C CA 1
ATOM 10081 C C . GLY C 1 389 ? 51.126 3.573 73.791 1.00 19.75 389 GLY C C 1
ATOM 10082 O O . GLY C 1 389 ? 51.391 3.635 75.006 1.00 20.02 389 GLY C O 1
ATOM 10083 N N . ALA C 1 390 ? 50.437 2.579 73.228 1.00 19.79 390 ALA C N 1
ATOM 10084 C CA . ALA C 1 390 ? 50.000 1.366 73.967 1.00 20.03 390 ALA C CA 1
ATOM 10085 C C . ALA C 1 390 ? 51.236 0.597 74.424 1.00 21.05 390 ALA C C 1
ATOM 10086 O O . ALA C 1 390 ? 52.260 0.609 73.746 1.00 20.90 390 ALA C O 1
ATOM 10088 N N . PRO C 1 391 ? 51.188 -0.100 75.580 1.00 21.94 391 PRO C N 1
ATOM 10089 C CA . PRO C 1 391 ? 52.351 -0.842 76.081 1.00 22.40 391 PRO C CA 1
ATOM 10090 C C . PRO C 1 391 ? 52.989 -1.813 75.073 1.00 21.81 391 PRO C C 1
ATOM 10091 O O . PRO C 1 391 ? 54.213 -1.836 74.999 1.00 23.46 391 PRO C O 1
ATOM 10095 N N . LEU C 1 392 ? 52.185 -2.576 74.323 1.00 21.99 392 LEU C N 1
ATOM 10096 C CA . LEU C 1 392 ? 52.671 -3.561 73.311 1.00 22.09 392 LEU C CA 1
ATOM 10097 C C . LEU C 1 392 ? 53.061 -2.845 72.009 1.00 22.18 392 LEU C C 1
ATOM 10098 O O . LEU C 1 392 ? 53.501 -3.531 71.058 1.00 22.06 392 LEU C O 1
ATOM 10103 N N . GLY C 1 393 ? 52.884 -1.528 71.961 1.00 21.80 393 GLY C N 1
ATOM 10104 C CA . GLY C 1 393 ? 53.118 -0.717 70.756 1.00 21.33 393 GLY C CA 1
ATOM 10105 C C . GLY C 1 393 ? 51.810 -0.389 70.065 1.00 20.56 393 GLY C C 1
ATOM 10106 O O . GLY C 1 393 ? 50.949 -1.284 69.952 1.00 20.67 393 GLY C O 1
ATOM 10107 N N . GLY C 1 394 ? 51.669 0.858 69.625 1.00 20.55 394 GLY C N 1
ATOM 10108 C CA . GLY C 1 394 ? 50.543 1.307 68.793 1.00 19.36 394 GLY C CA 1
ATOM 10109 C C . GLY C 1 394 ? 49.267 1.477 69.591 1.00 18.06 394 GLY C C 1
ATOM 10110 O O . GLY C 1 394 ? 49.240 2.301 70.537 1.00 17.97 394 GLY C O 1
ATOM 10111 N N . SER C 1 395 ? 48.242 0.729 69.193 1.00 18.14 395 SER C N 1
ATOM 10112 C CA . SER C 1 395 ? 46.825 0.934 69.581 1.00 18.04 395 SER C CA 1
ATOM 10113 C C . SER C 1 395 ? 46.376 -0.151 70.573 1.00 17.02 395 SER C C 1
ATOM 10114 O O . SER C 1 395 ? 46.811 -1.309 70.438 1.00 17.06 395 SER C O 1
ATOM 10117 N N . VAL C 1 396 ? 45.540 0.222 71.539 1.00 17.75 396 VAL C N 1
ATOM 10118 C CA . VAL C 1 396 ? 44.922 -0.726 72.514 1.00 17.73 396 VAL C CA 1
ATOM 10119 C C . VAL C 1 396 ? 43.691 -0.065 73.140 1.00 17.76 396 VAL C C 1
ATOM 10120 O O . VAL C 1 396 ? 43.633 1.193 73.209 1.00 16.64 396 VAL C O 1
ATOM 10124 N N . GLY C 1 397 ? 42.770 -0.892 73.639 1.00 17.14 397 GLY C N 1
ATOM 10125 C CA . GLY C 1 397 ? 41.593 -0.433 74.390 1.00 16.81 397 GLY C CA 1
ATOM 10126 C C . GLY C 1 397 ? 41.758 -0.642 75.886 1.00 16.39 397 GLY C C 1
ATOM 10127 O O . GLY C 1 397 ? 42.387 -1.645 76.297 1.00 17.22 397 GLY C O 1
ATOM 10128 N N . GLN C 1 398 ? 41.225 0.280 76.677 1.00 16.01 398 GLN C N 1
ATOM 10129 C CA . GLN C 1 398 ? 41.212 0.187 78.156 1.00 16.35 398 GLN C CA 1
ATOM 10130 C C . GLN C 1 398 ? 39.825 0.589 78.647 1.00 16.07 398 GLN C C 1
ATOM 10131 O O . GLN C 1 398 ? 39.039 1.147 77.850 1.00 15.47 398 GLN C O 1
ATOM 10137 N N . TYR C 1 399 ? 39.533 0.341 79.918 1.00 15.68 399 TYR C N 1
ATOM 10138 C CA . TYR C 1 399 ? 38.187 0.619 80.465 1.00 15.54 399 TYR C CA 1
ATOM 10139 C C . TYR C 1 399 ? 38.274 0.986 81.944 1.00 15.98 399 TYR C C 1
ATOM 10140 O O . TYR C 1 399 ? 39.279 0.712 82.622 1.00 15.57 399 TYR C O 1
ATOM 10149 N N . PHE C 1 400 ? 37.210 1.632 82.408 1.00 16.08 400 PHE C N 1
ATOM 10150 C CA . PHE C 1 400 ? 37.042 2.147 83.784 1.00 16.91 400 PHE C CA 1
ATOM 10151 C C . PHE C 1 400 ? 35.615 1.844 84.214 1.00 17.39 400 PHE C C 1
ATOM 10152 O O . PHE C 1 400 ? 34.677 2.404 83.645 1.00 17.37 400 PHE C O 1
ATOM 10160 N N . PRO C 1 401 ? 35.406 0.925 85.183 1.00 17.92 401 PRO C N 1
ATOM 10161 C CA . PRO C 1 401 ? 34.089 0.751 85.790 1.00 18.25 401 PRO C CA 1
ATOM 10162 C C . PRO C 1 401 ? 33.793 1.946 86.701 1.00 18.77 401 PRO C C 1
ATOM 10163 O O . PRO C 1 401 ? 34.718 2.481 87.305 1.00 18.30 401 PRO C O 1
ATOM 10167 N N . GLY C 1 402 ? 32.527 2.352 86.786 1.00 19.27 402 GLY C N 1
ATOM 10168 C CA . GLY C 1 402 ? 32.155 3.498 87.629 1.00 20.32 402 GLY C CA 1
ATOM 10169 C C . GLY C 1 402 ? 30.669 3.803 87.608 1.00 23.08 402 GLY C C 1
ATOM 10170 O O . GLY C 1 402 ? 29.875 2.917 87.215 1.00 22.16 402 GLY C O 1
ATOM 10171 N N . ASP C 1 403 ? 30.339 5.022 88.044 1.00 25.44 403 ASP C N 1
ATOM 10172 C CA . ASP C 1 403 ? 28.965 5.564 88.195 1.00 28.41 403 ASP C CA 1
ATOM 10173 C C . ASP C 1 403 ? 28.753 6.658 87.149 1.00 26.85 403 ASP C C 1
ATOM 10174 O O . ASP C 1 403 ? 29.655 7.491 86.988 1.00 25.75 403 ASP C O 1
ATOM 10179 N N . PHE C 1 404 ? 27.598 6.658 86.482 1.00 26.61 404 PHE C N 1
ATOM 10180 C CA . PHE C 1 404 ? 27.147 7.761 85.596 1.00 26.67 404 PHE C CA 1
ATOM 10181 C C . PHE C 1 404 ? 25.759 8.219 86.056 1.00 27.75 404 PHE C C 1
ATOM 10182 O O . PHE C 1 404 ? 24.893 7.352 86.298 1.00 26.56 404 PHE C O 1
ATOM 10190 N N . ASN C 1 405 ? 25.550 9.532 86.170 1.00 28.84 405 ASN C N 1
ATOM 10191 C CA . ASN C 1 405 ? 24.289 10.108 86.710 1.00 29.89 405 ASN C CA 1
ATOM 10192 C C . ASN C 1 405 ? 23.606 11.007 85.668 1.00 31.21 405 ASN C C 1
ATOM 10193 O O . ASN C 1 405 ? 22.689 11.758 86.063 1.00 31.27 405 ASN C O 1
ATOM 10198 N N . GLY C 1 406 ? 24.029 10.946 84.399 1.00 31.42 406 GLY C N 1
ATOM 10199 C CA . GLY C 1 406 ? 23.442 11.733 83.295 1.00 31.75 406 GLY C CA 1
ATOM 10200 C C . GLY C 1 406 ? 24.311 12.909 82.880 1.00 32.01 406 GLY C C 1
ATOM 10201 O O . GLY C 1 406 ? 24.134 13.381 81.739 1.00 33.0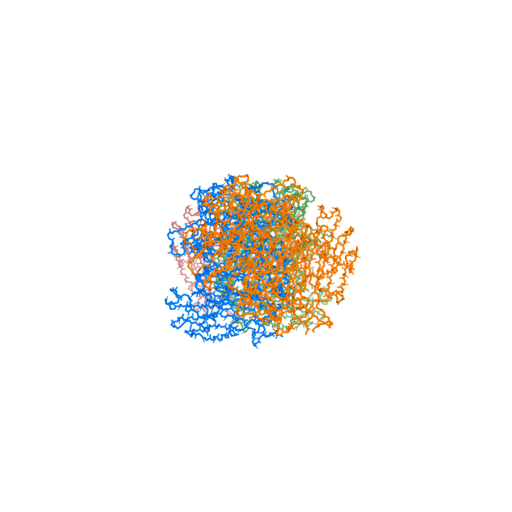0 406 GLY C O 1
ATOM 10202 N N . THR C 1 407 ? 25.214 13.371 83.755 1.00 30.88 407 THR C N 1
ATOM 10203 C CA . THR C 1 407 ? 26.124 14.524 83.504 1.00 32.33 407 THR C CA 1
ATOM 10204 C C . THR C 1 407 ? 27.591 14.148 83.745 1.00 30.80 407 THR C C 1
ATOM 10205 O O . THR C 1 407 ? 28.445 14.613 82.963 1.00 27.64 407 THR C O 1
ATOM 10209 N N . HIS C 1 408 ? 27.868 13.377 84.802 1.00 29.96 408 HIS C N 1
ATOM 10210 C CA . HIS C 1 408 ? 29.242 13.067 85.282 1.00 29.78 408 HIS C CA 1
ATOM 10211 C C . HIS C 1 408 ? 29.451 11.558 85.373 1.00 27.19 408 HIS C C 1
ATOM 10212 O O . HIS C 1 408 ? 28.588 10.883 85.964 1.00 26.88 408 HIS C O 1
ATOM 10219 N N . PHE C 1 409 ? 30.577 11.086 84.839 1.00 24.95 409 PHE C N 1
ATOM 10220 C CA . PHE C 1 409 ? 31.115 9.722 85.065 1.00 24.55 409 PHE C CA 1
ATOM 10221 C C . PHE C 1 409 ? 32.222 9.801 86.117 1.00 24.54 409 PHE C C 1
ATOM 10222 O O . PHE C 1 409 ? 33.155 10.612 85.945 1.00 24.49 409 PHE C O 1
ATOM 10230 N N . VAL C 1 410 ? 32.102 8.992 87.171 1.00 25.30 410 VAL C N 1
ATOM 10231 C CA . VAL C 1 410 ? 33.089 8.895 88.286 1.00 25.82 410 VAL C CA 1
ATOM 10232 C C . VAL C 1 410 ? 33.541 7.436 88.379 1.00 25.06 410 VAL C C 1
ATOM 10233 O O . VAL C 1 410 ? 32.697 6.569 88.704 1.00 25.77 410 VAL C O 1
ATOM 10237 N N . ALA C 1 411 ? 34.824 7.185 88.103 1.00 24.81 411 ALA C N 1
ATOM 10238 C CA . ALA C 1 411 ? 35.460 5.851 88.183 1.00 23.36 411 ALA C CA 1
ATOM 10239 C C . ALA C 1 411 ? 35.401 5.371 89.633 1.00 23.07 411 ALA C C 1
ATOM 10240 O O . ALA C 1 411 ? 35.486 6.216 90.540 1.00 22.17 411 ALA C O 1
ATOM 10242 N N . TYR C 1 412 ? 35.265 4.064 89.848 1.00 22.73 412 TYR C N 1
ATOM 10243 C CA . TYR C 1 412 ? 35.213 3.465 91.204 1.00 22.92 412 TYR C CA 1
ATOM 10244 C C . TYR C 1 412 ? 36.577 3.553 91.890 1.00 23.62 412 TYR C C 1
ATOM 10245 O O . TYR C 1 412 ? 36.581 3.575 93.136 1.00 25.15 412 TYR C O 1
ATOM 10254 N N . ASP C 1 413 ? 37.674 3.562 91.123 1.00 22.92 413 ASP C N 1
ATOM 10255 C CA . ASP C 1 413 ? 39.058 3.646 91.664 1.00 22.15 413 ASP C CA 1
ATOM 10256 C C . ASP C 1 413 ? 39.971 4.291 90.617 1.00 22.31 413 ASP C C 1
ATOM 10257 O O . ASP C 1 413 ? 39.451 4.717 89.569 1.00 21.72 413 ASP C O 1
ATOM 10262 N N . SER C 1 414 ? 41.279 4.345 90.892 1.00 22.60 414 SER C N 1
ATOM 10263 C CA . SER C 1 414 ? 42.301 5.009 90.040 1.00 22.29 414 SER C CA 1
ATOM 10264 C C . SER C 1 414 ? 43.086 3.988 89.207 1.00 21.41 414 SER C C 1
ATOM 10265 O O . SER C 1 414 ? 44.174 4.351 88.721 1.00 20.78 414 SER C O 1
ATOM 10268 N N . ALA C 1 415 ? 42.576 2.762 89.037 1.00 19.80 415 ALA C N 1
ATOM 10269 C CA . ALA C 1 415 ? 43.301 1.674 88.346 1.00 19.15 415 ALA C CA 1
ATOM 10270 C C . ALA C 1 415 ? 43.147 1.820 86.831 1.00 18.72 415 ALA C C 1
ATOM 10271 O O . ALA C 1 415 ? 42.134 2.392 86.366 1.00 18.43 415 ALA C O 1
ATOM 10273 N N . ALA C 1 416 ? 44.126 1.286 86.105 1.00 17.33 416 ALA C N 1
ATOM 10274 C CA . ALA C 1 416 ? 44.126 1.113 84.639 1.00 16.88 416 ALA C CA 1
ATOM 10275 C C . ALA C 1 416 ? 43.900 -0.369 84.354 1.00 16.81 416 ALA C C 1
ATOM 10276 O O . ALA C 1 416 ? 44.530 -1.191 85.039 1.00 16.93 416 ALA C O 1
ATOM 10278 N N . ARG C 1 417 ? 43.035 -0.677 83.388 1.00 15.91 417 ARG C N 1
ATOM 10279 C CA . ARG C 1 417 ? 42.623 -2.055 83.021 1.00 16.72 417 ARG C CA 1
ATOM 10280 C C . ARG C 1 417 ? 42.589 -2.170 81.495 1.00 17.14 417 ARG C C 1
ATOM 10281 O O . ARG C 1 417 ? 41.802 -1.435 80.841 1.00 17.41 417 ARG C O 1
ATOM 10289 N N . ILE C 1 418 ? 43.408 -3.066 80.953 1.00 18.23 418 ILE C N 1
ATOM 10290 C CA . ILE C 1 418 ? 43.519 -3.321 79.491 1.00 19.16 418 ILE C CA 1
ATOM 10291 C C . ILE C 1 418 ? 42.526 -4.426 79.128 1.00 19.78 418 ILE C C 1
ATOM 10292 O O . ILE C 1 418 ? 42.510 -5.447 79.817 1.00 18.87 418 ILE C O 1
ATOM 10297 N N . ALA C 1 419 ? 41.785 -4.234 78.036 1.00 20.89 419 ALA C N 1
ATOM 10298 C CA . ALA C 1 419 ? 40.623 -5.055 77.629 1.00 22.19 419 ALA C CA 1
ATOM 10299 C C . ALA C 1 419 ? 41.058 -6.379 76.986 1.00 23.46 419 ALA C C 1
ATOM 10300 O O . ALA C 1 419 ? 40.377 -7.392 77.217 1.00 26.44 419 ALA C O 1
ATOM 10302 N N . ASP C 1 420 ? 42.136 -6.371 76.198 1.00 21.99 420 ASP C N 1
ATOM 10303 C CA . ASP C 1 420 ? 42.586 -7.511 75.354 1.00 21.28 420 ASP C CA 1
ATOM 10304 C C . ASP C 1 420 ? 44.088 -7.662 75.589 1.00 19.95 420 ASP C C 1
ATOM 10305 O O . ASP C 1 420 ? 44.760 -6.619 75.638 1.00 21.96 420 ASP C O 1
ATOM 10310 N N . PHE C 1 421 ? 44.603 -8.879 75.762 1.00 18.50 421 PHE C N 1
ATOM 10311 C CA . PHE C 1 421 ? 46.025 -9.071 76.154 1.00 18.07 421 PHE C CA 1
ATOM 10312 C C . PHE C 1 421 ? 46.927 -9.262 74.924 1.00 18.17 421 PHE C C 1
ATOM 10313 O O . PHE C 1 421 ? 48.135 -9.470 75.129 1.00 18.12 421 PHE C O 1
ATOM 10321 N N . ALA C 1 422 ? 46.406 -9.123 73.701 1.00 18.49 422 ALA C N 1
ATOM 10322 C CA . ALA C 1 422 ? 47.236 -9.063 72.473 1.00 19.49 422 ALA C CA 1
ATOM 10323 C C . ALA C 1 422 ? 47.198 -7.635 71.911 1.00 20.12 422 ALA C C 1
ATOM 10324 O O . ALA C 1 422 ? 46.950 -6.707 72.701 1.00 21.11 422 ALA C O 1
ATOM 10326 N N . LYS C 1 423 ? 47.505 -7.423 70.627 1.00 21.34 423 LYS C N 1
ATOM 10327 C CA . LYS C 1 423 ? 47.667 -6.031 70.122 1.00 22.15 423 LYS C CA 1
ATOM 10328 C C . LYS C 1 423 ? 46.748 -5.756 68.921 1.00 21.18 423 LYS C C 1
ATOM 10329 O O . LYS C 1 423 ? 46.818 -4.622 68.409 1.00 22.15 423 LYS C O 1
ATOM 10335 N N . ASP C 1 424 ? 45.858 -6.684 68.545 1.00 19.87 424 ASP C N 1
ATOM 10336 C CA . ASP C 1 424 ? 44.989 -6.541 67.342 1.00 19.25 424 ASP C CA 1
ATOM 10337 C C . ASP C 1 424 ? 43.511 -6.367 67.720 1.00 19.11 424 ASP C C 1
ATOM 10338 O O . ASP C 1 424 ? 42.652 -6.971 67.038 1.00 19.35 424 ASP C O 1
ATOM 10343 N N . ASN C 1 425 ? 43.211 -5.528 68.709 1.00 18.51 425 ASN C N 1
ATOM 10344 C CA . ASN C 1 425 ? 41.812 -5.199 69.084 1.00 18.12 425 ASN C CA 1
ATOM 10345 C C . ASN C 1 425 ? 41.731 -3.717 69.442 1.00 17.78 425 ASN C C 1
ATOM 10346 O O . ASN C 1 425 ? 42.342 -3.310 70.442 1.00 18.13 425 ASN C O 1
ATOM 10351 N N . TYR C 1 426 ? 41.003 -2.930 68.649 1.00 16.78 426 TYR C N 1
ATOM 10352 C CA . TYR C 1 426 ? 41.006 -1.455 68.778 1.00 16.51 426 TYR C CA 1
ATOM 10353 C C . TYR C 1 426 ? 39.657 -0.869 68.370 1.00 16.58 426 TYR C C 1
ATOM 10354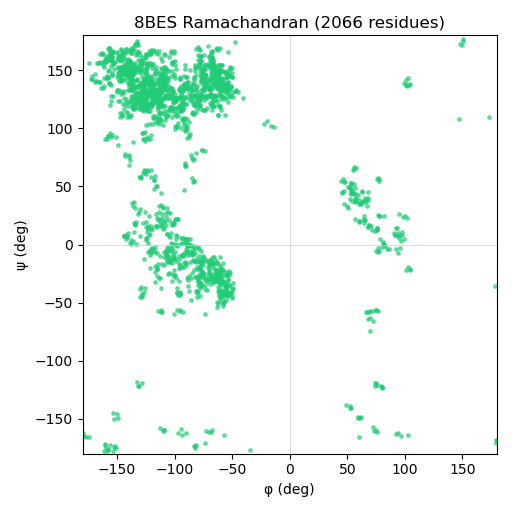 O O . TYR C 1 426 ? 38.956 -1.458 67.535 1.00 16.62 426 TYR C O 1
ATOM 10363 N N . ALA C 1 427 ? 39.345 0.291 68.943 1.00 16.68 427 ALA C N 1
ATOM 10364 C CA . ALA C 1 427 ? 38.214 1.152 68.546 1.00 17.09 427 ALA C CA 1
ATOM 10365 C C . ALA C 1 427 ? 36.899 0.380 68.719 1.00 17.39 427 ALA C C 1
ATOM 10366 O O . ALA C 1 427 ? 35.985 0.580 67.897 1.00 17.11 427 ALA C O 1
ATOM 10368 N N . SER C 1 428 ? 36.797 -0.472 69.750 1.00 17.06 428 SER C N 1
ATOM 10369 C CA . SER C 1 428 ? 35.519 -1.137 70.110 1.00 16.94 428 SER C CA 1
ATOM 10370 C C . SER C 1 428 ? 34.411 -0.075 70.122 1.00 16.51 428 SER C C 1
ATOM 10371 O O . SER C 1 428 ? 34.602 1.020 70.704 1.00 16.40 428 SER C O 1
ATOM 10374 N N . GLN C 1 429 ? 33.290 -0.380 69.482 1.00 17.04 429 GLN C N 1
ATOM 10375 C CA . GLN C 1 429 ? 32.037 0.404 69.632 1.00 17.44 429 GLN C CA 1
ATOM 10376 C C . GLN C 1 429 ? 30.894 -0.541 70.018 1.00 17.26 429 GLN C C 1
ATOM 10377 O O . GLN C 1 429 ? 30.812 -1.665 69.468 1.00 16.55 429 GLN C O 1
ATOM 10383 N N . TRP C 1 430 ? 30.044 -0.062 70.928 1.00 17.44 430 TRP C N 1
ATOM 10384 C CA . TRP C 1 430 ? 28.833 -0.766 71.414 1.00 17.84 430 TRP C CA 1
ATOM 10385 C C . TRP C 1 430 ? 27.634 -0.409 70.530 1.00 18.01 430 TRP C C 1
ATOM 10386 O O . TRP C 1 430 ? 27.436 0.779 70.220 1.00 18.20 430 TRP C O 1
ATOM 10397 N N . PHE C 1 431 ? 26.864 -1.421 70.148 1.00 18.93 431 PHE C N 1
ATOM 10398 C CA . PHE C 1 431 ? 25.597 -1.268 69.393 1.00 18.92 431 PHE C CA 1
ATOM 10399 C C . PHE C 1 431 ? 24.573 -0.548 70.271 1.00 19.72 431 PHE C C 1
ATOM 10400 O O . PHE C 1 431 ? 24.363 -0.968 71.439 1.00 19.76 431 PHE C O 1
ATOM 10408 N N . ALA C 1 432 ? 23.976 0.513 69.726 1.00 19.96 432 ALA C N 1
ATOM 10409 C CA . ALA C 1 432 ? 22.813 1.226 70.307 1.00 21.35 432 ALA C CA 1
ATOM 10410 C C . ALA C 1 432 ? 21.536 0.408 70.079 1.00 22.01 432 ALA C C 1
ATOM 10411 O O . ALA C 1 432 ? 21.450 -0.323 69.064 1.00 20.25 432 ALA C O 1
ATOM 10413 N N . ASP C 1 433 ? 20.576 0.520 71.001 1.00 24.60 433 ASP C N 1
ATOM 10414 C CA . ASP C 1 433 ? 19.177 0.044 70.813 1.00 25.80 433 ASP C CA 1
ATOM 10415 C C . ASP C 1 433 ? 19.152 -1.482 70.674 1.00 25.61 433 ASP C C 1
ATOM 10416 O O . ASP C 1 433 ? 18.357 -2.002 69.866 1.00 25.14 433 ASP C O 1
ATOM 10421 N N . THR C 1 434 ? 19.967 -2.183 71.460 1.00 26.33 434 THR C N 1
ATOM 10422 C CA . THR C 1 434 ? 19.948 -3.663 71.557 1.00 28.66 434 THR C CA 1
ATOM 10423 C C . THR C 1 434 ? 18.721 -4.089 72.376 1.00 32.92 434 THR C C 1
ATOM 10424 O O . THR C 1 434 ? 18.136 -3.232 73.081 1.00 30.58 434 THR C O 1
ATOM 10428 N N . GLU C 1 435 ? 18.348 -5.364 72.271 1.00 37.78 435 GLU C N 1
ATOM 10429 C CA . GLU C 1 435 ? 17.166 -5.955 72.952 1.00 45.04 435 GLU C CA 1
ATOM 10430 C C . GLU C 1 435 ? 17.626 -6.599 74.266 1.00 47.56 435 GLU C C 1
ATOM 10431 O O . GLU C 1 435 ? 18.742 -7.153 74.280 1.00 45.62 435 GLU C O 1
ATOM 10437 N N . ASN C 1 436 ? 16.811 -6.499 75.324 1.00 50.92 436 ASN C N 1
ATOM 10438 C CA . ASN C 1 436 ? 16.905 -7.321 76.565 1.00 52.83 436 ASN C CA 1
ATOM 10439 C C . ASN C 1 436 ? 18.169 -6.984 77.369 1.00 49.69 436 ASN C C 1
ATOM 10440 O O . ASN C 1 436 ? 18.785 -7.929 77.904 1.00 49.60 436 ASN C O 1
ATOM 10445 N N . GLY C 1 437 ? 18.540 -5.703 77.468 1.00 47.05 437 GLY C N 1
ATOM 10446 C CA . GLY C 1 437 ? 19.758 -5.253 78.174 1.00 46.54 437 GLY C CA 1
ATOM 10447 C C . GLY C 1 437 ? 21.005 -6.020 77.748 1.00 43.52 437 GLY C C 1
ATOM 10448 O O . GLY C 1 437 ? 21.895 -6.208 78.598 1.00 46.52 437 GLY C O 1
ATOM 10449 N N . GLU C 1 438 ? 21.071 -6.460 76.486 1.00 39.49 438 GLU C N 1
ATOM 10450 C CA . GLU C 1 438 ? 22.262 -7.130 75.898 1.00 34.86 438 GLU C CA 1
ATOM 10451 C C . GLU C 1 438 ? 23.326 -6.063 75.630 1.00 29.89 438 GLU C C 1
ATOM 10452 O O . GLU C 1 438 ? 22.997 -5.043 74.982 1.00 28.42 438 GLU C O 1
ATOM 10458 N N . SER C 1 439 ? 24.545 -6.278 76.129 1.00 24.62 439 SER C N 1
ATOM 10459 C CA . SER C 1 439 ? 25.733 -5.445 75.812 1.00 22.09 439 SER C CA 1
ATOM 10460 C C . SER C 1 439 ? 26.465 -6.105 74.642 1.00 19.46 439 SER C C 1
ATOM 10461 O O . SER C 1 439 ? 27.010 -7.202 74.830 1.00 17.71 439 SER C O 1
ATOM 10464 N N . ILE C 1 440 ? 26.393 -5.496 73.457 1.00 17.82 440 ILE C N 1
ATOM 10465 C CA . ILE C 1 440 ? 26.954 -6.062 72.199 1.00 18.39 440 ILE C CA 1
ATOM 10466 C C . ILE C 1 440 ? 27.928 -5.035 71.622 1.00 16.85 440 ILE C C 1
ATOM 10467 O O . ILE C 1 440 ? 27.543 -3.862 71.473 1.00 16.24 440 ILE C O 1
ATOM 10472 N N . SER C 1 441 ? 29.136 -5.481 71.304 1.00 16.84 441 SER C N 1
ATOM 10473 C CA . SER C 1 441 ? 30.212 -4.611 70.778 1.00 16.77 441 SER C CA 1
ATOM 10474 C C . SER C 1 441 ? 30.927 -5.319 69.631 1.00 16.33 441 SER C C 1
ATOM 10475 O O . SER C 1 441 ? 30.745 -6.540 69.433 1.00 16.15 441 SER C O 1
ATOM 10478 N N . ILE C 1 442 ? 31.690 -4.549 68.876 1.00 16.05 442 ILE C N 1
ATOM 10479 C CA . ILE C 1 442 ? 32.579 -5.074 67.811 1.00 16.68 442 ILE C CA 1
ATOM 10480 C C . ILE C 1 442 ? 33.783 -4.135 67.753 1.00 15.98 442 ILE C C 1
ATOM 10481 O O . ILE C 1 442 ? 33.627 -2.955 68.076 1.00 15.87 442 ILE C O 1
ATOM 10486 N N . ALA C 1 443 ? 34.948 -4.671 67.421 1.00 16.52 443 ALA C N 1
ATOM 10487 C CA . ALA C 1 443 ? 36.205 -3.906 67.331 1.00 16.62 443 ALA C CA 1
ATOM 10488 C C . ALA C 1 443 ? 36.812 -4.098 65.946 1.00 16.39 443 ALA C C 1
ATOM 10489 O O . ALA C 1 443 ? 36.450 -5.041 65.216 1.00 16.80 443 ALA C O 1
ATOM 10491 N N . TRP C 1 444 ? 37.747 -3.223 65.630 1.00 17.19 444 TRP C N 1
ATOM 10492 C CA . TRP C 1 444 ? 38.641 -3.354 64.463 1.00 17.42 444 TRP C CA 1
ATOM 10493 C C . TRP C 1 444 ? 39.799 -4.263 64.879 1.00 16.44 444 TRP C C 1
ATOM 10494 O O . TRP C 1 444 ? 40.471 -3.941 65.866 1.00 16.84 444 TRP C O 1
ATOM 10505 N N . ALA C 1 445 ? 39.974 -5.387 64.193 1.00 16.41 445 ALA C N 1
ATOM 10506 C CA . ALA C 1 445 ? 40.946 -6.439 64.562 1.00 16.86 445 ALA C CA 1
ATOM 10507 C C . ALA C 1 445 ? 42.280 -6.142 63.870 1.00 17.57 445 ALA C C 1
ATOM 10508 O O . ALA C 1 445 ? 42.684 -6.885 62.966 1.00 18.98 445 ALA C O 1
ATOM 10510 N N . SER C 1 446 ? 42.934 -5.067 64.277 1.00 18.73 446 SER C N 1
ATOM 10511 C CA . SER C 1 446 ? 44.241 -4.658 63.710 1.00 19.75 446 SER C CA 1
ATOM 10512 C C . SER C 1 446 ? 44.976 -3.771 64.705 1.00 19.18 446 SER C C 1
ATOM 10513 O O . SER C 1 446 ? 44.456 -3.553 65.836 1.00 19.15 446 SER C O 1
ATOM 10516 N N . ASN C 1 447 ? 46.145 -3.279 64.290 1.00 18.84 447 ASN C N 1
ATOM 10517 C CA . ASN C 1 447 ? 46.990 -2.352 65.078 1.00 18.55 447 ASN C CA 1
ATOM 10518 C C . ASN C 1 447 ? 47.505 -1.270 64.124 1.00 19.15 447 ASN C C 1
ATOM 10519 O O . ASN C 1 447 ? 47.962 -1.630 63.030 1.00 20.51 447 ASN C O 1
ATOM 10524 N N . TRP C 1 448 ? 47.431 -0.009 64.529 1.00 20.14 448 TRP C N 1
ATOM 10525 C CA . TRP C 1 448 ? 47.837 1.142 63.682 1.00 22.85 448 TRP C CA 1
ATOM 10526 C C . TRP C 1 448 ? 49.310 1.036 63.271 1.00 24.04 448 TRP C C 1
ATOM 10527 O O . TRP C 1 448 ? 49.654 1.647 62.237 1.00 24.78 448 TRP C O 1
ATOM 10538 N N . GLN C 1 449 ? 50.149 0.304 64.016 1.00 22.10 449 GLN C N 1
ATOM 10539 C CA . GLN C 1 449 ? 51.595 0.199 63.686 1.00 22.50 449 GLN C CA 1
ATOM 10540 C C . GLN C 1 449 ? 51.815 -0.586 62.387 1.00 23.75 449 GLN C C 1
ATOM 10541 O O . GLN C 1 449 ? 52.851 -0.330 61.750 1.00 26.44 449 GLN C O 1
ATOM 10547 N N . TYR C 1 450 ? 50.943 -1.525 62.003 1.00 23.53 450 TYR C N 1
ATOM 10548 C CA . TYR C 1 450 ? 51.161 -2.333 60.772 1.00 22.76 450 TYR C CA 1
ATOM 10549 C C . TYR C 1 450 ? 49.892 -2.530 59.929 1.00 22.11 450 TYR C C 1
ATOM 10550 O O . TYR C 1 450 ? 50.014 -3.229 58.901 1.00 24.21 450 TYR C O 1
ATOM 10559 N N . THR C 1 451 ? 48.751 -1.929 60.288 1.00 22.14 451 THR C N 1
ATOM 10560 C CA . THR C 1 451 ? 47.450 -2.160 59.599 1.00 22.30 451 THR C CA 1
ATOM 10561 C C . THR C 1 451 ? 47.558 -1.766 58.115 1.00 23.16 451 THR C C 1
ATOM 10562 O O . THR C 1 451 ? 46.915 -2.419 57.288 1.00 22.90 451 THR C O 1
ATOM 10566 N N . GLN C 1 452 ? 48.353 -0.749 57.791 1.00 24.91 452 GLN C N 1
ATOM 10567 C CA . GLN C 1 452 ? 48.467 -0.221 56.404 1.00 26.19 452 GLN C CA 1
ATOM 10568 C C . GLN C 1 452 ? 49.506 -1.025 55.611 1.00 27.74 452 GLN C C 1
ATOM 10569 O O . GLN C 1 452 ? 49.669 -0.728 54.415 1.00 27.72 452 GLN C O 1
ATOM 10575 N N . GLN C 1 453 ? 50.167 -2.015 56.225 1.00 28.03 453 GLN C N 1
ATOM 10576 C CA . GLN C 1 453 ? 51.292 -2.751 55.589 1.00 29.56 453 GLN C CA 1
ATOM 10577 C C . GLN C 1 453 ? 51.008 -4.259 55.531 1.00 29.65 453 GLN C C 1
ATOM 10578 O O . GLN C 1 453 ? 51.797 -4.959 54.883 1.00 30.44 453 GLN C O 1
ATOM 10584 N N . VAL C 1 454 ? 49.913 -4.752 56.127 1.00 27.95 454 VAL C N 1
ATOM 10585 C CA . VAL C 1 454 ? 49.607 -6.214 56.179 1.00 27.65 454 VAL C CA 1
ATOM 10586 C C . VAL C 1 454 ? 49.438 -6.751 54.756 1.00 27.87 454 VAL C C 1
ATOM 10587 O O . VAL C 1 454 ? 48.918 -6.059 53.884 1.00 30.15 454 VAL C O 1
ATOM 10591 N N . PRO C 1 455 ? 49.831 -8.018 54.498 1.00 27.81 455 PRO C N 1
ATOM 10592 C CA . PRO C 1 455 ? 49.886 -8.574 53.139 1.00 27.21 455 PRO C CA 1
ATOM 10593 C C . PRO C 1 455 ? 48.570 -9.149 52.587 1.00 26.85 455 PRO C C 1
ATOM 10594 O O . PRO C 1 455 ? 48.545 -10.302 52.222 1.00 28.49 455 PRO C O 1
ATOM 10598 N N . THR C 1 456 ? 47.515 -8.338 52.529 1.00 27.17 456 THR C N 1
ATOM 10599 C CA . THR C 1 456 ? 46.157 -8.763 52.098 1.00 27.56 456 THR C CA 1
ATOM 10600 C C . THR C 1 456 ? 45.678 -7.945 50.889 1.00 28.74 456 THR C C 1
ATOM 10601 O O . THR C 1 456 ? 44.637 -8.324 50.321 1.00 27.44 456 THR C O 1
ATOM 10605 N N . SER C 1 457 ? 46.395 -6.886 50.497 1.00 30.85 457 SER C N 1
ATOM 10606 C CA . SER C 1 457 ? 45.965 -5.954 49.419 1.00 32.10 457 SER C CA 1
ATOM 10607 C C . SER C 1 457 ? 45.840 -6.701 48.087 1.00 32.60 457 SER C C 1
ATOM 10608 O O . SER C 1 457 ? 44.932 -6.347 47.311 1.00 32.10 457 SER C O 1
ATOM 10611 N N . ALA C 1 458 ? 46.672 -7.723 47.852 1.00 32.29 458 ALA C N 1
ATOM 10612 C CA . ALA C 1 458 ? 46.607 -8.591 46.651 1.00 33.15 458 ALA C CA 1
ATOM 10613 C C . ALA C 1 458 ? 45.333 -9.446 46.700 1.00 33.58 458 ALA C C 1
ATOM 10614 O O . ALA C 1 458 ? 44.970 -10.022 45.658 1.00 33.36 458 ALA C O 1
ATOM 10616 N N . GLN C 1 459 ? 44.682 -9.536 47.867 1.00 32.20 459 GLN C N 1
ATOM 10617 C CA . GLN C 1 459 ? 43.424 -10.306 48.052 1.00 31.81 459 GLN C CA 1
ATOM 10618 C C . GLN C 1 459 ? 42.240 -9.349 48.216 1.00 30.10 459 GLN C C 1
ATOM 10619 O O . GLN C 1 459 ? 41.190 -9.822 48.659 1.00 29.85 459 GLN C O 1
ATOM 10625 N N . ALA C 1 460 ? 42.404 -8.073 47.845 1.00 29.41 460 ALA C N 1
ATOM 10626 C CA . ALA C 1 460 ? 41.315 -7.095 47.592 1.00 30.07 460 ALA C CA 1
ATOM 10627 C C . ALA C 1 460 ? 40.801 -6.464 48.893 1.00 30.22 460 ALA C C 1
ATOM 10628 O O . ALA C 1 460 ? 39.656 -5.987 48.877 1.00 33.25 460 ALA C O 1
ATOM 10630 N N . PHE C 1 461 ? 41.596 -6.414 49.967 1.00 28.87 461 PHE C N 1
ATOM 10631 C CA . PHE C 1 461 ? 41.155 -5.739 51.216 1.00 27.78 461 PHE C CA 1
ATOM 10632 C C . PHE C 1 461 ? 42.311 -5.507 52.192 1.00 25.83 461 PHE C C 1
ATOM 10633 O O . PHE C 1 461 ? 43.311 -6.235 52.158 1.00 25.49 461 PHE C O 1
ATOM 10641 N N . ARG C 1 462 ? 42.132 -4.517 53.066 1.00 26.08 462 ARG C N 1
ATOM 10642 C CA . ARG C 1 462 ? 42.926 -4.350 54.308 1.00 25.65 462 ARG C CA 1
ATOM 10643 C C . ARG C 1 462 ? 41.959 -4.123 55.471 1.00 24.99 462 ARG C C 1
ATOM 10644 O O . ARG C 1 462 ? 41.161 -3.168 55.409 1.00 24.83 462 ARG C O 1
ATOM 10652 N N . SER C 1 463 ? 42.014 -5.022 56.455 1.00 24.24 463 SER C N 1
ATOM 10653 C CA . SER C 1 463 ? 41.388 -4.897 57.792 1.00 23.72 463 SER C CA 1
ATOM 10654 C C . SER C 1 463 ? 40.113 -5.733 57.853 1.00 23.43 463 SER C C 1
ATOM 10655 O O . SER C 1 463 ? 39.354 -5.792 56.858 1.00 22.78 463 SER C O 1
ATOM 10658 N N . ALA C 1 464 ? 39.876 -6.324 59.019 1.00 21.98 464 ALA C N 1
ATOM 10659 C CA . ALA C 1 464 ? 38.637 -7.045 59.357 1.00 20.81 464 ALA C CA 1
ATOM 10660 C C . ALA C 1 464 ? 38.208 -6.606 60.754 1.00 19.91 464 ALA C C 1
ATOM 10661 O O . ALA C 1 464 ? 39.066 -6.109 61.512 1.00 19.03 464 ALA C O 1
ATOM 10663 N N . MET C 1 465 ? 36.916 -6.727 61.046 1.00 19.28 465 MET C N 1
ATOM 10664 C CA . MET C 1 465 ? 36.382 -6.531 62.413 1.00 19.41 465 MET C CA 1
ATOM 10665 C C . MET C 1 465 ? 36.699 -7.782 63.235 1.00 18.18 465 MET C C 1
ATOM 10666 O O . MET C 1 465 ? 36.946 -8.850 62.648 1.00 17.32 465 MET C O 1
ATOM 10671 N N . SER C 1 466 ? 36.715 -7.640 64.556 1.00 17.78 466 SER C N 1
ATOM 10672 C CA . SER C 1 466 ? 36.725 -8.775 65.507 1.00 17.58 466 SER C CA 1
ATOM 10673 C C . SER C 1 466 ? 35.439 -9.575 65.317 1.00 17.09 466 SER C C 1
ATOM 10674 O O . SER C 1 466 ? 34.486 -9.059 64.694 1.00 16.60 466 SER C O 1
ATOM 10677 N N . LEU C 1 467 ? 35.369 -10.772 65.889 1.00 17.52 467 LEU C N 1
ATOM 10678 C CA . LEU C 1 467 ? 34.049 -11.389 66.159 1.00 17.45 467 LEU C CA 1
ATOM 10679 C C . LEU C 1 467 ? 33.199 -10.355 66.884 1.00 16.84 467 LEU C C 1
ATOM 10680 O O . LEU C 1 467 ? 33.712 -9.605 67.714 1.00 16.28 467 LEU C O 1
ATOM 10685 N N . PRO C 1 468 ? 31.878 -10.313 66.617 1.00 16.55 468 PRO C N 1
ATOM 10686 C CA . PRO C 1 468 ? 30.948 -9.537 67.434 1.00 16.76 468 PRO C CA 1
ATOM 10687 C C . PRO C 1 468 ? 30.983 -10.141 68.846 1.00 16.33 468 PRO C C 1
ATOM 10688 O O . PRO C 1 468 ? 31.160 -11.341 68.953 1.00 15.74 468 PRO C O 1
ATOM 10692 N N . ARG C 1 469 ? 30.845 -9.304 69.873 1.00 16.67 469 ARG C N 1
ATOM 10693 C CA . ARG C 1 469 ? 31.084 -9.694 71.282 1.00 17.68 469 ARG C CA 1
ATOM 10694 C C . ARG C 1 469 ? 29.843 -9.430 72.134 1.00 18.40 469 ARG C C 1
ATOM 10695 O O . ARG C 1 469 ? 29.184 -8.382 71.961 1.00 19.19 469 ARG C O 1
ATOM 10703 N N . ARG C 1 470 ? 29.559 -10.379 73.021 1.00 19.45 470 ARG C N 1
ATOM 10704 C CA . ARG C 1 470 ? 28.661 -10.212 74.185 1.00 20.54 470 ARG C CA 1
ATOM 10705 C C . ARG C 1 470 ? 29.537 -9.773 75.360 1.00 19.10 470 ARG C C 1
ATOM 10706 O O . ARG C 1 470 ? 30.543 -10.447 75.621 1.00 18.22 470 ARG C O 1
ATOM 10714 N N . ASN C 1 471 ? 29.189 -8.667 76.015 1.00 18.57 471 ASN C N 1
ATOM 10715 C CA . ASN C 1 471 ? 29.983 -8.098 77.130 1.00 18.59 471 ASN C CA 1
ATOM 10716 C C . ASN C 1 471 ? 29.218 -8.247 78.446 1.00 18.65 471 ASN C C 1
ATOM 10717 O O . ASN C 1 471 ? 27.970 -8.140 78.459 1.00 17.60 471 ASN C O 1
ATOM 10722 N N . TYR C 1 472 ? 29.983 -8.433 79.514 1.00 18.58 472 TYR C N 1
ATOM 10723 C CA . TYR C 1 472 ? 29.515 -8.424 80.919 1.00 18.92 472 TYR C CA 1
ATOM 10724 C C . TYR C 1 472 ? 30.621 -7.835 81.787 1.00 18.71 472 TYR C C 1
ATOM 10725 O O . TYR C 1 472 ? 31.773 -7.720 81.316 1.00 16.57 472 TYR C O 1
ATOM 10734 N N . LEU C 1 473 ? 30.268 -7.486 83.021 1.00 18.56 473 LEU C N 1
ATOM 10735 C CA . LEU C 1 473 ? 31.243 -7.178 84.090 1.00 19.34 473 LEU C CA 1
ATOM 10736 C C . LEU C 1 473 ? 31.211 -8.316 85.105 1.00 19.55 473 LEU C C 1
ATOM 10737 O O . LEU C 1 473 ? 30.118 -8.861 85.360 1.00 19.48 473 LEU C O 1
ATOM 10742 N N . THR C 1 474 ? 32.374 -8.687 85.627 1.00 19.07 474 THR C N 1
ATOM 10743 C CA . THR C 1 474 ? 32.483 -9.681 86.717 1.00 19.57 474 THR C CA 1
ATOM 10744 C C . THR C 1 474 ? 33.631 -9.266 87.636 1.00 19.54 474 THR C C 1
ATOM 10745 O O . THR C 1 474 ? 34.426 -8.385 87.253 1.00 19.04 474 THR C O 1
ATOM 10749 N N . ASN C 1 475 ? 33.665 -9.846 88.828 1.00 18.99 475 ASN C N 1
ATOM 10750 C CA . ASN C 1 475 ? 34.851 -9.801 89.714 1.00 18.83 475 ASN C CA 1
ATOM 10751 C C . ASN C 1 475 ? 35.625 -11.099 89.528 1.00 18.74 475 ASN C C 1
ATOM 10752 O O . ASN C 1 475 ? 35.017 -12.170 89.666 1.00 19.93 475 ASN C O 1
ATOM 10757 N N . ILE C 1 476 ? 36.910 -11.007 89.203 1.00 17.47 476 ILE C N 1
ATOM 10758 C CA . ILE C 1 476 ? 37.793 -12.198 89.100 1.00 17.29 476 ILE C CA 1
ATOM 10759 C C . ILE C 1 476 ? 38.639 -12.237 90.371 1.00 17.38 476 ILE C C 1
ATOM 10760 O O . ILE C 1 476 ? 38.787 -11.181 91.033 1.00 16.05 476 ILE C O 1
ATOM 10765 N N . THR C 1 477 ? 39.143 -13.416 90.720 1.00 17.36 477 THR C N 1
ATOM 10766 C CA . THR C 1 477 ? 39.926 -13.623 91.961 1.00 17.41 477 THR C CA 1
ATOM 10767 C C . THR C 1 477 ? 41.055 -12.591 92.028 1.00 16.73 477 THR C C 1
ATOM 10768 O O . THR C 1 477 ? 41.773 -12.428 91.012 1.00 16.20 477 THR C O 1
ATOM 10772 N N . ARG C 1 478 ? 41.145 -11.895 93.165 1.00 16.78 478 ARG C N 1
ATOM 10773 C CA . ARG C 1 478 ? 42.232 -10.953 93.552 1.00 16.25 478 ARG C CA 1
ATOM 10774 C C . ARG C 1 478 ? 42.111 -9.625 92.790 1.00 16.38 478 ARG C C 1
ATOM 10775 O O . ARG C 1 478 ? 42.072 -8.565 93.455 1.00 15.04 478 ARG C O 1
ATOM 10783 N N . LEU C 1 479 ? 42.102 -9.666 91.456 1.00 16.55 479 LEU C N 1
ATOM 10784 C CA . LEU C 1 479 ? 42.169 -8.445 90.609 1.00 16.67 479 LEU C CA 1
ATOM 10785 C C . LEU C 1 479 ? 40.860 -7.658 90.711 1.00 16.67 479 LEU C C 1
ATOM 10786 O O . LEU C 1 479 ? 40.904 -6.425 90.539 1.00 16.59 479 LEU C O 1
ATOM 10791 N N . GLY C 1 480 ? 39.736 -8.334 90.969 1.00 16.27 480 GLY C N 1
ATOM 10792 C CA . GLY C 1 480 ? 38.420 -7.674 91.083 1.00 16.49 480 GLY C CA 1
ATOM 10793 C C . GLY C 1 480 ? 37.824 -7.363 89.719 1.00 16.15 480 GLY C C 1
ATOM 10794 O O . GLY C 1 480 ? 37.636 -8.307 88.932 1.00 16.60 480 GLY C O 1
ATOM 10795 N N . TRP C 1 481 ? 37.521 -6.094 89.436 1.00 16.44 481 TRP C N 1
ATOM 10796 C CA . TRP C 1 481 ? 36.711 -5.694 88.252 1.00 17.28 481 TRP C CA 1
ATOM 10797 C C . TRP C 1 481 ? 37.322 -6.254 86.965 1.00 17.05 481 TRP C C 1
ATOM 10798 O O . TRP C 1 481 ? 38.559 -6.152 86.780 1.00 17.08 481 TRP C O 1
ATOM 10809 N N . ASP C 1 482 ? 36.476 -6.777 86.079 1.00 17.22 482 ASP C N 1
ATOM 10810 C CA . ASP C 1 482 ? 36.922 -7.357 84.790 1.00 17.33 482 ASP C CA 1
ATOM 10811 C C . ASP C 1 482 ? 35.833 -7.179 83.728 1.00 17.67 482 ASP C C 1
ATOM 10812 O O . ASP C 1 482 ? 34.644 -7.473 84.014 1.00 16.93 482 ASP C O 1
ATOM 10817 N N . LEU C 1 483 ? 36.234 -6.712 82.544 1.00 16.91 483 LEU C N 1
ATOM 10818 C CA . LEU C 1 483 ? 35.347 -6.652 81.363 1.00 17.49 483 LEU C CA 1
ATOM 10819 C C . LEU C 1 483 ? 35.386 -8.011 80.676 1.00 17.49 483 LEU C C 1
ATOM 10820 O O . LEU C 1 483 ? 36.445 -8.378 80.141 1.00 18.25 483 LEU C O 1
ATOM 10825 N N . VAL C 1 484 ? 34.255 -8.706 80.704 1.00 17.20 484 VAL C N 1
ATOM 10826 C CA . VAL C 1 484 ? 34.054 -10.022 80.048 1.00 17.60 484 VAL C CA 1
ATOM 10827 C C . VAL C 1 484 ? 33.724 -9.763 78.576 1.00 17.42 484 VAL C C 1
ATOM 10828 O O . VAL C 1 484 ? 32.933 -8.837 78.284 1.00 18.18 484 VAL C O 1
ATOM 10832 N N . SER C 1 485 ? 34.296 -10.569 77.691 1.00 18.37 485 SER C N 1
ATOM 10833 C CA . SER C 1 485 ? 34.023 -10.565 76.235 1.00 19.59 485 SER C CA 1
ATOM 10834 C C . SER C 1 485 ? 33.891 -12.012 75.767 1.00 19.53 485 SER C C 1
ATOM 10835 O O . SER C 1 485 ? 34.799 -12.807 76.053 1.00 21.29 485 SER C O 1
ATOM 10838 N N . LEU C 1 486 ? 32.779 -12.335 75.110 1.00 19.39 486 LEU C N 1
ATOM 10839 C CA . LEU C 1 486 ? 32.515 -13.668 74.521 1.00 19.99 486 LEU C CA 1
ATOM 10840 C C . LEU C 1 486 ? 32.014 -13.470 73.097 1.00 18.86 486 LEU C C 1
ATOM 10841 O O . LEU C 1 486 ? 31.373 -12.465 72.799 1.00 18.96 486 LEU C O 1
ATOM 10846 N N . PRO C 1 487 ? 32.268 -14.430 72.187 1.00 19.92 487 PRO C N 1
ATOM 10847 C CA . PRO C 1 487 ? 31.729 -14.344 70.837 1.00 19.74 487 PRO C CA 1
ATOM 10848 C C . PRO C 1 487 ? 30.200 -14.304 70.923 1.00 21.33 487 PRO C C 1
ATOM 10849 O O . PRO C 1 487 ? 29.620 -15.079 71.683 1.00 20.98 487 PRO C O 1
ATOM 10853 N N . TYR C 1 488 ? 29.580 -13.378 70.196 1.00 21.99 488 TYR C N 1
ATOM 10854 C CA . TYR C 1 488 ? 28.106 -13.337 70.045 1.00 23.25 488 TYR C CA 1
ATOM 10855 C C . TYR C 1 488 ? 27.662 -14.664 69.415 1.00 23.15 488 TYR C C 1
ATOM 10856 O O . TYR C 1 488 ? 28.370 -15.190 68.539 1.00 22.69 488 TYR C O 1
ATOM 10865 N N . ASP C 1 489 ? 26.534 -15.194 69.883 1.00 24.05 489 ASP C N 1
ATOM 10866 C CA . ASP C 1 489 ? 25.953 -16.501 69.474 1.00 25.37 489 ASP C CA 1
ATOM 10867 C C . ASP C 1 489 ? 26.518 -16.944 68.116 1.00 24.48 489 ASP C C 1
ATOM 10868 O O . ASP C 1 489 ? 26.111 -16.378 67.093 1.00 23.89 489 ASP C O 1
ATOM 10873 N N . LEU C 1 490 ? 27.409 -17.935 68.117 1.00 25.47 490 LEU C N 1
ATOM 10874 C CA . LEU C 1 490 ? 28.082 -18.452 66.894 1.00 27.88 490 LEU C CA 1
ATOM 10875 C C . LEU C 1 490 ? 27.216 -19.496 66.176 1.00 29.66 490 LEU C C 1
ATOM 10876 O O . LEU C 1 490 ? 27.604 -19.884 65.058 1.00 31.20 490 LEU C O 1
ATOM 10881 N N . SER C 1 491 ? 26.101 -19.943 66.758 1.00 30.58 491 SER C N 1
ATOM 10882 C CA . SER C 1 491 ? 25.320 -21.095 66.224 1.00 31.60 491 SER C CA 1
ATOM 10883 C C . SER C 1 491 ? 25.033 -20.933 64.727 1.00 31.45 491 SER C C 1
ATOM 10884 O O . SER C 1 491 ? 25.115 -21.917 63.996 1.00 29.58 491 SER C O 1
ATOM 10887 N N . PRO C 1 492 ? 24.733 -19.728 64.179 1.00 31.43 492 PRO C N 1
ATOM 10888 C CA . PRO C 1 492 ? 24.444 -19.610 62.746 1.00 31.61 492 PRO C CA 1
ATOM 10889 C C . PRO C 1 492 ? 25.592 -19.962 61.783 1.00 30.82 492 PRO C C 1
ATOM 10890 O O . PRO C 1 492 ? 25.302 -20.137 60.610 1.00 30.37 492 PRO C O 1
ATOM 10894 N N . VAL C 1 493 ? 26.842 -20.060 62.257 1.00 29.19 493 VAL C N 1
ATOM 10895 C CA . VAL C 1 493 ? 28.023 -20.346 61.381 1.00 29.07 493 VAL C CA 1
ATOM 10896 C C . VAL C 1 493 ? 28.678 -21.676 61.766 1.00 29.40 493 VAL C C 1
ATOM 10897 O O . VAL C 1 493 ? 29.646 -22.060 61.082 1.00 27.78 493 VAL C O 1
ATOM 10901 N N . VAL C 1 494 ? 28.191 -22.360 62.803 1.00 31.07 494 VAL C N 1
ATOM 10902 C CA . VAL C 1 494 ? 28.825 -23.617 63.296 1.00 32.50 494 VAL C CA 1
ATOM 10903 C C . VAL C 1 494 ? 28.418 -24.749 62.350 1.00 34.13 494 VAL C C 1
ATOM 10904 O O . VAL C 1 494 ? 27.209 -24.992 62.200 1.00 33.51 494 VAL C O 1
ATOM 10908 N N . GLY C 1 495 ? 29.406 -25.380 61.717 1.00 36.42 495 GLY C N 1
ATOM 10909 C CA . GLY C 1 495 ? 29.210 -26.502 60.784 1.00 39.73 495 GLY C CA 1
ATOM 10910 C C . GLY C 1 495 ? 29.355 -27.841 61.499 1.00 42.02 495 GLY C C 1
ATOM 10911 O O . GLY C 1 495 ? 29.196 -27.921 62.718 1.00 42.46 495 GLY C O 1
ATOM 10912 N N . PRO C 1 496 ? 29.642 -28.928 60.752 1.00 43.85 496 PRO C N 1
ATOM 10913 C CA . PRO C 1 496 ? 29.764 -30.255 61.350 1.00 43.02 496 PRO C CA 1
ATOM 10914 C C . PRO C 1 496 ? 30.963 -30.390 62.300 1.00 40.84 496 PRO C C 1
ATOM 10915 O O . PRO C 1 496 ? 31.963 -29.721 62.097 1.00 38.58 496 PRO C O 1
ATOM 10919 N N . SER C 1 497 ? 30.827 -31.271 63.297 1.00 39.34 497 SER C N 1
ATOM 10920 C CA . SER C 1 497 ? 31.865 -31.583 64.311 1.00 38.54 497 SER C CA 1
ATOM 10921 C C . SER C 1 497 ? 33.059 -32.196 63.591 1.00 37.04 497 SER C C 1
ATOM 10922 O O . SER C 1 497 ? 32.844 -33.031 62.693 1.00 39.56 497 SER C O 1
ATOM 10925 N N . LEU C 1 498 ? 34.261 -31.772 63.962 1.00 34.58 498 LEU C N 1
ATOM 10926 C CA . LEU C 1 498 ? 35.531 -32.389 63.517 1.00 35.20 498 LEU C CA 1
ATOM 10927 C C . LEU C 1 498 ? 36.039 -33.321 64.613 1.00 36.77 498 LEU C C 1
ATOM 10928 O O . LEU C 1 498 ? 36.754 -34.286 64.282 1.00 35.69 498 LEU C O 1
ATOM 10933 N N . LEU C 1 499 ? 35.712 -33.014 65.869 1.00 39.31 499 LEU C N 1
ATOM 10934 C CA . LEU C 1 499 ? 36.144 -33.819 67.036 1.00 39.08 499 LEU C CA 1
ATOM 10935 C C . LEU C 1 499 ? 35.276 -33.495 68.253 1.00 38.24 499 LEU C C 1
ATOM 10936 O O . LEU C 1 499 ? 35.008 -32.308 68.500 1.00 36.67 499 LEU C O 1
ATOM 10941 N N . SER C 1 500 ? 34.836 -34.542 68.950 1.00 38.09 500 SER C N 1
ATOM 10942 C CA . SER C 1 500 ? 34.240 -34.513 70.306 1.00 37.61 500 SER C CA 1
ATOM 10943 C C . SER C 1 500 ? 34.993 -35.536 71.161 1.00 38.82 500 SER C C 1
ATOM 10944 O O . SER C 1 500 ? 34.938 -36.729 70.801 1.00 37.86 500 SER C O 1
ATOM 10947 N N . SER C 1 501 ? 35.708 -35.099 72.205 1.00 38.00 501 SER C N 1
ATOM 10948 C CA . SER C 1 501 ? 36.601 -35.969 73.016 1.00 38.70 501 SER C CA 1
ATOM 10949 C C . SER C 1 501 ? 36.477 -35.638 74.506 1.00 39.67 501 SER C C 1
ATOM 10950 O O . SER C 1 501 ? 36.341 -34.448 74.842 1.00 38.20 501 SER C O 1
ATOM 10953 N N . SER C 1 502 ? 36.538 -36.671 75.349 1.00 40.80 502 SER C N 1
ATOM 10954 C CA . SER C 1 502 ? 36.597 -36.576 76.829 1.00 41.51 502 SER C CA 1
ATOM 10955 C C . SER C 1 502 ? 37.923 -37.150 77.341 1.00 40.75 502 SER C C 1
ATOM 10956 O O . SER C 1 502 ? 38.009 -37.426 78.543 1.00 42.17 502 SER C O 1
ATOM 10959 N N . GLU C 1 503 ? 38.913 -37.321 76.460 1.00 41.13 503 GLU C N 1
ATOM 10960 C CA . GLU C 1 503 ? 40.261 -37.842 76.813 1.00 42.82 503 GLU C CA 1
ATOM 10961 C C . GLU C 1 503 ? 41.058 -36.749 77.537 1.00 42.19 503 GLU C C 1
ATOM 10962 O O . GLU C 1 503 ? 41.150 -35.626 76.997 1.00 42.46 503 GLU C O 1
ATOM 10968 N N . ALA C 1 504 ? 41.614 -37.077 78.708 1.00 39.11 504 ALA C N 1
ATOM 10969 C CA . ALA C 1 504 ? 42.575 -36.248 79.473 1.00 36.73 504 ALA C CA 1
ATOM 10970 C C . ALA C 1 504 ? 43.981 -36.810 79.264 1.00 36.28 504 ALA C C 1
ATOM 10971 O O . ALA C 1 504 ? 44.088 -38.010 78.942 1.00 37.20 504 ALA C O 1
ATOM 10973 N N . ASN C 1 505 ? 45.014 -35.979 79.427 1.00 35.10 505 ASN C N 1
ATOM 10974 C CA . ASN C 1 505 ? 46.437 -36.388 79.305 1.00 35.46 505 ASN C CA 1
ATOM 10975 C C . ASN C 1 505 ? 46.696 -36.993 77.917 1.00 36.78 505 ASN C C 1
ATOM 10976 O O . ASN C 1 505 ? 47.441 -37.988 77.840 1.00 36.77 505 ASN C O 1
ATOM 10981 N N . SER C 1 506 ? 46.098 -36.435 76.862 1.00 37.97 506 SER C N 1
ATOM 10982 C CA . SER C 1 506 ? 46.207 -36.950 75.470 1.00 39.65 506 SER C CA 1
ATOM 10983 C C . SER C 1 506 ? 46.506 -35.799 74.509 1.00 40.31 506 SER C C 1
ATOM 10984 O O . SER C 1 506 ? 46.382 -34.627 74.927 1.00 36.07 506 SER C O 1
ATOM 10987 N N . THR C 1 507 ? 46.903 -36.132 73.277 1.00 40.25 507 THR C N 1
ATOM 10988 C CA . THR C 1 507 ? 47.043 -35.178 72.149 1.00 41.16 507 THR C CA 1
ATOM 10989 C C . THR C 1 507 ? 46.003 -35.540 71.088 1.00 43.06 507 THR C C 1
ATOM 10990 O O . THR C 1 507 ? 46.037 -36.685 70.604 1.00 40.90 507 THR C O 1
ATOM 10994 N N . ALA C 1 508 ? 45.092 -34.608 70.799 1.00 42.92 508 ALA C N 1
ATOM 10995 C CA . ALA C 1 508 ? 44.098 -34.695 69.707 1.00 43.80 508 ALA C CA 1
ATOM 10996 C C . ALA C 1 508 ? 44.670 -33.997 68.470 1.00 45.22 508 ALA C C 1
ATOM 10997 O O . ALA C 1 508 ? 45.035 -32.811 68.579 1.00 43.72 508 ALA C O 1
ATOM 10999 N N . ASP C 1 509 ? 44.774 -34.720 67.353 1.00 46.22 509 ASP C N 1
ATOM 11000 C CA . ASP C 1 509 ? 45.156 -34.167 66.026 1.00 48.48 509 ASP C CA 1
ATOM 11001 C C . ASP C 1 509 ? 43.877 -33.966 65.212 1.00 45.53 509 ASP C C 1
ATOM 11002 O O . ASP C 1 509 ? 43.194 -34.972 64.925 1.00 42.88 509 ASP C O 1
ATOM 11007 N N . VAL C 1 510 ? 43.552 -32.717 64.876 1.00 42.96 510 VAL C N 1
ATOM 11008 C CA . VAL C 1 510 ? 42.305 -32.365 64.139 1.00 42.64 510 VAL C CA 1
ATOM 11009 C C . VAL C 1 510 ? 42.704 -31.795 62.777 1.00 41.76 510 VAL C C 1
ATOM 11010 O O . VAL C 1 510 ? 43.259 -30.677 62.734 1.00 40.37 510 VAL C O 1
ATOM 11014 N N . ASP C 1 511 ? 42.453 -32.551 61.707 1.00 42.17 511 ASP C N 1
ATOM 11015 C CA . ASP C 1 511 ? 42.691 -32.087 60.316 1.00 43.30 511 ASP C CA 1
ATOM 11016 C C . ASP C 1 511 ? 41.440 -31.339 59.848 1.00 42.54 511 ASP C C 1
ATOM 11017 O O . ASP C 1 511 ? 40.332 -31.832 60.120 1.00 42.25 511 ASP C O 1
ATOM 11022 N N . PHE C 1 512 ? 41.604 -30.180 59.207 1.00 43.79 512 PHE C N 1
ATOM 11023 C CA . PHE C 1 512 ? 40.476 -29.410 58.621 1.00 46.86 512 PHE C CA 1
ATOM 11024 C C . PHE C 1 512 ? 40.853 -28.888 57.229 1.00 49.79 512 PHE C C 1
ATOM 11025 O O . PHE C 1 512 ? 40.384 -27.800 56.836 1.00 50.32 512 PHE C O 1
ATOM 11033 N N . THR C 1 513 ? 41.621 -29.681 56.477 1.00 52.03 513 THR C N 1
ATOM 11034 C CA . THR C 1 513 ? 41.923 -29.431 55.041 1.00 53.90 513 THR C CA 1
ATOM 11035 C C . THR C 1 513 ? 40.636 -29.578 54.212 1.00 52.50 513 THR C C 1
ATOM 11036 O O . THR C 1 513 ? 40.568 -28.948 53.141 1.00 52.90 513 THR C O 1
ATOM 11040 N N . ASN C 1 514 ? 39.653 -30.351 54.694 1.00 50.69 514 ASN C N 1
ATOM 11041 C CA . ASN C 1 514 ? 38.343 -30.580 54.021 1.00 50.51 514 ASN C CA 1
ATOM 11042 C C . ASN C 1 514 ? 37.308 -29.525 54.444 1.00 48.79 514 ASN C C 1
ATOM 11043 O O . ASN C 1 514 ? 36.157 -29.618 53.969 1.00 49.58 514 ASN C O 1
ATOM 11048 N N . VAL C 1 515 ? 37.672 -28.577 55.315 1.00 44.06 515 VAL C N 1
ATOM 11049 C CA . VAL C 1 515 ? 36.785 -27.447 55.728 1.00 40.82 515 VAL C CA 1
ATOM 11050 C C . VAL C 1 515 ? 37.112 -26.261 54.818 1.00 37.37 515 VAL C C 1
ATOM 11051 O O . VAL C 1 515 ? 38.138 -25.609 55.051 1.00 35.88 515 VAL C O 1
ATOM 11055 N N . THR C 1 516 ? 36.287 -26.016 53.796 1.00 37.22 516 THR C N 1
ATOM 11056 C CA . THR C 1 516 ? 36.587 -25.041 52.711 1.00 36.21 516 THR C CA 1
ATOM 11057 C C . THR C 1 516 ? 36.733 -23.641 53.322 1.00 34.39 516 THR C C 1
ATOM 11058 O O . THR C 1 516 ? 37.566 -22.867 52.816 1.00 34.04 516 THR C O 1
ATOM 11062 N N . SER C 1 517 ? 35.990 -23.348 54.397 1.00 33.19 517 SER C N 1
ATOM 11063 C CA . SER C 1 517 ? 36.051 -22.062 55.146 1.00 32.05 517 SER C CA 1
ATOM 11064 C C . SER C 1 517 ? 37.488 -21.768 55.596 1.00 30.12 517 SER C C 1
ATOM 11065 O O . SER C 1 517 ? 37.839 -20.583 55.692 1.00 30.16 517 SER C O 1
ATOM 11068 N N . ASN C 1 518 ? 38.274 -22.806 55.895 1.00 28.97 518 ASN C N 1
ATOM 11069 C CA . ASN C 1 518 ? 39.580 -22.682 56.594 1.00 28.40 518 ASN C CA 1
ATOM 11070 C C . ASN C 1 518 ? 39.350 -21.908 57.902 1.00 26.91 518 ASN C C 1
ATOM 11071 O O . ASN C 1 518 ? 40.205 -21.078 58.271 1.00 25.60 518 ASN C O 1
ATOM 11076 N N . ALA C 1 519 ? 38.214 -22.156 58.557 1.00 25.82 519 ALA C N 1
ATOM 11077 C CA . ALA C 1 519 ? 37.835 -21.538 59.848 1.00 26.35 519 ALA C CA 1
ATOM 11078 C C . ALA C 1 519 ? 37.250 -22.608 60.767 1.00 25.98 519 ALA C C 1
ATOM 11079 O O . ALA C 1 519 ? 36.433 -23.421 60.285 1.00 26.01 519 ALA C O 1
ATOM 11081 N N . VAL C 1 520 ? 37.636 -22.586 62.045 1.00 25.95 520 VAL C N 1
ATOM 11082 C CA . VAL C 1 520 ? 37.178 -23.584 63.053 1.00 25.92 520 VAL C CA 1
ATOM 11083 C C . VAL C 1 520 ? 36.863 -22.868 64.368 1.00 25.41 520 VAL C C 1
ATOM 11084 O O . VAL C 1 520 ? 37.467 -21.809 64.647 1.00 23.92 520 VAL C O 1
ATOM 11088 N N . TRP C 1 521 ? 35.921 -23.434 65.116 1.00 25.34 521 TRP C N 1
ATOM 11089 C CA . TRP C 1 521 ? 35.625 -23.089 66.528 1.00 26.35 521 TRP C CA 1
ATOM 11090 C C . TRP C 1 521 ? 36.080 -24.270 67.377 1.00 26.26 521 TRP C C 1
ATOM 11091 O O . TRP C 1 521 ? 35.917 -25.412 66.916 1.00 25.22 521 TRP C O 1
ATOM 11102 N N . PHE C 1 522 ? 36.687 -24.013 68.534 1.00 26.25 522 PHE C N 1
ATOM 11103 C CA . PHE C 1 522 ? 37.027 -25.075 69.510 1.00 26.16 522 PHE C CA 1
ATOM 11104 C C . PHE C 1 522 ? 36.611 -24.596 70.898 1.00 25.67 522 PHE C C 1
ATOM 11105 O O . PHE C 1 522 ? 36.576 -23.377 71.151 1.00 22.23 522 PHE C O 1
ATOM 11113 N N . SER C 1 523 ? 36.243 -25.555 71.741 1.00 25.37 523 SER C N 1
ATOM 11114 C CA . SER C 1 523 ? 35.901 -25.360 73.167 1.00 25.56 523 SER C CA 1
ATOM 11115 C C . SER C 1 523 ? 36.616 -26.451 73.966 1.00 25.38 523 SER C C 1
ATOM 11116 O O . SER C 1 523 ? 36.504 -27.631 73.583 1.00 23.90 523 SER C O 1
ATOM 11119 N N . LEU C 1 524 ? 37.378 -26.059 74.988 1.00 23.88 524 LEU C N 1
ATOM 11120 C CA . LEU C 1 524 ? 38.100 -26.992 75.884 1.00 24.19 524 LEU C CA 1
ATOM 11121 C C . LEU C 1 524 ? 37.667 -26.679 77.313 1.00 24.56 524 LEU C C 1
ATOM 11122 O O . LEU C 1 524 ? 37.884 -25.539 77.741 1.00 23.35 524 LEU C O 1
ATOM 11127 N N . ASN C 1 525 ? 37.019 -27.633 77.985 1.00 25.15 525 ASN C N 1
ATOM 11128 C CA . ASN C 1 525 ? 36.654 -27.526 79.419 1.00 26.75 525 ASN C CA 1
ATOM 11129 C C . ASN C 1 525 ? 37.551 -28.482 80.201 1.00 26.73 525 ASN C C 1
ATOM 11130 O O . ASN C 1 525 ? 37.732 -29.631 79.747 1.00 25.25 525 ASN C O 1
ATOM 11135 N N . VAL C 1 526 ? 38.118 -28.002 81.305 1.00 26.34 526 VAL C N 1
ATOM 11136 C CA . VAL C 1 526 ? 38.943 -28.814 82.241 1.00 26.50 526 VAL C CA 1
ATOM 11137 C C . VAL C 1 526 ? 38.326 -28.641 83.627 1.00 27.65 526 VAL C C 1
ATOM 11138 O O . VAL C 1 526 ? 38.264 -27.495 84.097 1.00 25.60 526 VAL C O 1
ATOM 11142 N N . THR C 1 527 ? 37.819 -29.725 84.217 1.00 28.80 527 THR C N 1
ATOM 11143 C CA . THR C 1 527 ? 37.195 -29.706 85.563 1.00 29.16 527 THR C CA 1
ATOM 11144 C C . THR C 1 527 ? 38.135 -30.449 86.510 1.00 28.90 527 THR C C 1
ATOM 11145 O O . THR C 1 527 ? 38.210 -31.687 86.419 1.00 27.71 527 THR C O 1
ATOM 11149 N N . LEU C 1 528 ? 38.885 -29.708 87.326 1.00 28.70 528 LEU C N 1
ATOM 11150 C CA . LEU C 1 528 ? 39.801 -30.311 88.324 1.00 28.88 528 LEU C CA 1
ATOM 11151 C C . LEU C 1 528 ? 38.945 -31.000 89.381 1.00 27.03 528 LEU C C 1
ATOM 11152 O O . LEU C 1 528 ? 37.813 -30.586 89.636 1.00 27.85 528 LEU C O 1
ATOM 11157 N N . PRO C 1 529 ? 39.453 -32.074 90.019 1.00 26.43 529 PRO C N 1
ATOM 11158 C CA . PRO C 1 529 ? 38.728 -32.715 91.116 1.00 26.62 529 PRO C CA 1
ATOM 11159 C C . PRO C 1 529 ? 38.672 -31.780 92.332 1.00 27.14 529 PRO C C 1
ATOM 11160 O O . PRO C 1 529 ? 39.516 -30.897 92.437 1.00 26.70 529 PRO C O 1
ATOM 11164 N N . ASP C 1 530 ? 37.706 -31.999 93.227 1.00 27.91 530 ASP C N 1
ATOM 11165 C CA . ASP C 1 530 ? 37.508 -31.160 94.438 1.00 27.88 530 ASP C CA 1
ATOM 11166 C C . ASP C 1 530 ? 38.808 -31.106 95.248 1.00 28.10 530 ASP C C 1
ATOM 11167 O O . ASP C 1 530 ? 39.106 -30.023 95.806 1.00 28.11 530 ASP C O 1
ATOM 11172 N N . ALA C 1 531 ? 39.563 -32.208 95.292 1.00 27.86 531 ALA C N 1
ATOM 11173 C CA . ALA C 1 531 ? 40.838 -32.317 96.039 1.00 28.37 531 ALA C CA 1
ATOM 11174 C C . ALA C 1 531 ? 41.833 -31.246 95.571 1.00 28.69 531 ALA C C 1
ATOM 11175 O O . ALA C 1 531 ? 42.500 -30.650 96.437 1.00 29.74 531 ALA C O 1
ATOM 11177 N N . ALA C 1 532 ? 41.951 -31.027 94.257 1.00 30.17 532 ALA C N 1
ATOM 11178 C CA . ALA C 1 532 ? 42.944 -30.105 93.652 1.00 30.26 532 ALA C CA 1
ATOM 11179 C C . ALA C 1 532 ? 42.461 -28.656 93.752 1.00 32.64 532 ALA C C 1
ATOM 11180 O O . ALA C 1 532 ? 43.323 -27.756 93.773 1.00 33.29 532 ALA C O 1
ATOM 11182 N N . ILE C 1 533 ? 41.143 -28.442 93.779 1.00 35.44 533 ILE C N 1
ATOM 11183 C CA . ILE C 1 533 ? 40.526 -27.093 93.940 1.00 38.31 533 ILE C CA 1
ATOM 11184 C C . ILE C 1 533 ? 40.754 -26.609 95.374 1.00 42.23 533 ILE C C 1
ATOM 11185 O O . ILE C 1 533 ? 40.897 -25.384 95.555 1.00 45.45 533 ILE C O 1
ATOM 11190 N N . GLN C 1 534 ? 40.808 -27.522 96.347 1.00 44.18 534 GLN C N 1
ATOM 11191 C CA . GLN C 1 534 ? 41.009 -27.161 97.774 1.00 46.26 534 GLN C CA 1
ATOM 11192 C C . GLN C 1 534 ? 42.508 -27.094 98.087 1.00 46.58 534 GLN C C 1
ATOM 11193 O O . GLN C 1 534 ? 42.890 -26.230 98.908 1.00 47.97 534 GLN C O 1
ATOM 11199 N N . ASN C 1 535 ? 43.317 -27.966 97.472 1.00 41.75 535 ASN C N 1
ATOM 11200 C CA . ASN C 1 535 ? 44.792 -28.004 97.663 1.00 38.31 535 ASN C CA 1
ATOM 11201 C C . ASN C 1 535 ? 45.498 -27.955 96.302 1.00 35.85 535 ASN C C 1
ATOM 11202 O O . ASN C 1 535 ? 45.791 -29.027 95.748 1.00 33.34 535 ASN C O 1
ATOM 11207 N N . ALA C 1 536 ? 45.811 -26.748 95.820 1.00 34.66 536 ALA C N 1
ATOM 11208 C CA . ALA C 1 536 ? 46.454 -26.504 94.506 1.00 33.36 536 ALA C CA 1
ATOM 11209 C C . ALA C 1 536 ? 47.858 -27.119 94.471 1.00 31.77 536 ALA C C 1
ATOM 11210 O O . ALA C 1 536 ? 48.343 -27.401 93.355 1.00 30.71 536 ALA C O 1
ATOM 11212 N N . SER C 1 537 ? 48.491 -27.332 95.634 1.00 31.30 537 SER C N 1
ATOM 11213 C CA . SER C 1 537 ? 49.846 -27.935 95.742 1.00 31.73 537 SER C CA 1
ATOM 11214 C C . SER C 1 537 ? 49.849 -29.348 95.147 1.00 30.21 537 SER C C 1
ATOM 11215 O O . SER C 1 537 ? 50.941 -29.819 94.793 1.00 30.79 537 SER C O 1
ATOM 11218 N N . LEU C 1 538 ? 48.680 -29.993 95.046 1.00 30.94 538 LEU C N 1
ATOM 11219 C CA . LEU C 1 538 ? 48.530 -31.369 94.491 1.00 31.11 538 LEU C CA 1
ATOM 11220 C C . LEU C 1 538 ? 48.787 -31.373 92.980 1.00 30.35 538 LEU C C 1
ATOM 11221 O O . LEU C 1 538 ? 49.101 -32.458 92.452 1.00 29.40 538 LEU C O 1
ATOM 11226 N N . ILE C 1 539 ? 48.624 -30.228 92.308 1.00 27.39 539 ILE C N 1
ATOM 11227 C CA . ILE C 1 539 ? 48.746 -30.138 90.823 1.00 27.13 539 ILE C CA 1
ATOM 11228 C C . ILE C 1 539 ? 50.228 -30.209 90.454 1.00 26.91 539 ILE C C 1
ATOM 11229 O O . ILE C 1 539 ? 51.024 -29.412 90.993 1.00 27.95 539 ILE C O 1
ATOM 11234 N N . SER C 1 540 ? 50.562 -31.118 89.541 1.00 26.55 540 SER C N 1
ATOM 11235 C CA . SER C 1 540 ? 51.937 -31.392 89.058 1.00 27.51 540 SER C CA 1
ATOM 11236 C C . SER C 1 540 ? 52.497 -30.152 88.352 1.00 28.36 540 SER C C 1
ATOM 11237 O O . SER C 1 540 ? 51.717 -29.469 87.655 1.00 26.24 540 SER C O 1
ATOM 11240 N N . ALA C 1 541 ? 53.802 -29.904 88.499 1.00 28.75 541 ALA C N 1
ATOM 11241 C CA . ALA C 1 541 ? 54.561 -28.848 87.783 1.00 30.74 541 ALA C CA 1
ATOM 11242 C C . ALA C 1 541 ? 54.379 -28.998 86.265 1.00 32.15 541 ALA C C 1
ATOM 11243 O O . ALA C 1 541 ? 54.519 -27.988 85.556 1.00 34.19 541 ALA C O 1
ATOM 11245 N N . ASP C 1 542 ? 54.076 -30.208 85.785 1.00 33.93 542 ASP C N 1
ATOM 11246 C CA . ASP C 1 542 ? 53.952 -30.533 84.337 1.00 35.54 542 ASP C CA 1
ATOM 11247 C C . ASP C 1 542 ? 52.526 -30.286 83.823 1.00 31.65 542 ASP C C 1
ATOM 11248 O O . ASP C 1 542 ? 52.335 -30.408 82.599 1.00 30.55 542 ASP C O 1
ATOM 11253 N N . ALA C 1 543 ? 51.557 -30.002 84.698 1.00 28.08 543 ALA C N 1
ATOM 11254 C CA . ALA C 1 543 ? 50.129 -29.856 84.328 1.00 27.17 543 ALA C CA 1
ATOM 11255 C C . ALA C 1 543 ? 50.002 -28.684 83.348 1.00 27.15 543 ALA C C 1
ATOM 11256 O O . ALA C 1 543 ? 50.262 -27.546 83.763 1.00 23.80 543 ALA C O 1
ATOM 11258 N N . SER C 1 544 ? 49.665 -28.950 82.085 1.00 27.06 544 SER C N 1
ATOM 11259 C CA . SER C 1 544 ? 49.697 -27.907 81.030 1.00 28.03 544 SER C CA 1
ATOM 11260 C C . SER C 1 544 ? 48.740 -28.226 79.883 1.00 27.16 544 SER C C 1
ATOM 11261 O O . SER C 1 544 ? 48.282 -29.379 79.757 1.00 26.51 544 SER C O 1
ATOM 11264 N N . ILE C 1 545 ? 48.447 -27.188 79.099 1.00 27.05 545 ILE C N 1
ATOM 11265 C CA . ILE C 1 545 ? 47.660 -27.240 77.837 1.00 25.65 545 ILE C CA 1
ATOM 11266 C C . ILE C 1 545 ? 48.548 -26.662 76.735 1.00 26.10 545 ILE C C 1
ATOM 11267 O O . ILE C 1 545 ? 49.097 -25.567 76.937 1.00 25.33 545 ILE C O 1
ATOM 11272 N N . ASN C 1 546 ? 48.687 -27.369 75.612 1.00 27.69 546 ASN C N 1
ATOM 11273 C CA . ASN C 1 546 ? 49.436 -26.873 74.429 1.00 30.06 546 ASN C CA 1
ATOM 11274 C C . ASN C 1 546 ? 48.550 -27.030 73.197 1.00 29.77 546 ASN C C 1
ATOM 11275 O O . ASN C 1 546 ? 48.162 -28.168 72.898 1.00 29.41 546 ASN C O 1
ATOM 11280 N N . ILE C 1 547 ? 48.223 -25.911 72.549 1.00 28.73 547 ILE C N 1
ATOM 11281 C CA . ILE C 1 547 ? 47.453 -25.868 71.276 1.00 29.13 547 ILE C CA 1
ATOM 11282 C C . ILE C 1 547 ? 48.376 -25.279 70.208 1.00 29.08 547 ILE C C 1
ATOM 11283 O O . ILE C 1 547 ? 49.013 -24.246 70.471 1.00 26.95 547 ILE C O 1
ATOM 11288 N N . THR C 1 548 ? 48.472 -25.946 69.060 1.00 29.43 548 THR C N 1
ATOM 11289 C CA . THR C 1 548 ? 49.276 -25.489 67.902 1.00 29.99 548 THR C CA 1
ATOM 11290 C C . THR C 1 548 ? 48.394 -25.571 66.658 1.00 29.40 548 THR C C 1
ATOM 11291 O O . THR C 1 548 ? 47.612 -26.527 66.554 1.00 29.06 548 THR C O 1
ATOM 11295 N N . PHE C 1 549 ? 48.471 -24.545 65.814 1.00 30.94 549 PHE C N 1
ATOM 11296 C CA . PHE C 1 549 ? 47.856 -24.490 64.464 1.00 31.00 549 PHE C CA 1
ATOM 11297 C C . PHE C 1 549 ? 48.972 -24.713 63.450 1.00 31.39 549 PHE C C 1
ATOM 11298 O O . PHE C 1 549 ? 49.919 -23.907 63.434 1.00 32.00 549 PHE C O 1
ATOM 11306 N N . LEU C 1 550 ? 48.864 -25.781 62.658 1.00 33.65 550 LEU C N 1
ATOM 11307 C CA . LEU C 1 550 ? 49.982 -26.326 61.848 1.00 35.26 550 LEU C CA 1
ATOM 11308 C C . LEU C 1 550 ? 49.702 -26.107 60.366 1.00 35.27 550 LEU C C 1
ATOM 11309 O O . LEU C 1 550 ? 48.560 -26.188 59.925 1.00 31.16 550 LEU C O 1
ATOM 11314 N N . PRO C 1 551 ? 50.748 -25.812 59.566 1.00 38.35 551 PRO C N 1
ATOM 11315 C CA . PRO C 1 551 ? 50.573 -25.534 58.143 1.00 41.21 551 PRO C CA 1
ATOM 11316 C C . PRO C 1 551 ? 50.019 -26.757 57.399 1.00 44.35 551 PRO C C 1
ATOM 11317 O O . PRO C 1 551 ? 50.289 -27.877 57.808 1.00 45.30 551 PRO C O 1
ATOM 11321 N N . SER C 1 552 ? 49.222 -26.502 56.359 1.00 48.41 552 SER C N 1
ATOM 11322 C CA . SER C 1 552 ? 48.702 -27.525 55.417 1.00 51.47 552 SER C CA 1
ATOM 11323 C C . SER C 1 552 ? 49.879 -28.109 54.629 1.00 52.57 552 SER C C 1
ATOM 11324 O O . SER C 1 552 ? 50.801 -27.339 54.282 1.00 51.29 552 SER C O 1
ATOM 11327 N N . THR C 1 553 ? 49.863 -29.422 54.396 1.00 55.98 553 THR C N 1
ATOM 11328 C CA . THR C 1 553 ? 50.828 -30.132 53.516 1.00 60.46 553 THR C CA 1
ATOM 11329 C C . THR C 1 553 ? 50.354 -30.011 52.061 1.00 63.21 553 THR C C 1
ATOM 11330 O O . THR C 1 553 ? 51.206 -30.126 51.156 1.00 63.79 553 THR C O 1
ATOM 11334 N N . LYS C 1 554 ? 49.056 -29.749 51.852 1.00 65.32 554 LYS C N 1
ATOM 11335 C CA . LYS C 1 554 ? 48.389 -29.799 50.521 1.00 64.98 554 LYS C CA 1
ATOM 11336 C C . LYS C 1 554 ? 48.568 -28.458 49.798 1.00 64.05 554 LYS C C 1
ATOM 11337 O O . LYS C 1 554 ? 48.940 -28.487 48.607 1.00 66.12 554 LYS C O 1
ATOM 11343 N N . CYS C 1 555 ? 48.310 -27.332 50.473 1.00 59.91 555 CYS C N 1
ATOM 11344 C CA . CYS C 1 555 ? 48.310 -25.979 49.852 1.00 57.14 555 CYS C CA 1
ATOM 11345 C C . CYS C 1 555 ? 49.494 -25.151 50.366 1.00 53.87 555 CYS C C 1
ATOM 11346 O O . CYS C 1 555 ? 49.395 -23.906 50.324 1.00 55.93 555 CYS C O 1
ATOM 11349 N N . SER C 1 556 ? 50.581 -25.805 50.794 1.00 49.05 556 SER C N 1
ATOM 11350 C CA . SER C 1 556 ? 51.838 -25.133 51.228 1.00 47.42 556 SER C CA 1
ATOM 11351 C C . SER C 1 556 ? 52.238 -24.068 50.195 1.00 47.23 556 SER C C 1
ATOM 11352 O O . SER C 1 556 ? 52.412 -24.448 49.016 1.00 46.82 556 SER C O 1
ATOM 11355 N N . SER C 1 563 ? 58.982 -23.337 58.438 1.00 62.19 563 SER C N 1
ATOM 11356 C CA . SER C 1 563 ? 58.463 -24.235 57.370 1.00 60.65 563 SER C CA 1
ATOM 11357 C C . SER C 1 563 ? 57.424 -25.195 57.958 1.00 57.62 563 SER C C 1
ATOM 11358 O O . SER C 1 563 ? 56.269 -25.162 57.498 1.00 59.29 563 SER C O 1
ATOM 11361 N N . ASP C 1 564 ? 57.825 -26.013 58.936 1.00 54.85 564 ASP C N 1
ATOM 11362 C CA . ASP C 1 564 ? 56.892 -26.850 59.738 1.00 53.49 564 ASP C CA 1
ATOM 11363 C C . ASP C 1 564 ? 56.480 -26.069 60.993 1.00 47.63 564 ASP C C 1
ATOM 11364 O O . ASP C 1 564 ? 55.714 -26.636 61.802 1.00 47.02 564 ASP C O 1
ATOM 11369 N N . SER C 1 565 ? 56.959 -24.826 61.146 1.00 42.58 565 SER C N 1
ATOM 11370 C CA . SER C 1 565 ? 56.602 -23.921 62.271 1.00 40.86 565 SER C CA 1
ATOM 11371 C C . SER C 1 565 ? 55.084 -23.814 62.361 1.00 38.83 565 SER C C 1
ATOM 11372 O O . SER C 1 565 ? 54.414 -23.629 61.344 1.00 36.62 565 SER C O 1
ATOM 11375 N N . PRO C 1 566 ? 54.498 -23.953 63.572 1.00 34.95 566 PRO C N 1
ATOM 11376 C CA . PRO C 1 566 ? 53.105 -23.574 63.788 1.00 32.77 566 PRO C CA 1
ATOM 11377 C C . PRO C 1 566 ? 52.871 -22.118 63.354 1.00 29.65 566 PRO C C 1
ATOM 11378 O O . PRO C 1 566 ? 53.794 -21.328 63.412 1.00 29.52 566 PRO C O 1
ATOM 11382 N N . ALA C 1 567 ? 51.658 -21.814 62.895 1.00 28.24 567 ALA C N 1
ATOM 11383 C CA . ALA C 1 567 ? 51.205 -20.449 62.533 1.00 27.31 567 ALA C CA 1
ATOM 11384 C C . ALA C 1 567 ? 50.789 -19.693 63.801 1.00 26.03 567 ALA C C 1
ATOM 11385 O O . ALA C 1 567 ? 50.876 -18.454 63.817 1.00 25.55 567 ALA C O 1
ATOM 11387 N N . ALA C 1 568 ? 50.336 -20.424 64.818 1.00 24.98 568 ALA C N 1
ATOM 11388 C CA . ALA C 1 568 ? 49.846 -19.870 66.099 1.00 24.47 568 ALA C CA 1
ATOM 11389 C C . ALA C 1 568 ? 49.945 -20.949 67.173 1.00 24.65 568 ALA C C 1
ATOM 11390 O O . ALA C 1 568 ? 49.712 -22.125 66.848 1.00 24.01 568 ALA C O 1
ATOM 11392 N N . THR C 1 569 ? 50.267 -20.548 68.404 1.00 25.05 569 THR C N 1
ATOM 11393 C CA . THR C 1 569 ? 50.377 -21.459 69.569 1.00 25.53 569 THR C CA 1
ATOM 11394 C C . THR C 1 569 ? 49.655 -20.831 70.759 1.00 24.65 569 THR C C 1
ATOM 11395 O O . THR C 1 569 ? 49.581 -19.595 70.829 1.00 23.83 569 THR C O 1
ATOM 11399 N N . LEU C 1 570 ? 49.134 -21.680 71.636 1.00 24.99 570 LEU C N 1
ATOM 11400 C CA . LEU C 1 570 ? 48.687 -21.300 72.996 1.00 24.21 570 LEU C CA 1
ATOM 11401 C C . LEU C 1 570 ? 49.288 -22.323 73.960 1.00 24.78 570 LEU C C 1
ATOM 11402 O O . LEU C 1 570 ? 49.119 -23.529 73.714 1.00 25.48 570 LEU C O 1
ATOM 11407 N N . THR C 1 571 ? 50.004 -21.848 74.974 1.00 25.58 571 THR C N 1
ATOM 11408 C CA . THR C 1 571 ? 50.615 -22.680 76.040 1.00 26.11 571 THR C CA 1
ATOM 11409 C C . THR C 1 571 ? 50.126 -22.136 77.380 1.00 25.48 571 THR C C 1
ATOM 11410 O O . THR C 1 571 ? 50.294 -20.929 77.598 1.00 24.14 571 THR C O 1
ATOM 11414 N N . TYR C 1 572 ? 49.526 -22.979 78.218 1.00 23.94 572 TYR C N 1
ATOM 11415 C CA . TYR C 1 572 ? 49.092 -22.590 79.583 1.00 22.07 572 TYR C CA 1
ATOM 11416 C C . TYR C 1 572 ? 49.656 -23.583 80.602 1.00 22.31 572 TYR C C 1
ATOM 11417 O O . TYR C 1 572 ? 49.642 -24.795 80.323 1.00 21.05 572 TYR C O 1
ATOM 11426 N N . PHE C 1 573 ? 50.097 -23.065 81.753 1.00 21.93 573 PHE C N 1
ATOM 11427 C CA . PHE C 1 573 ? 50.676 -23.835 82.884 1.00 22.47 573 PHE C CA 1
ATOM 11428 C C . PHE C 1 573 ? 49.788 -23.684 84.120 1.00 21.23 573 PHE C C 1
ATOM 11429 O O . PHE C 1 573 ? 49.565 -22.539 84.540 1.00 19.89 573 PHE C O 1
ATOM 11437 N N . TYR C 1 574 ? 49.319 -24.799 84.690 1.00 20.42 574 TYR C N 1
ATOM 11438 C CA . TYR C 1 574 ? 48.538 -24.821 85.955 1.00 20.97 574 TYR C CA 1
ATOM 11439 C C . TYR C 1 574 ? 49.460 -24.500 87.138 1.00 20.77 574 TYR C C 1
ATOM 11440 O O . TYR C 1 574 ? 48.979 -23.909 88.120 1.00 21.88 574 TYR C O 1
ATOM 11449 N N . ALA C 1 575 ? 50.736 -24.876 87.059 1.00 21.27 575 ALA C N 1
ATOM 11450 C CA . ALA C 1 575 ? 51.700 -24.730 88.173 1.00 22.06 575 ALA C CA 1
ATOM 11451 C C . ALA C 1 575 ? 53.110 -24.523 87.622 1.00 22.05 575 ALA C C 1
ATOM 11452 O O . ALA C 1 575 ? 53.242 -23.842 86.586 1.00 23.49 575 ALA C O 1
ATOM 11454 N N . GLY C 1 576 ? 54.132 -25.047 88.305 1.00 22.06 576 GLY C N 1
ATOM 11455 C CA . GLY C 1 576 ? 55.536 -24.869 87.906 1.00 22.65 576 GLY C CA 1
ATOM 11456 C C . GLY C 1 576 ? 56.027 -23.460 88.191 1.00 22.88 576 GLY C C 1
ATOM 11457 O O . GLY C 1 576 ? 55.395 -22.762 89.006 1.00 23.25 576 GLY C O 1
ATOM 11458 N N . LEU C 1 577 ? 57.108 -23.054 87.529 1.00 23.67 577 LEU C N 1
ATOM 11459 C CA . LEU C 1 577 ? 57.821 -21.774 87.790 1.00 25.23 577 LEU C CA 1
ATOM 11460 C C . LEU C 1 577 ? 57.026 -20.581 87.238 1.00 23.86 577 LEU C C 1
ATOM 11461 O O . LEU C 1 577 ? 57.209 -19.470 87.770 1.00 23.40 577 LEU C O 1
ATOM 11466 N N . THR C 1 578 ? 56.188 -20.791 86.220 1.00 23.88 578 THR C N 1
ATOM 11467 C CA . THR C 1 578 ? 55.333 -19.732 85.611 1.00 23.13 578 THR C CA 1
ATOM 11468 C C . THR C 1 578 ? 53.865 -20.124 85.805 1.00 23.14 578 THR C C 1
ATOM 11469 O O . THR C 1 578 ? 53.111 -20.194 84.813 1.00 23.13 578 THR C O 1
ATOM 11473 N N . ASN C 1 579 ? 53.469 -20.354 87.055 1.00 22.21 579 ASN C N 1
ATOM 11474 C CA . ASN C 1 579 ? 52.112 -20.843 87.413 1.00 22.73 579 ASN C CA 1
ATOM 11475 C C . ASN C 1 579 ? 51.044 -19.873 86.890 1.00 20.68 579 ASN C C 1
ATOM 11476 O O . ASN C 1 579 ? 51.139 -18.677 87.177 1.00 19.70 579 ASN C O 1
ATOM 11481 N N . GLY C 1 580 ? 50.058 -20.398 86.160 1.00 19.33 580 GLY C N 1
ATOM 11482 C CA . GLY C 1 580 ? 48.894 -19.645 85.657 1.00 18.83 580 GLY C CA 1
ATOM 11483 C C . GLY C 1 580 ? 49.207 -18.833 84.407 1.00 18.33 580 GLY C C 1
ATOM 11484 O O . GLY C 1 580 ? 48.275 -18.209 83.899 1.00 17.38 580 GLY C O 1
ATOM 11485 N N . ALA C 1 581 ? 50.454 -18.840 83.926 1.00 18.32 581 ALA C N 1
ATOM 11486 C CA . ALA C 1 581 ? 50.883 -18.080 82.726 1.00 18.68 581 ALA C CA 1
ATOM 11487 C C . ALA C 1 581 ? 50.297 -18.723 81.460 1.00 18.96 581 ALA C C 1
ATOM 11488 O O . ALA C 1 581 ? 50.436 -19.949 81.269 1.00 19.62 581 ALA C O 1
ATOM 11490 N N . LEU C 1 582 ? 49.626 -17.915 80.637 1.00 20.14 582 LEU C N 1
ATOM 11491 C CA . LEU C 1 582 ? 49.098 -18.327 79.314 1.00 20.03 582 LEU C CA 1
ATOM 11492 C C . LEU C 1 582 ? 49.857 -17.541 78.247 1.00 19.80 582 LEU C C 1
ATOM 11493 O O . LEU C 1 582 ? 49.841 -16.307 78.316 1.00 19.12 582 LEU C O 1
ATOM 11498 N N . ALA C 1 583 ? 50.521 -18.234 77.325 1.00 19.11 583 ALA C N 1
ATOM 11499 C CA . ALA C 1 583 ? 51.249 -17.609 76.198 1.00 20.02 583 ALA C CA 1
ATOM 11500 C C . ALA C 1 583 ? 50.434 -17.827 74.928 1.00 20.25 583 ALA C C 1
ATOM 11501 O O . ALA C 1 583 ? 49.962 -18.947 74.714 1.00 21.52 583 ALA C O 1
ATOM 11503 N N . LEU C 1 584 ? 50.255 -16.766 74.148 1.00 21.02 584 LEU C N 1
ATOM 11504 C CA . LEU C 1 584 ? 49.630 -16.799 72.807 1.00 21.69 584 LEU C CA 1
ATOM 11505 C C . LEU C 1 584 ? 50.679 -16.283 71.826 1.00 20.77 584 LEU C C 1
ATOM 11506 O O . LEU C 1 584 ? 51.197 -15.193 72.069 1.00 20.47 584 LEU C O 1
ATOM 11511 N N . THR C 1 585 ? 51.051 -17.066 70.809 1.00 22.03 585 THR C N 1
ATOM 11512 C CA . THR C 1 585 ? 52.217 -16.724 69.952 1.00 22.06 585 THR C CA 1
ATOM 11513 C C . THR C 1 585 ? 51.854 -16.890 68.478 1.00 21.41 585 THR C C 1
ATOM 11514 O O . THR C 1 585 ? 50.981 -17.710 68.164 1.00 20.62 585 THR C O 1
ATOM 11518 N N . ARG C 1 586 ? 52.498 -16.076 67.645 1.00 21.33 586 ARG C N 1
ATOM 11519 C CA . ARG C 1 586 ? 52.516 -16.198 66.166 1.00 21.76 586 ARG C CA 1
ATOM 11520 C C . ARG C 1 586 ? 53.986 -16.300 65.766 1.00 22.14 586 ARG C C 1
ATOM 11521 O O . ARG C 1 586 ? 54.667 -15.287 65.647 1.00 22.55 586 ARG C O 1
ATOM 11529 N N . PRO C 1 587 ? 54.558 -17.523 65.677 1.00 23.62 587 PRO C N 1
ATOM 11530 C CA . PRO C 1 587 ? 56.003 -17.673 65.487 1.00 25.16 587 PRO C CA 1
ATOM 11531 C C . PRO C 1 587 ? 56.491 -16.910 64.247 1.00 26.61 587 PRO C C 1
ATOM 11532 O O . PRO C 1 587 ? 55.856 -17.011 63.209 1.00 27.67 587 PRO C O 1
ATOM 11536 N N . ALA C 1 588 ? 57.557 -16.124 64.403 1.00 27.58 588 ALA C N 1
ATOM 11537 C CA . ALA C 1 588 ? 58.215 -15.368 63.312 1.00 29.77 588 ALA C CA 1
ATOM 11538 C C . ALA C 1 588 ? 58.594 -16.328 62.173 1.00 32.42 588 ALA C C 1
ATOM 11539 O O . ALA C 1 588 ? 58.492 -15.926 60.992 1.00 33.61 588 ALA C O 1
ATOM 11541 N N . ALA C 1 589 ? 58.980 -17.562 62.507 1.00 34.05 589 ALA C N 1
ATOM 11542 C CA . ALA C 1 589 ? 59.457 -18.591 61.550 1.00 35.81 589 ALA C CA 1
ATOM 11543 C C . ALA C 1 589 ? 58.353 -18.973 60.554 1.00 36.24 589 ALA C C 1
ATOM 11544 O O . ALA C 1 589 ? 58.698 -19.477 59.473 1.00 39.04 589 ALA C O 1
ATOM 11546 N N . SER C 1 590 ? 57.079 -18.767 60.902 1.00 34.64 590 SER C N 1
ATOM 11547 C CA . SER C 1 590 ? 55.908 -19.194 60.092 1.00 32.27 590 SER C CA 1
ATOM 11548 C C . SER C 1 590 ? 55.576 -18.162 59.005 1.00 30.87 590 SER C C 1
ATOM 11549 O O . SER C 1 590 ? 54.777 -18.515 58.125 1.00 30.22 590 SER C O 1
ATOM 11552 N N . SER C 1 591 ? 56.138 -16.947 59.072 1.00 31.91 591 SER C N 1
ATOM 11553 C CA . SER C 1 591 ? 55.737 -15.776 58.242 1.00 32.62 591 SER C CA 1
ATOM 11554 C C . SER C 1 591 ? 56.935 -14.869 57.921 1.00 32.47 591 SER C C 1
ATOM 11555 O O . SER C 1 591 ? 57.400 -14.144 58.823 1.00 31.42 591 SER C O 1
ATOM 11558 N N . SER C 1 592 ? 57.370 -14.844 56.655 1.00 33.09 592 SER C N 1
ATOM 11559 C CA . SER C 1 592 ? 58.434 -13.934 56.146 1.00 33.30 592 SER C CA 1
ATOM 11560 C C . SER C 1 592 ? 58.023 -12.477 56.375 1.00 30.63 592 SER C C 1
ATOM 11561 O O . SER C 1 592 ? 58.877 -11.677 56.809 1.00 29.64 592 SER C O 1
ATOM 11564 N N . TRP C 1 593 ? 56.770 -12.134 56.065 1.00 29.48 593 TRP C N 1
ATOM 11565 C CA . TRP C 1 593 ? 56.239 -10.761 56.274 1.00 28.95 593 TRP C CA 1
ATOM 11566 C C . TRP C 1 593 ? 56.259 -10.434 57.776 1.00 28.13 593 TRP C C 1
ATOM 11567 O O . TRP C 1 593 ? 56.760 -9.360 58.143 1.00 28.49 593 TRP C O 1
ATOM 11578 N N . GLY C 1 594 ? 55.728 -11.328 58.610 1.00 28.29 594 GLY C N 1
ATOM 11579 C CA . GLY C 1 594 ? 55.655 -11.128 60.073 1.00 29.23 594 GLY C CA 1
ATOM 11580 C C . GLY C 1 594 ? 57.031 -10.907 60.682 1.00 28.13 594 GLY C C 1
ATOM 11581 O O . GLY C 1 594 ? 57.218 -9.897 61.386 1.00 26.65 594 GLY C O 1
ATOM 11582 N N . ALA C 1 595 ? 57.978 -11.805 60.408 1.00 29.52 595 ALA C N 1
ATOM 11583 C CA . ALA C 1 595 ? 59.369 -11.720 60.916 1.00 30.18 595 ALA C CA 1
ATOM 11584 C C . ALA C 1 595 ? 59.978 -10.356 60.563 1.00 30.62 595 ALA C C 1
ATOM 11585 O O . ALA C 1 595 ? 60.582 -9.734 61.455 1.00 29.84 595 ALA C O 1
ATOM 11587 N N . GLU C 1 596 ? 59.763 -9.866 59.336 1.00 32.77 596 GLU C N 1
ATOM 11588 C CA . GLU C 1 596 ? 60.408 -8.630 58.806 1.00 35.17 596 GLU C CA 1
ATOM 11589 C C . GLU C 1 596 ? 59.740 -7.375 59.387 1.00 33.15 596 GLU C C 1
ATOM 11590 O O . GLU C 1 596 ? 60.464 -6.383 59.603 1.00 33.92 596 GLU C O 1
ATOM 11596 N N . ASN C 1 597 ? 58.426 -7.378 59.632 1.00 31.56 597 ASN C N 1
ATOM 11597 C CA . ASN C 1 597 ? 57.744 -6.153 60.129 1.00 29.30 597 ASN C CA 1
ATOM 11598 C C . ASN C 1 597 ? 58.222 -5.850 61.547 1.00 29.58 597 ASN C C 1
ATOM 11599 O O . ASN C 1 597 ? 58.026 -6.664 62.445 1.00 29.62 597 ASN C O 1
ATOM 11604 N N . PRO C 1 598 ? 58.812 -4.659 61.800 1.00 28.43 598 PRO C N 1
ATOM 11605 C CA . PRO C 1 598 ? 59.433 -4.364 63.092 1.00 28.94 598 PRO C CA 1
ATOM 11606 C C . PRO C 1 598 ? 58.461 -4.267 64.279 1.00 27.94 598 PRO C C 1
ATOM 11607 O O . PRO C 1 598 ? 58.939 -4.307 65.394 1.00 26.83 598 PRO C O 1
ATOM 11611 N N . PHE C 1 599 ? 57.152 -4.130 64.017 1.00 26.03 599 PHE C N 1
ATOM 11612 C CA . PHE C 1 599 ? 56.105 -3.895 65.047 1.00 24.81 599 PHE C CA 1
ATOM 11613 C C . PHE C 1 599 ? 55.219 -5.129 65.246 1.00 24.38 599 PHE C C 1
ATOM 11614 O O . PHE C 1 599 ? 54.383 -5.080 66.177 1.00 25.95 599 PHE C O 1
ATOM 11622 N N . PHE C 1 600 ? 55.381 -6.182 64.435 1.00 22.30 600 PHE C N 1
ATOM 11623 C CA . PHE C 1 600 ? 54.509 -7.386 64.434 1.00 23.23 600 PHE C CA 1
ATOM 11624 C C . PHE C 1 600 ? 54.985 -8.366 65.516 1.00 22.55 600 PHE C C 1
ATOM 11625 O O . PHE C 1 600 ? 55.553 -9.425 65.204 1.00 22.62 600 PHE C O 1
ATOM 11633 N N . THR C 1 601 ? 54.720 -8.004 66.771 1.00 23.57 601 THR C N 1
ATOM 11634 C CA . THR C 1 601 ? 55.147 -8.730 67.998 1.00 23.21 601 THR C CA 1
ATOM 11635 C C . THR C 1 601 ? 54.738 -10.204 67.900 1.00 22.36 601 THR C C 1
ATOM 11636 O O . THR C 1 601 ? 53.591 -10.478 67.504 1.00 22.31 601 THR C O 1
ATOM 11640 N N . ASP C 1 602 ? 55.631 -11.125 68.279 1.00 22.16 602 ASP C N 1
ATOM 11641 C CA . ASP C 1 602 ? 55.426 -12.583 68.082 1.00 22.79 602 ASP C CA 1
ATOM 11642 C C . ASP C 1 602 ? 54.665 -13.204 69.263 1.00 22.13 602 ASP C C 1
ATOM 11643 O O . ASP C 1 602 ? 54.006 -14.222 69.025 1.00 24.35 602 ASP C O 1
ATOM 11648 N N . LYS C 1 603 ? 54.758 -12.642 70.474 1.00 21.31 603 LYS C N 1
ATOM 11649 C CA . LYS C 1 603 ? 54.345 -13.346 71.722 1.00 20.73 603 LYS C CA 1
ATOM 11650 C C . LYS C 1 603 ? 53.589 -12.395 72.655 1.00 19.40 603 LYS C C 1
ATOM 11651 O O . LYS C 1 603 ? 54.010 -11.233 72.821 1.00 20.66 603 LYS C O 1
ATOM 11657 N N . PHE C 1 604 ? 52.495 -12.898 73.223 1.00 17.84 604 PHE C N 1
ATOM 11658 C CA . PHE C 1 604 ? 51.584 -12.179 74.146 1.00 17.17 604 PHE C CA 1
ATOM 11659 C C . PHE C 1 604 ? 51.307 -13.104 75.320 1.00 16.45 604 PHE C C 1
ATOM 11660 O O . PHE C 1 604 ? 51.339 -14.332 75.124 1.00 15.99 604 PHE C O 1
ATOM 11668 N N . SER C 1 605 ? 51.008 -12.560 76.489 1.00 15.80 605 SER C N 1
ATOM 11669 C CA . SER C 1 605 ? 50.645 -13.437 77.626 1.00 16.07 605 SER C CA 1
ATOM 11670 C C . SER C 1 605 ? 49.691 -12.739 78.586 1.00 16.27 605 SER C C 1
ATOM 11671 O O . SER C 1 605 ? 49.606 -11.498 78.606 1.00 15.88 605 SER C O 1
ATOM 11674 N N . TYR C 1 606 ? 48.982 -13.574 79.330 1.00 16.60 606 TYR C N 1
ATOM 11675 C CA . TYR C 1 606 ? 48.105 -13.195 80.449 1.00 16.37 606 TYR C CA 1
ATOM 11676 C C . TYR C 1 606 ? 48.349 -14.225 81.554 1.00 16.39 606 TYR C C 1
ATOM 11677 O O . TYR C 1 606 ? 48.534 -15.410 81.213 1.00 16.88 606 TYR C O 1
ATOM 11686 N N . THR C 1 607 ? 48.410 -13.791 82.810 1.00 15.72 607 THR C N 1
ATOM 11687 C CA . THR C 1 607 ? 48.604 -14.721 83.952 1.00 15.37 607 THR C CA 1
ATOM 11688 C C . THR C 1 607 ? 47.310 -14.798 84.775 1.00 15.48 607 THR C C 1
ATOM 11689 O O . THR C 1 607 ? 46.863 -13.757 85.291 1.00 14.47 607 THR C O 1
ATOM 11693 N N . LEU C 1 608 ? 46.744 -16.008 84.864 1.00 15.36 608 LEU C N 1
ATOM 11694 C CA . LEU C 1 608 ? 45.525 -16.324 85.646 1.00 16.00 608 LEU C CA 1
ATOM 11695 C C . LEU C 1 608 ? 45.917 -16.459 87.116 1.00 15.72 608 LEU C C 1
ATOM 11696 O O . LEU C 1 608 ? 47.091 -16.771 87.392 1.00 15.49 608 LEU C O 1
ATOM 11701 N N . VAL C 1 609 ? 44.960 -16.240 88.010 1.00 16.35 609 VAL C N 1
ATOM 11702 C CA . VAL C 1 609 ? 45.056 -16.621 89.449 1.00 16.63 609 VAL C CA 1
ATOM 11703 C C . VAL C 1 609 ? 44.324 -17.959 89.627 1.00 17.83 609 VAL C C 1
ATOM 11704 O O . VAL C 1 609 ? 44.955 -18.933 90.087 1.00 17.61 609 VAL C O 1
ATOM 11708 N N . ASP C 1 610 ? 43.050 -18.013 89.243 1.00 18.90 610 ASP C N 1
ATOM 11709 C CA . ASP C 1 610 ? 42.251 -19.268 89.231 1.00 20.13 610 ASP C CA 1
ATOM 11710 C C . ASP C 1 610 ? 42.824 -20.216 88.183 1.00 20.69 610 ASP C C 1
ATOM 11711 O O . ASP C 1 610 ? 43.382 -19.776 87.177 1.00 20.55 610 ASP C O 1
ATOM 11716 N N . PRO C 1 611 ? 42.677 -21.548 88.356 1.00 21.41 611 PRO C N 1
ATOM 11717 C CA . PRO C 1 611 ? 43.028 -22.477 87.286 1.00 20.52 611 PRO C CA 1
ATOM 11718 C C . PRO C 1 611 ? 42.190 -22.196 86.026 1.00 19.48 611 PRO C C 1
ATOM 11719 O O . PRO C 1 611 ? 41.052 -21.744 86.133 1.00 18.70 611 PRO C O 1
ATOM 11723 N N . LEU C 1 612 ? 42.759 -22.475 84.852 1.00 19.94 612 LEU C N 1
ATOM 11724 C CA . LEU C 1 612 ? 41.994 -22.478 83.580 1.00 21.03 612 LEU C CA 1
ATOM 11725 C C . LEU C 1 612 ? 40.961 -23.610 83.631 1.00 21.45 612 LEU C C 1
ATOM 11726 O O . LEU C 1 612 ? 41.377 -24.774 83.740 1.00 22.47 612 LEU C O 1
ATOM 11731 N N . THR C 1 613 ? 39.673 -23.281 83.536 1.00 21.90 613 THR C N 1
ATOM 11732 C CA . THR C 1 613 ? 38.568 -24.280 83.516 1.00 22.94 613 THR C CA 1
ATOM 11733 C C . THR C 1 613 ? 37.799 -24.242 82.192 1.00 23.27 613 THR C C 1
ATOM 11734 O O . THR C 1 613 ? 37.072 -25.227 81.925 1.00 22.86 613 THR C O 1
ATOM 11738 N N . SER C 1 614 ? 37.912 -23.165 81.406 1.00 21.78 614 SER C N 1
ATOM 11739 C CA . SER C 1 614 ? 37.280 -23.088 80.067 1.00 21.73 614 SER C CA 1
ATOM 11740 C C . SER C 1 614 ? 38.117 -22.236 79.104 1.00 21.43 614 SER C C 1
ATOM 11741 O O . SER C 1 614 ? 38.777 -21.273 79.541 1.00 19.57 614 SER C O 1
ATOM 11744 N N . LEU C 1 615 ? 38.102 -22.633 77.831 1.00 21.48 615 LEU C N 1
ATOM 11745 C CA . LEU C 1 615 ? 38.849 -21.980 76.730 1.00 21.95 615 LEU C CA 1
ATOM 11746 C C . LEU C 1 615 ? 38.033 -22.167 75.450 1.00 22.37 615 LEU C C 1
ATOM 11747 O O . LEU C 1 615 ? 37.685 -23.319 75.131 1.00 21.91 615 LEU C O 1
ATOM 11752 N N . VAL C 1 616 ? 37.699 -21.062 74.790 1.00 22.45 616 VAL C N 1
ATOM 11753 C CA . VAL C 1 616 ? 36.986 -21.045 73.486 1.00 22.74 616 VAL C CA 1
ATOM 11754 C C . VAL C 1 616 ? 37.896 -20.297 72.513 1.00 23.02 616 VAL C C 1
ATOM 11755 O O . VAL C 1 616 ? 38.600 -19.350 72.938 1.00 19.52 616 VAL C O 1
ATOM 11759 N N . GLY C 1 617 ? 37.932 -20.744 71.263 1.00 22.42 617 GLY C N 1
ATOM 11760 C CA . GLY C 1 617 ? 38.772 -20.113 70.237 1.00 22.40 617 GLY C CA 1
ATOM 11761 C C . GLY C 1 617 ? 38.095 -20.139 68.885 1.00 22.29 617 GLY C C 1
ATOM 11762 O O . GLY C 1 617 ? 37.318 -21.080 68.613 1.00 20.08 617 GLY C O 1
ATOM 11763 N N . VAL C 1 618 ? 38.347 -19.110 68.082 1.00 21.93 618 VAL C N 1
ATOM 11764 C CA . VAL C 1 618 ? 37.959 -19.110 66.648 1.00 21.81 618 VAL C CA 1
ATOM 11765 C C . VAL C 1 618 ? 39.215 -18.797 65.839 1.00 21.87 618 VAL C C 1
ATOM 11766 O O . VAL C 1 618 ? 39.879 -17.780 66.125 1.00 20.65 618 VAL C O 1
ATOM 11770 N N . PHE C 1 619 ? 39.545 -19.688 64.908 1.00 22.00 619 PHE C N 1
ATOM 11771 C CA . PHE C 1 619 ? 40.554 -19.453 63.852 1.00 23.13 619 PHE C CA 1
ATOM 11772 C C . PHE C 1 619 ? 39.804 -19.207 62.543 1.00 23.09 619 PHE C C 1
ATOM 11773 O O . PHE C 1 619 ? 38.928 -20.029 62.221 1.00 22.22 619 PHE C O 1
ATOM 11781 N N . ASP C 1 620 ? 40.122 -18.114 61.841 1.00 24.58 620 ASP C N 1
ATOM 11782 C CA . ASP C 1 620 ? 39.445 -17.717 60.578 1.00 24.39 620 ASP C CA 1
ATOM 11783 C C . ASP C 1 620 ? 40.486 -17.192 59.577 1.00 24.92 620 ASP C C 1
ATOM 11784 O O . ASP C 1 620 ? 40.587 -15.956 59.405 1.00 24.81 620 ASP C O 1
ATOM 11789 N N . ARG C 1 621 ? 41.247 -18.120 58.985 1.00 25.07 621 ARG C N 1
ATOM 11790 C CA . ARG C 1 621 ? 42.218 -17.919 57.873 1.00 25.51 621 ARG C CA 1
ATOM 11791 C C . ARG C 1 621 ? 43.451 -17.125 58.329 1.00 24.83 621 ARG C C 1
ATOM 11792 O O . ARG C 1 621 ? 44.577 -17.629 58.122 1.00 26.45 621 ARG C O 1
ATOM 11800 N N . SER C 1 622 ? 43.266 -15.913 58.861 1.00 23.86 622 SER C N 1
ATOM 11801 C CA . SER C 1 622 ? 44.357 -14.956 59.175 1.00 22.80 622 SER C CA 1
ATOM 11802 C C . SER C 1 622 ? 44.162 -14.321 60.558 1.00 22.26 622 SER C C 1
ATOM 11803 O O . SER C 1 622 ? 44.747 -13.250 60.802 1.00 21.90 622 SER C O 1
ATOM 11806 N N . MET C 1 623 ? 43.348 -14.932 61.418 1.00 22.58 623 MET C N 1
ATOM 11807 C CA . MET C 1 623 ? 42.988 -14.364 62.743 1.00 22.88 623 MET C CA 1
ATOM 11808 C C . MET C 1 623 ? 42.728 -15.503 63.715 1.00 21.26 623 MET C C 1
ATOM 11809 O O . MET C 1 623 ? 42.075 -16.487 63.322 1.00 19.95 623 MET C O 1
ATOM 11814 N N . LEU C 1 624 ? 43.120 -15.297 64.963 1.00 21.68 624 LEU C N 1
ATOM 11815 C CA . LEU C 1 624 ? 42.792 -16.208 66.083 1.00 21.37 624 LEU C CA 1
ATOM 11816 C C . LEU C 1 624 ? 42.317 -15.346 67.250 1.00 20.52 624 LEU C C 1
ATOM 11817 O O . LEU C 1 624 ? 43.040 -14.402 67.603 1.00 20.70 624 LEU C O 1
ATOM 11822 N N . GLU C 1 625 ? 41.125 -15.640 67.773 1.00 20.26 625 GLU C N 1
ATOM 11823 C CA . GLU C 1 625 ? 40.564 -15.003 68.988 1.00 19.88 625 GLU C CA 1
ATOM 11824 C C . GLU C 1 625 ? 40.401 -16.092 70.043 1.00 18.87 625 GLU C C 1
ATOM 11825 O O . GLU C 1 625 ? 39.868 -17.163 69.700 1.00 19.37 625 GLU C O 1
ATOM 11831 N N . VAL C 1 626 ? 40.857 -15.827 71.267 1.00 18.22 626 VAL C N 1
ATOM 11832 C CA . VAL C 1 626 ? 40.713 -16.792 72.391 1.00 17.84 626 VAL C CA 1
ATOM 11833 C C . VAL C 1 626 ? 40.022 -16.096 73.562 1.00 17.37 626 VAL C C 1
ATOM 11834 O O . VAL C 1 626 ? 40.173 -14.867 73.745 1.00 15.95 626 VAL C O 1
ATOM 11838 N N . PHE C 1 627 ? 39.260 -16.896 74.298 1.00 17.06 627 PHE C N 1
ATOM 11839 C CA . PHE C 1 627 ? 38.383 -16.478 75.410 1.00 16.80 627 PHE C CA 1
ATOM 11840 C C . PHE C 1 627 ? 38.617 -17.485 76.531 1.00 16.93 627 PHE C C 1
ATOM 11841 O O . PHE C 1 627 ? 38.412 -18.680 76.288 1.00 16.74 627 PHE C O 1
ATOM 11849 N N . VAL C 1 628 ? 39.100 -17.013 77.676 1.00 17.34 628 VAL C N 1
ATOM 11850 C CA . VAL C 1 628 ? 39.552 -17.867 78.813 1.00 18.05 628 VAL C CA 1
ATOM 11851 C C . VAL C 1 628 ? 38.599 -17.652 79.994 1.00 18.00 628 VAL C C 1
ATOM 11852 O O . VAL C 1 628 ? 38.300 -16.496 80.304 1.00 17.10 628 VAL C O 1
ATOM 11856 N N . ASN C 1 629 ? 38.141 -18.744 80.613 1.00 18.14 629 ASN C N 1
ATOM 11857 C CA . ASN C 1 629 ? 37.311 -18.743 81.848 1.00 18.92 629 ASN C CA 1
ATOM 11858 C C . ASN C 1 629 ? 36.041 -17.924 81.614 1.00 18.94 629 ASN C C 1
ATOM 11859 O O . ASN C 1 629 ? 35.859 -16.878 82.273 1.00 18.31 629 ASN C O 1
ATOM 11864 N N . GLU C 1 630 ? 35.181 -18.411 80.716 1.00 20.34 630 GLU C N 1
ATOM 11865 C CA . GLU C 1 630 ? 33.893 -17.764 80.361 1.00 21.64 630 GLU C CA 1
ATOM 11866 C C . GLU C 1 630 ? 34.143 -16.300 79.968 1.00 20.00 630 GLU C C 1
ATOM 11867 O O . GLU C 1 630 ? 33.394 -15.435 80.419 1.00 18.64 630 GLU C O 1
ATOM 11873 N N . GLY C 1 631 ? 35.180 -16.046 79.168 1.00 19.15 631 GLY C N 1
ATOM 11874 C CA . GLY C 1 631 ? 35.452 -14.717 78.583 1.00 18.08 631 GLY C CA 1
ATOM 11875 C C . GLY C 1 631 ? 36.038 -13.726 79.579 1.00 17.07 631 GLY C C 1
ATOM 11876 O O . GLY C 1 631 ? 36.054 -12.512 79.254 1.00 16.28 631 GLY C O 1
ATOM 11877 N N . ALA C 1 632 ? 36.522 -14.185 80.741 1.00 16.24 632 ALA C N 1
ATOM 11878 C CA . ALA C 1 632 ? 37.193 -13.315 81.739 1.00 16.33 632 ALA C CA 1
ATOM 11879 C C . ALA C 1 632 ? 38.381 -12.614 81.079 1.00 16.46 632 ALA C C 1
ATOM 11880 O O . ALA C 1 632 ? 38.631 -11.449 81.404 1.00 16.59 632 ALA C O 1
ATOM 11882 N N . HIS C 1 633 ? 39.115 -13.336 80.230 1.00 16.48 633 HIS C N 1
ATOM 11883 C CA . HIS C 1 633 ? 40.348 -12.865 79.550 1.00 17.10 633 HIS C CA 1
ATOM 11884 C C . HIS C 1 633 ? 40.217 -13.201 78.069 1.00 17.42 633 HIS C C 1
ATOM 11885 O O . HIS C 1 633 ? 39.772 -14.320 77.763 1.00 16.46 633 HIS C O 1
ATOM 11892 N N . SER C 1 634 ? 40.566 -12.266 77.193 1.00 16.91 634 SER C N 1
ATOM 11893 C CA . SER C 1 634 ? 40.391 -12.450 75.735 1.00 17.02 634 SER C CA 1
ATOM 11894 C C . SER C 1 634 ? 41.539 -11.777 74.984 1.00 16.35 634 SER C C 1
ATOM 11895 O O . SER C 1 634 ? 42.119 -10.800 75.500 1.00 16.24 634 SER C O 1
ATOM 11898 N N . ALA C 1 635 ? 41.876 -12.336 73.828 1.00 16.57 635 ALA C N 1
ATOM 11899 C CA . ALA C 1 635 ? 42.952 -11.831 72.953 1.00 16.91 635 ALA C CA 1
ATOM 11900 C C . ALA C 1 635 ? 42.522 -12.012 71.503 1.00 17.25 635 ALA C C 1
ATOM 11901 O O . ALA C 1 635 ? 41.886 -13.029 71.178 1.00 17.32 635 ALA C O 1
ATOM 11903 N N . THR C 1 636 ? 42.860 -11.019 70.689 1.00 17.83 636 THR C N 1
ATOM 11904 C CA . THR C 1 636 ? 42.621 -10.976 69.228 1.00 17.99 636 THR C CA 1
ATOM 11905 C C . THR C 1 636 ? 43.984 -10.868 68.547 1.00 17.55 636 THR C C 1
ATOM 11906 O O . THR C 1 636 ? 44.711 -9.930 68.874 1.00 16.86 636 THR C O 1
ATOM 11910 N N . MET C 1 637 ? 44.320 -11.799 67.654 1.00 18.61 637 MET C N 1
ATOM 11911 C CA . MET C 1 637 ? 45.691 -11.879 67.092 1.00 18.78 637 MET C CA 1
ATOM 11912 C C . MET C 1 637 ? 45.632 -12.208 65.597 1.00 18.94 637 MET C C 1
ATOM 11913 O O . MET C 1 637 ? 45.127 -13.285 65.231 1.00 18.33 637 MET C O 1
ATOM 11918 N N . LEU C 1 638 ? 46.160 -11.306 64.769 1.00 19.88 638 LEU C N 1
ATOM 11919 C CA . LEU C 1 638 ? 46.322 -11.549 63.311 1.00 20.24 638 LEU C CA 1
ATOM 11920 C C . LEU C 1 638 ? 47.473 -12.531 63.085 1.00 20.73 638 LEU C C 1
ATOM 11921 O O . LEU C 1 638 ? 48.458 -12.495 63.847 1.00 20.87 638 LEU C O 1
ATOM 11926 N N . VAL C 1 639 ? 47.342 -13.396 62.080 1.00 21.75 639 VAL C N 1
ATOM 11927 C CA . VAL C 1 639 ? 48.447 -14.287 61.627 1.00 22.78 639 VAL C CA 1
ATOM 11928 C C . VAL C 1 639 ? 48.469 -14.265 60.094 1.00 23.80 639 VAL C C 1
ATOM 11929 O O . VAL C 1 639 ? 47.390 -14.315 59.487 1.00 23.73 639 VAL C O 1
ATOM 11933 N N . PHE C 1 640 ? 49.663 -14.157 59.513 1.00 25.11 640 PHE C N 1
ATOM 11934 C CA . PHE C 1 640 ? 49.893 -14.158 58.047 1.00 25.76 640 PHE C CA 1
ATOM 11935 C C . PHE C 1 640 ? 50.935 -15.221 57.721 1.00 26.37 640 PHE C C 1
ATOM 11936 O O . PHE C 1 640 ? 52.026 -14.899 57.258 1.00 27.89 640 PHE C O 1
ATOM 11944 N N . PRO C 1 641 ? 50.637 -16.514 57.972 1.00 27.90 641 PRO C N 1
ATOM 11945 C CA . PRO C 1 641 ? 51.589 -17.581 57.685 1.00 29.58 641 PRO C CA 1
ATOM 11946 C C . PRO C 1 641 ? 51.844 -17.690 56.172 1.00 33.76 641 PRO C C 1
ATOM 11947 O O . PRO C 1 641 ? 50.930 -17.424 55.389 1.00 31.10 641 PRO C O 1
ATOM 11951 N N . ASP C 1 642 ? 53.072 -18.069 55.806 1.00 36.97 642 ASP C N 1
ATOM 11952 C CA . ASP C 1 642 ? 53.496 -18.304 54.401 1.00 39.58 642 ASP C CA 1
ATOM 11953 C C . ASP C 1 642 ? 52.583 -19.364 53.780 1.00 40.30 642 ASP C C 1
ATOM 11954 O O . ASP C 1 642 ? 52.181 -19.184 52.623 1.00 43.48 642 ASP C O 1
ATOM 11959 N N . SER C 1 643 ? 52.268 -20.422 54.530 1.00 42.16 643 SER C N 1
ATOM 11960 C CA . SER C 1 643 ? 51.355 -21.516 54.112 1.00 44.11 643 SER C CA 1
ATOM 11961 C C . SER C 1 643 ? 50.075 -21.457 54.938 1.00 44.04 643 SER C C 1
ATOM 11962 O O . SER C 1 643 ? 50.122 -21.208 56.139 1.00 42.68 643 SER C O 1
ATOM 11965 N N . PRO C 1 644 ? 48.888 -21.671 54.329 1.00 43.06 644 PRO C N 1
ATOM 11966 C CA . PRO C 1 644 ? 47.645 -21.719 55.095 1.00 41.05 644 PRO C CA 1
ATOM 11967 C C . PRO C 1 644 ? 47.657 -22.849 56.135 1.00 38.88 644 PRO C C 1
ATOM 11968 O O . PRO C 1 644 ? 48.316 -23.850 55.928 1.00 37.40 644 PRO C O 1
ATOM 11972 N N . VAL C 1 645 ? 46.940 -22.634 57.237 1.00 36.64 645 VAL C N 1
ATOM 11973 C CA . VAL C 1 645 ? 46.778 -23.609 58.351 1.00 35.35 645 VAL C CA 1
ATOM 11974 C C . VAL C 1 645 ? 45.911 -24.765 57.844 1.00 34.56 645 VAL C C 1
ATOM 11975 O O . VAL C 1 645 ? 44.895 -24.487 57.173 1.00 36.08 645 VAL C O 1
ATOM 11979 N N . GLY C 1 646 ? 46.311 -26.004 58.143 1.00 34.60 646 GLY C N 1
ATOM 11980 C CA . GLY C 1 646 ? 45.636 -27.235 57.684 1.00 34.73 646 GLY C CA 1
ATOM 11981 C C . GLY C 1 646 ? 45.081 -28.067 58.826 1.00 35.82 646 GLY C C 1
ATOM 11982 O O . GLY C 1 646 ? 44.145 -28.851 58.570 1.00 37.77 646 GLY C O 1
ATOM 11983 N N . SER C 1 647 ? 45.621 -27.920 60.041 1.00 35.06 647 SER C N 1
ATOM 11984 C CA . SER C 1 647 ? 45.259 -28.764 61.210 1.00 34.37 647 SER C CA 1
ATOM 11985 C C . SER C 1 647 ? 45.566 -28.033 62.520 1.00 33.61 647 SER C C 1
ATOM 11986 O O . SER C 1 647 ? 46.237 -26.985 62.477 1.00 32.38 647 SER C O 1
ATOM 11989 N N . MET C 1 648 ? 45.090 -28.587 63.636 1.00 35.82 648 MET C N 1
ATOM 11990 C CA . MET C 1 648 ? 45.462 -28.133 64.999 1.00 37.62 648 MET C CA 1
ATOM 11991 C C . MET C 1 648 ? 45.694 -29.352 65.899 1.00 37.41 648 MET C C 1
ATOM 11992 O O . MET C 1 648 ? 44.965 -30.353 65.757 1.00 38.16 648 MET C O 1
ATOM 11997 N N . LYS C 1 649 ? 46.698 -29.261 66.772 1.00 37.27 649 LYS C N 1
ATOM 11998 C CA . LYS C 1 649 ? 46.964 -30.241 67.852 1.00 37.82 649 LYS C CA 1
ATOM 11999 C C . LYS C 1 649 ? 46.541 -29.609 69.177 1.00 34.47 649 LYS C C 1
ATOM 12000 O O . LYS C 1 649 ? 46.935 -28.453 69.416 1.00 31.68 649 LYS C O 1
ATOM 12006 N N . VAL C 1 650 ? 45.755 -30.338 69.970 1.00 32.41 650 VAL C N 1
ATOM 12007 C CA . VAL C 1 650 ? 45.347 -29.960 71.355 1.00 32.77 650 VAL C CA 1
ATOM 12008 C C . VAL C 1 650 ? 45.889 -31.038 72.298 1.00 32.75 650 VAL C C 1
ATOM 12009 O O . VAL C 1 650 ? 45.367 -32.168 72.251 1.00 33.25 650 VAL C O 1
ATOM 12013 N N . ALA C 1 651 ? 46.902 -30.700 73.101 1.00 32.95 651 ALA C N 1
ATOM 12014 C CA . ALA C 1 651 ? 47.546 -31.604 74.082 1.00 32.76 651 ALA C CA 1
ATOM 12015 C C . ALA C 1 651 ? 47.292 -31.102 75.507 1.00 32.74 651 ALA C C 1
ATOM 12016 O O . ALA C 1 651 ? 47.526 -29.907 75.762 1.00 32.38 651 ALA C O 1
ATOM 12018 N N . THR C 1 652 ? 46.825 -31.989 76.388 1.00 31.13 652 THR C N 1
ATOM 12019 C CA . THR C 1 652 ? 46.800 -31.785 77.858 1.00 30.84 652 THR C CA 1
ATOM 12020 C C . THR C 1 652 ? 47.738 -32.827 78.473 1.00 31.03 652 THR C C 1
ATOM 12021 O O . THR C 1 652 ? 47.893 -33.906 77.876 1.00 31.19 652 THR C O 1
ATOM 12025 N N . GLY C 1 653 ? 48.368 -32.495 79.598 1.00 30.17 653 GLY C N 1
ATOM 12026 C CA . GLY C 1 653 ? 49.328 -33.379 80.282 1.00 29.37 653 GLY C CA 1
ATOM 12027 C C . GLY C 1 653 ? 49.405 -33.060 81.759 1.00 28.77 653 GLY C C 1
ATOM 12028 O O . GLY C 1 653 ? 49.026 -31.930 82.135 1.00 26.38 653 GLY C O 1
ATOM 12029 N N . GLY C 1 654 ? 49.833 -34.037 82.563 1.00 27.24 654 GLY C N 1
ATOM 12030 C CA . GLY C 1 654 ? 50.189 -33.859 83.984 1.00 27.17 654 GLY C CA 1
ATOM 12031 C C . GLY C 1 654 ? 49.001 -33.477 84.849 1.00 26.91 654 GLY C C 1
ATOM 12032 O O . GLY C 1 654 ? 49.242 -32.937 85.943 1.00 27.73 654 GLY C O 1
ATOM 12033 N N . LEU C 1 655 ? 47.768 -33.751 84.408 1.00 26.58 655 LEU C N 1
ATOM 12034 C CA . LEU C 1 655 ? 46.534 -33.329 85.125 1.00 28.43 655 LEU C CA 1
ATOM 12035 C C . LEU C 1 655 ? 46.292 -34.245 86.323 1.00 28.70 655 LEU C C 1
ATOM 12036 O O . LEU C 1 655 ? 46.568 -35.438 86.256 1.00 28.25 655 LEU C O 1
ATOM 12041 N N . PRO C 1 656 ? 45.775 -33.708 87.453 1.00 29.63 656 PRO C N 1
ATOM 12042 C CA . PRO C 1 656 ? 45.451 -34.520 88.625 1.00 30.51 656 PRO C CA 1
ATOM 12043 C C . PRO C 1 656 ? 44.477 -35.680 88.353 1.00 31.93 656 PRO C C 1
ATOM 12044 O O . PRO C 1 656 ? 43.620 -35.560 87.493 1.00 30.14 656 PRO C O 1
ATOM 12048 N N . GLU C 1 657 ? 44.646 -36.782 89.089 1.00 33.95 657 GLU C N 1
ATOM 12049 C CA . GLU C 1 657 ? 43.658 -37.891 89.216 1.00 34.58 657 GLU C CA 1
ATOM 12050 C C . GLU C 1 657 ? 42.244 -37.303 89.324 1.00 31.99 657 GLU C C 1
ATOM 12051 O O . GLU C 1 657 ? 42.028 -36.460 90.205 1.00 30.72 657 GLU C O 1
ATOM 12057 N N . GLY C 1 658 ? 41.319 -37.734 88.463 1.00 30.50 658 GLY C N 1
ATOM 12058 C CA . GLY C 1 658 ? 39.895 -37.351 88.517 1.00 30.24 658 GLY C CA 1
ATOM 12059 C C . GLY C 1 658 ? 39.555 -36.155 87.636 1.00 29.52 658 GLY C C 1
ATOM 12060 O O . GLY C 1 658 ? 38.349 -35.843 87.512 1.00 30.57 658 GLY C O 1
ATOM 12061 N N . THR C 1 659 ? 40.553 -35.492 87.046 1.00 28.35 659 THR C N 1
ATOM 12062 C CA . THR C 1 659 ? 40.335 -34.302 86.181 1.00 28.04 659 THR C CA 1
ATOM 12063 C C . THR C 1 659 ? 39.522 -34.717 84.954 1.00 28.54 659 THR C C 1
ATOM 12064 O O . THR C 1 659 ? 39.927 -35.685 84.293 1.00 27.53 659 THR C O 1
ATOM 12068 N N . GLN C 1 660 ? 38.439 -33.992 84.666 1.00 30.04 660 GLN C N 1
ATOM 12069 C CA . GLN C 1 660 ? 37.607 -34.179 83.450 1.00 32.03 660 GLN C CA 1
ATOM 12070 C C . GLN C 1 660 ? 38.074 -33.192 82.372 1.00 32.12 660 GLN C C 1
ATOM 12071 O O . GLN C 1 660 ? 38.240 -32.000 82.692 1.00 30.64 660 GLN C O 1
ATOM 12077 N N . VAL C 1 661 ? 38.283 -33.680 81.147 1.00 30.82 661 VAL C N 1
ATOM 12078 C CA . VAL C 1 661 ? 38.585 -32.842 79.951 1.00 31.93 661 VAL C CA 1
ATOM 12079 C C . VAL C 1 661 ? 37.479 -33.088 78.925 1.00 32.54 661 VAL C C 1
ATOM 12080 O O . VAL C 1 661 ? 37.140 -34.263 78.713 1.00 31.80 661 VAL C O 1
ATOM 12084 N N . ASN C 1 662 ? 36.924 -32.023 78.344 1.00 32.05 662 ASN C N 1
ATOM 12085 C CA . ASN C 1 662 ? 35.956 -32.115 77.219 1.00 33.36 662 ASN C CA 1
ATOM 12086 C C . ASN C 1 662 ? 36.409 -31.161 76.111 1.00 31.00 662 ASN C C 1
ATOM 12087 O O . ASN C 1 662 ? 36.480 -29.944 76.370 1.00 28.54 662 ASN C O 1
ATOM 12092 N N . LEU C 1 663 ? 36.725 -31.708 74.933 1.00 29.48 663 LEU C N 1
ATOM 12093 C CA . LEU C 1 663 ? 37.164 -30.928 73.748 1.00 28.74 663 LEU C CA 1
ATOM 12094 C C . LEU C 1 663 ? 36.144 -31.110 72.622 1.00 29.52 663 LEU C C 1
ATOM 12095 O O . LEU C 1 663 ? 35.786 -32.263 72.313 1.00 29.18 663 LEU C O 1
ATOM 12100 N N . GLN C 1 664 ? 35.675 -29.993 72.068 1.00 29.41 664 GLN C N 1
ATOM 12101 C CA . GLN C 1 664 ? 34.777 -29.960 70.891 1.00 30.45 664 GLN C CA 1
ATOM 12102 C C . GLN C 1 664 ? 35.417 -29.032 69.857 1.00 30.35 664 GLN C C 1
ATOM 12103 O O . GLN C 1 664 ? 35.872 -27.936 70.240 1.00 26.22 664 GLN C O 1
ATOM 12109 N N . VAL C 1 665 ? 35.507 -29.490 68.606 1.00 30.61 665 VAL C N 1
ATOM 12110 C CA . VAL C 1 665 ? 36.066 -28.705 67.468 1.00 29.57 665 VAL C CA 1
ATOM 12111 C C . VAL C 1 665 ? 35.105 -28.862 66.292 1.00 31.59 665 VAL C C 1
ATOM 12112 O O . VAL C 1 665 ? 34.769 -30.023 65.941 1.00 27.76 665 VAL C O 1
ATOM 12116 N N . ASN C 1 666 ? 34.652 -27.732 65.751 1.00 30.88 666 ASN C N 1
ATOM 12117 C CA . ASN C 1 666 ? 33.693 -27.669 64.623 1.00 31.49 666 ASN C CA 1
ATOM 12118 C C . ASN C 1 666 ? 34.292 -26.791 63.528 1.00 31.28 666 ASN C C 1
ATOM 12119 O O . ASN C 1 666 ? 34.884 -25.747 63.852 1.00 29.19 666 ASN C O 1
ATOM 12124 N N . GLY C 1 667 ? 34.164 -27.226 62.275 1.00 31.54 667 GLY C N 1
ATOM 12125 C CA . GLY C 1 667 ? 34.374 -26.350 61.116 1.00 29.66 667 GLY C CA 1
ATOM 12126 C C . GLY C 1 667 ? 33.295 -25.290 61.101 1.00 28.79 667 GLY C C 1
ATOM 12127 O O . GLY C 1 667 ? 32.174 -25.575 61.571 1.00 29.49 667 GLY C O 1
ATOM 12128 N N . LEU C 1 668 ? 33.624 -24.093 60.627 1.00 27.89 668 LEU C N 1
ATOM 12129 C CA . LEU C 1 668 ? 32.633 -23.007 60.452 1.00 28.08 668 LEU C CA 1
ATOM 12130 C C . LEU C 1 668 ? 32.277 -22.910 58.970 1.00 29.10 668 LEU C C 1
ATOM 12131 O O . LEU C 1 668 ? 33.134 -23.244 58.123 1.00 29.26 668 LEU C O 1
ATOM 12136 N N . GLU C 1 669 ? 31.044 -22.501 58.691 1.00 30.26 669 GLU C N 1
ATOM 12137 C CA . GLU C 1 669 ? 30.507 -22.336 57.318 1.00 32.36 669 GLU C CA 1
ATOM 12138 C C . GLU C 1 669 ? 30.692 -20.873 56.911 1.00 30.20 669 GLU C C 1
ATOM 12139 O O . GLU C 1 669 ? 30.332 -19.985 57.715 1.00 28.38 669 GLU C O 1
ATOM 12145 N N . SER C 1 670 ? 31.272 -20.637 55.728 1.00 28.39 670 SER C N 1
ATOM 12146 C CA . SER C 1 670 ? 31.534 -19.282 55.179 1.00 27.23 670 SER C CA 1
ATOM 12147 C C . SER C 1 670 ? 30.220 -18.504 55.088 1.00 27.13 670 SER C C 1
ATOM 12148 O O . SER C 1 670 ? 29.184 -19.110 54.757 1.00 26.50 670 SER C O 1
ATOM 12151 N N . THR C 1 671 ? 30.285 -17.206 55.375 1.00 26.75 671 THR C N 1
ATOM 12152 C CA . THR C 1 671 ? 29.134 -16.272 55.364 1.00 28.14 671 THR C CA 1
ATOM 12153 C C . THR C 1 671 ? 29.005 -15.623 53.984 1.00 28.96 671 THR C C 1
ATOM 12154 O O . THR C 1 671 ? 27.998 -14.935 53.757 1.00 30.13 671 THR C O 1
ATOM 12158 N N . TRP C 1 672 ? 29.996 -15.816 53.114 1.00 30.22 672 TRP C N 1
ATOM 12159 C CA . TRP C 1 672 ? 30.083 -15.144 51.791 1.00 31.18 672 TRP C CA 1
ATOM 12160 C C . TRP C 1 672 ? 29.642 -16.124 50.697 1.00 33.76 672 TRP C C 1
ATOM 12161 O O . TRP C 1 672 ? 30.165 -16.101 49.586 1.00 41.30 672 TRP C O 1
ATOM 12172 N N . CYS D 1 143 ? 88.184 -16.523 71.700 1.00 65.76 143 CYS D N 1
ATOM 12173 C CA . CYS D 1 143 ? 86.700 -16.439 71.878 1.00 66.03 143 CYS D CA 1
ATOM 12174 C C . CYS D 1 143 ? 86.324 -16.666 73.345 1.00 62.23 143 CYS D C 1
ATOM 12175 O O . CYS D 1 143 ? 86.877 -17.601 73.958 1.00 61.09 143 CYS D O 1
ATOM 12178 N N . ALA D 1 144 ? 85.406 -15.850 73.873 1.00 58.27 144 ALA D N 1
ATOM 12179 C CA . ALA D 1 144 ? 84.821 -16.019 75.222 1.00 55.95 144 ALA D CA 1
ATOM 12180 C C . ALA D 1 144 ? 84.183 -17.402 75.307 1.00 52.23 144 ALA D C 1
ATOM 12181 O O . ALA D 1 144 ? 83.487 -17.824 74.385 1.00 51.94 144 ALA D O 1
ATOM 12183 N N . PRO D 1 145 ? 84.418 -18.157 76.404 1.00 49.96 145 PRO D N 1
ATOM 12184 C CA . PRO D 1 145 ? 83.846 -19.493 76.555 1.00 49.18 145 PRO D CA 1
ATOM 12185 C C . PRO D 1 145 ? 82.312 -19.507 76.662 1.00 51.08 145 PRO D C 1
ATOM 12186 O O . PRO D 1 145 ? 81.732 -18.568 77.190 1.00 49.57 145 PRO D O 1
ATOM 12190 N N . THR D 1 146 ? 81.707 -20.577 76.143 1.00 52.09 146 THR D N 1
ATOM 12191 C CA . THR D 1 146 ? 80.259 -20.891 76.240 1.00 55.50 146 THR D CA 1
ATOM 12192 C C . THR D 1 146 ? 80.064 -22.007 77.273 1.00 57.49 146 THR D C 1
ATOM 12193 O O . THR D 1 146 ? 78.904 -22.259 77.659 1.00 61.34 146 THR D O 1
ATOM 12197 N N . SER D 1 147 ? 81.162 -22.649 77.684 1.00 59.96 147 SER D N 1
ATOM 12198 C CA . SER D 1 147 ? 81.228 -23.640 78.788 1.00 61.13 147 SER D CA 1
ATOM 12199 C C . SER D 1 147 ? 82.328 -23.213 79.760 1.00 61.27 147 SER D C 1
ATOM 12200 O O . SER D 1 147 ? 83.398 -22.771 79.288 1.00 61.72 147 SER D O 1
ATOM 12203 N N . LEU D 1 148 ? 82.078 -23.339 81.063 1.00 60.80 148 LEU D N 1
ATOM 12204 C CA . LEU D 1 148 ? 83.105 -23.088 82.104 1.00 58.99 148 LEU D CA 1
ATOM 12205 C C . LEU D 1 148 ? 83.481 -24.408 82.769 1.00 57.61 148 LEU D C 1
ATOM 12206 O O . LEU D 1 148 ? 82.723 -25.376 82.722 1.00 55.11 148 LEU D O 1
ATOM 12211 N N . PRO D 1 149 ? 84.679 -24.481 83.391 1.00 58.42 149 PRO D N 1
ATOM 12212 C CA . PRO D 1 149 ? 85.060 -25.632 84.207 1.00 59.61 149 PRO D CA 1
ATOM 12213 C C . PRO D 1 149 ? 83.972 -25.979 85.236 1.00 62.11 149 PRO D C 1
ATOM 12214 O O . PRO D 1 149 ? 83.252 -25.083 85.645 1.00 62.75 149 PRO D O 1
ATOM 12218 N N . ALA D 1 150 ? 83.882 -27.254 85.629 1.00 61.26 150 ALA D N 1
ATOM 12219 C CA . ALA D 1 150 ? 82.900 -27.769 86.613 1.00 61.81 150 ALA D CA 1
ATOM 12220 C C . ALA D 1 150 ? 83.006 -26.987 87.926 1.00 61.45 150 ALA D C 1
ATOM 12221 O O . ALA D 1 150 ? 81.950 -26.698 88.515 1.00 63.43 150 ALA D O 1
ATOM 12223 N N . SER D 1 151 ? 84.228 -26.655 88.361 1.00 60.09 151 SER D N 1
ATOM 12224 C CA . SER D 1 151 ? 84.507 -25.938 89.634 1.00 60.19 151 SER D CA 1
ATOM 12225 C C . SER D 1 151 ? 83.887 -24.532 89.605 1.00 56.66 151 SER D C 1
ATOM 12226 O O . SER D 1 151 ? 83.516 -24.038 90.688 1.00 57.40 151 SER D O 1
ATOM 12229 N N . ALA D 1 152 ? 83.775 -23.915 88.422 1.00 51.42 152 ALA D N 1
ATOM 12230 C CA . ALA D 1 152 ? 83.238 -22.545 88.237 1.00 50.08 152 ALA D CA 1
ATOM 12231 C C . ALA D 1 152 ? 81.712 -22.530 88.408 1.00 48.50 152 ALA D C 1
ATOM 12232 O O . ALA D 1 152 ? 81.202 -21.513 88.915 1.00 48.91 152 ALA D O 1
ATOM 12234 N N . THR D 1 153 ? 81.012 -23.594 87.998 1.00 48.68 153 THR D N 1
ATOM 12235 C CA . THR D 1 153 ? 79.523 -23.642 87.937 1.00 50.87 153 THR D CA 1
ATOM 12236 C C . THR D 1 153 ? 78.940 -24.473 89.086 1.00 50.52 153 THR D C 1
ATOM 12237 O O . THR D 1 153 ? 77.756 -24.244 89.403 1.00 49.53 153 THR D O 1
ATOM 12241 N N . GLU D 1 154 ? 79.696 -25.416 89.661 1.00 50.93 154 GLU D N 1
ATOM 12242 C CA . GLU D 1 154 ? 79.179 -26.285 90.756 1.00 51.92 154 GLU D CA 1
ATOM 12243 C C . GLU D 1 154 ? 78.889 -25.401 91.972 1.00 48.09 154 GLU D C 1
ATOM 12244 O O . GLU D 1 154 ? 79.773 -24.610 92.351 1.00 46.53 154 GLU D O 1
ATOM 12250 N N . LEU D 1 155 ? 77.676 -25.510 92.518 1.00 45.36 155 LEU D N 1
ATOM 12251 C CA . LEU D 1 155 ? 77.217 -24.731 93.695 1.00 46.34 155 LEU D CA 1
ATOM 12252 C C . LEU D 1 155 ? 77.442 -25.566 94.948 1.00 46.55 155 LEU D C 1
ATOM 12253 O O . LEU D 1 155 ? 77.220 -26.774 94.929 1.00 45.99 155 LEU D O 1
ATOM 12258 N N . PRO D 1 156 ? 77.852 -24.949 96.080 1.00 48.27 156 PRO D N 1
ATOM 12259 C CA . PRO D 1 156 ? 78.060 -25.692 97.322 1.00 47.57 156 PRO D CA 1
ATOM 12260 C C . PRO D 1 156 ? 76.704 -26.184 97.844 1.00 47.60 156 PRO D C 1
ATOM 12261 O O . PRO D 1 156 ? 75.703 -25.597 97.466 1.00 46.30 156 PRO D O 1
ATOM 12265 N N . THR D 1 157 ? 76.700 -27.236 98.670 1.00 46.94 157 THR D N 1
ATOM 12266 C CA . THR D 1 157 ? 75.474 -27.857 99.245 1.00 47.39 157 THR D CA 1
ATOM 12267 C C . THR D 1 157 ? 75.127 -27.186 100.578 1.00 45.21 157 THR D C 1
ATOM 12268 O O . THR D 1 157 ? 73.994 -27.381 101.044 1.00 48.74 157 THR D O 1
ATOM 12272 N N . THR D 1 158 ? 76.069 -26.445 101.169 1.00 44.21 158 THR D N 1
ATOM 12273 C CA . THR D 1 158 ? 75.850 -25.599 102.374 1.00 44.54 158 THR D CA 1
ATOM 12274 C C . THR D 1 158 ? 76.265 -24.165 102.037 1.00 41.92 158 THR D C 1
ATOM 12275 O O . THR D 1 158 ? 77.224 -23.992 101.264 1.00 42.43 158 THR D O 1
ATOM 12279 N N . VAL D 1 159 ? 75.558 -23.181 102.591 1.00 40.78 159 VAL D N 1
ATOM 12280 C CA . VAL D 1 159 ? 75.793 -21.735 102.305 1.00 40.04 159 VAL D CA 1
ATOM 12281 C C . VAL D 1 159 ? 77.112 -21.326 102.956 1.00 40.59 159 VAL D C 1
ATOM 12282 O O . VAL D 1 159 ? 77.313 -21.570 104.139 1.00 42.34 159 VAL D O 1
ATOM 12286 N N . PRO D 1 160 ? 78.055 -20.703 102.215 1.00 42.98 160 PRO D N 1
ATOM 12287 C CA . PRO D 1 160 ? 79.278 -20.176 102.819 1.00 43.74 160 PRO D CA 1
ATOM 12288 C C . PRO D 1 160 ? 78.993 -18.960 103.714 1.00 44.95 160 PRO D C 1
ATOM 12289 O O . PRO D 1 160 ? 78.251 -18.091 103.288 1.00 41.84 160 PRO D O 1
ATOM 12293 N N . THR D 1 161 ? 79.592 -18.926 104.911 1.00 45.53 161 THR D N 1
ATOM 12294 C CA . THR D 1 161 ? 79.495 -17.808 105.890 1.00 46.33 161 THR D CA 1
ATOM 12295 C C . THR D 1 161 ? 80.870 -17.155 106.070 1.00 45.63 161 THR D C 1
ATOM 12296 O O . THR D 1 161 ? 81.849 -17.896 106.257 1.00 43.91 161 THR D O 1
ATOM 12300 N N . GLY D 1 162 ? 80.926 -15.820 106.014 1.00 45.29 162 GLY D N 1
ATOM 12301 C CA . GLY D 1 162 ? 82.121 -15.003 106.311 1.00 45.92 162 GLY D CA 1
ATOM 12302 C C . GLY D 1 162 ? 83.210 -15.093 105.249 1.00 46.78 162 GLY D C 1
ATOM 12303 O O . GLY D 1 162 ? 84.324 -14.605 105.527 1.00 45.48 162 GLY D O 1
ATOM 12304 N N . THR D 1 163 ? 82.919 -15.662 104.072 1.00 46.81 163 THR D N 1
ATOM 12305 C CA . THR D 1 163 ? 83.895 -15.840 102.962 1.00 45.94 163 THR D CA 1
ATOM 12306 C C . THR D 1 163 ? 83.263 -15.386 101.641 1.00 44.57 163 THR D C 1
ATOM 12307 O O . THR D 1 163 ? 82.065 -15.654 101.436 1.00 42.03 163 THR D O 1
ATOM 12311 N N . VAL D 1 164 ? 84.058 -14.738 100.784 1.00 45.25 164 VAL D N 1
ATOM 12312 C CA . VAL D 1 164 ? 83.640 -14.269 99.429 1.00 45.56 164 VAL D CA 1
ATOM 12313 C C . VAL D 1 164 ? 83.460 -15.508 98.545 1.00 45.94 164 VAL D C 1
ATOM 12314 O O . VAL D 1 164 ? 84.320 -16.410 98.613 1.00 44.19 164 VAL D O 1
ATOM 12318 N N . ILE D 1 165 ? 82.363 -15.572 97.783 1.00 46.14 165 ILE D N 1
ATOM 12319 C CA . ILE D 1 165 ? 82.133 -16.640 96.766 1.00 46.95 165 ILE D CA 1
ATOM 12320 C C . ILE D 1 165 ? 82.894 -16.235 95.499 1.00 46.99 165 ILE D C 1
ATOM 12321 O O . ILE D 1 165 ? 82.639 -15.135 94.969 1.00 45.76 165 ILE D O 1
ATOM 12326 N N . THR D 1 166 ? 83.828 -17.079 95.059 1.00 48.33 166 THR D N 1
ATOM 12327 C CA . THR D 1 166 ? 84.713 -16.797 93.901 1.00 47.08 166 THR D CA 1
ATOM 12328 C C . THR D 1 166 ? 83.887 -16.956 92.622 1.00 43.07 166 THR D C 1
ATOM 12329 O O . THR D 1 166 ? 83.061 -17.891 92.561 1.00 43.34 166 THR D O 1
ATOM 12333 N N . GLY D 1 167 ? 84.100 -16.061 91.656 1.00 41.06 167 GLY D N 1
ATOM 12334 C CA . GLY D 1 167 ? 83.333 -16.001 90.401 1.00 39.38 167 GLY D CA 1
ATOM 12335 C C . GLY D 1 167 ? 84.232 -16.036 89.178 1.00 36.63 167 GLY D C 1
ATOM 12336 O O . GLY D 1 167 ? 85.275 -15.354 89.180 1.00 35.35 167 GLY D O 1
ATOM 12337 N N . ASP D 1 168 ? 83.820 -16.809 88.172 1.00 35.63 168 ASP D N 1
ATOM 12338 C CA . ASP D 1 168 ? 84.371 -16.782 86.792 1.00 33.73 168 ASP D CA 1
ATOM 12339 C C . ASP D 1 168 ? 83.455 -15.908 85.927 1.00 30.34 168 ASP D C 1
ATOM 12340 O O . ASP D 1 168 ? 82.337 -16.356 85.631 1.00 30.29 168 ASP D O 1
ATOM 12345 N N . TYR D 1 169 ? 83.943 -14.735 85.521 1.00 29.02 169 TYR D N 1
ATOM 12346 C CA . TYR D 1 169 ? 83.186 -13.671 84.814 1.00 30.05 169 TYR D CA 1
ATOM 12347 C C . TYR D 1 169 ? 83.589 -13.624 83.330 1.00 29.53 169 TYR D C 1
ATOM 12348 O O . TYR D 1 169 ? 83.525 -12.527 82.743 1.00 32.18 169 TYR D O 1
ATOM 12357 N N . THR D 1 170 ? 83.956 -14.762 82.730 1.00 30.73 170 THR D N 1
ATOM 12358 C CA . THR D 1 170 ? 84.519 -14.833 81.348 1.00 31.01 170 THR D CA 1
ATOM 12359 C C . THR D 1 170 ? 83.483 -15.332 80.328 1.00 31.47 170 THR D C 1
ATOM 12360 O O . THR D 1 170 ? 83.781 -15.226 79.125 1.00 32.81 170 THR D O 1
ATOM 12364 N N . GLY D 1 171 ? 82.326 -15.847 80.768 1.00 29.76 171 GLY D N 1
ATOM 12365 C CA . GLY D 1 171 ? 81.265 -16.396 79.897 1.00 28.82 171 GLY D CA 1
ATOM 12366 C C . GLY D 1 171 ? 80.881 -15.448 78.767 1.00 27.93 171 GLY D C 1
ATOM 12367 O O . GLY D 1 171 ? 80.947 -14.211 78.965 1.00 27.37 171 GLY D O 1
ATOM 12368 N N . SER D 1 172 ? 80.490 -16.002 77.615 1.00 29.40 172 SER D N 1
ATOM 12369 C CA . SER D 1 172 ? 80.121 -15.247 76.386 1.00 31.30 172 SER D CA 1
ATOM 12370 C C . SER D 1 172 ? 78.880 -14.374 76.632 1.00 32.16 172 SER D C 1
ATOM 12371 O O . SER D 1 172 ? 78.699 -13.383 75.882 1.00 32.17 172 SER D O 1
ATOM 12374 N N . TYR D 1 173 ? 78.062 -14.713 77.636 1.00 30.90 173 TYR D N 1
ATOM 12375 C CA . TYR D 1 173 ? 76.841 -13.954 78.020 1.00 30.42 173 TYR D CA 1
ATOM 12376 C C . TYR D 1 173 ? 77.055 -13.132 79.299 1.00 30.82 173 TYR D C 1
ATOM 12377 O O . TYR D 1 173 ? 76.123 -12.382 79.666 1.00 28.87 173 TYR D O 1
ATOM 12386 N N . ARG D 1 174 ? 78.212 -13.245 79.963 1.00 29.09 174 ARG D N 1
ATOM 12387 C CA . ARG D 1 174 ? 78.478 -12.527 81.239 1.00 29.12 174 ARG D CA 1
ATOM 12388 C C . ARG D 1 174 ? 78.706 -11.047 80.954 1.00 29.89 174 ARG D C 1
ATOM 12389 O O . ARG D 1 174 ? 79.676 -10.683 80.292 1.00 32.22 174 ARG D O 1
ATOM 12397 N N . PRO D 1 175 ? 77.833 -10.135 81.442 1.00 29.09 175 PRO D N 1
ATOM 12398 C CA . PRO D 1 175 ? 78.043 -8.703 81.246 1.00 29.98 175 PRO D CA 1
ATOM 12399 C C . PRO D 1 175 ? 79.322 -8.244 81.960 1.00 31.43 175 PRO D C 1
ATOM 12400 O O . PRO D 1 175 ? 79.602 -8.742 83.050 1.00 30.45 175 PRO D O 1
ATOM 12404 N N . GLN D 1 176 ? 80.052 -7.307 81.353 1.00 30.72 176 GLN D N 1
ATOM 12405 C CA . GLN D 1 176 ? 81.394 -6.881 81.825 1.00 29.82 176 GLN D CA 1
ATOM 12406 C C . GLN D 1 176 ? 81.326 -5.519 82.524 1.00 29.00 176 GLN D C 1
ATOM 12407 O O . GLN D 1 176 ? 82.322 -5.184 83.188 1.00 30.04 176 GLN D O 1
ATOM 12413 N N . VAL D 1 177 ? 80.230 -4.757 82.390 1.00 26.82 177 VAL D N 1
ATOM 12414 C CA . VAL D 1 177 ? 80.057 -3.456 83.106 1.00 26.80 177 VAL D CA 1
ATOM 12415 C C . VAL D 1 177 ? 78.750 -3.445 83.922 1.00 25.65 177 VAL D C 1
ATOM 12416 O O . VAL D 1 177 ? 78.484 -2.406 84.545 1.00 27.92 177 VAL D O 1
ATOM 12420 N N . HIS D 1 178 ? 77.998 -4.549 83.964 1.00 25.51 178 HIS D N 1
ATOM 12421 C CA . HIS D 1 178 ? 76.804 -4.722 84.842 1.00 25.37 178 HIS D CA 1
ATOM 12422 C C . HIS D 1 178 ? 77.126 -5.684 85.988 1.00 25.48 178 HIS D C 1
ATOM 12423 O O . HIS D 1 178 ? 77.881 -6.656 85.764 1.00 26.96 178 HIS D O 1
ATOM 12430 N N . TYR D 1 179 ? 76.511 -5.485 87.155 1.00 24.34 179 TYR D N 1
ATOM 12431 C CA . TYR D 1 179 ? 76.659 -6.440 88.278 1.00 23.74 179 TYR D CA 1
ATOM 12432 C C . TYR D 1 179 ? 75.898 -7.738 87.981 1.00 24.07 179 TYR D C 1
ATOM 12433 O O . TYR D 1 179 ? 74.747 -7.722 87.505 1.00 23.91 179 TYR D O 1
ATOM 12442 N N . SER D 1 180 ? 76.562 -8.857 88.270 1.00 24.04 180 SER D N 1
ATOM 12443 C CA . SER D 1 180 ? 75.990 -10.221 88.308 1.00 23.87 180 SER D CA 1
ATOM 12444 C C . SER D 1 180 ? 76.679 -10.977 89.439 1.00 24.39 180 SER D C 1
ATOM 12445 O O . SER D 1 180 ? 77.814 -10.658 89.781 1.00 22.62 180 SER D O 1
ATOM 12448 N N . PRO D 1 181 ? 76.021 -11.970 90.074 1.00 25.26 181 PRO D N 1
ATOM 12449 C CA . PRO D 1 181 ? 76.605 -12.648 91.231 1.00 25.48 181 PRO D CA 1
ATOM 12450 C C . PRO D 1 181 ? 77.697 -13.617 90.789 1.00 26.63 181 PRO D C 1
ATOM 12451 O O . PRO D 1 181 ? 77.615 -14.182 89.698 1.00 24.28 181 PRO D O 1
ATOM 12455 N N . PRO D 1 182 ? 78.731 -13.867 91.626 1.00 28.19 182 PRO D N 1
ATOM 12456 C CA . PRO D 1 182 ? 79.842 -14.737 91.224 1.00 28.99 182 PRO D CA 1
ATOM 12457 C C . PRO D 1 182 ? 79.337 -16.124 90.793 1.00 29.90 182 PRO D C 1
ATOM 12458 O O . PRO D 1 182 ? 79.810 -16.618 89.781 1.00 32.49 182 PRO D O 1
ATOM 12462 N N . LYS D 1 183 ? 78.391 -16.700 91.546 1.00 28.91 183 LYS D N 1
ATOM 12463 C CA . LYS D 1 183 ? 77.652 -17.945 91.195 1.00 31.18 183 LYS D CA 1
ATOM 12464 C C . LYS D 1 183 ? 76.207 -17.850 91.694 1.00 29.70 183 LYS D C 1
ATOM 12465 O O . LYS D 1 183 ? 75.957 -17.068 92.610 1.00 30.98 183 LYS D O 1
ATOM 12471 N N . GLY D 1 184 ? 75.312 -18.670 91.145 1.00 28.03 184 GLY D N 1
ATOM 12472 C CA . GLY D 1 184 ? 73.939 -18.852 91.659 1.00 27.90 184 GLY D CA 1
ATOM 12473 C C . GLY D 1 184 ? 72.941 -17.920 90.991 1.00 26.48 184 GLY D C 1
ATOM 12474 O O . GLY D 1 184 ? 73.266 -17.354 89.932 1.00 26.40 184 GLY D O 1
ATOM 12475 N N . PHE D 1 185 ? 71.770 -17.752 91.611 1.00 26.14 185 PHE D N 1
ATOM 12476 C CA . PHE D 1 185 ? 70.615 -17.001 91.056 1.00 23.09 185 PHE D CA 1
ATOM 12477 C C . PHE D 1 185 ? 70.373 -15.736 91.880 1.00 22.87 185 PHE D C 1
ATOM 12478 O O . PHE D 1 185 ? 70.280 -15.817 93.118 1.00 21.17 185 PHE D O 1
ATOM 12486 N N . MET D 1 186 ? 70.255 -14.597 91.200 1.00 21.97 186 MET D N 1
ATOM 12487 C CA . MET D 1 186 ? 70.036 -13.268 91.818 1.00 21.67 186 MET D CA 1
ATOM 12488 C C . MET D 1 186 ? 68.679 -12.735 91.342 1.00 22.20 186 MET D C 1
ATOM 12489 O O . MET D 1 186 ? 68.302 -13.041 90.187 1.00 19.66 186 MET D O 1
ATOM 12494 N N . ASN D 1 187 ? 67.969 -11.970 92.174 1.00 21.42 187 ASN D N 1
ATOM 12495 C CA . ASN D 1 187 ? 66.822 -11.156 91.686 1.00 20.96 187 ASN D CA 1
ATOM 12496 C C . ASN D 1 187 ? 66.981 -9.737 92.245 1.00 20.32 187 ASN D C 1
ATOM 12497 O O . ASN D 1 187 ? 68.032 -9.104 91.944 1.00 22.07 187 ASN D O 1
ATOM 12502 N N . ALA D 1 188 ? 66.004 -9.230 92.998 1.00 18.43 188 ALA D N 1
ATOM 12503 C CA . ALA D 1 188 ? 65.824 -7.791 93.285 1.00 17.77 188 ALA D CA 1
ATOM 12504 C C . ALA D 1 188 ? 67.021 -7.213 94.034 1.00 18.21 188 ALA D C 1
ATOM 12505 O O . ALA D 1 188 ? 67.585 -7.850 94.927 1.00 18.69 188 ALA D O 1
ATOM 12507 N N . PRO D 1 189 ? 67.407 -5.956 93.715 1.00 18.70 189 PRO D N 1
ATOM 12508 C CA . PRO D 1 189 ? 68.393 -5.219 94.500 1.00 18.51 189 PRO D CA 1
ATOM 12509 C C . PRO D 1 189 ? 67.792 -4.866 95.865 1.00 18.90 189 PRO D C 1
ATOM 12510 O O . PRO D 1 189 ? 66.603 -4.569 95.934 1.00 19.11 189 PRO D O 1
ATOM 12514 N N . ASN D 1 190 ? 68.619 -4.914 96.907 1.00 18.65 190 ASN D N 1
ATOM 12515 C CA . ASN D 1 190 ? 68.210 -4.669 98.313 1.00 18.75 190 ASN D CA 1
ATOM 12516 C C . ASN D 1 190 ? 69.264 -3.819 99.021 1.00 18.82 190 ASN D C 1
ATOM 12517 O O . ASN D 1 190 ? 70.439 -3.852 98.607 1.00 19.30 190 ASN D O 1
ATOM 12522 N N . GLY D 1 191 ? 68.840 -3.112 100.069 1.00 18.74 191 GLY D N 1
ATOM 12523 C CA . GLY D 1 191 ? 69.717 -2.421 101.029 1.00 19.36 191 GLY D CA 1
ATOM 12524 C C . GLY D 1 191 ? 70.594 -1.365 100.385 1.00 19.67 191 GLY D C 1
ATOM 12525 O O . GLY D 1 191 ? 71.600 -1.001 101.004 1.00 20.62 191 GLY D O 1
ATOM 12526 N N . CYS D 1 192 ? 70.237 -0.885 99.193 1.00 20.23 192 CYS D N 1
ATOM 12527 C CA . CYS D 1 192 ? 71.067 0.044 98.382 1.00 20.96 192 CYS D CA 1
ATOM 12528 C C . CYS D 1 192 ? 71.305 1.333 99.167 1.00 21.10 192 CYS D C 1
ATOM 12529 O O . CYS D 1 192 ? 70.321 1.998 99.530 1.00 20.55 192 CYS D O 1
ATOM 12532 N N . HIS D 1 193 ? 72.570 1.654 99.455 1.00 21.65 193 HIS D N 1
ATOM 12533 C CA . HIS D 1 193 ? 72.948 2.898 100.171 1.00 21.85 193 HIS D CA 1
ATOM 12534 C C . HIS D 1 193 ? 74.421 3.227 99.919 1.00 23.10 193 HIS D C 1
ATOM 12535 O O . HIS D 1 193 ? 75.173 2.334 99.510 1.00 22.80 193 HIS D O 1
ATOM 12542 N N . ARG D 1 194 ? 74.791 4.479 100.172 1.00 25.58 194 ARG D N 1
ATOM 12543 C CA . ARG D 1 194 ? 76.180 4.993 100.076 1.00 27.40 194 ARG D CA 1
ATOM 12544 C C . ARG D 1 194 ? 76.679 5.277 101.498 1.00 25.33 194 ARG D C 1
ATOM 12545 O O . ARG D 1 194 ? 75.985 6.001 102.223 1.00 25.22 194 ARG D O 1
ATOM 12553 N N . ASP D 1 195 ? 77.821 4.715 101.898 1.00 26.1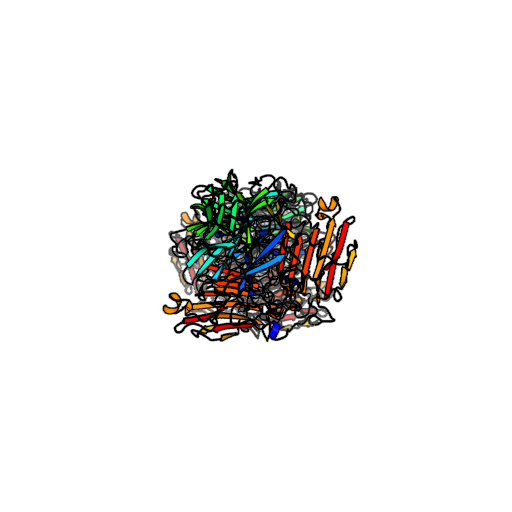7 195 ASP D N 1
ATOM 12554 C CA . ASP D 1 195 ? 78.402 4.981 103.244 1.00 27.44 195 ASP D CA 1
ATOM 12555 C C . ASP D 1 195 ? 79.108 6.342 103.194 1.00 29.63 195 ASP D C 1
ATOM 12556 O O . ASP D 1 195 ? 79.301 6.871 102.078 1.00 28.03 195 ASP D O 1
ATOM 12561 N N . ARG D 1 196 ? 79.487 6.885 104.354 1.00 32.52 196 ARG D N 1
ATOM 12562 C CA . ARG D 1 196 ? 80.037 8.262 104.481 1.00 36.53 196 ARG D CA 1
ATOM 12563 C C . ARG D 1 196 ? 81.402 8.363 103.785 1.00 36.66 196 ARG D C 1
ATOM 12564 O O . ARG D 1 196 ? 81.792 9.493 103.450 1.00 40.14 196 ARG D O 1
ATOM 12572 N N . ASN D 1 197 ? 82.080 7.234 103.556 1.00 35.83 197 ASN D N 1
ATOM 12573 C CA . ASN D 1 197 ? 83.385 7.158 102.843 1.00 36.72 197 ASN D CA 1
ATOM 12574 C C . ASN D 1 197 ? 83.177 7.170 101.320 1.00 35.46 197 ASN D C 1
ATOM 12575 O O . ASN D 1 197 ? 84.186 7.215 100.593 1.00 33.43 197 ASN D O 1
ATOM 12580 N N . GLY D 1 198 ? 81.928 7.091 100.849 1.00 33.30 198 GLY D N 1
ATOM 12581 C CA . GLY D 1 198 ? 81.578 7.169 99.417 1.00 32.88 198 GLY D CA 1
ATOM 12582 C C . GLY D 1 198 ? 81.452 5.806 98.763 1.00 31.51 198 GLY D C 1
ATOM 12583 O O . GLY D 1 198 ? 81.256 5.768 97.533 1.00 32.66 198 GLY D O 1
ATOM 12584 N N . THR D 1 199 ? 81.548 4.717 99.530 1.00 28.20 199 THR D N 1
ATOM 12585 C CA . THR D 1 199 ? 81.359 3.343 99.003 1.00 28.92 199 THR D CA 1
ATOM 12586 C C . THR D 1 199 ? 79.856 3.081 98.848 1.00 27.55 199 THR D C 1
ATOM 12587 O O . THR D 1 199 ? 79.110 3.264 99.830 1.00 26.49 199 THR D O 1
ATOM 12591 N N . TYR D 1 200 ? 79.437 2.705 97.643 1.00 26.66 200 TYR D N 1
ATOM 12592 C CA . TYR D 1 200 ? 78.060 2.239 97.347 1.00 26.18 200 TYR D CA 1
ATOM 12593 C C . TYR D 1 200 ? 77.956 0.770 97.751 1.00 24.52 200 TYR D C 1
ATOM 12594 O O . TYR D 1 200 ? 78.786 -0.044 97.319 1.00 24.83 200 TYR D O 1
ATOM 12603 N N . HIS D 1 201 ? 76.953 0.447 98.572 1.00 22.67 201 HIS D N 1
ATOM 12604 C CA . HIS D 1 201 ? 76.634 -0.944 98.975 1.00 21.49 201 HIS D CA 1
ATOM 12605 C C . HIS D 1 201 ? 75.412 -1.426 98.197 1.00 21.86 201 HIS D C 1
ATOM 12606 O O . HIS D 1 201 ? 74.336 -0.833 98.372 1.00 21.34 201 HIS D O 1
ATOM 12613 N N . LEU D 1 202 ? 75.596 -2.451 97.370 1.00 21.09 202 LEU D N 1
ATOM 12614 C CA . LEU D 1 202 ? 74.508 -3.159 96.663 1.00 21.67 202 LEU D CA 1
ATOM 12615 C C . LEU D 1 202 ? 74.290 -4.490 97.384 1.00 21.80 202 LEU D C 1
ATOM 12616 O O . LEU D 1 202 ? 75.243 -5.295 97.454 1.00 23.59 202 LEU D O 1
ATOM 12621 N N . TYR D 1 203 ? 73.101 -4.711 97.937 1.00 20.40 203 TYR D N 1
ATOM 12622 C CA . TYR D 1 203 ? 72.683 -6.064 98.372 1.00 19.26 203 TYR D CA 1
ATOM 12623 C C . TYR D 1 203 ? 71.684 -6.580 97.343 1.00 19.05 203 TYR D C 1
ATOM 12624 O O . TYR D 1 203 ? 71.170 -5.790 96.526 1.00 19.68 203 TYR D O 1
ATOM 12633 N N . TYR D 1 204 ? 71.468 -7.885 97.320 1.00 18.92 204 TYR D N 1
ATOM 12634 C CA . TYR D 1 204 ? 70.583 -8.510 96.312 1.00 18.93 204 TYR D CA 1
ATOM 12635 C C . TYR D 1 204 ? 70.013 -9.817 96.837 1.00 19.01 204 TYR D C 1
ATOM 12636 O O . TYR D 1 204 ? 70.695 -10.529 97.607 1.00 17.40 204 TYR D O 1
ATOM 12645 N N . GLN D 1 205 ? 68.775 -10.096 96.426 1.00 18.08 205 GLN D N 1
ATOM 12646 C CA . GLN D 1 205 ? 68.099 -11.392 96.649 1.00 18.40 205 GLN D CA 1
ATOM 12647 C C . GLN D 1 205 ? 68.941 -12.472 95.979 1.00 19.78 205 GLN D C 1
ATOM 12648 O O . GLN D 1 205 ? 69.229 -12.340 94.783 1.00 19.03 205 GLN D O 1
ATOM 12654 N N . TYR D 1 206 ? 69.326 -13.487 96.746 1.00 20.28 206 TYR D N 1
ATOM 12655 C CA . TYR D 1 206 ? 70.394 -14.430 96.355 1.00 21.70 206 TYR D CA 1
ATOM 12656 C C . TYR D 1 206 ? 70.029 -15.838 96.813 1.00 21.82 206 TYR D C 1
ATOM 12657 O O . TYR D 1 206 ? 69.783 -16.038 98.014 1.00 20.65 206 TYR D O 1
ATOM 12666 N N . ASN D 1 207 ? 69.965 -16.767 95.861 1.00 22.23 207 ASN D N 1
ATOM 12667 C CA . ASN D 1 207 ? 69.955 -18.227 96.125 1.00 23.91 207 ASN D CA 1
ATOM 12668 C C . ASN D 1 207 ? 71.377 -18.732 95.895 1.00 25.79 207 ASN D C 1
ATOM 12669 O O . ASN D 1 207 ? 71.802 -18.881 94.752 1.00 23.54 207 ASN D O 1
ATOM 12674 N N . PRO D 1 208 ? 72.164 -18.979 96.966 1.00 27.92 208 PRO D N 1
ATOM 12675 C CA . PRO D 1 208 ? 73.537 -19.455 96.810 1.00 28.34 208 PRO D CA 1
ATOM 12676 C C . PRO D 1 208 ? 73.623 -20.941 96.417 1.00 29.34 208 PRO D C 1
ATOM 12677 O O . PRO D 1 208 ? 74.707 -21.384 96.073 1.00 31.28 208 PRO D O 1
ATOM 12681 N N . LEU D 1 209 ? 72.502 -21.668 96.464 1.00 28.54 209 LEU D N 1
ATOM 12682 C CA . LEU D 1 209 ? 72.464 -23.152 96.360 1.00 29.95 209 LEU D CA 1
ATOM 12683 C C . LEU D 1 209 ? 71.928 -23.614 95.002 1.00 30.06 209 LEU D C 1
ATOM 12684 O O . LEU D 1 209 ? 72.079 -24.814 94.709 1.00 29.71 209 LEU D O 1
ATOM 12689 N N . GLU D 1 210 ? 71.285 -22.736 94.223 1.00 29.11 210 GLU D N 1
ATOM 12690 C CA . GLU D 1 210 ? 70.612 -23.135 92.958 1.00 29.12 210 GLU D CA 1
ATOM 12691 C C . GLU D 1 210 ? 70.707 -22.013 91.918 1.00 27.80 210 GLU D C 1
ATOM 12692 O O . GLU D 1 210 ? 71.056 -20.876 92.290 1.00 26.67 210 GLU D O 1
ATOM 12698 N N . TYR D 1 211 ? 70.380 -22.335 90.664 1.00 27.66 211 TYR D N 1
ATOM 12699 C CA . TYR D 1 211 ? 70.273 -21.366 89.541 1.00 28.28 211 TYR D CA 1
ATOM 12700 C C . TYR D 1 211 ? 68.795 -21.017 89.307 1.00 28.00 211 TYR D C 1
ATOM 12701 O O . TYR D 1 211 ? 68.454 -20.566 88.202 1.00 26.87 211 TYR D O 1
ATOM 12710 N N . VAL D 1 212 ? 67.945 -21.212 90.321 1.00 27.38 212 VAL D N 1
ATOM 12711 C CA . VAL D 1 212 ? 66.512 -20.783 90.325 1.00 26.31 212 VAL D CA 1
ATOM 12712 C C . VAL D 1 212 ? 66.230 -20.051 91.644 1.00 24.86 212 VAL D C 1
ATOM 12713 O O . VAL D 1 212 ? 67.125 -20.028 92.525 1.00 24.09 212 VAL D O 1
ATOM 12717 N N . ALA D 1 213 ? 65.048 -19.442 91.764 1.00 23.72 213 ALA D N 1
ATOM 12718 C CA . ALA D 1 213 ? 64.618 -18.691 92.967 1.00 24.04 213 ALA D CA 1
ATOM 12719 C C . ALA D 1 213 ? 64.470 -19.654 94.155 1.00 23.31 213 ALA D C 1
ATOM 12720 O O . ALA D 1 213 ? 63.988 -20.790 93.958 1.00 22.67 213 ALA D O 1
ATOM 12722 N N . GLY D 1 214 ? 64.865 -19.206 95.348 1.00 23.15 214 GLY D N 1
ATOM 12723 C CA . GLY D 1 214 ? 64.666 -19.941 96.610 1.00 22.62 214 GLY D CA 1
ATOM 12724 C C . GLY D 1 214 ? 65.756 -19.629 97.614 1.00 21.91 214 GLY D C 1
ATOM 12725 O O . GLY D 1 214 ? 66.683 -18.888 97.266 1.00 22.04 214 GLY D O 1
ATOM 12726 N N . ASN D 1 215 ? 65.634 -20.157 98.833 1.00 22.86 215 ASN D N 1
ATOM 12727 C CA . ASN D 1 215 ? 66.672 -20.064 99.896 1.00 22.94 215 ASN D CA 1
ATOM 12728 C C . ASN D 1 215 ? 67.212 -18.634 99.973 1.00 22.28 215 ASN D C 1
ATOM 12729 O O . ASN D 1 215 ? 68.437 -18.482 100.035 1.00 21.21 215 ASN D O 1
ATOM 12734 N N . GLN D 1 216 ? 66.345 -17.613 99.941 1.00 21.66 216 GLN D N 1
ATOM 12735 C CA . GLN D 1 216 ? 66.806 -16.222 99.696 1.00 21.30 216 GLN D CA 1
ATOM 12736 C C . GLN D 1 216 ? 67.666 -15.731 100.867 1.00 20.25 216 GLN D C 1
ATOM 12737 O O . GLN D 1 216 ? 67.233 -15.825 102.037 1.00 19.77 216 GLN D O 1
ATOM 12743 N N . HIS D 1 217 ? 68.856 -15.244 100.527 1.00 19.18 217 HIS D N 1
ATOM 12744 C CA . HIS D 1 217 ? 69.789 -14.491 101.398 1.00 19.21 217 HIS D CA 1
ATOM 12745 C C . HIS D 1 217 ? 69.974 -13.107 100.782 1.00 18.66 217 HIS D C 1
ATOM 12746 O O . HIS D 1 217 ? 69.613 -12.946 99.601 1.00 18.79 217 HIS D O 1
ATOM 12753 N N . TRP D 1 218 ? 70.555 -12.163 101.517 1.00 17.94 218 TRP D N 1
ATOM 12754 C CA . TRP D 1 218 ? 71.103 -10.921 100.913 1.00 17.81 218 TRP D CA 1
ATOM 12755 C C . TRP D 1 218 ? 72.575 -11.146 100.561 1.00 19.10 218 TRP D C 1
ATOM 12756 O O . TRP D 1 218 ? 73.404 -11.192 101.489 1.00 20.08 218 TRP D O 1
ATOM 12767 N N . GLY D 1 219 ? 72.879 -11.238 99.268 1.00 20.07 219 GLY D N 1
ATOM 12768 C CA . GLY D 1 219 ? 74.249 -11.070 98.749 1.00 20.67 219 GLY D CA 1
ATOM 12769 C C . GLY D 1 219 ? 74.700 -9.635 98.920 1.00 20.89 219 GLY D C 1
ATOM 12770 O O . GLY D 1 219 ? 73.836 -8.772 99.176 1.00 20.43 219 GLY D O 1
ATOM 12771 N N . HIS D 1 220 ? 75.998 -9.370 98.765 1.00 21.60 220 HIS D N 1
ATOM 12772 C CA . HIS D 1 220 ? 76.610 -8.039 98.993 1.00 21.58 220 HIS D CA 1
ATOM 12773 C C . HIS D 1 220 ? 77.764 -7.807 98.014 1.00 22.62 220 HIS D C 1
ATOM 12774 O O . HIS D 1 220 ? 78.614 -8.707 97.883 1.00 24.51 220 HIS D O 1
ATOM 12781 N N . ALA D 1 221 ? 77.775 -6.643 97.364 1.00 22.98 221 ALA D N 1
ATOM 12782 C CA . ALA D 1 221 ? 78.893 -6.135 96.536 1.00 22.94 221 ALA D CA 1
ATOM 12783 C C . ALA D 1 221 ? 79.071 -4.644 96.814 1.00 23.57 221 ALA D C 1
ATOM 12784 O O . ALA D 1 221 ? 78.077 -3.977 97.166 1.00 22.75 221 ALA D O 1
ATOM 12786 N N . THR D 1 222 ? 80.303 -4.144 96.696 1.00 23.82 222 THR D N 1
ATOM 12787 C CA . THR D 1 222 ? 80.650 -2.727 96.962 1.00 24.49 222 THR D CA 1
ATOM 12788 C C . THR D 1 222 ? 81.345 -2.135 95.730 1.00 24.98 222 THR D C 1
ATOM 12789 O O . THR D 1 222 ? 81.990 -2.896 94.987 1.00 25.28 222 THR D O 1
ATOM 12793 N N . SER D 1 223 ? 81.196 -0.825 95.546 1.00 27.12 223 SER D N 1
ATOM 12794 C CA . SER D 1 223 ? 81.792 -0.028 94.443 1.00 29.28 223 SER D CA 1
ATOM 12795 C C . SER D 1 223 ? 81.871 1.440 94.870 1.00 30.38 223 SER D C 1
ATOM 12796 O O . SER D 1 223 ? 80.998 1.891 95.652 1.00 29.88 223 SER D O 1
ATOM 12799 N N . ASP D 1 224 ? 82.866 2.171 94.370 1.00 29.98 224 ASP D N 1
ATOM 12800 C CA . ASP D 1 224 ? 82.971 3.634 94.603 1.00 31.58 224 ASP D CA 1
ATOM 12801 C C . ASP D 1 224 ? 82.362 4.375 93.408 1.00 28.03 224 ASP D C 1
ATOM 12802 O O . ASP D 1 224 ? 82.122 5.581 93.540 1.00 28.21 224 ASP D O 1
ATOM 12807 N N . ASP D 1 225 ? 82.084 3.685 92.301 1.00 29.01 225 ASP D N 1
ATOM 12808 C CA . ASP D 1 225 ? 81.654 4.346 91.038 1.00 29.65 225 ASP D CA 1
ATOM 12809 C C . ASP D 1 225 ? 80.442 3.654 90.392 1.00 29.96 225 ASP D C 1
ATOM 12810 O O . ASP D 1 225 ? 80.036 4.125 89.307 1.00 30.28 225 ASP D O 1
ATOM 12815 N N . LEU D 1 226 ? 79.909 2.589 91.007 1.00 27.62 226 LEU D N 1
ATOM 12816 C CA . LEU D 1 226 ? 78.707 1.826 90.561 1.00 28.20 226 LEU D CA 1
ATOM 12817 C C . LEU D 1 226 ? 79.002 1.010 89.297 1.00 27.28 226 LEU D C 1
ATOM 12818 O O . LEU D 1 226 ? 78.029 0.522 88.697 1.00 27.49 226 LEU D O 1
ATOM 12823 N N . TYR D 1 227 ? 80.277 0.803 88.932 1.00 26.36 227 TYR D N 1
ATOM 12824 C CA . TYR D 1 227 ? 80.662 -0.108 87.819 1.00 26.02 227 TYR D CA 1
ATOM 12825 C C . TYR D 1 227 ? 81.731 -1.118 88.257 1.00 24.84 227 TYR D C 1
ATOM 12826 O O . TYR D 1 227 ? 81.625 -2.287 87.857 1.00 26.08 227 TYR D O 1
ATOM 12835 N N . HIS D 1 228 ? 82.744 -0.691 89.014 1.00 26.29 228 HIS D N 1
ATOM 12836 C CA . HIS D 1 228 ? 83.825 -1.585 89.508 1.00 27.07 228 HIS D CA 1
ATOM 12837 C C . HIS D 1 228 ? 83.382 -2.220 90.829 1.00 25.98 228 HIS D C 1
ATOM 12838 O O . HIS D 1 228 ? 83.563 -1.582 91.883 1.00 27.08 228 HIS D O 1
ATOM 12845 N N . TRP D 1 229 ? 82.819 -3.429 90.749 1.00 27.80 229 TRP D N 1
ATOM 12846 C CA . TRP D 1 229 ? 82.190 -4.145 91.889 1.00 28.28 229 TRP D CA 1
ATOM 12847 C C . TRP D 1 229 ? 83.202 -5.085 92.541 1.00 28.97 229 TRP D C 1
ATOM 12848 O O . TRP D 1 229 ? 83.906 -5.808 91.816 1.00 29.87 229 TRP D O 1
ATOM 12859 N N . THR D 1 230 ? 83.232 -5.087 93.872 1.00 29.28 230 THR D N 1
ATOM 12860 C CA . THR D 1 230 ? 83.971 -6.085 94.675 1.00 28.85 230 THR D CA 1
ATOM 12861 C C . THR D 1 230 ? 82.950 -6.935 95.423 1.00 28.06 230 THR D C 1
ATOM 12862 O O . THR D 1 230 ? 82.164 -6.370 96.199 1.00 28.35 230 THR D O 1
ATOM 12866 N N . ASN D 1 231 ? 82.966 -8.237 95.155 1.00 26.89 231 ASN D N 1
ATOM 12867 C CA . ASN D 1 231 ? 82.093 -9.231 95.814 1.00 26.62 231 ASN D CA 1
ATOM 12868 C C . ASN D 1 231 ? 82.465 -9.284 97.297 1.00 26.85 231 ASN D C 1
ATOM 12869 O O . ASN D 1 231 ? 83.653 -9.057 97.638 1.00 25.14 231 ASN D O 1
ATOM 12874 N N . GLN D 1 232 ? 81.459 -9.510 98.138 1.00 24.95 232 GLN D N 1
ATOM 12875 C CA . GLN D 1 232 ? 81.600 -9.501 99.610 1.00 25.02 232 GLN D CA 1
ATOM 12876 C C . GLN D 1 232 ? 80.956 -10.775 100.131 1.00 25.06 232 GLN D C 1
ATOM 12877 O O . GLN D 1 232 ? 80.215 -11.443 99.409 1.00 25.11 232 GLN D O 1
ATOM 12883 N N . PRO D 1 233 ? 81.242 -11.179 101.389 1.00 25.71 233 PRO D N 1
ATOM 12884 C CA . PRO D 1 233 ? 80.527 -12.294 101.998 1.00 25.18 233 PRO D CA 1
ATOM 12885 C C . PRO D 1 233 ? 79.022 -11.988 102.050 1.00 23.61 233 PRO D C 1
ATOM 12886 O O . PRO D 1 233 ? 78.664 -10.823 102.064 1.00 22.98 233 PRO D O 1
ATOM 12890 N N . ILE D 1 234 ? 78.195 -13.031 102.081 1.00 23.37 234 ILE D N 1
ATOM 12891 C CA . ILE D 1 234 ? 76.714 -12.910 102.241 1.00 23.75 234 ILE D CA 1
ATOM 12892 C C . ILE D 1 234 ? 76.450 -12.082 103.505 1.00 23.20 234 ILE D C 1
ATOM 12893 O O . ILE D 1 234 ? 77.139 -12.310 104.511 1.00 23.40 234 ILE D O 1
ATOM 12898 N N . ALA D 1 235 ? 75.528 -11.118 103.429 1.00 22.49 235 ALA D N 1
ATOM 12899 C CA . ALA D 1 235 ? 75.324 -10.073 104.457 1.00 22.57 235 ALA D CA 1
ATOM 12900 C C . ALA D 1 235 ? 74.217 -10.472 105.438 1.00 22.48 235 ALA D C 1
ATOM 12901 O O . ALA D 1 235 ? 74.386 -10.197 106.642 1.00 24.23 235 ALA D O 1
ATOM 12903 N N . ILE D 1 236 ? 73.114 -11.050 104.958 1.00 22.48 236 ILE D N 1
ATOM 12904 C CA . ILE D 1 236 ? 71.953 -11.428 105.821 1.00 21.82 236 ILE D CA 1
ATOM 12905 C C . ILE D 1 236 ? 71.520 -12.854 105.493 1.00 22.48 236 ILE D C 1
ATOM 12906 O O . ILE D 1 236 ? 71.236 -13.160 104.312 1.00 21.92 236 ILE D O 1
ATOM 12911 N N . PHE D 1 237 ? 71.454 -13.680 106.537 1.00 22.61 237 PHE D N 1
ATOM 12912 C CA . PHE D 1 237 ? 71.068 -15.109 106.484 1.00 23.48 237 PHE D CA 1
ATOM 12913 C C . PHE D 1 237 ? 69.697 -15.280 107.120 1.00 23.62 237 PHE D C 1
ATOM 12914 O O . PHE D 1 237 ? 69.368 -14.581 108.074 1.00 25.24 237 PHE D O 1
ATOM 12922 N N . PRO D 1 238 ? 68.874 -16.231 106.632 1.00 23.96 238 PRO D N 1
ATOM 12923 C CA . PRO D 1 238 ? 67.646 -16.602 107.325 1.00 25.47 238 PRO D CA 1
ATOM 12924 C C . PRO D 1 238 ? 68.040 -17.293 108.628 1.00 27.34 238 PRO D C 1
ATOM 12925 O O . PRO D 1 238 ? 69.135 -17.839 108.733 1.00 25.98 238 PRO D O 1
ATOM 12929 N N . PRO D 1 239 ? 67.181 -17.284 109.666 1.00 29.11 239 PRO D N 1
ATOM 12930 C CA . PRO D 1 239 ? 67.526 -17.919 110.941 1.00 31.14 239 PRO D CA 1
ATOM 12931 C C . PRO D 1 239 ? 67.571 -19.457 110.889 1.00 32.65 239 PRO D C 1
ATOM 12932 O O . PRO D 1 239 ? 68.170 -20.032 111.777 1.00 34.12 239 PRO D O 1
ATOM 12936 N N . ASN D 1 240 ? 66.965 -20.084 109.871 1.00 33.47 240 ASN D N 1
ATOM 12937 C CA . ASN D 1 240 ? 66.969 -21.563 109.689 1.00 34.92 240 ASN D CA 1
ATOM 12938 C C . ASN D 1 240 ? 66.750 -21.905 108.210 1.00 35.56 240 ASN D C 1
ATOM 12939 O O . ASN D 1 240 ? 66.751 -20.973 107.378 1.00 35.01 240 ASN D O 1
ATOM 12944 N N . SER D 1 241 ? 66.566 -23.194 107.903 1.00 36.03 241 SER D N 1
ATOM 12945 C CA . SER D 1 241 ? 66.453 -23.744 106.526 1.00 36.48 241 SER D CA 1
ATOM 12946 C C . SER D 1 241 ? 65.018 -23.645 105.988 1.00 34.53 241 SER D C 1
ATOM 12947 O O . SER D 1 241 ? 64.836 -23.944 104.796 1.00 36.07 241 SER D O 1
ATOM 12950 N N . THR D 1 242 ? 64.033 -23.282 106.821 1.00 32.64 242 THR D N 1
ATOM 12951 C CA . THR D 1 242 ? 62.594 -23.212 106.439 1.00 32.40 242 THR D CA 1
ATOM 12952 C C . THR D 1 242 ? 62.102 -21.758 106.468 1.00 30.57 242 THR D C 1
ATOM 12953 O O . THR D 1 242 ? 60.898 -21.548 106.706 1.00 32.54 242 THR D O 1
ATOM 12957 N N . SER D 1 243 ? 62.995 -20.792 106.235 1.00 28.01 243 SER D N 1
ATOM 12958 C CA . SER D 1 243 ? 62.663 -19.346 106.163 1.00 26.22 243 SER D CA 1
ATOM 12959 C C . SER D 1 243 ? 63.613 -18.665 105.174 1.00 24.00 243 SER D C 1
ATOM 12960 O O . SER D 1 243 ? 64.674 -19.250 104.872 1.00 23.17 243 SER D O 1
ATOM 12963 N N . GLN D 1 244 ? 63.241 -17.485 104.674 1.00 22.61 244 GLN D N 1
ATOM 12964 C CA . GLN D 1 244 ? 63.992 -16.784 103.601 1.00 21.81 244 GLN D CA 1
ATOM 12965 C C . GLN D 1 244 ? 64.025 -15.285 103.899 1.00 19.52 244 GLN D C 1
ATOM 12966 O O . GLN D 1 244 ? 63.048 -14.763 104.467 1.00 18.55 244 GLN D O 1
ATOM 12972 N N . VAL D 1 245 ? 65.144 -14.641 103.570 1.00 18.27 245 VAL D N 1
ATOM 12973 C CA . VAL D 1 245 ? 65.325 -13.170 103.697 1.00 18.43 245 VAL D CA 1
ATOM 12974 C C . VAL D 1 245 ? 64.880 -12.554 102.369 1.00 17.78 245 VAL D C 1
ATOM 12975 O O . VAL D 1 245 ? 65.661 -12.598 101.394 1.00 19.38 245 VAL D O 1
ATOM 12979 N N . PHE D 1 246 ? 63.658 -12.021 102.339 1.00 16.44 246 PHE D N 1
ATOM 12980 C CA . PHE D 1 246 ? 63.058 -11.366 101.148 1.00 16.28 246 PHE D CA 1
ATOM 12981 C C . PHE D 1 246 ? 63.551 -9.919 101.113 1.00 15.29 246 PHE D C 1
ATOM 12982 O O . PHE D 1 246 ? 64.438 -9.552 101.912 1.00 15.37 246 PHE D O 1
ATOM 12990 N N . SER D 1 247 ? 63.016 -9.125 100.189 1.00 14.67 247 SER D N 1
ATOM 12991 C CA . SER D 1 247 ? 63.561 -7.794 99.837 1.00 14.83 247 SER D CA 1
ATOM 12992 C C . SER D 1 247 ? 63.392 -6.828 101.005 1.00 15.03 247 SER D C 1
ATOM 12993 O O . SER D 1 247 ? 62.576 -7.070 101.926 1.00 14.73 247 SER D O 1
ATOM 12996 N N . GLY D 1 248 ? 64.179 -5.769 100.953 1.00 15.37 248 GLY D N 1
ATOM 12997 C CA . GLY D 1 248 ? 64.143 -4.691 101.939 1.00 15.63 248 GLY D CA 1
ATOM 12998 C C . GLY D 1 248 ? 65.176 -3.649 101.600 1.00 16.27 248 GLY D C 1
ATOM 12999 O O . GLY D 1 248 ? 65.756 -3.701 100.490 1.00 15.81 248 GLY D O 1
ATOM 13000 N N . SER D 1 249 ? 65.401 -2.750 102.548 1.00 16.81 249 SER D N 1
ATOM 13001 C CA . SER D 1 249 ? 66.140 -1.495 102.329 1.00 17.30 249 SER D CA 1
ATOM 13002 C C . SER D 1 249 ? 67.117 -1.303 103.490 1.00 17.86 249 SER D C 1
ATOM 13003 O O . SER D 1 249 ? 67.074 -2.085 104.480 1.00 16.71 249 SER D O 1
ATOM 13006 N N . ALA D 1 250 ? 67.997 -0.322 103.365 1.00 19.15 250 ALA D N 1
ATOM 13007 C CA . ALA D 1 250 ? 68.987 -0.009 104.414 1.00 19.74 250 ALA D CA 1
ATOM 13008 C C . ALA D 1 250 ? 69.181 1.495 104.463 1.00 20.07 250 ALA D C 1
ATOM 13009 O O . ALA D 1 250 ? 69.044 2.160 103.418 1.00 19.91 250 ALA D O 1
ATOM 13011 N N . VAL D 1 251 ? 69.440 1.998 105.660 1.00 20.33 251 VAL D N 1
ATOM 13012 C CA . VAL D 1 251 ? 69.689 3.441 105.896 1.00 20.93 251 VAL D CA 1
ATOM 13013 C C . VAL D 1 251 ? 70.867 3.559 106.864 1.00 21.36 251 VAL D C 1
ATOM 13014 O O . VAL D 1 251 ? 71.098 2.633 107.674 1.00 21.39 251 VAL D O 1
ATOM 13018 N N . LEU D 1 252 ? 71.614 4.647 106.740 1.00 21.56 252 LEU D N 1
ATOM 13019 C CA . LEU D 1 252 ? 72.584 5.070 107.771 1.00 22.43 252 LEU D CA 1
ATOM 13020 C C . LEU D 1 252 ? 71.783 5.657 108.930 1.00 21.75 252 LEU D C 1
ATOM 13021 O O . LEU D 1 252 ? 70.769 6.311 108.669 1.00 22.84 252 LEU D O 1
ATOM 13026 N N . ASP D 1 253 ? 72.216 5.408 110.161 1.00 21.95 253 ASP D N 1
ATOM 13027 C CA . ASP D 1 253 ? 71.621 5.990 111.385 1.00 21.58 253 ASP D CA 1
ATOM 13028 C C . ASP D 1 253 ? 72.722 6.720 112.150 1.00 23.43 253 ASP D C 1
ATOM 13029 O O . ASP D 1 253 ? 73.029 6.348 113.281 1.00 21.76 253 ASP D O 1
ATOM 13034 N N . PRO D 1 254 ? 73.331 7.783 111.568 1.00 25.72 254 PRO D N 1
ATOM 13035 C CA . PRO D 1 254 ? 74.464 8.476 112.193 1.00 26.02 254 PRO D CA 1
ATOM 13036 C C . PRO D 1 254 ? 74.164 9.080 113.572 1.00 27.55 254 PRO D C 1
ATOM 13037 O O . PRO D 1 254 ? 75.079 9.240 114.370 1.00 28.16 254 PRO D O 1
ATOM 13041 N N . ASN D 1 255 ? 72.893 9.405 113.811 1.00 26.73 255 ASN D N 1
ATOM 13042 C CA . ASN D 1 255 ? 72.401 10.095 115.028 1.00 27.85 255 ASN D CA 1
ATOM 13043 C C . ASN D 1 255 ? 71.946 9.065 116.070 1.00 24.95 255 ASN D C 1
ATOM 13044 O O . ASN D 1 255 ? 71.476 9.492 117.141 1.00 24.23 255 ASN D O 1
ATOM 13049 N N . ASN D 1 256 ? 72.071 7.768 115.770 1.00 22.68 256 ASN D N 1
ATOM 13050 C CA . ASN D 1 256 ? 71.743 6.662 116.709 1.00 23.27 256 ASN D CA 1
ATOM 13051 C C . ASN D 1 256 ? 70.299 6.817 117.208 1.00 22.39 256 ASN D C 1
ATOM 13052 O O . ASN D 1 256 ? 70.067 6.636 118.409 1.00 22.72 256 ASN D O 1
ATOM 13057 N N . THR D 1 257 ? 69.350 7.123 116.317 1.00 22.64 257 THR D N 1
ATOM 13058 C CA . THR D 1 257 ? 67.899 7.126 116.645 1.00 22.83 257 THR D CA 1
ATOM 13059 C C . THR D 1 257 ? 67.470 5.716 117.072 1.00 22.94 257 THR D C 1
ATOM 13060 O O . THR D 1 257 ? 66.542 5.612 117.893 1.00 23.17 257 THR D O 1
ATOM 13064 N N . SER D 1 258 ? 68.129 4.675 116.550 1.00 21.93 258 SER D N 1
ATOM 13065 C CA . SER D 1 258 ? 67.785 3.251 116.796 1.00 21.38 258 SER D CA 1
ATOM 13066 C C . SER D 1 258 ? 68.226 2.793 118.190 1.00 20.99 258 SER D C 1
ATOM 13067 O O . SER D 1 258 ? 67.642 1.817 118.700 1.00 20.35 258 SER D O 1
ATOM 13070 N N . GLY D 1 259 ? 69.277 3.401 118.748 1.00 20.36 259 GLY D N 1
ATOM 13071 C CA . GLY D 1 259 ? 69.911 2.934 119.994 1.00 20.11 259 GLY D CA 1
ATOM 13072 C C . GLY D 1 259 ? 70.908 1.810 119.753 1.00 20.22 259 GLY D C 1
ATOM 13073 O O . GLY D 1 259 ? 71.538 1.370 120.729 1.00 21.09 259 GLY D O 1
ATOM 13074 N N . PHE D 1 260 ? 71.089 1.363 118.507 1.00 19.03 260 PHE D N 1
ATOM 13075 C CA . PHE D 1 260 ? 72.004 0.241 118.169 1.00 19.34 260 PHE D CA 1
ATOM 13076 C C . PHE D 1 260 ? 73.471 0.692 118.156 1.00 19.31 260 PHE D C 1
ATOM 13077 O O . PHE D 1 260 ? 74.321 -0.202 118.136 1.00 19.29 260 PHE D O 1
ATOM 13085 N N . PHE D 1 261 ? 73.755 2.001 118.159 1.00 19.78 261 PHE D N 1
ATOM 13086 C CA . PHE D 1 261 ? 75.069 2.572 117.747 1.00 20.34 261 PHE D CA 1
ATOM 13087 C C . PHE D 1 261 ? 75.601 3.555 118.790 1.00 20.52 261 PHE D C 1
ATOM 13088 O O . PHE D 1 261 ? 75.869 4.713 118.481 1.00 20.11 261 PHE D O 1
ATOM 13096 N N . PRO D 1 262 ? 75.796 3.129 120.055 1.00 21.56 262 PRO D N 1
ATOM 13097 C CA . PRO D 1 262 ? 76.353 4.021 121.071 1.00 23.29 262 PRO D CA 1
ATOM 13098 C C . PRO D 1 262 ? 77.781 4.502 120.743 1.00 24.59 262 PRO D C 1
ATOM 13099 O O . PRO D 1 262 ? 78.129 5.574 121.187 1.00 24.74 262 PRO D O 1
ATOM 13103 N N . ASN D 1 263 ? 78.567 3.729 119.981 1.00 27.00 263 ASN D N 1
ATOM 13104 C CA . ASN D 1 263 ? 80.009 4.032 119.741 1.00 29.36 263 ASN D CA 1
ATOM 13105 C C . ASN D 1 263 ? 80.341 4.088 118.246 1.00 27.43 263 ASN D C 1
ATOM 13106 O O . ASN D 1 263 ? 81.512 3.827 117.893 1.00 25.36 263 ASN D O 1
ATOM 13111 N N . THR D 1 264 ? 79.382 4.445 117.388 1.00 25.07 264 THR D N 1
ATOM 13112 C CA . THR D 1 264 ? 79.652 4.688 115.947 1.00 24.04 264 THR D CA 1
ATOM 13113 C C . THR D 1 264 ? 78.603 5.639 115.369 1.00 24.42 264 THR D C 1
ATOM 13114 O O . THR D 1 264 ? 77.439 5.590 115.809 1.00 21.53 264 THR D O 1
ATOM 13118 N N . THR D 1 265 ? 79.033 6.476 114.424 1.00 25.14 265 THR D N 1
ATOM 13119 C CA . THR D 1 265 ? 78.171 7.365 113.607 1.00 25.58 265 THR D CA 1
ATOM 13120 C C . THR D 1 265 ? 78.079 6.797 112.186 1.00 24.82 265 THR D C 1
ATOM 13121 O O . THR D 1 265 ? 77.522 7.496 111.313 1.00 24.61 265 THR D O 1
ATOM 13125 N N . ASP D 1 266 ? 78.586 5.576 111.962 1.00 23.12 266 ASP D N 1
ATOM 13126 C CA . ASP D 1 266 ? 78.529 4.871 110.652 1.00 24.64 266 ASP D CA 1
ATOM 13127 C C . ASP D 1 266 ? 77.596 3.649 110.720 1.00 22.71 266 ASP D C 1
ATOM 13128 O O . ASP D 1 266 ? 77.728 2.773 109.857 1.00 24.08 266 ASP D O 1
ATOM 13133 N N . GLY D 1 267 ? 76.686 3.591 111.692 1.00 22.84 267 GLY D N 1
ATOM 13134 C CA . GLY D 1 267 ? 75.747 2.460 111.836 1.00 22.08 267 GLY D CA 1
ATOM 13135 C C . GLY D 1 267 ? 74.835 2.329 110.625 1.00 21.25 267 GLY D C 1
ATOM 13136 O O . GLY D 1 267 ? 74.362 3.371 110.129 1.00 22.29 267 GLY D O 1
ATOM 13137 N N . VAL D 1 268 ? 74.606 1.096 110.167 1.00 20.69 268 VAL D N 1
ATOM 13138 C CA . VAL D 1 268 ? 73.666 0.740 109.065 1.00 20.27 268 VAL D CA 1
ATOM 13139 C C . VAL D 1 268 ? 72.518 -0.068 109.666 1.00 19.14 268 VAL D C 1
ATOM 13140 O O . VAL D 1 268 ? 72.814 -1.053 110.366 1.00 18.34 268 VAL D O 1
ATOM 13144 N N . VAL D 1 269 ? 71.273 0.272 109.326 1.00 17.78 269 VAL D N 1
ATOM 13145 C CA . VAL D 1 269 ? 70.087 -0.548 109.705 1.00 17.33 269 VAL D CA 1
ATOM 13146 C C . VAL D 1 269 ? 69.457 -1.116 108.435 1.00 17.27 269 VAL D C 1
ATOM 13147 O O . VAL D 1 269 ? 69.148 -0.329 107.513 1.00 17.58 269 VAL D O 1
ATOM 13151 N N . ALA D 1 270 ? 69.287 -2.435 108.398 1.00 16.68 270 ALA D N 1
ATOM 13152 C CA . ALA D 1 270 ? 68.522 -3.149 107.355 1.00 17.20 270 ALA D CA 1
ATOM 13153 C C . ALA D 1 270 ? 67.095 -3.369 107.866 1.00 17.48 270 ALA D C 1
ATOM 13154 O O . ALA D 1 270 ? 66.923 -3.785 109.032 1.00 17.56 270 ALA D O 1
ATOM 13156 N N . VAL D 1 271 ? 66.112 -3.098 107.014 1.00 16.49 271 VAL D N 1
ATOM 13157 C CA . VAL D 1 271 ? 64.688 -3.421 107.268 1.00 16.70 271 VAL D CA 1
ATOM 13158 C C . VAL D 1 271 ? 64.225 -4.291 106.105 1.00 15.61 271 VAL D C 1
ATOM 13159 O O . VAL D 1 271 ? 64.322 -3.836 104.950 1.00 16.23 271 VAL D O 1
ATOM 13163 N N . TYR D 1 272 ? 63.771 -5.503 106.389 1.00 15.09 272 TYR D N 1
ATOM 13164 C CA . TYR D 1 272 ? 63.545 -6.531 105.348 1.00 15.54 272 TYR D CA 1
ATOM 13165 C C . TYR D 1 272 ? 62.363 -7.413 105.752 1.00 15.08 272 TYR D C 1
ATOM 13166 O O . TYR D 1 272 ? 61.954 -7.460 106.927 1.00 14.92 272 TYR D O 1
ATOM 13175 N N . THR D 1 273 ? 61.836 -8.114 104.761 1.00 15.07 273 THR D N 1
ATOM 13176 C CA . THR D 1 273 ? 60.755 -9.095 104.945 1.00 14.27 273 THR D CA 1
ATOM 13177 C C . THR D 1 273 ? 61.373 -10.452 105.256 1.00 14.73 273 THR D C 1
ATOM 13178 O O . THR D 1 273 ? 62.232 -10.901 104.466 1.00 14.56 273 THR D O 1
ATOM 13182 N N . LEU D 1 274 ? 60.928 -11.078 106.349 1.00 15.42 274 LEU D N 1
ATOM 13183 C CA . LEU D 1 274 ? 61.218 -12.501 106.648 1.00 16.25 274 LEU D CA 1
ATOM 13184 C C . LEU D 1 274 ? 60.052 -13.341 106.128 1.00 16.32 274 LEU D C 1
ATOM 13185 O O . LEU D 1 274 ? 58.897 -13.131 106.571 1.00 15.69 274 LEU D O 1
ATOM 13190 N N . ASN D 1 275 ? 60.361 -14.254 105.212 1.00 16.42 275 ASN D N 1
ATOM 13191 C CA . ASN D 1 275 ? 59.364 -15.141 104.582 1.00 17.69 275 ASN D CA 1
ATOM 13192 C C . ASN D 1 275 ? 59.385 -16.493 105.291 1.00 18.80 275 ASN D C 1
ATOM 13193 O O . ASN D 1 275 ? 60.467 -17.094 105.423 1.00 18.87 275 ASN D O 1
ATOM 13198 N N . THR D 1 276 ? 58.215 -16.925 105.745 1.00 21.47 276 THR D N 1
ATOM 13199 C CA . THR D 1 276 ? 57.948 -18.305 106.216 1.00 23.92 276 THR D CA 1
ATOM 13200 C C . THR D 1 276 ? 56.844 -18.868 105.333 1.00 25.81 276 THR D C 1
ATOM 13201 O O . THR D 1 276 ? 56.176 -18.132 104.606 1.00 25.35 276 THR D O 1
ATOM 13205 N N . PRO D 1 277 ? 56.623 -20.196 105.347 1.00 28.36 277 PRO D N 1
ATOM 13206 C CA . PRO D 1 277 ? 55.549 -20.779 104.547 1.00 28.91 277 PRO D CA 1
ATOM 13207 C C . PRO D 1 277 ? 54.180 -20.131 104.819 1.00 28.60 277 PRO D C 1
ATOM 13208 O O . PRO D 1 277 ? 53.404 -20.058 103.889 1.00 31.43 277 PRO D O 1
ATOM 13212 N N . THR D 1 278 ? 53.925 -19.626 106.033 1.00 26.99 278 THR D N 1
ATOM 13213 C CA . THR D 1 278 ? 52.589 -19.100 106.434 1.00 27.34 278 THR D CA 1
ATOM 13214 C C . THR D 1 278 ? 52.576 -17.571 106.593 1.00 24.55 278 THR D C 1
ATOM 13215 O O . THR D 1 278 ? 51.458 -17.012 106.591 1.00 22.66 278 THR D O 1
ATOM 13219 N N . LEU D 1 279 ? 53.729 -16.905 106.723 1.00 21.74 279 LEU D N 1
ATOM 13220 C CA . LEU D 1 279 ? 53.745 -15.453 107.045 1.00 20.87 279 LEU D CA 1
ATOM 13221 C C . LEU D 1 279 ? 54.847 -14.706 106.297 1.00 18.80 279 LEU D C 1
ATOM 13222 O O . LEU D 1 279 ? 55.891 -15.302 105.973 1.00 18.99 279 LEU D O 1
ATOM 13227 N N . GLN D 1 280 ? 54.609 -13.412 106.110 1.00 16.50 280 GLN D N 1
ATOM 13228 C CA . GLN D 1 280 ? 55.621 -12.418 105.692 1.00 15.73 280 GLN D CA 1
ATOM 13229 C C . GLN D 1 280 ? 55.566 -11.305 106.727 1.00 15.34 280 GLN D C 1
ATOM 13230 O O . GLN D 1 280 ? 54.484 -10.718 106.899 1.00 15.00 280 GLN D O 1
ATOM 13236 N N . VAL D 1 281 ? 56.679 -11.066 107.414 1.00 15.11 281 VAL D N 1
ATOM 13237 C CA . VAL D 1 281 ? 56.767 -10.050 108.499 1.00 15.62 281 VAL D CA 1
ATOM 13238 C C . VAL D 1 281 ? 57.969 -9.158 108.226 1.00 15.61 281 VAL D C 1
ATOM 13239 O O . VAL D 1 281 ? 58.877 -9.597 107.496 1.00 16.57 281 VAL D O 1
ATOM 13243 N N . GLN D 1 282 ? 57.978 -7.960 108.802 1.00 15.91 282 GLN D N 1
ATOM 13244 C CA . GLN D 1 282 ? 59.120 -7.027 108.657 1.00 15.87 282 GLN D CA 1
ATOM 13245 C C . GLN D 1 282 ? 60.032 -7.184 109.874 1.00 16.39 282 GLN D C 1
ATOM 13246 O O . GLN D 1 282 ? 59.543 -7.218 111.030 1.00 16.41 282 GLN D O 1
ATOM 13252 N N . GLU D 1 283 ? 61.328 -7.270 109.609 1.00 16.95 283 GLU D N 1
ATOM 13253 C CA . GLU D 1 283 ? 62.355 -7.446 110.652 1.00 17.59 283 GLU D CA 1
ATOM 13254 C C . GLU D 1 283 ? 63.426 -6.381 110.469 1.00 17.42 283 GLU D C 1
ATOM 13255 O O . GLU D 1 283 ? 63.541 -5.820 109.364 1.00 16.14 283 GLU D O 1
ATOM 13261 N N . VAL D 1 284 ? 64.199 -6.158 111.522 1.00 16.90 284 VAL D N 1
ATOM 13262 C CA . VAL D 1 284 ? 65.305 -5.170 111.531 1.00 17.43 284 VAL D CA 1
ATOM 13263 C C . VAL D 1 284 ? 66.586 -5.923 111.890 1.00 17.28 284 VAL D C 1
ATOM 13264 O O . VAL D 1 284 ? 66.527 -6.870 112.703 1.00 17.15 284 VAL D O 1
ATOM 13268 N N . ALA D 1 285 ? 67.689 -5.556 111.252 1.00 16.87 285 ALA D N 1
ATOM 13269 C CA . ALA D 1 285 ? 69.045 -6.018 111.617 1.00 17.25 285 ALA D CA 1
ATOM 13270 C C . ALA D 1 285 ? 69.979 -4.816 111.514 1.00 17.67 285 ALA D C 1
ATOM 13271 O O . ALA D 1 285 ? 69.641 -3.864 110.781 1.00 17.67 285 ALA D O 1
ATOM 13273 N N . TYR D 1 286 ? 71.085 -4.815 112.252 1.00 18.01 286 TYR D N 1
ATOM 13274 C CA . TYR D 1 286 ? 71.986 -3.641 112.298 1.00 19.69 286 TYR D CA 1
ATOM 13275 C C . TYR D 1 286 ? 73.440 -4.091 112.172 1.00 20.30 286 TYR D C 1
ATOM 13276 O O . TYR D 1 286 ? 73.768 -5.246 112.537 1.00 19.88 286 TYR D O 1
ATOM 13285 N N . SER D 1 287 ? 74.272 -3.203 111.627 1.00 20.77 287 SER D N 1
ATOM 13286 C CA . SER D 1 287 ? 75.706 -3.463 111.349 1.00 21.41 287 SER D CA 1
ATOM 13287 C C . SER D 1 287 ? 76.529 -2.316 111.924 1.00 22.02 287 SER D C 1
ATOM 13288 O O . SER D 1 287 ? 76.206 -1.152 111.622 1.00 20.69 287 SER D O 1
ATOM 13291 N N . THR D 1 288 ? 77.553 -2.658 112.705 1.00 23.56 288 THR D N 1
ATOM 13292 C CA . THR D 1 288 ? 78.537 -1.712 113.284 1.00 24.55 288 THR D CA 1
ATOM 13293 C C . THR D 1 288 ? 79.857 -1.768 112.500 1.00 25.81 288 THR D C 1
ATOM 13294 O O . THR D 1 288 ? 80.752 -0.984 112.849 1.00 27.89 288 THR D O 1
ATOM 13298 N N . ASP D 1 289 ? 79.977 -2.642 111.491 1.00 26.00 289 ASP D N 1
ATOM 13299 C CA . ASP D 1 289 ? 81.242 -2.862 110.734 1.00 27.48 289 ASP D CA 1
ATOM 13300 C C . ASP D 1 289 ? 81.116 -2.335 109.295 1.00 28.19 289 ASP D C 1
ATOM 13301 O O . ASP D 1 289 ? 81.899 -2.785 108.436 1.00 30.15 289 ASP D O 1
ATOM 13306 N N . GLY D 1 290 ? 80.196 -1.403 109.035 1.00 27.07 290 GLY D N 1
ATOM 13307 C CA . GLY D 1 290 ? 80.080 -0.728 107.724 1.00 26.40 290 GLY D CA 1
ATOM 13308 C C . GLY D 1 290 ? 79.144 -1.437 106.757 1.00 24.30 290 GLY D C 1
ATOM 13309 O O . GLY D 1 290 ? 79.149 -1.044 105.577 1.00 24.61 290 GLY D O 1
ATOM 13310 N N . GLY D 1 291 ? 78.386 -2.444 107.214 1.00 23.08 291 GLY D N 1
ATOM 13311 C CA . GLY D 1 291 ? 77.326 -3.114 106.430 1.00 22.34 291 GLY D CA 1
ATOM 13312 C C . GLY D 1 291 ? 77.748 -4.459 105.864 1.00 21.93 291 GLY D C 1
ATOM 13313 O O . GLY D 1 291 ? 77.139 -4.894 104.865 1.00 21.53 291 GLY D O 1
ATOM 13314 N N . TYR D 1 292 ? 78.753 -5.111 106.456 1.00 22.44 292 TYR D N 1
ATOM 13315 C CA . TYR D 1 292 ? 79.255 -6.431 105.994 1.00 21.86 292 TYR D CA 1
ATOM 13316 C C . TYR D 1 292 ? 78.631 -7.545 106.830 1.00 21.93 292 TYR D C 1
ATOM 13317 O O . TYR D 1 292 ? 78.348 -8.601 106.263 1.00 22.39 292 TYR D O 1
ATOM 13326 N N . ASN D 1 293 ? 78.447 -7.314 108.131 1.00 23.59 293 ASN D N 1
ATOM 13327 C CA . ASN D 1 293 ? 77.896 -8.312 109.084 1.00 24.94 293 ASN D CA 1
ATOM 13328 C C . ASN D 1 293 ? 76.736 -7.657 109.829 1.00 23.24 293 ASN D C 1
ATOM 13329 O O . ASN D 1 293 ? 76.893 -6.509 110.254 1.00 22.06 293 ASN D O 1
ATOM 13334 N N . PHE D 1 294 ? 75.612 -8.359 109.958 1.00 22.78 294 PHE D N 1
ATOM 13335 C CA . PHE D 1 294 ? 74.373 -7.790 110.544 1.00 22.42 294 PHE D CA 1
ATOM 13336 C C . PHE D 1 294 ? 73.940 -8.621 111.750 1.00 22.76 294 PHE D C 1
ATOM 13337 O O . PHE D 1 294 ? 73.997 -9.863 111.721 1.00 24.74 294 PHE D O 1
ATOM 13345 N N . THR D 1 295 ? 73.537 -7.926 112.804 1.00 22.26 295 THR D N 1
ATOM 13346 C CA . THR D 1 295 ? 72.988 -8.554 114.017 1.00 22.53 295 THR D CA 1
ATOM 13347 C C . THR D 1 295 ? 71.481 -8.350 113.996 1.00 21.10 295 THR D C 1
ATOM 13348 O O . THR D 1 295 ? 71.008 -7.226 113.844 1.00 19.30 295 THR D O 1
ATOM 13352 N N . PRO D 1 296 ? 70.690 -9.433 114.133 1.00 21.61 296 PRO D N 1
ATOM 13353 C CA . PRO D 1 296 ? 69.237 -9.311 114.196 1.00 21.22 296 PRO D CA 1
ATOM 13354 C C . PRO D 1 296 ? 68.810 -8.552 115.458 1.00 21.49 296 PRO D C 1
ATOM 13355 O O . PRO D 1 296 ? 69.397 -8.744 116.506 1.00 20.41 296 PRO D O 1
ATOM 13359 N N . TYR D 1 297 ? 67.804 -7.692 115.320 1.00 20.33 297 TYR D N 1
ATOM 13360 C CA . TYR D 1 297 ? 67.160 -6.975 116.446 1.00 20.02 297 TYR D CA 1
ATOM 13361 C C . TYR D 1 297 ? 66.515 -7.997 117.391 1.00 20.23 297 TYR D C 1
ATOM 13362 O O . TYR D 1 297 ? 65.829 -8.918 116.916 1.00 19.12 297 TYR D O 1
ATOM 13371 N N . GLU D 1 298 ? 66.730 -7.830 118.696 1.00 22.01 298 GLU D N 1
ATOM 13372 C CA . GLU D 1 298 ? 66.304 -8.799 119.741 1.00 24.79 298 GLU D CA 1
ATOM 13373 C C . GLU D 1 298 ? 64.776 -8.949 119.793 1.00 22.47 298 GLU D C 1
ATOM 13374 O O . GLU D 1 298 ? 64.326 -10.026 120.214 1.00 22.20 298 GLU D O 1
ATOM 13380 N N . ASN D 1 299 ? 64.004 -7.933 119.397 1.00 21.31 299 ASN D N 1
ATOM 13381 C CA . ASN D 1 299 ? 62.523 -7.950 119.553 1.00 20.69 299 ASN D CA 1
ATOM 13382 C C . ASN D 1 299 ? 61.844 -7.980 118.179 1.00 19.24 299 ASN D C 1
ATOM 13383 O O . ASN D 1 299 ? 60.752 -7.424 118.053 1.00 18.14 299 ASN D O 1
ATOM 13388 N N . ASN D 1 300 ? 62.468 -8.629 117.195 1.00 18.55 300 ASN D N 1
ATOM 13389 C CA . ASN D 1 300 ? 61.839 -8.950 115.889 1.00 18.10 300 ASN D CA 1
ATOM 13390 C C . ASN D 1 300 ? 60.703 -9.947 116.109 1.00 17.73 300 ASN D C 1
ATOM 13391 O O . ASN D 1 300 ? 60.756 -10.754 117.043 1.00 17.44 300 ASN D O 1
ATOM 13396 N N . PRO D 1 301 ? 59.672 -9.975 115.232 1.00 17.46 301 PRO D N 1
ATOM 13397 C CA . PRO D 1 301 ? 59.530 -8.998 114.147 1.00 17.28 301 PRO D CA 1
ATOM 13398 C C . PRO D 1 301 ? 58.979 -7.655 114.638 1.00 16.49 301 PRO D C 1
ATOM 13399 O O . PRO D 1 301 ? 58.419 -7.608 115.710 1.00 16.52 301 PRO D O 1
ATOM 13403 N N . VAL D 1 302 ? 59.154 -6.602 113.842 1.00 16.21 302 VAL D N 1
ATOM 13404 C CA . VAL D 1 302 ? 58.729 -5.223 114.206 1.00 16.54 302 VAL D CA 1
ATOM 13405 C C . VAL D 1 302 ? 57.352 -4.923 113.599 1.00 16.90 302 VAL D C 1
ATOM 13406 O O . VAL D 1 302 ? 56.692 -3.986 114.084 1.00 17.32 302 VAL D O 1
ATOM 13410 N N . LEU D 1 303 ? 56.918 -5.658 112.573 1.00 17.48 303 LEU D N 1
ATOM 13411 C CA . LEU D 1 303 ? 55.634 -5.335 111.902 1.00 18.34 303 LEU D CA 1
ATOM 13412 C C . LEU D 1 303 ? 55.041 -6.590 111.264 1.00 18.62 303 LEU D C 1
ATOM 13413 O O . LEU D 1 303 ? 55.755 -7.287 110.523 1.00 18.64 303 LEU D O 1
ATOM 13418 N N . SER D 1 304 ? 53.780 -6.871 111.571 1.00 18.56 304 SER D N 1
ATOM 13419 C CA . SER D 1 304 ? 53.008 -7.978 110.962 1.00 19.41 304 SER D CA 1
ATOM 13420 C C . SER D 1 304 ? 51.546 -7.554 110.828 1.00 19.89 304 SER D C 1
ATOM 13421 O O . SER D 1 304 ? 51.081 -6.730 111.641 1.00 20.38 304 SER D O 1
ATOM 13424 N N . VAL D 1 305 ? 50.852 -8.119 109.844 1.00 20.62 305 VAL D N 1
ATOM 13425 C CA . VAL D 1 305 ? 49.382 -7.945 109.663 1.00 22.04 305 VAL D CA 1
ATOM 13426 C C . VAL D 1 305 ? 48.721 -9.331 109.627 1.00 22.44 305 VAL D C 1
ATOM 13427 O O . VAL D 1 305 ? 47.553 -9.415 109.213 1.00 23.41 305 VAL D O 1
ATOM 13431 N N . GLY D 1 306 ? 49.438 -10.373 110.061 1.00 21.88 306 GLY D N 1
ATOM 13432 C CA . GLY D 1 306 ? 48.987 -11.775 110.003 1.00 22.07 306 GLY D CA 1
ATOM 13433 C C . GLY D 1 306 ? 48.720 -12.225 108.577 1.00 23.14 306 GLY D C 1
ATOM 13434 O O . GLY D 1 306 ? 47.729 -12.949 108.369 1.00 23.84 306 GLY D O 1
ATOM 13435 N N . SER D 1 307 ? 49.551 -11.798 107.622 1.00 21.89 307 SER D N 1
ATOM 13436 C CA . SER D 1 307 ? 49.418 -12.093 106.168 1.00 21.71 307 SER D CA 1
ATOM 13437 C C . SER D 1 307 ? 50.685 -12.780 105.650 1.00 20.46 307 SER D C 1
ATOM 13438 O O . SER D 1 307 ? 51.751 -12.566 106.259 1.00 19.00 307 SER D O 1
ATOM 13441 N N . ASN D 1 308 ? 50.572 -13.534 104.551 1.00 19.12 308 ASN D N 1
ATOM 13442 C CA . ASN D 1 308 ? 51.736 -14.045 103.774 1.00 20.56 308 ASN D CA 1
ATOM 13443 C C . ASN D 1 308 ? 51.890 -13.227 102.481 1.00 17.97 308 ASN D C 1
ATOM 13444 O O . ASN D 1 308 ? 52.543 -13.720 101.555 1.00 17.65 308 ASN D O 1
ATOM 13449 N N . GLN D 1 309 ? 51.338 -12.010 102.436 1.00 17.48 309 GLN D N 1
ATOM 13450 C CA . GLN D 1 309 ? 51.445 -11.082 101.276 1.00 17.18 309 GLN D CA 1
ATOM 13451 C C . GLN D 1 309 ? 51.656 -9.665 101.823 1.00 17.17 309 GLN D C 1
ATOM 13452 O O . GLN D 1 309 ? 50.748 -8.823 101.720 1.00 17.84 309 GLN D O 1
ATOM 13458 N N . PHE D 1 310 ? 52.817 -9.425 102.424 1.00 16.31 310 PHE D N 1
ATOM 13459 C CA . PHE D 1 310 ? 53.139 -8.183 103.165 1.00 15.59 310 PHE D CA 1
ATOM 13460 C C . PHE D 1 310 ? 54.655 -8.006 103.128 1.00 14.90 310 PHE D C 1
ATOM 13461 O O . PHE D 1 310 ? 55.323 -8.669 103.918 1.00 14.37 310 PHE D O 1
ATOM 13469 N N . ARG D 1 311 ? 55.209 -7.242 102.183 1.00 14.27 311 ARG D N 1
ATOM 13470 C CA . ARG D 1 311 ? 56.675 -7.334 101.974 1.00 14.43 311 ARG D CA 1
ATOM 13471 C C . ARG D 1 311 ? 57.291 -6.109 101.294 1.00 14.79 311 ARG D C 1
ATOM 13472 O O . ARG D 1 311 ? 56.541 -5.269 100.759 1.00 14.74 311 ARG D O 1
ATOM 13480 N N . ASP D 1 312 ? 58.627 -6.065 101.325 1.00 14.69 312 ASP D N 1
ATOM 13481 C CA . ASP D 1 312 ? 59.508 -5.147 100.545 1.00 15.25 312 ASP D CA 1
ATOM 13482 C C . ASP D 1 312 ? 59.513 -3.756 101.172 1.00 15.29 312 ASP D C 1
ATOM 13483 O O . ASP D 1 312 ? 59.236 -2.766 100.498 1.00 16.13 312 ASP D O 1
ATOM 13488 N N . PRO D 1 313 ? 59.846 -3.645 102.476 1.00 15.45 313 PRO D N 1
ATOM 13489 C CA . PRO D 1 313 ? 59.871 -2.360 103.170 1.00 15.73 313 PRO D CA 1
ATOM 13490 C C . PRO D 1 313 ? 60.976 -1.444 102.625 1.00 16.38 313 PRO D C 1
ATOM 13491 O O . PRO D 1 313 ? 62.117 -1.880 102.560 1.00 16.72 313 PRO D O 1
ATOM 13495 N N . LYS D 1 314 ? 60.609 -0.219 102.240 1.00 17.17 314 LYS D N 1
ATOM 13496 C CA . LYS D 1 314 ? 61.569 0.823 101.788 1.00 18.44 314 LYS D CA 1
ATOM 13497 C C . LYS D 1 314 ? 61.525 1.950 102.810 1.00 17.89 314 LYS D C 1
ATOM 13498 O O . LYS D 1 314 ? 60.463 2.584 102.958 1.00 17.34 314 LYS D O 1
ATOM 13504 N N . VAL D 1 315 ? 62.637 2.171 103.503 1.00 18.04 315 VAL D N 1
ATOM 13505 C CA . VAL D 1 315 ? 62.684 3.088 104.671 1.00 19.08 315 VAL D CA 1
ATOM 13506 C C . VAL D 1 315 ? 63.524 4.313 104.303 1.00 19.18 315 VAL D C 1
ATOM 13507 O O . VAL D 1 315 ? 64.519 4.166 103.582 1.00 17.78 315 VAL D O 1
ATOM 13511 N N . PHE D 1 316 ? 63.125 5.485 104.785 1.00 20.06 316 PHE D N 1
ATOM 13512 C CA . PHE D 1 316 ? 63.865 6.747 104.547 1.00 20.89 316 PHE D CA 1
ATOM 13513 C C . PHE D 1 316 ? 63.490 7.762 105.621 1.00 21.37 316 PHE D C 1
ATOM 13514 O O . PHE D 1 316 ? 62.432 7.617 106.262 1.00 19.17 316 PHE D O 1
ATOM 13522 N N . TRP D 1 317 ? 64.358 8.759 105.803 1.00 22.60 317 TRP D N 1
ATOM 13523 C CA . TRP D 1 317 ? 64.182 9.866 106.774 1.00 23.53 317 TRP D CA 1
ATOM 13524 C C . TRP D 1 317 ? 63.387 10.996 106.114 1.00 23.65 317 TRP D C 1
ATOM 13525 O O . TRP D 1 317 ? 63.725 11.381 104.978 1.00 23.56 317 TRP D O 1
ATOM 13536 N N . TYR D 1 318 ? 62.359 11.494 106.797 1.00 24.69 318 TYR D N 1
ATOM 13537 C CA . TYR D 1 318 ? 61.571 12.677 106.371 1.00 25.16 318 TYR D CA 1
ATOM 13538 C C . TYR D 1 318 ? 61.517 13.656 107.544 1.00 26.68 318 TYR D C 1
ATOM 13539 O O . TYR D 1 318 ? 60.671 13.468 108.440 1.00 25.74 318 TYR D O 1
ATOM 13548 N N . GLU D 1 319 ? 62.422 14.642 107.541 1.00 29.17 319 GLU D N 1
ATOM 13549 C CA . GLU D 1 319 ? 62.418 15.821 108.452 1.00 31.01 319 GLU D CA 1
ATOM 13550 C C . GLU D 1 319 ? 62.756 15.393 109.880 1.00 31.09 319 GLU D C 1
ATOM 13551 O O . GLU D 1 319 ? 63.883 15.681 110.319 1.00 34.54 319 GLU D O 1
ATOM 13557 N N . ASP D 1 320 ? 61.810 14.752 110.575 1.00 30.23 320 ASP D N 1
ATOM 13558 C CA . ASP D 1 320 ? 61.901 14.447 112.026 1.00 31.04 320 ASP D CA 1
ATOM 13559 C C . ASP D 1 320 ? 61.473 13.007 112.324 1.00 29.02 320 ASP D C 1
ATOM 13560 O O . ASP D 1 320 ? 61.281 12.696 113.516 1.00 29.38 320 ASP D O 1
ATOM 13565 N N . HIS D 1 321 ? 61.297 12.156 111.311 1.00 26.40 321 HIS D N 1
ATOM 13566 C CA . HIS D 1 321 ? 60.869 10.754 111.544 1.00 24.77 321 HIS D CA 1
ATOM 13567 C C . HIS D 1 321 ? 61.291 9.859 110.381 1.00 22.40 321 HIS D C 1
ATOM 13568 O O . HIS D 1 321 ? 61.602 10.374 109.290 1.00 21.80 321 HIS D O 1
ATOM 13575 N N . TRP D 1 322 ? 61.316 8.555 110.646 1.00 20.53 322 TRP D N 1
ATOM 13576 C CA . TRP D 1 322 ? 61.497 7.495 109.625 1.00 19.39 322 TRP D CA 1
ATOM 13577 C C . TRP D 1 322 ? 60.145 7.198 108.974 1.00 18.24 322 TRP D C 1
ATOM 13578 O O . TRP D 1 322 ? 59.126 7.232 109.686 1.00 18.59 322 TRP D O 1
ATOM 13589 N N . VAL D 1 323 ? 60.158 6.928 107.671 1.00 17.79 323 VAL D N 1
ATOM 13590 C CA . VAL D 1 323 ? 58.971 6.503 106.882 1.00 17.83 323 VAL D CA 1
ATOM 13591 C C . VAL D 1 323 ? 59.281 5.132 106.291 1.00 18.24 323 VAL D C 1
ATOM 13592 O O . VAL D 1 323 ? 60.415 4.944 105.829 1.00 18.58 323 VAL D O 1
ATOM 13596 N N . MET D 1 324 ? 58.300 4.227 106.307 1.00 17.35 324 MET D N 1
ATOM 13597 C CA . MET D 1 324 ? 58.379 2.917 105.619 1.00 16.98 324 MET D CA 1
ATOM 13598 C C . MET D 1 324 ? 57.237 2.853 104.603 1.00 16.44 324 MET D C 1
ATOM 13599 O O . MET D 1 324 ? 56.092 3.115 105.011 1.00 16.56 324 MET D O 1
ATOM 13604 N N . ALA D 1 325 ? 57.553 2.559 103.342 1.00 15.47 325 ALA D N 1
ATOM 13605 C CA . ALA D 1 325 ? 56.587 2.140 102.304 1.00 15.33 325 ALA D CA 1
ATOM 13606 C C . ALA D 1 325 ? 56.699 0.623 102.156 1.00 15.19 325 ALA D C 1
ATOM 13607 O O . ALA D 1 325 ? 57.816 0.134 101.993 1.00 14.68 325 ALA D O 1
ATOM 13609 N N . VAL D 1 326 ? 55.591 -0.104 102.305 1.00 14.63 326 VAL D N 1
ATOM 13610 C CA . VAL D 1 326 ? 55.625 -1.595 102.282 1.00 14.80 326 VAL D CA 1
ATOM 13611 C C . VAL D 1 326 ? 54.368 -2.080 101.556 1.00 14.52 326 VAL D C 1
ATOM 13612 O O . VAL D 1 326 ? 53.337 -1.379 101.640 1.00 15.43 326 VAL D O 1
ATOM 13616 N N . ALA D 1 327 ? 54.466 -3.189 100.827 1.00 13.91 327 ALA D N 1
ATOM 13617 C CA . ALA D 1 327 ? 53.395 -3.674 99.930 1.00 13.86 327 ALA D CA 1
ATOM 13618 C C . ALA D 1 327 ? 52.504 -4.700 100.647 1.00 14.72 327 ALA D C 1
ATOM 13619 O O . ALA D 1 327 ? 53.009 -5.771 101.042 1.00 14.16 327 ALA D O 1
ATOM 13621 N N . ALA D 1 328 ? 51.210 -4.398 100.771 1.00 14.97 328 ALA D N 1
ATOM 13622 C CA . ALA D 1 328 ? 50.150 -5.411 100.973 1.00 15.24 328 ALA D CA 1
ATOM 13623 C C . ALA D 1 328 ? 49.857 -5.962 99.580 1.00 15.14 328 ALA D C 1
ATOM 13624 O O . ALA D 1 328 ? 48.911 -5.490 98.931 1.00 14.80 328 ALA D O 1
ATOM 13626 N N . ALA D 1 329 ? 50.732 -6.862 99.127 1.00 15.17 329 ALA D N 1
ATOM 13627 C CA . ALA D 1 329 ? 51.038 -7.124 97.703 1.00 14.81 329 ALA D CA 1
ATOM 13628 C C . ALA D 1 329 ? 49.766 -7.501 96.939 1.00 15.27 329 ALA D C 1
ATOM 13629 O O . ALA D 1 329 ? 49.519 -6.926 95.867 1.00 14.20 329 ALA D O 1
ATOM 13631 N N . ASN D 1 330 ? 48.968 -8.434 97.467 1.00 15.71 330 ASN D N 1
ATOM 13632 C CA . ASN D 1 330 ? 47.808 -8.995 96.724 1.00 16.72 330 ASN D CA 1
ATOM 13633 C C . ASN D 1 330 ? 46.552 -8.147 96.976 1.00 17.35 330 ASN D C 1
ATOM 13634 O O . ASN D 1 330 ? 45.501 -8.463 96.392 1.00 17.10 330 ASN D O 1
ATOM 13639 N N . ASP D 1 331 ? 46.663 -7.094 97.784 1.00 17.64 331 ASP D N 1
ATOM 13640 C CA . ASP D 1 331 ? 45.582 -6.100 98.012 1.00 19.49 331 ASP D CA 1
ATOM 13641 C C . ASP D 1 331 ? 45.818 -4.860 97.149 1.00 17.82 331 ASP D C 1
ATOM 13642 O O . ASP D 1 331 ? 44.982 -3.935 97.210 1.00 17.35 331 ASP D O 1
ATOM 13647 N N . PHE D 1 332 ? 46.902 -4.834 96.372 1.00 16.44 332 PHE D N 1
ATOM 13648 C CA . PHE D 1 332 ? 47.287 -3.668 95.535 1.00 15.26 332 PHE D CA 1
ATOM 13649 C C . PHE D 1 332 ? 47.281 -2.399 96.387 1.00 15.30 332 PHE D C 1
ATOM 13650 O O . PHE D 1 332 ? 46.685 -1.384 95.971 1.00 14.77 332 PHE D O 1
ATOM 13658 N N . THR D 1 333 ? 47.941 -2.461 97.542 1.00 15.52 333 THR D N 1
ATOM 13659 C CA . THR D 1 333 ? 48.036 -1.338 98.504 1.00 16.18 333 THR D CA 1
ATOM 13660 C C . THR D 1 333 ? 49.492 -1.178 98.951 1.00 15.92 333 THR D C 1
ATOM 13661 O O . THR D 1 333 ? 50.116 -2.180 99.371 1.00 15.45 333 THR D O 1
ATOM 13665 N N . ILE D 1 334 ? 49.999 0.047 98.876 1.00 15.59 334 ILE D N 1
ATOM 13666 C CA . ILE D 1 334 ? 51.252 0.436 99.570 1.00 15.28 334 ILE D CA 1
ATOM 13667 C C . ILE D 1 334 ? 50.834 1.056 100.901 1.00 15.98 334 ILE D C 1
ATOM 13668 O O . ILE D 1 334 ? 50.068 2.042 100.895 1.00 16.91 334 ILE D O 1
ATOM 13673 N N . GLU D 1 335 ? 51.257 0.437 101.999 1.00 16.54 335 GLU D N 1
ATOM 13674 C CA . GLU D 1 335 ? 51.028 0.963 103.361 1.00 17.86 335 GLU D CA 1
ATOM 13675 C C . GLU D 1 335 ? 52.229 1.831 103.741 1.00 18.18 335 GLU D C 1
ATOM 13676 O O . GLU D 1 335 ? 53.391 1.429 103.477 1.00 17.40 335 GLU D O 1
ATOM 13682 N N . ILE D 1 336 ? 51.950 2.995 104.316 1.00 17.72 336 ILE D N 1
ATOM 13683 C CA . ILE D 1 336 ? 52.991 3.911 104.850 1.00 18.27 336 ILE D CA 1
ATOM 13684 C C . ILE D 1 336 ? 52.919 3.865 106.374 1.00 16.98 336 ILE D C 1
ATOM 13685 O O . ILE D 1 336 ? 51.807 4.018 106.925 1.00 17.62 336 ILE D O 1
ATOM 13690 N N . TYR D 1 337 ? 54.063 3.627 107.013 1.00 16.75 337 TYR D N 1
ATOM 13691 C CA . TYR D 1 337 ? 54.249 3.632 108.484 1.00 17.25 337 TYR D CA 1
ATOM 13692 C C . TYR D 1 337 ? 55.303 4.681 108.844 1.00 17.31 337 TYR D C 1
ATOM 13693 O O . TYR D 1 337 ? 56.149 4.988 107.997 1.00 17.36 337 TYR D O 1
ATOM 13702 N N . THR D 1 338 ? 55.267 5.181 110.078 1.00 18.04 338 THR D N 1
ATOM 13703 C CA . THR D 1 338 ? 56.259 6.151 110.612 1.00 18.49 338 THR D CA 1
ATOM 13704 C C . THR D 1 338 ? 56.871 5.597 111.896 1.00 18.06 338 THR D C 1
ATOM 13705 O O . THR D 1 338 ? 56.236 4.758 112.555 1.00 17.04 338 THR D O 1
ATOM 13709 N N . SER D 1 339 ? 58.081 6.044 112.223 1.00 18.39 339 SER D N 1
ATOM 13710 C CA . SER D 1 339 ? 58.846 5.573 113.404 1.00 18.62 339 SER D CA 1
ATOM 13711 C C . SER D 1 339 ? 59.865 6.626 113.813 1.00 18.99 339 SER D C 1
ATOM 13712 O O . SER D 1 339 ? 60.531 7.199 112.962 1.00 18.53 339 SER D O 1
ATOM 13715 N N . PRO D 1 340 ? 60.044 6.884 115.125 1.00 21.38 340 PRO D N 1
ATOM 13716 C CA . PRO D 1 340 ? 61.164 7.703 115.588 1.00 21.53 340 PRO D CA 1
ATOM 13717 C C . PRO D 1 340 ? 62.507 6.955 115.633 1.00 22.50 340 PRO D C 1
ATOM 13718 O O . PRO D 1 340 ? 63.537 7.632 115.662 1.00 21.73 340 PRO D O 1
ATOM 13722 N N . ASN D 1 341 ? 62.496 5.612 115.646 1.00 21.89 341 ASN D N 1
ATOM 13723 C CA . ASN D 1 341 ? 63.703 4.815 116.003 1.00 22.03 341 ASN D CA 1
ATOM 13724 C C . ASN D 1 341 ? 63.894 3.545 115.151 1.00 20.78 341 ASN D C 1
ATOM 13725 O O . ASN D 1 341 ? 64.799 2.767 115.492 1.00 20.56 341 ASN D O 1
ATOM 13730 N N . LEU D 1 342 ? 63.089 3.325 114.106 1.00 20.03 342 LEU D N 1
ATOM 13731 C CA . LEU D 1 342 ? 63.205 2.195 113.137 1.00 19.60 342 LEU D CA 1
ATOM 13732 C C . LEU D 1 342 ? 62.691 0.863 113.704 1.00 19.30 342 LEU D C 1
ATOM 13733 O O . LEU D 1 342 ? 62.651 -0.100 112.913 1.00 20.14 342 LEU D O 1
ATOM 13738 N N . THR D 1 343 ? 62.326 0.776 114.985 1.00 19.48 343 THR D N 1
ATOM 13739 C CA . THR D 1 343 ? 61.808 -0.479 115.595 1.00 20.76 343 THR D CA 1
ATOM 13740 C C . THR D 1 343 ? 60.320 -0.334 115.947 1.00 20.58 343 THR D C 1
ATOM 13741 O O . THR D 1 343 ? 59.594 -1.331 115.765 1.00 21.21 343 THR D O 1
ATOM 13745 N N . SER D 1 344 ? 59.881 0.840 116.414 1.00 20.14 344 SER D N 1
ATOM 13746 C CA . SER D 1 344 ? 58.472 1.126 116.797 1.00 21.20 344 SER D CA 1
ATOM 13747 C C . SER D 1 344 ? 57.747 1.827 115.647 1.00 20.89 344 SER D C 1
ATOM 13748 O O . SER D 1 344 ? 57.998 3.023 115.430 1.00 21.76 344 SER D O 1
ATOM 13751 N N . TRP D 1 345 ? 56.892 1.098 114.931 1.00 19.99 345 TRP D N 1
ATOM 13752 C CA . TRP D 1 345 ? 56.197 1.593 113.718 1.00 19.95 345 TRP D CA 1
ATOM 13753 C C . TRP D 1 345 ? 54.725 1.882 114.034 1.00 20.70 345 TRP D C 1
ATOM 13754 O O . TRP D 1 345 ? 54.122 1.145 114.842 1.00 20.78 345 TRP D O 1
ATOM 13765 N N . THR D 1 346 ? 54.206 2.962 113.452 1.00 20.22 346 THR D N 1
ATOM 13766 C CA . THR D 1 346 ? 52.792 3.403 113.557 1.00 21.48 346 THR D CA 1
ATOM 13767 C C . THR D 1 346 ? 52.222 3.536 112.150 1.00 20.74 346 THR D C 1
ATOM 13768 O O . THR D 1 346 ? 52.875 4.176 111.311 1.00 20.22 346 THR D O 1
ATOM 13772 N N . PHE D 1 347 ? 51.037 2.981 111.906 1.00 20.98 347 PHE D N 1
ATOM 13773 C CA . PHE D 1 347 ? 50.355 3.083 110.594 1.00 20.48 347 PHE D CA 1
ATOM 13774 C C . PHE D 1 347 ? 50.075 4.558 110.311 1.00 21.04 347 PHE D C 1
ATOM 13775 O O . PHE D 1 347 ? 49.596 5.263 111.222 1.00 21.26 347 PHE D O 1
ATOM 13783 N N . ALA D 1 348 ? 50.361 5.018 109.094 1.00 20.34 348 ALA D N 1
ATOM 13784 C CA . ALA D 1 348 ? 50.079 6.405 108.657 1.00 21.76 348 ALA D CA 1
ATOM 13785 C C . ALA D 1 348 ? 48.963 6.418 107.605 1.00 22.06 348 ALA D C 1
ATOM 13786 O O . ALA D 1 348 ? 47.972 7.130 107.822 1.00 22.31 348 ALA D O 1
ATOM 13788 N N . SER D 1 349 ? 49.121 5.713 106.482 1.00 21.13 349 SER D N 1
ATOM 13789 C CA . SER D 1 349 ? 48.174 5.836 105.342 1.00 21.21 349 SER D CA 1
ATOM 13790 C C . SER D 1 349 ? 48.320 4.691 104.340 1.00 20.34 349 SER D C 1
ATOM 13791 O O . SER D 1 349 ? 49.353 3.989 104.346 1.00 19.03 349 SER D O 1
ATOM 13794 N N . ASN D 1 350 ? 47.299 4.552 103.496 1.00 19.89 350 ASN D N 1
ATOM 13795 C CA . ASN D 1 350 ? 47.242 3.578 102.381 1.00 20.57 350 ASN D CA 1
ATOM 13796 C C . ASN D 1 350 ? 47.212 4.310 101.043 1.00 20.52 350 ASN D C 1
ATOM 13797 O O . ASN D 1 350 ? 46.508 5.333 100.934 1.00 21.33 350 ASN D O 1
ATOM 13802 N N . PHE D 1 351 ? 47.908 3.747 100.057 1.00 19.53 351 PHE D N 1
ATOM 13803 C CA . PHE D 1 351 ? 47.853 4.113 98.623 1.00 18.86 351 PHE D CA 1
ATOM 13804 C C . PHE D 1 351 ? 47.389 2.861 97.861 1.00 19.01 351 PHE D C 1
ATOM 13805 O O . PHE D 1 351 ? 48.198 1.924 97.742 1.00 17.20 351 PHE D O 1
ATOM 13813 N N . THR D 1 352 ? 46.124 2.799 97.416 1.00 19.07 352 THR D N 1
ATOM 13814 C CA . THR D 1 352 ? 45.513 1.529 96.920 1.00 19.82 352 THR D CA 1
ATOM 13815 C C . THR D 1 352 ? 44.934 1.668 95.506 1.00 19.68 352 THR D C 1
ATOM 13816 O O . THR D 1 352 ? 44.376 2.738 95.175 1.00 19.13 352 THR D O 1
ATOM 13820 N N . HIS D 1 353 ? 45.045 0.596 94.713 1.00 19.08 353 HIS D N 1
ATOM 13821 C CA . HIS D 1 353 ? 44.372 0.437 93.398 1.00 19.08 353 HIS D CA 1
ATOM 13822 C C . HIS D 1 353 ? 44.682 1.645 92.505 1.00 19.50 353 HIS D C 1
ATOM 13823 O O . HIS D 1 353 ? 43.724 2.255 91.950 1.00 18.72 353 HIS D O 1
ATOM 13830 N N . HIS D 1 354 ? 45.969 1.976 92.368 1.00 18.80 354 HIS D N 1
ATOM 13831 C CA . HIS D 1 354 ? 46.469 3.006 91.418 1.00 18.79 354 HIS D CA 1
ATOM 13832 C C . HIS D 1 354 ? 47.193 2.334 90.251 1.00 17.66 354 HIS D C 1
ATOM 13833 O O . HIS D 1 354 ? 47.877 1.307 90.469 1.00 17.10 354 HIS D O 1
ATOM 13840 N N . GLY D 1 355 ? 47.043 2.906 89.055 1.00 15.86 355 GLY D N 1
ATOM 13841 C CA . GLY D 1 355 ? 47.718 2.449 87.830 1.00 15.77 355 GLY D CA 1
ATOM 13842 C C . GLY D 1 355 ? 47.362 1.013 87.490 1.00 15.80 355 GLY D C 1
ATOM 13843 O O . GLY D 1 355 ? 46.209 0.582 87.772 1.00 14.95 355 GLY D O 1
ATOM 13844 N N . LEU D 1 356 ? 48.298 0.292 86.884 1.00 15.48 356 LEU D N 1
ATOM 13845 C CA . LEU D 1 356 ? 48.104 -1.133 86.516 1.00 16.47 356 LEU D CA 1
ATOM 13846 C C . LEU D 1 356 ? 48.207 -1.966 87.795 1.00 15.90 356 LEU D C 1
ATOM 13847 O O . LEU D 1 356 ? 49.132 -1.728 88.602 1.00 16.28 356 LEU D O 1
ATOM 13852 N N . LEU D 1 357 ? 47.284 -2.901 87.990 1.00 15.45 357 LEU D N 1
ATOM 13853 C CA . LEU D 1 357 ? 47.289 -3.763 89.194 1.00 15.57 357 LEU D CA 1
ATOM 13854 C C . LEU D 1 357 ? 48.291 -4.901 88.984 1.00 15.25 357 LEU D C 1
ATOM 13855 O O . LEU D 1 357 ? 48.988 -5.231 89.947 1.00 15.70 357 LEU D O 1
ATOM 13860 N N . GLY D 1 358 ? 48.350 -5.468 87.776 1.00 15.24 358 GLY D N 1
ATOM 13861 C CA . GLY D 1 358 ? 48.927 -6.802 87.535 1.00 15.25 358 GLY D CA 1
ATOM 13862 C C . GLY D 1 358 ? 48.351 -7.792 88.540 1.00 15.83 358 GLY D C 1
ATOM 13863 O O . GLY D 1 358 ? 47.135 -7.712 88.795 1.00 16.58 358 GLY D O 1
ATOM 13864 N N . LEU D 1 359 ? 49.181 -8.674 89.104 1.00 15.85 359 LEU D N 1
ATOM 13865 C CA . LEU D 1 359 ? 48.727 -9.703 90.081 1.00 15.50 359 LEU D CA 1
ATOM 13866 C C . LEU D 1 359 ? 49.193 -9.366 91.501 1.00 15.40 359 LEU D C 1
ATOM 13867 O O . LEU D 1 359 ? 48.700 -10.036 92.447 1.00 16.24 359 LEU D O 1
ATOM 13872 N N . ALA D 1 360 ? 50.064 -8.366 91.664 1.00 14.41 360 ALA D N 1
ATOM 13873 C CA . ALA D 1 360 ? 50.632 -7.956 92.970 1.00 13.86 360 ALA D CA 1
ATOM 13874 C C . ALA D 1 360 ? 51.436 -6.664 92.829 1.00 13.88 360 ALA D C 1
ATOM 13875 O O . ALA D 1 360 ? 52.100 -6.483 91.789 1.00 12.83 360 ALA D O 1
ATOM 13877 N N . TYR D 1 361 ? 51.390 -5.831 93.870 1.00 13.49 361 TYR D N 1
ATOM 13878 C CA . TYR D 1 361 ? 52.329 -4.708 94.109 1.00 13.79 361 TYR D CA 1
ATOM 13879 C C . TYR D 1 361 ? 53.569 -5.242 94.833 1.00 14.39 361 TYR D C 1
ATOM 13880 O O . TYR D 1 361 ? 53.419 -5.982 95.824 1.00 14.52 361 TYR D O 1
ATOM 13889 N N . GLU D 1 362 ? 54.759 -4.854 94.375 1.00 14.70 362 GLU D N 1
ATOM 13890 C CA . GLU D 1 362 ? 56.053 -5.268 94.979 1.00 15.12 362 GLU D CA 1
ATOM 13891 C C . GLU D 1 362 ? 57.017 -4.082 94.999 1.00 14.74 362 GLU D C 1
ATOM 13892 O O . GLU D 1 362 ? 56.836 -3.130 94.212 1.00 14.04 362 GLU D O 1
ATOM 13898 N N . CYS D 1 363 ? 58.015 -4.156 95.876 1.00 15.08 363 CYS D N 1
ATOM 13899 C CA . CYS D 1 363 ? 59.219 -3.287 95.874 1.00 15.64 363 CYS D CA 1
ATOM 13900 C C . CYS D 1 363 ? 58.849 -1.818 95.714 1.00 15.77 363 CYS D C 1
ATOM 13901 O O . CYS D 1 363 ? 59.394 -1.137 94.843 1.00 15.68 363 CYS D O 1
ATOM 13904 N N . PRO D 1 364 ? 57.956 -1.281 96.575 1.00 15.72 364 PRO D N 1
ATOM 13905 C CA . PRO D 1 364 ? 57.605 0.132 96.520 1.00 15.88 364 PRO D CA 1
ATOM 13906 C C . PRO D 1 364 ? 58.815 1.010 96.868 1.00 16.54 364 PRO D C 1
ATOM 13907 O O . PRO D 1 364 ? 59.554 0.694 97.797 1.00 15.84 364 PRO D O 1
ATOM 13911 N N . ASN D 1 365 ? 59.003 2.083 96.101 1.00 16.85 365 ASN D N 1
ATOM 13912 C CA . ASN D 1 365 ? 59.981 3.149 96.425 1.00 17.42 365 ASN D CA 1
ATOM 13913 C C . ASN D 1 365 ? 59.245 4.486 96.423 1.00 18.38 365 ASN D C 1
ATOM 13914 O O . ASN D 1 365 ? 58.600 4.804 95.411 1.00 18.76 365 ASN D O 1
ATOM 13919 N N . LEU D 1 366 ? 59.337 5.219 97.527 1.00 19.02 366 LEU D N 1
ATOM 13920 C CA . LEU D 1 366 ? 58.795 6.591 97.648 1.00 20.62 366 LEU D CA 1
ATOM 13921 C C . LEU D 1 366 ? 59.980 7.547 97.793 1.00 21.24 366 LEU D C 1
ATOM 13922 O O . LEU D 1 366 ? 60.636 7.530 98.850 1.00 20.49 366 LEU D O 1
ATOM 13927 N N . VAL D 1 367 ? 60.251 8.325 96.746 1.00 22.44 367 VAL D N 1
ATOM 13928 C CA . VAL D 1 367 ? 61.530 9.074 96.595 1.00 23.37 367 VAL D CA 1
ATOM 13929 C C . VAL D 1 367 ? 61.251 10.469 96.037 1.00 24.52 367 VAL D C 1
ATOM 13930 O O . VAL D 1 367 ? 60.294 10.645 95.255 1.00 23.33 367 VAL D O 1
ATOM 13934 N N . GLN D 1 368 ? 62.103 11.410 96.428 1.00 25.36 368 GLN D N 1
ATOM 13935 C CA . GLN D 1 368 ? 62.090 12.809 95.952 1.00 26.67 368 GLN D CA 1
ATOM 13936 C C . GLN D 1 368 ? 63.035 12.881 94.753 1.00 25.61 368 GLN D C 1
ATOM 13937 O O . GLN D 1 368 ? 64.230 12.574 94.934 1.00 26.31 368 GLN D O 1
ATOM 13943 N N . VAL D 1 369 ? 62.513 13.209 93.569 1.00 23.71 369 VAL D N 1
ATOM 13944 C CA . VAL D 1 369 ? 63.286 13.176 92.295 1.00 23.49 369 VAL D CA 1
ATOM 13945 C C . VAL D 1 369 ? 63.371 14.602 91.763 1.00 25.42 369 VAL D C 1
ATOM 13946 O O . VAL D 1 369 ? 62.343 15.266 91.632 1.00 23.43 369 VAL D O 1
ATOM 13950 N N . PRO D 1 370 ? 64.596 15.109 91.478 1.00 26.98 370 PRO D N 1
ATOM 13951 C CA . PRO D 1 370 ? 64.773 16.469 90.961 1.00 28.81 370 PRO D CA 1
ATOM 13952 C C . PRO D 1 370 ? 64.352 16.605 89.489 1.00 29.05 370 PRO D C 1
ATOM 13953 O O . PRO D 1 370 ? 64.409 15.625 88.764 1.00 29.75 370 PRO D O 1
ATOM 13957 N N . PHE D 1 371 ? 63.969 17.817 89.078 1.00 30.23 371 PHE D N 1
ATOM 13958 C CA . PHE D 1 371 ? 63.604 18.156 87.678 1.00 31.89 371 PHE D CA 1
ATOM 13959 C C . PHE D 1 371 ? 64.883 18.204 86.834 1.00 32.98 371 PHE D C 1
ATOM 13960 O O . PHE D 1 371 ? 65.898 18.741 87.316 1.00 36.04 371 PHE D O 1
ATOM 13968 N N . GLN D 1 372 ? 64.846 17.649 85.622 1.00 31.62 372 GLN D N 1
ATOM 13969 C CA . GLN D 1 372 ? 66.029 17.562 84.724 1.00 33.89 372 GLN D CA 1
ATOM 13970 C C . GLN D 1 372 ? 66.520 18.976 84.382 1.00 37.83 372 GLN D C 1
ATOM 13971 O O . GLN D 1 372 ? 67.745 19.192 84.366 1.00 37.41 372 GLN D O 1
ATOM 13977 N N . ASP D 1 373 ? 65.585 19.898 84.142 1.00 42.66 373 ASP D N 1
ATOM 13978 C CA . ASP D 1 373 ? 65.854 21.252 83.590 1.00 46.95 373 ASP D CA 1
ATOM 13979 C C . ASP D 1 373 ? 65.984 22.280 84.724 1.00 48.52 373 ASP D C 1
ATOM 13980 O O . ASP D 1 373 ? 66.220 23.461 84.404 1.00 48.05 373 ASP D O 1
ATOM 13985 N N . ASP D 1 374 ? 65.857 21.866 85.991 1.00 49.92 374 ASP D N 1
ATOM 13986 C CA . ASP D 1 374 ? 65.978 22.778 87.162 1.00 50.00 374 ASP D CA 1
ATOM 13987 C C . ASP D 1 374 ? 66.266 21.980 88.434 1.00 50.17 374 ASP D C 1
ATOM 13988 O O . ASP D 1 374 ? 65.346 21.591 89.152 1.00 48.30 374 ASP D O 1
ATOM 13993 N N . PRO D 1 375 ? 67.559 21.760 88.774 1.00 50.32 375 PRO D N 1
ATOM 13994 C CA . PRO D 1 375 ? 67.946 21.038 89.991 1.00 48.60 375 PRO D CA 1
ATOM 13995 C C . PRO D 1 375 ? 67.342 21.526 91.318 1.00 46.14 375 PRO D C 1
ATOM 13996 O O . PRO D 1 375 ? 67.307 20.743 92.247 1.00 47.13 375 PRO D O 1
ATOM 14000 N N . SER D 1 376 ? 66.909 22.789 91.390 1.00 43.71 376 SER D N 1
ATOM 14001 C CA . SER D 1 376 ? 66.349 23.422 92.616 1.00 42.56 376 SER D CA 1
ATOM 14002 C C . SER D 1 376 ? 64.908 22.953 92.861 1.00 40.04 376 SER D C 1
ATOM 14003 O O . SER D 1 376 ? 64.397 23.179 93.973 1.00 39.81 376 SER D O 1
ATOM 14006 N N . LYS D 1 377 ? 64.270 22.346 91.856 1.00 39.82 377 LYS D N 1
ATOM 14007 C CA . LYS D 1 377 ? 62.876 21.837 91.944 1.00 38.84 377 LYS D CA 1
ATOM 14008 C C . LYS D 1 377 ? 62.880 20.304 91.951 1.00 35.77 377 LYS D C 1
ATOM 14009 O O . LYS D 1 377 ? 63.775 19.686 91.338 1.00 33.35 377 LYS D O 1
ATOM 14015 N N . SER D 1 378 ? 61.881 19.717 92.601 1.00 33.78 378 SER D N 1
ATOM 14016 C CA . SER D 1 378 ? 61.711 18.247 92.697 1.00 31.09 378 SER D CA 1
ATOM 14017 C C . SER D 1 378 ? 60.235 17.928 92.924 1.00 29.10 378 SER D C 1
ATOM 14018 O O . SER D 1 378 ? 59.456 18.846 93.262 1.00 27.62 378 SER D O 1
ATOM 14021 N N . ALA D 1 379 ? 59.861 16.667 92.736 1.00 27.62 379 ALA D N 1
ATOM 14022 C CA . ALA D 1 379 ? 58.546 16.148 93.163 1.00 27.01 379 ALA D CA 1
ATOM 14023 C C . ALA D 1 379 ? 58.740 14.756 93.753 1.00 25.23 379 ALA D C 1
ATOM 14024 O O . ALA D 1 379 ? 59.756 14.101 93.445 1.00 25.23 379 ALA D O 1
ATOM 14026 N N . TRP D 1 380 ? 57.801 14.349 94.594 1.00 24.65 380 TRP D N 1
ATOM 14027 C CA . TRP D 1 380 ? 57.758 12.971 95.132 1.00 24.11 380 TRP D CA 1
ATOM 14028 C C . TRP D 1 380 ? 57.258 12.027 94.045 1.00 23.74 380 TRP D C 1
ATOM 14029 O O . TRP D 1 380 ? 56.450 12.447 93.188 1.00 23.53 380 TRP D O 1
ATOM 14040 N N . LEU D 1 381 ? 57.775 10.804 94.067 1.00 22.97 381 LEU D N 1
ATOM 14041 C CA . LEU D 1 381 ? 57.428 9.745 93.100 1.00 23.50 381 LEU D CA 1
ATOM 14042 C C . LEU D 1 381 ? 57.223 8.456 93.891 1.00 22.26 381 LEU D C 1
ATOM 14043 O O . LEU D 1 381 ? 58.093 8.142 94.721 1.00 20.49 381 LEU D O 1
ATOM 14048 N N . MET D 1 382 ? 56.075 7.808 93.699 1.00 21.16 382 MET D N 1
ATOM 14049 C CA . MET D 1 382 ? 55.835 6.412 94.141 1.00 20.07 382 MET D CA 1
ATOM 14050 C C . MET D 1 382 ? 56.150 5.486 92.963 1.00 19.13 382 MET D C 1
ATOM 14051 O O . MET D 1 382 ? 55.472 5.581 91.924 1.00 19.64 382 MET D O 1
ATOM 14056 N N . TYR D 1 383 ? 57.180 4.648 93.095 1.00 17.43 383 TYR D N 1
ATOM 14057 C CA . TYR D 1 383 ? 57.542 3.635 92.080 1.00 16.49 383 TYR D CA 1
ATOM 14058 C C . TYR D 1 383 ? 57.042 2.290 92.599 1.00 15.72 383 TYR D C 1
ATOM 14059 O O . TYR D 1 383 ? 57.359 1.960 93.738 1.00 16.06 383 TYR D O 1
ATOM 14068 N N . ILE D 1 384 ? 56.283 1.557 91.791 1.00 15.80 384 ILE D N 1
ATOM 14069 C CA . ILE D 1 384 ? 55.736 0.225 92.186 1.00 15.41 384 ILE D CA 1
ATOM 14070 C C . ILE D 1 384 ? 56.066 -0.769 91.073 1.00 15.47 384 ILE D C 1
ATOM 14071 O O . ILE D 1 384 ? 55.809 -0.464 89.888 1.00 15.43 384 ILE D O 1
ATOM 14076 N N . SER D 1 385 ? 56.628 -1.915 91.458 1.00 14.36 385 SER D N 1
ATOM 14077 C CA . SER D 1 385 ? 56.860 -3.078 90.575 1.00 14.58 385 SER D CA 1
ATOM 14078 C C . SER D 1 385 ? 55.625 -3.987 90.655 1.00 14.34 385 SER D C 1
ATOM 14079 O O . SER D 1 385 ? 55.093 -4.170 91.774 1.00 14.96 385 SER D O 1
ATOM 14082 N N . ILE D 1 386 ? 55.155 -4.508 89.526 1.00 14.16 386 ILE D N 1
ATOM 14083 C CA . ILE D 1 386 ? 54.005 -5.456 89.512 1.00 14.47 386 ILE D CA 1
ATOM 14084 C C . ILE D 1 386 ? 54.430 -6.753 88.825 1.00 14.83 386 ILE D C 1
ATOM 14085 O O . ILE D 1 386 ? 55.177 -6.713 87.811 1.00 15.55 386 ILE D O 1
ATOM 14090 N N . ASN D 1 387 ? 53.964 -7.876 89.361 1.00 14.00 387 ASN D N 1
ATOM 14091 C CA . ASN D 1 387 ? 54.253 -9.207 88.793 1.00 13.65 387 ASN D CA 1
ATOM 14092 C C . ASN D 1 387 ? 53.378 -10.265 89.451 1.00 13.65 387 ASN D C 1
ATOM 14093 O O . ASN D 1 387 ? 53.172 -10.225 90.664 1.00 13.64 387 ASN D O 1
ATOM 14098 N N . PRO D 1 388 ? 52.851 -11.239 88.674 1.00 13.58 388 PRO D N 1
ATOM 14099 C CA . PRO D 1 388 ? 52.752 -11.116 87.218 1.00 13.64 388 PRO D CA 1
ATOM 14100 C C . PRO D 1 388 ? 51.735 -10.055 86.760 1.00 14.28 388 PRO D C 1
ATOM 14101 O O . PRO D 1 388 ? 51.373 -9.205 87.542 1.00 14.91 388 PRO D O 1
ATOM 14105 N N . GLY D 1 389 ? 51.297 -10.131 85.500 1.00 14.73 389 GLY D N 1
ATOM 14106 C CA . GLY D 1 389 ? 50.153 -9.348 84.989 1.00 14.95 389 GLY D CA 1
ATOM 14107 C C . GLY D 1 389 ? 50.544 -8.095 84.224 1.00 15.50 389 GLY D C 1
ATOM 14108 O O . GLY D 1 389 ? 49.605 -7.365 83.812 1.00 14.83 389 GLY D O 1
ATOM 14109 N N . ALA D 1 390 ? 51.841 -7.848 83.997 1.00 16.45 390 ALA D N 1
ATOM 14110 C CA . ALA D 1 390 ? 52.314 -6.694 83.193 1.00 17.21 390 ALA D CA 1
ATOM 14111 C C . ALA D 1 390 ? 51.793 -6.828 81.764 1.00 17.52 390 ALA D C 1
ATOM 14112 O O . ALA D 1 390 ? 51.622 -7.938 81.260 1.00 17.18 390 ALA D O 1
ATOM 14114 N N . PRO D 1 391 ? 51.534 -5.703 81.062 1.00 18.45 391 PRO D N 1
ATOM 14115 C CA . PRO D 1 391 ? 51.012 -5.753 79.693 1.00 19.80 391 PRO D CA 1
ATOM 14116 C C . PRO D 1 391 ? 51.827 -6.613 78.708 1.00 20.41 391 PRO D C 1
ATOM 14117 O O . PRO D 1 391 ? 51.220 -7.372 77.963 1.00 21.59 391 PRO D O 1
ATOM 14121 N N . LEU D 1 392 ? 53.161 -6.503 78.725 1.00 20.33 392 LEU D N 1
ATOM 14122 C CA . LEU D 1 392 ? 54.067 -7.307 77.854 1.00 20.90 392 LEU D CA 1
ATOM 14123 C C . LEU D 1 392 ? 54.211 -8.736 78.392 1.00 21.31 392 LEU D C 1
ATOM 14124 O O . LEU D 1 392 ? 54.875 -9.557 77.717 1.00 20.84 392 LEU D O 1
ATOM 14129 N N . GLY D 1 393 ? 53.630 -9.021 79.561 1.00 19.58 393 GLY D N 1
ATOM 14130 C CA . GLY D 1 393 ? 53.747 -10.324 80.234 1.00 19.34 393 GLY D CA 1
ATOM 14131 C C . GLY D 1 393 ? 54.701 -10.239 81.406 1.00 18.82 393 GLY D C 1
ATOM 14132 O O . GLY D 1 393 ? 55.744 -9.562 81.296 1.00 17.73 393 GLY D O 1
ATOM 14133 N N . GLY D 1 394 ? 54.336 -10.875 82.519 1.00 18.60 394 GLY D N 1
ATOM 14134 C CA . GLY D 1 394 ? 55.205 -10.997 83.701 1.00 17.86 394 GLY D CA 1
ATOM 14135 C C . GLY D 1 394 ? 55.321 -9.697 84.469 1.00 16.75 394 GLY D C 1
ATOM 14136 O O . GLY D 1 394 ? 54.282 -9.172 84.939 1.00 16.62 394 GLY D O 1
ATOM 14137 N N . SER D 1 395 ? 56.549 -9.187 84.575 1.00 16.73 395 SER D N 1
ATOM 14138 C CA . SER D 1 395 ? 56.972 -8.154 85.549 1.00 16.63 395 SER D CA 1
ATOM 14139 C C . SER D 1 395 ? 57.220 -6.820 84.833 1.00 17.30 395 SER D C 1
ATOM 14140 O O . SER D 1 395 ? 57.690 -6.834 83.672 1.00 16.75 395 SER D O 1
ATOM 14143 N N . VAL D 1 396 ? 56.906 -5.707 85.495 1.00 17.08 396 VAL D N 1
ATOM 14144 C CA . VAL D 1 396 ? 57.191 -4.342 84.960 1.00 17.59 396 VAL D CA 1
ATOM 14145 C C . VAL D 1 396 ? 57.133 -3.332 86.102 1.00 17.10 396 VAL D C 1
ATOM 14146 O O . VAL D 1 396 ? 56.447 -3.599 87.106 1.00 16.81 396 VAL D O 1
ATOM 14150 N N . GLY D 1 397 ? 57.842 -2.213 85.939 1.00 17.07 397 GLY D N 1
ATOM 14151 C CA . GLY D 1 397 ? 57.829 -1.077 86.870 1.00 16.71 397 GLY D CA 1
ATOM 14152 C C . GLY D 1 397 ? 56.920 0.028 86.359 1.00 17.03 397 GLY D C 1
ATOM 14153 O O . GLY D 1 397 ? 56.857 0.234 85.139 1.00 18.23 397 GLY D O 1
ATOM 14154 N N . GLN D 1 398 ? 56.226 0.705 87.261 1.00 16.76 398 GLN D N 1
ATOM 14155 C CA . GLN D 1 398 ? 55.375 1.874 86.940 1.00 16.68 398 GLN D CA 1
ATOM 14156 C C . GLN D 1 398 ? 55.593 2.915 88.030 1.00 16.26 398 GLN D C 1
ATOM 14157 O O . GLN D 1 398 ? 56.167 2.565 89.076 1.00 16.01 398 GLN D O 1
ATOM 14163 N N . TYR D 1 399 ? 55.135 4.144 87.811 1.00 16.68 399 TYR D N 1
ATOM 14164 C CA . TYR D 1 399 ? 55.388 5.252 88.756 1.00 17.26 399 TYR D CA 1
ATOM 14165 C C . TYR D 1 399 ? 54.228 6.247 88.735 1.00 17.19 399 TYR D C 1
ATOM 14166 O O . TYR D 1 399 ? 53.415 6.271 87.792 1.00 16.82 399 TYR D O 1
ATOM 14175 N N . PHE D 1 400 ? 54.176 7.038 89.794 1.00 17.92 400 PHE D N 1
ATOM 14176 C CA . PHE D 1 400 ? 53.143 8.056 90.077 1.00 19.73 400 PHE D CA 1
ATOM 14177 C C . PHE D 1 400 ? 53.840 9.295 90.625 1.00 21.22 400 PHE D C 1
ATOM 14178 O O . PHE D 1 400 ? 54.342 9.271 91.746 1.00 22.09 400 PHE D O 1
ATOM 14186 N N . PRO D 1 401 ? 53.896 10.417 89.872 1.00 23.04 401 PRO D N 1
ATOM 14187 C CA . PRO D 1 401 ? 54.352 11.681 90.444 1.00 23.24 401 PRO D CA 1
ATOM 14188 C C . PRO D 1 401 ? 53.281 12.258 91.378 1.00 23.86 401 PRO D C 1
ATOM 14189 O O . PRO D 1 401 ? 52.101 12.156 91.070 1.00 23.12 401 PRO D O 1
ATOM 14193 N N . GLY D 1 402 ? 53.696 12.852 92.495 1.00 22.52 402 GLY D N 1
ATOM 14194 C CA . GLY D 1 402 ? 52.739 13.389 93.471 1.00 23.17 402 GLY D CA 1
ATOM 14195 C C . GLY D 1 402 ? 53.394 14.138 94.609 1.00 23.10 402 GLY D C 1
ATOM 14196 O O . GLY D 1 402 ? 54.583 14.493 94.502 1.00 24.06 402 GLY D O 1
ATOM 14197 N N . ASP D 1 403 ? 52.597 14.370 95.646 1.00 24.79 403 ASP D N 1
ATOM 14198 C CA . ASP D 1 403 ? 52.945 15.123 96.872 1.00 27.45 403 ASP D CA 1
ATOM 14199 C C . ASP D 1 403 ? 53.075 14.127 98.027 1.00 27.36 403 ASP D C 1
ATOM 14200 O O . ASP D 1 403 ? 52.184 13.267 98.159 1.00 26.30 403 ASP D O 1
ATOM 14205 N N . PHE D 1 404 ? 54.134 14.249 98.831 1.00 25.87 404 PHE D N 1
ATOM 14206 C CA . PHE D 1 404 ? 54.297 13.511 100.108 1.00 25.14 404 PHE D CA 1
ATOM 14207 C C . PHE D 1 404 ? 54.546 14.521 101.230 1.00 26.11 404 PHE D C 1
ATOM 14208 O O . PHE D 1 404 ? 55.392 15.405 101.047 1.00 27.87 404 PHE D O 1
ATOM 14216 N N . ASN D 1 405 ? 53.851 14.376 102.358 1.00 27.62 405 ASN D N 1
ATOM 14217 C CA . ASN D 1 405 ? 53.879 15.358 103.474 1.00 27.72 405 ASN D CA 1
ATOM 14218 C C . ASN D 1 405 ? 54.373 14.693 104.762 1.00 27.26 405 ASN D C 1
ATOM 14219 O O . ASN D 1 405 ? 54.160 15.284 105.833 1.00 27.87 405 ASN D O 1
ATOM 14224 N N . GLY D 1 406 ? 54.990 13.509 104.666 1.00 26.32 406 GLY D N 1
ATOM 14225 C CA . GLY D 1 406 ? 55.538 12.773 105.823 1.00 25.41 406 GLY D CA 1
ATOM 14226 C C . GLY D 1 406 ? 54.636 11.636 106.289 1.00 24.98 406 GLY D C 1
ATOM 14227 O O . GLY D 1 406 ? 55.154 10.718 106.961 1.00 23.06 406 GLY D O 1
ATOM 14228 N N . THR D 1 407 ? 53.337 11.684 105.974 1.00 24.33 407 THR D N 1
ATOM 14229 C CA . THR D 1 407 ? 52.349 10.643 106.363 1.00 24.40 407 THR D CA 1
ATOM 14230 C C . THR D 1 407 ? 51.591 10.121 105.136 1.00 24.75 407 THR D C 1
ATOM 14231 O O . THR D 1 407 ? 51.295 8.911 105.118 1.00 24.87 407 THR D O 1
ATOM 14235 N N . HIS D 1 408 ? 51.274 10.985 104.166 1.00 23.75 408 HIS D N 1
ATOM 14236 C CA . HIS D 1 408 ? 50.355 10.675 103.040 1.00 23.93 408 HIS D CA 1
ATOM 14237 C C . HIS D 1 408 ? 50.991 11.029 101.691 1.00 22.63 408 HIS D C 1
ATOM 14238 O O . HIS D 1 408 ? 51.471 12.164 101.534 1.00 22.44 408 HIS D O 1
ATOM 14245 N N . PHE D 1 409 ? 50.961 10.092 100.738 1.00 21.56 409 PHE D N 1
ATOM 14246 C CA . PHE D 1 409 ? 51.292 10.345 99.314 1.00 21.73 409 PHE D CA 1
ATOM 14247 C C . PHE D 1 409 ? 49.989 10.514 98.534 1.00 23.33 409 PHE D C 1
ATOM 14248 O O . PHE D 1 409 ? 49.090 9.658 98.657 1.00 23.21 409 PHE D O 1
ATOM 14256 N N . VAL D 1 410 ? 49.897 11.592 97.754 1.00 24.45 410 VAL D N 1
ATOM 14257 C CA . VAL D 1 410 ? 48.731 11.881 96.871 1.00 24.41 410 VAL D CA 1
ATOM 14258 C C . VAL D 1 410 ? 49.268 12.108 95.459 1.00 23.48 410 VAL D C 1
ATOM 14259 O O . VAL D 1 410 ? 50.018 13.081 95.258 1.00 23.56 410 VAL D O 1
ATOM 14263 N N . ALA D 1 411 ? 48.909 11.227 94.526 1.00 23.00 411 ALA D N 1
ATOM 14264 C CA . ALA D 1 411 ? 49.268 11.318 93.095 1.00 22.24 411 ALA D CA 1
ATOM 14265 C C . ALA D 1 411 ? 48.630 12.576 92.496 1.00 23.36 411 ALA D C 1
ATOM 14266 O O . ALA D 1 411 ? 47.495 12.911 92.887 1.00 21.62 411 ALA D O 1
ATOM 14268 N N . TYR D 1 412 ? 49.317 13.227 91.557 1.00 24.44 412 TYR D N 1
ATOM 14269 C CA . TYR D 1 412 ? 48.844 14.483 90.914 1.00 26.36 412 TYR D CA 1
ATOM 14270 C C . TYR D 1 412 ? 47.619 14.209 90.027 1.00 27.24 412 TYR D C 1
ATOM 14271 O O . TYR D 1 412 ? 46.789 15.122 89.865 1.00 28.10 412 TYR D O 1
ATOM 14280 N N . ASP D 1 413 ? 47.487 12.997 89.487 1.00 26.44 413 ASP D N 1
ATOM 14281 C CA . ASP D 1 413 ? 46.333 12.598 88.639 1.00 26.28 413 ASP D CA 1
ATOM 14282 C C . ASP D 1 413 ? 46.110 11.085 88.773 1.00 25.99 413 ASP D C 1
ATOM 14283 O O . ASP D 1 413 ? 46.771 10.455 89.623 1.00 24.23 413 ASP D O 1
ATOM 14288 N N . SER D 1 414 ? 45.201 10.530 87.969 1.00 24.84 414 SER D N 1
ATOM 14289 C CA . SER D 1 414 ? 44.784 9.106 88.020 1.00 24.88 414 SER D CA 1
ATOM 14290 C C . SER D 1 414 ? 45.447 8.307 86.895 1.00 23.24 414 SER D C 1
ATOM 14291 O O . SER D 1 414 ? 44.975 7.192 86.623 1.00 23.78 414 SER D O 1
ATOM 14294 N N . ALA D 1 415 ? 46.501 8.836 86.270 1.00 21.76 415 ALA D N 1
ATOM 14295 C CA . ALA D 1 415 ? 47.162 8.185 85.117 1.00 21.43 415 ALA D CA 1
ATOM 14296 C C . ALA D 1 415 ? 48.074 7.052 85.602 1.00 20.54 415 ALA D C 1
ATOM 14297 O O . ALA D 1 415 ? 48.531 7.087 86.770 1.00 21.38 415 ALA D O 1
ATOM 14299 N N . ALA D 1 416 ? 48.272 6.066 84.730 1.00 19.33 416 ALA D N 1
ATOM 14300 C CA . ALA D 1 416 ? 49.259 4.967 84.834 1.00 19.28 416 ALA D CA 1
ATOM 14301 C C . ALA D 1 416 ? 50.426 5.289 83.903 1.00 19.45 416 ALA D C 1
ATOM 14302 O O . ALA D 1 416 ? 50.159 5.652 82.741 1.00 19.13 416 ALA D O 1
ATOM 14304 N N . ARG D 1 417 ? 51.658 5.138 84.381 1.00 19.30 417 ARG D N 1
ATOM 14305 C CA . ARG D 1 417 ? 52.875 5.468 83.595 1.00 19.97 417 ARG D CA 1
ATOM 14306 C C . ARG D 1 417 ? 53.897 4.342 83.767 1.00 19.89 417 ARG D C 1
ATOM 14307 O O . ARG D 1 417 ? 54.318 4.118 84.911 1.00 18.98 417 ARG D O 1
ATOM 14315 N N . ILE D 1 418 ? 54.278 3.693 82.662 1.00 21.19 418 ILE D N 1
ATOM 14316 C CA . ILE D 1 418 ? 55.267 2.577 82.627 1.00 23.15 418 ILE D CA 1
ATOM 14317 C C . ILE D 1 418 ? 56.673 3.162 82.439 1.00 24.96 418 ILE D C 1
ATOM 14318 O O . ILE D 1 418 ? 56.844 4.036 81.572 1.00 22.82 418 ILE D O 1
ATOM 14323 N N . ALA D 1 419 ? 57.636 2.669 83.219 1.00 26.16 419 ALA D N 1
ATOM 14324 C CA . ALA D 1 419 ? 58.986 3.257 83.392 1.00 28.92 419 ALA D CA 1
ATOM 14325 C C . ALA D 1 419 ? 59.908 2.891 82.222 1.00 28.50 419 ALA D C 1
ATOM 14326 O O . ALA D 1 419 ? 60.803 3.692 81.915 1.00 32.77 419 ALA D O 1
ATOM 14328 N N . ASP D 1 420 ? 59.711 1.717 81.620 1.00 27.97 420 ASP D N 1
ATOM 14329 C CA . ASP D 1 420 ? 60.641 1.089 80.643 1.00 27.21 420 ASP D CA 1
ATOM 14330 C C . ASP D 1 420 ? 59.773 0.455 79.557 1.00 25.84 420 ASP D C 1
ATOM 14331 O O . ASP D 1 420 ? 58.807 -0.222 79.931 1.00 24.98 420 ASP D O 1
ATOM 14336 N N . PHE D 1 421 ? 60.073 0.665 78.271 1.00 23.60 421 PHE D N 1
ATOM 14337 C CA . PHE D 1 421 ? 59.182 0.200 77.177 1.00 22.98 421 PHE D CA 1
ATOM 14338 C C . PHE D 1 421 ? 59.554 -1.206 76.688 1.00 22.12 421 PHE D C 1
ATOM 14339 O O . PHE D 1 421 ? 58.909 -1.670 75.733 1.00 21.95 421 PHE D O 1
ATOM 14347 N N . ALA D 1 422 ? 60.500 -1.907 77.323 1.00 20.54 422 ALA D N 1
ATOM 14348 C CA . ALA D 1 422 ? 60.722 -3.344 77.045 1.00 20.88 422 ALA D CA 1
ATOM 14349 C C . ALA D 1 422 ? 60.329 -4.157 78.289 1.00 21.13 422 ALA D C 1
ATOM 14350 O O . ALA D 1 422 ? 59.540 -3.639 79.107 1.00 21.22 422 ALA D O 1
ATOM 14352 N N . LYS D 1 423 ? 60.853 -5.376 78.420 1.00 20.64 423 LYS D N 1
ATOM 14353 C CA . LYS D 1 423 ? 60.315 -6.426 79.322 1.00 21.46 423 LYS D CA 1
ATOM 14354 C C . LYS D 1 423 ? 61.273 -6.734 80.483 1.00 21.61 423 LYS D C 1
ATOM 14355 O O . LYS D 1 423 ? 60.852 -7.462 81.401 1.00 20.90 423 LYS D O 1
ATOM 14361 N N . ASP D 1 424 ? 62.509 -6.226 80.456 1.00 21.25 424 ASP D N 1
ATOM 14362 C CA . ASP D 1 424 ? 63.609 -6.744 81.316 1.00 22.22 424 ASP D CA 1
ATOM 14363 C C . ASP D 1 424 ? 64.107 -5.659 82.274 1.00 22.47 424 ASP D C 1
ATOM 14364 O O . ASP D 1 424 ? 65.332 -5.495 82.393 1.00 24.68 424 ASP D O 1
ATOM 14369 N N . ASN D 1 425 ? 63.198 -4.960 82.953 1.00 22.01 425 ASN D N 1
ATOM 14370 C CA . ASN D 1 425 ? 63.552 -3.965 83.995 1.00 21.20 425 ASN D CA 1
ATOM 14371 C C . ASN D 1 425 ? 62.548 -4.077 85.142 1.00 20.63 425 ASN D C 1
ATOM 14372 O O . ASN D 1 425 ? 61.362 -3.757 84.933 1.00 19.55 425 ASN D O 1
ATOM 14377 N N . TYR D 1 426 ? 63.004 -4.521 86.312 1.00 19.14 426 TYR D N 1
ATOM 14378 C CA . TYR D 1 426 ? 62.101 -4.838 87.443 1.00 17.98 426 TYR D CA 1
ATOM 14379 C C . TYR D 1 426 ? 62.769 -4.555 88.785 1.00 17.60 426 TYR D C 1
ATOM 14380 O O . TYR D 1 426 ? 64.015 -4.608 88.896 1.00 17.74 426 TYR D O 1
ATOM 14389 N N . ALA D 1 427 ? 61.943 -4.235 89.782 1.00 16.88 427 ALA D N 1
ATOM 14390 C CA . ALA D 1 427 ? 62.345 -4.144 91.204 1.00 17.11 427 ALA D CA 1
ATOM 14391 C C . ALA D 1 427 ? 63.406 -3.051 91.389 1.00 17.60 427 ALA D C 1
ATOM 14392 O O . ALA D 1 427 ? 64.273 -3.208 92.276 1.00 17.39 427 ALA D O 1
ATOM 14394 N N . SER D 1 428 ? 63.327 -1.957 90.622 1.00 17.75 428 SER D N 1
ATOM 14395 C CA . SER D 1 428 ? 64.194 -0.772 90.824 1.00 17.92 428 SER D CA 1
ATOM 14396 C C . SER D 1 428 ? 64.204 -0.432 92.311 1.00 18.06 428 SER D C 1
ATOM 14397 O O . SER D 1 428 ? 63.118 -0.390 92.923 1.00 18.14 428 SER D O 1
ATOM 14400 N N . GLN D 1 429 ? 65.391 -0.203 92.878 1.00 17.08 429 GLN D N 1
ATOM 14401 C CA . GLN D 1 429 ? 65.514 0.410 94.217 1.00 17.85 429 GLN D CA 1
ATOM 14402 C C . GLN D 1 429 ? 66.419 1.638 94.136 1.00 17.48 429 GLN D C 1
ATOM 14403 O O . GLN D 1 429 ? 67.421 1.598 93.397 1.00 16.78 429 GLN D O 1
ATOM 14409 N N . TRP D 1 430 ? 66.067 2.684 94.885 1.00 17.77 430 TRP D N 1
ATOM 14410 C CA . TRP D 1 430 ? 66.866 3.927 94.995 1.00 18.92 430 TRP D CA 1
ATOM 14411 C C . TRP D 1 430 ? 67.879 3.796 96.136 1.00 19.53 430 TRP D C 1
ATOM 14412 O O . TRP D 1 430 ? 67.520 3.266 97.204 1.00 19.26 430 TRP D O 1
ATOM 14423 N N . PHE D 1 431 ? 69.098 4.289 95.909 1.00 19.93 431 PHE D N 1
ATOM 14424 C CA . PHE D 1 431 ? 70.185 4.321 96.917 1.00 20.64 431 PHE D CA 1
ATOM 14425 C C . PHE D 1 431 ? 69.845 5.380 97.964 1.00 20.92 431 PHE D C 1
ATOM 14426 O O . PHE D 1 431 ? 69.531 6.527 97.592 1.00 20.88 431 PHE D O 1
ATOM 14434 N N . ALA D 1 432 ? 69.871 4.983 99.237 1.00 21.53 432 ALA D N 1
ATOM 14435 C CA . ALA D 1 432 ? 69.765 5.878 100.409 1.00 22.54 432 ALA D CA 1
ATOM 14436 C C . ALA D 1 432 ? 71.088 6.635 100.588 1.00 23.76 432 ALA D C 1
ATOM 14437 O O . ALA D 1 432 ? 72.123 6.109 100.171 1.00 22.43 432 ALA D O 1
ATOM 14439 N N . ASP D 1 433 ? 71.032 7.842 101.155 1.00 25.97 433 ASP D N 1
ATOM 14440 C CA . ASP D 1 433 ? 72.218 8.593 101.647 1.00 28.42 433 ASP D CA 1
ATOM 14441 C C . ASP D 1 433 ? 73.148 8.931 100.475 1.00 30.64 433 ASP D C 1
ATOM 14442 O O . ASP D 1 433 ? 74.380 8.908 100.676 1.00 31.39 433 ASP D O 1
ATOM 14447 N N . THR D 1 434 ? 72.597 9.242 99.299 1.00 32.13 434 THR D N 1
ATOM 14448 C CA . THR D 1 434 ? 73.391 9.741 98.145 1.00 34.69 434 THR D CA 1
ATOM 14449 C C . THR D 1 434 ? 73.839 11.169 98.470 1.00 38.64 434 THR D C 1
ATOM 14450 O O . THR D 1 434 ? 73.176 11.828 99.301 1.00 36.18 434 THR D O 1
ATOM 14454 N N . GLU D 1 435 ? 74.932 11.620 97.853 1.00 45.38 435 GLU D N 1
ATOM 14455 C CA . GLU D 1 435 ? 75.456 12.995 98.055 1.00 50.51 435 GLU D CA 1
ATOM 14456 C C . GLU D 1 435 ? 74.833 13.918 97.011 1.00 50.90 435 GLU D C 1
ATOM 14457 O O . GLU D 1 435 ? 74.482 13.430 95.914 1.00 51.71 435 GLU D O 1
ATOM 14463 N N . ASN D 1 436 ? 74.694 15.199 97.362 1.00 49.29 436 ASN D N 1
ATOM 14464 C CA . ASN D 1 436 ? 73.982 16.210 96.539 1.00 49.60 436 ASN D CA 1
ATOM 14465 C C . ASN D 1 436 ? 72.537 15.726 96.395 1.00 49.53 436 ASN D C 1
ATOM 14466 O O . ASN D 1 436 ? 72.139 14.810 97.159 1.00 50.63 436 ASN D O 1
ATOM 14471 N N . GLY D 1 437 ? 71.774 16.306 95.473 1.00 50.59 437 GLY D N 1
ATOM 14472 C CA . GLY D 1 437 ? 70.422 15.819 95.148 1.00 50.42 437 GLY D CA 1
ATOM 14473 C C . GLY D 1 437 ? 70.469 14.819 94.011 1.00 48.93 437 GLY D C 1
ATOM 14474 O O . GLY D 1 437 ? 69.669 14.975 93.073 1.00 53.45 437 GLY D O 1
ATOM 14475 N N . GLU D 1 438 ? 71.385 13.847 94.072 1.00 44.48 438 GLU D N 1
ATOM 14476 C CA . GLU D 1 438 ? 71.492 12.777 93.051 1.00 41.62 438 GLU D CA 1
ATOM 14477 C C . GLU D 1 438 ? 70.428 11.721 93.357 1.00 35.88 438 GLU D C 1
ATOM 14478 O O . GLU D 1 438 ? 70.460 11.143 94.462 1.00 32.88 438 GLU D O 1
ATOM 14484 N N . SER D 1 439 ? 69.486 11.530 92.435 1.00 29.84 439 SER D N 1
ATOM 14485 C CA . SER D 1 439 ? 68.543 10.387 92.448 1.00 27.31 439 SER D CA 1
ATOM 14486 C C . SER D 1 439 ? 69.206 9.231 91.703 1.00 23.97 439 SER D C 1
ATOM 14487 O O . SER D 1 439 ? 69.337 9.309 90.469 1.00 23.51 439 SER D O 1
ATOM 14490 N N . ILE D 1 440 ? 69.671 8.223 92.442 1.00 22.18 440 ILE D N 1
ATOM 14491 C CA . ILE D 1 440 ? 70.416 7.065 91.879 1.00 21.08 440 ILE D CA 1
ATOM 14492 C C . ILE D 1 440 ? 69.638 5.787 92.182 1.00 21.05 440 ILE D C 1
ATOM 14493 O O . ILE D 1 440 ? 69.288 5.569 93.355 1.00 20.55 440 ILE D O 1
ATOM 14498 N N . SER D 1 441 ? 69.415 4.971 91.158 1.00 20.19 441 SER D N 1
ATOM 14499 C CA . SER D 1 441 ? 68.636 3.719 91.261 1.00 21.48 441 SER D CA 1
ATOM 14500 C C . SER D 1 441 ? 69.338 2.634 90.460 1.00 20.59 441 SER D C 1
ATOM 14501 O O . SER D 1 441 ? 70.230 2.959 89.656 1.00 21.72 441 SER D O 1
ATOM 14504 N N . ILE D 1 442 ? 68.942 1.392 90.702 1.00 19.94 442 ILE D N 1
ATOM 14505 C CA . ILE D 1 442 ? 69.394 0.205 89.935 1.00 19.72 442 ILE D CA 1
ATOM 14506 C C . ILE D 1 442 ? 68.240 -0.798 89.946 1.00 19.09 442 ILE D C 1
ATOM 14507 O O . ILE D 1 442 ? 67.494 -0.822 90.932 1.00 19.01 442 ILE D O 1
ATOM 14512 N N . ALA D 1 443 ? 68.075 -1.543 88.861 1.00 19.30 443 ALA D N 1
ATOM 14513 C CA . ALA D 1 443 ? 66.993 -2.533 88.696 1.00 19.42 443 ALA D CA 1
ATOM 14514 C C . ALA D 1 443 ? 67.607 -3.902 88.446 1.00 19.52 443 ALA D C 1
ATOM 14515 O O . ALA D 1 443 ? 68.803 -3.979 88.084 1.00 20.50 443 ALA D O 1
ATOM 14517 N N . TRP D 1 444 ? 66.790 -4.932 88.607 1.00 18.29 444 TRP D N 1
ATOM 14518 C CA . TRP D 1 444 ? 67.064 -6.306 88.140 1.00 19.80 444 TRP D CA 1
ATOM 14519 C C . TRP D 1 444 ? 66.693 -6.386 86.653 1.00 21.09 444 TRP D C 1
ATOM 14520 O O . TRP D 1 444 ? 65.511 -6.109 86.305 1.00 20.94 444 TRP D O 1
ATOM 14531 N N . ALA D 1 445 ? 67.664 -6.710 85.795 1.00 21.70 445 ALA D N 1
ATOM 14532 C CA . ALA D 1 445 ? 67.497 -6.670 84.324 1.00 21.97 445 ALA D CA 1
ATOM 14533 C C . ALA D 1 445 ? 67.018 -8.038 83.842 1.00 22.00 445 ALA D C 1
ATOM 14534 O O . ALA D 1 445 ? 67.757 -8.733 83.135 1.00 21.94 445 ALA D O 1
ATOM 14536 N N . SER D 1 446 ? 65.790 -8.407 84.213 1.00 20.84 446 SER D N 1
ATOM 14537 C CA . SER D 1 446 ? 65.164 -9.688 83.818 1.00 20.34 446 SER D CA 1
ATOM 14538 C C . SER D 1 446 ? 63.642 -9.580 83.922 1.00 19.70 446 SER D C 1
ATOM 14539 O O . SER D 1 446 ? 63.130 -8.473 84.199 1.00 19.98 446 SER D O 1
ATOM 14542 N N . ASN D 1 447 ? 62.971 -10.697 83.674 1.00 19.69 447 ASN D N 1
ATOM 14543 C CA . ASN D 1 447 ? 61.496 -10.820 83.714 1.00 18.90 447 ASN D CA 1
ATOM 14544 C C . ASN D 1 447 ? 61.161 -12.157 84.369 1.00 19.07 447 ASN D C 1
ATOM 14545 O O . ASN D 1 447 ? 61.746 -13.178 83.958 1.00 18.79 447 ASN D O 1
ATOM 14550 N N . TRP D 1 448 ? 60.233 -12.158 85.328 1.00 18.93 448 TRP D N 1
ATOM 14551 C CA . TRP D 1 448 ? 59.864 -13.385 86.089 1.00 18.83 448 TRP D CA 1
ATOM 14552 C C . TRP D 1 448 ? 59.334 -14.490 85.165 1.00 18.87 448 TRP D C 1
ATOM 14553 O O . TRP D 1 448 ? 59.366 -15.663 85.577 1.00 18.18 448 TRP D O 1
ATOM 14564 N N . GLN D 1 449 ? 58.879 -14.183 83.950 1.00 18.16 449 GLN D N 1
ATOM 14565 C CA . GLN D 1 449 ? 58.338 -15.245 83.065 1.00 18.98 449 GLN D CA 1
ATOM 14566 C C . GLN D 1 449 ? 59.460 -16.158 82.549 1.00 18.99 449 GLN D C 1
ATOM 14567 O O . GLN D 1 449 ? 59.136 -17.315 82.245 1.00 20.58 449 GLN D O 1
ATOM 14573 N N . TYR D 1 450 ? 60.708 -15.692 82.443 1.00 18.56 450 TYR D N 1
ATOM 14574 C CA . TYR D 1 450 ? 61.800 -16.537 81.882 1.00 19.44 450 TYR D CA 1
ATOM 14575 C C . TYR D 1 450 ? 63.123 -16.432 82.657 1.00 20.51 450 TYR D C 1
ATOM 14576 O O . TYR D 1 450 ? 64.053 -17.178 82.279 1.00 20.15 450 TYR D O 1
ATOM 14585 N N . THR D 1 451 ? 63.210 -15.646 83.733 1.00 21.29 451 THR D N 1
ATOM 14586 C CA . THR D 1 451 ? 64.493 -15.395 84.452 1.00 22.02 451 THR D CA 1
ATOM 14587 C C . THR D 1 451 ? 65.114 -16.717 84.918 1.00 22.00 451 THR D C 1
ATOM 14588 O O . THR D 1 451 ? 66.352 -16.784 84.967 1.00 23.89 451 THR D O 1
ATOM 14592 N N . GLN D 1 452 ? 64.297 -17.718 85.252 1.00 22.94 452 GLN D N 1
ATOM 14593 C CA . GLN D 1 452 ? 64.764 -19.008 85.831 1.00 24.73 452 GLN D CA 1
ATOM 14594 C C . GLN D 1 452 ? 65.103 -20.010 84.719 1.00 26.59 452 GLN D C 1
ATOM 14595 O O . GLN D 1 452 ? 65.506 -21.140 85.065 1.00 26.51 452 GLN D O 1
ATOM 14601 N N . GLN D 1 453 ? 64.949 -19.620 83.447 1.00 27.10 453 GLN D N 1
ATOM 14602 C CA . GLN D 1 453 ? 65.103 -20.529 82.281 1.00 28.94 453 GLN D CA 1
ATOM 14603 C C . GLN D 1 453 ? 66.172 -19.999 81.313 1.00 26.78 453 GLN D C 1
ATOM 14604 O O . GLN D 1 453 ? 66.485 -20.717 80.359 1.00 27.62 453 GLN D O 1
ATOM 14610 N N . VAL D 1 454 ? 66.714 -18.803 81.534 1.00 26.63 454 VAL D N 1
ATOM 14611 C CA . VAL D 1 454 ? 67.683 -18.161 80.596 1.00 26.71 454 VAL D CA 1
ATOM 14612 C C . VAL D 1 454 ? 68.952 -19.016 80.529 1.00 28.22 454 VAL D C 1
ATOM 14613 O O . VAL D 1 454 ? 69.360 -19.610 81.523 1.00 27.26 454 VAL D O 1
ATOM 14617 N N . PRO D 1 455 ? 69.597 -19.113 79.343 1.00 29.17 455 PRO D N 1
ATOM 14618 C CA . PRO D 1 455 ? 70.718 -20.036 79.123 1.00 29.73 455 PRO D CA 1
ATOM 14619 C C . PRO D 1 455 ? 72.093 -19.522 79.583 1.00 30.16 455 PRO D C 1
ATOM 14620 O O . PRO D 1 455 ? 73.007 -19.504 78.780 1.00 32.36 455 PRO D O 1
ATOM 14624 N N . THR D 1 456 ? 72.219 -19.108 80.847 1.00 29.93 456 THR D N 1
ATOM 14625 C CA . THR D 1 456 ? 73.464 -18.530 81.420 1.00 31.14 456 THR D CA 1
ATOM 14626 C C . THR D 1 456 ? 73.995 -19.401 82.567 1.00 30.75 456 THR D C 1
ATOM 14627 O O . THR D 1 456 ? 75.085 -19.083 83.071 1.00 30.15 456 THR D O 1
ATOM 14631 N N . SER D 1 457 ? 73.269 -20.450 82.963 1.00 32.00 457 SER D N 1
ATOM 14632 C CA . SER D 1 457 ? 73.620 -21.312 84.122 1.00 34.01 457 SER D CA 1
ATOM 14633 C C . SER D 1 457 ? 74.967 -21.999 83.858 1.00 34.65 457 SER D C 1
ATOM 14634 O O . SER D 1 457 ? 75.768 -22.132 84.804 1.00 34.03 457 SER D O 1
ATOM 14637 N N . ALA D 1 458 ? 75.234 -22.378 82.606 1.00 34.75 458 ALA D N 1
ATOM 14638 C CA . ALA D 1 458 ? 76.508 -23.016 82.205 1.00 34.17 458 ALA D CA 1
ATOM 14639 C C . ALA D 1 458 ? 77.660 -22.009 82.294 1.00 32.72 458 ALA D C 1
ATOM 14640 O O . ALA D 1 458 ? 78.823 -22.458 82.269 1.00 35.99 458 ALA D O 1
ATOM 14642 N N . GLN D 1 459 ? 77.367 -20.708 82.377 1.00 29.75 459 GLN D N 1
ATOM 14643 C CA . GLN D 1 459 ? 78.395 -19.652 82.560 1.00 29.26 459 GLN D CA 1
ATOM 14644 C C . GLN D 1 459 ? 78.395 -19.189 84.023 1.00 28.37 459 GLN D C 1
ATOM 14645 O O . GLN D 1 459 ? 78.938 -18.100 84.286 1.00 29.49 459 GLN D O 1
ATOM 14651 N N . ALA D 1 460 ? 77.828 -19.995 84.927 1.00 29.04 460 ALA D N 1
ATOM 14652 C CA . ALA D 1 460 ? 77.951 -19.871 86.403 1.00 30.10 460 ALA D CA 1
ATOM 14653 C C . ALA D 1 460 ? 77.070 -18.748 86.965 1.00 29.56 460 ALA D C 1
ATOM 14654 O O . ALA D 1 460 ? 77.402 -18.250 88.058 1.00 29.70 460 ALA D O 1
ATOM 14656 N N . PHE D 1 461 ? 75.972 -18.359 86.311 1.00 29.36 461 PHE D N 1
ATOM 14657 C CA . PHE D 1 461 ? 75.092 -17.312 86.895 1.00 28.83 461 PHE D CA 1
ATOM 14658 C C . PHE D 1 461 ? 73.720 -17.268 86.225 1.00 28.98 461 PHE D C 1
ATOM 14659 O O . PHE D 1 461 ? 73.570 -17.684 85.058 1.00 27.13 461 PHE D O 1
ATOM 14667 N N . ARG D 1 462 ? 72.750 -16.745 86.975 1.00 27.32 462 ARG D N 1
ATOM 14668 C CA . ARG D 1 462 ? 71.434 -16.326 86.437 1.00 25.62 462 ARG D CA 1
ATOM 14669 C C . ARG D 1 462 ? 71.105 -14.956 87.020 1.00 25.52 462 ARG D C 1
ATOM 14670 O O . ARG D 1 462 ? 71.060 -14.827 88.269 1.00 24.11 462 ARG D O 1
ATOM 14678 N N . SER D 1 463 ? 70.979 -13.972 86.127 1.00 25.11 463 SER D N 1
ATOM 14679 C CA . SER D 1 463 ? 70.446 -12.612 86.377 1.00 24.23 463 SER D CA 1
ATOM 14680 C C . SER D 1 463 ? 71.590 -11.613 86.510 1.00 24.32 463 SER D C 1
ATOM 14681 O O . SER D 1 463 ? 72.642 -11.946 87.111 1.00 25.26 463 SER D O 1
ATOM 14684 N N . ALA D 1 464 ? 71.378 -10.418 85.968 1.00 23.36 464 ALA D N 1
ATOM 14685 C CA . ALA D 1 464 ? 72.258 -9.250 86.144 1.00 22.66 464 ALA D CA 1
ATOM 14686 C C . ALA D 1 464 ? 71.412 -8.037 86.509 1.00 22.50 464 ALA D C 1
ATOM 14687 O O . ALA D 1 464 ? 70.205 -8.045 86.199 1.00 22.77 464 ALA D O 1
ATOM 14689 N N . MET D 1 465 ? 72.037 -7.030 87.113 1.00 21.52 465 MET D N 1
ATOM 14690 C CA . MET D 1 465 ? 71.396 -5.720 87.362 1.00 21.49 465 MET D CA 1
ATOM 14691 C C . MET D 1 465 ? 71.436 -4.920 86.059 1.00 22.64 465 MET D C 1
ATOM 14692 O O . MET D 1 465 ? 72.256 -5.251 85.173 1.00 22.87 465 MET D O 1
ATOM 14697 N N . SER D 1 466 ? 70.553 -3.932 85.942 1.00 21.62 466 SER D N 1
ATOM 14698 C CA . SER D 1 466 ? 70.610 -2.880 84.900 1.00 22.14 466 SER D CA 1
ATOM 14699 C C . SER D 1 466 ? 71.895 -2.071 85.092 1.00 23.20 466 SER D C 1
ATOM 14700 O O . SER D 1 466 ? 72.521 -2.195 86.163 1.00 23.21 466 SER D O 1
ATOM 14703 N N . LEU D 1 467 ? 72.239 -1.216 84.129 1.00 24.07 467 LEU D N 1
ATOM 14704 C CA . LEU D 1 467 ? 73.183 -0.105 84.405 1.00 25.50 467 LEU D CA 1
ATOM 14705 C C . LEU D 1 467 ? 72.628 0.685 85.579 1.00 25.33 467 LEU D C 1
ATOM 14706 O O . LEU D 1 467 ? 71.413 0.872 85.671 1.00 25.87 467 LEU D O 1
ATOM 14711 N N . PRO D 1 468 ? 73.500 1.215 86.466 1.00 23.92 468 PRO D N 1
ATOM 14712 C CA . PRO D 1 468 ? 73.070 2.145 87.501 1.00 23.41 468 PRO D CA 1
ATOM 14713 C C . PRO D 1 468 ? 72.515 3.385 86.795 1.00 24.30 468 PRO D C 1
ATOM 14714 O O . PRO D 1 468 ? 73.022 3.736 85.729 1.00 24.91 468 PRO D O 1
ATOM 14718 N N . ARG D 1 469 ? 71.484 3.998 87.368 1.00 22.74 469 ARG D N 1
ATOM 14719 C CA . ARG D 1 469 ? 70.724 5.067 86.680 1.00 23.26 469 ARG D CA 1
ATOM 14720 C C . ARG D 1 469 ? 70.785 6.348 87.498 1.00 23.50 469 ARG D C 1
ATOM 14721 O O . ARG D 1 469 ? 70.710 6.303 88.749 1.00 23.07 469 ARG D O 1
ATOM 14729 N N . ARG D 1 470 ? 70.905 7.454 86.777 1.00 24.51 470 ARG D N 1
ATOM 14730 C CA . ARG D 1 470 ? 70.619 8.816 87.259 1.00 25.90 470 ARG D CA 1
ATOM 14731 C C . ARG D 1 470 ? 69.172 9.117 86.855 1.00 25.33 470 ARG D C 1
ATOM 14732 O O . ARG D 1 470 ? 68.850 8.923 85.661 1.00 25.11 470 ARG D O 1
ATOM 14740 N N . ASN D 1 471 ? 68.334 9.533 87.806 1.00 24.86 471 ASN D N 1
ATOM 14741 C CA . ASN D 1 471 ? 66.883 9.762 87.580 1.00 24.72 471 ASN D CA 1
ATOM 14742 C C . ASN D 1 471 ? 66.566 11.250 87.697 1.00 24.56 471 ASN D C 1
ATOM 14743 O O . ASN D 1 471 ? 67.154 11.938 88.551 1.00 25.28 471 ASN D O 1
ATOM 14748 N N . TYR D 1 472 ? 65.631 11.708 86.868 1.00 24.04 472 TYR D N 1
ATOM 14749 C CA . TYR D 1 472 ? 65.025 13.054 86.944 1.00 24.96 472 TYR D CA 1
ATOM 14750 C C . TYR D 1 472 ? 63.538 12.935 86.621 1.00 23.94 472 TYR D C 1
ATOM 14751 O O . TYR D 1 472 ? 63.117 11.898 86.092 1.00 22.51 472 TYR D O 1
ATOM 14760 N N . LEU D 1 473 ? 62.786 13.989 86.920 1.00 25.00 473 LEU D N 1
ATOM 14761 C CA . LEU D 1 473 ? 61.426 14.204 86.370 1.00 26.72 473 LEU D CA 1
ATOM 14762 C C . LEU D 1 473 ? 61.485 15.327 85.333 1.00 28.59 473 LEU D C 1
ATOM 14763 O O . LEU D 1 473 ? 62.257 16.289 85.531 1.00 28.43 473 LEU D O 1
ATOM 14768 N N . THR D 1 474 ? 60.726 15.187 84.248 1.00 28.74 474 THR D N 1
ATOM 14769 C CA . THR D 1 474 ? 60.550 16.248 83.227 1.00 29.00 474 THR D CA 1
ATOM 14770 C C . THR D 1 474 ? 59.121 16.179 82.684 1.00 29.84 474 THR D C 1
ATOM 14771 O O . THR D 1 474 ? 58.428 15.164 82.929 1.00 27.82 474 THR D O 1
ATOM 14775 N N . ASN D 1 475 ? 58.700 17.238 81.996 1.00 28.81 475 ASN D N 1
ATOM 14776 C CA . ASN D 1 475 ? 57.468 17.248 81.173 1.00 29.29 475 ASN D CA 1
ATOM 14777 C C . ASN D 1 475 ? 57.890 17.025 79.724 1.00 29.60 475 ASN D C 1
ATOM 14778 O O . ASN D 1 475 ? 58.753 17.781 79.235 1.00 29.46 475 ASN D O 1
ATOM 14783 N N . ILE D 1 476 ? 57.349 15.995 79.078 1.00 27.99 476 ILE D N 1
ATOM 14784 C CA . ILE D 1 476 ? 57.567 15.752 77.627 1.00 28.81 476 ILE D CA 1
ATOM 14785 C C . ILE D 1 476 ? 56.333 16.270 76.887 1.00 29.19 476 ILE D C 1
ATOM 14786 O O . ILE D 1 476 ? 55.283 16.456 77.539 1.00 29.59 476 ILE D O 1
ATOM 14791 N N . THR D 1 477 ? 56.486 16.562 75.598 1.00 29.85 477 THR D N 1
ATOM 14792 C CA . THR D 1 477 ? 55.425 17.167 74.756 1.00 30.31 477 THR D CA 1
ATOM 14793 C C . THR D 1 477 ? 54.159 16.306 74.843 1.00 27.78 477 THR D C 1
ATOM 14794 O O . THR D 1 477 ? 54.259 15.084 74.600 1.00 25.75 477 THR D O 1
ATOM 14798 N N . ARG D 1 478 ? 53.033 16.944 75.186 1.00 27.44 478 ARG D N 1
ATOM 14799 C CA . ARG D 1 478 ? 51.658 16.373 75.193 1.00 26.49 478 ARG D CA 1
ATOM 14800 C C . ARG D 1 478 ? 51.449 15.466 76.416 1.00 25.91 478 ARG D C 1
ATOM 14801 O O . ARG D 1 478 ? 50.501 15.731 77.178 1.00 24.76 478 ARG D O 1
ATOM 14809 N N . LEU D 1 479 ? 52.286 14.438 76.586 1.00 27.06 479 LEU D N 1
ATOM 14810 C CA . LEU D 1 479 ? 52.115 13.380 77.628 1.00 27.47 479 LEU D CA 1
ATOM 14811 C C . LEU D 1 479 ? 52.333 13.978 79.021 1.00 27.36 479 LEU D C 1
ATOM 14812 O O . LEU D 1 479 ? 51.702 13.483 79.980 1.00 27.70 479 LEU D O 1
ATOM 14817 N N . GLY D 1 480 ? 53.177 15.012 79.134 1.00 25.63 480 GLY D N 1
ATOM 14818 C CA . GLY D 1 480 ? 53.455 15.693 80.410 1.00 24.59 480 GLY D CA 1
ATOM 14819 C C . GLY D 1 480 ? 54.459 14.904 81.240 1.00 25.39 480 GLY D C 1
ATOM 14820 O O . GLY D 1 480 ? 55.551 14.609 80.714 1.00 24.41 480 GLY D O 1
ATOM 14821 N N . TRP D 1 481 ? 54.094 14.539 82.474 1.00 24.64 481 TRP D N 1
ATOM 14822 C CA . TRP D 1 481 ? 55.012 13.933 83.479 1.00 25.32 481 TRP D CA 1
ATOM 14823 C C . TRP D 1 481 ? 55.768 12.747 82.886 1.00 24.75 481 TRP D C 1
ATOM 14824 O O . TRP D 1 481 ? 55.151 11.895 82.196 1.00 25.60 481 TRP D O 1
ATOM 14835 N N . ASP D 1 482 ? 57.072 12.683 83.154 1.00 25.35 482 ASP D N 1
ATOM 14836 C CA . ASP D 1 482 ? 57.936 11.596 82.638 1.00 25.11 482 ASP D CA 1
ATOM 14837 C C . ASP D 1 482 ? 59.075 11.345 83.626 1.00 24.57 482 ASP D C 1
ATOM 14838 O O . ASP D 1 482 ? 59.686 12.329 84.088 1.00 23.75 482 ASP D O 1
ATOM 14843 N N . LEU D 1 483 ? 59.313 10.072 83.949 1.00 23.04 483 LEU D N 1
ATOM 14844 C CA . LEU D 1 483 ? 60.501 9.637 84.722 1.00 22.55 483 LEU D CA 1
ATOM 14845 C C . LEU D 1 483 ? 61.664 9.457 83.746 1.00 22.13 483 LEU D C 1
ATOM 14846 O O . LEU D 1 483 ? 61.620 8.534 82.909 1.00 22.95 483 LEU D O 1
ATOM 14851 N N . VAL D 1 484 ? 62.665 10.328 83.871 1.00 24.22 484 VAL D N 1
ATOM 14852 C CA . VAL D 1 484 ? 63.938 10.278 83.103 1.00 24.09 484 VAL D CA 1
ATOM 14853 C C . VAL D 1 484 ? 64.861 9.251 83.765 1.00 23.14 484 VAL D C 1
ATOM 14854 O O . VAL D 1 484 ? 64.948 9.224 85.013 1.00 23.03 484 VAL D O 1
ATOM 14858 N N . SER D 1 485 ? 65.504 8.427 82.949 1.00 24.37 485 SER D N 1
ATOM 14859 C CA . SER D 1 485 ? 66.553 7.472 83.370 1.00 26.05 485 SER D CA 1
ATOM 14860 C C . SER D 1 485 ? 67.732 7.608 82.407 1.00 26.53 485 SER D C 1
ATOM 14861 O O . SER D 1 485 ? 67.501 7.517 81.181 1.00 26.72 485 SER D O 1
ATOM 14864 N N . LEU D 1 486 ? 68.929 7.858 82.944 1.00 26.84 486 LEU D N 1
ATOM 14865 C CA . LEU D 1 486 ? 70.196 7.910 82.171 1.00 27.80 486 LEU D CA 1
ATOM 14866 C C . LEU D 1 486 ? 71.238 7.039 82.864 1.00 27.73 486 LEU D C 1
ATOM 14867 O O . LEU D 1 486 ? 71.222 6.906 84.088 1.00 26.41 486 LEU D O 1
ATOM 14872 N N . PRO D 1 487 ? 72.193 6.446 82.118 1.00 27.52 487 PRO D N 1
ATOM 14873 C CA . PRO D 1 487 ? 73.261 5.676 82.745 1.00 28.55 487 PRO D CA 1
ATOM 14874 C C . PRO D 1 487 ? 74.032 6.604 83.690 1.00 27.39 487 PRO D C 1
ATOM 14875 O O . PRO D 1 487 ? 74.347 7.714 83.301 1.00 27.80 487 PRO D O 1
ATOM 14879 N N . TYR D 1 488 ? 74.276 6.161 84.921 1.00 27.28 488 TYR D N 1
ATOM 14880 C CA . TYR D 1 488 ? 75.168 6.877 85.863 1.00 26.89 488 TYR D CA 1
ATOM 14881 C C . TYR D 1 488 ? 76.551 7.009 85.210 1.00 26.09 488 TYR D C 1
ATOM 14882 O O . TYR D 1 488 ? 76.960 6.074 84.504 1.00 27.59 488 TYR D O 1
ATOM 14891 N N . ASP D 1 489 ? 77.220 8.139 85.444 1.00 28.82 489 ASP D N 1
ATOM 14892 C CA . ASP D 1 489 ? 78.542 8.524 84.865 1.00 29.64 489 ASP D CA 1
ATOM 14893 C C . ASP D 1 489 ? 79.310 7.280 84.398 1.00 28.62 489 ASP D C 1
ATOM 14894 O O . ASP D 1 489 ? 79.883 6.574 85.257 1.00 29.33 489 ASP D O 1
ATOM 14899 N N . LEU D 1 490 ? 79.355 7.040 83.083 1.00 28.82 490 LEU D N 1
ATOM 14900 C CA . LEU D 1 490 ? 80.037 5.866 82.474 1.00 30.63 490 LEU D CA 1
ATOM 14901 C C . LEU D 1 490 ? 81.539 6.123 82.274 1.00 30.81 490 LEU D C 1
ATOM 14902 O O . LEU D 1 490 ? 82.219 5.174 81.856 1.00 31.02 490 LEU D O 1
ATOM 14907 N N . SER D 1 491 ? 82.049 7.324 82.566 1.00 33.00 491 SER D N 1
ATOM 14908 C CA . SER D 1 491 ? 83.452 7.716 82.250 1.00 34.52 491 SER D CA 1
ATOM 14909 C C . SER D 1 491 ? 84.457 6.694 82.789 1.00 35.27 491 SER D C 1
ATOM 14910 O O . SER D 1 491 ? 85.449 6.427 82.116 1.00 35.31 491 SER D O 1
ATOM 14913 N N . PRO D 1 492 ? 84.257 6.045 83.968 1.00 35.60 492 PRO D N 1
ATOM 14914 C CA . PRO D 1 492 ? 85.216 5.046 84.453 1.00 34.05 492 PRO D CA 1
ATOM 14915 C C . PRO D 1 492 ? 85.366 3.765 83.615 1.00 33.70 492 PRO D C 1
ATOM 14916 O O . PRO D 1 492 ? 86.304 3.026 83.864 1.00 31.92 492 PRO D O 1
ATOM 14920 N N . VAL D 1 493 ? 84.455 3.496 82.672 1.00 31.52 493 VAL D N 1
ATOM 14921 C CA . VAL D 1 493 ? 84.489 2.244 81.856 1.00 31.27 493 VAL D CA 1
ATOM 14922 C C . VAL D 1 493 ? 84.620 2.573 80.358 1.00 30.64 493 VAL D C 1
ATOM 14923 O O . VAL D 1 493 ? 84.752 1.617 79.573 1.00 29.99 493 VAL D O 1
ATOM 14927 N N . VAL D 1 494 ? 84.610 3.853 79.969 1.00 32.13 494 VAL D N 1
ATOM 14928 C CA . VAL D 1 494 ? 84.653 4.266 78.531 1.00 34.44 494 VAL D CA 1
ATOM 14929 C C . VAL D 1 494 ? 86.098 4.142 78.030 1.00 35.10 494 VAL D C 1
ATOM 14930 O O . VAL D 1 494 ? 86.975 4.851 78.566 1.00 35.52 494 VAL D O 1
ATOM 14934 N N . GLY D 1 495 ? 86.308 3.253 77.054 1.00 36.59 495 GLY D N 1
ATOM 14935 C CA . GLY D 1 495 ? 87.601 2.990 76.398 1.00 35.95 495 GLY D CA 1
ATOM 14936 C C . GLY D 1 495 ? 87.806 3.874 75.168 1.00 36.26 495 GLY D C 1
ATOM 14937 O O . GLY D 1 495 ? 87.147 4.906 75.015 1.00 31.79 495 GLY D O 1
ATOM 14938 N N . PRO D 1 496 ? 88.752 3.504 74.274 1.00 38.55 496 PRO D N 1
ATOM 14939 C CA . PRO D 1 496 ? 89.073 4.329 73.108 1.00 38.95 496 PRO D CA 1
ATOM 14940 C C . PRO D 1 496 ? 87.927 4.402 72.082 1.00 37.65 496 PRO D C 1
ATOM 14941 O O . PRO D 1 496 ? 87.125 3.482 72.004 1.00 38.06 496 PRO D O 1
ATOM 14945 N N . SER D 1 497 ? 87.873 5.505 71.331 1.00 35.85 497 SER D N 1
ATOM 14946 C CA . SER D 1 497 ? 86.900 5.743 70.233 1.00 36.28 497 SER D CA 1
ATOM 14947 C C . SER D 1 497 ? 87.027 4.633 69.186 1.00 36.91 497 SER D C 1
ATOM 14948 O O . SER D 1 497 ? 88.175 4.299 68.818 1.00 33.94 497 SER D O 1
ATOM 14951 N N . LEU D 1 498 ? 85.892 4.069 68.755 1.00 35.74 498 LEU D N 1
ATOM 14952 C CA . LEU D 1 498 ? 85.795 3.101 67.629 1.00 38.19 498 LEU D CA 1
ATOM 14953 C C . LEU D 1 498 ? 85.308 3.823 66.372 1.00 37.70 498 LEU D C 1
ATOM 14954 O O . LEU D 1 498 ? 85.591 3.323 65.279 1.00 38.73 498 LEU D O 1
ATOM 14959 N N . LEU D 1 499 ? 84.574 4.928 66.525 1.00 39.19 499 LEU D N 1
ATOM 14960 C CA . LEU D 1 499 ? 84.075 5.734 65.381 1.00 40.75 499 LEU D CA 1
ATOM 14961 C C . LEU D 1 499 ? 83.609 7.110 65.858 1.00 41.33 499 LEU D C 1
ATOM 14962 O O . LEU D 1 499 ? 82.975 7.191 66.928 1.00 38.81 499 LEU D O 1
ATOM 14967 N N . SER D 1 500 ? 83.922 8.145 65.074 1.00 40.60 500 SER D N 1
ATOM 14968 C CA . SER D 1 500 ? 83.375 9.519 65.187 1.00 42.61 500 SER D CA 1
ATOM 14969 C C . SER D 1 500 ? 82.968 9.970 63.782 1.00 46.93 500 SER D C 1
ATOM 14970 O O . SER D 1 500 ? 83.856 10.023 62.904 1.00 46.47 500 SER D O 1
ATOM 14973 N N . SER D 1 501 ? 81.680 10.241 63.555 1.00 48.99 501 SER D N 1
ATOM 14974 C CA . SER D 1 501 ? 81.141 10.530 62.200 1.00 50.93 501 SER D CA 1
ATOM 14975 C C . SER D 1 501 ? 80.068 11.618 62.252 1.00 53.64 501 SER D C 1
ATOM 14976 O O . SER D 1 501 ? 79.407 11.776 63.301 1.00 51.00 501 SER D O 1
ATOM 14979 N N . SER D 1 502 ? 79.935 12.353 61.147 1.00 54.79 502 SER D N 1
ATOM 14980 C CA . SER D 1 502 ? 78.834 13.313 60.889 1.00 57.12 502 SER D CA 1
ATOM 14981 C C . SER D 1 502 ? 78.276 13.059 59.484 1.00 55.68 502 SER D C 1
ATOM 14982 O O . SER D 1 502 ? 77.719 13.995 58.892 1.00 53.45 502 SER D O 1
ATOM 14985 N N . GLU D 1 503 ? 78.410 11.819 58.999 1.00 60.48 503 GLU D N 1
ATOM 14986 C CA . GLU D 1 503 ? 77.952 11.368 57.658 1.00 67.59 503 GLU D CA 1
ATOM 14987 C C . GLU D 1 503 ? 76.450 11.063 57.706 1.00 69.76 503 GLU D C 1
ATOM 14988 O O . GLU D 1 503 ? 76.063 10.099 58.402 1.00 68.55 503 GLU D O 1
ATOM 14994 N N . ALA D 1 504 ? 75.646 11.849 56.982 1.00 71.18 504 ALA D N 1
ATOM 14995 C CA . ALA D 1 504 ? 74.182 11.670 56.835 1.00 70.49 504 ALA D CA 1
ATOM 14996 C C . ALA D 1 504 ? 73.898 10.789 55.611 1.00 71.98 504 ALA D C 1
ATOM 14997 O O . ALA D 1 504 ? 74.749 10.746 54.704 1.00 74.38 504 ALA D O 1
ATOM 14999 N N . ASN D 1 505 ? 72.753 10.097 55.606 1.00 71.35 505 ASN D N 1
ATOM 15000 C CA . ASN D 1 505 ? 72.287 9.199 54.510 1.00 73.42 505 ASN D CA 1
ATOM 15001 C C . ASN D 1 505 ? 73.326 8.109 54.225 1.00 71.99 505 ASN D C 1
ATOM 15002 O O . ASN D 1 505 ? 73.469 7.726 53.046 1.00 70.48 505 ASN D O 1
ATOM 15007 N N . SER D 1 506 ? 74.001 7.610 55.261 1.00 72.03 506 SER D N 1
ATOM 15008 C CA . SER D 1 506 ? 75.084 6.600 55.145 1.00 73.09 506 SER D CA 1
ATOM 15009 C C . SER D 1 506 ? 74.837 5.457 56.129 1.00 69.28 506 SER D C 1
ATOM 15010 O O . SER D 1 506 ? 73.998 5.625 57.031 1.00 69.67 506 SER D O 1
ATOM 15013 N N . THR D 1 507 ? 75.549 4.345 55.942 1.00 64.66 507 THR D N 1
ATOM 15014 C CA . THR D 1 507 ? 75.692 3.250 56.932 1.00 62.65 507 THR D CA 1
ATOM 15015 C C . THR D 1 507 ? 77.124 3.279 57.475 1.00 62.10 507 THR D C 1
ATOM 15016 O O . THR D 1 507 ? 78.056 3.008 56.688 1.00 61.58 507 THR D O 1
ATOM 15020 N N . ALA D 1 508 ? 77.284 3.616 58.760 1.00 58.02 508 ALA D N 1
ATOM 15021 C CA . ALA D 1 508 ? 78.553 3.480 59.511 1.00 54.69 508 ALA D CA 1
ATOM 15022 C C . ALA D 1 508 ? 78.649 2.044 60.028 1.00 53.94 508 ALA D C 1
ATOM 15023 O O . ALA D 1 508 ? 77.723 1.614 60.744 1.00 54.12 508 ALA D O 1
ATOM 15025 N N . ASP D 1 509 ? 79.703 1.325 59.635 1.00 52.29 509 ASP D N 1
ATOM 15026 C CA . ASP D 1 509 ? 79.960 -0.083 60.035 1.00 53.15 509 ASP D CA 1
ATOM 15027 C C . ASP D 1 509 ? 81.084 -0.066 61.076 1.00 55.25 509 ASP D C 1
ATOM 15028 O O . ASP D 1 509 ? 82.201 0.376 60.733 1.00 54.75 509 ASP D O 1
ATOM 15033 N N . VAL D 1 510 ? 80.784 -0.483 62.308 1.00 52.52 510 VAL D N 1
ATOM 15034 C CA . VAL D 1 510 ? 81.747 -0.482 63.448 1.00 52.81 510 VAL D CA 1
ATOM 15035 C C . VAL D 1 510 ? 82.014 -1.932 63.851 1.00 51.82 510 VAL D C 1
ATOM 15036 O O . VAL D 1 510 ? 81.105 -2.555 64.424 1.00 50.43 510 VAL D O 1
ATOM 15040 N N . ASP D 1 511 ? 83.209 -2.450 63.556 1.00 50.78 511 ASP D N 1
ATOM 15041 C CA . ASP D 1 511 ? 83.648 -3.785 64.040 1.00 51.97 511 ASP D CA 1
ATOM 15042 C C . ASP D 1 511 ? 84.231 -3.609 65.444 1.00 52.97 511 ASP D C 1
ATOM 15043 O O . ASP D 1 511 ? 85.024 -2.668 65.636 1.00 55.74 511 ASP D O 1
ATOM 15048 N N . PHE D 1 512 ? 83.839 -4.465 66.391 1.00 54.09 512 PHE D N 1
ATOM 15049 C CA . PHE D 1 512 ? 84.389 -4.468 67.772 1.00 54.00 512 PHE D CA 1
ATOM 15050 C C . PHE D 1 512 ? 84.682 -5.907 68.215 1.00 52.87 512 PHE D C 1
ATOM 15051 O O . PHE D 1 512 ? 84.609 -6.180 69.426 1.00 55.80 512 PHE D O 1
ATOM 15059 N N . THR D 1 513 ? 85.081 -6.777 67.279 1.00 51.28 513 THR D N 1
ATOM 15060 C CA . THR D 1 513 ? 85.567 -8.155 67.573 1.00 53.58 513 THR D CA 1
ATOM 15061 C C . THR D 1 513 ? 86.860 -8.104 68.404 1.00 52.69 513 THR D C 1
ATOM 15062 O O . THR D 1 513 ? 87.119 -9.090 69.117 1.00 55.00 513 THR D O 1
ATOM 15066 N N . ASN D 1 514 ? 87.642 -7.019 68.301 1.00 51.52 514 ASN D N 1
ATOM 15067 C CA . ASN D 1 514 ? 88.936 -6.838 69.020 1.00 52.22 514 ASN D CA 1
ATOM 15068 C C . ASN D 1 514 ? 88.740 -5.993 70.287 1.00 50.49 514 ASN D C 1
ATOM 15069 O O . ASN D 1 514 ? 89.760 -5.642 70.915 1.00 49.66 514 ASN D O 1
ATOM 15074 N N . VAL D 1 515 ? 87.492 -5.670 70.650 1.00 46.71 515 VAL D N 1
ATOM 15075 C CA . VAL D 1 515 ? 87.133 -5.102 71.984 1.00 43.63 515 VAL D CA 1
ATOM 15076 C C . VAL D 1 515 ? 86.814 -6.291 72.900 1.00 40.55 515 VAL D C 1
ATOM 15077 O O . VAL D 1 515 ? 85.737 -6.882 72.749 1.00 38.98 515 VAL D O 1
ATOM 15081 N N . THR D 1 516 ? 87.750 -6.647 73.784 1.00 38.60 516 THR D N 1
ATOM 15082 C CA . THR D 1 516 ? 87.732 -7.898 74.593 1.00 37.20 516 THR D CA 1
ATOM 15083 C C . THR D 1 516 ? 86.483 -7.930 75.493 1.00 35.27 516 THR D C 1
ATOM 15084 O O . THR D 1 516 ? 85.941 -9.029 75.699 1.00 31.87 516 THR D O 1
ATOM 15088 N N . SER D 1 517 ? 86.034 -6.779 76.002 1.00 36.32 517 SER D N 1
ATOM 15089 C CA . SER D 1 517 ? 84.784 -6.648 76.804 1.00 36.46 517 SER D CA 1
ATOM 15090 C C . SER D 1 517 ? 83.584 -7.201 76.022 1.00 36.72 517 SER D C 1
ATOM 15091 O O . SER D 1 517 ? 82.706 -7.837 76.650 1.00 36.95 517 SER D O 1
ATOM 15094 N N . ASN D 1 518 ? 83.544 -6.975 74.704 1.00 34.93 518 ASN D N 1
ATOM 15095 C CA . ASN D 1 518 ? 82.356 -7.259 73.855 1.00 34.58 518 ASN D CA 1
ATOM 15096 C C . ASN D 1 518 ? 81.221 -6.351 74.339 1.00 33.60 518 ASN D C 1
ATOM 15097 O O . ASN D 1 518 ? 80.058 -6.802 74.357 1.00 33.59 518 ASN D O 1
ATOM 15102 N N . ALA D 1 519 ? 81.572 -5.122 74.723 1.00 32.51 519 ALA D N 1
ATOM 15103 C CA . ALA D 1 519 ? 80.645 -4.092 75.238 1.00 33.65 519 ALA D CA 1
ATOM 15104 C C . ALA D 1 519 ? 81.006 -2.737 74.630 1.00 34.54 519 ALA D C 1
ATOM 15105 O O . ALA D 1 519 ? 82.205 -2.370 74.633 1.00 35.18 519 ALA D O 1
ATOM 15107 N N . VAL D 1 520 ? 80.000 -2.018 74.134 1.00 32.19 520 VAL D N 1
ATOM 15108 C CA . VAL D 1 520 ? 80.191 -0.693 73.482 1.00 33.58 520 VAL D CA 1
ATOM 15109 C C . VAL D 1 520 ? 79.140 0.292 73.993 1.00 32.88 520 VAL D C 1
ATOM 15110 O O . VAL D 1 520 ? 78.009 -0.133 74.318 1.00 33.43 520 VAL D O 1
ATOM 15114 N N . TRP D 1 521 ? 79.529 1.560 74.047 1.00 32.39 521 TRP D N 1
ATOM 15115 C CA . TRP D 1 521 ? 78.647 2.734 74.222 1.00 32.87 521 TRP D CA 1
ATOM 15116 C C . TRP D 1 521 ? 78.564 3.465 72.881 1.00 34.91 521 TRP D C 1
ATOM 15117 O O . TRP D 1 521 ? 79.606 3.570 72.199 1.00 34.00 521 TRP D O 1
ATOM 15128 N N . PHE D 1 522 ? 77.377 3.937 72.506 1.00 33.84 522 PHE D N 1
ATOM 15129 C CA . PHE D 1 522 ? 77.191 4.805 71.317 1.00 34.04 522 PHE D CA 1
ATOM 15130 C C . PHE D 1 522 ? 76.300 5.985 71.700 1.00 33.95 522 PHE D C 1
ATOM 15131 O O . PHE D 1 522 ? 75.459 5.864 72.621 1.00 31.01 522 PHE D O 1
ATOM 15139 N N . SER D 1 523 ? 76.524 7.107 71.020 1.00 32.86 523 SER D N 1
ATOM 15140 C CA . SER D 1 523 ? 75.747 8.362 71.139 1.00 33.05 523 SER D CA 1
ATOM 15141 C C . SER D 1 523 ? 75.458 8.878 69.726 1.00 35.94 523 SER D C 1
ATOM 15142 O O . SER D 1 523 ? 76.413 8.989 68.935 1.00 35.56 523 SER D O 1
ATOM 15145 N N . LEU D 1 524 ? 74.184 9.121 69.413 1.00 36.92 524 LEU D N 1
ATOM 15146 C CA . LEU D 1 524 ? 73.736 9.683 68.113 1.00 37.36 524 LEU D CA 1
ATOM 15147 C C . LEU D 1 524 ? 72.922 10.947 68.396 1.00 40.95 524 LEU D C 1
ATOM 15148 O O . LEU D 1 524 ? 71.942 10.856 69.164 1.00 39.05 524 LEU D O 1
ATOM 15153 N N . ASN D 1 525 ? 73.354 12.087 67.853 1.00 40.20 525 ASN D N 1
ATOM 15154 C CA . ASN D 1 525 ? 72.577 13.353 67.870 1.00 43.69 525 ASN D CA 1
ATOM 15155 C C . ASN D 1 525 ? 72.108 13.622 66.437 1.00 44.04 525 ASN D C 1
ATOM 15156 O O . ASN D 1 525 ? 72.890 13.364 65.497 1.00 41.31 525 ASN D O 1
ATOM 15161 N N . VAL D 1 526 ? 70.853 14.051 66.284 1.00 43.70 526 VAL D N 1
ATOM 15162 C CA . VAL D 1 526 ? 70.262 14.494 64.987 1.00 44.35 526 VAL D CA 1
ATOM 15163 C C . VAL D 1 526 ? 69.521 15.807 65.249 1.00 47.23 526 VAL D C 1
ATOM 15164 O O . VAL D 1 526 ? 68.630 15.813 66.116 1.00 46.32 526 VAL D O 1
ATOM 15168 N N . THR D 1 527 ? 69.889 16.876 64.537 1.00 50.30 527 THR D N 1
ATOM 15169 C CA . THR D 1 527 ? 69.310 18.236 64.707 1.00 54.54 527 THR D CA 1
ATOM 15170 C C . THR D 1 527 ? 68.773 18.715 63.354 1.00 55.31 527 THR D C 1
ATOM 15171 O O . THR D 1 527 ? 69.591 19.101 62.503 1.00 54.41 527 THR D O 1
ATOM 15175 N N . LEU D 1 528 ? 67.450 18.673 63.169 1.00 56.20 528 LEU D N 1
ATOM 15176 C CA . LEU D 1 528 ? 66.776 19.028 61.890 1.00 56.91 528 LEU D CA 1
ATOM 15177 C C . LEU D 1 528 ? 66.889 20.534 61.656 1.00 55.58 528 LEU D C 1
ATOM 15178 O O . LEU D 1 528 ? 67.154 21.289 62.591 1.00 53.66 528 LEU D O 1
ATOM 15183 N N . PRO D 1 529 ? 66.677 21.019 60.409 1.00 56.68 529 PRO D N 1
ATOM 15184 C CA . PRO D 1 529 ? 66.632 22.454 60.131 1.00 57.21 529 PRO D CA 1
ATOM 15185 C C . PRO D 1 529 ? 65.386 23.073 60.777 1.00 59.40 529 PRO D C 1
ATOM 15186 O O . PRO D 1 529 ? 64.369 22.399 60.836 1.00 59.22 529 PRO D O 1
ATOM 15190 N N . ASP D 1 530 ? 65.479 24.327 61.222 1.00 61.10 530 ASP D N 1
ATOM 15191 C CA . ASP D 1 530 ? 64.409 24.987 62.017 1.00 64.31 530 ASP D CA 1
ATOM 15192 C C . ASP D 1 530 ? 63.099 25.042 61.212 1.00 61.19 530 ASP D C 1
ATOM 15193 O O . ASP D 1 530 ? 62.044 25.209 61.848 1.00 61.81 530 ASP D O 1
ATOM 15198 N N . ALA D 1 531 ? 63.147 24.892 59.882 1.00 55.28 531 ALA D N 1
ATOM 15199 C CA . ALA D 1 531 ? 61.947 24.850 59.011 1.00 53.24 531 ALA D CA 1
ATOM 15200 C C . ALA D 1 531 ? 61.218 23.509 59.178 1.00 54.52 531 ALA D C 1
ATOM 15201 O O . ALA D 1 531 ? 60.021 23.544 59.545 1.00 50.14 531 ALA D O 1
ATOM 15203 N N . ALA D 1 532 ? 61.898 22.389 58.893 1.00 58.30 532 ALA D N 1
ATOM 15204 C CA . ALA D 1 532 ? 61.368 21.005 58.999 1.00 59.43 532 ALA D CA 1
ATOM 15205 C C . ALA D 1 532 ? 60.720 20.803 60.369 1.00 60.09 532 ALA D C 1
ATOM 15206 O O . ALA D 1 532 ? 59.634 20.196 60.431 1.00 62.05 532 ALA D O 1
ATOM 15208 N N . ILE D 1 533 ? 61.386 21.276 61.424 1.00 59.08 533 ILE D N 1
ATOM 15209 C CA . ILE D 1 533 ? 60.834 21.313 62.808 1.00 58.93 533 ILE D CA 1
ATOM 15210 C C . ILE D 1 533 ? 59.450 21.963 62.769 1.00 65.30 533 ILE D C 1
ATOM 15211 O O . ILE D 1 533 ? 58.523 21.410 63.394 1.00 66.59 533 ILE D O 1
ATOM 15216 N N . GLN D 1 534 ? 59.324 23.088 62.061 1.00 71.36 534 GLN D N 1
ATOM 15217 C CA . GLN D 1 534 ? 58.082 23.903 62.015 1.00 76.61 534 GLN D CA 1
ATOM 15218 C C . GLN D 1 534 ? 57.050 23.268 61.073 1.00 76.36 534 GLN D C 1
ATOM 15219 O O . GLN D 1 534 ? 55.858 23.580 61.244 1.00 77.36 534 GLN D O 1
ATOM 15225 N N . ASN D 1 535 ? 57.476 22.412 60.134 1.00 76.54 535 ASN D N 1
ATOM 15226 C CA . ASN D 1 535 ? 56.594 21.810 59.096 1.00 75.63 535 ASN D CA 1
ATOM 15227 C C . ASN D 1 535 ? 57.109 20.413 58.730 1.00 72.25 535 ASN D C 1
ATOM 15228 O O . ASN D 1 535 ? 57.854 20.302 57.731 1.00 71.25 535 ASN D O 1
ATOM 15233 N N . ALA D 1 536 ? 56.714 19.388 59.496 1.00 68.24 536 ALA D N 1
ATOM 15234 C CA . ALA D 1 536 ? 57.147 17.980 59.314 1.00 65.42 536 ALA D CA 1
ATOM 15235 C C . ALA D 1 536 ? 56.654 17.455 57.962 1.00 62.54 536 ALA D C 1
ATOM 15236 O O . ALA D 1 536 ? 57.162 16.406 57.515 1.00 60.97 536 ALA D O 1
ATOM 15238 N N . SER D 1 537 ? 55.697 18.160 57.349 1.00 61.34 537 SER D N 1
ATOM 15239 C CA . SER D 1 537 ? 55.218 17.946 55.958 1.00 59.45 537 SER D CA 1
ATOM 15240 C C . SER D 1 537 ? 56.406 17.870 54.988 1.00 57.30 537 SER D C 1
ATOM 15241 O O . SER D 1 537 ? 56.306 17.110 54.004 1.00 57.58 537 SER D O 1
ATOM 15244 N N . LEU D 1 538 ? 57.487 18.616 55.255 1.00 55.51 538 LEU D N 1
ATOM 15245 C CA . LEU D 1 538 ? 58.728 18.620 54.426 1.00 53.29 538 LEU D CA 1
ATOM 15246 C C . LEU D 1 538 ? 59.364 17.224 54.413 1.00 53.10 538 LEU D C 1
ATOM 15247 O O . LEU D 1 538 ? 59.792 16.778 53.331 1.00 54.32 538 LEU D O 1
ATOM 15252 N N . ILE D 1 539 ? 59.413 16.572 55.578 1.00 53.25 539 ILE D N 1
ATOM 15253 C CA . ILE D 1 539 ? 60.281 15.391 55.865 1.00 50.09 539 ILE D CA 1
ATOM 15254 C C . ILE D 1 539 ? 59.771 14.201 55.051 1.00 48.66 539 ILE D C 1
ATOM 15255 O O . ILE D 1 539 ? 58.549 13.966 55.061 1.00 51.05 539 ILE D O 1
ATOM 15260 N N . SER D 1 540 ? 60.672 13.478 54.385 1.00 46.13 540 SER D N 1
ATOM 15261 C CA . SER D 1 540 ? 60.334 12.301 53.545 1.00 47.94 540 SER D CA 1
ATOM 15262 C C . SER D 1 540 ? 59.724 11.210 54.430 1.00 51.04 540 SER D C 1
ATOM 15263 O O . SER D 1 540 ? 60.114 11.125 55.611 1.00 52.07 540 SER D O 1
ATOM 15266 N N . ALA D 1 541 ? 58.826 10.393 53.868 1.00 52.84 541 ALA D N 1
ATOM 15267 C CA . ALA D 1 541 ? 58.271 9.180 54.513 1.00 53.31 541 ALA D CA 1
ATOM 15268 C C . ALA D 1 541 ? 59.406 8.197 54.820 1.00 55.61 541 ALA D C 1
ATOM 15269 O O . ALA D 1 541 ? 59.148 7.212 55.543 1.00 55.01 541 ALA D O 1
ATOM 15271 N N . ASP D 1 542 ? 60.608 8.461 54.292 1.00 55.87 542 ASP D N 1
ATOM 15272 C CA . ASP D 1 542 ? 61.781 7.550 54.354 1.00 57.55 542 ASP D CA 1
ATOM 15273 C C . ASP D 1 542 ? 62.749 7.977 55.460 1.00 51.30 542 ASP D C 1
ATOM 15274 O O . ASP D 1 542 ? 63.661 7.184 55.752 1.00 51.30 542 ASP D O 1
ATOM 15279 N N . ALA D 1 543 ? 62.585 9.175 56.031 1.00 46.97 543 ALA D N 1
ATOM 15280 C CA . ALA D 1 543 ? 63.487 9.696 57.082 1.00 44.48 543 ALA D CA 1
ATOM 15281 C C . ALA D 1 543 ? 63.500 8.683 58.228 1.00 45.05 543 ALA D C 1
ATOM 15282 O O . ALA D 1 543 ? 62.447 8.503 58.875 1.00 41.31 543 ALA D O 1
ATOM 15284 N N . SER D 1 544 ? 64.631 8.008 58.431 1.00 43.18 544 SER D N 1
ATOM 15285 C CA . SER D 1 544 ? 64.745 6.879 59.384 1.00 41.86 544 SER D CA 1
ATOM 15286 C C . SER D 1 544 ? 66.138 6.854 60.015 1.00 40.59 544 SER D C 1
ATOM 15287 O O . SER D 1 544 ? 67.075 7.467 59.459 1.00 38.69 544 SER D O 1
ATOM 15290 N N . ILE D 1 545 ? 66.230 6.193 61.165 1.00 36.25 545 ILE D N 1
ATOM 15291 C CA . ILE D 1 545 ? 67.497 5.823 61.858 1.00 35.29 545 ILE D CA 1
ATOM 15292 C C . ILE D 1 545 ? 67.402 4.318 62.066 1.00 36.73 545 ILE D C 1
ATOM 15293 O O . ILE D 1 545 ? 66.402 3.886 62.678 1.00 38.38 545 ILE D O 1
ATOM 15298 N N . ASN D 1 546 ? 68.345 3.554 61.518 1.00 37.20 546 ASN D N 1
ATOM 15299 C CA . ASN D 1 546 ? 68.367 2.077 61.630 1.00 39.58 546 ASN D CA 1
ATOM 15300 C C . ASN D 1 546 ? 69.710 1.639 62.222 1.00 40.99 546 ASN D C 1
ATOM 15301 O O . ASN D 1 546 ? 70.746 1.865 61.563 1.00 41.16 546 ASN D O 1
ATOM 15306 N N . ILE D 1 547 ? 69.683 1.029 63.410 1.00 38.31 547 ILE D N 1
ATOM 15307 C CA . ILE D 1 547 ? 70.887 0.497 64.117 1.00 36.65 547 ILE D CA 1
ATOM 15308 C C . ILE D 1 547 ? 70.727 -1.021 64.231 1.00 35.33 547 ILE D C 1
ATOM 15309 O O . ILE D 1 547 ? 69.619 -1.465 64.590 1.00 36.93 547 ILE D O 1
ATOM 15314 N N . THR D 1 548 ? 71.770 -1.792 63.913 1.00 33.58 548 THR D N 1
ATOM 15315 C CA . THR D 1 548 ? 71.736 -3.278 63.945 1.00 34.14 548 THR D CA 1
ATOM 15316 C C . THR D 1 548 ? 73.003 -3.817 64.617 1.00 35.23 548 THR D C 1
ATOM 15317 O O . THR D 1 548 ? 74.080 -3.231 64.403 1.00 35.01 548 THR D O 1
ATOM 15321 N N . PHE D 1 549 ? 72.852 -4.869 65.428 1.00 33.47 549 PHE D N 1
ATOM 15322 C CA . PHE D 1 549 ? 73.954 -5.590 66.113 1.00 33.69 549 PHE D CA 1
ATOM 15323 C C . PHE D 1 549 ? 74.086 -6.951 65.436 1.00 35.31 549 PHE D C 1
ATOM 15324 O O . PHE D 1 549 ? 73.126 -7.741 65.500 1.00 36.10 549 PHE D O 1
ATOM 15332 N N . LEU D 1 550 ? 75.227 -7.180 64.773 1.00 36.42 550 LEU D N 1
ATOM 15333 C CA . LEU D 1 550 ? 75.428 -8.307 63.827 1.00 36.49 550 LEU D CA 1
ATOM 15334 C C . LEU D 1 550 ? 76.364 -9.337 64.441 1.00 37.15 550 LEU D C 1
ATOM 15335 O O . LEU D 1 550 ? 77.316 -8.977 65.131 1.00 34.95 550 LEU D O 1
ATOM 15340 N N . PRO D 1 551 ? 76.127 -10.640 64.173 1.00 38.48 551 PRO D N 1
ATOM 15341 C CA . PRO D 1 551 ? 76.954 -11.707 64.732 1.00 40.79 551 PRO D CA 1
ATOM 15342 C C . PRO D 1 551 ? 78.407 -11.624 64.230 1.00 45.84 551 PRO D C 1
ATOM 15343 O O . PRO D 1 551 ? 78.623 -11.152 63.119 1.00 43.50 551 PRO D O 1
ATOM 15347 N N . SER D 1 552 ? 79.366 -12.030 65.072 1.00 49.55 552 SER D N 1
ATOM 15348 C CA . SER D 1 552 ? 80.804 -12.162 64.714 1.00 55.00 552 SER D CA 1
ATOM 15349 C C . SER D 1 552 ? 80.960 -13.381 63.800 1.00 57.53 552 SER D C 1
ATOM 15350 O O . SER D 1 552 ? 80.322 -14.419 64.087 1.00 57.41 552 SER D O 1
ATOM 15353 N N . THR D 1 553 ? 81.755 -13.254 62.735 1.00 61.50 553 THR D N 1
ATOM 15354 C CA . THR D 1 553 ? 82.126 -14.376 61.832 1.00 67.63 553 THR D CA 1
ATOM 15355 C C . THR D 1 553 ? 83.263 -15.185 62.472 1.00 72.04 553 THR D C 1
ATOM 15356 O O . THR D 1 553 ? 83.408 -16.372 62.114 1.00 74.33 553 THR D O 1
ATOM 15360 N N . LYS D 1 554 ? 84.008 -14.578 63.405 1.00 75.02 554 LYS D N 1
ATOM 15361 C CA . LYS D 1 554 ? 85.232 -15.160 64.021 1.00 76.90 554 LYS D CA 1
ATOM 15362 C C . LYS D 1 554 ? 84.862 -16.157 65.127 1.00 76.20 554 LYS D C 1
ATOM 15363 O O . LYS D 1 554 ? 85.475 -17.245 65.151 1.00 72.69 554 LYS D O 1
ATOM 15369 N N . CYS D 1 555 ? 83.911 -15.805 66.002 1.00 76.79 555 CYS D N 1
ATOM 15370 C CA . CYS D 1 555 ? 83.555 -16.583 67.223 1.00 76.82 555 CYS D CA 1
ATOM 15371 C C . CYS D 1 555 ? 82.198 -17.285 67.072 1.00 74.39 555 CYS D C 1
ATOM 15372 O O . CYS D 1 555 ? 81.594 -17.616 68.113 1.00 73.91 555 CYS D O 1
ATOM 15375 N N . SER D 1 556 ? 81.752 -17.547 65.839 1.00 70.69 556 SER D N 1
ATOM 15376 C CA . SER D 1 556 ? 80.476 -18.258 65.558 1.00 67.54 556 SER D CA 1
ATOM 15377 C C . SER D 1 556 ? 80.632 -19.753 65.869 1.00 67.62 556 SER D C 1
ATOM 15378 O O . SER D 1 556 ? 81.040 -20.492 64.953 1.00 72.31 556 SER D O 1
ATOM 15381 N N . SER D 1 563 ? 71.445 -17.704 60.839 1.00 65.86 563 SER D N 1
ATOM 15382 C CA . SER D 1 563 ? 72.784 -17.474 61.448 1.00 64.90 563 SER D CA 1
ATOM 15383 C C . SER D 1 563 ? 73.224 -16.013 61.273 1.00 63.79 563 SER D C 1
ATOM 15384 O O . SER D 1 563 ? 73.890 -15.493 62.191 1.00 65.66 563 SER D O 1
ATOM 15387 N N . ASP D 1 564 ? 72.887 -15.383 60.140 1.00 60.28 564 ASP D N 1
ATOM 15388 C CA . ASP D 1 564 ? 73.294 -13.992 59.801 1.00 58.09 564 ASP D CA 1
ATOM 15389 C C . ASP D 1 564 ? 72.278 -12.978 60.350 1.00 51.14 564 ASP D C 1
ATOM 15390 O O . ASP D 1 564 ? 72.512 -11.770 60.162 1.00 49.67 564 ASP D O 1
ATOM 15395 N N . SER D 1 565 ? 71.202 -13.426 61.010 1.00 46.99 565 SER D N 1
ATOM 15396 C CA . SER D 1 565 ? 70.197 -12.536 61.653 1.00 42.22 565 SER D CA 1
ATOM 15397 C C . SER D 1 565 ? 70.894 -11.599 62.636 1.00 38.87 565 SER D C 1
ATOM 15398 O O . SER D 1 565 ? 71.719 -12.045 63.430 1.00 37.84 565 SER D O 1
ATOM 15401 N N . PRO D 1 566 ? 70.583 -10.283 62.631 1.00 36.50 566 PRO D N 1
ATOM 15402 C CA . PRO D 1 566 ? 71.001 -9.402 63.718 1.00 35.97 566 PRO D CA 1
ATOM 15403 C C . PRO D 1 566 ? 70.542 -9.963 65.074 1.00 35.57 566 PRO D C 1
ATOM 15404 O O . PRO D 1 566 ? 69.501 -10.599 65.128 1.00 34.66 566 PRO D O 1
ATOM 15408 N N . ALA D 1 567 ? 71.339 -9.737 66.120 1.00 35.60 567 ALA D N 1
ATOM 15409 C CA . ALA D 1 567 ? 71.029 -10.118 67.519 1.00 34.90 567 ALA D CA 1
ATOM 15410 C C . ALA D 1 567 ? 70.022 -9.125 68.107 1.00 34.10 567 ALA D C 1
ATOM 15411 O O . ALA D 1 567 ? 69.220 -9.528 68.969 1.00 35.88 567 ALA D O 1
ATOM 15413 N N . ALA D 1 568 ? 70.103 -7.865 67.680 1.00 33.70 568 ALA D N 1
ATOM 15414 C CA . ALA D 1 568 ? 69.249 -6.760 68.155 1.00 32.79 568 ALA D CA 1
ATOM 15415 C C . ALA D 1 568 ? 69.163 -5.693 67.071 1.00 33.91 568 ALA D C 1
ATOM 15416 O O . ALA D 1 568 ? 70.157 -5.502 66.337 1.00 34.88 568 ALA D O 1
ATOM 15418 N N . THR D 1 569 ? 68.026 -5.009 66.996 1.00 32.05 569 THR D N 1
ATOM 15419 C CA . THR D 1 569 ? 67.793 -3.920 66.022 1.00 32.66 569 THR D CA 1
ATOM 15420 C C . THR D 1 569 ? 67.071 -2.780 66.735 1.00 32.96 569 THR D C 1
ATOM 15421 O O . THR D 1 569 ? 66.311 -3.062 67.687 1.00 32.90 569 THR D O 1
ATOM 15425 N N . LEU D 1 570 ? 67.352 -1.549 66.323 1.00 31.30 570 LEU D N 1
ATOM 15426 C CA . LEU D 1 570 ? 66.563 -0.349 66.679 1.00 31.30 570 LEU D CA 1
ATOM 15427 C C . LEU D 1 570 ? 66.225 0.376 65.376 1.00 33.93 570 LEU D C 1
ATOM 15428 O O . LEU D 1 570 ? 67.167 0.715 64.624 1.00 32.29 570 LEU D O 1
ATOM 15433 N N . THR D 1 571 ? 64.937 0.584 65.112 1.00 32.49 571 THR D N 1
ATOM 15434 C CA . THR D 1 571 ? 64.447 1.313 63.917 1.00 32.98 571 THR D CA 1
ATOM 15435 C C . THR D 1 571 ? 63.544 2.450 64.391 1.00 33.33 571 THR D C 1
ATOM 15436 O O . THR D 1 571 ? 62.615 2.166 65.176 1.00 33.82 571 THR D O 1
ATOM 15440 N N . TYR D 1 572 ? 63.828 3.683 63.966 1.00 30.63 572 TYR D N 1
ATOM 15441 C CA . TYR D 1 572 ? 62.986 4.871 64.246 1.00 30.11 572 TYR D CA 1
ATOM 15442 C C . TYR D 1 572 ? 62.613 5.565 62.929 1.00 32.27 572 TYR D C 1
ATOM 15443 O O . TYR D 1 572 ? 63.469 5.666 62.024 1.00 29.63 572 TYR D O 1
ATOM 15452 N N . PHE D 1 573 ? 61.370 6.048 62.845 1.00 31.77 573 PHE D N 1
ATOM 15453 C CA . PHE D 1 573 ? 60.818 6.782 61.676 1.00 31.97 573 PHE D CA 1
ATOM 15454 C C . PHE D 1 573 ? 60.438 8.200 62.104 1.00 32.15 573 PHE D C 1
ATOM 15455 O O . PHE D 1 573 ? 59.658 8.344 63.057 1.00 33.83 573 PHE D O 1
ATOM 15463 N N . TYR D 1 574 ? 60.964 9.218 61.412 1.00 30.41 574 TYR D N 1
ATOM 15464 C CA . TYR D 1 574 ? 60.679 10.650 61.697 1.00 30.13 574 TYR D CA 1
ATOM 15465 C C . TYR D 1 574 ? 59.284 11.034 61.182 1.00 28.88 574 TYR D C 1
ATOM 15466 O O . TYR D 1 574 ? 58.698 11.997 61.702 1.00 29.97 574 TYR D O 1
ATOM 15475 N N . ALA D 1 575 ? 58.773 10.304 60.193 1.00 31.33 575 ALA D N 1
ATOM 15476 C CA . ALA D 1 575 ? 57.526 10.630 59.460 1.00 32.71 575 ALA D CA 1
ATOM 15477 C C . ALA D 1 575 ? 56.891 9.339 58.928 1.00 32.70 575 ALA D C 1
ATOM 15478 O O . ALA D 1 575 ? 57.074 8.285 59.572 1.00 33.25 575 ALA D O 1
ATOM 15480 N N . GLY D 1 576 ? 56.168 9.412 57.803 1.00 30.50 576 GLY D N 1
ATOM 15481 C CA . GLY D 1 576 ? 55.572 8.235 57.146 1.00 30.93 576 GLY D CA 1
ATOM 15482 C C . GLY D 1 576 ? 54.344 7.720 57.888 1.00 29.16 576 GLY D C 1
ATOM 15483 O O . GLY D 1 576 ? 53.762 8.479 58.679 1.00 29.00 576 GLY D O 1
ATOM 15484 N N . LEU D 1 577 ? 53.977 6.462 57.650 1.00 30.30 577 LEU D N 1
ATOM 15485 C CA . LEU D 1 577 ? 52.704 5.855 58.130 1.00 31.51 577 LEU D CA 1
ATOM 15486 C C . LEU D 1 577 ? 52.792 5.517 59.624 1.00 32.25 577 LEU D C 1
ATOM 15487 O O . LEU D 1 577 ? 51.721 5.435 60.262 1.00 33.25 577 LEU D O 1
ATOM 15492 N N . THR D 1 578 ? 54.006 5.338 60.159 1.00 32.29 578 THR D N 1
ATOM 15493 C CA . THR D 1 578 ? 54.272 5.098 61.604 1.00 32.83 578 THR D CA 1
ATOM 15494 C C . THR D 1 578 ? 55.181 6.203 62.141 1.00 31.96 578 THR D C 1
ATOM 15495 O O . THR D 1 578 ? 56.265 5.877 62.665 1.00 32.87 578 THR D O 1
ATOM 15499 N N . ASN D 1 579 ? 54.746 7.458 62.019 1.00 31.51 579 ASN D N 1
ATOM 15500 C CA . ASN D 1 579 ? 55.544 8.659 62.390 1.00 32.46 579 ASN D CA 1
ATOM 15501 C C . ASN D 1 579 ? 55.888 8.619 63.884 1.00 31.81 579 ASN D C 1
ATOM 15502 O O . ASN D 1 579 ? 54.963 8.465 64.709 1.00 32.00 579 ASN D O 1
ATOM 15507 N N . GLY D 1 580 ? 57.175 8.771 64.209 1.00 29.11 580 GLY D N 1
ATOM 15508 C CA . GLY D 1 580 ? 57.675 8.837 65.594 1.00 28.29 580 GLY D CA 1
ATOM 15509 C C . GLY D 1 580 ? 57.840 7.466 66.230 1.00 27.26 580 GLY D C 1
ATOM 15510 O O . GLY D 1 580 ? 58.268 7.434 67.399 1.00 27.51 580 GLY D O 1
ATOM 15511 N N . ALA D 1 581 ? 57.542 6.373 65.513 1.00 27.53 581 ALA D N 1
ATOM 15512 C CA . ALA D 1 581 ? 57.578 5.001 66.074 1.00 27.51 581 ALA D CA 1
ATOM 15513 C C . ALA D 1 581 ? 59.034 4.533 66.164 1.00 28.35 581 ALA D C 1
ATOM 15514 O O . ALA D 1 581 ? 59.748 4.589 65.140 1.00 27.14 581 ALA D O 1
ATOM 15516 N N . LEU D 1 582 ? 59.447 4.080 67.350 1.00 27.26 582 LEU D N 1
ATOM 15517 C CA . LEU D 1 582 ? 60.771 3.451 67.579 1.00 26.93 582 LEU D CA 1
ATOM 15518 C C . LEU D 1 582 ? 60.548 1.981 67.929 1.00 27.05 582 LEU D C 1
ATOM 15519 O O . LEU D 1 582 ? 59.848 1.709 68.921 1.00 27.67 582 LEU D O 1
ATOM 15524 N N . ALA D 1 583 ? 61.093 1.079 67.120 1.00 24.76 583 ALA D N 1
ATOM 15525 C CA . ALA D 1 583 ? 61.050 -0.382 67.322 1.00 25.23 583 ALA D CA 1
ATOM 15526 C C . ALA D 1 583 ? 62.406 -0.838 67.866 1.00 26.91 583 ALA D C 1
ATOM 15527 O O . ALA D 1 583 ? 63.442 -0.408 67.314 1.00 26.13 583 ALA D O 1
ATOM 15529 N N . LEU D 1 584 ? 62.376 -1.649 68.923 1.00 24.82 584 LEU D N 1
ATOM 15530 C CA . LEU D 1 584 ? 63.554 -2.318 69.532 1.00 25.58 584 LEU D CA 1
ATOM 15531 C C . LEU D 1 584 ? 63.287 -3.819 69.486 1.00 25.46 584 LEU D C 1
ATOM 15532 O O . LEU D 1 584 ? 62.258 -4.255 70.063 1.00 27.03 584 LEU D O 1
ATOM 15537 N N . THR D 1 585 ? 64.125 -4.588 68.794 1.00 23.76 585 THR D N 1
ATOM 15538 C CA . THR D 1 585 ? 63.821 -6.010 68.495 1.00 24.52 585 THR D CA 1
ATOM 15539 C C . THR D 1 585 ? 65.016 -6.896 68.849 1.00 24.80 585 THR D C 1
ATOM 15540 O O . THR D 1 585 ? 66.159 -6.414 68.814 1.00 25.09 585 THR D O 1
ATOM 15544 N N . ARG D 1 586 ? 64.708 -8.140 69.209 1.00 25.53 586 ARG D N 1
ATOM 15545 C CA . ARG D 1 586 ? 65.664 -9.258 69.385 1.00 25.43 586 ARG D CA 1
ATOM 15546 C C . ARG D 1 586 ? 65.152 -10.393 68.509 1.00 26.12 586 ARG D C 1
ATOM 15547 O O . ARG D 1 586 ? 64.327 -11.202 68.931 1.00 25.45 586 ARG D O 1
ATOM 15555 N N . PRO D 1 587 ? 65.576 -10.449 67.223 1.00 27.20 587 PRO D N 1
ATOM 15556 C CA . PRO D 1 587 ? 64.993 -11.387 66.266 1.00 27.69 587 PRO D CA 1
ATOM 15557 C C . PRO D 1 587 ? 65.024 -12.832 66.772 1.00 28.93 587 PRO D C 1
ATOM 15558 O O . PRO D 1 587 ? 66.071 -13.273 67.230 1.00 31.21 587 PRO D O 1
ATOM 15562 N N . ALA D 1 588 ? 63.888 -13.527 66.672 1.00 29.99 588 ALA D N 1
ATOM 15563 C CA . ALA D 1 588 ? 63.731 -14.949 67.049 1.00 31.53 588 ALA D CA 1
ATOM 15564 C C . ALA D 1 588 ? 64.753 -15.796 66.280 1.00 34.26 588 ALA D C 1
ATOM 15565 O O . ALA D 1 588 ? 65.229 -16.799 66.841 1.00 33.73 588 ALA D O 1
ATOM 15567 N N . ALA D 1 589 ? 65.073 -15.400 65.043 1.00 35.99 589 ALA D N 1
ATOM 15568 C CA . ALA D 1 589 ? 65.983 -16.133 64.129 1.00 37.52 589 ALA D CA 1
ATOM 15569 C C . ALA D 1 589 ? 67.409 -16.179 64.698 1.00 37.99 589 ALA D C 1
ATOM 15570 O O . ALA D 1 589 ? 68.128 -17.135 64.361 1.00 41.18 589 ALA D O 1
ATOM 15572 N N . SER D 1 590 ? 67.801 -15.202 65.529 1.00 37.69 590 SER D N 1
ATOM 15573 C CA . SER D 1 590 ? 69.177 -15.057 66.081 1.00 37.35 590 SER D CA 1
ATOM 15574 C C . SER D 1 590 ? 69.416 -15.980 67.285 1.00 36.03 590 SER D C 1
ATOM 15575 O O . SER D 1 590 ? 70.586 -16.093 67.698 1.00 35.00 590 SER D O 1
ATOM 15578 N N . SER D 1 591 ? 68.371 -16.597 67.847 1.00 35.69 591 SER D N 1
ATOM 15579 C CA . SER D 1 591 ? 68.440 -17.336 69.138 1.00 34.63 591 SER D CA 1
ATOM 15580 C C . SER D 1 591 ? 67.472 -18.519 69.137 1.00 34.14 591 SER D C 1
ATOM 15581 O O . SER D 1 591 ? 66.246 -18.279 69.140 1.00 34.56 591 SER D O 1
ATOM 15584 N N . SER D 1 592 ? 68.007 -19.743 69.160 1.00 32.08 592 SER D N 1
ATOM 15585 C CA . SER D 1 592 ? 67.234 -21.006 69.266 1.00 33.27 592 SER D CA 1
ATOM 15586 C C . SER D 1 592 ? 66.470 -21.017 70.593 1.00 31.17 592 SER D C 1
ATOM 15587 O O . SER D 1 592 ? 65.271 -21.395 70.602 1.00 29.25 592 SER D O 1
ATOM 15590 N N . TRP D 1 593 ? 67.142 -20.615 71.675 1.00 30.02 593 TRP D N 1
ATOM 15591 C CA . TRP D 1 593 ? 66.521 -20.544 73.021 1.00 30.57 593 TRP D CA 1
ATOM 15592 C C . TRP D 1 593 ? 65.388 -19.504 72.997 1.00 29.25 593 TRP D C 1
ATOM 15593 O O . TRP D 1 593 ? 64.262 -19.865 73.372 1.00 30.64 593 TRP D O 1
ATOM 15604 N N . GLY D 1 594 ? 65.685 -18.277 72.560 1.00 29.35 594 GLY D N 1
ATOM 15605 C CA . GLY D 1 594 ? 64.735 -17.146 72.498 1.00 30.32 594 GLY D CA 1
ATOM 15606 C C . GLY D 1 594 ? 63.484 -17.483 71.704 1.00 32.29 594 GLY D C 1
ATOM 15607 O O . GLY D 1 594 ? 62.378 -17.216 72.210 1.00 32.41 594 GLY D O 1
ATOM 15608 N N . ALA D 1 595 ? 63.641 -18.059 70.509 1.00 32.13 595 ALA D N 1
ATOM 15609 C CA . ALA D 1 595 ? 62.526 -18.456 69.619 1.00 33.71 595 ALA D CA 1
ATOM 15610 C C . ALA D 1 595 ? 61.619 -19.457 70.349 1.00 33.28 595 ALA D C 1
ATOM 15611 O O . ALA D 1 595 ? 60.380 -19.306 70.269 1.00 31.56 595 ALA D O 1
ATOM 15613 N N . GLU D 1 596 ? 62.204 -20.419 71.071 1.00 33.73 596 GLU D N 1
ATOM 15614 C CA . GLU D 1 596 ? 61.448 -21.538 71.689 1.00 33.73 596 GLU D CA 1
ATOM 15615 C C . GLU D 1 596 ? 60.756 -21.090 72.985 1.00 30.64 596 GLU D C 1
ATOM 15616 O O . GLU D 1 596 ? 59.693 -21.656 73.288 1.00 31.34 596 GLU D O 1
ATOM 15622 N N . ASN D 1 597 ? 61.327 -20.156 73.750 1.00 27.88 597 ASN D N 1
ATOM 15623 C CA . ASN D 1 597 ? 60.707 -19.740 75.037 1.00 26.86 597 A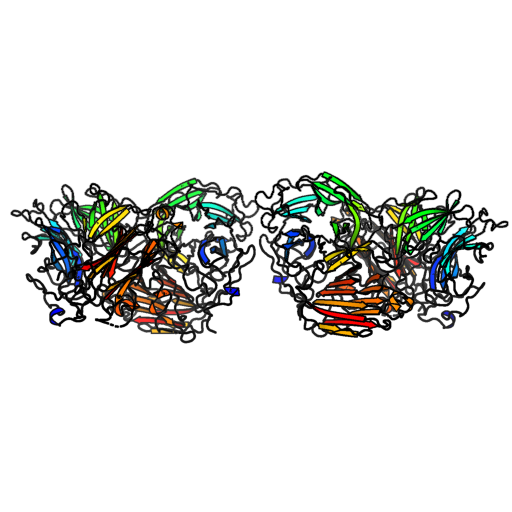SN D CA 1
ATOM 15624 C C . ASN D 1 597 ? 59.412 -18.984 74.738 1.00 25.33 597 ASN D C 1
ATOM 15625 O O . ASN D 1 597 ? 59.445 -17.934 74.100 1.00 23.48 597 ASN D O 1
ATOM 15630 N N . PRO D 1 598 ? 58.251 -19.470 75.236 1.00 24.96 598 PRO D N 1
ATOM 15631 C CA . PRO D 1 598 ? 56.950 -18.901 74.880 1.00 25.61 598 PRO D CA 1
ATOM 15632 C C . PRO D 1 598 ? 56.717 -17.461 75.360 1.00 23.73 598 PRO D C 1
ATOM 15633 O O . PRO D 1 598 ? 55.815 -16.826 74.832 1.00 23.67 598 PRO D O 1
ATOM 15637 N N . PHE D 1 599 ? 57.514 -16.975 76.319 1.00 22.77 599 PHE D N 1
ATOM 15638 C CA . PHE D 1 599 ? 57.343 -15.641 76.951 1.00 22.10 599 PHE D CA 1
ATOM 15639 C C . PHE D 1 599 ? 58.418 -14.650 76.488 1.00 21.24 599 PHE D C 1
ATOM 15640 O O . PHE D 1 599 ? 58.289 -13.473 76.852 1.00 20.73 599 PHE D O 1
ATOM 15648 N N . PHE D 1 600 ? 59.418 -15.085 75.708 1.00 22.38 600 PHE D N 1
ATOM 15649 C CA . PHE D 1 600 ? 60.580 -14.242 75.316 1.00 22.59 600 PHE D CA 1
ATOM 15650 C C . PHE D 1 600 ? 60.205 -13.435 74.070 1.00 23.88 600 PHE D C 1
ATOM 15651 O O . PHE D 1 600 ? 60.635 -13.784 72.951 1.00 23.71 600 PHE D O 1
ATOM 15659 N N . THR D 1 601 ? 59.422 -12.377 74.292 1.00 23.56 601 THR D N 1
ATOM 15660 C CA . THR D 1 601 ? 58.878 -11.444 73.270 1.00 23.64 601 THR D CA 1
ATOM 15661 C C . THR D 1 601 ? 60.007 -10.857 72.410 1.00 24.25 601 THR D C 1
ATOM 15662 O O . THR D 1 601 ? 61.016 -10.402 72.988 1.00 23.32 601 THR D O 1
ATOM 15666 N N . ASP D 1 602 ? 59.807 -10.805 71.086 1.00 25.39 602 ASP D N 1
ATOM 15667 C CA . ASP D 1 602 ? 60.854 -10.427 70.094 1.00 26.09 602 ASP D CA 1
ATOM 15668 C C . ASP D 1 602 ? 60.880 -8.908 69.872 1.00 27.20 602 ASP D C 1
ATOM 15669 O O . ASP D 1 602 ? 61.975 -8.390 69.601 1.00 26.85 602 ASP D O 1
ATOM 15674 N N . LYS D 1 603 ? 59.749 -8.198 69.999 1.00 26.22 603 LYS D N 1
ATOM 15675 C CA . LYS D 1 603 ? 59.633 -6.797 69.515 1.00 26.54 603 LYS D CA 1
ATOM 15676 C C . LYS D 1 603 ? 58.936 -5.905 70.545 1.00 26.14 603 LYS D C 1
ATOM 15677 O O . LYS D 1 603 ? 57.891 -6.316 71.097 1.00 27.51 603 LYS D O 1
ATOM 15683 N N . PHE D 1 604 ? 59.515 -4.728 70.768 1.00 23.37 604 PHE D N 1
ATOM 15684 C CA . PHE D 1 604 ? 59.050 -3.675 71.700 1.00 23.73 604 PHE D CA 1
ATOM 15685 C C . PHE D 1 604 ? 59.014 -2.375 70.917 1.00 25.03 604 PHE D C 1
ATOM 15686 O O . PHE D 1 604 ? 59.756 -2.275 69.921 1.00 26.35 604 PHE D O 1
ATOM 15694 N N . SER D 1 605 ? 58.194 -1.421 71.334 1.00 23.85 605 SER D N 1
ATOM 15695 C CA . SER D 1 605 ? 58.179 -0.096 70.679 1.00 24.46 605 SER D CA 1
ATOM 15696 C C . SER D 1 605 ? 57.731 0.989 71.642 1.00 24.11 605 SER D C 1
ATOM 15697 O O . SER D 1 605 ? 57.067 0.697 72.660 1.00 23.72 605 SER D O 1
ATOM 15700 N N . TYR D 1 606 ? 58.160 2.204 71.321 1.00 21.67 606 TYR D N 1
ATOM 15701 C CA . TYR D 1 606 ? 57.745 3.460 71.968 1.00 21.92 606 TYR D CA 1
ATOM 15702 C C . TYR D 1 606 ? 57.536 4.461 70.837 1.00 22.69 606 TYR D C 1
ATOM 15703 O O . TYR D 1 606 ? 58.349 4.453 69.889 1.00 22.67 606 TYR D O 1
ATOM 15712 N N . THR D 1 607 ? 56.475 5.255 70.905 1.00 22.39 607 THR D N 1
ATOM 15713 C CA . THR D 1 607 ? 56.158 6.241 69.847 1.00 22.41 607 THR D CA 1
ATOM 15714 C C . THR D 1 607 ? 56.381 7.644 70.419 1.00 22.50 607 THR D C 1
ATOM 15715 O O . THR D 1 607 ? 55.753 8.008 71.437 1.00 23.51 607 THR D O 1
ATOM 15719 N N . LEU D 1 608 ? 57.298 8.391 69.804 1.00 24.44 608 LEU D N 1
ATOM 15720 C CA . LEU D 1 608 ? 57.644 9.776 70.210 1.00 24.62 608 LEU D CA 1
ATOM 15721 C C . LEU D 1 608 ? 56.624 10.748 69.612 1.00 25.76 608 LEU D C 1
ATOM 15722 O O . LEU D 1 608 ? 56.063 10.417 68.564 1.00 27.62 608 LEU D O 1
ATOM 15727 N N . VAL D 1 609 ? 56.418 11.896 70.262 1.00 28.33 609 VAL D N 1
ATOM 15728 C CA . VAL D 1 609 ? 55.717 13.090 69.698 1.00 30.09 609 VAL D CA 1
ATOM 15729 C C . VAL D 1 609 ? 56.769 14.016 69.069 1.00 32.25 609 VAL D C 1
ATOM 15730 O O . VAL D 1 609 ? 56.659 14.292 67.860 1.00 32.89 609 VAL D O 1
ATOM 15734 N N . ASP D 1 610 ? 57.746 14.471 69.859 1.00 33.22 610 ASP D N 1
ATOM 15735 C CA . ASP D 1 610 ? 58.905 15.271 69.370 1.00 34.30 610 ASP D CA 1
ATOM 15736 C C . ASP D 1 610 ? 59.762 14.404 68.463 1.00 33.07 610 ASP D C 1
ATOM 15737 O O . ASP D 1 610 ? 59.782 13.184 68.611 1.00 34.17 610 ASP D O 1
ATOM 15742 N N . PRO D 1 611 ? 60.524 14.996 67.515 1.00 32.41 611 PRO D N 1
ATOM 15743 C CA . PRO D 1 611 ? 61.465 14.214 66.719 1.00 30.48 611 PRO D CA 1
ATOM 15744 C C . PRO D 1 611 ? 62.576 13.679 67.634 1.00 28.89 611 PRO D C 1
ATOM 15745 O O . PRO D 1 611 ? 62.854 14.283 68.652 1.00 26.05 611 PRO D O 1
ATOM 15749 N N . LEU D 1 612 ? 63.170 12.552 67.261 1.00 30.18 612 LEU D N 1
ATOM 15750 C CA . LEU D 1 612 ? 64.338 11.994 67.980 1.00 33.16 612 LEU D CA 1
ATOM 15751 C C . LEU D 1 612 ? 65.512 12.955 67.763 1.00 35.74 612 LEU D C 1
ATOM 15752 O O . LEU D 1 612 ? 65.909 13.128 66.587 1.00 37.20 612 LEU D O 1
ATOM 15757 N N . THR D 1 613 ? 66.007 13.579 68.837 1.00 35.46 613 THR D N 1
ATOM 15758 C CA . THR D 1 613 ? 67.161 14.517 68.800 1.00 36.46 613 THR D CA 1
ATOM 15759 C C . THR D 1 613 ? 68.423 13.871 69.387 1.00 37.23 613 THR D C 1
ATOM 15760 O O . THR D 1 613 ? 69.520 14.321 69.005 1.00 37.76 613 THR D O 1
ATOM 15764 N N . SER D 1 614 ? 68.292 12.880 70.276 1.00 34.97 614 SER D N 1
ATOM 15765 C CA . SER D 1 614 ? 69.442 12.224 70.957 1.00 35.05 614 SER D CA 1
ATOM 15766 C C . SER D 1 614 ? 69.121 10.755 71.242 1.00 34.63 614 SER D C 1
ATOM 15767 O O . SER D 1 614 ? 67.953 10.447 71.577 1.00 31.41 614 SER D O 1
ATOM 15770 N N . LEU D 1 615 ? 70.120 9.891 71.065 1.00 32.93 615 LEU D N 1
ATOM 15771 C CA . LEU D 1 615 ? 70.050 8.443 71.362 1.00 31.93 615 LEU D CA 1
ATOM 15772 C C . LEU D 1 615 ? 71.394 8.000 71.940 1.00 34.82 615 LEU D C 1
ATOM 15773 O O . LEU D 1 615 ? 72.432 8.251 71.285 1.00 33.48 615 LEU D O 1
ATOM 15778 N N . VAL D 1 616 ? 71.356 7.377 73.119 1.00 33.30 616 VAL D N 1
ATOM 15779 C CA . VAL D 1 616 ? 72.525 6.761 73.806 1.00 33.23 616 VAL D CA 1
ATOM 15780 C C . VAL D 1 616 ? 72.181 5.295 74.049 1.00 32.48 616 VAL D C 1
ATOM 15781 O O . VAL D 1 616 ? 71.025 5.019 74.449 1.00 30.30 616 VAL D O 1
ATOM 15785 N N . GLY D 1 617 ? 73.146 4.408 73.822 1.00 29.61 617 GLY D N 1
ATOM 15786 C CA . GLY D 1 617 ? 72.975 2.959 74.003 1.00 30.53 617 GLY D CA 1
ATOM 15787 C C . GLY D 1 617 ? 74.209 2.323 74.611 1.00 31.49 617 GLY D C 1
ATOM 15788 O O . GLY D 1 617 ? 75.328 2.842 74.391 1.00 30.56 617 GLY D O 1
ATOM 15789 N N . VAL D 1 618 ? 74.006 1.253 75.374 1.00 30.70 618 VAL D N 1
ATOM 15790 C CA . VAL D 1 618 ? 75.098 0.369 75.867 1.00 29.36 618 VAL D CA 1
ATOM 15791 C C . VAL D 1 618 ? 74.716 -1.058 75.510 1.00 28.80 618 VAL D C 1
ATOM 15792 O O . VAL D 1 618 ? 73.610 -1.494 75.891 1.00 29.39 618 VAL D O 1
ATOM 15796 N N . PHE D 1 619 ? 75.600 -1.743 74.794 1.00 27.69 619 PHE D N 1
ATOM 15797 C CA . PHE D 1 619 ? 75.542 -3.201 74.569 1.00 27.43 619 PHE D CA 1
ATOM 15798 C C . PHE D 1 619 ? 76.601 -3.846 75.463 1.00 29.32 619 PHE D C 1
ATOM 15799 O O . PHE D 1 619 ? 77.732 -3.320 75.507 1.00 29.82 619 PHE D O 1
ATOM 15807 N N . ASP D 1 620 ? 76.244 -4.918 76.171 1.00 28.74 620 ASP D N 1
ATOM 15808 C CA . ASP D 1 620 ? 77.168 -5.622 77.101 1.00 29.06 620 ASP D CA 1
ATOM 15809 C C . ASP D 1 620 ? 76.902 -7.126 77.024 1.00 27.86 620 ASP D C 1
ATOM 15810 O O . ASP D 1 620 ? 76.218 -7.665 77.920 1.00 28.17 620 ASP D O 1
ATOM 15815 N N . ARG D 1 621 ? 77.415 -7.761 75.965 1.00 27.12 621 ARG D N 1
ATOM 15816 C CA . ARG D 1 621 ? 77.427 -9.233 75.721 1.00 26.76 621 ARG D CA 1
ATOM 15817 C C . ARG D 1 621 ? 76.018 -9.806 75.520 1.00 28.16 621 ARG D C 1
ATOM 15818 O O . ARG D 1 621 ? 75.809 -10.479 74.494 1.00 28.56 621 ARG D O 1
ATOM 15826 N N . SER D 1 622 ? 75.112 -9.639 76.491 1.00 28.62 622 SER D N 1
ATOM 15827 C CA . SER D 1 622 ? 73.771 -10.283 76.495 1.00 28.62 622 SER D CA 1
ATOM 15828 C C . SER D 1 622 ? 72.676 -9.275 76.867 1.00 28.43 622 SER D C 1
ATOM 15829 O O . SER D 1 622 ? 71.581 -9.721 77.234 1.00 27.99 622 SER D O 1
ATOM 15832 N N . MET D 1 623 ? 72.959 -7.976 76.773 1.00 28.94 623 MET D N 1
ATOM 15833 C CA . MET D 1 623 ? 72.040 -6.899 77.218 1.00 30.86 623 MET D CA 1
ATOM 15834 C C . MET D 1 623 ? 72.197 -5.685 76.313 1.00 30.30 623 MET D C 1
ATOM 15835 O O . MET D 1 623 ? 73.348 -5.332 75.990 1.00 28.66 623 MET D O 1
ATOM 15840 N N . LEU D 1 624 ? 71.084 -5.025 76.005 1.00 27.79 624 LEU D N 1
ATOM 15841 C CA . LEU D 1 624 ? 71.074 -3.710 75.330 1.00 27.03 624 LEU D CA 1
ATOM 15842 C C . LEU D 1 624 ? 70.144 -2.781 76.107 1.00 26.94 624 LEU D C 1
ATOM 15843 O O . LEU D 1 624 ? 68.974 -3.166 76.319 1.00 26.13 624 LEU D O 1
ATOM 15848 N N . GLU D 1 625 ? 70.666 -1.635 76.542 1.00 27.02 625 GLU D N 1
ATOM 15849 C CA . GLU D 1 625 ? 69.876 -0.522 77.118 1.00 27.21 625 GLU D CA 1
ATOM 15850 C C . GLU D 1 625 ? 69.981 0.682 76.181 1.00 28.54 625 GLU D C 1
ATOM 15851 O O . GLU D 1 625 ? 71.106 1.021 75.749 1.00 27.21 625 GLU D O 1
ATOM 15857 N N . VAL D 1 626 ? 68.848 1.305 75.872 1.00 27.56 626 VAL D N 1
ATOM 15858 C CA . VAL D 1 626 ? 68.808 2.521 75.018 1.00 26.90 626 VAL D CA 1
ATOM 15859 C C . VAL D 1 626 ? 68.089 3.626 75.793 1.00 26.97 626 VAL D C 1
ATOM 15860 O O . VAL D 1 626 ? 67.219 3.316 76.651 1.00 25.74 626 VAL D O 1
ATOM 15864 N N . PHE D 1 627 ? 68.504 4.866 75.559 1.00 25.17 627 PHE D N 1
ATOM 15865 C CA . PHE D 1 627 ? 68.008 6.087 76.229 1.00 25.96 627 PHE D CA 1
ATOM 15866 C C . PHE D 1 627 ? 67.761 7.130 75.138 1.00 28.84 627 PHE D C 1
ATOM 15867 O O . PHE D 1 627 ? 68.720 7.426 74.384 1.00 28.37 627 PHE D O 1
ATOM 15875 N N . VAL D 1 628 ? 66.526 7.632 75.035 1.00 28.11 628 VAL D N 1
ATOM 15876 C CA . VAL D 1 628 ? 66.067 8.482 73.900 1.00 29.06 628 VAL D CA 1
ATOM 15877 C C . VAL D 1 628 ? 65.767 9.883 74.422 1.00 28.40 628 VAL D C 1
ATOM 15878 O O . VAL D 1 628 ? 65.072 9.997 75.444 1.00 26.05 628 VAL D O 1
ATOM 15882 N N . ASN D 1 629 ? 66.264 10.905 73.718 1.00 28.75 629 ASN D N 1
ATOM 15883 C CA . ASN D 1 629 ? 65.963 12.331 73.999 1.00 29.52 629 ASN D CA 1
ATOM 15884 C C . ASN D 1 629 ? 66.336 12.623 75.455 1.00 28.60 629 ASN D C 1
ATOM 15885 O O . ASN D 1 629 ? 65.441 12.940 76.257 1.00 28.42 629 ASN D O 1
ATOM 15890 N N . GLU D 1 630 ? 67.634 12.528 75.768 1.00 30.63 630 GLU D N 1
ATOM 15891 C CA . GLU D 1 630 ? 68.204 12.812 77.113 1.00 31.09 630 GLU D CA 1
ATOM 15892 C C . GLU D 1 630 ? 67.458 11.977 78.165 1.00 26.86 630 GLU D C 1
ATOM 15893 O O . GLU D 1 630 ? 67.067 12.547 79.204 1.00 25.32 630 GLU D O 1
ATOM 15899 N N . GLY D 1 631 ? 67.247 10.691 77.879 1.00 26.59 631 GLY D N 1
ATOM 15900 C CA . GLY D 1 631 ? 66.714 9.695 78.834 1.00 27.95 631 GLY D CA 1
ATOM 15901 C C . GLY D 1 631 ? 65.215 9.826 79.082 1.00 27.87 631 GLY D C 1
ATOM 15902 O O . GLY D 1 631 ? 64.721 9.168 80.028 1.00 27.30 631 GLY D O 1
ATOM 15903 N N . ALA D 1 632 ? 64.495 10.612 78.271 1.00 28.05 632 ALA D N 1
ATOM 15904 C CA . ALA D 1 632 ? 63.020 10.766 78.363 1.00 27.48 632 ALA D CA 1
ATOM 15905 C C . ALA D 1 632 ? 62.366 9.381 78.293 1.00 26.00 632 ALA D C 1
ATOM 15906 O O . ALA D 1 632 ? 61.411 9.135 79.053 1.00 25.37 632 ALA D O 1
ATOM 15908 N N . HIS D 1 633 ? 62.859 8.534 77.389 1.00 25.46 633 HIS D N 1
ATOM 15909 C CA . HIS D 1 633 ? 62.360 7.161 77.128 1.00 25.82 633 HIS D CA 1
ATOM 15910 C C . HIS D 1 633 ? 63.550 6.214 77.224 1.00 26.91 633 HIS D C 1
ATOM 15911 O O . HIS D 1 633 ? 64.621 6.585 76.717 1.00 27.85 633 HIS D O 1
ATOM 15918 N N . SER D 1 634 ? 63.372 5.055 77.857 1.00 25.61 634 SER D N 1
ATOM 15919 C CA . SER D 1 634 ? 64.456 4.064 78.050 1.00 25.81 634 SER D CA 1
ATOM 15920 C C . SER D 1 634 ? 63.889 2.645 78.001 1.00 25.31 634 SER D C 1
ATOM 15921 O O . SER D 1 634 ? 62.687 2.447 78.295 1.00 22.71 634 SER D O 1
ATOM 15924 N N . ALA D 1 635 ? 64.730 1.700 77.599 1.00 23.21 635 ALA D N 1
ATOM 15925 C CA . ALA D 1 635 ? 64.384 0.271 77.486 1.00 22.58 635 ALA D CA 1
ATOM 15926 C C . ALA D 1 635 ? 65.605 -0.563 77.861 1.00 23.43 635 ALA D C 1
ATOM 15927 O O . ALA D 1 635 ? 66.746 -0.158 77.533 1.00 23.83 635 ALA D O 1
ATOM 15929 N N . THR D 1 636 ? 65.335 -1.675 78.535 1.00 21.82 636 THR D N 1
ATOM 15930 C CA . THR D 1 636 ? 66.302 -2.704 78.968 1.00 22.72 636 THR D CA 1
ATOM 15931 C C . THR D 1 636 ? 65.878 -4.013 78.318 1.00 22.96 636 THR D C 1
ATOM 15932 O O . THR D 1 636 ? 64.730 -4.451 78.563 1.00 23.93 636 THR D O 1
ATOM 15936 N N . MET D 1 637 ? 66.752 -4.618 77.521 1.00 23.23 637 MET D N 1
ATOM 15937 C CA . MET D 1 637 ? 66.412 -5.832 76.748 1.00 23.86 637 MET D CA 1
ATOM 15938 C C . MET D 1 637 ? 67.561 -6.834 76.811 1.00 24.68 637 MET D C 1
ATOM 15939 O O . MET D 1 637 ? 68.684 -6.480 76.385 1.00 25.00 637 MET D O 1
ATOM 15944 N N . LEU D 1 638 ? 67.265 -8.048 77.276 1.00 24.44 638 LEU D N 1
ATOM 15945 C CA . LEU D 1 638 ? 68.208 -9.193 77.248 1.00 24.51 638 LEU D CA 1
ATOM 15946 C C . LEU D 1 638 ? 68.254 -9.755 75.826 1.00 25.57 638 LEU D C 1
ATOM 15947 O O . LEU D 1 638 ? 67.210 -9.752 75.142 1.00 23.26 638 LEU D O 1
ATOM 15952 N N . VAL D 1 639 ? 69.426 -10.228 75.404 1.00 25.82 639 VAL D N 1
ATOM 15953 C CA . VAL D 1 639 ? 69.597 -10.971 74.123 1.00 28.08 639 VAL D CA 1
ATOM 15954 C C . VAL D 1 639 ? 70.506 -12.174 74.386 1.00 28.56 639 VAL D C 1
ATOM 15955 O O . VAL D 1 639 ? 71.515 -12.014 75.095 1.00 29.58 639 VAL D O 1
ATOM 15959 N N . PHE D 1 640 ? 70.133 -13.338 73.860 1.00 29.05 640 PHE D N 1
ATOM 15960 C CA . PHE D 1 640 ? 70.899 -14.604 73.984 1.00 30.09 640 PHE D CA 1
ATOM 15961 C C . PHE D 1 640 ? 71.163 -15.166 72.590 1.00 29.37 640 PHE D C 1
ATOM 15962 O O . PHE D 1 640 ? 70.750 -16.280 72.275 1.00 27.57 640 PHE D O 1
ATOM 15970 N N . PRO D 1 641 ? 71.880 -14.416 71.726 1.00 30.36 641 PRO D N 1
ATOM 15971 C CA . PRO D 1 641 ? 72.143 -14.875 70.365 1.00 33.24 641 PRO D CA 1
ATOM 15972 C C . PRO D 1 641 ? 72.997 -16.149 70.370 1.00 36.48 641 PRO D C 1
ATOM 15973 O O . PRO D 1 641 ? 73.847 -16.272 71.237 1.00 36.83 641 PRO D O 1
ATOM 15977 N N . ASP D 1 642 ? 72.734 -17.052 69.422 1.00 40.07 642 ASP D N 1
ATOM 15978 C CA . ASP D 1 642 ? 73.488 -18.319 69.222 1.00 42.90 642 ASP D CA 1
ATOM 15979 C C . ASP D 1 642 ? 74.977 -17.999 69.061 1.00 42.43 642 ASP D C 1
ATOM 15980 O O . ASP D 1 642 ? 75.800 -18.746 69.615 1.00 42.13 642 ASP D O 1
ATOM 15985 N N . SER D 1 643 ? 75.294 -16.927 68.330 1.00 43.09 643 SER D N 1
ATOM 15986 C CA . SER D 1 643 ? 76.672 -16.438 68.081 1.00 43.84 643 SER D CA 1
ATOM 15987 C C . SER D 1 643 ? 76.838 -15.077 68.743 1.00 42.83 643 SER D C 1
ATOM 15988 O O . SER D 1 643 ? 75.927 -14.255 68.697 1.00 42.07 643 SER D O 1
ATOM 15991 N N . PRO D 1 644 ? 77.994 -14.793 69.381 1.00 41.96 644 PRO D N 1
ATOM 15992 C CA . PRO D 1 644 ? 78.241 -13.468 69.947 1.00 41.20 644 PRO D CA 1
ATOM 15993 C C . PRO D 1 644 ? 78.226 -12.354 68.891 1.00 41.65 644 PRO D C 1
ATOM 15994 O O . PRO D 1 644 ? 78.608 -12.596 67.756 1.00 41.13 644 PRO D O 1
ATOM 15998 N N . VAL D 1 645 ? 77.798 -11.161 69.305 1.00 39.91 645 VAL D N 1
ATOM 15999 C CA . VAL D 1 645 ? 77.773 -9.925 68.471 1.00 40.05 645 VAL D CA 1
ATOM 16000 C C . VAL D 1 645 ? 79.222 -9.512 68.182 1.00 40.63 645 VAL D C 1
ATOM 16001 O O . VAL D 1 645 ? 80.035 -9.517 69.126 1.00 38.26 645 VAL D O 1
ATOM 16005 N N . GLY D 1 646 ? 79.520 -9.170 66.924 1.00 41.63 646 GLY D N 1
ATOM 16006 C CA . GLY D 1 646 ? 80.868 -8.784 66.461 1.00 41.07 646 GLY D CA 1
ATOM 16007 C C . GLY D 1 646 ? 80.942 -7.341 65.989 1.00 41.78 646 GLY D C 1
ATOM 16008 O O . GLY D 1 646 ? 82.047 -6.753 66.075 1.00 41.62 646 GLY D O 1
ATOM 16009 N N . SER D 1 647 ? 79.828 -6.776 65.512 1.00 39.98 647 SER D N 1
ATOM 16010 C CA . SER D 1 647 ? 79.785 -5.421 64.905 1.00 41.51 647 SER D CA 1
ATOM 16011 C C . SER D 1 647 ? 78.396 -4.790 65.045 1.00 40.65 647 SER D C 1
ATOM 16012 O O . SER D 1 647 ? 77.429 -5.513 65.340 1.00 39.73 647 SER D O 1
ATOM 16015 N N . MET D 1 648 ? 78.317 -3.483 64.804 1.00 41.44 648 MET D N 1
ATOM 16016 C CA . MET D 1 648 ? 77.034 -2.749 64.693 1.00 44.34 648 MET D CA 1
ATOM 16017 C C . MET D 1 648 ? 77.064 -1.854 63.448 1.00 45.16 648 MET D C 1
ATOM 16018 O O . MET D 1 648 ? 78.141 -1.288 63.141 1.00 43.01 648 MET D O 1
ATOM 16023 N N . LYS D 1 649 ? 75.927 -1.759 62.755 1.00 45.35 649 LYS D N 1
ATOM 16024 C CA . LYS D 1 649 ? 75.692 -0.798 61.647 1.00 45.95 649 LYS D CA 1
ATOM 16025 C C . LYS D 1 649 ? 74.727 0.282 62.136 1.00 45.05 649 LYS D C 1
ATOM 16026 O O . LYS D 1 649 ? 73.672 -0.079 62.693 1.00 44.71 649 LYS D O 1
ATOM 16032 N N . VAL D 1 650 ? 75.099 1.550 61.958 1.00 42.95 650 VAL D N 1
ATOM 16033 C CA . VAL D 1 650 ? 74.228 2.734 62.206 1.00 42.64 650 VAL D CA 1
ATOM 16034 C C . VAL D 1 650 ? 73.950 3.397 60.854 1.00 45.53 650 VAL D C 1
ATOM 16035 O O . VAL D 1 650 ? 74.885 4.007 60.284 1.00 45.13 650 VAL D O 1
ATOM 16039 N N . ALA D 1 651 ? 72.716 3.259 60.361 1.00 45.61 651 ALA D N 1
ATOM 16040 C CA . ALA D 1 651 ? 72.252 3.815 59.072 1.00 44.81 651 ALA D CA 1
ATOM 16041 C C . ALA D 1 651 ? 71.252 4.936 59.351 1.00 45.94 651 ALA D C 1
ATOM 16042 O O . ALA D 1 651 ? 70.402 4.763 60.243 1.00 44.56 651 ALA D O 1
ATOM 16044 N N . THR D 1 652 ? 71.378 6.054 58.640 1.00 47.14 652 THR D N 1
ATOM 16045 C CA . THR D 1 652 ? 70.378 7.152 58.617 1.00 49.76 652 THR D CA 1
ATOM 16046 C C . THR D 1 652 ? 69.995 7.362 57.151 1.00 52.80 652 THR D C 1
ATOM 16047 O O . THR D 1 652 ? 70.726 6.844 56.276 1.00 51.76 652 THR D O 1
ATOM 16051 N N . GLY D 1 653 ? 68.876 8.040 56.888 1.00 53.15 653 GLY D N 1
ATOM 16052 C CA . GLY D 1 653 ? 68.368 8.194 55.512 1.00 53.97 653 GLY D CA 1
ATOM 16053 C C . GLY D 1 653 ? 67.159 9.102 55.425 1.00 53.76 653 GLY D C 1
ATOM 16054 O O . GLY D 1 653 ? 66.453 9.244 56.441 1.00 50.93 653 GLY D O 1
ATOM 16055 N N . GLY D 1 654 ? 66.938 9.689 54.244 1.00 50.20 654 GLY D N 1
ATOM 16056 C CA . GLY D 1 654 ? 65.744 10.484 53.907 1.00 49.24 654 GLY D CA 1
ATOM 16057 C C . GLY D 1 654 ? 65.638 11.750 54.733 1.00 50.60 654 GLY D C 1
ATOM 16058 O O . GLY D 1 654 ? 64.515 12.266 54.860 1.00 51.29 654 GLY D O 1
ATOM 16059 N N . LEU D 1 655 ? 66.753 12.266 55.255 1.00 51.53 655 LEU D N 1
ATOM 16060 C CA . LEU D 1 655 ? 66.716 13.394 56.220 1.00 55.98 655 LEU D CA 1
ATOM 16061 C C . LEU D 1 655 ? 66.687 14.714 55.459 1.00 60.63 655 LEU D C 1
ATOM 16062 O O . LEU D 1 655 ? 67.191 14.796 54.345 1.00 60.10 655 LEU D O 1
ATOM 16067 N N . PRO D 1 656 ? 66.070 15.774 56.028 1.00 64.54 656 PRO D N 1
ATOM 16068 C CA . PRO D 1 656 ? 66.099 17.103 55.421 1.00 67.51 656 PRO D CA 1
ATOM 16069 C C . PRO D 1 656 ? 67.529 17.575 55.119 1.00 71.12 656 PRO D C 1
ATOM 16070 O O . PRO D 1 656 ? 68.471 16.986 55.631 1.00 71.84 656 PRO D O 1
ATOM 16074 N N . GLU D 1 657 ? 67.649 18.628 54.309 1.00 71.59 657 GLU D N 1
ATOM 16075 C CA . GLU D 1 657 ? 68.937 19.306 54.009 1.00 70.95 657 GLU D CA 1
ATOM 16076 C C . GLU D 1 657 ? 69.210 20.336 55.108 1.00 68.61 657 GLU D C 1
ATOM 16077 O O . GLU D 1 657 ? 68.282 21.101 55.431 1.00 65.45 657 GLU D O 1
ATOM 16083 N N . GLY D 1 658 ? 70.433 20.359 55.646 1.00 65.67 658 GLY D N 1
ATOM 16084 C CA . GLY D 1 658 ? 70.843 21.297 56.709 1.00 63.55 658 GLY D CA 1
ATOM 16085 C C . GLY D 1 658 ? 70.745 20.667 58.088 1.00 61.19 658 GLY D C 1
ATOM 16086 O O . GLY D 1 658 ? 70.994 21.384 59.078 1.00 61.13 658 GLY D O 1
ATOM 16087 N N . THR D 1 659 ? 70.384 19.381 58.158 1.00 58.24 659 THR D N 1
ATOM 16088 C CA . THR D 1 659 ? 70.244 18.624 59.430 1.00 56.54 659 THR D CA 1
ATOM 16089 C C . THR D 1 659 ? 71.635 18.223 59.929 1.00 57.17 659 THR D C 1
ATOM 16090 O O . THR D 1 659 ? 72.388 17.620 59.142 1.00 58.14 659 THR D O 1
ATOM 16094 N N . GLN D 1 660 ? 71.928 18.516 61.196 1.00 59.18 660 GLN D N 1
ATOM 16095 C CA . GLN D 1 660 ? 73.222 18.205 61.855 1.00 60.06 660 GLN D CA 1
ATOM 16096 C C . GLN D 1 660 ? 73.125 16.820 62.504 1.00 58.15 660 GLN D C 1
ATOM 16097 O O . GLN D 1 660 ? 72.228 16.625 63.349 1.00 56.91 660 GLN D O 1
ATOM 16103 N N . VAL D 1 661 ? 74.002 15.900 62.091 1.00 54.51 661 VAL D N 1
ATOM 16104 C CA . VAL D 1 661 ? 74.092 14.498 62.598 1.00 51.17 661 VAL D CA 1
ATOM 16105 C C . VAL D 1 661 ? 75.488 14.283 63.194 1.00 51.15 661 VAL D C 1
ATOM 16106 O O . VAL D 1 661 ? 76.466 14.692 62.544 1.00 48.57 661 VAL D O 1
ATOM 16110 N N . ASN D 1 662 ? 75.579 13.644 64.365 1.00 49.93 662 ASN D N 1
ATOM 16111 C CA . ASN D 1 662 ? 76.870 13.336 65.039 1.00 48.61 662 ASN D CA 1
ATOM 16112 C C . ASN D 1 662 ? 76.775 11.977 65.739 1.00 46.87 662 ASN D C 1
ATOM 16113 O O . ASN D 1 662 ? 75.943 11.850 66.663 1.00 46.62 662 ASN D O 1
ATOM 16118 N N . LEU D 1 663 ? 77.585 11.007 65.298 1.00 42.31 663 LEU D N 1
ATOM 16119 C CA . LEU D 1 663 ? 77.725 9.667 65.924 1.00 39.50 663 LEU D CA 1
ATOM 16120 C C . LEU D 1 663 ? 79.088 9.561 66.621 1.00 41.13 663 LEU D C 1
ATOM 16121 O O . LEU D 1 663 ? 80.102 9.957 66.005 1.00 40.46 663 LEU D O 1
ATOM 16126 N N . GLN D 1 664 ? 79.105 9.031 67.851 1.00 38.66 664 GLN D N 1
ATOM 16127 C CA . GLN D 1 664 ? 80.335 8.626 68.587 1.00 36.80 664 GLN D CA 1
ATOM 16128 C C . GLN D 1 664 ? 80.121 7.217 69.150 1.00 36.30 664 GLN D C 1
ATOM 16129 O O . GLN D 1 664 ? 79.075 7.005 69.808 1.00 36.66 664 GLN D O 1
ATOM 16135 N N . VAL D 1 665 ? 81.040 6.290 68.862 1.00 34.44 665 VAL D N 1
ATOM 16136 C CA . VAL D 1 665 ? 81.069 4.909 69.433 1.00 33.89 665 VAL D CA 1
ATOM 16137 C C . VAL D 1 665 ? 82.403 4.731 70.167 1.00 35.88 665 VAL D C 1
ATOM 16138 O O . VAL D 1 665 ? 83.448 5.080 69.577 1.00 33.84 665 VAL D O 1
ATOM 16142 N N . ASN D 1 666 ? 82.367 4.222 71.402 1.00 35.38 666 ASN D N 1
ATOM 16143 C CA . ASN D 1 666 ? 83.582 3.880 72.191 1.00 35.52 666 ASN D CA 1
ATOM 16144 C C . ASN D 1 666 ? 83.442 2.454 72.720 1.00 34.99 666 ASN D C 1
ATOM 16145 O O . ASN D 1 666 ? 82.323 2.088 73.150 1.00 36.55 666 ASN D O 1
ATOM 16150 N N . GLY D 1 667 ? 84.525 1.674 72.682 1.00 32.12 667 GLY D N 1
ATOM 16151 C CA . GLY D 1 667 ? 84.591 0.370 73.367 1.00 31.03 667 GLY D CA 1
ATOM 16152 C C . GLY D 1 667 ? 84.526 0.576 74.872 1.00 29.92 667 GLY D C 1
ATOM 16153 O O . GLY D 1 667 ? 84.865 1.677 75.332 1.00 28.01 667 GLY D O 1
ATOM 16154 N N . LEU D 1 668 ? 84.053 -0.415 75.623 1.00 30.99 668 LEU D N 1
ATOM 16155 C CA . LEU D 1 668 ? 84.025 -0.330 77.105 1.00 33.13 668 LEU D CA 1
ATOM 16156 C C . LEU D 1 668 ? 85.053 -1.305 77.681 1.00 33.80 668 LEU D C 1
ATOM 16157 O O . LEU D 1 668 ? 85.257 -2.385 77.090 1.00 32.33 668 LEU D O 1
ATOM 16162 N N . GLU D 1 669 ? 85.667 -0.922 78.800 1.00 37.90 669 GLU D N 1
ATOM 16163 C CA . GLU D 1 669 ? 86.699 -1.736 79.492 1.00 40.38 669 GLU D CA 1
ATOM 16164 C C . GLU D 1 669 ? 86.014 -2.561 80.585 1.00 38.24 669 GLU D C 1
ATOM 16165 O O . GLU D 1 669 ? 85.281 -1.970 81.403 1.00 36.84 669 GLU D O 1
ATOM 16171 N N . SER D 1 670 ? 86.220 -3.880 80.556 1.00 36.11 670 SER D N 1
ATOM 16172 C CA . SER D 1 670 ? 85.668 -4.854 81.530 1.00 35.82 670 SER D CA 1
ATOM 16173 C C . SER D 1 670 ? 86.039 -4.430 82.954 1.00 35.76 670 SER D C 1
ATOM 16174 O O . SER D 1 670 ? 87.176 -3.971 83.170 1.00 33.21 670 SER D O 1
ATOM 16177 N N . THR D 1 671 ? 85.095 -4.570 83.885 1.00 33.98 671 THR D N 1
ATOM 16178 C CA . THR D 1 671 ? 85.263 -4.191 85.309 1.00 32.82 671 THR D CA 1
ATOM 16179 C C . THR D 1 671 ? 85.721 -5.408 86.115 1.00 33.49 671 THR D C 1
ATOM 16180 O O . THR D 1 671 ? 86.052 -5.219 87.297 1.00 34.20 671 THR D O 1
ATOM 16184 N N . TRP D 1 672 ? 85.707 -6.600 85.513 1.00 34.56 672 TRP D N 1
ATOM 16185 C CA . TRP D 1 672 ? 86.105 -7.868 86.176 1.00 37.29 672 TRP D CA 1
ATOM 16186 C C . TRP D 1 672 ? 87.557 -8.200 85.803 1.00 39.63 672 TRP D C 1
ATOM 16187 O O . TRP D 1 672 ? 87.944 -9.362 85.798 1.00 40.11 672 TRP D O 1
#

Sequence (2100 aa):
SCAPTSLPASATELPTTVPTGTVITTGDYTGSYRPQVHYSPPKGFMNAPNGCHRDRNGTYHLYYQYNPLEYVAGNQHWGHATSSDDDLYHWTNQPIAIFPPNSTSQVFSGSAVLDPNNTSGFFPNTTDGVVAVYTLNTPTLQVQEVAYSTDGGYNFTPYENNPVLSVGSNNQFRDPKVFWYEDHWVMAVAAANDFTIEIYTSPNLTSWTFASNFTHHGLLGLAYECPNLVQVPFQDDPSKSAWLMYISINPGAPLGGSVGQYFPGDFNGTHFVAYDSAARIADFAKDNYASQWFADTENGESISIAWASNWQYTQQVPTSAQAFRSAMSLPRRNYLTNITRLGWDLVSLPYDLSPVVGPSLLSSSEANSTADVDFTNVTSNAVWFSLLNVTLPDAAIQNASLISADASINITFLPSTKCSGSDSPAATLTYFYAGLTNGALALTRPAASSSSWGAENPFFTDKFSYTLVDPLTSLVGVFDRSMLEVFVNEGAHSATMLVFPDSPVGSMKVATGGLPEGTQQVNLQVNGLESTWSCAPTSLPASATELPTTVPTGTVITGDYTGSYRPQVHYSPPKGFMNAPNGCHRDRNGTYHLYYQYNPLEYVAGNQHWGHATSDDDLYHWTNQPIAIFPPNSTSQVFSGSAVLDPNNTSGFFPNTTDGVVAVYTLNTPTLQVQEVAYSTDGGYNFTPYENNPVLSVGSNQFRDPKVFWYEDHWVMAVAAANDFTIEIYTSPNLTSWTFASNFTHHGLLGLAYECPNLVQVPFQDDPSKSAWLMYISINPGAPLGGSVGQYFPGDDFNGTHFVAYDSAARIADFAKDNYASQWFADTENGESISIAWASNWQYTQQVPTSAQAFRSAMSLPRRNYLTNITRLGWDLVSLPYDLSPVVGPSLLSSSEANSTADVDFTNVTSNAVWFSLNVTLPDAAIQNASLISADASINITFLPSTKCSGSDSPAATLTYFYAGLTNGALALTRPAASSSWGAENPFFTDKFSYTLVDPLTSLVGVFDRSMLEVFVNEGAHSATMLVFPDSPVGSMKVATGGLPEGTQVNLQVNGLESTWCAPTSLPASATELPTTVPTGTVITGDYTGSYRPQVHYSPPKGFMNAPNGCHRDRNGTYHLYYQYNPLEYVAGNQHWGHATSDDLYHWTNQPIAIFPPNSTSQVFSGSAVLDPNNTSGFFPNTTDGVVAVYTLNTPTLQVQEVAYSTDGGYNFTPYENNPVLSVGSNNQFRDPKVFWYEDHWVMAVAAANDFTIEIYTSPNLTSWTFASNFTHHGLLGLAYECPNLVQVPFQDDPSKSAWLMYISINPGAPLGGSVGQYFPGDFNGTHFVAYDSAARIADFAKDNYASQWFADTENGESISIAWASNWQYTQQVPTSAQAFRSAMSLPRRNYLTNITRLGWDLVSLPYDLSPVVGPSLLSSSEANSTADVDFTNVTSNAVWFSLNVTLPDAAIQNASLISADASINITFLPSTKCSSDSPAATLTYFYAGLTNGALALTRPAASSSWGAENPFFTDKFSYTLVDPLTSLVGVFDRSMLEVFVNEGAHSATMLVFPDSPVGSMKVATGGLPEGTQVNLQVNGLESTWCAPTSLPASATELPTTVPTGTVITGDYTGSYRPQVHYSPPKGFMNAPNGCHRDRNGTYHLYYQYNPLEYVAGNQHWGHATSDDLYHWTNQPIAIFPPNSTSQVFSGSAVLDPNNTSGFFPNTTDGVVAVYTLNTPTLQVQEVAYSTDGGYNFTPYENNPVLSVGSNQFRDPKVFWYEDHWVMAVAAANDFTIEIYTSPNLTSWTFASNFTHHGLLGLAYECPNLVQVPFQDDPSKSAWLMYISINPGAPLGGSVGQYFPGDFNGTHFVAYDSAARIADFAKDNYASQWFADTENGESISIAWASNWQYTQQVPTSAQAFRSAMSLPRRNYLTNITRLGWDLVSLPYDLSPVVGPSLLSSSEANSTADVDFTNVTSNAVWFSLNVTLPDAAIQNASLISADASINITFLPSTKCSSDSPAATLTYFYAGLTNGALALTRPAASSSWGAENPFFTDKFSYTLVDPLTSLVGVFDRSMLEVFVNEGAHSATMLVFPDSPVGSMKVATGGLPEGTQVNLQVNGLESTW

Solvent-accessible surface area: 70760 Å² total; per-residue (Å²): 172,64,39,55,100,76,20,87,64,94,14,29,122,37,48,132,103,39,29,82,5,62,74,21,110,30,38,20,72,0,11,32,0,2,7,1,2,1,0,0,3,25,0,2,0,18,3,2,0,0,0,0,33,24,145,135,12,19,12,0,0,0,6,6,3,1,3,54,70,36,41,31,19,46,23,9,0,1,1,0,11,6,109,33,0,0,78,15,83,20,35,20,8,6,8,72,21,98,86,109,87,8,37,1,42,9,2,0,0,5,30,1,62,127,47,44,16,52,31,4,105,147,41,77,66,0,1,0,0,0,8,0,18,28,37,115,100,59,9,8,0,19,0,2,53,1,87,63,20,0,67,53,29,68,88,41,157,94,35,69,20,20,52,74,63,34,79,53,0,27,11,1,12,0,34,114,36,136,107,34,12,0,0,0,0,0,7,0,31,93,1,10,0,21,1,12,24,2,89,44,0,22,67,28,92,102,23,8,88,8,62,50,34,1,10,11,9,8,4,0,25,17,1,1,3,21,100,0,17,56,48,131,45,118,104,115,51,6,30,0,0,4,0,0,0,20,39,26,4,18,14,2,0,2,7,2,0,7,4,2,0,82,11,103,1,53,89,12,99,19,94,40,26,1,3,19,50,22,8,17,1,4,0,12,4,2,10,12,8,11,15,66,39,92,134,66,38,8,1,4,1,2,0,1,2,0,56,7,0,0,14,56,5,44,4,34,55,3,0,5,28,9,7,0,1,0,3,11,66,4,37,0,25,108,30,69,91,26,21,61,13,13,0,10,43,20,31,88,17,78,55,0,56,11,104,65,53,51,80,22,90,115,42,89,36,81,16,97,5,82,1,41,126,21,130,3,21,0,0,54,1,21,1,68,0,70,8,34,121,61,3,98,152,56,66,100,110,18,50,68,107,0,17,0,60,1,32,2,35,34,9,124,146,36,112,113,65,130,16,35,3,0,20,4,19,2,51,19,17,35,102,18,94,7,2,1,0,0,6,8,27,17,70,12,6,81,55,3,46,147,16,33,6,10,1,3,11,4,7,44,4,6,53,67,40,0,58,20,0,30,0,1,0,0,18,4,1,2,0,1,4,0,26,122,1,9,16,5,0,0,0,12,2,8,6,88,16,34,2,1,16,0,80,5,24,13,24,30,16,23,174,64,17,127,10,76,6,39,0,15,4,4,100,45,18,84,171,64,41,51,97,80,18,88,66,89,13,30,118,35,50,132,104,37,36,102,58,85,63,22,107,35,37,19,72,0,10,31,0,1,6,1,2,2,0,0,4,29,0,2,0,17,3,2,0,0,0,1,41,26,125,150,14,36,5,0,0,0,6,6,4,2,2,51,70,36,41,32,20,51,22,9,0,1,2,0,11,7,113,23,0,0,78,14,82,21,36,31,9,5,9,70,22,98,86,113,88,5,38,0,41,10,2,0,0,5,23,1,50,129,46,45,16,54,28,4,104,146,37,75,71,0,0,0,0,0,10,0,16,23,40,106,102,64,10,13,0,20,0,3,52,2,84,71,21,0,68,102,31,68,87,41,158,95,38,66,17,18,53,76,64,32,59,67,0,27,11,1,11,0,32,115,36,141,108,35,10,0,0,0,0,0,8,0,32,95,1,11,0,21,0,11,27,2,88,44,0,22,67,26,91,100,24,10,87,7,62,48,35,0,10,11,9,8,5,0,27,17,1,2,3,22,102,0,16,56,51,132,44,119,106,114,52,7,31,0,0,4,0,0,0,20,38,26,4,19,13,3,1,1,7,2,0,6,3,2,1,75,8,92,1,53,88,12,95,19,112,38,26,1,4,19,48,21,9,20,2,3,0,12,4,2,9,12,8,12,16,66,40,67,129,66,30,8,1,4,2,2,1,1,2,0,55,8,0,0,14,58,5,43,4,33,56,3,0,6,27,9,6,0,1,0,3,11,64,3,37,0,23,110,32,69,94,26,21,60,13,11,0,10,39,21,30,86,17,77,57,1,58,10,104,63,61,49,83,23,90,118,35,91,34,86,20,96,5,89,2,49,139,24,132,4,21,0,0,51,1,20,0,64,1,72,7,34,111,62,3,91,138,68,62,96,99,17,48,68,107,0,18,0,63,1,33,2,36,25,11,127,152,32,104,117,67,126,19,33,2,0,22,4,21,1,50,17,18,31,95,17,92,6,2,0,0,0,6,8,26,18,71,13,6,79,58,3,46,146,17,33,6,10,1,4,10,4,6,44,4,6,54,66,47,0,65,16,0,31,0,0,0,0,19,4,0,2,0,0,2,0,28,113,0,9,16,6,0,0,0,12,2,8,7,99,16,33,3,3,16,0,80,5,26,12,24,30,15,23,174,61,16,124,6,75,7,40,0,15,3,4,104,49,18,88,130,42,51,96,84,19,88,65,88,10,32,122,36,51,133,105,41,30,71,20,43,44,22,109,26,37,20,73,0,8,32,0,1,7,0,2,1,0,0,4,23,0,2,0,17,4,2,0,0,0,0,41,22,146,139,12,21,10,0,0,0,6,5,3,2,2,52,68,36,43,32,19,48,20,10,0,1,1,0,10,6,109,32,0,0,78,14,82,20,34,15,7,5,8,71,22,100,84,108,88,6,35,0,44,10,2,0,0,5,23,1,54,123,48,43,16,53,32,3,114,142,35,73,65,0,0,0,0,0,8,0,17,24,42,114,103,64,10,14,0,19,0,2,53,1,89,69,20,0,64,90,30,67,88,46,168,98,37,67,19,20,55,77,62,34,76,56,1,26,9,1,12,0,31,108,35,138,108,35,10,0,0,0,0,0,7,0,33,94,1,10,0,22,1,11,27,2,89,45,0,23,64,25,88,102,24,9,89,7,62,47,35,1,11,10,8,9,4,0,27,18,1,1,3,20,102,0,17,57,46,130,46,117,103,116,51,7,30,0,0,4,0,0,0,18,38,27,4,19,12,2,0,1,6,1,0,7,3,2,0,76,7,92,0,55,88,13,96,19,110,41,27,2,3,20,47,21,8,18,1,3,0,11,4,2,10,12,8,12,14,66,36,93,123,62,38,8,1,4,2,2,0,1,2,0,55,7,0,0,13,55,5,44,3,35,57,4,0,6,29,10,6,0,1,0,2,10,69,3,36,1,22,110,31,70,89,25,22,61,14,13,0,10,41,21,33,85,16,76,58,1,55,11,103,64,60,45,82,22,90,118,39,92,32,79,19,99,5,84,2,47,144,24,131,4,21,0,0,51,1,19,0,65,0,75,8,30,129,62,3,97,164,72,69,107,105,16,46,69,107,0,18,0,62,1,32,3,35,31,12,121,139,39,101,130,127,19,34,2,0,20,3,19,1,51,18,20,35,98,17,94,6,2,0,0,0,7,7,29,18,76,13,6,82,57,3,48,135,15,32,6,9,1,4,11,4,6,46,5,7,56,68,41,0,58,20,0,31,0,0,0,0,18,4,2,1,0,0,2,0,27,119,1,8,15,6,0,0,0,12,2,9,5,92,23,34,3,3,25,0,84,4,27,12,24,29,16,23,168,50,15,124,6,73,6,41,0,14,3,3,105,52,18,88,123,43,47,100,83,22,87,68,94,16,29,120,36,48,132,105,38,36,102,56,86,73,22,116,31,38,20,72,0,10,32,0,1,6,1,2,1,0,0,4,24,0,2,0,17,4,2,0,0,0,0,32,25,145,136,12,20,12,0,0,0,6,5,3,1,2,52,71,34,41,31,19,47,24,9,0,1,1,0,10,6,106,31,0,0,79,14,82,21,38,28,8,4,8,71,20,100,87,108,89,5,36,0,41,10,1,0,1,5,15,1,38,129,49,46,16,51,30,3,114,136,32,78,73,0,1,0,0,0,10,0,20,24,41,110,107,64,10,14,0,20,0,2,51,2,83,69,22,0,64,95,29,67,87,46,169,101,36,69,24,23,55,76,65,32,70,55,0,26,9,1,10,0,30,116,34,135,107,35,12,0,0,0,0,0,7,0,30,94,1,11,0,22,0,14,25,2,90,43,0,19,68,29,91,103,23,10,85,7,63,50,34,1,10,10,9,9,4,0,25,17,1,2,3,20,103,0,16,57,44,128,46,120,106,114,51,6,29,0,0,4,0,0,0,20,37,28,5,17,14,2,0,2,6,1,0,6,3,2,1,75,7,91,0,54,89,12,95,18,110,39,26,2,3,20,48,22,9,19,1,3,0,12,4,2,9,12,11,11,15,63,32,107,137,61,40,8,1,5,2,2,0,1,2,0,56,8,0,0,14,54,5,45,4,35,58,4,0,5,29,10,6,0,0,0,2,12,66,4,37,0,24,109,32,68,93,24,22,59,14,13,0,10,42,21,32,89,17,76,58,1,57,10,103,66,60,36,90,23,76,123,52,100,41,79,18,91,4,89,2,44,144,28,125,1,21,0,0,53,1,21,1,68,0,69,16,31,103,53,2,88,124,77,60,108,117,18,49,70,102,0,27,0,60,1,22,3,37,30,10,131,157,45,101,133,129,20,36,2,0,20,3,20,1,49,17,13,31,100,17,92,7,2,0,0,0,6,8,28,18,78,14,6,80,57,3,45,143,17,34,6,9,1,3,11,4,6,46,5,7,56,66,45,0,66,20,1,31,0,0,0,0,19,4,1,2,0,0,2,1,25,114,0,9,18,6,0,0,0,12,2,9,6,97,21,33,3,2,16,0,78,5,24,16,16,29,21,31,166,60,20,119,9,80,10,50,0,18,4,4,105,47,19,87

Secondary structure (DSSP, 8-state):
-PPPSS--HHHHPPPSS---SSPPP-----TT--SSS---SSSEEEEEEEEEE-TTS-EEEEEEEESS-SSS-S-EEEEEEESSSSS-EE----B--SSTT-EEEEEEEEE-TT-TTSS-TT-S--EEEEEEEEPSS-EEEEEEEESSSSSS-EEPTT--SB--S-SS-EEEEEEEETTEEEEEEEEGGGTEEEEEEESSSSS-EEEEEEESEEE-TT-EEEEEEEEEEETTEEEEEEEEEEEEE-S--TTSS-EEEEEEEEE-SS-EEESSEEEEES-SSS--EEEEEPBS-STT-EEEEEE-S-TTTTTTSTTGGGT-B--BPPPEEEEEEEETTTEEEEEEEES--GGGEEEEEEEE--SS-EEEEE-TT-TT-EEEEEEEEE--HHHHH-GGGS-TT-EEEEEEEE-SS-------SEEEEEESSSTTTTEEEEE--GGG-HHHHHSTT---EEEEE-SSPP-EEEEEEESSEEEEEETTTTEEEEEE---SS-EEEEEEEEESPPTT-EEEEEEEEE----/-PPPSS--HHHHPPPSS---SSPPP-----TT--SSS---SSSEEEEEEEEEE-TTS-EEEEEEEESS-SSS-S-EEEEEEESSSSS-EE----B--SSTT-EEEEEEEEE-TT-TTSS-TT-S--EEEEEEEE-SS-EEEEEEEESSSSSS-EE-TT--SB--S-SS-EEEEEEEETTEEEEEEEEGGGTEEEEEEESSSSS-EEEEEEESEEE-TT-EEEEEEEEEEETTEEEEEEEEEEEEE-S--TTSS-EEEEEEEEE-SS-EEESSEEEEES-SSS--EEEEEPBS-STT--EEEEE-S-TTTTTT-TTGGGT-B--BPPPEEEEEEEETTTEEEEEEEE---GGGEEEEEEEE--SS-EEEEE-TT-TT-EEEEEEEEE--HHHHH-GGGS-TT-EEEEEEEE-SS-------SEEEEEESSSTTTTEEEEE--GGG-HHHHH-TT---EEEEE-SSPP-EEEEEEESSEEEEEETTTTEEEEEE---SS-EEEEEEEEESPPTT-EEEEEEEEE----/---SS--HHHHPPPSS---SSPPP-----TT--SSS---SSSEEEEEEEEEE-TTS-EEEEEEEESS-SSS-S-EEEEEEESSSSS-EE----B--SSTT-EEEEEEEEE-TT-SSSS-TT-S--EEEEEEEE-SS-EEEEEEEESSSSSS-EE-TT--SB--S-SS-EEEEEEEETTEEEEEEEEGGGTEEEEEEESSSSS-EEEEEEESEEE-TT-EEEEEEEEEEBSS-TT-EEEEEEEEE-S--TTSS-EEEEEEEEE-SS-EEESSEEEEES-SSS--EEEEEPBS-STT-EEEEEE-S-TTTTTTSTTGGGT-B--BPPPEEEEEEEETTTEEEEEEEES--GGGEEEEEEEE--SS-EEEEE-TT-TT-EEEEEEEEE--HHHHH-GGGS-TT-EEEEEEEE-SS------SEEEEEESSSTTTTEEEEE--GGG-HHHHH-TT---EEEEE-SSPP-EEEEEEESSEEEEEETTTTEEEEEE---SS-EEEEEEEEES--TT-EEEEEEEEEPP--/---SS--HHHHPPPSS---SSPPP-----TT--SSS---SSSEEEEEEEEEE-TTSPEEEEEEEESS-SSS-S-EEEEEEESSSSS-EE----B--SSTT-EEEEEEEEE-TT-TTSS-TT-S--EEEEEEEE-SS-EEEEEEEESSSSSS-EE-TT---B--S-SS-EEEEEEEETTEEEEEEEEGGGTEEEEEEESSSSS-EEEEEEESEEE-TT-EEEEEEEEEEETTEEEEEEEEEEEEE-S--TTSS-EEEEEEEEE-SS-EEESSEEEEES-SSS--EEEEEPBS-STT-EEEEEE-S-TTTTTT-TTGGGT-B--BPPPEEEEEEEETTTEEEEEEEES--GGGEEEEEEEE--SSSEEEEE-TT-TT-EEEEEEEEE--HHHHH-GGGS-TT-EEEEEEEE-SS----S-SEEEEEESSSTTTTEEEEE--GGG-HHHHHSTT---EEEEE-SS---EEEEEEESSEEEEEETTTTEEEEEE---SS-EEEEEEEEESPPTT-EEEEEEEEE----

B-factor: mean 29.05, std 12.44, range [12.03, 97.18]

Foldseek 3Di:
DQQDQFDDPVQQQFDQDADAQDFDAADQRHLQRFQQFDFHRFAEWFAWAAFAAFPVQKTKTWTFGDRHHQFHDQTFTWIWIDNQLGQIDGAGTAGHAPDSQKYWAHWYKAQDQVQLQVPPPPGSRKMKTWFWIQHVQFTFIWIWIDPPNRRYTHTDPPDDLGGPRHNQKTAWYWDDDPQWIWTFIWSWQQQKTWIWIGSHSRHTDTQDIDHDAAFNARTWHQWDWDWAAAPVDRVDTWIKIKTKHAARPPLGGIFIWMFTAHDDRRDTDGPDRYIGTQAQAAQWGNKDWYYPDPPRWTKIKTWRHGPLCQSPDSCSSSRGTTTIDQIWTWHWYQAPPVTTFIFTDHRPQVVFFADWQDKDFDAQDKDKGFALVQSQLKKKKKKFKAADVVCVVPVVLFDLQFKKKKFFFFDPPFAQDRHTQWMWIATCHHPQHQKIKIFGDLRQDVSLVPSPSNDGITIDGGPDGFGMKMWMDGSFWIWIATPNRRHIHIHGTDGRGTGGIMMIGGRRGDPPMTMIMIMTRTHGSD/DFQDQFDDPVQQQFDQDADAQDFDAADQRHLQRFQQFDFHRFAEWFAWAAFAAFPVQKTKTWTFGDRHHNFHDQTFTWIWIDNQLGQIDGAGTQGHQPDDQKHWAHWYKAQQQVQLQVPPPPHSRKMKTWFWIAGPQFTFIWIWIDPPNRRYTHTDPDPDLGGPRHNQKTAWYWDDDPQWIWTFIWSWQQQKTWIWIGSHSRHTHTQDIDHDAAFNARTWDQWDWDWAAAPVDRVDTWIKIKTKHAAGPPLGGIFIWMFTAHDDRRDTDGPDRYIGTQAQAAQWGNKDWYYPDPDSWTKIKTWRHGPLCQSPDSCSSVRGTTTIDAIWTWHWYQAPPVTTFIFTDHRPQVVFFADWQDKDFDAQDKDKGFCLVQSQLKKKKKKFKDAPPVCQVPVVLFDLQFKKKKFQFFDPVFAQDRHTQWMWIATCHHPQHQKIKIFGDLRQAVSLVPRPSNDGITIDGGPHGFGMKMWMDGSFWIWIATPNRRHIHIHGTDGRGTGGIMMIGGRRGDPPMTMIMIMTRTHRSD/DFDQFDDPQQQQFDQDADAQDFDAADQRHLQRFQQFDFHSFAEWFAWAAFAAFPVQKTKTWTFGDRHHNFHDQTFTWIWIDNQLGQTDGAGTAGHAPDRQKHWAHEYKAQDQVQLQVPPPPHSRKMKTWFWIAGPQFTFIWIWIDPPNRRYTHTDPDPDLGGPRGNQKTQWYWADDPQWIWTFIWSWQQQKTWIWIGSHSRHTHTQDIDHDAAFNARTWHQWDWDWAAAPVDRVDTWTKIKTWHAAGPPLGGIFIWMFTAHDDRRDTDGPDRYIGTQAQAAQWGNKDWYYPDPDRWTKIKTWRHGPLCQSPDSCSSVRGTTTIDQIWTWHWYQAPPVTTFIFTDHRPQVVFFADWQDKDFDAQDKDKGFCLVQSQLKKKKKKFKAADPVCQVPVVLQDQQFKKKKFFAFDPPQAPRHTQWMWIATCDHPQHQKIKIFGDLVQDVSLVPRPSNDGITIDGGPHGFGMKMWMDGSFWIWIATDNRRHIHIHGTDGRGTGGIMMIGGRRGDDPMTMIMIMTRTHRSD/DQDQFDPCVQQAFDQDADAQDFDAADQRHLQRFQQFDFHRFAEWAAWAAFAAFPVQKTKTWTFGDRHHNFHDQTFTWIWIDNQLGQIDGAGTAGHAPDSQKYWAHWYKAQDQVQLQVPPPPHSRKMKTWWWIAGPQFTFIWIWIDPPNRRYTHTDPDPDLGGPSGNQKTQWYWADDDQWIWTFIWSWQQQKTWIWIGSHVRHTDTQDIDHDAAFNARTWHQWDWDWAAAPVDRVDTWIKIKTKHAAGDPLGGIFIWMFTAHDDRRDTDGPDRYIGTQAQDAFWGNKDWYYPDPDNWTKIKTWRHGPLCQSPDSCSSSRGTTTIDQIWTWHWAQAPPVTTFIFTDHRPQVVWFADWQDKDFDAQDKDKGFCLVLSQLKKKKKKFKAADPVCQVPVVPFDLQFKKKKFFFFDPVQAQRDTQWIWIATCDHPQHQKIKIFGDLVQDVSLVPRPSNDGITIDGGPHGFGMKMWMDGSFWIWIATPNRRHIHIHGTDGRGTGGIMIIGGRRGDPPMTMIMIMTRTHRSD